Protein 2M19 (pdb70)

Radius of gyration: 13.59 Å; Cα contacts (8 Å, |Δi|>4): 206; chains: 1; bounding box: 28×37×38 Å

Organism: Haloferax volcanii (strain ATCC 29605 / DSM 3757 / JCM 8879 / NBRC 14742 / NCIMB 2012 / VKM B-1768 / DS2) (NCBI:txid309800)

Secondary structure (DSSP, 8-state):
--S---SSSSS--EEEEEEEE-THHHHHHT-SEEEEEEETT--HHHHHHHHHHH-GGGTTTT-BTTBS-TT-EEEETTEETTSS-SSSS---TT-EEEEEPPP---

CATH classification: 3.10.20.30

Nearest PDB structures (foldseek):
  2m19-assembly1_A  TM=9.087E-01  e=1.055E-20  Haloferax volcanii DS2
  1v8c-assembly3_B  TM=8.567E-01  e=1.513E-06  Thermus thermophilus
  6jc0-assembly1_A  TM=8.431E-01  e=1.401E-05  Mycolicibacterium smegmatis MC2 155
  2qjl-assembly1_A  TM=7.969E-01  e=1.312E-05  Saccharomyces cerevisiae
  6yuc-assembly1_G  TM=8.028E-01  e=3.038E-04  Thermochaetoides thermophila

InterPro domains:
  IPR003749 Sulfur carrier ThiS/MoaD-like [PF02597] (6-92)
  IPR010038 MoaD, archaeal-type [TIGR01687] (4-92)
  IPR012675 Beta-grasp domain superfamily [G3DSA:3.10.20.30] (1-92)
  IPR016155 Molybdopterin synthase/thiamin biosynthesis sulphur carrier, beta-grasp [SSF54285] (1-92)
  IPR052045 Sulfur Carrier/Protein Modifier [PTHR38031] (1-92)
  IPR054834 Small archaeal modifier protein 1/3 [NF041918] (4-92)

Structure (mmCIF, N/CA/C/O backbone):
data_2M19
#
_entry.id   2M19
#
loop_
_atom_site.group_PDB
_atom_site.id
_atom_site.type_symbol
_atom_site.label_atom_id
_atom_site.label_alt_id
_atom_site.label_comp_id
_atom_site.label_asym_id
_atom_site.label_entity_id
_atom_site.label_seq_id
_atom_site.pdbx_PDB_ins_code
_atom_site.Cartn_x
_atom_site.Cartn_y
_atom_site.Cartn_z
_atom_site.occupancy
_atom_site.B_iso_or_equiv
_atom_site.auth_seq_id
_atom_site.auth_comp_id
_atom_site.auth_asym_id
_atom_site.auth_atom_id
_atom_site.pdbx_PDB_model_num
ATOM 1 N N . GLY A 1 1 ? -8.001 -17.027 -12.919 1.00 0.00 -13 GLY A N 1
ATOM 2 C CA . GLY A 1 1 ? -7.729 -15.706 -12.311 1.00 0.00 -13 GLY A CA 1
ATOM 3 C C . GLY A 1 1 ? -8.283 -14.561 -13.153 1.00 0.00 -13 GLY A C 1
ATOM 4 O O . GLY A 1 1 ? -8.502 -14.725 -14.365 1.00 0.00 -13 GLY A O 1
ATOM 10 N N . GLY A 1 2 ? -8.507 -13.399 -12.511 1.00 0.00 -12 GLY A N 1
ATOM 11 C CA . GLY A 1 2 ? -9.017 -12.205 -13.188 1.00 0.00 -12 GLY A CA 1
ATOM 12 C C . GLY A 1 2 ? -7.902 -11.384 -13.826 1.00 0.00 -12 GLY A C 1
ATOM 13 O O . GLY A 1 2 ? -6.731 -11.543 -13.463 1.00 0.00 -12 GLY A O 1
ATOM 17 N N . GLY A 1 3 ? -8.273 -10.510 -14.779 1.00 0.00 -11 GLY A N 1
ATOM 18 C CA . GLY A 1 3 ? -7.330 -9.587 -15.434 1.00 0.00 -11 GLY A CA 1
ATOM 19 C C . GLY A 1 3 ? -7.166 -8.281 -14.659 1.00 0.00 -11 GLY A C 1
ATOM 20 O O . GLY A 1 3 ? -7.739 -8.135 -13.569 1.00 0.00 -11 GLY A O 1
ATOM 24 N N . ARG A 1 4 ? -6.410 -7.328 -15.254 1.00 0.00 -10 ARG A N 1
ATOM 25 C CA . ARG A 1 4 ? -6.068 -6.022 -14.647 1.00 0.00 -10 ARG A CA 1
ATOM 26 C C . ARG A 1 4 ? -5.344 -6.247 -13.299 1.00 0.00 -10 ARG A C 1
ATOM 27 O O . ARG A 1 4 ? -5.976 -6.328 -12.239 1.00 0.00 -10 ARG A O 1
ATOM 48 N N . ASP A 1 5 ? -4.017 -6.395 -13.372 1.00 0.00 -9 ASP A N 1
ATOM 49 C CA . ASP A 1 5 ? -3.146 -6.614 -12.199 1.00 0.00 -9 ASP A CA 1
ATOM 50 C C . ASP A 1 5 ? -1.961 -5.638 -12.227 1.00 0.00 -9 ASP A C 1
ATOM 51 O O . ASP A 1 5 ? -0.860 -5.957 -11.786 1.00 0.00 -9 ASP A O 1
ATOM 60 N N . TYR A 1 6 ? -2.228 -4.408 -12.671 1.00 0.00 -8 TYR A N 1
ATOM 61 C CA . TYR A 1 6 ? -1.190 -3.405 -12.988 1.00 0.00 -8 TYR A CA 1
ATOM 62 C C . TYR A 1 6 ? -0.759 -2.640 -11.725 1.00 0.00 -8 TYR A C 1
ATOM 63 O O . TYR A 1 6 ? -1.057 -1.455 -11.543 1.00 0.00 -8 TYR A O 1
ATOM 81 N N . LYS A 1 7 ? -0.071 -3.389 -10.849 1.00 0.00 -7 LYS A N 1
ATOM 82 C CA . LYS A 1 7 ? 0.394 -2.946 -9.527 1.00 0.00 -7 LYS A CA 1
ATOM 83 C C . LYS A 1 7 ? 1.677 -3.715 -9.155 1.00 0.00 -7 LYS A C 1
ATOM 84 O O . LYS A 1 7 ? 2.149 -4.544 -9.932 1.00 0.00 -7 LYS A O 1
ATOM 103 N N . ASP A 1 8 ? 2.244 -3.437 -7.975 1.00 0.00 -6 ASP A N 1
ATOM 104 C CA . ASP A 1 8 ? 3.370 -4.224 -7.425 1.00 0.00 -6 ASP A CA 1
ATOM 105 C C . ASP A 1 8 ? 2.825 -5.195 -6.349 1.00 0.00 -6 ASP A C 1
ATOM 106 O O . ASP A 1 8 ? 1.648 -5.091 -5.981 1.00 0.00 -6 ASP A O 1
ATOM 115 N N . ASP A 1 9 ? 3.673 -6.156 -5.897 1.00 0.00 -5 ASP A N 1
ATOM 116 C CA . ASP A 1 9 ? 3.316 -7.208 -4.901 1.00 0.00 -5 ASP A CA 1
ATOM 117 C C . ASP A 1 9 ? 2.385 -8.283 -5.512 1.00 0.00 -5 ASP A C 1
ATOM 118 O O . ASP A 1 9 ? 1.635 -7.995 -6.461 1.00 0.00 -5 ASP A O 1
ATOM 127 N N . ASP A 1 10 ? 2.482 -9.537 -4.981 1.00 0.00 -4 ASP A N 1
ATOM 128 C CA . ASP A 1 10 ? 1.652 -10.697 -5.422 1.00 0.00 -4 ASP A CA 1
ATOM 129 C C . ASP A 1 10 ? 2.005 -11.093 -6.886 1.00 0.00 -4 ASP A C 1
ATOM 130 O O . ASP A 1 10 ? 2.945 -10.536 -7.460 1.00 0.00 -4 ASP A O 1
ATOM 139 N N . ASP A 1 11 ? 1.333 -12.112 -7.461 1.00 0.00 -3 ASP A N 1
ATOM 140 C CA . ASP A 1 11 ? 1.431 -12.414 -8.905 1.00 0.00 -3 ASP A CA 1
ATOM 141 C C . ASP A 1 11 ? 0.688 -11.327 -9.710 1.00 0.00 -3 ASP A C 1
ATOM 142 O O . ASP A 1 11 ? -0.412 -10.903 -9.331 1.00 0.00 -3 ASP A O 1
ATOM 151 N N . LYS A 1 12 ? 1.321 -10.861 -10.793 1.00 0.00 -2 LYS A N 1
ATOM 152 C CA . LYS A 1 12 ? 0.781 -9.795 -11.660 1.00 0.00 -2 LYS A CA 1
ATOM 153 C C . LYS A 1 12 ? 1.583 -9.718 -12.957 1.00 0.00 -2 LYS A C 1
ATOM 154 O O . LYS A 1 12 ? 1.029 -9.454 -14.028 1.00 0.00 -2 LYS A O 1
ATOM 173 N N . GLY A 1 13 ? 2.899 -9.957 -12.831 1.00 0.00 -1 GLY A N 1
ATOM 174 C CA . GLY A 1 13 ? 3.805 -9.985 -13.964 1.00 0.00 -1 GLY A CA 1
ATOM 175 C C . GLY A 1 13 ? 4.033 -8.632 -14.595 1.00 0.00 -1 GLY A C 1
ATOM 176 O O . GLY A 1 13 ? 4.286 -8.540 -15.795 1.00 0.00 -1 GLY A O 1
ATOM 180 N N . THR A 1 14 ? 3.947 -7.571 -13.788 1.00 0.00 0 THR A N 1
ATOM 181 C CA . THR A 1 14 ? 4.206 -6.217 -14.263 1.00 0.00 0 THR A CA 1
ATOM 182 C C . THR A 1 14 ? 5.693 -5.895 -14.125 1.00 0.00 0 THR A C 1
ATOM 183 O O . THR A 1 14 ? 6.329 -6.261 -13.121 1.00 0.00 0 THR A O 1
ATOM 194 N N . MET A 1 15 ? 6.217 -5.182 -15.117 1.00 0.00 1 MET A N 1
ATOM 195 C CA . MET A 1 15 ? 7.593 -4.680 -15.129 1.00 0.00 1 MET A CA 1
ATOM 196 C C . MET A 1 15 ? 7.569 -3.163 -14.922 1.00 0.00 1 MET A C 1
ATOM 197 O O . MET A 1 15 ? 6.507 -2.527 -15.015 1.00 0.00 1 MET A O 1
ATOM 211 N N . GLU A 1 16 ? 8.737 -2.587 -14.651 1.00 0.00 2 GLU A N 1
ATOM 212 C CA . GLU A 1 16 ? 8.874 -1.154 -14.390 1.00 0.00 2 GLU A CA 1
ATOM 213 C C . GLU A 1 16 ? 9.832 -0.540 -15.416 1.00 0.00 2 GLU A C 1
ATOM 214 O O . GLU A 1 16 ? 10.898 -1.101 -15.677 1.00 0.00 2 GLU A O 1
ATOM 226 N N . LEU A 1 17 ? 9.442 0.603 -16.002 1.00 0.00 3 LEU A N 1
ATOM 227 C CA . LEU A 1 17 ? 10.179 1.238 -17.109 1.00 0.00 3 LEU A CA 1
ATOM 228 C C . LEU A 1 17 ? 10.494 2.694 -16.759 1.00 0.00 3 LEU A C 1
ATOM 229 O O . LEU A 1 17 ? 9.653 3.381 -16.183 1.00 0.00 3 LEU A O 1
ATOM 245 N N . GLU A 1 18 ? 11.682 3.166 -17.155 1.00 0.00 4 GLU A N 1
ATOM 246 C CA . GLU A 1 18 ? 12.082 4.563 -16.987 1.00 0.00 4 GLU A CA 1
ATOM 247 C C . GLU A 1 18 ? 11.631 5.358 -18.214 1.00 0.00 4 GLU A C 1
ATOM 248 O O . GLU A 1 18 ? 12.236 5.264 -19.284 1.00 0.00 4 GLU A O 1
ATOM 260 N N . LEU A 1 19 ? 10.540 6.116 -18.070 1.00 0.00 5 LEU A N 1
ATOM 261 C CA . LEU A 1 19 ? 9.985 6.896 -19.175 1.00 0.00 5 LEU A CA 1
ATOM 262 C C . LEU A 1 19 ? 10.558 8.309 -19.113 1.00 0.00 5 LEU A C 1
ATOM 263 O O . LEU A 1 19 ? 10.189 9.113 -18.259 1.00 0.00 5 LEU A O 1
ATOM 279 N N . ARG A 1 20 ? 11.504 8.563 -20.010 1.00 0.00 6 ARG A N 1
ATOM 280 C CA . ARG A 1 20 ? 12.240 9.814 -20.092 1.00 0.00 6 ARG A CA 1
ATOM 281 C C . ARG A 1 20 ? 11.548 10.728 -21.111 1.00 0.00 6 ARG A C 1
ATOM 282 O O . ARG A 1 20 ? 11.428 10.372 -22.271 1.00 0.00 6 ARG A O 1
ATOM 303 N N . PHE A 1 21 ? 11.061 11.880 -20.653 1.00 0.00 7 PHE A N 1
ATOM 304 C CA . PHE A 1 21 ? 10.354 12.867 -21.494 1.00 0.00 7 PHE A CA 1
ATOM 305 C C . PHE A 1 21 ? 11.259 14.062 -21.741 1.00 0.00 7 PHE A C 1
ATOM 306 O O . PHE A 1 21 ? 11.960 14.507 -20.825 1.00 0.00 7 PHE A O 1
ATOM 323 N N . PHE A 1 22 ? 11.263 14.565 -22.986 1.00 0.00 8 PHE A N 1
ATOM 324 C CA . PHE A 1 22 ? 12.080 15.727 -23.385 1.00 0.00 8 PHE A CA 1
ATOM 325 C C . PHE A 1 22 ? 11.220 16.707 -24.187 1.00 0.00 8 PHE A C 1
ATOM 326 O O . PHE A 1 22 ? 10.166 16.326 -24.720 1.00 0.00 8 PHE A O 1
ATOM 343 N N . ALA A 1 23 ? 11.655 17.983 -24.181 1.00 0.00 9 ALA A N 1
ATOM 344 C CA . ALA A 1 23 ? 11.013 19.091 -24.903 1.00 0.00 9 ALA A CA 1
ATOM 345 C C . ALA A 1 23 ? 9.555 19.333 -24.406 1.00 0.00 9 ALA A C 1
ATOM 346 O O . ALA A 1 23 ? 9.341 19.420 -23.191 1.00 0.00 9 ALA A O 1
ATOM 353 N N . THR A 1 24 ? 8.560 19.446 -25.334 1.00 0.00 10 THR A N 1
ATOM 354 C CA . THR A 1 24 ? 7.139 19.669 -24.981 1.00 0.00 10 THR A CA 1
ATOM 355 C C . THR A 1 24 ? 6.607 18.544 -24.073 1.00 0.00 10 THR A C 1
ATOM 356 O O . THR A 1 24 ? 6.027 18.819 -23.029 1.00 0.00 10 THR A O 1
ATOM 367 N N . PHE A 1 25 ? 6.891 17.281 -24.455 1.00 0.00 11 PHE A N 1
ATOM 368 C CA . PHE A 1 25 ? 6.440 16.085 -23.698 1.00 0.00 11 PHE A CA 1
ATOM 369 C C . PHE A 1 25 ? 6.964 16.103 -22.242 1.00 0.00 11 PHE A C 1
ATOM 370 O O . PHE A 1 25 ? 6.330 15.540 -21.350 1.00 0.00 11 PHE A O 1
ATOM 387 N N . ARG A 1 26 ? 8.108 16.789 -22.025 1.00 0.00 12 ARG A N 1
ATOM 388 C CA . ARG A 1 26 ? 8.729 16.917 -20.696 1.00 0.00 12 ARG A CA 1
ATOM 389 C C . ARG A 1 26 ? 7.897 17.831 -19.792 1.00 0.00 12 ARG A C 1
ATOM 390 O O . ARG A 1 26 ? 7.594 17.457 -18.661 1.00 0.00 12 ARG A O 1
ATOM 411 N N . GLU A 1 27 ? 7.545 19.033 -20.296 1.00 0.00 13 GLU A N 1
ATOM 412 C CA . GLU A 1 27 ? 6.814 20.045 -19.497 1.00 0.00 13 GLU A CA 1
ATOM 413 C C . GLU A 1 27 ? 5.331 19.668 -19.308 1.00 0.00 13 GLU A C 1
ATOM 414 O O . GLU A 1 27 ? 4.701 20.089 -18.333 1.00 0.00 13 GLU A O 1
ATOM 426 N N . VAL A 1 28 ? 4.798 18.872 -20.253 1.00 0.00 14 VAL A N 1
ATOM 427 C CA . VAL A 1 28 ? 3.460 18.255 -20.145 1.00 0.00 14 VAL A CA 1
ATOM 428 C C . VAL A 1 28 ? 3.391 17.360 -18.893 1.00 0.00 14 VAL A C 1
ATOM 429 O O . VAL A 1 28 ? 2.512 17.517 -18.036 1.00 0.00 14 VAL A O 1
ATOM 442 N N . VAL A 1 29 ? 4.342 16.422 -18.826 1.00 0.00 15 VAL A N 1
ATOM 443 C CA . VAL A 1 29 ? 4.477 15.486 -17.707 1.00 0.00 15 VAL A CA 1
ATOM 444 C C . VAL A 1 29 ? 5.017 16.218 -16.463 1.00 0.00 15 VAL A C 1
ATOM 445 O O . VAL A 1 29 ? 4.747 15.813 -15.330 1.00 0.00 15 VAL A O 1
ATOM 458 N N . GLY A 1 30 ? 5.729 17.337 -16.711 1.00 0.00 16 GLY A N 1
ATOM 459 C CA . GLY A 1 30 ? 6.419 18.103 -15.668 1.00 0.00 16 GLY A CA 1
ATOM 460 C C . GLY A 1 30 ? 7.613 17.365 -15.079 1.00 0.00 16 GLY A C 1
ATOM 461 O O . GLY A 1 30 ? 8.182 17.791 -14.072 1.00 0.00 16 GLY A O 1
ATOM 465 N N . GLN A 1 31 ? 8.001 16.251 -15.734 1.00 0.00 17 GLN A N 1
ATOM 466 C CA . GLN A 1 31 ? 9.037 15.330 -15.252 1.00 0.00 17 GLN A CA 1
ATOM 467 C C . GLN A 1 31 ? 9.856 14.865 -16.473 1.00 0.00 17 GLN A C 1
ATOM 468 O O . GLN A 1 31 ? 9.274 14.536 -17.515 1.00 0.00 17 GLN A O 1
ATOM 482 N N . LYS A 1 32 ? 11.195 14.837 -16.333 1.00 0.00 18 LYS A N 1
ATOM 483 C CA . LYS A 1 32 ? 12.115 14.507 -17.443 1.00 0.00 18 LYS A CA 1
ATOM 484 C C . LYS A 1 32 ? 12.421 13.001 -17.518 1.00 0.00 18 LYS A C 1
ATOM 485 O O . LYS A 1 32 ? 12.857 12.518 -18.561 1.00 0.00 18 LYS A O 1
ATOM 504 N N . SER A 1 33 ? 12.239 12.288 -16.400 1.00 0.00 19 SER A N 1
ATOM 505 C CA . SER A 1 33 ? 12.331 10.816 -16.336 1.00 0.00 19 SER A CA 1
ATOM 506 C C . SER A 1 33 ? 11.498 10.337 -15.138 1.00 0.00 19 SER A C 1
ATOM 507 O O . SER A 1 33 ? 11.589 10.922 -14.051 1.00 0.00 19 SER A O 1
ATOM 515 N N . ILE A 1 34 ? 10.686 9.294 -15.345 1.00 0.00 20 ILE A N 1
ATOM 516 C CA . ILE A 1 34 ? 9.836 8.678 -14.297 1.00 0.00 20 ILE A CA 1
ATOM 517 C C . ILE A 1 34 ? 10.028 7.162 -14.323 1.00 0.00 20 ILE A C 1
ATOM 518 O O . ILE A 1 34 ? 10.748 6.651 -15.175 1.00 0.00 20 ILE A O 1
ATOM 534 N N . TYR A 1 35 ? 9.384 6.448 -13.392 1.00 0.00 21 TYR A N 1
ATOM 535 C CA . TYR A 1 35 ? 9.272 4.981 -13.452 1.00 0.00 21 TYR A CA 1
ATOM 536 C C . TYR A 1 35 ? 7.788 4.578 -13.381 1.00 0.00 21 TYR A C 1
ATOM 537 O O . TYR A 1 35 ? 7.122 4.772 -12.363 1.00 0.00 21 TYR A O 1
ATOM 555 N N . TRP A 1 36 ? 7.290 4.027 -14.491 1.00 0.00 22 TRP A N 1
ATOM 556 C CA . TRP A 1 36 ? 5.906 3.540 -14.638 1.00 0.00 22 TRP A CA 1
ATOM 557 C C . TRP A 1 36 ? 5.868 2.036 -14.388 1.00 0.00 22 TRP A C 1
ATOM 558 O O . TRP A 1 36 ? 6.878 1.349 -14.560 1.00 0.00 22 TRP A O 1
ATOM 579 N N . ARG A 1 37 ? 4.687 1.528 -14.025 1.00 0.00 23 ARG A N 1
ATOM 580 C CA . ARG A 1 37 ? 4.457 0.093 -13.888 1.00 0.00 23 ARG A CA 1
ATOM 581 C C . ARG A 1 37 ? 3.376 -0.328 -14.902 1.00 0.00 23 ARG A C 1
ATOM 582 O O . ARG A 1 37 ? 2.192 -0.025 -14.724 1.00 0.00 23 ARG A O 1
ATOM 603 N N . VAL A 1 38 ? 3.812 -1.002 -15.978 1.00 0.00 24 VAL A N 1
ATOM 604 C CA . VAL A 1 38 ? 2.921 -1.663 -16.954 1.00 0.00 24 VAL A CA 1
ATOM 605 C C . VAL A 1 38 ? 3.185 -3.171 -16.888 1.00 0.00 24 VAL A C 1
ATOM 606 O O . VAL A 1 38 ? 4.128 -3.604 -16.219 1.00 0.00 24 VAL A O 1
ATOM 619 N N . ASP A 1 39 ? 2.369 -3.968 -17.583 1.00 0.00 25 ASP A N 1
ATOM 620 C CA . ASP A 1 39 ? 2.564 -5.430 -17.645 1.00 0.00 25 ASP A CA 1
ATOM 621 C C . ASP A 1 39 ? 3.812 -5.763 -18.490 1.00 0.00 25 ASP A C 1
ATOM 622 O O . ASP A 1 39 ? 4.233 -4.947 -19.314 1.00 0.00 25 ASP A O 1
ATOM 631 N N . ASP A 1 40 ? 4.402 -6.961 -18.281 1.00 0.00 26 ASP A N 1
ATOM 632 C CA . ASP A 1 40 ? 5.645 -7.384 -18.975 1.00 0.00 26 ASP A CA 1
ATOM 633 C C . ASP A 1 40 ? 5.429 -7.505 -20.498 1.00 0.00 26 ASP A C 1
ATOM 634 O O . ASP A 1 40 ? 6.362 -7.318 -21.284 1.00 0.00 26 ASP A O 1
ATOM 643 N N . ASP A 1 41 ? 4.173 -7.796 -20.880 1.00 0.00 27 ASP A N 1
ATOM 644 C CA . ASP A 1 41 ? 3.778 -8.029 -22.285 1.00 0.00 27 ASP A CA 1
ATOM 645 C C . ASP A 1 41 ? 3.568 -6.680 -23.006 1.00 0.00 27 ASP A C 1
ATOM 646 O O . ASP A 1 41 ? 3.715 -6.595 -24.237 1.00 0.00 27 ASP A O 1
ATOM 655 N N . ALA A 1 42 ? 3.278 -5.632 -22.216 1.00 0.00 28 ALA A N 1
ATOM 656 C CA . ALA A 1 42 ? 3.035 -4.272 -22.721 1.00 0.00 28 ALA A CA 1
ATOM 657 C C . ALA A 1 42 ? 4.317 -3.686 -23.334 1.00 0.00 28 ALA A C 1
ATOM 658 O O . ALA A 1 42 ? 5.373 -3.722 -22.714 1.00 0.00 28 ALA A O 1
ATOM 665 N N . THR A 1 43 ? 4.212 -3.160 -24.559 1.00 0.00 29 THR A N 1
ATOM 666 C CA . THR A 1 43 ? 5.362 -2.588 -25.296 1.00 0.00 29 THR A CA 1
ATOM 667 C C . THR A 1 43 ? 5.224 -1.053 -25.422 1.00 0.00 29 THR A C 1
ATOM 668 O O . THR A 1 43 ? 4.262 -0.483 -24.903 1.00 0.00 29 THR A O 1
ATOM 679 N N . VAL A 1 44 ? 6.216 -0.400 -26.095 1.00 0.00 30 VAL A N 1
ATOM 680 C CA . VAL A 1 44 ? 6.336 1.090 -26.184 1.00 0.00 30 VAL A CA 1
ATOM 681 C C . VAL A 1 44 ? 5.020 1.749 -26.652 1.00 0.00 30 VAL A C 1
ATOM 682 O O . VAL A 1 44 ? 4.637 2.807 -26.143 1.00 0.00 30 VAL A O 1
ATOM 695 N N . GLY A 1 45 ? 4.316 1.059 -27.554 1.00 0.00 31 GLY A N 1
ATOM 696 C CA . GLY A 1 45 ? 3.032 1.518 -28.070 1.00 0.00 31 GLY A CA 1
ATOM 697 C C . GLY A 1 45 ? 1.922 1.563 -27.023 1.00 0.00 31 GLY A C 1
ATOM 698 O O . GLY A 1 45 ? 1.138 2.510 -26.994 1.00 0.00 31 GLY A O 1
ATOM 702 N N . ASP A 1 46 ? 1.856 0.527 -26.168 1.00 0.00 32 ASP A N 1
ATOM 703 C CA . ASP A 1 46 ? 0.895 0.464 -25.041 1.00 0.00 32 ASP A CA 1
ATOM 704 C C . ASP A 1 46 ? 1.217 1.539 -23.989 1.00 0.00 32 ASP A C 1
ATOM 705 O O . ASP A 1 46 ? 0.310 2.125 -23.387 1.00 0.00 32 ASP A O 1
ATOM 714 N N . VAL A 1 47 ? 2.516 1.770 -23.780 1.00 0.00 33 VAL A N 1
ATOM 715 C CA . VAL A 1 47 ? 3.023 2.786 -22.854 1.00 0.00 33 VAL A CA 1
ATOM 716 C C . VAL A 1 47 ? 2.495 4.179 -23.239 1.00 0.00 33 VAL A C 1
ATOM 717 O O . VAL A 1 47 ? 1.761 4.783 -22.454 1.00 0.00 33 VAL A O 1
ATOM 730 N N . LEU A 1 48 ? 2.798 4.649 -24.467 1.00 0.00 34 LEU A N 1
ATOM 731 C CA . LEU A 1 48 ? 2.314 5.966 -24.941 1.00 0.00 34 LEU A CA 1
ATOM 732 C C . LEU A 1 48 ? 0.771 5.983 -25.094 1.00 0.00 34 LEU A C 1
ATOM 733 O O . LEU A 1 48 ? 0.140 7.018 -24.874 1.00 0.00 34 LEU A O 1
ATOM 749 N N . ARG A 1 49 ? 0.166 4.822 -25.415 1.00 0.00 35 ARG A N 1
ATOM 750 C CA . ARG A 1 49 ? -1.309 4.659 -25.404 1.00 0.00 35 ARG A CA 1
ATOM 751 C C . ARG A 1 49 ? -1.892 5.061 -24.034 1.00 0.00 35 ARG A C 1
ATOM 752 O O . ARG A 1 49 ? -2.849 5.822 -23.951 1.00 0.00 35 ARG A O 1
ATOM 773 N N . SER A 1 50 ? -1.290 4.553 -22.984 1.00 0.00 36 SER A N 1
ATOM 774 C CA . SER A 1 50 ? -1.716 4.818 -21.617 1.00 0.00 36 SER A CA 1
ATOM 775 C C . SER A 1 50 ? -1.304 6.241 -21.148 1.00 0.00 36 SER A C 1
ATOM 776 O O . SER A 1 50 ? -2.006 6.853 -20.338 1.00 0.00 36 SER A O 1
ATOM 784 N N . LEU A 1 51 ? -0.153 6.748 -21.644 1.00 0.00 37 LEU A N 1
ATOM 785 C CA . LEU A 1 51 ? 0.382 8.094 -21.277 1.00 0.00 37 LEU A CA 1
ATOM 786 C C . LEU A 1 51 ? -0.616 9.233 -21.576 1.00 0.00 37 LEU A C 1
ATOM 787 O O . LEU A 1 51 ? -0.717 10.179 -20.791 1.00 0.00 37 LEU A O 1
ATOM 803 N N . GLU A 1 52 ? -1.333 9.148 -22.711 1.00 0.00 38 GLU A N 1
ATOM 804 C CA . GLU A 1 52 ? -2.324 10.184 -23.095 1.00 0.00 38 GLU A CA 1
ATOM 805 C C . GLU A 1 52 ? -3.593 10.099 -22.236 1.00 0.00 38 GLU A C 1
ATOM 806 O O . GLU A 1 52 ? -4.264 11.110 -22.001 1.00 0.00 38 GLU A O 1
ATOM 818 N N . ALA A 1 53 ? -3.900 8.876 -21.780 1.00 0.00 39 ALA A N 1
ATOM 819 C CA . ALA A 1 53 ? -5.041 8.601 -20.889 1.00 0.00 39 ALA A CA 1
ATOM 820 C C . ALA A 1 53 ? -4.862 9.300 -19.526 1.00 0.00 39 ALA A C 1
ATOM 821 O O . ALA A 1 53 ? -5.835 9.536 -18.802 1.00 0.00 39 ALA A O 1
ATOM 828 N N . GLU A 1 54 ? -3.600 9.614 -19.185 1.00 0.00 40 GLU A N 1
ATOM 829 C CA . GLU A 1 54 ? -3.253 10.376 -17.982 1.00 0.00 40 GLU A CA 1
ATOM 830 C C . GLU A 1 54 ? -3.169 11.871 -18.320 1.00 0.00 40 GLU A C 1
ATOM 831 O O . GLU A 1 54 ? -3.855 12.711 -17.729 1.00 0.00 40 GLU A O 1
ATOM 843 N N . TYR A 1 55 ? -2.287 12.179 -19.286 1.00 0.00 41 TYR A N 1
ATOM 844 C CA . TYR A 1 55 ? -1.883 13.547 -19.609 1.00 0.00 41 TYR A CA 1
ATOM 845 C C . TYR A 1 55 ? -2.641 14.068 -20.844 1.00 0.00 41 TYR A C 1
ATOM 846 O O . TYR A 1 55 ? -2.492 13.528 -21.948 1.00 0.00 41 TYR A O 1
ATOM 864 N N . ASP A 1 56 ? -3.440 15.117 -20.632 1.00 0.00 42 ASP A N 1
ATOM 865 C CA . ASP A 1 56 ? -4.186 15.816 -21.696 1.00 0.00 42 ASP A CA 1
ATOM 866 C C . ASP A 1 56 ? -3.226 16.466 -22.709 1.00 0.00 42 ASP A C 1
ATOM 867 O O . ASP A 1 56 ? -3.510 16.517 -23.908 1.00 0.00 42 ASP A O 1
ATOM 876 N N . GLY A 1 57 ? -2.075 16.938 -22.197 1.00 0.00 43 GLY A N 1
ATOM 877 C CA . GLY A 1 57 ? -1.037 17.563 -23.024 1.00 0.00 43 GLY A CA 1
ATOM 878 C C . GLY A 1 57 ? -0.293 16.579 -23.923 1.00 0.00 43 GLY A C 1
ATOM 879 O O . GLY A 1 57 ? 0.531 17.003 -24.727 1.00 0.00 43 GLY A O 1
ATOM 883 N N . LEU A 1 58 ? -0.534 15.262 -23.732 1.00 0.00 44 LEU A N 1
ATOM 884 C CA . LEU A 1 58 ? 0.019 14.191 -24.588 1.00 0.00 44 LEU A CA 1
ATOM 885 C C . LEU A 1 58 ? -1.054 13.603 -25.519 1.00 0.00 44 LEU A C 1
ATOM 886 O O . LEU A 1 58 ? -0.710 12.839 -26.421 1.00 0.00 44 LEU A O 1
ATOM 902 N N . ALA A 1 59 ? -2.338 13.966 -25.310 1.00 0.00 45 ALA A N 1
ATOM 903 C CA . ALA A 1 59 ? -3.478 13.373 -26.050 1.00 0.00 45 ALA A CA 1
ATOM 904 C C . ALA A 1 59 ? -3.347 13.580 -27.574 1.00 0.00 45 ALA A C 1
ATOM 905 O O . ALA A 1 59 ? -3.216 14.715 -28.044 1.00 0.00 45 ALA A O 1
ATOM 912 N N . GLY A 1 60 ? -3.324 12.457 -28.324 1.00 0.00 46 GLY A N 1
ATOM 913 C CA . GLY A 1 60 ? -3.334 12.469 -29.792 1.00 0.00 46 GLY A CA 1
ATOM 914 C C . GLY A 1 60 ? -1.948 12.555 -30.440 1.00 0.00 46 GLY A C 1
ATOM 915 O O . GLY A 1 60 ? -1.718 11.965 -31.492 1.00 0.00 46 GLY A O 1
ATOM 919 N N . ARG A 1 61 ? -1.018 13.270 -29.792 1.00 0.00 47 ARG A N 1
ATOM 920 C CA . ARG A 1 61 ? 0.291 13.653 -30.391 1.00 0.00 47 ARG A CA 1
ATOM 921 C C . ARG A 1 61 ? 1.373 12.569 -30.221 1.00 0.00 47 ARG A C 1
ATOM 922 O O . ARG A 1 61 ? 2.522 12.759 -30.643 1.00 0.00 47 ARG A O 1
ATOM 943 N N . LEU A 1 62 ? 0.990 11.435 -29.625 1.00 0.00 48 LEU A N 1
ATOM 944 C CA . LEU A 1 62 ? 1.899 10.302 -29.336 1.00 0.00 48 LEU A CA 1
ATOM 945 C C . LEU A 1 62 ? 1.382 8.998 -29.981 1.00 0.00 48 LEU A C 1
ATOM 946 O O . LEU A 1 62 ? 2.054 7.969 -29.922 1.00 0.00 48 LEU A O 1
ATOM 962 N N . ILE A 1 63 ? 0.163 9.061 -30.579 1.00 0.00 49 ILE A N 1
ATOM 963 C CA . ILE A 1 63 ? -0.436 7.967 -31.385 1.00 0.00 49 ILE A CA 1
ATOM 964 C C . ILE A 1 63 ? -0.975 8.557 -32.700 1.00 0.00 49 ILE A C 1
ATOM 965 O O . ILE A 1 63 ? -1.718 9.541 -32.677 1.00 0.00 49 ILE A O 1
ATOM 981 N N . GLU A 1 64 ? -0.595 7.960 -33.837 1.00 0.00 50 GLU A N 1
ATOM 982 C CA . GLU A 1 64 ? -1.213 8.251 -35.144 1.00 0.00 50 GLU A CA 1
ATOM 983 C C . GLU A 1 64 ? -1.609 6.939 -35.833 1.00 0.00 50 GLU A C 1
ATOM 984 O O . GLU A 1 64 ? -0.733 6.154 -36.182 1.00 0.00 50 GLU A O 1
ATOM 996 N N . ASP A 1 65 ? -2.931 6.712 -35.991 1.00 0.00 51 ASP A N 1
ATOM 997 C CA . ASP A 1 65 ? -3.491 5.586 -36.790 1.00 0.00 51 ASP A CA 1
ATOM 998 C C . ASP A 1 65 ? -3.012 4.196 -36.267 1.00 0.00 51 ASP A C 1
ATOM 999 O O . ASP A 1 65 ? -2.920 3.214 -37.012 1.00 0.00 51 ASP A O 1
ATOM 1008 N N . GLY A 1 66 ? -2.766 4.112 -34.953 1.00 0.00 52 GLY A N 1
ATOM 1009 C CA . GLY A 1 66 ? -2.362 2.856 -34.311 1.00 0.00 52 GLY A CA 1
ATOM 1010 C C . GLY A 1 66 ? -0.851 2.636 -34.251 1.00 0.00 52 GLY A C 1
ATOM 1011 O O . GLY A 1 66 ? -0.407 1.691 -33.599 1.00 0.00 52 GLY A O 1
ATOM 1015 N N . GLU A 1 67 ? -0.059 3.470 -34.957 1.00 0.00 53 GLU A N 1
ATOM 1016 C CA . GLU A 1 67 ? 1.419 3.519 -34.781 1.00 0.00 53 GLU A CA 1
ATOM 1017 C C . GLU A 1 67 ? 1.791 4.725 -33.899 1.00 0.00 53 GLU A C 1
ATOM 1018 O O . GLU A 1 67 ? 0.896 5.394 -33.366 1.00 0.00 53 GLU A O 1
ATOM 1030 N N . VAL A 1 68 ? 3.107 4.993 -33.724 1.00 0.00 54 VAL A N 1
ATOM 1031 C CA . VAL A 1 68 ? 3.567 6.049 -32.798 1.00 0.00 54 VAL A CA 1
ATOM 1032 C C . VAL A 1 68 ? 3.173 7.479 -33.294 1.00 0.00 54 VAL A C 1
ATOM 1033 O O . VAL A 1 68 ? 2.393 8.115 -32.620 1.00 0.00 54 VAL A O 1
ATOM 1046 N N . LYS A 1 69 ? 3.585 7.887 -34.531 1.00 0.00 55 LYS A N 1
ATOM 1047 C CA . LYS A 1 69 ? 3.354 9.257 -35.108 1.00 0.00 55 LYS A CA 1
ATOM 1048 C C . LYS A 1 69 ? 4.492 9.583 -36.090 1.00 0.00 55 LYS A C 1
ATOM 1049 O O . LYS A 1 69 ? 5.654 9.261 -35.815 1.00 0.00 55 LYS A O 1
ATOM 1068 N N . PRO A 1 70 ? 4.175 10.213 -37.259 1.00 0.00 56 PRO A N 1
ATOM 1069 C CA . PRO A 1 70 ? 5.192 10.825 -38.153 1.00 0.00 56 PRO A CA 1
ATOM 1070 C C . PRO A 1 70 ? 5.995 11.935 -37.433 1.00 0.00 56 PRO A C 1
ATOM 1071 O O . PRO A 1 70 ? 5.410 12.762 -36.719 1.00 0.00 56 PRO A O 1
ATOM 1082 N N . HIS A 1 71 ? 7.330 11.904 -37.598 1.00 0.00 57 HIS A N 1
ATOM 1083 C CA . HIS A 1 71 ? 8.277 12.936 -37.092 1.00 0.00 57 HIS A CA 1
ATOM 1084 C C . HIS A 1 71 ? 8.504 12.901 -35.565 1.00 0.00 57 HIS A C 1
ATOM 1085 O O . HIS A 1 71 ? 9.450 13.553 -35.087 1.00 0.00 57 HIS A O 1
ATOM 1100 N N . VAL A 1 72 ? 7.651 12.183 -34.793 1.00 0.00 58 VAL A N 1
ATOM 1101 C CA . VAL A 1 72 ? 7.859 12.030 -33.339 1.00 0.00 58 VAL A CA 1
ATOM 1102 C C . VAL A 1 72 ? 9.119 11.194 -33.143 1.00 0.00 58 VAL A C 1
ATOM 1103 O O . VAL A 1 72 ? 9.346 10.249 -33.900 1.00 0.00 58 VAL A O 1
ATOM 1116 N N . ASN A 1 73 ? 9.983 11.585 -32.212 1.00 0.00 59 ASN A N 1
ATOM 1117 C CA . ASN A 1 73 ? 11.224 10.855 -31.966 1.00 0.00 59 ASN A CA 1
ATOM 1118 C C . ASN A 1 73 ? 11.093 10.117 -30.643 1.00 0.00 59 ASN A C 1
ATOM 1119 O O . ASN A 1 73 ? 11.203 10.706 -29.574 1.00 0.00 59 ASN A O 1
ATOM 1130 N N . VAL A 1 74 ? 10.867 8.807 -30.734 1.00 0.00 60 VAL A N 1
ATOM 1131 C CA . VAL A 1 74 ? 10.667 7.933 -29.577 1.00 0.00 60 VAL A CA 1
ATOM 1132 C C . VAL A 1 74 ? 11.734 6.842 -29.579 1.00 0.00 60 VAL A C 1
ATOM 1133 O O . VAL A 1 74 ? 12.111 6.344 -30.633 1.00 0.00 60 VAL A O 1
ATOM 1146 N N . LEU A 1 75 ? 12.193 6.494 -28.376 1.00 0.00 61 LEU A N 1
ATOM 1147 C CA . LEU A 1 75 ? 13.413 5.715 -28.123 1.00 0.00 61 LEU A CA 1
ATOM 1148 C C . LEU A 1 75 ? 13.102 4.546 -27.185 1.00 0.00 61 LEU A C 1
ATOM 1149 O O . LEU A 1 75 ? 12.019 4.459 -26.603 1.00 0.00 61 LEU A O 1
ATOM 1165 N N . LYS A 1 76 ? 14.104 3.684 -27.024 1.00 0.00 62 LYS A N 1
ATOM 1166 C CA . LYS A 1 76 ? 13.994 2.412 -26.312 1.00 0.00 62 LYS A CA 1
ATOM 1167 C C . LYS A 1 76 ? 15.414 1.913 -26.031 1.00 0.00 62 LYS A C 1
ATOM 1168 O O . LYS A 1 76 ? 16.115 1.497 -26.963 1.00 0.00 62 LYS A O 1
ATOM 1187 N N . ASN A 1 77 ? 15.844 2.012 -24.759 1.00 0.00 63 ASN A N 1
ATOM 1188 C CA . ASN A 1 77 ? 17.234 1.699 -24.332 1.00 0.00 63 ASN A CA 1
ATOM 1189 C C . ASN A 1 77 ? 18.247 2.567 -25.153 1.00 0.00 63 ASN A C 1
ATOM 1190 O O . ASN A 1 77 ? 19.356 2.137 -25.492 1.00 0.00 63 ASN A O 1
ATOM 1201 N N . GLY A 1 78 ? 17.821 3.816 -25.455 1.00 0.00 64 GLY A N 1
ATOM 1202 C CA . GLY A 1 78 ? 18.613 4.771 -26.250 1.00 0.00 64 GLY A CA 1
ATOM 1203 C C . GLY A 1 78 ? 18.439 4.638 -27.769 1.00 0.00 64 GLY A C 1
ATOM 1204 O O . GLY A 1 78 ? 18.838 5.533 -28.522 1.00 0.00 64 GLY A O 1
ATOM 1208 N N . ARG A 1 79 ? 17.831 3.528 -28.220 1.00 0.00 65 ARG A N 1
ATOM 1209 C CA . ARG A 1 79 ? 17.635 3.238 -29.652 1.00 0.00 65 ARG A CA 1
ATOM 1210 C C . ARG A 1 79 ? 16.283 3.807 -30.103 1.00 0.00 65 ARG A C 1
ATOM 1211 O O . ARG A 1 79 ? 15.236 3.392 -29.599 1.00 0.00 65 ARG A O 1
ATOM 1232 N N . GLU A 1 80 ? 16.317 4.757 -31.045 1.00 0.00 66 GLU A N 1
ATOM 1233 C CA . GLU A 1 80 ? 15.125 5.481 -31.499 1.00 0.00 66 GLU A CA 1
ATOM 1234 C C . GLU A 1 80 ? 14.231 4.555 -32.360 1.00 0.00 66 GLU A C 1
ATOM 1235 O O . GLU A 1 80 ? 14.538 4.287 -33.527 1.00 0.00 66 GLU A O 1
ATOM 1247 N N . VAL A 1 81 ? 13.123 4.072 -31.752 1.00 0.00 67 VAL A N 1
ATOM 1248 C CA . VAL A 1 81 ? 12.218 3.060 -32.346 1.00 0.00 67 VAL A CA 1
ATOM 1249 C C . VAL A 1 81 ? 11.424 3.536 -33.570 1.00 0.00 67 VAL A C 1
ATOM 1250 O O . VAL A 1 81 ? 10.645 2.759 -34.130 1.00 0.00 67 VAL A O 1
ATOM 1263 N N . VAL A 1 82 ? 11.597 4.792 -33.980 1.00 0.00 68 VAL A N 1
ATOM 1264 C CA . VAL A 1 82 ? 11.033 5.277 -35.254 1.00 0.00 68 VAL A CA 1
ATOM 1265 C C . VAL A 1 82 ? 11.731 4.589 -36.454 1.00 0.00 68 VAL A C 1
ATOM 1266 O O . VAL A 1 82 ? 11.128 4.427 -37.515 1.00 0.00 68 VAL A O 1
ATOM 1279 N N . HIS A 1 83 ? 13.004 4.173 -36.244 1.00 0.00 69 HIS A N 1
ATOM 1280 C CA . HIS A 1 83 ? 13.830 3.486 -37.266 1.00 0.00 69 HIS A CA 1
ATOM 1281 C C . HIS A 1 83 ? 13.501 1.974 -37.325 1.00 0.00 69 HIS A C 1
ATOM 1282 O O . HIS A 1 83 ? 13.863 1.285 -38.285 1.00 0.00 69 HIS A O 1
ATOM 1297 N N . LEU A 1 84 ? 12.828 1.473 -36.274 1.00 0.00 70 LEU A N 1
ATOM 1298 C CA . LEU A 1 84 ? 12.429 0.057 -36.138 1.00 0.00 70 LEU A CA 1
ATOM 1299 C C . LEU A 1 84 ? 10.954 -0.018 -35.690 1.00 0.00 70 LEU A C 1
ATOM 1300 O O . LEU A 1 84 ? 10.148 0.848 -36.067 1.00 0.00 70 LEU A O 1
ATOM 1316 N N . ASP A 1 85 ? 10.589 -1.081 -34.949 1.00 0.00 71 ASP A N 1
ATOM 1317 C CA . ASP A 1 85 ? 9.246 -1.252 -34.389 1.00 0.00 71 ASP A CA 1
ATOM 1318 C C . ASP A 1 85 ? 8.978 -0.229 -33.268 1.00 0.00 71 ASP A C 1
ATOM 1319 O O . ASP A 1 85 ? 9.552 -0.331 -32.179 1.00 0.00 71 ASP A O 1
ATOM 1328 N N . GLY A 1 86 ? 8.112 0.759 -33.553 1.00 0.00 72 GLY A N 1
ATOM 1329 C CA . GLY A 1 86 ? 7.733 1.775 -32.573 1.00 0.00 72 GLY A CA 1
ATOM 1330 C C . GLY A 1 86 ? 6.729 1.260 -31.554 1.00 0.00 72 GLY A C 1
ATOM 1331 O O . GLY A 1 86 ? 6.840 1.535 -30.357 1.00 0.00 72 GLY A O 1
ATOM 1335 N N . MET A 1 87 ? 5.737 0.506 -32.045 1.00 0.00 73 MET A N 1
ATOM 1336 C CA . MET A 1 87 ? 4.615 0.009 -31.227 1.00 0.00 73 MET A CA 1
ATOM 1337 C C . MET A 1 87 ? 5.007 -1.207 -30.371 1.00 0.00 73 MET A C 1
ATOM 1338 O O . MET A 1 87 ? 4.588 -1.304 -29.218 1.00 0.00 73 MET A O 1
ATOM 1352 N N . ALA A 1 88 ? 5.828 -2.113 -30.926 1.00 0.00 74 ALA A N 1
ATOM 1353 C CA . ALA A 1 88 ? 6.215 -3.368 -30.240 1.00 0.00 74 ALA A CA 1
ATOM 1354 C C . ALA A 1 88 ? 7.650 -3.783 -30.592 1.00 0.00 74 ALA A C 1
ATOM 1355 O O . ALA A 1 88 ? 7.884 -4.635 -31.461 1.00 0.00 74 ALA A O 1
ATOM 1362 N N . THR A 1 89 ? 8.603 -3.119 -29.921 1.00 0.00 75 THR A N 1
ATOM 1363 C CA . THR A 1 89 ? 10.046 -3.375 -30.065 1.00 0.00 75 THR A CA 1
ATOM 1364 C C . THR A 1 89 ? 10.530 -4.592 -29.215 1.00 0.00 75 THR A C 1
ATOM 1365 O O . THR A 1 89 ? 10.727 -5.681 -29.775 1.00 0.00 75 THR A O 1
ATOM 1376 N N . ALA A 1 90 ? 10.665 -4.430 -27.867 1.00 0.00 76 ALA A N 1
ATOM 1377 C CA . ALA A 1 90 ? 11.428 -5.385 -27.020 1.00 0.00 76 ALA A CA 1
ATOM 1378 C C . ALA A 1 90 ? 11.388 -5.026 -25.518 1.00 0.00 76 ALA A C 1
ATOM 1379 O O . ALA A 1 90 ? 12.378 -5.264 -24.810 1.00 0.00 76 ALA A O 1
ATOM 1386 N N . LEU A 1 91 ? 10.271 -4.480 -25.002 1.00 0.00 77 LEU A N 1
ATOM 1387 C CA . LEU A 1 91 ? 10.280 -3.856 -23.657 1.00 0.00 77 LEU A CA 1
ATOM 1388 C C . LEU A 1 91 ? 10.369 -4.912 -22.535 1.00 0.00 77 LEU A C 1
ATOM 1389 O O . LEU A 1 91 ? 9.497 -5.770 -22.393 1.00 0.00 77 LEU A O 1
ATOM 1405 N N . ASP A 1 92 ? 11.466 -4.813 -21.768 1.00 0.00 78 ASP A N 1
ATOM 1406 C CA . ASP A 1 92 ? 11.758 -5.661 -20.607 1.00 0.00 78 ASP A CA 1
ATOM 1407 C C . ASP A 1 92 ? 11.878 -4.778 -19.355 1.00 0.00 78 ASP A C 1
ATOM 1408 O O . ASP A 1 92 ? 11.841 -3.552 -19.453 1.00 0.00 78 ASP A O 1
ATOM 1417 N N . ASP A 1 93 ? 12.019 -5.410 -18.184 1.00 0.00 79 ASP A N 1
ATOM 1418 C CA . ASP A 1 93 ? 12.065 -4.705 -16.886 1.00 0.00 79 ASP A CA 1
ATOM 1419 C C . ASP A 1 93 ? 13.348 -3.859 -16.724 1.00 0.00 79 ASP A C 1
ATOM 1420 O O . ASP A 1 93 ? 14.417 -4.223 -17.227 1.00 0.00 79 ASP A O 1
ATOM 1429 N N . GLY A 1 94 ? 13.201 -2.729 -16.013 1.00 0.00 80 GLY A N 1
ATOM 1430 C CA . GLY A 1 94 ? 14.292 -1.776 -15.780 1.00 0.00 80 GLY A CA 1
ATOM 1431 C C . GLY A 1 94 ? 14.752 -1.029 -17.036 1.00 0.00 80 GLY A C 1
ATOM 1432 O O . GLY A 1 94 ? 15.818 -0.401 -17.021 1.00 0.00 80 GLY A O 1
ATOM 1436 N N . ASP A 1 95 ? 13.940 -1.077 -18.121 1.00 0.00 81 ASP A N 1
ATOM 1437 C CA . ASP A 1 95 ? 14.287 -0.452 -19.420 1.00 0.00 81 ASP A CA 1
ATOM 1438 C C . ASP A 1 95 ? 14.173 1.093 -19.322 1.00 0.00 81 ASP A C 1
ATOM 1439 O O . ASP A 1 95 ? 13.848 1.622 -18.260 1.00 0.00 81 ASP A O 1
ATOM 1448 N N . ALA A 1 96 ? 14.463 1.812 -20.420 1.00 0.00 82 ALA A N 1
ATOM 1449 C CA . ALA A 1 96 ? 14.341 3.281 -20.475 1.00 0.00 82 ALA A CA 1
ATOM 1450 C C . ALA A 1 96 ? 13.798 3.736 -21.847 1.00 0.00 82 ALA A C 1
ATOM 1451 O O . ALA A 1 96 ? 14.542 3.789 -22.837 1.00 0.00 82 ALA A O 1
ATOM 1458 N N . VAL A 1 97 ? 12.489 4.036 -21.900 1.00 0.00 83 VAL A N 1
ATOM 1459 C CA . VAL A 1 97 ? 11.834 4.589 -23.098 1.00 0.00 83 VAL A CA 1
ATOM 1460 C C . VAL A 1 97 ? 11.954 6.126 -23.064 1.00 0.00 83 VAL A C 1
ATOM 1461 O O . VAL A 1 97 ? 11.286 6.786 -22.267 1.00 0.00 83 VAL A O 1
ATOM 1474 N N . SER A 1 98 ? 12.814 6.678 -23.919 1.00 0.00 84 SER A N 1
ATOM 1475 C CA . SER A 1 98 ? 12.985 8.137 -24.057 1.00 0.00 84 SER A CA 1
ATOM 1476 C C . SER A 1 98 ? 12.046 8.655 -25.153 1.00 0.00 84 SER A C 1
ATOM 1477 O O . SER A 1 98 ? 11.851 7.978 -26.144 1.00 0.00 84 SER A O 1
ATOM 1485 N N . VAL A 1 99 ? 11.444 9.842 -24.976 1.00 0.00 85 VAL A N 1
ATOM 1486 C CA . VAL A 1 99 ? 10.481 10.395 -25.946 1.00 0.00 85 VAL A CA 1
ATOM 1487 C C . VAL A 1 99 ? 10.756 11.890 -26.173 1.00 0.00 85 VAL A C 1
ATOM 1488 O O . VAL A 1 99 ? 11.145 12.625 -25.258 1.00 0.00 85 VAL A O 1
ATOM 1501 N N . PHE A 1 100 ? 10.570 12.300 -27.418 1.00 0.00 86 PHE A N 1
ATOM 1502 C CA . PHE A 1 100 ? 10.718 13.679 -27.888 1.00 0.00 86 PHE A CA 1
ATOM 1503 C C . PHE A 1 100 ? 9.484 13.951 -28.786 1.00 0.00 86 PHE A C 1
ATOM 1504 O O . PHE A 1 100 ? 9.125 13.076 -29.589 1.00 0.00 86 PHE A O 1
ATOM 1521 N N . PRO A 1 101 ? 8.799 15.125 -28.657 1.00 0.00 87 PRO A N 1
ATOM 1522 C CA . PRO A 1 101 ? 7.654 15.507 -29.533 1.00 0.00 87 PRO A CA 1
ATOM 1523 C C . PRO A 1 101 ? 8.055 15.626 -31.030 1.00 0.00 87 PRO A C 1
ATOM 1524 O O . PRO A 1 101 ? 9.250 15.749 -31.340 1.00 0.00 87 PRO A O 1
ATOM 1535 N N . PRO A 1 102 ? 7.058 15.596 -31.983 1.00 0.00 88 PRO A N 1
ATOM 1536 C CA . PRO A 1 102 ? 7.357 15.582 -33.432 1.00 0.00 88 PRO A CA 1
ATOM 1537 C C . PRO A 1 102 ? 8.064 16.870 -33.902 1.00 0.00 88 PRO A C 1
ATOM 1538 O O . PRO A 1 102 ? 7.609 17.987 -33.627 1.00 0.00 88 PRO A O 1
ATOM 1549 N N . VAL A 1 103 ? 9.168 16.680 -34.634 1.00 0.00 89 VAL A N 1
ATOM 1550 C CA . VAL A 1 103 ? 10.066 17.767 -35.046 1.00 0.00 89 VAL A CA 1
ATOM 1551 C C . VAL A 1 103 ? 9.691 18.277 -36.447 1.00 0.00 89 VAL A C 1
ATOM 1552 O O . VAL A 1 103 ? 9.266 17.495 -37.315 1.00 0.00 89 VAL A O 1
ATOM 1565 N N . ALA A 1 104 ? 9.832 19.599 -36.644 1.00 0.00 90 ALA A N 1
ATOM 1566 C CA . ALA A 1 104 ? 9.532 20.262 -37.920 1.00 0.00 90 ALA A CA 1
ATOM 1567 C C . ALA A 1 104 ? 10.640 19.956 -38.939 1.00 0.00 90 ALA A C 1
ATOM 1568 O O . ALA A 1 104 ? 11.658 20.657 -39.006 1.00 0.00 90 ALA A O 1
ATOM 1575 N N . GLY A 1 105 ? 10.437 18.869 -39.706 1.00 0.00 91 GLY A N 1
ATOM 1576 C CA . GLY A 1 105 ? 11.422 18.393 -40.689 1.00 0.00 91 GLY A CA 1
ATOM 1577 C C . GLY A 1 105 ? 11.217 18.978 -42.087 1.00 0.00 91 GLY A C 1
ATOM 1578 O O . GLY A 1 105 ? 11.549 18.337 -43.092 1.00 0.00 91 GLY A O 1
ATOM 1582 N N . GLY A 1 106 ? 10.663 20.199 -42.136 1.00 0.00 92 GLY A N 1
ATOM 1583 C CA . GLY A 1 106 ? 10.422 20.914 -43.388 1.00 0.00 92 GLY A CA 1
ATOM 1584 C C . GLY A 1 106 ? 9.850 22.309 -43.141 1.00 0.00 92 GLY A C 1
ATOM 1585 O O . GLY A 1 106 ? 10.155 22.899 -42.086 1.00 0.00 92 GLY A O 1
ATOM 1590 N N . GLY A 1 1 ? -1.454 -2.982 1.145 1.00 0.00 -13 GLY A N 2
ATOM 1591 C CA . GLY A 1 1 ? -0.433 -3.955 0.695 1.00 0.00 -13 GLY A CA 2
ATOM 1592 C C . GLY A 1 1 ? 0.845 -3.267 0.236 1.00 0.00 -13 GLY A C 2
ATOM 1593 O O . GLY A 1 1 ? 1.529 -2.627 1.046 1.00 0.00 -13 GLY A O 2
ATOM 1599 N N . GLY A 1 2 ? 1.158 -3.382 -1.069 1.00 0.00 -12 GLY A N 2
ATOM 1600 C CA . GLY A 1 2 ? 2.358 -2.768 -1.647 1.00 0.00 -12 GLY A CA 2
ATOM 1601 C C . GLY A 1 2 ? 2.576 -3.172 -3.098 1.00 0.00 -12 GLY A C 2
ATOM 1602 O O . GLY A 1 2 ? 3.696 -3.529 -3.490 1.00 0.00 -12 GLY A O 2
ATOM 1606 N N . GLY A 1 3 ? 1.497 -3.115 -3.895 1.00 0.00 -11 GLY A N 2
ATOM 1607 C CA . GLY A 1 3 ? 1.549 -3.485 -5.312 1.00 0.00 -11 GLY A CA 2
ATOM 1608 C C . GLY A 1 3 ? 0.270 -3.117 -6.059 1.00 0.00 -11 GLY A C 2
ATOM 1609 O O . GLY A 1 3 ? -0.822 -3.154 -5.476 1.00 0.00 -11 GLY A O 2
ATOM 1613 N N . ARG A 1 4 ? 0.412 -2.754 -7.348 1.00 0.00 -10 ARG A N 2
ATOM 1614 C CA . ARG A 1 4 ? -0.717 -2.398 -8.227 1.00 0.00 -10 ARG A CA 2
ATOM 1615 C C . ARG A 1 4 ? -1.244 -3.707 -8.864 1.00 0.00 -10 ARG A C 2
ATOM 1616 O O . ARG A 1 4 ? -2.192 -4.314 -8.355 1.00 0.00 -10 ARG A O 2
ATOM 1637 N N . ASP A 1 5 ? -0.627 -4.106 -9.997 1.00 0.00 -9 ASP A N 2
ATOM 1638 C CA . ASP A 1 5 ? -0.517 -5.516 -10.459 1.00 0.00 -9 ASP A CA 2
ATOM 1639 C C . ASP A 1 5 ? -1.830 -6.171 -10.947 1.00 0.00 -9 ASP A C 2
ATOM 1640 O O . ASP A 1 5 ? -1.823 -7.354 -11.310 1.00 0.00 -9 ASP A O 2
ATOM 1649 N N . TYR A 1 6 ? -2.929 -5.391 -10.946 1.00 0.00 -8 TYR A N 2
ATOM 1650 C CA . TYR A 1 6 ? -4.162 -5.647 -11.733 1.00 0.00 -8 TYR A CA 2
ATOM 1651 C C . TYR A 1 6 ? -4.843 -7.007 -11.461 1.00 0.00 -8 TYR A C 2
ATOM 1652 O O . TYR A 1 6 ? -5.792 -7.098 -10.677 1.00 0.00 -8 TYR A O 2
ATOM 1670 N N . LYS A 1 7 ? -4.310 -8.040 -12.103 1.00 0.00 -7 LYS A N 2
ATOM 1671 C CA . LYS A 1 7 ? -4.927 -9.368 -12.233 1.00 0.00 -7 LYS A CA 2
ATOM 1672 C C . LYS A 1 7 ? -5.163 -10.092 -10.893 1.00 0.00 -7 LYS A C 2
ATOM 1673 O O . LYS A 1 7 ? -6.146 -10.835 -10.765 1.00 0.00 -7 LYS A O 2
ATOM 1692 N N . ASP A 1 8 ? -4.286 -9.856 -9.899 1.00 0.00 -6 ASP A N 2
ATOM 1693 C CA . ASP A 1 8 ? -4.280 -10.660 -8.659 1.00 0.00 -6 ASP A CA 2
ATOM 1694 C C . ASP A 1 8 ? -3.581 -9.920 -7.496 1.00 0.00 -6 ASP A C 2
ATOM 1695 O O . ASP A 1 8 ? -3.074 -8.805 -7.670 1.00 0.00 -6 ASP A O 2
ATOM 1704 N N . ASP A 1 9 ? -3.603 -10.553 -6.311 1.00 0.00 -5 ASP A N 2
ATOM 1705 C CA . ASP A 1 9 ? -2.855 -10.124 -5.116 1.00 0.00 -5 ASP A CA 2
ATOM 1706 C C . ASP A 1 9 ? -1.376 -10.560 -5.211 1.00 0.00 -5 ASP A C 2
ATOM 1707 O O . ASP A 1 9 ? -0.457 -9.751 -5.025 1.00 0.00 -5 ASP A O 2
ATOM 1716 N N . ASP A 1 10 ? -1.171 -11.855 -5.492 1.00 0.00 -4 ASP A N 2
ATOM 1717 C CA . ASP A 1 10 ? 0.166 -12.462 -5.649 1.00 0.00 -4 ASP A CA 2
ATOM 1718 C C . ASP A 1 10 ? 0.534 -12.565 -7.138 1.00 0.00 -4 ASP A C 2
ATOM 1719 O O . ASP A 1 10 ? -0.360 -12.637 -7.989 1.00 0.00 -4 ASP A O 2
ATOM 1728 N N . ASP A 1 11 ? 1.860 -12.575 -7.416 1.00 0.00 -3 ASP A N 2
ATOM 1729 C CA . ASP A 1 11 ? 2.453 -12.634 -8.778 1.00 0.00 -3 ASP A CA 2
ATOM 1730 C C . ASP A 1 11 ? 2.027 -11.418 -9.627 1.00 0.00 -3 ASP A C 2
ATOM 1731 O O . ASP A 1 11 ? 0.919 -11.385 -10.182 1.00 0.00 -3 ASP A O 2
ATOM 1740 N N . LYS A 1 12 ? 2.940 -10.439 -9.724 1.00 0.00 -2 LYS A N 2
ATOM 1741 C CA . LYS A 1 12 ? 2.686 -9.114 -10.322 1.00 0.00 -2 LYS A CA 2
ATOM 1742 C C . LYS A 1 12 ? 2.377 -9.179 -11.832 1.00 0.00 -2 LYS A C 2
ATOM 1743 O O . LYS A 1 12 ? 1.416 -8.546 -12.291 1.00 0.00 -2 LYS A O 2
ATOM 1762 N N . GLY A 1 13 ? 3.185 -9.959 -12.588 1.00 0.00 -1 GLY A N 2
ATOM 1763 C CA . GLY A 1 13 ? 3.133 -9.961 -14.061 1.00 0.00 -1 GLY A CA 2
ATOM 1764 C C . GLY A 1 13 ? 3.248 -8.561 -14.671 1.00 0.00 -1 GLY A C 2
ATOM 1765 O O . GLY A 1 13 ? 2.648 -8.273 -15.705 1.00 0.00 -1 GLY A O 2
ATOM 1769 N N . THR A 1 14 ? 4.009 -7.692 -13.991 1.00 0.00 0 THR A N 2
ATOM 1770 C CA . THR A 1 14 ? 4.209 -6.290 -14.380 1.00 0.00 0 THR A CA 2
ATOM 1771 C C . THR A 1 14 ? 5.705 -5.981 -14.516 1.00 0.00 0 THR A C 2
ATOM 1772 O O . THR A 1 14 ? 6.561 -6.746 -14.054 1.00 0.00 0 THR A O 2
ATOM 1783 N N . MET A 1 15 ? 5.999 -4.838 -15.140 1.00 0.00 1 MET A N 2
ATOM 1784 C CA . MET A 1 15 ? 7.356 -4.378 -15.421 1.00 0.00 1 MET A CA 2
ATOM 1785 C C . MET A 1 15 ? 7.432 -2.857 -15.211 1.00 0.00 1 MET A C 2
ATOM 1786 O O . MET A 1 15 ? 6.583 -2.103 -15.711 1.00 0.00 1 MET A O 2
ATOM 1800 N N . GLU A 1 16 ? 8.426 -2.425 -14.422 1.00 0.00 2 GLU A N 2
ATOM 1801 C CA . GLU A 1 16 ? 8.684 -1.007 -14.147 1.00 0.00 2 GLU A CA 2
ATOM 1802 C C . GLU A 1 16 ? 9.496 -0.412 -15.304 1.00 0.00 2 GLU A C 2
ATOM 1803 O O . GLU A 1 16 ? 10.429 -1.039 -15.779 1.00 0.00 2 GLU A O 2
ATOM 1815 N N . LEU A 1 17 ? 9.127 0.786 -15.773 1.00 0.00 3 LEU A N 2
ATOM 1816 C CA . LEU A 1 17 ? 9.729 1.406 -16.967 1.00 0.00 3 LEU A CA 2
ATOM 1817 C C . LEU A 1 17 ? 10.191 2.834 -16.644 1.00 0.00 3 LEU A C 2
ATOM 1818 O O . LEU A 1 17 ? 9.423 3.609 -16.079 1.00 0.00 3 LEU A O 2
ATOM 1834 N N . GLU A 1 18 ? 11.426 3.190 -17.035 1.00 0.00 4 GLU A N 2
ATOM 1835 C CA . GLU A 1 18 ? 11.940 4.556 -16.866 1.00 0.00 4 GLU A CA 2
ATOM 1836 C C . GLU A 1 18 ? 11.565 5.374 -18.111 1.00 0.00 4 GLU A C 2
ATOM 1837 O O . GLU A 1 18 ? 12.268 5.357 -19.121 1.00 0.00 4 GLU A O 2
ATOM 1849 N N . LEU A 1 19 ? 10.457 6.114 -18.042 1.00 0.00 5 LEU A N 2
ATOM 1850 C CA . LEU A 1 19 ? 9.948 6.839 -19.210 1.00 0.00 5 LEU A CA 2
ATOM 1851 C C . LEU A 1 19 ? 10.515 8.252 -19.186 1.00 0.00 5 LEU A C 2
ATOM 1852 O O . LEU A 1 19 ? 10.092 9.096 -18.400 1.00 0.00 5 LEU A O 2
ATOM 1868 N N . ARG A 1 20 ? 11.503 8.469 -20.045 1.00 0.00 6 ARG A N 2
ATOM 1869 C CA . ARG A 1 20 ? 12.230 9.726 -20.152 1.00 0.00 6 ARG A CA 2
ATOM 1870 C C . ARG A 1 20 ? 11.555 10.623 -21.188 1.00 0.00 6 ARG A C 2
ATOM 1871 O O . ARG A 1 20 ? 11.463 10.263 -22.339 1.00 0.00 6 ARG A O 2
ATOM 1892 N N . PHE A 1 21 ? 11.068 11.784 -20.752 1.00 0.00 7 PHE A N 2
ATOM 1893 C CA . PHE A 1 21 ? 10.391 12.758 -21.630 1.00 0.00 7 PHE A CA 2
ATOM 1894 C C . PHE A 1 21 ? 11.314 13.942 -21.869 1.00 0.00 7 PHE A C 2
ATOM 1895 O O . PHE A 1 21 ? 12.039 14.360 -20.963 1.00 0.00 7 PHE A O 2
ATOM 1912 N N . PHE A 1 22 ? 11.302 14.471 -23.098 1.00 0.00 8 PHE A N 2
ATOM 1913 C CA . PHE A 1 22 ? 12.128 15.630 -23.488 1.00 0.00 8 PHE A CA 2
ATOM 1914 C C . PHE A 1 22 ? 11.268 16.636 -24.263 1.00 0.00 8 PHE A C 2
ATOM 1915 O O . PHE A 1 22 ? 10.177 16.286 -24.732 1.00 0.00 8 PHE A O 2
ATOM 1932 N N . ALA A 1 23 ? 11.745 17.900 -24.314 1.00 0.00 9 ALA A N 2
ATOM 1933 C CA . ALA A 1 23 ? 11.084 19.014 -25.023 1.00 0.00 9 ALA A CA 2
ATOM 1934 C C . ALA A 1 23 ? 9.633 19.267 -24.498 1.00 0.00 9 ALA A C 2
ATOM 1935 O O . ALA A 1 23 ? 9.445 19.371 -23.277 1.00 0.00 9 ALA A O 2
ATOM 1942 N N . THR A 1 24 ? 8.624 19.372 -25.415 1.00 0.00 10 THR A N 2
ATOM 1943 C CA . THR A 1 24 ? 7.195 19.543 -25.057 1.00 0.00 10 THR A CA 2
ATOM 1944 C C . THR A 1 24 ? 6.717 18.417 -24.121 1.00 0.00 10 THR A C 2
ATOM 1945 O O . THR A 1 24 ? 6.168 18.688 -23.059 1.00 0.00 10 THR A O 2
ATOM 1956 N N . PHE A 1 25 ? 7.010 17.158 -24.501 1.00 0.00 11 PHE A N 2
ATOM 1957 C CA . PHE A 1 25 ? 6.564 15.966 -23.742 1.00 0.00 11 PHE A CA 2
ATOM 1958 C C . PHE A 1 25 ? 7.113 15.984 -22.293 1.00 0.00 11 PHE A C 2
ATOM 1959 O O . PHE A 1 25 ? 6.473 15.447 -21.389 1.00 0.00 11 PHE A O 2
ATOM 1976 N N . ARG A 1 26 ? 8.282 16.644 -22.086 1.00 0.00 12 ARG A N 2
ATOM 1977 C CA . ARG A 1 26 ? 8.891 16.784 -20.747 1.00 0.00 12 ARG A CA 2
ATOM 1978 C C . ARG A 1 26 ? 8.055 17.707 -19.858 1.00 0.00 12 ARG A C 2
ATOM 1979 O O . ARG A 1 26 ? 7.692 17.330 -18.744 1.00 0.00 12 ARG A O 2
ATOM 2000 N N . GLU A 1 27 ? 7.755 18.918 -20.366 1.00 0.00 13 GLU A N 2
ATOM 2001 C CA . GLU A 1 27 ? 7.076 19.971 -19.577 1.00 0.00 13 GLU A CA 2
ATOM 2002 C C . GLU A 1 27 ? 5.585 19.646 -19.359 1.00 0.00 13 GLU A C 2
ATOM 2003 O O . GLU A 1 27 ? 4.957 20.165 -18.428 1.00 0.00 13 GLU A O 2
ATOM 2015 N N . VAL A 1 28 ? 5.043 18.777 -20.225 1.00 0.00 14 VAL A N 2
ATOM 2016 C CA . VAL A 1 28 ? 3.711 18.176 -20.045 1.00 0.00 14 VAL A CA 2
ATOM 2017 C C . VAL A 1 28 ? 3.676 17.318 -18.769 1.00 0.00 14 VAL A C 2
ATOM 2018 O O . VAL A 1 28 ? 2.830 17.508 -17.884 1.00 0.00 14 VAL A O 2
ATOM 2031 N N . VAL A 1 29 ? 4.627 16.388 -18.693 1.00 0.00 15 VAL A N 2
ATOM 2032 C CA . VAL A 1 29 ? 4.772 15.470 -17.558 1.00 0.00 15 VAL A CA 2
ATOM 2033 C C . VAL A 1 29 ? 5.346 16.212 -16.329 1.00 0.00 15 VAL A C 2
ATOM 2034 O O . VAL A 1 29 ? 5.136 15.801 -15.181 1.00 0.00 15 VAL A O 2
ATOM 2047 N N . GLY A 1 30 ? 6.017 17.351 -16.603 1.00 0.00 16 GLY A N 2
ATOM 2048 C CA . GLY A 1 30 ? 6.750 18.122 -15.596 1.00 0.00 16 GLY A CA 2
ATOM 2049 C C . GLY A 1 30 ? 7.995 17.397 -15.090 1.00 0.00 16 GLY A C 2
ATOM 2050 O O . GLY A 1 30 ? 8.620 17.827 -14.114 1.00 0.00 16 GLY A O 2
ATOM 2054 N N . GLN A 1 31 ? 8.362 16.304 -15.787 1.00 0.00 17 GLN A N 2
ATOM 2055 C CA . GLN A 1 31 ? 9.466 15.410 -15.406 1.00 0.00 17 GLN A CA 2
ATOM 2056 C C . GLN A 1 31 ? 10.174 14.958 -16.690 1.00 0.00 17 GLN A C 2
ATOM 2057 O O . GLN A 1 31 ? 9.511 14.717 -17.711 1.00 0.00 17 GLN A O 2
ATOM 2071 N N . LYS A 1 32 ? 11.512 14.834 -16.637 1.00 0.00 18 LYS A N 2
ATOM 2072 C CA . LYS A 1 32 ? 12.314 14.390 -17.796 1.00 0.00 18 LYS A CA 2
ATOM 2073 C C . LYS A 1 32 ? 12.600 12.876 -17.746 1.00 0.00 18 LYS A C 2
ATOM 2074 O O . LYS A 1 32 ? 13.146 12.327 -18.700 1.00 0.00 18 LYS A O 2
ATOM 2093 N N . SER A 1 33 ? 12.247 12.227 -16.616 1.00 0.00 19 SER A N 2
ATOM 2094 C CA . SER A 1 33 ? 12.258 10.753 -16.456 1.00 0.00 19 SER A CA 2
ATOM 2095 C C . SER A 1 33 ? 11.310 10.378 -15.288 1.00 0.00 19 SER A C 2
ATOM 2096 O O . SER A 1 33 ? 11.426 10.939 -14.193 1.00 0.00 19 SER A O 2
ATOM 2104 N N . ILE A 1 34 ? 10.376 9.448 -15.524 1.00 0.00 20 ILE A N 2
ATOM 2105 C CA . ILE A 1 34 ? 9.497 8.881 -14.471 1.00 0.00 20 ILE A CA 2
ATOM 2106 C C . ILE A 1 34 ? 9.741 7.373 -14.377 1.00 0.00 20 ILE A C 2
ATOM 2107 O O . ILE A 1 34 ? 10.445 6.806 -15.214 1.00 0.00 20 ILE A O 2
ATOM 2123 N N . TYR A 1 35 ? 9.168 6.732 -13.355 1.00 0.00 21 TYR A N 2
ATOM 2124 C CA . TYR A 1 35 ? 9.079 5.264 -13.296 1.00 0.00 21 TYR A CA 2
ATOM 2125 C C . TYR A 1 35 ? 7.597 4.858 -13.280 1.00 0.00 21 TYR A C 2
ATOM 2126 O O . TYR A 1 35 ? 6.870 5.139 -12.327 1.00 0.00 21 TYR A O 2
ATOM 2144 N N . TRP A 1 36 ? 7.166 4.221 -14.367 1.00 0.00 22 TRP A N 2
ATOM 2145 C CA . TRP A 1 36 ? 5.841 3.590 -14.498 1.00 0.00 22 TRP A CA 2
ATOM 2146 C C . TRP A 1 36 ? 5.931 2.120 -14.116 1.00 0.00 22 TRP A C 2
ATOM 2147 O O . TRP A 1 36 ? 7.011 1.620 -13.819 1.00 0.00 22 TRP A O 2
ATOM 2168 N N . ARG A 1 37 ? 4.781 1.442 -14.138 1.00 0.00 23 ARG A N 2
ATOM 2169 C CA . ARG A 1 37 ? 4.710 -0.009 -13.979 1.00 0.00 23 ARG A CA 2
ATOM 2170 C C . ARG A 1 37 ? 3.407 -0.506 -14.613 1.00 0.00 23 ARG A C 2
ATOM 2171 O O . ARG A 1 37 ? 2.319 -0.318 -14.059 1.00 0.00 23 ARG A O 2
ATOM 2192 N N . VAL A 1 38 ? 3.546 -1.131 -15.789 1.00 0.00 24 VAL A N 2
ATOM 2193 C CA . VAL A 1 38 ? 2.426 -1.684 -16.580 1.00 0.00 24 VAL A CA 2
ATOM 2194 C C . VAL A 1 38 ? 2.562 -3.203 -16.621 1.00 0.00 24 VAL A C 2
ATOM 2195 O O . VAL A 1 38 ? 3.582 -3.730 -16.197 1.00 0.00 24 VAL A O 2
ATOM 2208 N N . ASP A 1 39 ? 1.561 -3.898 -17.169 1.00 0.00 25 ASP A N 2
ATOM 2209 C CA . ASP A 1 39 ? 1.598 -5.367 -17.302 1.00 0.00 25 ASP A CA 2
ATOM 2210 C C . ASP A 1 39 ? 2.666 -5.789 -18.346 1.00 0.00 25 ASP A C 2
ATOM 2211 O O . ASP A 1 39 ? 3.073 -4.976 -19.184 1.00 0.00 25 ASP A O 2
ATOM 2220 N N . ASP A 1 40 ? 3.103 -7.061 -18.292 1.00 0.00 26 ASP A N 2
ATOM 2221 C CA . ASP A 1 40 ? 4.239 -7.555 -19.107 1.00 0.00 26 ASP A CA 2
ATOM 2222 C C . ASP A 1 40 ? 3.835 -7.820 -20.572 1.00 0.00 26 ASP A C 2
ATOM 2223 O O . ASP A 1 40 ? 4.705 -7.969 -21.437 1.00 0.00 26 ASP A O 2
ATOM 2232 N N . ASP A 1 41 ? 2.514 -7.881 -20.843 1.00 0.00 27 ASP A N 2
ATOM 2233 C CA . ASP A 1 41 ? 1.994 -8.063 -22.217 1.00 0.00 27 ASP A CA 2
ATOM 2234 C C . ASP A 1 41 ? 1.983 -6.721 -22.960 1.00 0.00 27 ASP A C 2
ATOM 2235 O O . ASP A 1 41 ? 1.866 -6.692 -24.187 1.00 0.00 27 ASP A O 2
ATOM 2244 N N . ALA A 1 42 ? 2.100 -5.619 -22.197 1.00 0.00 28 ALA A N 2
ATOM 2245 C CA . ALA A 1 42 ? 2.282 -4.268 -22.744 1.00 0.00 28 ALA A CA 2
ATOM 2246 C C . ALA A 1 42 ? 3.689 -4.111 -23.351 1.00 0.00 28 ALA A C 2
ATOM 2247 O O . ALA A 1 42 ? 4.633 -4.802 -22.949 1.00 0.00 28 ALA A O 2
ATOM 2254 N N . THR A 1 43 ? 3.798 -3.220 -24.342 1.00 0.00 29 THR A N 2
ATOM 2255 C CA . THR A 1 43 ? 5.070 -2.831 -24.994 1.00 0.00 29 THR A CA 2
ATOM 2256 C C . THR A 1 43 ? 5.092 -1.287 -25.163 1.00 0.00 29 THR A C 2
ATOM 2257 O O . THR A 1 43 ? 4.180 -0.620 -24.672 1.00 0.00 29 THR A O 2
ATOM 2268 N N . VAL A 1 44 ? 6.132 -0.735 -25.849 1.00 0.00 30 VAL A N 2
ATOM 2269 C CA . VAL A 1 44 ? 6.368 0.744 -25.979 1.00 0.00 30 VAL A CA 2
ATOM 2270 C C . VAL A 1 44 ? 5.097 1.503 -26.449 1.00 0.00 30 VAL A C 2
ATOM 2271 O O . VAL A 1 44 ? 4.808 2.611 -25.980 1.00 0.00 30 VAL A O 2
ATOM 2284 N N . GLY A 1 45 ? 4.339 0.851 -27.331 1.00 0.00 31 GLY A N 2
ATOM 2285 C CA . GLY A 1 45 ? 3.100 1.389 -27.874 1.00 0.00 31 GLY A CA 2
ATOM 2286 C C . GLY A 1 45 ? 1.956 1.437 -26.868 1.00 0.00 31 GLY A C 2
ATOM 2287 O O . GLY A 1 45 ? 1.178 2.386 -26.856 1.00 0.00 31 GLY A O 2
ATOM 2291 N N . ASP A 1 46 ? 1.840 0.385 -26.042 1.00 0.00 32 ASP A N 2
ATOM 2292 C CA . ASP A 1 46 ? 0.815 0.295 -24.971 1.00 0.00 32 ASP A CA 2
ATOM 2293 C C . ASP A 1 46 ? 1.083 1.332 -23.872 1.00 0.00 32 ASP A C 2
ATOM 2294 O O . ASP A 1 46 ? 0.156 1.820 -23.205 1.00 0.00 32 ASP A O 2
ATOM 2303 N N . VAL A 1 47 ? 2.373 1.643 -23.699 1.00 0.00 33 VAL A N 2
ATOM 2304 C CA . VAL A 1 47 ? 2.859 2.676 -22.781 1.00 0.00 33 VAL A CA 2
ATOM 2305 C C . VAL A 1 47 ? 2.331 4.055 -23.201 1.00 0.00 33 VAL A C 2
ATOM 2306 O O . VAL A 1 47 ? 1.548 4.651 -22.460 1.00 0.00 33 VAL A O 2
ATOM 2319 N N . LEU A 1 48 ? 2.671 4.506 -24.426 1.00 0.00 34 LEU A N 2
ATOM 2320 C CA . LEU A 1 48 ? 2.241 5.831 -24.937 1.00 0.00 34 LEU A CA 2
ATOM 2321 C C . LEU A 1 48 ? 0.704 5.894 -25.140 1.00 0.00 34 LEU A C 2
ATOM 2322 O O . LEU A 1 48 ? 0.095 6.956 -24.980 1.00 0.00 34 LEU A O 2
ATOM 2338 N N . ARG A 1 49 ? 0.089 4.736 -25.454 1.00 0.00 35 ARG A N 2
ATOM 2339 C CA . ARG A 1 49 ? -1.388 4.563 -25.452 1.00 0.00 35 ARG A CA 2
ATOM 2340 C C . ARG A 1 49 ? -2.002 5.061 -24.128 1.00 0.00 35 ARG A C 2
ATOM 2341 O O . ARG A 1 49 ? -2.971 5.828 -24.117 1.00 0.00 35 ARG A O 2
ATOM 2362 N N . SER A 1 50 ? -1.422 4.597 -23.030 1.00 0.00 36 SER A N 2
ATOM 2363 C CA . SER A 1 50 ? -1.857 4.946 -21.682 1.00 0.00 36 SER A CA 2
ATOM 2364 C C . SER A 1 50 ? -1.407 6.376 -21.276 1.00 0.00 36 SER A C 2
ATOM 2365 O O . SER A 1 50 ? -2.103 7.037 -20.507 1.00 0.00 36 SER A O 2
ATOM 2373 N N . LEU A 1 51 ? -0.231 6.832 -21.772 1.00 0.00 37 LEU A N 2
ATOM 2374 C CA . LEU A 1 51 ? 0.343 8.165 -21.420 1.00 0.00 37 LEU A CA 2
ATOM 2375 C C . LEU A 1 51 ? -0.623 9.331 -21.738 1.00 0.00 37 LEU A C 2
ATOM 2376 O O . LEU A 1 51 ? -0.652 10.314 -20.998 1.00 0.00 37 LEU A O 2
ATOM 2392 N N . GLU A 1 52 ? -1.380 9.227 -22.847 1.00 0.00 38 GLU A N 2
ATOM 2393 C CA . GLU A 1 52 ? -2.394 10.248 -23.205 1.00 0.00 38 GLU A CA 2
ATOM 2394 C C . GLU A 1 52 ? -3.640 10.164 -22.302 1.00 0.00 38 GLU A C 2
ATOM 2395 O O . GLU A 1 52 ? -4.346 11.163 -22.113 1.00 0.00 38 GLU A O 2
ATOM 2407 N N . ALA A 1 53 ? -3.907 8.963 -21.764 1.00 0.00 39 ALA A N 2
ATOM 2408 C CA . ALA A 1 53 ? -5.029 8.722 -20.838 1.00 0.00 39 ALA A CA 2
ATOM 2409 C C . ALA A 1 53 ? -4.762 9.374 -19.462 1.00 0.00 39 ALA A C 2
ATOM 2410 O O . ALA A 1 53 ? -5.695 9.694 -18.717 1.00 0.00 39 ALA A O 2
ATOM 2417 N N . GLU A 1 54 ? -3.472 9.564 -19.145 1.00 0.00 40 GLU A N 2
ATOM 2418 C CA . GLU A 1 54 ? -3.027 10.219 -17.907 1.00 0.00 40 GLU A CA 2
ATOM 2419 C C . GLU A 1 54 ? -2.905 11.729 -18.132 1.00 0.00 40 GLU A C 2
ATOM 2420 O O . GLU A 1 54 ? -3.528 12.538 -17.439 1.00 0.00 40 GLU A O 2
ATOM 2432 N N . TYR A 1 55 ? -2.062 12.080 -19.117 1.00 0.00 41 TYR A N 2
ATOM 2433 C CA . TYR A 1 55 ? -1.645 13.453 -19.389 1.00 0.00 41 TYR A CA 2
ATOM 2434 C C . TYR A 1 55 ? -2.413 14.015 -20.597 1.00 0.00 41 TYR A C 2
ATOM 2435 O O . TYR A 1 55 ? -2.344 13.454 -21.698 1.00 0.00 41 TYR A O 2
ATOM 2453 N N . ASP A 1 56 ? -3.121 15.130 -20.378 1.00 0.00 42 ASP A N 2
ATOM 2454 C CA . ASP A 1 56 ? -3.892 15.827 -21.426 1.00 0.00 42 ASP A CA 2
ATOM 2455 C C . ASP A 1 56 ? -2.978 16.487 -22.467 1.00 0.00 42 ASP A C 2
ATOM 2456 O O . ASP A 1 56 ? -3.358 16.625 -23.635 1.00 0.00 42 ASP A O 2
ATOM 2465 N N . GLY A 1 57 ? -1.771 16.878 -22.026 1.00 0.00 43 GLY A N 2
ATOM 2466 C CA . GLY A 1 57 ? -0.774 17.499 -22.898 1.00 0.00 43 GLY A CA 2
ATOM 2467 C C . GLY A 1 57 ? -0.037 16.500 -23.787 1.00 0.00 43 GLY A C 2
ATOM 2468 O O . GLY A 1 57 ? 0.808 16.899 -24.586 1.00 0.00 43 GLY A O 2
ATOM 2472 N N . LEU A 1 58 ? -0.315 15.191 -23.605 1.00 0.00 44 LEU A N 2
ATOM 2473 C CA . LEU A 1 58 ? 0.239 14.114 -24.453 1.00 0.00 44 LEU A CA 2
ATOM 2474 C C . LEU A 1 58 ? -0.827 13.545 -25.401 1.00 0.00 44 LEU A C 2
ATOM 2475 O O . LEU A 1 58 ? -0.506 12.687 -26.209 1.00 0.00 44 LEU A O 2
ATOM 2491 N N . ALA A 1 59 ? -2.067 14.053 -25.332 1.00 0.00 45 ALA A N 2
ATOM 2492 C CA . ALA A 1 59 ? -3.223 13.453 -26.041 1.00 0.00 45 ALA A CA 2
ATOM 2493 C C . ALA A 1 59 ? -3.109 13.563 -27.587 1.00 0.00 45 ALA A C 2
ATOM 2494 O O . ALA A 1 59 ? -2.987 14.669 -28.124 1.00 0.00 45 ALA A O 2
ATOM 2501 N N . GLY A 1 60 ? -3.118 12.395 -28.278 1.00 0.00 46 GLY A N 2
ATOM 2502 C CA . GLY A 1 60 ? -3.231 12.322 -29.755 1.00 0.00 46 GLY A CA 2
ATOM 2503 C C . GLY A 1 60 ? -1.959 12.683 -30.541 1.00 0.00 46 GLY A C 2
ATOM 2504 O O . GLY A 1 60 ? -1.940 12.594 -31.778 1.00 0.00 46 GLY A O 2
ATOM 2508 N N . ARG A 1 61 ? -0.897 13.075 -29.826 1.00 0.00 47 ARG A N 2
ATOM 2509 C CA . ARG A 1 61 ? 0.394 13.532 -30.421 1.00 0.00 47 ARG A CA 2
ATOM 2510 C C . ARG A 1 61 ? 1.501 12.480 -30.220 1.00 0.00 47 ARG A C 2
ATOM 2511 O O . ARG A 1 61 ? 2.657 12.707 -30.594 1.00 0.00 47 ARG A O 2
ATOM 2532 N N . LEU A 1 62 ? 1.123 11.330 -29.642 1.00 0.00 48 LEU A N 2
ATOM 2533 C CA . LEU A 1 62 ? 2.038 10.202 -29.358 1.00 0.00 48 LEU A CA 2
ATOM 2534 C C . LEU A 1 62 ? 1.488 8.892 -29.963 1.00 0.00 48 LEU A C 2
ATOM 2535 O O . LEU A 1 62 ? 2.119 7.845 -29.847 1.00 0.00 48 LEU A O 2
ATOM 2551 N N . ILE A 1 63 ? 0.284 8.978 -30.586 1.00 0.00 49 ILE A N 2
ATOM 2552 C CA . ILE A 1 63 ? -0.331 7.894 -31.392 1.00 0.00 49 ILE A CA 2
ATOM 2553 C C . ILE A 1 63 ? -0.808 8.488 -32.728 1.00 0.00 49 ILE A C 2
ATOM 2554 O O . ILE A 1 63 ? -1.364 9.594 -32.755 1.00 0.00 49 ILE A O 2
ATOM 2570 N N . GLU A 1 64 ? -0.556 7.755 -33.828 1.00 0.00 50 GLU A N 2
ATOM 2571 C CA . GLU A 1 64 ? -1.117 8.068 -35.155 1.00 0.00 50 GLU A CA 2
ATOM 2572 C C . GLU A 1 64 ? -1.314 6.746 -35.922 1.00 0.00 50 GLU A C 2
ATOM 2573 O O . GLU A 1 64 ? -0.347 6.055 -36.202 1.00 0.00 50 GLU A O 2
ATOM 2585 N N . ASP A 1 65 ? -2.582 6.405 -36.207 1.00 0.00 51 ASP A N 2
ATOM 2586 C CA . ASP A 1 65 ? -2.988 5.216 -37.014 1.00 0.00 51 ASP A CA 2
ATOM 2587 C C . ASP A 1 65 ? -2.484 3.887 -36.400 1.00 0.00 51 ASP A C 2
ATOM 2588 O O . ASP A 1 65 ? -2.235 2.903 -37.102 1.00 0.00 51 ASP A O 2
ATOM 2597 N N . GLY A 1 66 ? -2.376 3.856 -35.068 1.00 0.00 52 GLY A N 2
ATOM 2598 C CA . GLY A 1 66 ? -1.975 2.649 -34.340 1.00 0.00 52 GLY A CA 2
ATOM 2599 C C . GLY A 1 66 ? -0.464 2.440 -34.241 1.00 0.00 52 GLY A C 2
ATOM 2600 O O . GLY A 1 66 ? -0.026 1.538 -33.527 1.00 0.00 52 GLY A O 2
ATOM 2604 N N . GLU A 1 67 ? 0.341 3.231 -34.983 1.00 0.00 53 GLU A N 2
ATOM 2605 C CA . GLU A 1 67 ? 1.803 3.314 -34.753 1.00 0.00 53 GLU A CA 2
ATOM 2606 C C . GLU A 1 67 ? 2.098 4.506 -33.821 1.00 0.00 53 GLU A C 2
ATOM 2607 O O . GLU A 1 67 ? 1.159 5.144 -33.320 1.00 0.00 53 GLU A O 2
ATOM 2619 N N . VAL A 1 68 ? 3.402 4.801 -33.586 1.00 0.00 54 VAL A N 2
ATOM 2620 C CA . VAL A 1 68 ? 3.791 5.875 -32.658 1.00 0.00 54 VAL A CA 2
ATOM 2621 C C . VAL A 1 68 ? 3.331 7.270 -33.181 1.00 0.00 54 VAL A C 2
ATOM 2622 O O . VAL A 1 68 ? 2.531 7.886 -32.523 1.00 0.00 54 VAL A O 2
ATOM 2635 N N . LYS A 1 69 ? 3.732 7.659 -34.421 1.00 0.00 55 LYS A N 2
ATOM 2636 C CA . LYS A 1 69 ? 3.465 8.996 -35.043 1.00 0.00 55 LYS A CA 2
ATOM 2637 C C . LYS A 1 69 ? 4.611 9.317 -36.023 1.00 0.00 55 LYS A C 2
ATOM 2638 O O . LYS A 1 69 ? 5.778 9.137 -35.674 1.00 0.00 55 LYS A O 2
ATOM 2657 N N . PRO A 1 70 ? 4.295 9.768 -37.267 1.00 0.00 56 PRO A N 2
ATOM 2658 C CA . PRO A 1 70 ? 5.287 10.405 -38.172 1.00 0.00 56 PRO A CA 2
ATOM 2659 C C . PRO A 1 70 ? 5.861 11.708 -37.559 1.00 0.00 56 PRO A C 2
ATOM 2660 O O . PRO A 1 70 ? 5.101 12.516 -37.011 1.00 0.00 56 PRO A O 2
ATOM 2671 N N . HIS A 1 71 ? 7.197 11.875 -37.645 1.00 0.00 57 HIS A N 2
ATOM 2672 C CA . HIS A 1 71 ? 7.948 13.082 -37.184 1.00 0.00 57 HIS A CA 2
ATOM 2673 C C . HIS A 1 71 ? 8.264 13.073 -35.671 1.00 0.00 57 HIS A C 2
ATOM 2674 O O . HIS A 1 71 ? 9.137 13.838 -35.231 1.00 0.00 57 HIS A O 2
ATOM 2689 N N . VAL A 1 72 ? 7.568 12.234 -34.872 1.00 0.00 58 VAL A N 2
ATOM 2690 C CA . VAL A 1 72 ? 7.870 12.096 -33.427 1.00 0.00 58 VAL A CA 2
ATOM 2691 C C . VAL A 1 72 ? 9.188 11.309 -33.279 1.00 0.00 58 VAL A C 2
ATOM 2692 O O . VAL A 1 72 ? 9.441 10.371 -34.050 1.00 0.00 58 VAL A O 2
ATOM 2705 N N . ASN A 1 73 ? 10.057 11.716 -32.343 1.00 0.00 59 ASN A N 2
ATOM 2706 C CA . ASN A 1 73 ? 11.331 11.017 -32.111 1.00 0.00 59 ASN A CA 2
ATOM 2707 C C . ASN A 1 73 ? 11.213 10.232 -30.813 1.00 0.00 59 ASN A C 2
ATOM 2708 O O . ASN A 1 73 ? 11.287 10.796 -29.736 1.00 0.00 59 ASN A O 2
ATOM 2719 N N . VAL A 1 74 ? 11.037 8.919 -30.927 1.00 0.00 60 VAL A N 2
ATOM 2720 C CA . VAL A 1 74 ? 10.821 8.033 -29.773 1.00 0.00 60 VAL A CA 2
ATOM 2721 C C . VAL A 1 74 ? 11.905 6.958 -29.742 1.00 0.00 60 VAL A C 2
ATOM 2722 O O . VAL A 1 74 ? 12.193 6.329 -30.757 1.00 0.00 60 VAL A O 2
ATOM 2735 N N . LEU A 1 75 ? 12.509 6.787 -28.561 1.00 0.00 61 LEU A N 2
ATOM 2736 C CA . LEU A 1 75 ? 13.708 5.962 -28.351 1.00 0.00 61 LEU A CA 2
ATOM 2737 C C . LEU A 1 75 ? 13.427 4.890 -27.296 1.00 0.00 61 LEU A C 2
ATOM 2738 O O . LEU A 1 75 ? 12.697 5.123 -26.333 1.00 0.00 61 LEU A O 2
ATOM 2754 N N . LYS A 1 76 ? 14.001 3.713 -27.513 1.00 0.00 62 LYS A N 2
ATOM 2755 C CA . LYS A 1 76 ? 14.131 2.656 -26.515 1.00 0.00 62 LYS A CA 2
ATOM 2756 C C . LYS A 1 76 ? 15.631 2.496 -26.195 1.00 0.00 62 LYS A C 2
ATOM 2757 O O . LYS A 1 76 ? 16.396 1.976 -27.015 1.00 0.00 62 LYS A O 2
ATOM 2776 N N . ASN A 1 77 ? 16.023 3.002 -25.007 1.00 0.00 63 ASN A N 2
ATOM 2777 C CA . ASN A 1 77 ? 17.401 2.948 -24.467 1.00 0.00 63 ASN A CA 2
ATOM 2778 C C . ASN A 1 77 ? 18.443 3.498 -25.477 1.00 0.00 63 ASN A C 2
ATOM 2779 O O . ASN A 1 77 ? 19.379 2.802 -25.897 1.00 0.00 63 ASN A O 2
ATOM 2790 N N . GLY A 1 78 ? 18.216 4.748 -25.914 1.00 0.00 64 GLY A N 2
ATOM 2791 C CA . GLY A 1 78 ? 19.137 5.454 -26.819 1.00 0.00 64 GLY A CA 2
ATOM 2792 C C . GLY A 1 78 ? 18.982 5.096 -28.302 1.00 0.00 64 GLY A C 2
ATOM 2793 O O . GLY A 1 78 ? 19.503 5.814 -29.162 1.00 0.00 64 GLY A O 2
ATOM 2797 N N . ARG A 1 79 ? 18.266 3.998 -28.606 1.00 0.00 65 ARG A N 2
ATOM 2798 C CA . ARG A 1 79 ? 17.990 3.575 -29.995 1.00 0.00 65 ARG A CA 2
ATOM 2799 C C . ARG A 1 79 ? 16.604 4.065 -30.403 1.00 0.00 65 ARG A C 2
ATOM 2800 O O . ARG A 1 79 ? 15.612 3.606 -29.850 1.00 0.00 65 ARG A O 2
ATOM 2821 N N . GLU A 1 80 ? 16.543 4.987 -31.375 1.00 0.00 66 GLU A N 2
ATOM 2822 C CA . GLU A 1 80 ? 15.274 5.566 -31.830 1.00 0.00 66 GLU A CA 2
ATOM 2823 C C . GLU A 1 80 ? 14.463 4.502 -32.602 1.00 0.00 66 GLU A C 2
ATOM 2824 O O . GLU A 1 80 ? 14.863 4.054 -33.679 1.00 0.00 66 GLU A O 2
ATOM 2836 N N . VAL A 1 81 ? 13.333 4.089 -32.006 1.00 0.00 67 VAL A N 2
ATOM 2837 C CA . VAL A 1 81 ? 12.480 3.004 -32.521 1.00 0.00 67 VAL A CA 2
ATOM 2838 C C . VAL A 1 81 ? 11.684 3.397 -33.785 1.00 0.00 67 VAL A C 2
ATOM 2839 O O . VAL A 1 81 ? 10.959 2.568 -34.332 1.00 0.00 67 VAL A O 2
ATOM 2852 N N . VAL A 1 82 ? 11.830 4.654 -34.248 1.00 0.00 68 VAL A N 2
ATOM 2853 C CA . VAL A 1 82 ? 11.195 5.127 -35.498 1.00 0.00 68 VAL A CA 2
ATOM 2854 C C . VAL A 1 82 ? 11.851 4.479 -36.748 1.00 0.00 68 VAL A C 2
ATOM 2855 O O . VAL A 1 82 ? 11.315 4.587 -37.855 1.00 0.00 68 VAL A O 2
ATOM 2868 N N . HIS A 1 83 ? 13.030 3.838 -36.556 1.00 0.00 69 HIS A N 2
ATOM 2869 C CA . HIS A 1 83 ? 13.777 3.154 -37.636 1.00 0.00 69 HIS A CA 2
ATOM 2870 C C . HIS A 1 83 ? 13.413 1.652 -37.693 1.00 0.00 69 HIS A C 2
ATOM 2871 O O . HIS A 1 83 ? 13.656 0.982 -38.704 1.00 0.00 69 HIS A O 2
ATOM 2886 N N . LEU A 1 84 ? 12.842 1.144 -36.588 1.00 0.00 70 LEU A N 2
ATOM 2887 C CA . LEU A 1 84 ? 12.411 -0.261 -36.450 1.00 0.00 70 LEU A CA 2
ATOM 2888 C C . LEU A 1 84 ? 10.979 -0.295 -35.882 1.00 0.00 70 LEU A C 2
ATOM 2889 O O . LEU A 1 84 ? 10.193 0.624 -36.146 1.00 0.00 70 LEU A O 2
ATOM 2905 N N . ASP A 1 85 ? 10.620 -1.388 -35.177 1.00 0.00 71 ASP A N 2
ATOM 2906 C CA . ASP A 1 85 ? 9.349 -1.488 -34.443 1.00 0.00 71 ASP A CA 2
ATOM 2907 C C . ASP A 1 85 ? 9.224 -0.361 -33.403 1.00 0.00 71 ASP A C 2
ATOM 2908 O O . ASP A 1 85 ? 10.001 -0.312 -32.449 1.00 0.00 71 ASP A O 2
ATOM 2917 N N . GLY A 1 86 ? 8.272 0.557 -33.625 1.00 0.00 72 GLY A N 2
ATOM 2918 C CA . GLY A 1 86 ? 7.995 1.633 -32.678 1.00 0.00 72 GLY A CA 2
ATOM 2919 C C . GLY A 1 86 ? 7.171 1.145 -31.502 1.00 0.00 72 GLY A C 2
ATOM 2920 O O . GLY A 1 86 ? 7.483 1.437 -30.342 1.00 0.00 72 GLY A O 2
ATOM 2924 N N . MET A 1 87 ? 6.111 0.393 -31.818 1.00 0.00 73 MET A N 2
ATOM 2925 C CA . MET A 1 87 ? 5.102 -0.052 -30.843 1.00 0.00 73 MET A CA 2
ATOM 2926 C C . MET A 1 87 ? 5.572 -1.282 -30.031 1.00 0.00 73 MET A C 2
ATOM 2927 O O . MET A 1 87 ? 5.324 -1.360 -28.835 1.00 0.00 73 MET A O 2
ATOM 2941 N N . ALA A 1 88 ? 6.271 -2.241 -30.681 1.00 0.00 74 ALA A N 2
ATOM 2942 C CA . ALA A 1 88 ? 6.732 -3.484 -30.006 1.00 0.00 74 ALA A CA 2
ATOM 2943 C C . ALA A 1 88 ? 8.155 -3.877 -30.456 1.00 0.00 74 ALA A C 2
ATOM 2944 O O . ALA A 1 88 ? 8.349 -4.813 -31.248 1.00 0.00 74 ALA A O 2
ATOM 2951 N N . THR A 1 89 ? 9.143 -3.118 -29.949 1.00 0.00 75 THR A N 2
ATOM 2952 C CA . THR A 1 89 ? 10.577 -3.327 -30.240 1.00 0.00 75 THR A CA 2
ATOM 2953 C C . THR A 1 89 ? 11.201 -4.450 -29.372 1.00 0.00 75 THR A C 2
ATOM 2954 O O . THR A 1 89 ? 11.495 -5.538 -29.881 1.00 0.00 75 THR A O 2
ATOM 2965 N N . ALA A 1 90 ? 11.353 -4.189 -28.054 1.00 0.00 76 ALA A N 2
ATOM 2966 C CA . ALA A 1 90 ? 12.218 -4.980 -27.152 1.00 0.00 76 ALA A CA 2
ATOM 2967 C C . ALA A 1 90 ? 12.106 -4.461 -25.705 1.00 0.00 76 ALA A C 2
ATOM 2968 O O . ALA A 1 90 ? 13.082 -4.474 -24.937 1.00 0.00 76 ALA A O 2
ATOM 2975 N N . LEU A 1 91 ? 10.906 -3.985 -25.350 1.00 0.00 77 LEU A N 2
ATOM 2976 C CA . LEU A 1 91 ? 10.625 -3.419 -24.024 1.00 0.00 77 LEU A CA 2
ATOM 2977 C C . LEU A 1 91 ? 10.493 -4.540 -22.968 1.00 0.00 77 LEU A C 2
ATOM 2978 O O . LEU A 1 91 ? 9.868 -5.575 -23.217 1.00 0.00 77 LEU A O 2
ATOM 2994 N N . ASP A 1 92 ? 11.072 -4.288 -21.789 1.00 0.00 78 ASP A N 2
ATOM 2995 C CA . ASP A 1 92 ? 11.191 -5.261 -20.685 1.00 0.00 78 ASP A CA 2
ATOM 2996 C C . ASP A 1 92 ? 11.210 -4.470 -19.349 1.00 0.00 78 ASP A C 2
ATOM 2997 O O . ASP A 1 92 ? 11.034 -3.251 -19.362 1.00 0.00 78 ASP A O 2
ATOM 3006 N N . ASP A 1 93 ? 11.392 -5.149 -18.208 1.00 0.00 79 ASP A N 2
ATOM 3007 C CA . ASP A 1 93 ? 11.468 -4.492 -16.885 1.00 0.00 79 ASP A CA 2
ATOM 3008 C C . ASP A 1 93 ? 12.788 -3.695 -16.730 1.00 0.00 79 ASP A C 2
ATOM 3009 O O . ASP A 1 93 ? 13.845 -4.123 -17.197 1.00 0.00 79 ASP A O 2
ATOM 3018 N N . GLY A 1 94 ? 12.696 -2.554 -16.032 1.00 0.00 80 GLY A N 2
ATOM 3019 C CA . GLY A 1 94 ? 13.816 -1.628 -15.825 1.00 0.00 80 GLY A CA 2
ATOM 3020 C C . GLY A 1 94 ? 14.213 -0.824 -17.063 1.00 0.00 80 GLY A C 2
ATOM 3021 O O . GLY A 1 94 ? 15.183 -0.062 -17.018 1.00 0.00 80 GLY A O 2
ATOM 3025 N N . ASP A 1 95 ? 13.448 -0.962 -18.156 1.00 0.00 81 ASP A N 2
ATOM 3026 C CA . ASP A 1 95 ? 13.816 -0.396 -19.469 1.00 0.00 81 ASP A CA 2
ATOM 3027 C C . ASP A 1 95 ? 13.398 1.071 -19.602 1.00 0.00 81 ASP A C 2
ATOM 3028 O O . ASP A 1 95 ? 12.277 1.445 -19.245 1.00 0.00 81 ASP A O 2
ATOM 3037 N N . ALA A 1 96 ? 14.321 1.889 -20.141 1.00 0.00 82 ALA A N 2
ATOM 3038 C CA . ALA A 1 96 ? 14.108 3.322 -20.345 1.00 0.00 82 ALA A CA 2
ATOM 3039 C C . ALA A 1 96 ? 13.558 3.599 -21.760 1.00 0.00 82 ALA A C 2
ATOM 3040 O O . ALA A 1 96 ? 14.153 3.170 -22.756 1.00 0.00 82 ALA A O 2
ATOM 3047 N N . VAL A 1 97 ? 12.399 4.291 -21.833 1.00 0.00 83 VAL A N 2
ATOM 3048 C CA . VAL A 1 97 ? 11.819 4.772 -23.106 1.00 0.00 83 VAL A CA 2
ATOM 3049 C C . VAL A 1 97 ? 11.983 6.304 -23.167 1.00 0.00 83 VAL A C 2
ATOM 3050 O O . VAL A 1 97 ? 11.278 7.033 -22.468 1.00 0.00 83 VAL A O 2
ATOM 3063 N N . SER A 1 98 ? 12.910 6.774 -24.011 1.00 0.00 84 SER A N 2
ATOM 3064 C CA . SER A 1 98 ? 13.209 8.209 -24.162 1.00 0.00 84 SER A CA 2
ATOM 3065 C C . SER A 1 98 ? 12.399 8.800 -25.328 1.00 0.00 84 SER A C 2
ATOM 3066 O O . SER A 1 98 ? 12.724 8.571 -26.477 1.00 0.00 84 SER A O 2
ATOM 3074 N N . VAL A 1 99 ? 11.358 9.583 -25.034 1.00 0.00 85 VAL A N 2
ATOM 3075 C CA . VAL A 1 99 ? 10.501 10.181 -26.060 1.00 0.00 85 VAL A CA 2
ATOM 3076 C C . VAL A 1 99 ? 10.773 11.696 -26.196 1.00 0.00 85 VAL A C 2
ATOM 3077 O O . VAL A 1 99 ? 11.089 12.397 -25.223 1.00 0.00 85 VAL A O 2
ATOM 3090 N N . PHE A 1 100 ? 10.655 12.161 -27.432 1.00 0.00 86 PHE A N 2
ATOM 3091 C CA . PHE A 1 100 ? 10.758 13.567 -27.835 1.00 0.00 86 PHE A CA 2
ATOM 3092 C C . PHE A 1 100 ? 9.523 13.831 -28.733 1.00 0.00 86 PHE A C 2
ATOM 3093 O O . PHE A 1 100 ? 9.170 12.960 -29.538 1.00 0.00 86 PHE A O 2
ATOM 3110 N N . PRO A 1 101 ? 8.851 15.007 -28.616 1.00 0.00 87 PRO A N 2
ATOM 3111 C CA . PRO A 1 101 ? 7.708 15.390 -29.489 1.00 0.00 87 PRO A CA 2
ATOM 3112 C C . PRO A 1 101 ? 8.127 15.594 -30.961 1.00 0.00 87 PRO A C 2
ATOM 3113 O O . PRO A 1 101 ? 9.331 15.643 -31.269 1.00 0.00 87 PRO A O 2
ATOM 3124 N N . PRO A 1 102 ? 7.139 15.711 -31.900 1.00 0.00 88 PRO A N 2
ATOM 3125 C CA . PRO A 1 102 ? 7.448 16.108 -33.281 1.00 0.00 88 PRO A CA 2
ATOM 3126 C C . PRO A 1 102 ? 7.850 17.605 -33.308 1.00 0.00 88 PRO A C 2
ATOM 3127 O O . PRO A 1 102 ? 7.152 18.460 -32.740 1.00 0.00 88 PRO A O 2
ATOM 3138 N N . VAL A 1 103 ? 8.990 17.904 -33.955 1.00 0.00 89 VAL A N 2
ATOM 3139 C CA . VAL A 1 103 ? 9.551 19.278 -34.017 1.00 0.00 89 VAL A CA 2
ATOM 3140 C C . VAL A 1 103 ? 9.104 19.991 -35.306 1.00 0.00 89 VAL A C 2
ATOM 3141 O O . VAL A 1 103 ? 9.298 21.201 -35.467 1.00 0.00 89 VAL A O 2
ATOM 3154 N N . ALA A 1 104 ? 8.501 19.207 -36.209 1.00 0.00 90 ALA A N 2
ATOM 3155 C CA . ALA A 1 104 ? 7.941 19.687 -37.469 1.00 0.00 90 ALA A CA 2
ATOM 3156 C C . ALA A 1 104 ? 6.580 19.007 -37.676 1.00 0.00 90 ALA A C 2
ATOM 3157 O O . ALA A 1 104 ? 6.521 17.819 -38.016 1.00 0.00 90 ALA A O 2
ATOM 3164 N N . GLY A 1 105 ? 5.499 19.756 -37.391 1.00 0.00 91 GLY A N 2
ATOM 3165 C CA . GLY A 1 105 ? 4.133 19.265 -37.574 1.00 0.00 91 GLY A CA 2
ATOM 3166 C C . GLY A 1 105 ? 3.762 19.158 -39.049 1.00 0.00 91 GLY A C 2
ATOM 3167 O O . GLY A 1 105 ? 3.321 20.140 -39.659 1.00 0.00 91 GLY A O 2
ATOM 3171 N N . GLY A 1 106 ? 3.981 17.969 -39.623 1.00 0.00 92 GLY A N 2
ATOM 3172 C CA . GLY A 1 106 ? 3.699 17.710 -41.034 1.00 0.00 92 GLY A CA 2
ATOM 3173 C C . GLY A 1 106 ? 3.945 16.250 -41.408 1.00 0.00 92 GLY A C 2
ATOM 3174 O O . GLY A 1 106 ? 3.730 15.366 -40.548 1.00 0.00 92 GLY A O 2
ATOM 3179 N N . GLY A 1 1 ? -1.387 -0.553 -2.056 1.00 0.00 -13 GLY A N 3
ATOM 3180 C CA . GLY A 1 1 ? -0.244 0.197 -2.636 1.00 0.00 -13 GLY A CA 3
ATOM 3181 C C . GLY A 1 1 ? 0.078 -0.237 -4.060 1.00 0.00 -13 GLY A C 3
ATOM 3182 O O . GLY A 1 1 ? -0.468 -1.239 -4.543 1.00 0.00 -13 GLY A O 3
ATOM 3188 N N . GLY A 1 2 ? 0.964 0.533 -4.731 1.00 0.00 -12 GLY A N 3
ATOM 3189 C CA . GLY A 1 2 ? 1.406 0.246 -6.106 1.00 0.00 -12 GLY A CA 3
ATOM 3190 C C . GLY A 1 2 ? 0.397 0.713 -7.156 1.00 0.00 -12 GLY A C 3
ATOM 3191 O O . GLY A 1 2 ? 0.682 1.625 -7.938 1.00 0.00 -12 GLY A O 3
ATOM 3195 N N . GLY A 1 3 ? -0.781 0.062 -7.175 1.00 0.00 -11 GLY A N 3
ATOM 3196 C CA . GLY A 1 3 ? -1.884 0.422 -8.074 1.00 0.00 -11 GLY A CA 3
ATOM 3197 C C . GLY A 1 3 ? -1.933 -0.461 -9.309 1.00 0.00 -11 GLY A C 3
ATOM 3198 O O . GLY A 1 3 ? -2.979 -1.035 -9.640 1.00 0.00 -11 GLY A O 3
ATOM 3202 N N . ARG A 1 4 ? -0.785 -0.569 -9.994 1.00 0.00 -10 ARG A N 3
ATOM 3203 C CA . ARG A 1 4 ? -0.651 -1.326 -11.257 1.00 0.00 -10 ARG A CA 3
ATOM 3204 C C . ARG A 1 4 ? 0.209 -2.583 -11.022 1.00 0.00 -10 ARG A C 3
ATOM 3205 O O . ARG A 1 4 ? 1.222 -2.809 -11.692 1.00 0.00 -10 ARG A O 3
ATOM 3226 N N . ASP A 1 5 ? -0.212 -3.386 -10.036 1.00 0.00 -9 ASP A N 3
ATOM 3227 C CA . ASP A 1 5 ? 0.459 -4.653 -9.674 1.00 0.00 -9 ASP A CA 3
ATOM 3228 C C . ASP A 1 5 ? -0.148 -5.833 -10.427 1.00 0.00 -9 ASP A C 3
ATOM 3229 O O . ASP A 1 5 ? 0.563 -6.791 -10.728 1.00 0.00 -9 ASP A O 3
ATOM 3238 N N . TYR A 1 6 ? -1.471 -5.747 -10.697 1.00 0.00 -8 TYR A N 3
ATOM 3239 C CA . TYR A 1 6 ? -2.285 -6.840 -11.279 1.00 0.00 -8 TYR A CA 3
ATOM 3240 C C . TYR A 1 6 ? -2.372 -8.033 -10.314 1.00 0.00 -8 TYR A C 3
ATOM 3241 O O . TYR A 1 6 ? -3.398 -8.222 -9.643 1.00 0.00 -8 TYR A O 3
ATOM 3259 N N . LYS A 1 7 ? -1.266 -8.810 -10.253 1.00 0.00 -7 LYS A N 3
ATOM 3260 C CA . LYS A 1 7 ? -1.142 -10.013 -9.424 1.00 0.00 -7 LYS A CA 3
ATOM 3261 C C . LYS A 1 7 ? -2.225 -11.036 -9.811 1.00 0.00 -7 LYS A C 3
ATOM 3262 O O . LYS A 1 7 ? -3.167 -11.284 -9.056 1.00 0.00 -7 LYS A O 3
ATOM 3281 N N . ASP A 1 8 ? -2.054 -11.597 -11.028 1.00 0.00 -6 ASP A N 3
ATOM 3282 C CA . ASP A 1 8 ? -3.086 -12.378 -11.742 1.00 0.00 -6 ASP A CA 3
ATOM 3283 C C . ASP A 1 8 ? -3.487 -13.636 -10.940 1.00 0.00 -6 ASP A C 3
ATOM 3284 O O . ASP A 1 8 ? -4.614 -13.729 -10.430 1.00 0.00 -6 ASP A O 3
ATOM 3293 N N . ASP A 1 9 ? -2.549 -14.589 -10.828 1.00 0.00 -5 ASP A N 3
ATOM 3294 C CA . ASP A 1 9 ? -2.683 -15.756 -9.937 1.00 0.00 -5 ASP A CA 3
ATOM 3295 C C . ASP A 1 9 ? -2.239 -15.350 -8.519 1.00 0.00 -5 ASP A C 3
ATOM 3296 O O . ASP A 1 9 ? -2.977 -15.535 -7.546 1.00 0.00 -5 ASP A O 3
ATOM 3305 N N . ASP A 1 10 ? -1.028 -14.767 -8.433 1.00 0.00 -4 ASP A N 3
ATOM 3306 C CA . ASP A 1 10 ? -0.407 -14.345 -7.163 1.00 0.00 -4 ASP A CA 3
ATOM 3307 C C . ASP A 1 10 ? 0.723 -13.342 -7.457 1.00 0.00 -4 ASP A C 3
ATOM 3308 O O . ASP A 1 10 ? 0.755 -12.241 -6.888 1.00 0.00 -4 ASP A O 3
ATOM 3317 N N . ASP A 1 11 ? 1.652 -13.744 -8.351 1.00 0.00 -3 ASP A N 3
ATOM 3318 C CA . ASP A 1 11 ? 2.770 -12.887 -8.805 1.00 0.00 -3 ASP A CA 3
ATOM 3319 C C . ASP A 1 11 ? 2.242 -11.692 -9.615 1.00 0.00 -3 ASP A C 3
ATOM 3320 O O . ASP A 1 11 ? 1.276 -11.833 -10.373 1.00 0.00 -3 ASP A O 3
ATOM 3329 N N . LYS A 1 12 ? 2.924 -10.540 -9.462 1.00 0.00 -2 LYS A N 3
ATOM 3330 C CA . LYS A 1 12 ? 2.556 -9.265 -10.095 1.00 0.00 -2 LYS A CA 3
ATOM 3331 C C . LYS A 1 12 ? 2.446 -9.378 -11.638 1.00 0.00 -2 LYS A C 3
ATOM 3332 O O . LYS A 1 12 ? 1.416 -9.006 -12.222 1.00 0.00 -2 LYS A O 3
ATOM 3351 N N . GLY A 1 13 ? 3.486 -9.963 -12.274 1.00 0.00 -1 GLY A N 3
ATOM 3352 C CA . GLY A 1 13 ? 3.605 -9.990 -13.734 1.00 0.00 -1 GLY A CA 3
ATOM 3353 C C . GLY A 1 13 ? 3.582 -8.604 -14.349 1.00 0.00 -1 GLY A C 3
ATOM 3354 O O . GLY A 1 13 ? 2.764 -8.319 -15.234 1.00 0.00 -1 GLY A O 3
ATOM 3358 N N . THR A 1 14 ? 4.470 -7.729 -13.859 1.00 0.00 0 THR A N 3
ATOM 3359 C CA . THR A 1 14 ? 4.517 -6.322 -14.283 1.00 0.00 0 THR A CA 3
ATOM 3360 C C . THR A 1 14 ? 5.955 -5.859 -14.565 1.00 0.00 0 THR A C 3
ATOM 3361 O O . THR A 1 14 ? 6.901 -6.243 -13.867 1.00 0.00 0 THR A O 3
ATOM 3372 N N . MET A 1 15 ? 6.073 -5.026 -15.602 1.00 0.00 1 MET A N 3
ATOM 3373 C CA . MET A 1 15 ? 7.329 -4.444 -16.088 1.00 0.00 1 MET A CA 3
ATOM 3374 C C . MET A 1 15 ? 7.455 -2.972 -15.636 1.00 0.00 1 MET A C 3
ATOM 3375 O O . MET A 1 15 ? 6.592 -2.140 -15.951 1.00 0.00 1 MET A O 3
ATOM 3389 N N . GLU A 1 16 ? 8.504 -2.663 -14.842 1.00 0.00 2 GLU A N 3
ATOM 3390 C CA . GLU A 1 16 ? 8.819 -1.274 -14.439 1.00 0.00 2 GLU A CA 3
ATOM 3391 C C . GLU A 1 16 ? 9.696 -0.626 -15.514 1.00 0.00 2 GLU A C 3
ATOM 3392 O O . GLU A 1 16 ? 10.735 -1.177 -15.885 1.00 0.00 2 GLU A O 3
ATOM 3404 N N . LEU A 1 17 ? 9.269 0.542 -16.012 1.00 0.00 3 LEU A N 3
ATOM 3405 C CA . LEU A 1 17 ? 9.838 1.161 -17.215 1.00 0.00 3 LEU A CA 3
ATOM 3406 C C . LEU A 1 17 ? 10.226 2.617 -16.927 1.00 0.00 3 LEU A C 3
ATOM 3407 O O . LEU A 1 17 ? 9.410 3.385 -16.407 1.00 0.00 3 LEU A O 3
ATOM 3423 N N . GLU A 1 18 ? 11.463 2.997 -17.287 1.00 0.00 4 GLU A N 3
ATOM 3424 C CA . GLU A 1 18 ? 11.968 4.360 -17.058 1.00 0.00 4 GLU A CA 3
ATOM 3425 C C . GLU A 1 18 ? 11.613 5.240 -18.262 1.00 0.00 4 GLU A C 3
ATOM 3426 O O . GLU A 1 18 ? 12.313 5.236 -19.284 1.00 0.00 4 GLU A O 3
ATOM 3438 N N . LEU A 1 19 ? 10.522 6.000 -18.142 1.00 0.00 5 LEU A N 3
ATOM 3439 C CA . LEU A 1 19 ? 9.992 6.784 -19.259 1.00 0.00 5 LEU A CA 3
ATOM 3440 C C . LEU A 1 19 ? 10.573 8.193 -19.185 1.00 0.00 5 LEU A C 3
ATOM 3441 O O . LEU A 1 19 ? 10.175 9.006 -18.347 1.00 0.00 5 LEU A O 3
ATOM 3457 N N . ARG A 1 20 ? 11.544 8.442 -20.054 1.00 0.00 6 ARG A N 3
ATOM 3458 C CA . ARG A 1 20 ? 12.264 9.702 -20.139 1.00 0.00 6 ARG A CA 3
ATOM 3459 C C . ARG A 1 20 ? 11.565 10.612 -21.164 1.00 0.00 6 ARG A C 3
ATOM 3460 O O . ARG A 1 20 ? 11.467 10.260 -22.327 1.00 0.00 6 ARG A O 3
ATOM 3481 N N . PHE A 1 21 ? 11.059 11.767 -20.707 1.00 0.00 7 PHE A N 3
ATOM 3482 C CA . PHE A 1 21 ? 10.351 12.753 -21.560 1.00 0.00 7 PHE A CA 3
ATOM 3483 C C . PHE A 1 21 ? 11.257 13.943 -21.824 1.00 0.00 7 PHE A C 3
ATOM 3484 O O . PHE A 1 21 ? 11.977 14.380 -20.926 1.00 0.00 7 PHE A O 3
ATOM 3501 N N . PHE A 1 22 ? 11.234 14.465 -23.060 1.00 0.00 8 PHE A N 3
ATOM 3502 C CA . PHE A 1 22 ? 12.061 15.624 -23.462 1.00 0.00 8 PHE A CA 3
ATOM 3503 C C . PHE A 1 22 ? 11.197 16.657 -24.198 1.00 0.00 8 PHE A C 3
ATOM 3504 O O . PHE A 1 22 ? 10.093 16.336 -24.653 1.00 0.00 8 PHE A O 3
ATOM 3521 N N . ALA A 1 23 ? 11.691 17.915 -24.212 1.00 0.00 9 ALA A N 3
ATOM 3522 C CA . ALA A 1 23 ? 11.057 19.068 -24.882 1.00 0.00 9 ALA A CA 3
ATOM 3523 C C . ALA A 1 23 ? 9.625 19.345 -24.333 1.00 0.00 9 ALA A C 3
ATOM 3524 O O . ALA A 1 23 ? 9.460 19.463 -23.113 1.00 0.00 9 ALA A O 3
ATOM 3531 N N . THR A 1 24 ? 8.604 19.437 -25.227 1.00 0.00 10 THR A N 3
ATOM 3532 C CA . THR A 1 24 ? 7.200 19.678 -24.843 1.00 0.00 10 THR A CA 3
ATOM 3533 C C . THR A 1 24 ? 6.673 18.558 -23.927 1.00 0.00 10 THR A C 3
ATOM 3534 O O . THR A 1 24 ? 6.111 18.837 -22.873 1.00 0.00 10 THR A O 3
ATOM 3545 N N . PHE A 1 25 ? 6.931 17.291 -24.325 1.00 0.00 11 PHE A N 3
ATOM 3546 C CA . PHE A 1 25 ? 6.476 16.096 -23.571 1.00 0.00 11 PHE A CA 3
ATOM 3547 C C . PHE A 1 25 ? 7.021 16.112 -22.125 1.00 0.00 11 PHE A C 3
ATOM 3548 O O . PHE A 1 25 ? 6.371 15.598 -21.211 1.00 0.00 11 PHE A O 3
ATOM 3565 N N . ARG A 1 26 ? 8.207 16.732 -21.935 1.00 0.00 12 ARG A N 3
ATOM 3566 C CA . ARG A 1 26 ? 8.866 16.818 -20.620 1.00 0.00 12 ARG A CA 3
ATOM 3567 C C . ARG A 1 26 ? 8.067 17.708 -19.665 1.00 0.00 12 ARG A C 3
ATOM 3568 O O . ARG A 1 26 ? 7.709 17.275 -18.572 1.00 0.00 12 ARG A O 3
ATOM 3589 N N . GLU A 1 27 ? 7.785 18.950 -20.104 1.00 0.00 13 GLU A N 3
ATOM 3590 C CA . GLU A 1 27 ? 7.134 19.967 -19.249 1.00 0.00 13 GLU A CA 3
ATOM 3591 C C . GLU A 1 27 ? 5.632 19.672 -19.047 1.00 0.00 13 GLU A C 3
ATOM 3592 O O . GLU A 1 27 ? 5.023 20.176 -18.095 1.00 0.00 13 GLU A O 3
ATOM 3604 N N . VAL A 1 28 ? 5.050 18.855 -19.950 1.00 0.00 14 VAL A N 3
ATOM 3605 C CA . VAL A 1 28 ? 3.700 18.277 -19.773 1.00 0.00 14 VAL A CA 3
ATOM 3606 C C . VAL A 1 28 ? 3.660 17.401 -18.507 1.00 0.00 14 VAL A C 3
ATOM 3607 O O . VAL A 1 28 ? 2.829 17.601 -17.613 1.00 0.00 14 VAL A O 3
ATOM 3620 N N . VAL A 1 29 ? 4.591 16.443 -18.455 1.00 0.00 15 VAL A N 3
ATOM 3621 C CA . VAL A 1 29 ? 4.754 15.524 -17.317 1.00 0.00 15 VAL A CA 3
ATOM 3622 C C . VAL A 1 29 ? 5.379 16.265 -16.112 1.00 0.00 15 VAL A C 3
ATOM 3623 O O . VAL A 1 29 ? 5.222 15.855 -14.958 1.00 0.00 15 VAL A O 3
ATOM 3636 N N . GLY A 1 30 ? 6.052 17.394 -16.412 1.00 0.00 16 GLY A N 3
ATOM 3637 C CA . GLY A 1 30 ? 6.835 18.151 -15.436 1.00 0.00 16 GLY A CA 3
ATOM 3638 C C . GLY A 1 30 ? 8.094 17.411 -15.004 1.00 0.00 16 GLY A C 3
ATOM 3639 O O . GLY A 1 30 ? 8.775 17.823 -14.059 1.00 0.00 16 GLY A O 3
ATOM 3643 N N . GLN A 1 31 ? 8.420 16.322 -15.733 1.00 0.00 17 GLN A N 3
ATOM 3644 C CA . GLN A 1 31 ? 9.527 15.418 -15.406 1.00 0.00 17 GLN A CA 3
ATOM 3645 C C . GLN A 1 31 ? 10.234 15.006 -16.699 1.00 0.00 17 GLN A C 3
ATOM 3646 O O . GLN A 1 31 ? 9.580 14.805 -17.731 1.00 0.00 17 GLN A O 3
ATOM 3660 N N . LYS A 1 32 ? 11.562 14.869 -16.623 1.00 0.00 18 LYS A N 3
ATOM 3661 C CA . LYS A 1 32 ? 12.399 14.422 -17.750 1.00 0.00 18 LYS A CA 3
ATOM 3662 C C . LYS A 1 32 ? 12.617 12.906 -17.727 1.00 0.00 18 LYS A C 3
ATOM 3663 O O . LYS A 1 32 ? 13.076 12.342 -18.718 1.00 0.00 18 LYS A O 3
ATOM 3682 N N . SER A 1 33 ? 12.318 12.264 -16.585 1.00 0.00 19 SER A N 3
ATOM 3683 C CA . SER A 1 33 ? 12.356 10.797 -16.436 1.00 0.00 19 SER A CA 3
ATOM 3684 C C . SER A 1 33 ? 11.431 10.393 -15.270 1.00 0.00 19 SER A C 3
ATOM 3685 O O . SER A 1 33 ? 11.403 11.067 -14.230 1.00 0.00 19 SER A O 3
ATOM 3693 N N . ILE A 1 34 ? 10.664 9.313 -15.459 1.00 0.00 20 ILE A N 3
ATOM 3694 C CA . ILE A 1 34 ? 9.832 8.693 -14.403 1.00 0.00 20 ILE A CA 3
ATOM 3695 C C . ILE A 1 34 ? 10.101 7.181 -14.394 1.00 0.00 20 ILE A C 3
ATOM 3696 O O . ILE A 1 34 ? 10.827 6.670 -15.251 1.00 0.00 20 ILE A O 3
ATOM 3712 N N . TYR A 1 35 ? 9.515 6.474 -13.422 1.00 0.00 21 TYR A N 3
ATOM 3713 C CA . TYR A 1 35 ? 9.375 5.015 -13.472 1.00 0.00 21 TYR A CA 3
ATOM 3714 C C . TYR A 1 35 ? 7.885 4.677 -13.382 1.00 0.00 21 TYR A C 3
ATOM 3715 O O . TYR A 1 35 ? 7.248 4.896 -12.351 1.00 0.00 21 TYR A O 3
ATOM 3733 N N . TRP A 1 36 ? 7.349 4.159 -14.485 1.00 0.00 22 TRP A N 3
ATOM 3734 C CA . TRP A 1 36 ? 6.011 3.559 -14.548 1.00 0.00 22 TRP A CA 3
ATOM 3735 C C . TRP A 1 36 ? 6.125 2.073 -14.228 1.00 0.00 22 TRP A C 3
ATOM 3736 O O . TRP A 1 36 ? 7.226 1.546 -14.044 1.00 0.00 22 TRP A O 3
ATOM 3757 N N . ARG A 1 37 ? 4.971 1.413 -14.185 1.00 0.00 23 ARG A N 3
ATOM 3758 C CA . ARG A 1 37 ? 4.895 -0.039 -14.118 1.00 0.00 23 ARG A CA 3
ATOM 3759 C C . ARG A 1 37 ? 3.545 -0.488 -14.676 1.00 0.00 23 ARG A C 3
ATOM 3760 O O . ARG A 1 37 ? 2.502 -0.182 -14.114 1.00 0.00 23 ARG A O 3
ATOM 3781 N N . VAL A 1 38 ? 3.588 -1.154 -15.833 1.00 0.00 24 VAL A N 3
ATOM 3782 C CA . VAL A 1 38 ? 2.415 -1.769 -16.486 1.00 0.00 24 VAL A CA 3
ATOM 3783 C C . VAL A 1 38 ? 2.603 -3.294 -16.471 1.00 0.00 24 VAL A C 3
ATOM 3784 O O . VAL A 1 38 ? 3.622 -3.758 -15.986 1.00 0.00 24 VAL A O 3
ATOM 3797 N N . ASP A 1 39 ? 1.624 -4.063 -16.976 1.00 0.00 25 ASP A N 3
ATOM 3798 C CA . ASP A 1 39 ? 1.756 -5.541 -17.125 1.00 0.00 25 ASP A CA 3
ATOM 3799 C C . ASP A 1 39 ? 2.942 -5.888 -18.049 1.00 0.00 25 ASP A C 3
ATOM 3800 O O . ASP A 1 39 ? 3.237 -5.132 -18.972 1.00 0.00 25 ASP A O 3
ATOM 3809 N N . ASP A 1 40 ? 3.594 -7.043 -17.807 1.00 0.00 26 ASP A N 3
ATOM 3810 C CA . ASP A 1 40 ? 4.839 -7.433 -18.519 1.00 0.00 26 ASP A CA 3
ATOM 3811 C C . ASP A 1 40 ? 4.587 -7.811 -19.999 1.00 0.00 26 ASP A C 3
ATOM 3812 O O . ASP A 1 40 ? 5.533 -7.973 -20.770 1.00 0.00 26 ASP A O 3
ATOM 3821 N N . ASP A 1 41 ? 3.309 -7.945 -20.375 1.00 0.00 27 ASP A N 3
ATOM 3822 C CA . ASP A 1 41 ? 2.890 -8.276 -21.755 1.00 0.00 27 ASP A CA 3
ATOM 3823 C C . ASP A 1 41 ? 2.903 -7.020 -22.652 1.00 0.00 27 ASP A C 3
ATOM 3824 O O . ASP A 1 41 ? 2.983 -7.123 -23.887 1.00 0.00 27 ASP A O 3
ATOM 3833 N N . ALA A 1 42 ? 2.857 -5.847 -22.003 1.00 0.00 28 ALA A N 3
ATOM 3834 C CA . ALA A 1 42 ? 2.869 -4.537 -22.667 1.00 0.00 28 ALA A CA 3
ATOM 3835 C C . ALA A 1 42 ? 4.205 -4.254 -23.383 1.00 0.00 28 ALA A C 3
ATOM 3836 O O . ALA A 1 42 ? 5.230 -4.878 -23.098 1.00 0.00 28 ALA A O 3
ATOM 3843 N N . THR A 1 43 ? 4.157 -3.296 -24.318 1.00 0.00 29 THR A N 3
ATOM 3844 C CA . THR A 1 43 ? 5.321 -2.818 -25.097 1.00 0.00 29 THR A CA 3
ATOM 3845 C C . THR A 1 43 ? 5.261 -1.281 -25.219 1.00 0.00 29 THR A C 3
ATOM 3846 O O . THR A 1 43 ? 4.362 -0.659 -24.641 1.00 0.00 29 THR A O 3
ATOM 3857 N N . VAL A 1 44 ? 6.222 -0.688 -25.975 1.00 0.00 30 VAL A N 3
ATOM 3858 C CA . VAL A 1 44 ? 6.392 0.790 -26.109 1.00 0.00 30 VAL A CA 3
ATOM 3859 C C . VAL A 1 44 ? 5.059 1.482 -26.494 1.00 0.00 30 VAL A C 3
ATOM 3860 O O . VAL A 1 44 ? 4.741 2.559 -25.988 1.00 0.00 30 VAL A O 3
ATOM 3873 N N . GLY A 1 45 ? 4.270 0.786 -27.325 1.00 0.00 31 GLY A N 3
ATOM 3874 C CA . GLY A 1 45 ? 2.981 1.269 -27.807 1.00 0.00 31 GLY A CA 3
ATOM 3875 C C . GLY A 1 45 ? 1.897 1.302 -26.735 1.00 0.00 31 GLY A C 3
ATOM 3876 O O . GLY A 1 45 ? 1.137 2.265 -26.653 1.00 0.00 31 GLY A O 3
ATOM 3880 N N . ASP A 1 46 ? 1.823 0.231 -25.924 1.00 0.00 32 ASP A N 3
ATOM 3881 C CA . ASP A 1 46 ? 0.869 0.127 -24.790 1.00 0.00 32 ASP A CA 3
ATOM 3882 C C . ASP A 1 46 ? 1.176 1.184 -23.712 1.00 0.00 32 ASP A C 3
ATOM 3883 O O . ASP A 1 46 ? 0.267 1.674 -23.027 1.00 0.00 32 ASP A O 3
ATOM 3892 N N . VAL A 1 47 ? 2.472 1.526 -23.586 1.00 0.00 33 VAL A N 3
ATOM 3893 C CA . VAL A 1 47 ? 2.961 2.559 -22.659 1.00 0.00 33 VAL A CA 3
ATOM 3894 C C . VAL A 1 47 ? 2.410 3.935 -23.045 1.00 0.00 33 VAL A C 3
ATOM 3895 O O . VAL A 1 47 ? 1.634 4.514 -22.280 1.00 0.00 33 VAL A O 3
ATOM 3908 N N . LEU A 1 48 ? 2.735 4.401 -24.266 1.00 0.00 34 LEU A N 3
ATOM 3909 C CA . LEU A 1 48 ? 2.309 5.732 -24.748 1.00 0.00 34 LEU A CA 3
ATOM 3910 C C . LEU A 1 48 ? 0.768 5.803 -24.908 1.00 0.00 34 LEU A C 3
ATOM 3911 O O . LEU A 1 48 ? 0.165 6.860 -24.724 1.00 0.00 34 LEU A O 3
ATOM 3927 N N . ARG A 1 49 ? 0.148 4.648 -25.217 1.00 0.00 35 ARG A N 3
ATOM 3928 C CA . ARG A 1 49 ? -1.324 4.488 -25.203 1.00 0.00 35 ARG A CA 3
ATOM 3929 C C . ARG A 1 49 ? -1.931 4.928 -23.860 1.00 0.00 35 ARG A C 3
ATOM 3930 O O . ARG A 1 49 ? -2.892 5.702 -23.805 1.00 0.00 35 ARG A O 3
ATOM 3951 N N . SER A 1 50 ? -1.366 4.409 -22.799 1.00 0.00 36 SER A N 3
ATOM 3952 C CA . SER A 1 50 ? -1.823 4.670 -21.445 1.00 0.00 36 SER A CA 3
ATOM 3953 C C . SER A 1 50 ? -1.407 6.090 -20.964 1.00 0.00 36 SER A C 3
ATOM 3954 O O . SER A 1 50 ? -2.093 6.687 -20.131 1.00 0.00 36 SER A O 3
ATOM 3962 N N . LEU A 1 51 ? -0.240 6.587 -21.446 1.00 0.00 37 LEU A N 3
ATOM 3963 C CA . LEU A 1 51 ? 0.262 7.955 -21.127 1.00 0.00 37 LEU A CA 3
ATOM 3964 C C . LEU A 1 51 ? -0.767 9.046 -21.501 1.00 0.00 37 LEU A C 3
ATOM 3965 O O . LEU A 1 51 ? -1.008 9.950 -20.703 1.00 0.00 37 LEU A O 3
ATOM 3981 N N . GLU A 1 52 ? -1.351 8.971 -22.722 1.00 0.00 38 GLU A N 3
ATOM 3982 C CA . GLU A 1 52 ? -2.393 9.944 -23.153 1.00 0.00 38 GLU A CA 3
ATOM 3983 C C . GLU A 1 52 ? -3.684 9.779 -22.344 1.00 0.00 38 GLU A C 3
ATOM 3984 O O . GLU A 1 52 ? -4.453 10.740 -22.197 1.00 0.00 38 GLU A O 3
ATOM 3996 N N . ALA A 1 53 ? -3.920 8.557 -21.837 1.00 0.00 39 ALA A N 3
ATOM 3997 C CA . ALA A 1 53 ? -5.093 8.253 -21.008 1.00 0.00 39 ALA A CA 3
ATOM 3998 C C . ALA A 1 53 ? -5.056 9.026 -19.671 1.00 0.00 39 ALA A C 3
ATOM 3999 O O . ALA A 1 53 ? -6.102 9.259 -19.061 1.00 0.00 39 ALA A O 3
ATOM 4006 N N . GLU A 1 54 ? -3.844 9.425 -19.225 1.00 0.00 40 GLU A N 3
ATOM 4007 C CA . GLU A 1 54 ? -3.668 10.201 -17.980 1.00 0.00 40 GLU A CA 3
ATOM 4008 C C . GLU A 1 54 ? -3.458 11.691 -18.299 1.00 0.00 40 GLU A C 3
ATOM 4009 O O . GLU A 1 54 ? -4.246 12.551 -17.887 1.00 0.00 40 GLU A O 3
ATOM 4021 N N . TYR A 1 55 ? -2.391 11.966 -19.069 1.00 0.00 41 TYR A N 3
ATOM 4022 C CA . TYR A 1 55 ? -1.926 13.329 -19.361 1.00 0.00 41 TYR A CA 3
ATOM 4023 C C . TYR A 1 55 ? -2.681 13.903 -20.574 1.00 0.00 41 TYR A C 3
ATOM 4024 O O . TYR A 1 55 ? -2.630 13.335 -21.676 1.00 0.00 41 TYR A O 3
ATOM 4042 N N . ASP A 1 56 ? -3.372 15.029 -20.345 1.00 0.00 42 ASP A N 3
ATOM 4043 C CA . ASP A 1 56 ? -4.130 15.756 -21.380 1.00 0.00 42 ASP A CA 3
ATOM 4044 C C . ASP A 1 56 ? -3.179 16.373 -22.422 1.00 0.00 42 ASP A C 3
ATOM 4045 O O . ASP A 1 56 ? -3.500 16.433 -23.613 1.00 0.00 42 ASP A O 3
ATOM 4054 N N . GLY A 1 57 ? -1.984 16.779 -21.949 1.00 0.00 43 GLY A N 3
ATOM 4055 C CA . GLY A 1 57 ? -0.949 17.388 -22.785 1.00 0.00 43 GLY A CA 3
ATOM 4056 C C . GLY A 1 57 ? -0.106 16.375 -23.544 1.00 0.00 43 GLY A C 3
ATOM 4057 O O . GLY A 1 57 ? 0.873 16.753 -24.191 1.00 0.00 43 GLY A O 3
ATOM 4061 N N . LEU A 1 58 ? -0.438 15.075 -23.411 1.00 0.00 44 LEU A N 3
ATOM 4062 C CA . LEU A 1 58 ? 0.170 13.998 -24.211 1.00 0.00 44 LEU A CA 3
ATOM 4063 C C . LEU A 1 58 ? -0.876 13.338 -25.116 1.00 0.00 44 LEU A C 3
ATOM 4064 O O . LEU A 1 58 ? -0.558 12.374 -25.790 1.00 0.00 44 LEU A O 3
ATOM 4080 N N . ALA A 1 59 ? -2.106 13.874 -25.164 1.00 0.00 45 ALA A N 3
ATOM 4081 C CA . ALA A 1 59 ? -3.219 13.237 -25.897 1.00 0.00 45 ALA A CA 3
ATOM 4082 C C . ALA A 1 59 ? -3.057 13.346 -27.435 1.00 0.00 45 ALA A C 3
ATOM 4083 O O . ALA A 1 59 ? -2.941 14.455 -27.975 1.00 0.00 45 ALA A O 3
ATOM 4090 N N . GLY A 1 60 ? -3.020 12.173 -28.117 1.00 0.00 46 GLY A N 3
ATOM 4091 C CA . GLY A 1 60 ? -3.082 12.091 -29.594 1.00 0.00 46 GLY A CA 3
ATOM 4092 C C . GLY A 1 60 ? -1.862 12.653 -30.333 1.00 0.00 46 GLY A C 3
ATOM 4093 O O . GLY A 1 60 ? -1.919 12.909 -31.544 1.00 0.00 46 GLY A O 3
ATOM 4097 N N . ARG A 1 61 ? -0.755 12.832 -29.601 1.00 0.00 47 ARG A N 3
ATOM 4098 C CA . ARG A 1 61 ? 0.523 13.365 -30.142 1.00 0.00 47 ARG A CA 3
ATOM 4099 C C . ARG A 1 61 ? 1.659 12.343 -29.973 1.00 0.00 47 ARG A C 3
ATOM 4100 O O . ARG A 1 61 ? 2.781 12.555 -30.440 1.00 0.00 47 ARG A O 3
ATOM 4121 N N . LEU A 1 62 ? 1.333 11.231 -29.298 1.00 0.00 48 LEU A N 3
ATOM 4122 C CA . LEU A 1 62 ? 2.243 10.098 -29.034 1.00 0.00 48 LEU A CA 3
ATOM 4123 C C . LEU A 1 62 ? 1.679 8.812 -29.673 1.00 0.00 48 LEU A C 3
ATOM 4124 O O . LEU A 1 62 ? 2.300 7.756 -29.602 1.00 0.00 48 LEU A O 3
ATOM 4140 N N . ILE A 1 63 ? 0.460 8.931 -30.264 1.00 0.00 49 ILE A N 3
ATOM 4141 C CA . ILE A 1 63 ? -0.173 7.899 -31.119 1.00 0.00 49 ILE A CA 3
ATOM 4142 C C . ILE A 1 63 ? -0.698 8.588 -32.395 1.00 0.00 49 ILE A C 3
ATOM 4143 O O . ILE A 1 63 ? -1.205 9.718 -32.324 1.00 0.00 49 ILE A O 3
ATOM 4159 N N . GLU A 1 64 ? -0.550 7.914 -33.551 1.00 0.00 50 GLU A N 3
ATOM 4160 C CA . GLU A 1 64 ? -1.237 8.288 -34.807 1.00 0.00 50 GLU A CA 3
ATOM 4161 C C . GLU A 1 64 ? -1.271 7.051 -35.720 1.00 0.00 50 GLU A C 3
ATOM 4162 O O . GLU A 1 64 ? -0.231 6.438 -35.948 1.00 0.00 50 GLU A O 3
ATOM 4174 N N . ASP A 1 65 ? -2.483 6.687 -36.203 1.00 0.00 51 ASP A N 3
ATOM 4175 C CA . ASP A 1 65 ? -2.716 5.565 -37.162 1.00 0.00 51 ASP A CA 3
ATOM 4176 C C . ASP A 1 65 ? -2.278 4.204 -36.563 1.00 0.00 51 ASP A C 3
ATOM 4177 O O . ASP A 1 65 ? -1.880 3.265 -37.274 1.00 0.00 51 ASP A O 3
ATOM 4186 N N . GLY A 1 66 ? -2.398 4.103 -35.226 1.00 0.00 52 GLY A N 3
ATOM 4187 C CA . GLY A 1 66 ? -2.055 2.885 -34.483 1.00 0.00 52 GLY A CA 3
ATOM 4188 C C . GLY A 1 66 ? -0.556 2.675 -34.258 1.00 0.00 52 GLY A C 3
ATOM 4189 O O . GLY A 1 66 ? -0.160 1.712 -33.588 1.00 0.00 52 GLY A O 3
ATOM 4193 N N . GLU A 1 67 ? 0.281 3.552 -34.841 1.00 0.00 53 GLU A N 3
ATOM 4194 C CA . GLU A 1 67 ? 1.733 3.584 -34.586 1.00 0.00 53 GLU A CA 3
ATOM 4195 C C . GLU A 1 67 ? 2.072 4.800 -33.715 1.00 0.00 53 GLU A C 3
ATOM 4196 O O . GLU A 1 67 ? 1.161 5.479 -33.231 1.00 0.00 53 GLU A O 3
ATOM 4208 N N . VAL A 1 68 ? 3.384 5.042 -33.488 1.00 0.00 54 VAL A N 3
ATOM 4209 C CA . VAL A 1 68 ? 3.847 6.112 -32.584 1.00 0.00 54 VAL A CA 3
ATOM 4210 C C . VAL A 1 68 ? 3.353 7.529 -33.031 1.00 0.00 54 VAL A C 3
ATOM 4211 O O . VAL A 1 68 ? 2.663 8.143 -32.270 1.00 0.00 54 VAL A O 3
ATOM 4224 N N . LYS A 1 69 ? 3.636 7.967 -34.288 1.00 0.00 55 LYS A N 3
ATOM 4225 C CA . LYS A 1 69 ? 3.252 9.317 -34.846 1.00 0.00 55 LYS A CA 3
ATOM 4226 C C . LYS A 1 69 ? 4.301 9.715 -35.892 1.00 0.00 55 LYS A C 3
ATOM 4227 O O . LYS A 1 69 ? 5.500 9.534 -35.653 1.00 0.00 55 LYS A O 3
ATOM 4246 N N . PRO A 1 70 ? 3.874 10.249 -37.078 1.00 0.00 56 PRO A N 3
ATOM 4247 C CA . PRO A 1 70 ? 4.791 10.883 -38.053 1.00 0.00 56 PRO A CA 3
ATOM 4248 C C . PRO A 1 70 ? 5.667 11.974 -37.397 1.00 0.00 56 PRO A C 3
ATOM 4249 O O . PRO A 1 70 ? 5.145 12.876 -36.734 1.00 0.00 56 PRO A O 3
ATOM 4260 N N . HIS A 1 71 ? 6.996 11.827 -37.547 1.00 0.00 57 HIS A N 3
ATOM 4261 C CA . HIS A 1 71 ? 8.005 12.850 -37.176 1.00 0.00 57 HIS A CA 3
ATOM 4262 C C . HIS A 1 71 ? 8.240 12.972 -35.651 1.00 0.00 57 HIS A C 3
ATOM 4263 O O . HIS A 1 71 ? 9.031 13.824 -35.228 1.00 0.00 57 HIS A O 3
ATOM 4278 N N . VAL A 1 72 ? 7.570 12.128 -34.827 1.00 0.00 58 VAL A N 3
ATOM 4279 C CA . VAL A 1 72 ? 7.856 12.056 -33.376 1.00 0.00 58 VAL A CA 3
ATOM 4280 C C . VAL A 1 72 ? 9.145 11.240 -33.191 1.00 0.00 58 VAL A C 3
ATOM 4281 O O . VAL A 1 72 ? 9.306 10.194 -33.826 1.00 0.00 58 VAL A O 3
ATOM 4294 N N . ASN A 1 73 ? 10.092 11.732 -32.390 1.00 0.00 59 ASN A N 3
ATOM 4295 C CA . ASN A 1 73 ? 11.361 11.021 -32.172 1.00 0.00 59 ASN A CA 3
ATOM 4296 C C . ASN A 1 73 ? 11.258 10.250 -30.862 1.00 0.00 59 ASN A C 3
ATOM 4297 O O . ASN A 1 73 ? 11.345 10.823 -29.785 1.00 0.00 59 ASN A O 3
ATOM 4308 N N . VAL A 1 74 ? 11.069 8.935 -30.975 1.00 0.00 60 VAL A N 3
ATOM 4309 C CA . VAL A 1 74 ? 10.890 8.038 -29.825 1.00 0.00 60 VAL A CA 3
ATOM 4310 C C . VAL A 1 74 ? 11.968 6.955 -29.844 1.00 0.00 60 VAL A C 3
ATOM 4311 O O . VAL A 1 74 ? 12.343 6.450 -30.907 1.00 0.00 60 VAL A O 3
ATOM 4324 N N . LEU A 1 75 ? 12.454 6.624 -28.645 1.00 0.00 61 LEU A N 3
ATOM 4325 C CA . LEU A 1 75 ? 13.668 5.832 -28.414 1.00 0.00 61 LEU A CA 3
ATOM 4326 C C . LEU A 1 75 ? 13.369 4.717 -27.406 1.00 0.00 61 LEU A C 3
ATOM 4327 O O . LEU A 1 75 ? 12.654 4.922 -26.421 1.00 0.00 61 LEU A O 3
ATOM 4343 N N . LYS A 1 76 ? 13.940 3.544 -27.660 1.00 0.00 62 LYS A N 3
ATOM 4344 C CA . LYS A 1 76 ? 14.010 2.448 -26.701 1.00 0.00 62 LYS A CA 3
ATOM 4345 C C . LYS A 1 76 ? 15.450 2.376 -26.181 1.00 0.00 62 LYS A C 3
ATOM 4346 O O . LYS A 1 76 ? 16.350 1.955 -26.914 1.00 0.00 62 LYS A O 3
ATOM 4365 N N . ASN A 1 77 ? 15.646 2.834 -24.926 1.00 0.00 63 ASN A N 3
ATOM 4366 C CA . ASN A 1 77 ? 16.943 2.763 -24.216 1.00 0.00 63 ASN A CA 3
ATOM 4367 C C . ASN A 1 77 ? 18.072 3.483 -25.020 1.00 0.00 63 ASN A C 3
ATOM 4368 O O . ASN A 1 77 ? 19.234 3.060 -25.027 1.00 0.00 63 ASN A O 3
ATOM 4379 N N . GLY A 1 78 ? 17.699 4.595 -25.682 1.00 0.00 64 GLY A N 3
ATOM 4380 C CA . GLY A 1 78 ? 18.632 5.403 -26.489 1.00 0.00 64 GLY A CA 3
ATOM 4381 C C . GLY A 1 78 ? 18.715 5.008 -27.974 1.00 0.00 64 GLY A C 3
ATOM 4382 O O . GLY A 1 78 ? 19.300 5.749 -28.778 1.00 0.00 64 GLY A O 3
ATOM 4386 N N . ARG A 1 79 ? 18.121 3.863 -28.349 1.00 0.00 65 ARG A N 3
ATOM 4387 C CA . ARG A 1 79 ? 18.029 3.417 -29.760 1.00 0.00 65 ARG A CA 3
ATOM 4388 C C . ARG A 1 79 ? 16.682 3.883 -30.331 1.00 0.00 65 ARG A C 3
ATOM 4389 O O . ARG A 1 79 ? 15.639 3.357 -29.942 1.00 0.00 65 ARG A O 3
ATOM 4410 N N . GLU A 1 80 ? 16.710 4.858 -31.251 1.00 0.00 66 GLU A N 3
ATOM 4411 C CA . GLU A 1 80 ? 15.499 5.540 -31.734 1.00 0.00 66 GLU A CA 3
ATOM 4412 C C . GLU A 1 80 ? 14.623 4.575 -32.574 1.00 0.00 66 GLU A C 3
ATOM 4413 O O . GLU A 1 80 ? 14.961 4.237 -33.710 1.00 0.00 66 GLU A O 3
ATOM 4425 N N . VAL A 1 81 ? 13.492 4.130 -31.977 1.00 0.00 67 VAL A N 3
ATOM 4426 C CA . VAL A 1 81 ? 12.591 3.107 -32.564 1.00 0.00 67 VAL A CA 3
ATOM 4427 C C . VAL A 1 81 ? 11.822 3.589 -33.806 1.00 0.00 67 VAL A C 3
ATOM 4428 O O . VAL A 1 81 ? 11.059 2.819 -34.387 1.00 0.00 67 VAL A O 3
ATOM 4441 N N . VAL A 1 82 ? 12.015 4.855 -34.209 1.00 0.00 68 VAL A N 3
ATOM 4442 C CA . VAL A 1 82 ? 11.437 5.377 -35.464 1.00 0.00 68 VAL A CA 3
ATOM 4443 C C . VAL A 1 82 ? 12.094 4.714 -36.704 1.00 0.00 68 VAL A C 3
ATOM 4444 O O . VAL A 1 82 ? 11.513 4.706 -37.789 1.00 0.00 68 VAL A O 3
ATOM 4457 N N . HIS A 1 83 ? 13.314 4.166 -36.526 1.00 0.00 69 HIS A N 3
ATOM 4458 C CA . HIS A 1 83 ? 14.078 3.507 -37.613 1.00 0.00 69 HIS A CA 3
ATOM 4459 C C . HIS A 1 83 ? 13.697 2.014 -37.719 1.00 0.00 69 HIS A C 3
ATOM 4460 O O . HIS A 1 83 ? 13.931 1.370 -38.750 1.00 0.00 69 HIS A O 3
ATOM 4475 N N . LEU A 1 84 ? 13.108 1.485 -36.628 1.00 0.00 70 LEU A N 3
ATOM 4476 C CA . LEU A 1 84 ? 12.690 0.076 -36.508 1.00 0.00 70 LEU A CA 3
ATOM 4477 C C . LEU A 1 84 ? 11.238 0.006 -35.991 1.00 0.00 70 LEU A C 3
ATOM 4478 O O . LEU A 1 84 ? 10.440 0.915 -36.264 1.00 0.00 70 LEU A O 3
ATOM 4494 N N . ASP A 1 85 ? 10.883 -1.100 -35.311 1.00 0.00 71 ASP A N 3
ATOM 4495 C CA . ASP A 1 85 ? 9.566 -1.284 -34.692 1.00 0.00 71 ASP A CA 3
ATOM 4496 C C . ASP A 1 85 ? 9.361 -0.275 -33.543 1.00 0.00 71 ASP A C 3
ATOM 4497 O O . ASP A 1 85 ? 10.004 -0.387 -32.493 1.00 0.00 71 ASP A O 3
ATOM 4506 N N . GLY A 1 86 ? 8.485 0.722 -33.766 1.00 0.00 72 GLY A N 3
ATOM 4507 C CA . GLY A 1 86 ? 8.205 1.753 -32.770 1.00 0.00 72 GLY A CA 3
ATOM 4508 C C . GLY A 1 86 ? 7.395 1.240 -31.592 1.00 0.00 72 GLY A C 3
ATOM 4509 O O . GLY A 1 86 ? 7.768 1.444 -30.433 1.00 0.00 72 GLY A O 3
ATOM 4513 N N . MET A 1 87 ? 6.294 0.547 -31.907 1.00 0.00 73 MET A N 3
ATOM 4514 C CA . MET A 1 87 ? 5.288 0.128 -30.914 1.00 0.00 73 MET A CA 3
ATOM 4515 C C . MET A 1 87 ? 5.750 -1.109 -30.124 1.00 0.00 73 MET A C 3
ATOM 4516 O O . MET A 1 87 ? 5.550 -1.184 -28.911 1.00 0.00 73 MET A O 3
ATOM 4530 N N . ALA A 1 88 ? 6.394 -2.068 -30.807 1.00 0.00 74 ALA A N 3
ATOM 4531 C CA . ALA A 1 88 ? 6.810 -3.333 -30.180 1.00 0.00 74 ALA A CA 3
ATOM 4532 C C . ALA A 1 88 ? 8.158 -3.804 -30.740 1.00 0.00 74 ALA A C 3
ATOM 4533 O O . ALA A 1 88 ? 8.224 -4.701 -31.590 1.00 0.00 74 ALA A O 3
ATOM 4540 N N . THR A 1 89 ? 9.228 -3.133 -30.284 1.00 0.00 75 THR A N 3
ATOM 4541 C CA . THR A 1 89 ? 10.609 -3.503 -30.617 1.00 0.00 75 THR A CA 3
ATOM 4542 C C . THR A 1 89 ? 11.070 -4.735 -29.805 1.00 0.00 75 THR A C 3
ATOM 4543 O O . THR A 1 89 ? 11.344 -5.793 -30.381 1.00 0.00 75 THR A O 3
ATOM 4554 N N . ALA A 1 90 ? 11.072 -4.588 -28.463 1.00 0.00 76 ALA A N 3
ATOM 4555 C CA . ALA A 1 90 ? 11.722 -5.522 -27.517 1.00 0.00 76 ALA A CA 3
ATOM 4556 C C . ALA A 1 90 ? 11.640 -4.954 -26.091 1.00 0.00 76 ALA A C 3
ATOM 4557 O O . ALA A 1 90 ? 12.561 -5.141 -25.284 1.00 0.00 76 ALA A O 3
ATOM 4564 N N . LEU A 1 91 ? 10.543 -4.235 -25.781 1.00 0.00 77 LEU A N 3
ATOM 4565 C CA . LEU A 1 91 ? 10.400 -3.581 -24.474 1.00 0.00 77 LEU A CA 3
ATOM 4566 C C . LEU A 1 91 ? 10.077 -4.639 -23.418 1.00 0.00 77 LEU A C 3
ATOM 4567 O O . LEU A 1 91 ? 9.029 -5.287 -23.480 1.00 0.00 77 LEU A O 3
ATOM 4583 N N . ASP A 1 92 ? 11.014 -4.813 -22.479 1.00 0.00 78 ASP A N 3
ATOM 4584 C CA . ASP A 1 92 ? 10.898 -5.752 -21.361 1.00 0.00 78 ASP A CA 3
ATOM 4585 C C . ASP A 1 92 ? 10.980 -4.987 -20.033 1.00 0.00 78 ASP A C 3
ATOM 4586 O O . ASP A 1 92 ? 11.027 -3.754 -20.025 1.00 0.00 78 ASP A O 3
ATOM 4595 N N . ASP A 1 93 ? 10.957 -5.724 -18.915 1.00 0.00 79 ASP A N 3
ATOM 4596 C CA . ASP A 1 93 ? 11.035 -5.145 -17.559 1.00 0.00 79 ASP A CA 3
ATOM 4597 C C . ASP A 1 93 ? 12.411 -4.496 -17.311 1.00 0.00 79 ASP A C 3
ATOM 4598 O O . ASP A 1 93 ? 13.434 -4.997 -17.781 1.00 0.00 79 ASP A O 3
ATOM 4607 N N . GLY A 1 94 ? 12.402 -3.379 -16.560 1.00 0.00 80 GLY A N 3
ATOM 4608 C CA . GLY A 1 94 ? 13.622 -2.652 -16.189 1.00 0.00 80 GLY A CA 3
ATOM 4609 C C . GLY A 1 94 ? 14.218 -1.817 -17.326 1.00 0.00 80 GLY A C 3
ATOM 4610 O O . GLY A 1 94 ? 15.327 -1.281 -17.195 1.00 0.00 80 GLY A O 3
ATOM 4614 N N . ASP A 1 95 ? 13.476 -1.699 -18.435 1.00 0.00 81 ASP A N 3
ATOM 4615 C CA . ASP A 1 95 ? 13.938 -1.028 -19.662 1.00 0.00 81 ASP A CA 3
ATOM 4616 C C . ASP A 1 95 ? 13.428 0.423 -19.741 1.00 0.00 81 ASP A C 3
ATOM 4617 O O . ASP A 1 95 ? 12.307 0.724 -19.322 1.00 0.00 81 ASP A O 3
ATOM 4626 N N . ALA A 1 96 ? 14.270 1.310 -20.297 1.00 0.00 82 ALA A N 3
ATOM 4627 C CA . ALA A 1 96 ? 13.957 2.738 -20.464 1.00 0.00 82 ALA A CA 3
ATOM 4628 C C . ALA A 1 96 ? 13.325 3.011 -21.846 1.00 0.00 82 ALA A C 3
ATOM 4629 O O . ALA A 1 96 ? 13.704 2.390 -22.847 1.00 0.00 82 ALA A O 3
ATOM 4636 N N . VAL A 1 97 ? 12.337 3.927 -21.878 1.00 0.00 83 VAL A N 3
ATOM 4637 C CA . VAL A 1 97 ? 11.745 4.469 -23.120 1.00 0.00 83 VAL A CA 3
ATOM 4638 C C . VAL A 1 97 ? 11.917 6.003 -23.110 1.00 0.00 83 VAL A C 3
ATOM 4639 O O . VAL A 1 97 ? 11.251 6.699 -22.346 1.00 0.00 83 VAL A O 3
ATOM 4652 N N . SER A 1 98 ? 12.822 6.513 -23.946 1.00 0.00 84 SER A N 3
ATOM 4653 C CA . SER A 1 98 ? 13.072 7.964 -24.100 1.00 0.00 84 SER A CA 3
ATOM 4654 C C . SER A 1 98 ? 12.164 8.521 -25.213 1.00 0.00 84 SER A C 3
ATOM 4655 O O . SER A 1 98 ? 11.987 7.856 -26.218 1.00 0.00 84 SER A O 3
ATOM 4663 N N . VAL A 1 99 ? 11.571 9.720 -25.038 1.00 0.00 85 VAL A N 3
ATOM 4664 C CA . VAL A 1 99 ? 10.626 10.290 -26.024 1.00 0.00 85 VAL A CA 3
ATOM 4665 C C . VAL A 1 99 ? 10.889 11.801 -26.220 1.00 0.00 85 VAL A C 3
ATOM 4666 O O . VAL A 1 99 ? 11.222 12.528 -25.278 1.00 0.00 85 VAL A O 3
ATOM 4679 N N . PHE A 1 100 ? 10.743 12.231 -27.467 1.00 0.00 86 PHE A N 3
ATOM 4680 C CA . PHE A 1 100 ? 10.832 13.632 -27.900 1.00 0.00 86 PHE A CA 3
ATOM 4681 C C . PHE A 1 100 ? 9.562 13.888 -28.748 1.00 0.00 86 PHE A C 3
ATOM 4682 O O . PHE A 1 100 ? 9.212 13.027 -29.563 1.00 0.00 86 PHE A O 3
ATOM 4699 N N . PRO A 1 101 ? 8.849 15.043 -28.571 1.00 0.00 87 PRO A N 3
ATOM 4700 C CA . PRO A 1 101 ? 7.683 15.423 -29.417 1.00 0.00 87 PRO A CA 3
ATOM 4701 C C . PRO A 1 101 ? 8.078 15.617 -30.905 1.00 0.00 87 PRO A C 3
ATOM 4702 O O . PRO A 1 101 ? 9.274 15.752 -31.218 1.00 0.00 87 PRO A O 3
ATOM 4713 N N . PRO A 1 102 ? 7.084 15.638 -31.846 1.00 0.00 88 PRO A N 3
ATOM 4714 C CA . PRO A 1 102 ? 7.376 15.910 -33.263 1.00 0.00 88 PRO A CA 3
ATOM 4715 C C . PRO A 1 102 ? 7.756 17.394 -33.456 1.00 0.00 88 PRO A C 3
ATOM 4716 O O . PRO A 1 102 ? 7.048 18.295 -32.981 1.00 0.00 88 PRO A O 3
ATOM 4727 N N . VAL A 1 103 ? 8.880 17.633 -34.157 1.00 0.00 89 VAL A N 3
ATOM 4728 C CA . VAL A 1 103 ? 9.424 18.994 -34.358 1.00 0.00 89 VAL A CA 3
ATOM 4729 C C . VAL A 1 103 ? 8.679 19.732 -35.492 1.00 0.00 89 VAL A C 3
ATOM 4730 O O . VAL A 1 103 ? 8.772 20.961 -35.604 1.00 0.00 89 VAL A O 3
ATOM 4743 N N . ALA A 1 104 ? 7.958 18.945 -36.329 1.00 0.00 90 ALA A N 3
ATOM 4744 C CA . ALA A 1 104 ? 6.995 19.442 -37.337 1.00 0.00 90 ALA A CA 3
ATOM 4745 C C . ALA A 1 104 ? 7.661 20.313 -38.430 1.00 0.00 90 ALA A C 3
ATOM 4746 O O . ALA A 1 104 ? 7.016 21.193 -39.013 1.00 0.00 90 ALA A O 3
ATOM 4753 N N . GLY A 1 105 ? 8.944 20.029 -38.732 1.00 0.00 91 GLY A N 3
ATOM 4754 C CA . GLY A 1 105 ? 9.701 20.749 -39.770 1.00 0.00 91 GLY A CA 3
ATOM 4755 C C . GLY A 1 105 ? 9.474 20.181 -41.180 1.00 0.00 91 GLY A C 3
ATOM 4756 O O . GLY A 1 105 ? 10.435 19.904 -41.906 1.00 0.00 91 GLY A O 3
ATOM 4760 N N . GLY A 1 106 ? 8.191 20.023 -41.558 1.00 0.00 92 GLY A N 3
ATOM 4761 C CA . GLY A 1 106 ? 7.803 19.470 -42.858 1.00 0.00 92 GLY A CA 3
ATOM 4762 C C . GLY A 1 106 ? 7.829 17.935 -42.857 1.00 0.00 92 GLY A C 3
ATOM 4763 O O . GLY A 1 106 ? 6.808 17.313 -42.490 1.00 0.00 92 GLY A O 3
ATOM 4768 N N . GLY A 1 1 ? -3.815 -12.992 -5.982 1.00 0.00 -13 GLY A N 4
ATOM 4769 C CA . GLY A 1 1 ? -2.904 -11.832 -6.075 1.00 0.00 -13 GLY A CA 4
ATOM 4770 C C . GLY A 1 1 ? -2.109 -11.634 -4.790 1.00 0.00 -13 GLY A C 4
ATOM 4771 O O . GLY A 1 1 ? -1.589 -12.608 -4.240 1.00 0.00 -13 GLY A O 4
ATOM 4777 N N . GLY A 1 2 ? -2.004 -10.376 -4.319 1.00 0.00 -12 GLY A N 4
ATOM 4778 C CA . GLY A 1 2 ? -1.303 -10.069 -3.068 1.00 0.00 -12 GLY A CA 4
ATOM 4779 C C . GLY A 1 2 ? -1.328 -8.585 -2.731 1.00 0.00 -12 GLY A C 4
ATOM 4780 O O . GLY A 1 2 ? -1.398 -8.211 -1.555 1.00 0.00 -12 GLY A O 4
ATOM 4784 N N . GLY A 1 3 ? -1.255 -7.737 -3.770 1.00 0.00 -11 GLY A N 4
ATOM 4785 C CA . GLY A 1 3 ? -1.225 -6.276 -3.609 1.00 0.00 -11 GLY A CA 4
ATOM 4786 C C . GLY A 1 3 ? -0.152 -5.673 -4.499 1.00 0.00 -11 GLY A C 4
ATOM 4787 O O . GLY A 1 3 ? 0.985 -6.139 -4.449 1.00 0.00 -11 GLY A O 4
ATOM 4791 N N . ARG A 1 4 ? -0.517 -4.641 -5.304 1.00 0.00 -10 ARG A N 4
ATOM 4792 C CA . ARG A 1 4 ? 0.350 -4.052 -6.362 1.00 0.00 -10 ARG A CA 4
ATOM 4793 C C . ARG A 1 4 ? 0.527 -5.050 -7.519 1.00 0.00 -10 ARG A C 4
ATOM 4794 O O . ARG A 1 4 ? 1.590 -5.134 -8.143 1.00 0.00 -10 ARG A O 4
ATOM 4815 N N . ASP A 1 5 ? -0.564 -5.791 -7.800 1.00 0.00 -9 ASP A N 4
ATOM 4816 C CA . ASP A 1 5 ? -0.630 -6.753 -8.919 1.00 0.00 -9 ASP A CA 4
ATOM 4817 C C . ASP A 1 5 ? -0.965 -6.013 -10.230 1.00 0.00 -9 ASP A C 4
ATOM 4818 O O . ASP A 1 5 ? -0.669 -6.510 -11.324 1.00 0.00 -9 ASP A O 4
ATOM 4827 N N . TYR A 1 6 ? -1.629 -4.830 -10.072 1.00 0.00 -8 TYR A N 4
ATOM 4828 C CA . TYR A 1 6 ? -2.136 -3.967 -11.177 1.00 0.00 -8 TYR A CA 4
ATOM 4829 C C . TYR A 1 6 ? -3.261 -4.650 -11.977 1.00 0.00 -8 TYR A C 4
ATOM 4830 O O . TYR A 1 6 ? -3.691 -4.143 -13.020 1.00 0.00 -8 TYR A O 4
ATOM 4848 N N . LYS A 1 7 ? -3.760 -5.773 -11.446 1.00 0.00 -7 LYS A N 4
ATOM 4849 C CA . LYS A 1 7 ? -4.574 -6.744 -12.191 1.00 0.00 -7 LYS A CA 4
ATOM 4850 C C . LYS A 1 7 ? -5.543 -7.482 -11.243 1.00 0.00 -7 LYS A C 4
ATOM 4851 O O . LYS A 1 7 ? -5.544 -7.243 -10.025 1.00 0.00 -7 LYS A O 4
ATOM 4870 N N . ASP A 1 8 ? -6.365 -8.368 -11.830 1.00 0.00 -6 ASP A N 4
ATOM 4871 C CA . ASP A 1 8 ? -7.339 -9.209 -11.101 1.00 0.00 -6 ASP A CA 4
ATOM 4872 C C . ASP A 1 8 ? -6.634 -10.180 -10.143 1.00 0.00 -6 ASP A C 4
ATOM 4873 O O . ASP A 1 8 ? -7.107 -10.404 -9.017 1.00 0.00 -6 ASP A O 4
ATOM 4882 N N . ASP A 1 9 ? -5.491 -10.731 -10.589 1.00 0.00 -5 ASP A N 4
ATOM 4883 C CA . ASP A 1 9 ? -4.769 -11.767 -9.842 1.00 0.00 -5 ASP A CA 4
ATOM 4884 C C . ASP A 1 9 ? -3.281 -11.812 -10.286 1.00 0.00 -5 ASP A C 4
ATOM 4885 O O . ASP A 1 9 ? -2.765 -10.791 -10.778 1.00 0.00 -5 ASP A O 4
ATOM 4894 N N . ASP A 1 10 ? -2.610 -12.989 -10.095 1.00 0.00 -4 ASP A N 4
ATOM 4895 C CA . ASP A 1 10 ? -1.155 -13.200 -10.333 1.00 0.00 -4 ASP A CA 4
ATOM 4896 C C . ASP A 1 10 ? -0.306 -12.473 -9.282 1.00 0.00 -4 ASP A C 4
ATOM 4897 O O . ASP A 1 10 ? -0.827 -11.674 -8.504 1.00 0.00 -4 ASP A O 4
ATOM 4906 N N . ASP A 1 11 ? 1.009 -12.774 -9.252 1.00 0.00 -3 ASP A N 4
ATOM 4907 C CA . ASP A 1 11 ? 1.959 -12.109 -8.327 1.00 0.00 -3 ASP A CA 4
ATOM 4908 C C . ASP A 1 11 ? 2.009 -10.610 -8.636 1.00 0.00 -3 ASP A C 4
ATOM 4909 O O . ASP A 1 11 ? 2.029 -9.772 -7.729 1.00 0.00 -3 ASP A O 4
ATOM 4918 N N . LYS A 1 12 ? 2.080 -10.326 -9.945 1.00 0.00 -2 LYS A N 4
ATOM 4919 C CA . LYS A 1 12 ? 1.866 -9.003 -10.541 1.00 0.00 -2 LYS A CA 4
ATOM 4920 C C . LYS A 1 12 ? 1.962 -9.127 -12.057 1.00 0.00 -2 LYS A C 4
ATOM 4921 O O . LYS A 1 12 ? 1.027 -8.763 -12.772 1.00 0.00 -2 LYS A O 4
ATOM 4940 N N . GLY A 1 13 ? 3.086 -9.695 -12.528 1.00 0.00 -1 GLY A N 4
ATOM 4941 C CA . GLY A 1 13 ? 3.384 -9.780 -13.953 1.00 0.00 -1 GLY A CA 4
ATOM 4942 C C . GLY A 1 13 ? 3.504 -8.409 -14.593 1.00 0.00 -1 GLY A C 4
ATOM 4943 O O . GLY A 1 13 ? 2.994 -8.169 -15.686 1.00 0.00 -1 GLY A O 4
ATOM 4947 N N . THR A 1 14 ? 4.132 -7.496 -13.857 1.00 0.00 0 THR A N 4
ATOM 4948 C CA . THR A 1 14 ? 4.347 -6.115 -14.277 1.00 0.00 0 THR A CA 4
ATOM 4949 C C . THR A 1 14 ? 5.847 -5.815 -14.254 1.00 0.00 0 THR A C 4
ATOM 4950 O O . THR A 1 14 ? 6.589 -6.397 -13.453 1.00 0.00 0 THR A O 4
ATOM 4961 N N . MET A 1 15 ? 6.290 -4.933 -15.153 1.00 0.00 1 MET A N 4
ATOM 4962 C CA . MET A 1 15 ? 7.692 -4.521 -15.259 1.00 0.00 1 MET A CA 4
ATOM 4963 C C . MET A 1 15 ? 7.803 -3.001 -15.105 1.00 0.00 1 MET A C 4
ATOM 4964 O O . MET A 1 15 ? 6.901 -2.256 -15.525 1.00 0.00 1 MET A O 4
ATOM 4978 N N . GLU A 1 16 ? 8.908 -2.554 -14.494 1.00 0.00 2 GLU A N 4
ATOM 4979 C CA . GLU A 1 16 ? 9.178 -1.129 -14.272 1.00 0.00 2 GLU A CA 4
ATOM 4980 C C . GLU A 1 16 ? 9.937 -0.557 -15.469 1.00 0.00 2 GLU A C 4
ATOM 4981 O O . GLU A 1 16 ? 10.888 -1.178 -15.955 1.00 0.00 2 GLU A O 4
ATOM 4993 N N . LEU A 1 17 ? 9.516 0.628 -15.934 1.00 0.00 3 LEU A N 4
ATOM 4994 C CA . LEU A 1 17 ? 10.087 1.278 -17.121 1.00 0.00 3 LEU A CA 4
ATOM 4995 C C . LEU A 1 17 ? 10.347 2.763 -16.815 1.00 0.00 3 LEU A C 4
ATOM 4996 O O . LEU A 1 17 ? 9.474 3.439 -16.262 1.00 0.00 3 LEU A O 4
ATOM 5012 N N . GLU A 1 18 ? 11.533 3.261 -17.179 1.00 0.00 4 GLU A N 4
ATOM 5013 C CA . GLU A 1 18 ? 11.894 4.669 -17.008 1.00 0.00 4 GLU A CA 4
ATOM 5014 C C . GLU A 1 18 ? 11.468 5.454 -18.248 1.00 0.00 4 GLU A C 4
ATOM 5015 O O . GLU A 1 18 ? 12.060 5.309 -19.319 1.00 0.00 4 GLU A O 4
ATOM 5027 N N . LEU A 1 19 ? 10.421 6.266 -18.103 1.00 0.00 5 LEU A N 4
ATOM 5028 C CA . LEU A 1 19 ? 9.895 7.062 -19.207 1.00 0.00 5 LEU A CA 4
ATOM 5029 C C . LEU A 1 19 ? 10.517 8.455 -19.153 1.00 0.00 5 LEU A C 4
ATOM 5030 O O . LEU A 1 19 ? 10.172 9.284 -18.304 1.00 0.00 5 LEU A O 4
ATOM 5046 N N . ARG A 1 20 ? 11.469 8.669 -20.055 1.00 0.00 6 ARG A N 4
ATOM 5047 C CA . ARG A 1 20 ? 12.214 9.917 -20.169 1.00 0.00 6 ARG A CA 4
ATOM 5048 C C . ARG A 1 20 ? 11.500 10.830 -21.176 1.00 0.00 6 ARG A C 4
ATOM 5049 O O . ARG A 1 20 ? 11.340 10.472 -22.330 1.00 0.00 6 ARG A O 4
ATOM 5070 N N . PHE A 1 21 ? 11.044 11.991 -20.707 1.00 0.00 7 PHE A N 4
ATOM 5071 C CA . PHE A 1 21 ? 10.346 12.994 -21.535 1.00 0.00 7 PHE A CA 4
ATOM 5072 C C . PHE A 1 21 ? 11.283 14.163 -21.805 1.00 0.00 7 PHE A C 4
ATOM 5073 O O . PHE A 1 21 ? 12.041 14.568 -20.918 1.00 0.00 7 PHE A O 4
ATOM 5090 N N . PHE A 1 22 ? 11.256 14.684 -23.038 1.00 0.00 8 PHE A N 4
ATOM 5091 C CA . PHE A 1 22 ? 12.091 15.834 -23.450 1.00 0.00 8 PHE A CA 4
ATOM 5092 C C . PHE A 1 22 ? 11.228 16.852 -24.212 1.00 0.00 8 PHE A C 4
ATOM 5093 O O . PHE A 1 22 ? 10.162 16.504 -24.732 1.00 0.00 8 PHE A O 4
ATOM 5110 N N . ALA A 1 23 ? 11.676 18.120 -24.185 1.00 0.00 9 ALA A N 4
ATOM 5111 C CA . ALA A 1 23 ? 11.029 19.259 -24.872 1.00 0.00 9 ALA A CA 4
ATOM 5112 C C . ALA A 1 23 ? 9.585 19.519 -24.343 1.00 0.00 9 ALA A C 4
ATOM 5113 O O . ALA A 1 23 ? 9.399 19.631 -23.123 1.00 0.00 9 ALA A O 4
ATOM 5120 N N . THR A 1 24 ? 8.574 19.619 -25.249 1.00 0.00 10 THR A N 4
ATOM 5121 C CA . THR A 1 24 ? 7.165 19.879 -24.882 1.00 0.00 10 THR A CA 4
ATOM 5122 C C . THR A 1 24 ? 6.593 18.744 -24.006 1.00 0.00 10 THR A C 4
ATOM 5123 O O . THR A 1 24 ? 5.915 19.001 -23.009 1.00 0.00 10 THR A O 4
ATOM 5134 N N . PHE A 1 25 ? 6.924 17.489 -24.366 1.00 0.00 11 PHE A N 4
ATOM 5135 C CA . PHE A 1 25 ? 6.455 16.287 -23.641 1.00 0.00 11 PHE A CA 4
ATOM 5136 C C . PHE A 1 25 ? 6.990 16.260 -22.185 1.00 0.00 11 PHE A C 4
ATOM 5137 O O . PHE A 1 25 ? 6.368 15.665 -21.299 1.00 0.00 11 PHE A O 4
ATOM 5154 N N . ARG A 1 26 ? 8.136 16.941 -21.955 1.00 0.00 12 ARG A N 4
ATOM 5155 C CA . ARG A 1 26 ? 8.799 16.999 -20.631 1.00 0.00 12 ARG A CA 4
ATOM 5156 C C . ARG A 1 26 ? 8.002 17.865 -19.650 1.00 0.00 12 ARG A C 4
ATOM 5157 O O . ARG A 1 26 ? 7.661 17.426 -18.549 1.00 0.00 12 ARG A O 4
ATOM 5178 N N . GLU A 1 27 ? 7.708 19.100 -20.083 1.00 0.00 13 GLU A N 4
ATOM 5179 C CA . GLU A 1 27 ? 7.007 20.118 -19.261 1.00 0.00 13 GLU A CA 4
ATOM 5180 C C . GLU A 1 27 ? 5.518 19.769 -19.054 1.00 0.00 13 GLU A C 4
ATOM 5181 O O . GLU A 1 27 ? 4.902 20.221 -18.080 1.00 0.00 13 GLU A O 4
ATOM 5193 N N . VAL A 1 28 ? 4.958 18.958 -19.968 1.00 0.00 14 VAL A N 4
ATOM 5194 C CA . VAL A 1 28 ? 3.612 18.361 -19.813 1.00 0.00 14 VAL A CA 4
ATOM 5195 C C . VAL A 1 28 ? 3.546 17.459 -18.560 1.00 0.00 14 VAL A C 4
ATOM 5196 O O . VAL A 1 28 ? 2.617 17.552 -17.740 1.00 0.00 14 VAL A O 4
ATOM 5209 N N . VAL A 1 29 ? 4.545 16.585 -18.442 1.00 0.00 15 VAL A N 4
ATOM 5210 C CA . VAL A 1 29 ? 4.681 15.649 -17.316 1.00 0.00 15 VAL A CA 4
ATOM 5211 C C . VAL A 1 29 ? 5.278 16.371 -16.087 1.00 0.00 15 VAL A C 4
ATOM 5212 O O . VAL A 1 29 ? 5.078 15.948 -14.939 1.00 0.00 15 VAL A O 4
ATOM 5225 N N . GLY A 1 30 ? 5.974 17.498 -16.349 1.00 0.00 16 GLY A N 4
ATOM 5226 C CA . GLY A 1 30 ? 6.703 18.244 -15.320 1.00 0.00 16 GLY A CA 4
ATOM 5227 C C . GLY A 1 30 ? 7.971 17.524 -14.861 1.00 0.00 16 GLY A C 4
ATOM 5228 O O . GLY A 1 30 ? 8.583 17.904 -13.861 1.00 0.00 16 GLY A O 4
ATOM 5232 N N . GLN A 1 31 ? 8.365 16.487 -15.623 1.00 0.00 17 GLN A N 4
ATOM 5233 C CA . GLN A 1 31 ? 9.483 15.581 -15.298 1.00 0.00 17 GLN A CA 4
ATOM 5234 C C . GLN A 1 31 ? 10.209 15.199 -16.593 1.00 0.00 17 GLN A C 4
ATOM 5235 O O . GLN A 1 31 ? 9.559 15.021 -17.636 1.00 0.00 17 GLN A O 4
ATOM 5249 N N . LYS A 1 32 ? 11.547 15.059 -16.523 1.00 0.00 18 LYS A N 4
ATOM 5250 C CA . LYS A 1 32 ? 12.366 14.650 -17.681 1.00 0.00 18 LYS A CA 4
ATOM 5251 C C . LYS A 1 32 ? 12.614 13.136 -17.695 1.00 0.00 18 LYS A C 4
ATOM 5252 O O . LYS A 1 32 ? 13.009 12.594 -18.725 1.00 0.00 18 LYS A O 4
ATOM 5271 N N . SER A 1 33 ? 12.422 12.479 -16.540 1.00 0.00 19 SER A N 4
ATOM 5272 C CA . SER A 1 33 ? 12.496 11.013 -16.406 1.00 0.00 19 SER A CA 4
ATOM 5273 C C . SER A 1 33 ? 11.641 10.584 -15.195 1.00 0.00 19 SER A C 4
ATOM 5274 O O . SER A 1 33 ? 11.797 11.135 -14.095 1.00 0.00 19 SER A O 4
ATOM 5282 N N . ILE A 1 34 ? 10.732 9.625 -15.405 1.00 0.00 20 ILE A N 4
ATOM 5283 C CA . ILE A 1 34 ? 9.903 9.024 -14.337 1.00 0.00 20 ILE A CA 4
ATOM 5284 C C . ILE A 1 34 ? 10.102 7.508 -14.343 1.00 0.00 20 ILE A C 4
ATOM 5285 O O . ILE A 1 34 ? 10.711 6.967 -15.266 1.00 0.00 20 ILE A O 4
ATOM 5301 N N . TYR A 1 35 ? 9.588 6.831 -13.314 1.00 0.00 21 TYR A N 4
ATOM 5302 C CA . TYR A 1 35 ? 9.477 5.367 -13.302 1.00 0.00 21 TYR A CA 4
ATOM 5303 C C . TYR A 1 35 ? 7.991 4.987 -13.208 1.00 0.00 21 TYR A C 4
ATOM 5304 O O . TYR A 1 35 ? 7.324 5.247 -12.199 1.00 0.00 21 TYR A O 4
ATOM 5322 N N . TRP A 1 36 ? 7.498 4.399 -14.299 1.00 0.00 22 TRP A N 4
ATOM 5323 C CA . TRP A 1 36 ? 6.159 3.800 -14.402 1.00 0.00 22 TRP A CA 4
ATOM 5324 C C . TRP A 1 36 ? 6.272 2.291 -14.162 1.00 0.00 22 TRP A C 4
ATOM 5325 O O . TRP A 1 36 ? 7.374 1.755 -13.964 1.00 0.00 22 TRP A O 4
ATOM 5346 N N . ARG A 1 37 ? 5.123 1.613 -14.219 1.00 0.00 23 ARG A N 4
ATOM 5347 C CA . ARG A 1 37 ? 5.055 0.157 -14.107 1.00 0.00 23 ARG A CA 4
ATOM 5348 C C . ARG A 1 37 ? 3.759 -0.327 -14.764 1.00 0.00 23 ARG A C 4
ATOM 5349 O O . ARG A 1 37 ? 2.660 -0.118 -14.235 1.00 0.00 23 ARG A O 4
ATOM 5370 N N . VAL A 1 38 ? 3.917 -0.929 -15.949 1.00 0.00 24 VAL A N 4
ATOM 5371 C CA . VAL A 1 38 ? 2.823 -1.524 -16.732 1.00 0.00 24 VAL A CA 4
ATOM 5372 C C . VAL A 1 38 ? 3.043 -3.041 -16.796 1.00 0.00 24 VAL A C 4
ATOM 5373 O O . VAL A 1 38 ? 4.021 -3.540 -16.243 1.00 0.00 24 VAL A O 4
ATOM 5386 N N . ASP A 1 39 ? 2.137 -3.757 -17.474 1.00 0.00 25 ASP A N 4
ATOM 5387 C CA . ASP A 1 39 ? 2.223 -5.224 -17.653 1.00 0.00 25 ASP A CA 4
ATOM 5388 C C . ASP A 1 39 ? 3.539 -5.634 -18.364 1.00 0.00 25 ASP A C 4
ATOM 5389 O O . ASP A 1 39 ? 4.075 -4.873 -19.179 1.00 0.00 25 ASP A O 4
ATOM 5398 N N . ASP A 1 40 ? 4.039 -6.851 -18.053 1.00 0.00 26 ASP A N 4
ATOM 5399 C CA . ASP A 1 40 ? 5.363 -7.323 -18.513 1.00 0.00 26 ASP A CA 4
ATOM 5400 C C . ASP A 1 40 ? 5.370 -7.618 -20.026 1.00 0.00 26 ASP A C 4
ATOM 5401 O O . ASP A 1 40 ? 6.437 -7.663 -20.650 1.00 0.00 26 ASP A O 4
ATOM 5410 N N . ASP A 1 41 ? 4.168 -7.835 -20.592 1.00 0.00 27 ASP A N 4
ATOM 5411 C CA . ASP A 1 41 ? 3.984 -8.062 -22.040 1.00 0.00 27 ASP A CA 4
ATOM 5412 C C . ASP A 1 41 ? 3.732 -6.725 -22.776 1.00 0.00 27 ASP A C 4
ATOM 5413 O O . ASP A 1 41 ? 4.005 -6.621 -23.982 1.00 0.00 27 ASP A O 4
ATOM 5422 N N . ALA A 1 42 ? 3.231 -5.700 -22.045 1.00 0.00 28 ALA A N 4
ATOM 5423 C CA . ALA A 1 42 ? 2.888 -4.392 -22.643 1.00 0.00 28 ALA A CA 4
ATOM 5424 C C . ALA A 1 42 ? 4.160 -3.664 -23.095 1.00 0.00 28 ALA A C 4
ATOM 5425 O O . ALA A 1 42 ? 5.082 -3.465 -22.309 1.00 0.00 28 ALA A O 4
ATOM 5432 N N . THR A 1 43 ? 4.170 -3.224 -24.354 1.00 0.00 29 THR A N 4
ATOM 5433 C CA . THR A 1 43 ? 5.357 -2.655 -25.004 1.00 0.00 29 THR A CA 4
ATOM 5434 C C . THR A 1 43 ? 5.221 -1.128 -25.174 1.00 0.00 29 THR A C 4
ATOM 5435 O O . THR A 1 43 ? 4.264 -0.541 -24.676 1.00 0.00 29 THR A O 4
ATOM 5446 N N . VAL A 1 44 ? 6.207 -0.496 -25.864 1.00 0.00 30 VAL A N 4
ATOM 5447 C CA . VAL A 1 44 ? 6.318 0.987 -25.999 1.00 0.00 30 VAL A CA 4
ATOM 5448 C C . VAL A 1 44 ? 5.002 1.630 -26.497 1.00 0.00 30 VAL A C 4
ATOM 5449 O O . VAL A 1 44 ? 4.605 2.689 -26.012 1.00 0.00 30 VAL A O 4
ATOM 5462 N N . GLY A 1 45 ? 4.327 0.937 -27.423 1.00 0.00 31 GLY A N 4
ATOM 5463 C CA . GLY A 1 45 ? 3.037 1.376 -27.965 1.00 0.00 31 GLY A CA 4
ATOM 5464 C C . GLY A 1 45 ? 1.924 1.411 -26.920 1.00 0.00 31 GLY A C 4
ATOM 5465 O O . GLY A 1 45 ? 1.134 2.354 -26.879 1.00 0.00 31 GLY A O 4
ATOM 5469 N N . ASP A 1 46 ? 1.877 0.373 -26.070 1.00 0.00 32 ASP A N 4
ATOM 5470 C CA . ASP A 1 46 ? 0.908 0.271 -24.955 1.00 0.00 32 ASP A CA 4
ATOM 5471 C C . ASP A 1 46 ? 1.217 1.309 -23.860 1.00 0.00 32 ASP A C 4
ATOM 5472 O O . ASP A 1 46 ? 0.306 1.777 -23.163 1.00 0.00 32 ASP A O 4
ATOM 5481 N N . VAL A 1 47 ? 2.515 1.645 -23.722 1.00 0.00 33 VAL A N 4
ATOM 5482 C CA . VAL A 1 47 ? 2.992 2.669 -22.781 1.00 0.00 33 VAL A CA 4
ATOM 5483 C C . VAL A 1 47 ? 2.453 4.055 -23.176 1.00 0.00 33 VAL A C 4
ATOM 5484 O O . VAL A 1 47 ? 1.680 4.634 -22.410 1.00 0.00 33 VAL A O 4
ATOM 5497 N N . LEU A 1 48 ? 2.780 4.545 -24.397 1.00 0.00 34 LEU A N 4
ATOM 5498 C CA . LEU A 1 48 ? 2.314 5.875 -24.870 1.00 0.00 34 LEU A CA 4
ATOM 5499 C C . LEU A 1 48 ? 0.774 5.916 -25.006 1.00 0.00 34 LEU A C 4
ATOM 5500 O O . LEU A 1 48 ? 0.155 6.960 -24.784 1.00 0.00 34 LEU A O 4
ATOM 5516 N N . ARG A 1 49 ? 0.160 4.763 -25.314 1.00 0.00 35 ARG A N 4
ATOM 5517 C CA . ARG A 1 49 ? -1.312 4.593 -25.266 1.00 0.00 35 ARG A CA 4
ATOM 5518 C C . ARG A 1 49 ? -1.869 5.006 -23.882 1.00 0.00 35 ARG A C 4
ATOM 5519 O O . ARG A 1 49 ? -2.860 5.727 -23.784 1.00 0.00 35 ARG A O 4
ATOM 5540 N N . SER A 1 50 ? -1.232 4.533 -22.831 1.00 0.00 36 SER A N 4
ATOM 5541 C CA . SER A 1 50 ? -1.630 4.826 -21.453 1.00 0.00 36 SER A CA 4
ATOM 5542 C C . SER A 1 50 ? -1.243 6.273 -21.036 1.00 0.00 36 SER A C 4
ATOM 5543 O O . SER A 1 50 ? -1.929 6.885 -20.222 1.00 0.00 36 SER A O 4
ATOM 5551 N N . LEU A 1 51 ? -0.111 6.794 -21.572 1.00 0.00 37 LEU A N 4
ATOM 5552 C CA . LEU A 1 51 ? 0.361 8.182 -21.292 1.00 0.00 37 LEU A CA 4
ATOM 5553 C C . LEU A 1 51 ? -0.679 9.253 -21.680 1.00 0.00 37 LEU A C 4
ATOM 5554 O O . LEU A 1 51 ? -0.767 10.280 -21.014 1.00 0.00 37 LEU A O 4
ATOM 5570 N N . GLU A 1 52 ? -1.439 9.035 -22.766 1.00 0.00 38 GLU A N 4
ATOM 5571 C CA . GLU A 1 52 ? -2.515 9.974 -23.169 1.00 0.00 38 GLU A CA 4
ATOM 5572 C C . GLU A 1 52 ? -3.773 9.781 -22.317 1.00 0.00 38 GLU A C 4
ATOM 5573 O O . GLU A 1 52 ? -4.564 10.711 -22.140 1.00 0.00 38 GLU A O 4
ATOM 5585 N N . ALA A 1 53 ? -3.930 8.561 -21.789 1.00 0.00 39 ALA A N 4
ATOM 5586 C CA . ALA A 1 53 ? -5.022 8.205 -20.868 1.00 0.00 39 ALA A CA 4
ATOM 5587 C C . ALA A 1 53 ? -4.829 8.858 -19.481 1.00 0.00 39 ALA A C 4
ATOM 5588 O O . ALA A 1 53 ? -5.766 8.911 -18.680 1.00 0.00 39 ALA A O 4
ATOM 5595 N N . GLU A 1 54 ? -3.604 9.339 -19.207 1.00 0.00 40 GLU A N 4
ATOM 5596 C CA . GLU A 1 54 ? -3.289 10.112 -17.993 1.00 0.00 40 GLU A CA 4
ATOM 5597 C C . GLU A 1 54 ? -3.236 11.608 -18.318 1.00 0.00 40 GLU A C 4
ATOM 5598 O O . GLU A 1 54 ? -3.980 12.413 -17.757 1.00 0.00 40 GLU A O 4
ATOM 5610 N N . TYR A 1 55 ? -2.328 11.946 -19.242 1.00 0.00 41 TYR A N 4
ATOM 5611 C CA . TYR A 1 55 ? -1.945 13.325 -19.546 1.00 0.00 41 TYR A CA 4
ATOM 5612 C C . TYR A 1 55 ? -2.737 13.855 -20.753 1.00 0.00 41 TYR A C 4
ATOM 5613 O O . TYR A 1 55 ? -2.650 13.293 -21.853 1.00 0.00 41 TYR A O 4
ATOM 5631 N N . ASP A 1 56 ? -3.514 14.931 -20.537 1.00 0.00 42 ASP A N 4
ATOM 5632 C CA . ASP A 1 56 ? -4.184 15.672 -21.632 1.00 0.00 42 ASP A CA 4
ATOM 5633 C C . ASP A 1 56 ? -3.147 16.378 -22.521 1.00 0.00 42 ASP A C 4
ATOM 5634 O O . ASP A 1 56 ? -3.362 16.557 -23.722 1.00 0.00 42 ASP A O 4
ATOM 5643 N N . GLY A 1 57 ? -2.015 16.765 -21.909 1.00 0.00 43 GLY A N 4
ATOM 5644 C CA . GLY A 1 57 ? -0.921 17.420 -22.625 1.00 0.00 43 GLY A CA 4
ATOM 5645 C C . GLY A 1 57 ? -0.142 16.480 -23.544 1.00 0.00 43 GLY A C 4
ATOM 5646 O O . GLY A 1 57 ? 0.676 16.946 -24.338 1.00 0.00 43 GLY A O 4
ATOM 5650 N N . LEU A 1 58 ? -0.361 15.156 -23.409 1.00 0.00 44 LEU A N 4
ATOM 5651 C CA . LEU A 1 58 ? 0.222 14.139 -24.314 1.00 0.00 44 LEU A CA 4
ATOM 5652 C C . LEU A 1 58 ? -0.862 13.504 -25.202 1.00 0.00 44 LEU A C 4
ATOM 5653 O O . LEU A 1 58 ? -0.543 12.681 -26.052 1.00 0.00 44 LEU A O 4
ATOM 5669 N N . ALA A 1 59 ? -2.121 13.937 -25.029 1.00 0.00 45 ALA A N 4
ATOM 5670 C CA . ALA A 1 59 ? -3.289 13.326 -25.691 1.00 0.00 45 ALA A CA 4
ATOM 5671 C C . ALA A 1 59 ? -3.215 13.430 -27.234 1.00 0.00 45 ALA A C 4
ATOM 5672 O O . ALA A 1 59 ? -3.093 14.533 -27.773 1.00 0.00 45 ALA A O 4
ATOM 5679 N N . GLY A 1 60 ? -3.237 12.263 -27.921 1.00 0.00 46 GLY A N 4
ATOM 5680 C CA . GLY A 1 60 ? -3.338 12.189 -29.392 1.00 0.00 46 GLY A CA 4
ATOM 5681 C C . GLY A 1 60 ? -2.032 12.447 -30.165 1.00 0.00 46 GLY A C 4
ATOM 5682 O O . GLY A 1 60 ? -1.877 11.994 -31.298 1.00 0.00 46 GLY A O 4
ATOM 5686 N N . ARG A 1 61 ? -1.086 13.150 -29.536 1.00 0.00 47 ARG A N 4
ATOM 5687 C CA . ARG A 1 61 ? 0.184 13.612 -30.171 1.00 0.00 47 ARG A CA 4
ATOM 5688 C C . ARG A 1 61 ? 1.324 12.583 -29.993 1.00 0.00 47 ARG A C 4
ATOM 5689 O O . ARG A 1 61 ? 2.482 12.859 -30.326 1.00 0.00 47 ARG A O 4
ATOM 5710 N N . LEU A 1 62 ? 0.964 11.383 -29.520 1.00 0.00 48 LEU A N 4
ATOM 5711 C CA . LEU A 1 62 ? 1.908 10.285 -29.228 1.00 0.00 48 LEU A CA 4
ATOM 5712 C C . LEU A 1 62 ? 1.438 8.964 -29.883 1.00 0.00 48 LEU A C 4
ATOM 5713 O O . LEU A 1 62 ? 2.135 7.952 -29.806 1.00 0.00 48 LEU A O 4
ATOM 5729 N N . ILE A 1 63 ? 0.219 8.993 -30.485 1.00 0.00 49 ILE A N 4
ATOM 5730 C CA . ILE A 1 63 ? -0.339 7.897 -31.314 1.00 0.00 49 ILE A CA 4
ATOM 5731 C C . ILE A 1 63 ? -0.879 8.509 -32.620 1.00 0.00 49 ILE A C 4
ATOM 5732 O O . ILE A 1 63 ? -1.614 9.505 -32.580 1.00 0.00 49 ILE A O 4
ATOM 5748 N N . GLU A 1 64 ? -0.501 7.928 -33.769 1.00 0.00 50 GLU A N 4
ATOM 5749 C CA . GLU A 1 64 ? -1.104 8.261 -35.072 1.00 0.00 50 GLU A CA 4
ATOM 5750 C C . GLU A 1 64 ? -1.328 6.987 -35.885 1.00 0.00 50 GLU A C 4
ATOM 5751 O O . GLU A 1 64 ? -0.401 6.213 -36.055 1.00 0.00 50 GLU A O 4
ATOM 5763 N N . ASP A 1 65 ? -2.572 6.776 -36.350 1.00 0.00 51 ASP A N 4
ATOM 5764 C CA . ASP A 1 65 ? -2.945 5.695 -37.301 1.00 0.00 51 ASP A CA 4
ATOM 5765 C C . ASP A 1 65 ? -2.520 4.286 -36.791 1.00 0.00 51 ASP A C 4
ATOM 5766 O O . ASP A 1 65 ? -2.227 3.376 -37.574 1.00 0.00 51 ASP A O 4
ATOM 5775 N N . GLY A 1 66 ? -2.518 4.117 -35.457 1.00 0.00 52 GLY A N 4
ATOM 5776 C CA . GLY A 1 66 ? -2.165 2.845 -34.808 1.00 0.00 52 GLY A CA 4
ATOM 5777 C C . GLY A 1 66 ? -0.666 2.639 -34.578 1.00 0.00 52 GLY A C 4
ATOM 5778 O O . GLY A 1 66 ? -0.287 1.724 -33.849 1.00 0.00 52 GLY A O 4
ATOM 5782 N N . GLU A 1 67 ? 0.176 3.465 -35.223 1.00 0.00 53 GLU A N 4
ATOM 5783 C CA . GLU A 1 67 ? 1.641 3.506 -34.981 1.00 0.00 53 GLU A CA 4
ATOM 5784 C C . GLU A 1 67 ? 1.962 4.686 -34.043 1.00 0.00 53 GLU A C 4
ATOM 5785 O O . GLU A 1 67 ? 1.035 5.367 -33.570 1.00 0.00 53 GLU A O 4
ATOM 5797 N N . VAL A 1 68 ? 3.264 4.925 -33.755 1.00 0.00 54 VAL A N 4
ATOM 5798 C CA . VAL A 1 68 ? 3.669 5.938 -32.754 1.00 0.00 54 VAL A CA 4
ATOM 5799 C C . VAL A 1 68 ? 3.274 7.383 -33.181 1.00 0.00 54 VAL A C 4
ATOM 5800 O O . VAL A 1 68 ? 2.468 7.973 -32.499 1.00 0.00 54 VAL A O 4
ATOM 5813 N N . LYS A 1 69 ? 3.730 7.860 -34.371 1.00 0.00 55 LYS A N 4
ATOM 5814 C CA . LYS A 1 69 ? 3.453 9.237 -34.903 1.00 0.00 55 LYS A CA 4
ATOM 5815 C C . LYS A 1 69 ? 4.571 9.637 -35.889 1.00 0.00 55 LYS A C 4
ATOM 5816 O O . LYS A 1 69 ? 5.756 9.453 -35.580 1.00 0.00 55 LYS A O 4
ATOM 5835 N N . PRO A 1 70 ? 4.207 10.180 -37.087 1.00 0.00 56 PRO A N 4
ATOM 5836 C CA . PRO A 1 70 ? 5.159 10.830 -38.011 1.00 0.00 56 PRO A CA 4
ATOM 5837 C C . PRO A 1 70 ? 5.804 12.083 -37.368 1.00 0.00 56 PRO A C 4
ATOM 5838 O O . PRO A 1 70 ? 5.116 12.884 -36.722 1.00 0.00 56 PRO A O 4
ATOM 5849 N N . HIS A 1 71 ? 7.137 12.196 -37.521 1.00 0.00 57 HIS A N 4
ATOM 5850 C CA . HIS A 1 71 ? 7.965 13.360 -37.104 1.00 0.00 57 HIS A CA 4
ATOM 5851 C C . HIS A 1 71 ? 8.255 13.398 -35.590 1.00 0.00 57 HIS A C 4
ATOM 5852 O O . HIS A 1 71 ? 9.153 14.141 -35.161 1.00 0.00 57 HIS A O 4
ATOM 5867 N N . VAL A 1 72 ? 7.508 12.609 -34.790 1.00 0.00 58 VAL A N 4
ATOM 5868 C CA . VAL A 1 72 ? 7.801 12.426 -33.356 1.00 0.00 58 VAL A CA 4
ATOM 5869 C C . VAL A 1 72 ? 9.094 11.601 -33.242 1.00 0.00 58 VAL A C 4
ATOM 5870 O O . VAL A 1 72 ? 9.363 10.739 -34.107 1.00 0.00 58 VAL A O 4
ATOM 5883 N N . ASN A 1 73 ? 9.912 11.877 -32.230 1.00 0.00 59 ASN A N 4
ATOM 5884 C CA . ASN A 1 73 ? 11.144 11.118 -32.002 1.00 0.00 59 ASN A CA 4
ATOM 5885 C C . ASN A 1 73 ? 11.001 10.365 -30.691 1.00 0.00 59 ASN A C 4
ATOM 5886 O O . ASN A 1 73 ? 11.112 10.935 -29.616 1.00 0.00 59 ASN A O 4
ATOM 5897 N N . VAL A 1 74 ? 10.758 9.068 -30.801 1.00 0.00 60 VAL A N 4
ATOM 5898 C CA . VAL A 1 74 ? 10.517 8.177 -29.660 1.00 0.00 60 VAL A CA 4
ATOM 5899 C C . VAL A 1 74 ? 11.580 7.089 -29.659 1.00 0.00 60 VAL A C 4
ATOM 5900 O O . VAL A 1 74 ? 11.817 6.444 -30.676 1.00 0.00 60 VAL A O 4
ATOM 5913 N N . LEU A 1 75 ? 12.249 6.942 -28.518 1.00 0.00 61 LEU A N 4
ATOM 5914 C CA . LEU A 1 75 ? 13.424 6.087 -28.349 1.00 0.00 61 LEU A CA 4
ATOM 5915 C C . LEU A 1 75 ? 13.151 4.965 -27.341 1.00 0.00 61 LEU A C 4
ATOM 5916 O O . LEU A 1 75 ? 12.361 5.112 -26.409 1.00 0.00 61 LEU A O 4
ATOM 5932 N N . LYS A 1 76 ? 13.855 3.867 -27.550 1.00 0.00 62 LYS A N 4
ATOM 5933 C CA . LYS A 1 76 ? 13.825 2.674 -26.715 1.00 0.00 62 LYS A CA 4
ATOM 5934 C C . LYS A 1 76 ? 15.266 2.391 -26.277 1.00 0.00 62 LYS A C 4
ATOM 5935 O O . LYS A 1 76 ? 16.085 1.931 -27.082 1.00 0.00 62 LYS A O 4
ATOM 5954 N N . ASN A 1 77 ? 15.554 2.714 -25.008 1.00 0.00 63 ASN A N 4
ATOM 5955 C CA . ASN A 1 77 ? 16.893 2.588 -24.391 1.00 0.00 63 ASN A CA 4
ATOM 5956 C C . ASN A 1 77 ? 17.986 3.267 -25.274 1.00 0.00 63 ASN A C 4
ATOM 5957 O O . ASN A 1 77 ? 19.114 2.774 -25.404 1.00 0.00 63 ASN A O 4
ATOM 5968 N N . GLY A 1 78 ? 17.614 4.429 -25.869 1.00 0.00 64 GLY A N 4
ATOM 5969 C CA . GLY A 1 78 ? 18.518 5.236 -26.709 1.00 0.00 64 GLY A CA 4
ATOM 5970 C C . GLY A 1 78 ? 18.481 4.906 -28.213 1.00 0.00 64 GLY A C 4
ATOM 5971 O O . GLY A 1 78 ? 19.123 5.606 -29.010 1.00 0.00 64 GLY A O 4
ATOM 5975 N N . ARG A 1 79 ? 17.727 3.864 -28.614 1.00 0.00 65 ARG A N 4
ATOM 5976 C CA . ARG A 1 79 ? 17.537 3.492 -30.041 1.00 0.00 65 ARG A CA 4
ATOM 5977 C C . ARG A 1 79 ? 16.141 3.948 -30.508 1.00 0.00 65 ARG A C 4
ATOM 5978 O O . ARG A 1 79 ? 15.136 3.380 -30.081 1.00 0.00 65 ARG A O 4
ATOM 5999 N N . GLU A 1 80 ? 16.094 4.970 -31.387 1.00 0.00 66 GLU A N 4
ATOM 6000 C CA . GLU A 1 80 ? 14.837 5.610 -31.827 1.00 0.00 66 GLU A CA 4
ATOM 6001 C C . GLU A 1 80 ? 13.977 4.625 -32.657 1.00 0.00 66 GLU A C 4
ATOM 6002 O O . GLU A 1 80 ? 14.352 4.240 -33.768 1.00 0.00 66 GLU A O 4
ATOM 6014 N N . VAL A 1 81 ? 12.824 4.229 -32.083 1.00 0.00 67 VAL A N 4
ATOM 6015 C CA . VAL A 1 81 ? 11.908 3.207 -32.643 1.00 0.00 67 VAL A CA 4
ATOM 6016 C C . VAL A 1 81 ? 11.193 3.625 -33.938 1.00 0.00 67 VAL A C 4
ATOM 6017 O O . VAL A 1 81 ? 10.392 2.855 -34.463 1.00 0.00 67 VAL A O 4
ATOM 6030 N N . VAL A 1 82 ? 11.444 4.843 -34.434 1.00 0.00 68 VAL A N 4
ATOM 6031 C CA . VAL A 1 82 ? 10.969 5.251 -35.768 1.00 0.00 68 VAL A CA 4
ATOM 6032 C C . VAL A 1 82 ? 11.750 4.498 -36.883 1.00 0.00 68 VAL A C 4
ATOM 6033 O O . VAL A 1 82 ? 11.303 4.439 -38.036 1.00 0.00 68 VAL A O 4
ATOM 6046 N N . HIS A 1 83 ? 12.927 3.932 -36.515 1.00 0.00 69 HIS A N 4
ATOM 6047 C CA . HIS A 1 83 ? 13.804 3.159 -37.433 1.00 0.00 69 HIS A CA 4
ATOM 6048 C C . HIS A 1 83 ? 13.489 1.648 -37.374 1.00 0.00 69 HIS A C 4
ATOM 6049 O O . HIS A 1 83 ? 14.000 0.872 -38.187 1.00 0.00 69 HIS A O 4
ATOM 6064 N N . LEU A 1 84 ? 12.670 1.248 -36.387 1.00 0.00 70 LEU A N 4
ATOM 6065 C CA . LEU A 1 84 ? 12.274 -0.157 -36.160 1.00 0.00 70 LEU A CA 4
ATOM 6066 C C . LEU A 1 84 ? 10.805 -0.197 -35.684 1.00 0.00 70 LEU A C 4
ATOM 6067 O O . LEU A 1 84 ? 10.024 0.701 -36.016 1.00 0.00 70 LEU A O 4
ATOM 6083 N N . ASP A 1 85 ? 10.420 -1.262 -34.968 1.00 0.00 71 ASP A N 4
ATOM 6084 C CA . ASP A 1 85 ? 9.074 -1.391 -34.381 1.00 0.00 71 ASP A CA 4
ATOM 6085 C C . ASP A 1 85 ? 8.842 -0.352 -33.267 1.00 0.00 71 ASP A C 4
ATOM 6086 O O . ASP A 1 85 ? 9.475 -0.418 -32.209 1.00 0.00 71 ASP A O 4
ATOM 6095 N N . GLY A 1 86 ? 7.954 0.619 -33.534 1.00 0.00 72 GLY A N 4
ATOM 6096 C CA . GLY A 1 86 ? 7.550 1.603 -32.530 1.00 0.00 72 GLY A CA 4
ATOM 6097 C C . GLY A 1 86 ? 6.632 1.027 -31.460 1.00 0.00 72 GLY A C 4
ATOM 6098 O O . GLY A 1 86 ? 6.877 1.188 -30.257 1.00 0.00 72 GLY A O 4
ATOM 6102 N N . MET A 1 87 ? 5.577 0.342 -31.918 1.00 0.00 73 MET A N 4
ATOM 6103 C CA . MET A 1 87 ? 4.508 -0.190 -31.048 1.00 0.00 73 MET A CA 4
ATOM 6104 C C . MET A 1 87 ? 4.976 -1.384 -30.187 1.00 0.00 73 MET A C 4
ATOM 6105 O O . MET A 1 87 ? 4.577 -1.496 -29.022 1.00 0.00 73 MET A O 4
ATOM 6119 N N . ALA A 1 88 ? 5.844 -2.253 -30.742 1.00 0.00 74 ALA A N 4
ATOM 6120 C CA . ALA A 1 88 ? 6.351 -3.451 -30.023 1.00 0.00 74 ALA A CA 4
ATOM 6121 C C . ALA A 1 88 ? 7.774 -3.821 -30.476 1.00 0.00 74 ALA A C 4
ATOM 6122 O O . ALA A 1 88 ? 7.980 -4.692 -31.337 1.00 0.00 74 ALA A O 4
ATOM 6129 N N . THR A 1 89 ? 8.754 -3.113 -29.897 1.00 0.00 75 THR A N 4
ATOM 6130 C CA . THR A 1 89 ? 10.191 -3.317 -30.171 1.00 0.00 75 THR A CA 4
ATOM 6131 C C . THR A 1 89 ? 10.764 -4.537 -29.394 1.00 0.00 75 THR A C 4
ATOM 6132 O O . THR A 1 89 ? 10.883 -5.630 -29.963 1.00 0.00 75 THR A O 4
ATOM 6143 N N . ALA A 1 90 ? 11.066 -4.361 -28.095 1.00 0.00 76 ALA A N 4
ATOM 6144 C CA . ALA A 1 90 ? 11.844 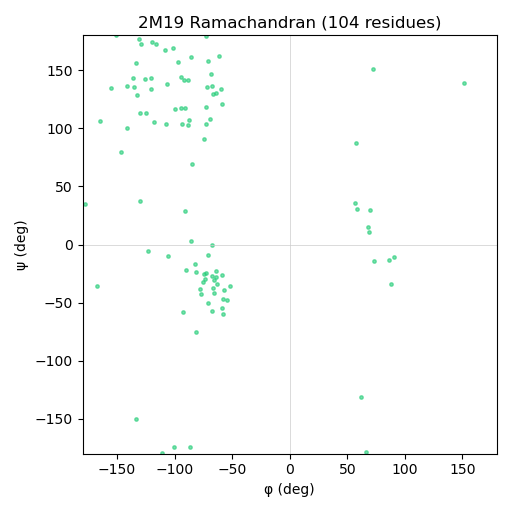-5.342 -27.305 1.00 0.00 76 ALA A CA 4
ATOM 6145 C C . ALA A 1 90 ? 11.801 -4.971 -25.817 1.00 0.00 76 ALA A C 4
ATOM 6146 O O . ALA A 1 90 ? 12.757 -5.219 -25.068 1.00 0.00 76 ALA A O 4
ATOM 6153 N N . LEU A 1 91 ? 10.665 -4.394 -25.388 1.00 0.00 77 LEU A N 4
ATOM 6154 C CA . LEU A 1 91 ? 10.572 -3.692 -24.106 1.00 0.00 77 LEU A CA 4
ATOM 6155 C C . LEU A 1 91 ? 10.535 -4.689 -22.935 1.00 0.00 77 LEU A C 4
ATOM 6156 O O . LEU A 1 91 ? 9.680 -5.577 -22.882 1.00 0.00 77 LEU A O 4
ATOM 6172 N N . ASP A 1 92 ? 11.494 -4.516 -22.023 1.00 0.00 78 ASP A N 4
ATOM 6173 C CA . ASP A 1 92 ? 11.788 -5.461 -20.939 1.00 0.00 78 ASP A CA 4
ATOM 6174 C C . ASP A 1 92 ? 11.843 -4.696 -19.612 1.00 0.00 78 ASP A C 4
ATOM 6175 O O . ASP A 1 92 ? 11.876 -3.462 -19.603 1.00 0.00 78 ASP A O 4
ATOM 6184 N N . ASP A 1 93 ? 11.856 -5.434 -18.498 1.00 0.00 79 ASP A N 4
ATOM 6185 C CA . ASP A 1 93 ? 11.935 -4.853 -17.151 1.00 0.00 79 ASP A CA 4
ATOM 6186 C C . ASP A 1 93 ? 13.276 -4.130 -16.932 1.00 0.00 79 ASP A C 4
ATOM 6187 O O . ASP A 1 93 ? 14.342 -4.656 -17.275 1.00 0.00 79 ASP A O 4
ATOM 6196 N N . GLY A 1 94 ? 13.186 -2.928 -16.345 1.00 0.00 80 GLY A N 4
ATOM 6197 C CA . GLY A 1 94 ? 14.352 -2.090 -16.065 1.00 0.00 80 GLY A CA 4
ATOM 6198 C C . GLY A 1 94 ? 14.863 -1.331 -17.284 1.00 0.00 80 GLY A C 4
ATOM 6199 O O . GLY A 1 94 ? 16.017 -0.880 -17.297 1.00 0.00 80 GLY A O 4
ATOM 6203 N N . ASP A 1 95 ? 14.009 -1.192 -18.318 1.00 0.00 81 ASP A N 4
ATOM 6204 C CA . ASP A 1 95 ? 14.366 -0.468 -19.560 1.00 0.00 81 ASP A CA 4
ATOM 6205 C C . ASP A 1 95 ? 14.087 1.041 -19.393 1.00 0.00 81 ASP A C 4
ATOM 6206 O O . ASP A 1 95 ? 13.476 1.449 -18.401 1.00 0.00 81 ASP A O 4
ATOM 6215 N N . ALA A 1 96 ? 14.549 1.866 -20.353 1.00 0.00 82 ALA A N 4
ATOM 6216 C CA . ALA A 1 96 ? 14.365 3.332 -20.324 1.00 0.00 82 ALA A CA 4
ATOM 6217 C C . ALA A 1 96 ? 13.836 3.839 -21.686 1.00 0.00 82 ALA A C 4
ATOM 6218 O O . ALA A 1 96 ? 14.606 4.028 -22.632 1.00 0.00 82 ALA A O 4
ATOM 6225 N N . VAL A 1 97 ? 12.512 4.055 -21.778 1.00 0.00 83 VAL A N 4
ATOM 6226 C CA . VAL A 1 97 ? 11.861 4.551 -23.004 1.00 0.00 83 VAL A CA 4
ATOM 6227 C C . VAL A 1 97 ? 11.913 6.095 -23.013 1.00 0.00 83 VAL A C 4
ATOM 6228 O O . VAL A 1 97 ? 11.219 6.750 -22.230 1.00 0.00 83 VAL A O 4
ATOM 6241 N N . SER A 1 98 ? 12.753 6.660 -23.881 1.00 0.00 84 SER A N 4
ATOM 6242 C CA . SER A 1 98 ? 12.854 8.120 -24.064 1.00 0.00 84 SER A CA 4
ATOM 6243 C C . SER A 1 98 ? 11.816 8.593 -25.103 1.00 0.00 84 SER A C 4
ATOM 6244 O O . SER A 1 98 ? 11.423 7.817 -25.964 1.00 0.00 84 SER A O 4
ATOM 6252 N N . VAL A 1 99 ? 11.349 9.859 -25.009 1.00 0.00 85 VAL A N 4
ATOM 6253 C CA . VAL A 1 99 ? 10.385 10.447 -25.973 1.00 0.00 85 VAL A CA 4
ATOM 6254 C C . VAL A 1 99 ? 10.700 11.945 -26.186 1.00 0.00 85 VAL A C 4
ATOM 6255 O O . VAL A 1 99 ? 11.162 12.647 -25.277 1.00 0.00 85 VAL A O 4
ATOM 6268 N N . PHE A 1 100 ? 10.451 12.405 -27.406 1.00 0.00 86 PHE A N 4
ATOM 6269 C CA . PHE A 1 100 ? 10.603 13.802 -27.839 1.00 0.00 86 PHE A CA 4
ATOM 6270 C C . PHE A 1 100 ? 9.347 14.111 -28.693 1.00 0.00 86 PHE A C 4
ATOM 6271 O O . PHE A 1 100 ? 8.919 13.234 -29.455 1.00 0.00 86 PHE A O 4
ATOM 6288 N N . PRO A 1 101 ? 8.731 15.328 -28.589 1.00 0.00 87 PRO A N 4
ATOM 6289 C CA . PRO A 1 101 ? 7.592 15.760 -29.455 1.00 0.00 87 PRO A CA 4
ATOM 6290 C C . PRO A 1 101 ? 7.986 15.855 -30.947 1.00 0.00 87 PRO A C 4
ATOM 6291 O O . PRO A 1 101 ? 9.181 15.760 -31.270 1.00 0.00 87 PRO A O 4
ATOM 6302 N N . PRO A 1 102 ? 6.998 16.018 -31.895 1.00 0.00 88 PRO A N 4
ATOM 6303 C CA . PRO A 1 102 ? 7.329 16.164 -33.325 1.00 0.00 88 PRO A CA 4
ATOM 6304 C C . PRO A 1 102 ? 8.171 17.440 -33.562 1.00 0.00 88 PRO A C 4
ATOM 6305 O O . PRO A 1 102 ? 7.805 18.535 -33.114 1.00 0.00 88 PRO A O 4
ATOM 6316 N N . VAL A 1 103 ? 9.298 17.276 -34.278 1.00 0.00 89 VAL A N 4
ATOM 6317 C CA . VAL A 1 103 ? 10.322 18.335 -34.441 1.00 0.00 89 VAL A CA 4
ATOM 6318 C C . VAL A 1 103 ? 10.206 19.015 -35.817 1.00 0.00 89 VAL A C 4
ATOM 6319 O O . VAL A 1 103 ? 10.926 19.978 -36.101 1.00 0.00 89 VAL A O 4
ATOM 6332 N N . ALA A 1 104 ? 9.284 18.507 -36.652 1.00 0.00 90 ALA A N 4
ATOM 6333 C CA . ALA A 1 104 ? 8.967 19.084 -37.964 1.00 0.00 90 ALA A CA 4
ATOM 6334 C C . ALA A 1 104 ? 7.494 18.823 -38.313 1.00 0.00 90 ALA A C 4
ATOM 6335 O O . ALA A 1 104 ? 6.865 17.915 -37.751 1.00 0.00 90 ALA A O 4
ATOM 6342 N N . GLY A 1 105 ? 6.947 19.641 -39.229 1.00 0.00 91 GLY A N 4
ATOM 6343 C CA . GLY A 1 105 ? 5.591 19.435 -39.751 1.00 0.00 91 GLY A CA 4
ATOM 6344 C C . GLY A 1 105 ? 5.579 18.424 -40.897 1.00 0.00 91 GLY A C 4
ATOM 6345 O O . GLY A 1 105 ? 6.624 18.202 -41.527 1.00 0.00 91 GLY A O 4
ATOM 6349 N N . GLY A 1 106 ? 4.411 17.816 -41.170 1.00 0.00 92 GLY A N 4
ATOM 6350 C CA . GLY A 1 106 ? 4.278 16.835 -42.253 1.00 0.00 92 GLY A CA 4
ATOM 6351 C C . GLY A 1 106 ? 4.161 17.504 -43.631 1.00 0.00 92 GLY A C 4
ATOM 6352 O O . GLY A 1 106 ? 5.205 17.815 -44.248 1.00 0.00 92 GLY A O 4
ATOM 6357 N N . GLY A 1 1 ? -12.447 -14.804 -13.675 1.00 0.00 -13 GLY A N 5
ATOM 6358 C CA . GLY A 1 1 ? -11.249 -14.733 -12.797 1.00 0.00 -13 GLY A CA 5
ATOM 6359 C C . GLY A 1 1 ? -10.950 -13.319 -12.321 1.00 0.00 -13 GLY A C 5
ATOM 6360 O O . GLY A 1 1 ? -11.818 -12.436 -12.381 1.00 0.00 -13 GLY A O 5
ATOM 6366 N N . GLY A 1 2 ? -9.707 -13.102 -11.861 1.00 0.00 -12 GLY A N 5
ATOM 6367 C CA . GLY A 1 2 ? -9.279 -11.811 -11.332 1.00 0.00 -12 GLY A CA 5
ATOM 6368 C C . GLY A 1 2 ? -7.770 -11.727 -11.187 1.00 0.00 -12 GLY A C 5
ATOM 6369 O O . GLY A 1 2 ? -7.224 -12.012 -10.114 1.00 0.00 -12 GLY A O 5
ATOM 6373 N N . GLY A 1 3 ? -7.092 -11.371 -12.293 1.00 0.00 -11 GLY A N 5
ATOM 6374 C CA . GLY A 1 3 ? -5.638 -11.175 -12.309 1.00 0.00 -11 GLY A CA 5
ATOM 6375 C C . GLY A 1 3 ? -5.269 -9.693 -12.306 1.00 0.00 -11 GLY A C 5
ATOM 6376 O O . GLY A 1 3 ? -5.983 -8.879 -11.701 1.00 0.00 -11 GLY A O 5
ATOM 6380 N N . ARG A 1 4 ? -4.152 -9.359 -12.990 1.00 0.00 -10 ARG A N 5
ATOM 6381 C CA . ARG A 1 4 ? -3.621 -7.982 -13.112 1.00 0.00 -10 ARG A CA 5
ATOM 6382 C C . ARG A 1 4 ? -3.252 -7.380 -11.743 1.00 0.00 -10 ARG A C 5
ATOM 6383 O O . ARG A 1 4 ? -3.996 -6.572 -11.176 1.00 0.00 -10 ARG A O 5
ATOM 6404 N N . ASP A 1 5 ? -2.102 -7.812 -11.217 1.00 0.00 -9 ASP A N 5
ATOM 6405 C CA . ASP A 1 5 ? -1.546 -7.295 -9.962 1.00 0.00 -9 ASP A CA 5
ATOM 6406 C C . ASP A 1 5 ? -0.637 -6.095 -10.276 1.00 0.00 -9 ASP A C 5
ATOM 6407 O O . ASP A 1 5 ? 0.584 -6.212 -10.304 1.00 0.00 -9 ASP A O 5
ATOM 6416 N N . TYR A 1 6 ? -1.247 -4.930 -10.554 1.00 0.00 -8 TYR A N 5
ATOM 6417 C CA . TYR A 1 6 ? -0.506 -3.686 -10.901 1.00 0.00 -8 TYR A CA 5
ATOM 6418 C C . TYR A 1 6 ? -0.129 -2.903 -9.617 1.00 0.00 -8 TYR A C 5
ATOM 6419 O O . TYR A 1 6 ? -0.183 -1.664 -9.580 1.00 0.00 -8 TYR A O 5
ATOM 6437 N N . LYS A 1 7 ? 0.311 -3.654 -8.585 1.00 0.00 -7 LYS A N 5
ATOM 6438 C CA . LYS A 1 7 ? 0.623 -3.134 -7.236 1.00 0.00 -7 LYS A CA 5
ATOM 6439 C C . LYS A 1 7 ? 1.761 -3.965 -6.569 1.00 0.00 -7 LYS A C 5
ATOM 6440 O O . LYS A 1 7 ? 2.392 -4.814 -7.222 1.00 0.00 -7 LYS A O 5
ATOM 6459 N N . ASP A 1 8 ? 2.016 -3.698 -5.269 1.00 0.00 -6 ASP A N 5
ATOM 6460 C CA . ASP A 1 8 ? 3.127 -4.302 -4.498 1.00 0.00 -6 ASP A CA 5
ATOM 6461 C C . ASP A 1 8 ? 2.744 -5.694 -3.946 1.00 0.00 -6 ASP A C 5
ATOM 6462 O O . ASP A 1 8 ? 1.709 -5.854 -3.295 1.00 0.00 -6 ASP A O 5
ATOM 6471 N N . ASP A 1 9 ? 3.623 -6.683 -4.223 1.00 0.00 -5 ASP A N 5
ATOM 6472 C CA . ASP A 1 9 ? 3.494 -8.103 -3.794 1.00 0.00 -5 ASP A CA 5
ATOM 6473 C C . ASP A 1 9 ? 4.908 -8.726 -3.782 1.00 0.00 -5 ASP A C 5
ATOM 6474 O O . ASP A 1 9 ? 5.905 -8.013 -3.953 1.00 0.00 -5 ASP A O 5
ATOM 6483 N N . ASP A 1 10 ? 4.978 -10.061 -3.609 1.00 0.00 -4 ASP A N 5
ATOM 6484 C CA . ASP A 1 10 ? 6.193 -10.848 -3.926 1.00 0.00 -4 ASP A CA 5
ATOM 6485 C C . ASP A 1 10 ? 6.345 -10.967 -5.455 1.00 0.00 -4 ASP A C 5
ATOM 6486 O O . ASP A 1 10 ? 7.444 -10.795 -6.007 1.00 0.00 -4 ASP A O 5
ATOM 6495 N N . ASP A 1 11 ? 5.214 -11.248 -6.127 1.00 0.00 -3 ASP A N 5
ATOM 6496 C CA . ASP A 1 11 ? 5.152 -11.431 -7.588 1.00 0.00 -3 ASP A CA 5
ATOM 6497 C C . ASP A 1 11 ? 3.861 -10.787 -8.138 1.00 0.00 -3 ASP A C 5
ATOM 6498 O O . ASP A 1 11 ? 2.863 -10.681 -7.426 1.00 0.00 -3 ASP A O 5
ATOM 6507 N N . LYS A 1 12 ? 3.894 -10.379 -9.422 1.00 0.00 -2 LYS A N 5
ATOM 6508 C CA . LYS A 1 12 ? 2.815 -9.598 -10.077 1.00 0.00 -2 LYS A CA 5
ATOM 6509 C C . LYS A 1 12 ? 2.793 -9.845 -11.604 1.00 0.00 -2 LYS A C 5
ATOM 6510 O O . LYS A 1 12 ? 1.720 -9.989 -12.211 1.00 0.00 -2 LYS A O 5
ATOM 6529 N N . GLY A 1 13 ? 3.994 -9.878 -12.212 1.00 0.00 -1 GLY A N 5
ATOM 6530 C CA . GLY A 1 13 ? 4.146 -10.013 -13.665 1.00 0.00 -1 GLY A CA 5
ATOM 6531 C C . GLY A 1 13 ? 4.243 -8.670 -14.387 1.00 0.00 -1 GLY A C 5
ATOM 6532 O O . GLY A 1 13 ? 4.352 -8.635 -15.612 1.00 0.00 -1 GLY A O 5
ATOM 6536 N N . THR A 1 14 ? 4.209 -7.553 -13.639 1.00 0.00 0 THR A N 5
ATOM 6537 C CA . THR A 1 14 ? 4.304 -6.200 -14.212 1.00 0.00 0 THR A CA 5
ATOM 6538 C C . THR A 1 14 ? 5.765 -5.747 -14.318 1.00 0.00 0 THR A C 5
ATOM 6539 O O . THR A 1 14 ? 6.574 -6.037 -13.427 1.00 0.00 0 THR A O 5
ATOM 6550 N N . MET A 1 15 ? 6.079 -5.033 -15.405 1.00 0.00 1 MET A N 5
ATOM 6551 C CA . MET A 1 15 ? 7.401 -4.452 -15.650 1.00 0.00 1 MET A CA 5
ATOM 6552 C C . MET A 1 15 ? 7.390 -2.937 -15.359 1.00 0.00 1 MET A C 5
ATOM 6553 O O . MET A 1 15 ? 6.494 -2.209 -15.816 1.00 0.00 1 MET A O 5
ATOM 6567 N N . GLU A 1 16 ? 8.368 -2.482 -14.556 1.00 0.00 2 GLU A N 5
ATOM 6568 C CA . GLU A 1 16 ? 8.581 -1.055 -14.261 1.00 0.00 2 GLU A CA 5
ATOM 6569 C C . GLU A 1 16 ? 9.462 -0.447 -15.358 1.00 0.00 2 GLU A C 5
ATOM 6570 O O . GLU A 1 16 ? 10.453 -1.055 -15.764 1.00 0.00 2 GLU A O 5
ATOM 6582 N N . LEU A 1 17 ? 9.104 0.754 -15.833 1.00 0.00 3 LEU A N 5
ATOM 6583 C CA . LEU A 1 17 ? 9.770 1.401 -16.978 1.00 0.00 3 LEU A CA 5
ATOM 6584 C C . LEU A 1 17 ? 10.112 2.860 -16.636 1.00 0.00 3 LEU A C 5
ATOM 6585 O O . LEU A 1 17 ? 9.267 3.584 -16.109 1.00 0.00 3 LEU A O 5
ATOM 6601 N N . GLU A 1 18 ? 11.342 3.281 -16.960 1.00 0.00 4 GLU A N 5
ATOM 6602 C CA . GLU A 1 18 ? 11.785 4.669 -16.802 1.00 0.00 4 GLU A CA 5
ATOM 6603 C C . GLU A 1 18 ? 11.450 5.437 -18.087 1.00 0.00 4 GLU A C 5
ATOM 6604 O O . GLU A 1 18 ? 12.156 5.334 -19.091 1.00 0.00 4 GLU A O 5
ATOM 6616 N N . LEU A 1 19 ? 10.351 6.199 -18.056 1.00 0.00 5 LEU A N 5
ATOM 6617 C CA . LEU A 1 19 ? 9.876 6.928 -19.234 1.00 0.00 5 LEU A CA 5
ATOM 6618 C C . LEU A 1 19 ? 10.440 8.340 -19.199 1.00 0.00 5 LEU A C 5
ATOM 6619 O O . LEU A 1 19 ? 9.989 9.188 -18.432 1.00 0.00 5 LEU A O 5
ATOM 6635 N N . ARG A 1 20 ? 11.446 8.560 -20.040 1.00 0.00 6 ARG A N 5
ATOM 6636 C CA . ARG A 1 20 ? 12.177 9.814 -20.108 1.00 0.00 6 ARG A CA 5
ATOM 6637 C C . ARG A 1 20 ? 11.504 10.720 -21.139 1.00 0.00 6 ARG A C 5
ATOM 6638 O O . ARG A 1 20 ? 11.441 10.384 -22.309 1.00 0.00 6 ARG A O 5
ATOM 6659 N N . PHE A 1 21 ? 10.987 11.858 -20.677 1.00 0.00 7 PHE A N 5
ATOM 6660 C CA . PHE A 1 21 ? 10.309 12.856 -21.520 1.00 0.00 7 PHE A CA 5
ATOM 6661 C C . PHE A 1 21 ? 11.243 14.035 -21.751 1.00 0.00 7 PHE A C 5
ATOM 6662 O O . PHE A 1 21 ? 11.963 14.452 -20.838 1.00 0.00 7 PHE A O 5
ATOM 6679 N N . PHE A 1 22 ? 11.259 14.548 -22.991 1.00 0.00 8 PHE A N 5
ATOM 6680 C CA . PHE A 1 22 ? 12.078 15.708 -23.384 1.00 0.00 8 PHE A CA 5
ATOM 6681 C C . PHE A 1 22 ? 11.191 16.719 -24.136 1.00 0.00 8 PHE A C 5
ATOM 6682 O O . PHE A 1 22 ? 10.101 16.361 -24.600 1.00 0.00 8 PHE A O 5
ATOM 6699 N N . ALA A 1 23 ? 11.634 17.994 -24.157 1.00 0.00 9 ALA A N 5
ATOM 6700 C CA . ALA A 1 23 ? 10.970 19.098 -24.882 1.00 0.00 9 ALA A CA 5
ATOM 6701 C C . ALA A 1 23 ? 9.505 19.352 -24.381 1.00 0.00 9 ALA A C 5
ATOM 6702 O O . ALA A 1 23 ? 9.285 19.427 -23.164 1.00 0.00 9 ALA A O 5
ATOM 6709 N N . THR A 1 24 ? 8.518 19.486 -25.317 1.00 0.00 10 THR A N 5
ATOM 6710 C CA . THR A 1 24 ? 7.088 19.725 -24.993 1.00 0.00 10 THR A CA 5
ATOM 6711 C C . THR A 1 24 ? 6.506 18.608 -24.095 1.00 0.00 10 THR A C 5
ATOM 6712 O O . THR A 1 24 ? 5.793 18.896 -23.141 1.00 0.00 10 THR A O 5
ATOM 6723 N N . PHE A 1 25 ? 6.847 17.340 -24.403 1.00 0.00 11 PHE A N 5
ATOM 6724 C CA . PHE A 1 25 ? 6.374 16.165 -23.622 1.00 0.00 11 PHE A CA 5
ATOM 6725 C C . PHE A 1 25 ? 6.888 16.218 -22.164 1.00 0.00 11 PHE A C 5
ATOM 6726 O O . PHE A 1 25 ? 6.182 15.798 -21.242 1.00 0.00 11 PHE A O 5
ATOM 6743 N N . ARG A 1 26 ? 8.114 16.750 -21.981 1.00 0.00 12 ARG A N 5
ATOM 6744 C CA . ARG A 1 26 ? 8.720 16.939 -20.642 1.00 0.00 12 ARG A CA 5
ATOM 6745 C C . ARG A 1 26 ? 7.929 17.979 -19.850 1.00 0.00 12 ARG A C 5
ATOM 6746 O O . ARG A 1 26 ? 7.760 17.853 -18.638 1.00 0.00 12 ARG A O 5
ATOM 6767 N N . GLU A 1 27 ? 7.480 19.019 -20.564 1.00 0.00 13 GLU A N 5
ATOM 6768 C CA . GLU A 1 27 ? 6.703 20.126 -19.990 1.00 0.00 13 GLU A CA 5
ATOM 6769 C C . GLU A 1 27 ? 5.324 19.639 -19.505 1.00 0.00 13 GLU A C 5
ATOM 6770 O O . GLU A 1 27 ? 4.878 19.979 -18.400 1.00 0.00 13 GLU A O 5
ATOM 6782 N N . VAL A 1 28 ? 4.689 18.814 -20.349 1.00 0.00 14 VAL A N 5
ATOM 6783 C CA . VAL A 1 28 ? 3.378 18.196 -20.076 1.00 0.00 14 VAL A CA 5
ATOM 6784 C C . VAL A 1 28 ? 3.397 17.370 -18.774 1.00 0.00 14 VAL A C 5
ATOM 6785 O O . VAL A 1 28 ? 2.540 17.536 -17.896 1.00 0.00 14 VAL A O 5
ATOM 6798 N N . VAL A 1 29 ? 4.387 16.480 -18.685 1.00 0.00 15 VAL A N 5
ATOM 6799 C CA . VAL A 1 29 ? 4.574 15.591 -17.531 1.00 0.00 15 VAL A CA 5
ATOM 6800 C C . VAL A 1 29 ? 5.167 16.372 -16.339 1.00 0.00 15 VAL A C 5
ATOM 6801 O O . VAL A 1 29 ? 4.925 16.035 -15.174 1.00 0.00 15 VAL A O 5
ATOM 6814 N N . GLY A 1 30 ? 5.898 17.451 -16.663 1.00 0.00 16 GLY A N 5
ATOM 6815 C CA . GLY A 1 30 ? 6.619 18.260 -15.673 1.00 0.00 16 GLY A CA 5
ATOM 6816 C C . GLY A 1 30 ? 7.838 17.549 -15.090 1.00 0.00 16 GLY A C 5
ATOM 6817 O O . GLY A 1 30 ? 8.429 18.017 -14.114 1.00 0.00 16 GLY A O 5
ATOM 6821 N N . GLN A 1 31 ? 8.223 16.415 -15.712 1.00 0.00 17 GLN A N 5
ATOM 6822 C CA . GLN A 1 31 ? 9.324 15.553 -15.248 1.00 0.00 17 GLN A CA 5
ATOM 6823 C C . GLN A 1 31 ? 10.136 15.100 -16.474 1.00 0.00 17 GLN A C 5
ATOM 6824 O O . GLN A 1 31 ? 9.560 14.890 -17.552 1.00 0.00 17 GLN A O 5
ATOM 6838 N N . LYS A 1 32 ? 11.462 14.949 -16.304 1.00 0.00 18 LYS A N 5
ATOM 6839 C CA . LYS A 1 32 ? 12.377 14.561 -17.400 1.00 0.00 18 LYS A CA 5
ATOM 6840 C C . LYS A 1 32 ? 12.477 13.034 -17.555 1.00 0.00 18 LYS A C 5
ATOM 6841 O O . LYS A 1 32 ? 12.828 12.544 -18.630 1.00 0.00 18 LYS A O 5
ATOM 6860 N N . SER A 1 33 ? 12.207 12.299 -16.463 1.00 0.00 19 SER A N 5
ATOM 6861 C CA . SER A 1 33 ? 12.138 10.827 -16.452 1.00 0.00 19 SER A CA 5
ATOM 6862 C C . SER A 1 33 ? 11.263 10.392 -15.266 1.00 0.00 19 SER A C 5
ATOM 6863 O O . SER A 1 33 ? 11.548 10.759 -14.121 1.00 0.00 19 SER A O 5
ATOM 6871 N N . ILE A 1 34 ? 10.205 9.633 -15.542 1.00 0.00 20 ILE A N 5
ATOM 6872 C CA . ILE A 1 34 ? 9.326 9.051 -14.512 1.00 0.00 20 ILE A CA 5
ATOM 6873 C C . ILE A 1 34 ? 9.571 7.538 -14.430 1.00 0.00 20 ILE A C 5
ATOM 6874 O O . ILE A 1 34 ? 10.318 6.983 -15.240 1.00 0.00 20 ILE A O 5
ATOM 6890 N N . TYR A 1 35 ? 8.948 6.885 -13.448 1.00 0.00 21 TYR A N 5
ATOM 6891 C CA . TYR A 1 35 ? 8.853 5.423 -13.398 1.00 0.00 21 TYR A CA 5
ATOM 6892 C C . TYR A 1 35 ? 7.375 5.033 -13.422 1.00 0.00 21 TYR A C 5
ATOM 6893 O O . TYR A 1 35 ? 6.628 5.314 -12.479 1.00 0.00 21 TYR A O 5
ATOM 6911 N N . TRP A 1 36 ? 6.970 4.411 -14.526 1.00 0.00 22 TRP A N 5
ATOM 6912 C CA . TRP A 1 36 ? 5.654 3.784 -14.694 1.00 0.00 22 TRP A CA 5
ATOM 6913 C C . TRP A 1 36 ? 5.776 2.294 -14.370 1.00 0.00 22 TRP A C 5
ATOM 6914 O O . TRP A 1 36 ? 6.872 1.794 -14.093 1.00 0.00 22 TRP A O 5
ATOM 6935 N N . ARG A 1 37 ? 4.639 1.598 -14.422 1.00 0.00 23 ARG A N 5
ATOM 6936 C CA . ARG A 1 37 ? 4.583 0.151 -14.258 1.00 0.00 23 ARG A CA 5
ATOM 6937 C C . ARG A 1 37 ? 3.307 -0.380 -14.916 1.00 0.00 23 ARG A C 5
ATOM 6938 O O . ARG A 1 37 ? 2.194 -0.172 -14.423 1.00 0.00 23 ARG A O 5
ATOM 6959 N N . VAL A 1 38 ? 3.506 -1.033 -16.060 1.00 0.00 24 VAL A N 5
ATOM 6960 C CA . VAL A 1 38 ? 2.470 -1.740 -16.818 1.00 0.00 24 VAL A CA 5
ATOM 6961 C C . VAL A 1 38 ? 2.808 -3.230 -16.759 1.00 0.00 24 VAL A C 5
ATOM 6962 O O . VAL A 1 38 ? 3.897 -3.594 -16.311 1.00 0.00 24 VAL A O 5
ATOM 6975 N N . ASP A 1 39 ? 1.885 -4.089 -17.186 1.00 0.00 25 ASP A N 5
ATOM 6976 C CA . ASP A 1 39 ? 2.124 -5.542 -17.207 1.00 0.00 25 ASP A CA 5
ATOM 6977 C C . ASP A 1 39 ? 3.129 -5.905 -18.330 1.00 0.00 25 ASP A C 5
ATOM 6978 O O . ASP A 1 39 ? 3.270 -5.165 -19.305 1.00 0.00 25 ASP A O 5
ATOM 6987 N N . ASP A 1 40 ? 3.830 -7.046 -18.164 1.00 0.00 26 ASP A N 5
ATOM 6988 C CA . ASP A 1 40 ? 4.914 -7.486 -19.081 1.00 0.00 26 ASP A CA 5
ATOM 6989 C C . ASP A 1 40 ? 4.394 -7.829 -20.502 1.00 0.00 26 ASP A C 5
ATOM 6990 O O . ASP A 1 40 ? 5.176 -7.897 -21.459 1.00 0.00 26 ASP A O 5
ATOM 6999 N N . ASP A 1 41 ? 3.064 -7.985 -20.638 1.00 0.00 27 ASP A N 5
ATOM 7000 C CA . ASP A 1 41 ? 2.417 -8.326 -21.925 1.00 0.00 27 ASP A CA 5
ATOM 7001 C C . ASP A 1 41 ? 2.277 -7.056 -22.797 1.00 0.00 27 ASP A C 5
ATOM 7002 O O . ASP A 1 41 ? 2.098 -7.144 -24.019 1.00 0.00 27 ASP A O 5
ATOM 7011 N N . ALA A 1 42 ? 2.408 -5.881 -22.154 1.00 0.00 28 ALA A N 5
ATOM 7012 C CA . ALA A 1 42 ? 2.420 -4.576 -22.833 1.00 0.00 28 ALA A CA 5
ATOM 7013 C C . ALA A 1 42 ? 3.755 -4.358 -23.577 1.00 0.00 28 ALA A C 5
ATOM 7014 O O . ALA A 1 42 ? 4.745 -5.062 -23.342 1.00 0.00 28 ALA A O 5
ATOM 7021 N N . THR A 1 43 ? 3.758 -3.381 -24.491 1.00 0.00 29 THR A N 5
ATOM 7022 C CA . THR A 1 43 ? 4.950 -2.953 -25.260 1.00 0.00 29 THR A CA 5
ATOM 7023 C C . THR A 1 43 ? 5.037 -1.411 -25.242 1.00 0.00 29 THR A C 5
ATOM 7024 O O . THR A 1 43 ? 4.223 -0.759 -24.575 1.00 0.00 29 THR A O 5
ATOM 7035 N N . VAL A 1 44 ? 6.022 -0.845 -25.984 1.00 0.00 30 VAL A N 5
ATOM 7036 C CA . VAL A 1 44 ? 6.269 0.628 -26.064 1.00 0.00 30 VAL A CA 5
ATOM 7037 C C . VAL A 1 44 ? 4.985 1.388 -26.459 1.00 0.00 30 VAL A C 5
ATOM 7038 O O . VAL A 1 44 ? 4.677 2.448 -25.901 1.00 0.00 30 VAL A O 5
ATOM 7051 N N . GLY A 1 45 ? 4.221 0.768 -27.362 1.00 0.00 31 GLY A N 5
ATOM 7052 C CA . GLY A 1 45 ? 2.990 1.329 -27.888 1.00 0.00 31 GLY A CA 5
ATOM 7053 C C . GLY A 1 45 ? 1.859 1.380 -26.868 1.00 0.00 31 GLY A C 5
ATOM 7054 O O . GLY A 1 45 ? 1.134 2.368 -26.804 1.00 0.00 31 GLY A O 5
ATOM 7058 N N . ASP A 1 46 ? 1.703 0.293 -26.079 1.00 0.00 32 ASP A N 5
ATOM 7059 C CA . ASP A 1 46 ? 0.720 0.227 -24.965 1.00 0.00 32 ASP A CA 5
ATOM 7060 C C . ASP A 1 46 ? 1.006 1.308 -23.913 1.00 0.00 32 ASP A C 5
ATOM 7061 O O . ASP A 1 46 ? 0.079 1.874 -23.320 1.00 0.00 32 ASP A O 5
ATOM 7070 N N . VAL A 1 47 ? 2.304 1.570 -23.690 1.00 0.00 33 VAL A N 5
ATOM 7071 C CA . VAL A 1 47 ? 2.774 2.585 -22.737 1.00 0.00 33 VAL A CA 5
ATOM 7072 C C . VAL A 1 47 ? 2.304 3.984 -23.165 1.00 0.00 33 VAL A C 5
ATOM 7073 O O . VAL A 1 47 ? 1.503 4.599 -22.455 1.00 0.00 33 VAL A O 5
ATOM 7086 N N . LEU A 1 48 ? 2.722 4.434 -24.364 1.00 0.00 34 LEU A N 5
ATOM 7087 C CA . LEU A 1 48 ? 2.366 5.775 -24.877 1.00 0.00 34 LEU A CA 5
ATOM 7088 C C . LEU A 1 48 ? 0.836 5.896 -25.122 1.00 0.00 34 LEU A C 5
ATOM 7089 O O . LEU A 1 48 ? 0.256 6.970 -24.949 1.00 0.00 34 LEU A O 5
ATOM 7105 N N . ARG A 1 49 ? 0.189 4.768 -25.466 1.00 0.00 35 ARG A N 5
ATOM 7106 C CA . ARG A 1 49 ? -1.287 4.671 -25.542 1.00 0.00 35 ARG A CA 5
ATOM 7107 C C . ARG A 1 49 ? -1.954 5.107 -24.220 1.00 0.00 35 ARG A C 5
ATOM 7108 O O . ARG A 1 49 ? -2.905 5.891 -24.210 1.00 0.00 35 ARG A O 5
ATOM 7129 N N . SER A 1 50 ? -1.464 4.565 -23.127 1.00 0.00 36 SER A N 5
ATOM 7130 C CA . SER A 1 50 ? -2.003 4.838 -21.801 1.00 0.00 36 SER A CA 5
ATOM 7131 C C . SER A 1 50 ? -1.571 6.243 -21.280 1.00 0.00 36 SER A C 5
ATOM 7132 O O . SER A 1 50 ? -2.293 6.858 -20.486 1.00 0.00 36 SER A O 5
ATOM 7140 N N . LEU A 1 51 ? -0.364 6.709 -21.687 1.00 0.00 37 LEU A N 5
ATOM 7141 C CA . LEU A 1 51 ? 0.171 8.056 -21.314 1.00 0.00 37 LEU A CA 5
ATOM 7142 C C . LEU A 1 51 ? -0.799 9.199 -21.690 1.00 0.00 37 LEU A C 5
ATOM 7143 O O . LEU A 1 51 ? -1.035 10.090 -20.877 1.00 0.00 37 LEU A O 5
ATOM 7159 N N . GLU A 1 52 ? -1.339 9.179 -22.929 1.00 0.00 38 GLU A N 5
ATOM 7160 C CA . GLU A 1 52 ? -2.332 10.196 -23.375 1.00 0.00 38 GLU A CA 5
ATOM 7161 C C . GLU A 1 52 ? -3.652 10.106 -22.590 1.00 0.00 38 GLU A C 5
ATOM 7162 O O . GLU A 1 52 ? -4.373 11.105 -22.453 1.00 0.00 38 GLU A O 5
ATOM 7174 N N . ALA A 1 53 ? -3.952 8.901 -22.075 1.00 0.00 39 ALA A N 5
ATOM 7175 C CA . ALA A 1 53 ? -5.183 8.635 -21.322 1.00 0.00 39 ALA A CA 5
ATOM 7176 C C . ALA A 1 53 ? -5.148 9.317 -19.932 1.00 0.00 39 ALA A C 5
ATOM 7177 O O . ALA A 1 53 ? -6.203 9.550 -19.328 1.00 0.00 39 ALA A O 5
ATOM 7184 N N . GLU A 1 54 ? -3.928 9.623 -19.423 1.00 0.00 40 GLU A N 5
ATOM 7185 C CA . GLU A 1 54 ? -3.749 10.366 -18.154 1.00 0.00 40 GLU A CA 5
ATOM 7186 C C . GLU A 1 54 ? -3.437 11.839 -18.464 1.00 0.00 40 GLU A C 5
ATOM 7187 O O . GLU A 1 54 ? -4.160 12.758 -18.053 1.00 0.00 40 GLU A O 5
ATOM 7199 N N . TYR A 1 55 ? -2.332 12.035 -19.200 1.00 0.00 41 TYR A N 5
ATOM 7200 C CA . TYR A 1 55 ? -1.836 13.349 -19.601 1.00 0.00 41 TYR A CA 5
ATOM 7201 C C . TYR A 1 55 ? -2.517 13.772 -20.911 1.00 0.00 41 TYR A C 5
ATOM 7202 O O . TYR A 1 55 ? -2.181 13.266 -21.989 1.00 0.00 41 TYR A O 5
ATOM 7220 N N . ASP A 1 56 ? -3.483 14.692 -20.799 1.00 0.00 42 ASP A N 5
ATOM 7221 C CA . ASP A 1 56 ? -4.226 15.238 -21.957 1.00 0.00 42 ASP A CA 5
ATOM 7222 C C . ASP A 1 56 ? -3.328 16.147 -22.822 1.00 0.00 42 ASP A C 5
ATOM 7223 O O . ASP A 1 56 ? -3.646 16.423 -23.983 1.00 0.00 42 ASP A O 5
ATOM 7232 N N . GLY A 1 57 ? -2.197 16.593 -22.235 1.00 0.00 43 GLY A N 5
ATOM 7233 C CA . GLY A 1 57 ? -1.170 17.333 -22.962 1.00 0.00 43 GLY A CA 5
ATOM 7234 C C . GLY A 1 57 ? -0.325 16.453 -23.874 1.00 0.00 43 GLY A C 5
ATOM 7235 O O . GLY A 1 57 ? 0.454 16.972 -24.669 1.00 0.00 43 GLY A O 5
ATOM 7239 N N . LEU A 1 58 ? -0.434 15.119 -23.710 1.00 0.00 44 LEU A N 5
ATOM 7240 C CA . LEU A 1 58 ? 0.229 14.133 -24.588 1.00 0.00 44 LEU A CA 5
ATOM 7241 C C . LEU A 1 58 ? -0.769 13.539 -25.600 1.00 0.00 44 LEU A C 5
ATOM 7242 O O . LEU A 1 58 ? -0.377 12.717 -26.420 1.00 0.00 44 LEU A O 5
ATOM 7258 N N . ALA A 1 59 ? -2.035 13.981 -25.562 1.00 0.00 45 ALA A N 5
ATOM 7259 C CA . ALA A 1 59 ? -3.123 13.361 -26.351 1.00 0.00 45 ALA A CA 5
ATOM 7260 C C . ALA A 1 59 ? -2.925 13.525 -27.878 1.00 0.00 45 ALA A C 5
ATOM 7261 O O . ALA A 1 59 ? -2.799 14.649 -28.384 1.00 0.00 45 ALA A O 5
ATOM 7268 N N . GLY A 1 60 ? -2.861 12.372 -28.577 1.00 0.00 46 GLY A N 5
ATOM 7269 C CA . GLY A 1 60 ? -2.871 12.311 -30.048 1.00 0.00 46 GLY A CA 5
ATOM 7270 C C . GLY A 1 60 ? -1.594 12.813 -30.731 1.00 0.00 46 GLY A C 5
ATOM 7271 O O . GLY A 1 60 ? -1.574 12.989 -31.955 1.00 0.00 46 GLY A O 5
ATOM 7275 N N . ARG A 1 61 ? -0.530 13.025 -29.947 1.00 0.00 47 ARG A N 5
ATOM 7276 C CA . ARG A 1 61 ? 0.783 13.523 -30.446 1.00 0.00 47 ARG A CA 5
ATOM 7277 C C . ARG A 1 61 ? 1.900 12.489 -30.199 1.00 0.00 47 ARG A C 5
ATOM 7278 O O . ARG A 1 61 ? 3.013 12.625 -30.723 1.00 0.00 47 ARG A O 5
ATOM 7299 N N . LEU A 1 62 ? 1.584 11.472 -29.378 1.00 0.00 48 LEU A N 5
ATOM 7300 C CA . LEU A 1 62 ? 2.452 10.298 -29.127 1.00 0.00 48 LEU A CA 5
ATOM 7301 C C . LEU A 1 62 ? 1.876 9.042 -29.819 1.00 0.00 48 LEU A C 5
ATOM 7302 O O . LEU A 1 62 ? 2.464 7.960 -29.747 1.00 0.00 48 LEU A O 5
ATOM 7318 N N . ILE A 1 63 ? 0.685 9.207 -30.452 1.00 0.00 49 ILE A N 5
ATOM 7319 C CA . ILE A 1 63 ? 0.044 8.198 -31.334 1.00 0.00 49 ILE A CA 5
ATOM 7320 C C . ILE A 1 63 ? -0.462 8.895 -32.606 1.00 0.00 49 ILE A C 5
ATOM 7321 O O . ILE A 1 63 ? -1.026 9.993 -32.532 1.00 0.00 49 ILE A O 5
ATOM 7337 N N . GLU A 1 64 ? -0.229 8.260 -33.769 1.00 0.00 50 GLU A N 5
ATOM 7338 C CA . GLU A 1 64 ? -0.861 8.645 -35.045 1.00 0.00 50 GLU A CA 5
ATOM 7339 C C . GLU A 1 64 ? -1.402 7.368 -35.716 1.00 0.00 50 GLU A C 5
ATOM 7340 O O . GLU A 1 64 ? -0.621 6.564 -36.186 1.00 0.00 50 GLU A O 5
ATOM 7352 N N . ASP A 1 65 ? -2.731 7.198 -35.739 1.00 0.00 51 ASP A N 5
ATOM 7353 C CA . ASP A 1 65 ? -3.420 6.101 -36.480 1.00 0.00 51 ASP A CA 5
ATOM 7354 C C . ASP A 1 65 ? -2.872 4.679 -36.113 1.00 0.00 51 ASP A C 5
ATOM 7355 O O . ASP A 1 65 ? -2.886 3.750 -36.930 1.00 0.00 51 ASP A O 5
ATOM 7364 N N . GLY A 1 66 ? -2.422 4.519 -34.852 1.00 0.00 52 GLY A N 5
ATOM 7365 C CA . GLY A 1 66 ? -1.963 3.220 -34.332 1.00 0.00 52 GLY A CA 5
ATOM 7366 C C . GLY A 1 66 ? -0.464 2.949 -34.465 1.00 0.00 52 GLY A C 5
ATOM 7367 O O . GLY A 1 66 ? -0.010 1.856 -34.114 1.00 0.00 52 GLY A O 5
ATOM 7371 N N . GLU A 1 67 ? 0.300 3.917 -34.991 1.00 0.00 53 GLU A N 5
ATOM 7372 C CA . GLU A 1 67 ? 1.784 3.936 -34.889 1.00 0.00 53 GLU A CA 5
ATOM 7373 C C . GLU A 1 67 ? 2.194 5.069 -33.932 1.00 0.00 53 GLU A C 5
ATOM 7374 O O . GLU A 1 67 ? 1.316 5.746 -33.380 1.00 0.00 53 GLU A O 5
ATOM 7386 N N . VAL A 1 68 ? 3.518 5.271 -33.719 1.00 0.00 54 VAL A N 5
ATOM 7387 C CA . VAL A 1 68 ? 3.985 6.267 -32.732 1.00 0.00 54 VAL A CA 5
ATOM 7388 C C . VAL A 1 68 ? 3.636 7.727 -33.159 1.00 0.00 54 VAL A C 5
ATOM 7389 O O . VAL A 1 68 ? 2.921 8.377 -32.429 1.00 0.00 54 VAL A O 5
ATOM 7402 N N . LYS A 1 69 ? 4.057 8.174 -34.375 1.00 0.00 55 LYS A N 5
ATOM 7403 C CA . LYS A 1 69 ? 3.783 9.544 -34.947 1.00 0.00 55 LYS A CA 5
ATOM 7404 C C . LYS A 1 69 ? 4.938 9.937 -35.885 1.00 0.00 55 LYS A C 5
ATOM 7405 O O . LYS A 1 69 ? 6.098 9.769 -35.516 1.00 0.00 55 LYS A O 5
ATOM 7424 N N . PRO A 1 70 ? 4.645 10.437 -37.121 1.00 0.00 56 PRO A N 5
ATOM 7425 C CA . PRO A 1 70 ? 5.659 11.101 -37.988 1.00 0.00 56 PRO A CA 5
ATOM 7426 C C . PRO A 1 70 ? 6.343 12.293 -37.262 1.00 0.00 56 PRO A C 5
ATOM 7427 O O . PRO A 1 70 ? 5.664 13.091 -36.606 1.00 0.00 56 PRO A O 5
ATOM 7438 N N . HIS A 1 71 ? 7.689 12.341 -37.344 1.00 0.00 57 HIS A N 5
ATOM 7439 C CA . HIS A 1 71 ? 8.551 13.411 -36.760 1.00 0.00 57 HIS A CA 5
ATOM 7440 C C . HIS A 1 71 ? 8.790 13.264 -35.240 1.00 0.00 57 HIS A C 5
ATOM 7441 O O . HIS A 1 71 ? 9.655 13.968 -34.698 1.00 0.00 57 HIS A O 5
ATOM 7456 N N . VAL A 1 72 ? 8.033 12.382 -34.547 1.00 0.00 58 VAL A N 5
ATOM 7457 C CA . VAL A 1 72 ? 8.263 12.111 -33.107 1.00 0.00 58 VAL A CA 5
ATOM 7458 C C . VAL A 1 72 ? 9.549 11.273 -32.988 1.00 0.00 58 VAL A C 5
ATOM 7459 O O . VAL A 1 72 ? 9.803 10.419 -33.843 1.00 0.00 58 VAL A O 5
ATOM 7472 N N . ASN A 1 73 ? 10.400 11.564 -31.992 1.00 0.00 59 ASN A N 5
ATOM 7473 C CA . ASN A 1 73 ? 11.624 10.780 -31.756 1.00 0.00 59 ASN A CA 5
ATOM 7474 C C . ASN A 1 73 ? 11.442 9.996 -30.465 1.00 0.00 59 ASN A C 5
ATOM 7475 O O . ASN A 1 73 ? 11.513 10.550 -29.378 1.00 0.00 59 ASN A O 5
ATOM 7486 N N . VAL A 1 74 ? 11.196 8.697 -30.597 1.00 0.00 60 VAL A N 5
ATOM 7487 C CA . VAL A 1 74 ? 10.933 7.805 -29.465 1.00 0.00 60 VAL A CA 5
ATOM 7488 C C . VAL A 1 74 ? 12.004 6.712 -29.423 1.00 0.00 60 VAL A C 5
ATOM 7489 O O . VAL A 1 74 ? 12.190 5.978 -30.388 1.00 0.00 60 VAL A O 5
ATOM 7502 N N . LEU A 1 75 ? 12.751 6.676 -28.314 1.00 0.00 61 LEU A N 5
ATOM 7503 C CA . LEU A 1 75 ? 13.923 5.812 -28.129 1.00 0.00 61 LEU A CA 5
ATOM 7504 C C . LEU A 1 75 ? 13.643 4.740 -27.059 1.00 0.00 61 LEU A C 5
ATOM 7505 O O . LEU A 1 75 ? 13.150 5.032 -25.982 1.00 0.00 61 LEU A O 5
ATOM 7521 N N . LYS A 1 76 ? 13.957 3.501 -27.400 1.00 0.00 62 LYS A N 5
ATOM 7522 C CA . LYS A 1 76 ? 13.864 2.325 -26.528 1.00 0.00 62 LYS A CA 5
ATOM 7523 C C . LYS A 1 76 ? 15.290 1.901 -26.144 1.00 0.00 62 LYS A C 5
ATOM 7524 O O . LYS A 1 76 ? 16.051 1.444 -27.010 1.00 0.00 62 LYS A O 5
ATOM 7543 N N . ASN A 1 77 ? 15.657 2.111 -24.860 1.00 0.00 63 ASN A N 5
ATOM 7544 C CA . ASN A 1 77 ? 17.019 1.825 -24.335 1.00 0.00 63 ASN A CA 5
ATOM 7545 C C . ASN A 1 77 ? 18.099 2.595 -25.157 1.00 0.00 63 ASN A C 5
ATOM 7546 O O . ASN A 1 77 ? 19.208 2.107 -25.390 1.00 0.00 63 ASN A O 5
ATOM 7557 N N . GLY A 1 78 ? 17.731 3.818 -25.592 1.00 0.00 64 GLY A N 5
ATOM 7558 C CA . GLY A 1 78 ? 18.623 4.695 -26.372 1.00 0.00 64 GLY A CA 5
ATOM 7559 C C . GLY A 1 78 ? 18.602 4.443 -27.894 1.00 0.00 64 GLY A C 5
ATOM 7560 O O . GLY A 1 78 ? 19.308 5.128 -28.646 1.00 0.00 64 GLY A O 5
ATOM 7564 N N . ARG A 1 79 ? 17.790 3.467 -28.352 1.00 0.00 65 ARG A N 5
ATOM 7565 C CA . ARG A 1 79 ? 17.639 3.130 -29.789 1.00 0.00 65 ARG A CA 5
ATOM 7566 C C . ARG A 1 79 ? 16.271 3.607 -30.297 1.00 0.00 65 ARG A C 5
ATOM 7567 O O . ARG A 1 79 ? 15.239 3.065 -29.913 1.00 0.00 65 ARG A O 5
ATOM 7588 N N . GLU A 1 80 ? 16.294 4.605 -31.187 1.00 0.00 66 GLU A N 5
ATOM 7589 C CA . GLU A 1 80 ? 15.094 5.282 -31.688 1.00 0.00 66 GLU A CA 5
ATOM 7590 C C . GLU A 1 80 ? 14.236 4.324 -32.549 1.00 0.00 66 GLU A C 5
ATOM 7591 O O . GLU A 1 80 ? 14.585 4.003 -33.688 1.00 0.00 66 GLU A O 5
ATOM 7603 N N . VAL A 1 81 ? 13.116 3.865 -31.962 1.00 0.00 67 VAL A N 5
ATOM 7604 C CA . VAL A 1 81 ? 12.199 2.874 -32.567 1.00 0.00 67 VAL A CA 5
ATOM 7605 C C . VAL A 1 81 ? 11.408 3.402 -33.780 1.00 0.00 67 VAL A C 5
ATOM 7606 O O . VAL A 1 81 ? 10.613 2.663 -34.356 1.00 0.00 67 VAL A O 5
ATOM 7619 N N . VAL A 1 82 ? 11.606 4.674 -34.153 1.00 0.00 68 VAL A N 5
ATOM 7620 C CA . VAL A 1 82 ? 11.068 5.212 -35.422 1.00 0.00 68 VAL A CA 5
ATOM 7621 C C . VAL A 1 82 ? 11.768 4.568 -36.643 1.00 0.00 68 VAL A C 5
ATOM 7622 O O . VAL A 1 82 ? 11.235 4.594 -37.753 1.00 0.00 68 VAL A O 5
ATOM 7635 N N . HIS A 1 83 ? 12.981 4.013 -36.413 1.00 0.00 69 HIS A N 5
ATOM 7636 C CA . HIS A 1 83 ? 13.784 3.324 -37.450 1.00 0.00 69 HIS A CA 5
ATOM 7637 C C . HIS A 1 83 ? 13.358 1.839 -37.595 1.00 0.00 69 HIS A C 5
ATOM 7638 O O . HIS A 1 83 ? 13.668 1.192 -38.605 1.00 0.00 69 HIS A O 5
ATOM 7653 N N . LEU A 1 84 ? 12.643 1.320 -36.572 1.00 0.00 70 LEU A N 5
ATOM 7654 C CA . LEU A 1 84 ? 12.174 -0.087 -36.510 1.00 0.00 70 LEU A CA 5
ATOM 7655 C C . LEU A 1 84 ? 10.725 -0.132 -35.973 1.00 0.00 70 LEU A C 5
ATOM 7656 O O . LEU A 1 84 ? 9.948 0.794 -36.235 1.00 0.00 70 LEU A O 5
ATOM 7672 N N . ASP A 1 85 ? 10.338 -1.239 -35.302 1.00 0.00 71 ASP A N 5
ATOM 7673 C CA . ASP A 1 85 ? 9.023 -1.361 -34.641 1.00 0.00 71 ASP A CA 5
ATOM 7674 C C . ASP A 1 85 ? 8.879 -0.339 -33.494 1.00 0.00 71 ASP A C 5
ATOM 7675 O O . ASP A 1 85 ? 9.521 -0.474 -32.449 1.00 0.00 71 ASP A O 5
ATOM 7684 N N . GLY A 1 86 ? 8.034 0.685 -33.707 1.00 0.00 72 GLY A N 5
ATOM 7685 C CA . GLY A 1 86 ? 7.759 1.699 -32.688 1.00 0.00 72 GLY A CA 5
ATOM 7686 C C . GLY A 1 86 ? 6.787 1.217 -31.623 1.00 0.00 72 GLY A C 5
ATOM 7687 O O . GLY A 1 86 ? 6.974 1.470 -30.427 1.00 0.00 72 GLY A O 5
ATOM 7691 N N . MET A 1 87 ? 5.739 0.518 -32.079 1.00 0.00 73 MET A N 5
ATOM 7692 C CA . MET A 1 87 ? 4.642 0.041 -31.214 1.00 0.00 73 MET A CA 5
ATOM 7693 C C . MET A 1 87 ? 5.034 -1.208 -30.409 1.00 0.00 73 MET A C 5
ATOM 7694 O O . MET A 1 87 ? 4.703 -1.309 -29.232 1.00 0.00 73 MET A O 5
ATOM 7708 N N . ALA A 1 88 ? 5.765 -2.139 -31.028 1.00 0.00 74 ALA A N 5
ATOM 7709 C CA . ALA A 1 88 ? 6.127 -3.418 -30.375 1.00 0.00 74 ALA A CA 5
ATOM 7710 C C . ALA A 1 88 ? 7.509 -3.912 -30.833 1.00 0.00 74 ALA A C 5
ATOM 7711 O O . ALA A 1 88 ? 7.620 -4.784 -31.707 1.00 0.00 74 ALA A O 5
ATOM 7718 N N . THR A 1 89 ? 8.564 -3.298 -30.275 1.00 0.00 75 THR A N 5
ATOM 7719 C CA . THR A 1 89 ? 9.954 -3.676 -30.553 1.00 0.00 75 THR A CA 5
ATOM 7720 C C . THR A 1 89 ? 10.403 -4.904 -29.712 1.00 0.00 75 THR A C 5
ATOM 7721 O O . THR A 1 89 ? 10.576 -5.997 -30.258 1.00 0.00 75 THR A O 5
ATOM 7732 N N . ALA A 1 90 ? 10.521 -4.733 -28.373 1.00 0.00 76 ALA A N 5
ATOM 7733 C CA . ALA A 1 90 ? 11.240 -5.686 -27.488 1.00 0.00 76 ALA A CA 5
ATOM 7734 C C . ALA A 1 90 ? 11.205 -5.216 -26.015 1.00 0.00 76 ALA A C 5
ATOM 7735 O O . ALA A 1 90 ? 12.148 -5.486 -25.260 1.00 0.00 76 ALA A O 5
ATOM 7742 N N . LEU A 1 91 ? 10.101 -4.559 -25.580 1.00 0.00 77 LEU A N 5
ATOM 7743 C CA . LEU A 1 91 ? 10.107 -3.782 -24.317 1.00 0.00 77 LEU A CA 5
ATOM 7744 C C . LEU A 1 91 ? 10.106 -4.719 -23.105 1.00 0.00 77 LEU A C 5
ATOM 7745 O O . LEU A 1 91 ? 9.358 -5.694 -23.053 1.00 0.00 77 LEU A O 5
ATOM 7761 N N . ASP A 1 92 ? 10.961 -4.382 -22.135 1.00 0.00 78 ASP A N 5
ATOM 7762 C CA . ASP A 1 92 ? 11.354 -5.276 -21.044 1.00 0.00 78 ASP A CA 5
ATOM 7763 C C . ASP A 1 92 ? 11.384 -4.503 -19.716 1.00 0.00 78 ASP A C 5
ATOM 7764 O O . ASP A 1 92 ? 11.374 -3.277 -19.718 1.00 0.00 78 ASP A O 5
ATOM 7773 N N . ASP A 1 93 ? 11.445 -5.233 -18.596 1.00 0.00 79 ASP A N 5
ATOM 7774 C CA . ASP A 1 93 ? 11.498 -4.644 -17.246 1.00 0.00 79 ASP A CA 5
ATOM 7775 C C . ASP A 1 93 ? 12.801 -3.854 -17.018 1.00 0.00 79 ASP A C 5
ATOM 7776 O O . ASP A 1 93 ? 13.872 -4.240 -17.502 1.00 0.00 79 ASP A O 5
ATOM 7785 N N . GLY A 1 94 ? 12.671 -2.746 -16.276 1.00 0.00 80 GLY A N 5
ATOM 7786 C CA . GLY A 1 94 ? 13.783 -1.851 -15.980 1.00 0.00 80 GLY A CA 5
ATOM 7787 C C . GLY A 1 94 ? 14.268 -1.057 -17.190 1.00 0.00 80 GLY A C 5
ATOM 7788 O O . GLY A 1 94 ? 15.389 -0.526 -17.170 1.00 0.00 80 GLY A O 5
ATOM 7792 N N . ASP A 1 95 ? 13.431 -0.961 -18.250 1.00 0.00 81 ASP A N 5
ATOM 7793 C CA . ASP A 1 95 ? 13.835 -0.294 -19.500 1.00 0.00 81 ASP A CA 5
ATOM 7794 C C . ASP A 1 95 ? 13.613 1.224 -19.418 1.00 0.00 81 ASP A C 5
ATOM 7795 O O . ASP A 1 95 ? 12.567 1.671 -18.946 1.00 0.00 81 ASP A O 5
ATOM 7804 N N . ALA A 1 96 ? 14.594 2.002 -19.912 1.00 0.00 82 ALA A N 5
ATOM 7805 C CA . ALA A 1 96 ? 14.474 3.459 -20.017 1.00 0.00 82 ALA A CA 5
ATOM 7806 C C . ALA A 1 96 ? 14.024 3.850 -21.444 1.00 0.00 82 ALA A C 5
ATOM 7807 O O . ALA A 1 96 ? 14.848 3.956 -22.367 1.00 0.00 82 ALA A O 5
ATOM 7814 N N . VAL A 1 97 ? 12.700 4.031 -21.618 1.00 0.00 83 VAL A N 5
ATOM 7815 C CA . VAL A 1 97 ? 12.110 4.465 -22.895 1.00 0.00 83 VAL A CA 5
ATOM 7816 C C . VAL A 1 97 ? 12.129 6.004 -22.928 1.00 0.00 83 VAL A C 5
ATOM 7817 O O . VAL A 1 97 ? 11.347 6.655 -22.229 1.00 0.00 83 VAL A O 5
ATOM 7830 N N . SER A 1 98 ? 13.029 6.570 -23.731 1.00 0.00 84 SER A N 5
ATOM 7831 C CA . SER A 1 98 ? 13.116 8.021 -23.954 1.00 0.00 84 SER A CA 5
ATOM 7832 C C . SER A 1 98 ? 12.093 8.453 -25.020 1.00 0.00 84 SER A C 5
ATOM 7833 O O . SER A 1 98 ? 11.752 7.661 -25.891 1.00 0.00 84 SER A O 5
ATOM 7841 N N . VAL A 1 99 ? 11.581 9.698 -24.941 1.00 0.00 85 VAL A N 5
ATOM 7842 C CA . VAL A 1 99 ? 10.611 10.244 -25.915 1.00 0.00 85 VAL A CA 5
ATOM 7843 C C . VAL A 1 99 ? 10.859 11.758 -26.104 1.00 0.00 85 VAL A C 5
ATOM 7844 O O . VAL A 1 99 ? 11.188 12.484 -25.158 1.00 0.00 85 VAL A O 5
ATOM 7857 N N . PHE A 1 100 ? 10.709 12.198 -27.347 1.00 0.00 86 PHE A N 5
ATOM 7858 C CA . PHE A 1 100 ? 10.852 13.592 -27.783 1.00 0.00 86 PHE A CA 5
ATOM 7859 C C . PHE A 1 100 ? 9.625 13.863 -28.687 1.00 0.00 86 PHE A C 5
ATOM 7860 O O . PHE A 1 100 ? 9.341 13.029 -29.548 1.00 0.00 86 PHE A O 5
ATOM 7877 N N . PRO A 1 101 ? 8.875 14.992 -28.505 1.00 0.00 87 PRO A N 5
ATOM 7878 C CA . PRO A 1 101 ? 7.675 15.332 -29.331 1.00 0.00 87 PRO A CA 5
ATOM 7879 C C . PRO A 1 101 ? 7.990 15.465 -30.841 1.00 0.00 87 PRO A C 5
ATOM 7880 O O . PRO A 1 101 ? 9.167 15.556 -31.225 1.00 0.00 87 PRO A O 5
ATOM 7891 N N . PRO A 1 102 ? 6.941 15.476 -31.728 1.00 0.00 88 PRO A N 5
ATOM 7892 C CA . PRO A 1 102 ? 7.153 15.687 -33.165 1.00 0.00 88 PRO A CA 5
ATOM 7893 C C . PRO A 1 102 ? 7.669 17.113 -33.435 1.00 0.00 88 PRO A C 5
ATOM 7894 O O . PRO A 1 102 ? 7.112 18.098 -32.929 1.00 0.00 88 PRO A O 5
ATOM 7905 N N . VAL A 1 103 ? 8.748 17.202 -34.219 1.00 0.00 89 VAL A N 5
ATOM 7906 C CA . VAL A 1 103 ? 9.411 18.467 -34.565 1.00 0.00 89 VAL A CA 5
ATOM 7907 C C . VAL A 1 103 ? 9.546 18.551 -36.093 1.00 0.00 89 VAL A C 5
ATOM 7908 O O . VAL A 1 103 ? 10.004 17.604 -36.734 1.00 0.00 89 VAL A O 5
ATOM 7921 N N . ALA A 1 104 ? 9.094 19.670 -36.676 1.00 0.00 90 ALA A N 5
ATOM 7922 C CA . ALA A 1 104 ? 9.142 19.904 -38.127 1.00 0.00 90 ALA A CA 5
ATOM 7923 C C . ALA A 1 104 ? 9.739 21.292 -38.394 1.00 0.00 90 ALA A C 5
ATOM 7924 O O . ALA A 1 104 ? 9.037 22.304 -38.297 1.00 0.00 90 ALA A O 5
ATOM 7931 N N . GLY A 1 105 ? 11.049 21.329 -38.688 1.00 0.00 91 GLY A N 5
ATOM 7932 C CA . GLY A 1 105 ? 11.756 22.579 -38.985 1.00 0.00 91 GLY A CA 5
ATOM 7933 C C . GLY A 1 105 ? 13.032 22.343 -39.784 1.00 0.00 91 GLY A C 5
ATOM 7934 O O . GLY A 1 105 ? 14.007 23.097 -39.653 1.00 0.00 91 GLY A O 5
ATOM 7938 N N . GLY A 1 106 ? 13.019 21.293 -40.624 1.00 0.00 92 GLY A N 5
ATOM 7939 C CA . GLY A 1 106 ? 14.191 20.892 -41.405 1.00 0.00 92 GLY A CA 5
ATOM 7940 C C . GLY A 1 106 ? 13.945 19.587 -42.162 1.00 0.00 92 GLY A C 5
ATOM 7941 O O . GLY A 1 106 ? 13.496 19.640 -43.322 1.00 0.00 92 GLY A O 5
ATOM 7946 N N . GLY A 1 1 ? -2.128 -12.821 -0.871 1.00 0.00 -13 GLY A N 6
ATOM 7947 C CA . GLY A 1 1 ? -1.053 -11.922 -1.334 1.00 0.00 -13 GLY A CA 6
ATOM 7948 C C . GLY A 1 1 ? -1.202 -10.516 -0.763 1.00 0.00 -13 GLY A C 6
ATOM 7949 O O . GLY A 1 1 ? -1.056 -10.321 0.452 1.00 0.00 -13 GLY A O 6
ATOM 7955 N N . GLY A 1 2 ? -1.501 -9.535 -1.639 1.00 0.00 -12 GLY A N 6
ATOM 7956 C CA . GLY A 1 2 ? -1.666 -8.134 -1.248 1.00 0.00 -12 GLY A CA 6
ATOM 7957 C C . GLY A 1 2 ? -0.570 -7.257 -1.845 1.00 0.00 -12 GLY A C 6
ATOM 7958 O O . GLY A 1 2 ? 0.263 -6.697 -1.121 1.00 0.00 -12 GLY A O 6
ATOM 7962 N N . GLY A 1 3 ? -0.566 -7.159 -3.186 1.00 0.00 -11 GLY A N 6
ATOM 7963 C CA . GLY A 1 3 ? 0.398 -6.330 -3.922 1.00 0.00 -11 GLY A CA 6
ATOM 7964 C C . GLY A 1 3 ? -0.267 -5.548 -5.047 1.00 0.00 -11 GLY A C 6
ATOM 7965 O O . GLY A 1 3 ? -1.450 -5.194 -4.946 1.00 0.00 -11 GLY A O 6
ATOM 7969 N N . ARG A 1 4 ? 0.495 -5.284 -6.126 1.00 0.00 -10 ARG A N 6
ATOM 7970 C CA . ARG A 1 4 ? 0.015 -4.561 -7.324 1.00 0.00 -10 ARG A CA 6
ATOM 7971 C C . ARG A 1 4 ? -0.306 -5.557 -8.456 1.00 0.00 -10 ARG A C 6
ATOM 7972 O O . ARG A 1 4 ? -0.110 -5.268 -9.641 1.00 0.00 -10 ARG A O 6
ATOM 7993 N N . ASP A 1 5 ? -0.821 -6.724 -8.065 1.00 0.00 -9 ASP A N 6
ATOM 7994 C CA . ASP A 1 5 ? -1.238 -7.778 -9.000 1.00 0.00 -9 ASP A CA 6
ATOM 7995 C C . ASP A 1 5 ? -2.638 -7.481 -9.556 1.00 0.00 -9 ASP A C 6
ATOM 7996 O O . ASP A 1 5 ? -3.592 -7.251 -8.801 1.00 0.00 -9 ASP A O 6
ATOM 8005 N N . TYR A 1 6 ? -2.740 -7.474 -10.891 1.00 0.00 -8 TYR A N 6
ATOM 8006 C CA . TYR A 1 6 ? -3.998 -7.207 -11.616 1.00 0.00 -8 TYR A CA 6
ATOM 8007 C C . TYR A 1 6 ? -4.562 -8.519 -12.204 1.00 0.00 -8 TYR A C 6
ATOM 8008 O O . TYR A 1 6 ? -5.502 -8.496 -13.010 1.00 0.00 -8 TYR A O 6
ATOM 8026 N N . LYS A 1 7 ? -3.999 -9.661 -11.754 1.00 0.00 -7 LYS A N 6
ATOM 8027 C CA . LYS A 1 7 ? -4.271 -10.990 -12.322 1.00 0.00 -7 LYS A CA 6
ATOM 8028 C C . LYS A 1 7 ? -3.970 -12.083 -11.278 1.00 0.00 -7 LYS A C 6
ATOM 8029 O O . LYS A 1 7 ? -3.227 -11.846 -10.320 1.00 0.00 -7 LYS A O 6
ATOM 8048 N N . ASP A 1 8 ? -4.524 -13.289 -11.506 1.00 0.00 -6 ASP A N 6
ATOM 8049 C CA . ASP A 1 8 ? -4.487 -14.418 -10.534 1.00 0.00 -6 ASP A CA 6
ATOM 8050 C C . ASP A 1 8 ? -3.123 -15.168 -10.534 1.00 0.00 -6 ASP A C 6
ATOM 8051 O O . ASP A 1 8 ? -2.919 -16.100 -9.742 1.00 0.00 -6 ASP A O 6
ATOM 8060 N N . ASP A 1 9 ? -2.191 -14.727 -11.397 1.00 0.00 -5 ASP A N 6
ATOM 8061 C CA . ASP A 1 9 ? -0.848 -15.338 -11.533 1.00 0.00 -5 ASP A CA 6
ATOM 8062 C C . ASP A 1 9 ? -0.018 -15.259 -10.223 1.00 0.00 -5 ASP A C 6
ATOM 8063 O O . ASP A 1 9 ? -0.267 -14.408 -9.352 1.00 0.00 -5 ASP A O 6
ATOM 8072 N N . ASP A 1 10 ? 0.964 -16.177 -10.120 1.00 0.00 -4 ASP A N 6
ATOM 8073 C CA . ASP A 1 10 ? 1.893 -16.296 -8.976 1.00 0.00 -4 ASP A CA 6
ATOM 8074 C C . ASP A 1 10 ? 2.659 -14.983 -8.754 1.00 0.00 -4 ASP A C 6
ATOM 8075 O O . ASP A 1 10 ? 2.615 -14.389 -7.664 1.00 0.00 -4 ASP A O 6
ATOM 8084 N N . ASP A 1 11 ? 3.366 -14.556 -9.807 1.00 0.00 -3 ASP A N 6
ATOM 8085 C CA . ASP A 1 11 ? 4.020 -13.248 -9.863 1.00 0.00 -3 ASP A CA 6
ATOM 8086 C C . ASP A 1 11 ? 2.974 -12.201 -10.285 1.00 0.00 -3 ASP A C 6
ATOM 8087 O O . ASP A 1 11 ? 2.059 -12.515 -11.058 1.00 0.00 -3 ASP A O 6
ATOM 8096 N N . LYS A 1 12 ? 3.107 -10.971 -9.760 1.00 0.00 -2 LYS A N 6
ATOM 8097 C CA . LYS A 1 12 ? 2.186 -9.851 -10.062 1.00 0.00 -2 LYS A CA 6
ATOM 8098 C C . LYS A 1 12 ? 2.246 -9.478 -11.560 1.00 0.00 -2 LYS A C 6
ATOM 8099 O O . LYS A 1 12 ? 1.278 -8.941 -12.114 1.00 0.00 -2 LYS A O 6
ATOM 8118 N N . GLY A 1 13 ? 3.410 -9.780 -12.183 1.00 0.00 -1 GLY A N 6
ATOM 8119 C CA . GLY A 1 13 ? 3.643 -9.562 -13.600 1.00 0.00 -1 GLY A CA 6
ATOM 8120 C C . GLY A 1 13 ? 3.544 -8.113 -14.004 1.00 0.00 -1 GLY A C 6
ATOM 8121 O O . GLY A 1 13 ? 2.846 -7.775 -14.962 1.00 0.00 -1 GLY A O 6
ATOM 8125 N N . THR A 1 14 ? 4.215 -7.252 -13.239 1.00 0.00 0 THR A N 6
ATOM 8126 C CA . THR A 1 14 ? 4.261 -5.812 -13.508 1.00 0.00 0 THR A CA 6
ATOM 8127 C C . THR A 1 14 ? 5.722 -5.368 -13.638 1.00 0.00 0 THR A C 6
ATOM 8128 O O . THR A 1 14 ? 6.586 -5.834 -12.886 1.00 0.00 0 THR A O 6
ATOM 8139 N N . MET A 1 15 ? 5.982 -4.441 -14.565 1.00 0.00 1 MET A N 6
ATOM 8140 C CA . MET A 1 15 ? 7.336 -3.956 -14.863 1.00 0.00 1 MET A CA 6
ATOM 8141 C C . MET A 1 15 ? 7.395 -2.433 -14.706 1.00 0.00 1 MET A C 6
ATOM 8142 O O . MET A 1 15 ? 6.430 -1.729 -15.039 1.00 0.00 1 MET A O 6
ATOM 8156 N N . GLU A 1 16 ? 8.521 -1.929 -14.168 1.00 0.00 2 GLU A N 6
ATOM 8157 C CA . GLU A 1 16 ? 8.693 -0.494 -13.881 1.00 0.00 2 GLU A CA 6
ATOM 8158 C C . GLU A 1 16 ? 9.678 0.137 -14.885 1.00 0.00 2 GLU A C 6
ATOM 8159 O O . GLU A 1 16 ? 10.862 -0.179 -14.876 1.00 0.00 2 GLU A O 6
ATOM 8171 N N . LEU A 1 17 ? 9.165 1.032 -15.733 1.00 0.00 3 LEU A N 6
ATOM 8172 C CA . LEU A 1 17 ? 9.902 1.617 -16.869 1.00 0.00 3 LEU A CA 6
ATOM 8173 C C . LEU A 1 17 ? 10.369 3.040 -16.541 1.00 0.00 3 LEU A C 6
ATOM 8174 O O . LEU A 1 17 ? 9.618 3.797 -15.929 1.00 0.00 3 LEU A O 6
ATOM 8190 N N . GLU A 1 18 ? 11.579 3.416 -16.991 1.00 0.00 4 GLU A N 6
ATOM 8191 C CA . GLU A 1 18 ? 12.055 4.801 -16.884 1.00 0.00 4 GLU A CA 6
ATOM 8192 C C . GLU A 1 18 ? 11.623 5.571 -18.144 1.00 0.00 4 GLU A C 6
ATOM 8193 O O . GLU A 1 18 ? 12.275 5.499 -19.185 1.00 0.00 4 GLU A O 6
ATOM 8205 N N . LEU A 1 19 ? 10.508 6.303 -18.062 1.00 0.00 5 LEU A N 6
ATOM 8206 C CA . LEU A 1 19 ? 9.961 7.015 -19.221 1.00 0.00 5 LEU A CA 6
ATOM 8207 C C . LEU A 1 19 ? 10.523 8.428 -19.225 1.00 0.00 5 LEU A C 6
ATOM 8208 O O . LEU A 1 19 ? 10.123 9.279 -18.423 1.00 0.00 5 LEU A O 6
ATOM 8224 N N . ARG A 1 20 ? 11.494 8.650 -20.111 1.00 0.00 6 ARG A N 6
ATOM 8225 C CA . ARG A 1 20 ? 12.229 9.904 -20.192 1.00 0.00 6 ARG A CA 6
ATOM 8226 C C . ARG A 1 20 ? 11.588 10.780 -21.273 1.00 0.00 6 ARG A C 6
ATOM 8227 O O . ARG A 1 20 ? 11.589 10.415 -22.436 1.00 0.00 6 ARG A O 6
ATOM 8248 N N . PHE A 1 21 ? 11.045 11.929 -20.873 1.00 0.00 7 PHE A N 6
ATOM 8249 C CA . PHE A 1 21 ? 10.377 12.880 -21.779 1.00 0.00 7 PHE A CA 6
ATOM 8250 C C . PHE A 1 21 ? 11.302 14.056 -22.038 1.00 0.00 7 PHE A C 6
ATOM 8251 O O . PHE A 1 21 ? 11.963 14.560 -21.122 1.00 0.00 7 PHE A O 6
ATOM 8268 N N . PHE A 1 22 ? 11.360 14.480 -23.303 1.00 0.00 8 PHE A N 6
ATOM 8269 C CA . PHE A 1 22 ? 12.198 15.602 -23.746 1.00 0.00 8 PHE A CA 6
ATOM 8270 C C . PHE A 1 22 ? 11.339 16.581 -24.555 1.00 0.00 8 PHE A C 6
ATOM 8271 O O . PHE A 1 22 ? 10.232 16.224 -24.991 1.00 0.00 8 PHE A O 6
ATOM 8288 N N . ALA A 1 23 ? 11.824 17.835 -24.665 1.00 0.00 9 ALA A N 6
ATOM 8289 C CA . ALA A 1 23 ? 11.185 18.904 -25.460 1.00 0.00 9 ALA A CA 6
ATOM 8290 C C . ALA A 1 23 ? 9.719 19.194 -24.993 1.00 0.00 9 ALA A C 6
ATOM 8291 O O . ALA A 1 23 ? 9.485 19.323 -23.786 1.00 0.00 9 ALA A O 6
ATOM 8298 N N . THR A 1 24 ? 8.748 19.304 -25.939 1.00 0.00 10 THR A N 6
ATOM 8299 C CA . THR A 1 24 ? 7.326 19.586 -25.627 1.00 0.00 10 THR A CA 6
ATOM 8300 C C . THR A 1 24 ? 6.700 18.502 -24.716 1.00 0.00 10 THR A C 6
ATOM 8301 O O . THR A 1 24 ? 5.977 18.835 -23.786 1.00 0.00 10 THR A O 6
ATOM 8312 N N . PHE A 1 25 ? 7.013 17.210 -24.967 1.00 0.00 11 PHE A N 6
ATOM 8313 C CA . PHE A 1 25 ? 6.472 16.094 -24.148 1.00 0.00 11 PHE A CA 6
ATOM 8314 C C . PHE A 1 25 ? 6.958 16.196 -22.678 1.00 0.00 11 PHE A C 6
ATOM 8315 O O . PHE A 1 25 ? 6.257 15.769 -21.757 1.00 0.00 11 PHE A O 6
ATOM 8332 N N . ARG A 1 26 ? 8.158 16.788 -22.488 1.00 0.00 12 ARG A N 6
ATOM 8333 C CA . ARG A 1 26 ? 8.783 16.953 -21.157 1.00 0.00 12 ARG A CA 6
ATOM 8334 C C . ARG A 1 26 ? 7.985 17.923 -20.276 1.00 0.00 12 ARG A C 6
ATOM 8335 O O . ARG A 1 26 ? 7.606 17.585 -19.150 1.00 0.00 12 ARG A O 6
ATOM 8356 N N . GLU A 1 27 ? 7.738 19.133 -20.821 1.00 0.00 13 GLU A N 6
ATOM 8357 C CA . GLU A 1 27 ? 7.067 20.231 -20.092 1.00 0.00 13 GLU A CA 6
ATOM 8358 C C . GLU A 1 27 ? 5.596 19.886 -19.785 1.00 0.00 13 GLU A C 6
ATOM 8359 O O . GLU A 1 27 ? 5.032 20.377 -18.803 1.00 0.00 13 GLU A O 6
ATOM 8371 N N . VAL A 1 28 ? 5.000 19.040 -20.642 1.00 0.00 14 VAL A N 6
ATOM 8372 C CA . VAL A 1 28 ? 3.650 18.488 -20.436 1.00 0.00 14 VAL A CA 6
ATOM 8373 C C . VAL A 1 28 ? 3.591 17.632 -19.153 1.00 0.00 14 VAL A C 6
ATOM 8374 O O . VAL A 1 28 ? 2.733 17.844 -18.285 1.00 0.00 14 VAL A O 6
ATOM 8387 N N . VAL A 1 29 ? 4.514 16.667 -19.064 1.00 0.00 15 VAL A N 6
ATOM 8388 C CA . VAL A 1 29 ? 4.635 15.772 -17.903 1.00 0.00 15 VAL A CA 6
ATOM 8389 C C . VAL A 1 29 ? 5.172 16.548 -16.683 1.00 0.00 15 VAL A C 6
ATOM 8390 O O . VAL A 1 29 ? 4.908 16.185 -15.529 1.00 0.00 15 VAL A O 6
ATOM 8403 N N . GLY A 1 30 ? 5.887 17.657 -16.974 1.00 0.00 16 GLY A N 6
ATOM 8404 C CA . GLY A 1 30 ? 6.564 18.462 -15.957 1.00 0.00 16 GLY A CA 6
ATOM 8405 C C . GLY A 1 30 ? 7.784 17.763 -15.375 1.00 0.00 16 GLY A C 6
ATOM 8406 O O . GLY A 1 30 ? 8.342 18.211 -14.368 1.00 0.00 16 GLY A O 6
ATOM 8410 N N . GLN A 1 31 ? 8.190 16.655 -16.018 1.00 0.00 17 GLN A N 6
ATOM 8411 C CA . GLN A 1 31 ? 9.245 15.758 -15.534 1.00 0.00 17 GLN A CA 6
ATOM 8412 C C . GLN A 1 31 ? 10.052 15.270 -16.756 1.00 0.00 17 GLN A C 6
ATOM 8413 O O . GLN A 1 31 ? 9.450 14.907 -17.781 1.00 0.00 17 GLN A O 6
ATOM 8427 N N . LYS A 1 32 ? 11.401 15.260 -16.654 1.00 0.00 18 LYS A N 6
ATOM 8428 C CA . LYS A 1 32 ? 12.282 14.857 -17.775 1.00 0.00 18 LYS A CA 6
ATOM 8429 C C . LYS A 1 32 ? 12.451 13.332 -17.847 1.00 0.00 18 LYS A C 6
ATOM 8430 O O . LYS A 1 32 ? 12.800 12.799 -18.894 1.00 0.00 18 LYS A O 6
ATOM 8449 N N . SER A 1 33 ? 12.259 12.649 -16.706 1.00 0.00 19 SER A N 6
ATOM 8450 C CA . SER A 1 33 ? 12.322 11.178 -16.606 1.00 0.00 19 SER A CA 6
ATOM 8451 C C . SER A 1 33 ? 11.483 10.741 -15.393 1.00 0.00 19 SER A C 6
ATOM 8452 O O . SER A 1 33 ? 11.571 11.362 -14.326 1.00 0.00 19 SER A O 6
ATOM 8460 N N . ILE A 1 34 ? 10.670 9.688 -15.566 1.00 0.00 20 ILE A N 6
ATOM 8461 C CA . ILE A 1 34 ? 9.780 9.153 -14.509 1.00 0.00 20 ILE A CA 6
ATOM 8462 C C . ILE A 1 34 ? 9.929 7.631 -14.425 1.00 0.00 20 ILE A C 6
ATOM 8463 O O . ILE A 1 34 ? 10.605 7.033 -15.257 1.00 0.00 20 ILE A O 6
ATOM 8479 N N . TYR A 1 35 ? 9.300 7.017 -13.413 1.00 0.00 21 TYR A N 6
ATOM 8480 C CA . TYR A 1 35 ? 9.180 5.553 -13.320 1.00 0.00 21 TYR A CA 6
ATOM 8481 C C . TYR A 1 35 ? 7.694 5.164 -13.227 1.00 0.00 21 TYR A C 6
ATOM 8482 O O . TYR A 1 35 ? 7.007 5.476 -12.249 1.00 0.00 21 TYR A O 6
ATOM 8500 N N . TRP A 1 36 ? 7.224 4.491 -14.281 1.00 0.00 22 TRP A N 6
ATOM 8501 C CA . TRP A 1 36 ? 5.836 4.029 -14.441 1.00 0.00 22 TRP A CA 6
ATOM 8502 C C . TRP A 1 36 ? 5.762 2.537 -14.160 1.00 0.00 22 TRP A C 6
ATOM 8503 O O . TRP A 1 36 ? 6.624 1.790 -14.604 1.00 0.00 22 TRP A O 6
ATOM 8524 N N . ARG A 1 37 ? 4.711 2.104 -13.468 1.00 0.00 23 ARG A N 6
ATOM 8525 C CA . ARG A 1 37 ? 4.465 0.677 -13.234 1.00 0.00 23 ARG A CA 6
ATOM 8526 C C . ARG A 1 37 ? 3.268 0.220 -14.088 1.00 0.00 23 ARG A C 6
ATOM 8527 O O . ARG A 1 37 ? 2.113 0.564 -13.807 1.00 0.00 23 ARG A O 6
ATOM 8548 N N . VAL A 1 38 ? 3.578 -0.540 -15.151 1.00 0.00 24 VAL A N 6
ATOM 8549 C CA . VAL A 1 38 ? 2.581 -1.162 -16.052 1.00 0.00 24 VAL A CA 6
ATOM 8550 C C . VAL A 1 38 ? 2.664 -2.689 -15.916 1.00 0.00 24 VAL A C 6
ATOM 8551 O O . VAL A 1 38 ? 3.452 -3.195 -15.122 1.00 0.00 24 VAL A O 6
ATOM 8564 N N . ASP A 1 39 ? 1.830 -3.406 -16.678 1.00 0.00 25 ASP A N 6
ATOM 8565 C CA . ASP A 1 39 ? 1.888 -4.880 -16.773 1.00 0.00 25 ASP A CA 6
ATOM 8566 C C . ASP A 1 39 ? 3.077 -5.304 -17.671 1.00 0.00 25 ASP A C 6
ATOM 8567 O O . ASP A 1 39 ? 3.512 -4.536 -18.533 1.00 0.00 25 ASP A O 6
ATOM 8576 N N . ASP A 1 40 ? 3.589 -6.528 -17.456 1.00 0.00 26 ASP A N 6
ATOM 8577 C CA . ASP A 1 40 ? 4.786 -7.061 -18.149 1.00 0.00 26 ASP A CA 6
ATOM 8578 C C . ASP A 1 40 ? 4.577 -7.173 -19.673 1.00 0.00 26 ASP A C 6
ATOM 8579 O O . ASP A 1 40 ? 5.491 -6.881 -20.457 1.00 0.00 26 ASP A O 6
ATOM 8588 N N . ASP A 1 41 ? 3.357 -7.559 -20.073 1.00 0.00 27 ASP A N 6
ATOM 8589 C CA . ASP A 1 41 ? 3.020 -7.862 -21.478 1.00 0.00 27 ASP A CA 6
ATOM 8590 C C . ASP A 1 41 ? 2.748 -6.562 -22.267 1.00 0.00 27 ASP A C 6
ATOM 8591 O O . ASP A 1 41 ? 2.720 -6.578 -23.504 1.00 0.00 27 ASP A O 6
ATOM 8600 N N . ALA A 1 42 ? 2.586 -5.434 -21.545 1.00 0.00 28 ALA A N 6
ATOM 8601 C CA . ALA A 1 42 ? 2.473 -4.098 -22.161 1.00 0.00 28 ALA A CA 6
ATOM 8602 C C . ALA A 1 42 ? 3.769 -3.758 -22.915 1.00 0.00 28 ALA A C 6
ATOM 8603 O O . ALA A 1 42 ? 4.856 -4.132 -22.484 1.00 0.00 28 ALA A O 6
ATOM 8610 N N . THR A 1 43 ? 3.650 -3.085 -24.060 1.00 0.00 29 THR A N 6
ATOM 8611 C CA . THR A 1 43 ? 4.815 -2.678 -24.872 1.00 0.00 29 THR A CA 6
ATOM 8612 C C . THR A 1 43 ? 4.853 -1.142 -24.983 1.00 0.00 29 THR A C 6
ATOM 8613 O O . THR A 1 43 ? 4.022 -0.464 -24.374 1.00 0.00 29 THR A O 6
ATOM 8624 N N . VAL A 1 44 ? 5.832 -0.617 -25.754 1.00 0.00 30 VAL A N 6
ATOM 8625 C CA . VAL A 1 44 ? 6.079 0.842 -25.911 1.00 0.00 30 VAL A CA 6
ATOM 8626 C C . VAL A 1 44 ? 4.793 1.593 -26.335 1.00 0.00 30 VAL A C 6
ATOM 8627 O O . VAL A 1 44 ? 4.528 2.703 -25.861 1.00 0.00 30 VAL A O 6
ATOM 8640 N N . GLY A 1 45 ? 3.978 0.921 -27.159 1.00 0.00 31 GLY A N 6
ATOM 8641 C CA . GLY A 1 45 ? 2.705 1.448 -27.638 1.00 0.00 31 GLY A CA 6
ATOM 8642 C C . GLY A 1 45 ? 1.635 1.524 -26.553 1.00 0.00 31 GLY A C 6
ATOM 8643 O O . GLY A 1 45 ? 0.921 2.521 -26.452 1.00 0.00 31 GLY A O 6
ATOM 8647 N N . ASP A 1 46 ? 1.531 0.453 -25.737 1.00 0.00 32 ASP A N 6
ATOM 8648 C CA . ASP A 1 46 ? 0.586 0.387 -24.588 1.00 0.00 32 ASP A CA 6
ATOM 8649 C C . ASP A 1 46 ? 0.893 1.491 -23.565 1.00 0.00 32 ASP A C 6
ATOM 8650 O O . ASP A 1 46 ? -0.006 2.014 -22.901 1.00 0.00 32 ASP A O 6
ATOM 8659 N N . VAL A 1 47 ? 2.183 1.817 -23.449 1.00 0.00 33 VAL A N 6
ATOM 8660 C CA . VAL A 1 47 ? 2.693 2.868 -22.564 1.00 0.00 33 VAL A CA 6
ATOM 8661 C C . VAL A 1 47 ? 2.212 4.249 -23.020 1.00 0.00 33 VAL A C 6
ATOM 8662 O O . VAL A 1 47 ? 1.481 4.915 -22.281 1.00 0.00 33 VAL A O 6
ATOM 8675 N N . LEU A 1 48 ? 2.573 4.647 -24.254 1.00 0.00 34 LEU A N 6
ATOM 8676 C CA . LEU A 1 48 ? 2.229 5.981 -24.784 1.00 0.00 34 LEU A CA 6
ATOM 8677 C C . LEU A 1 48 ? 0.699 6.152 -24.956 1.00 0.00 34 LEU A C 6
ATOM 8678 O O . LEU A 1 48 ? 0.169 7.254 -24.779 1.00 0.00 34 LEU A O 6
ATOM 8694 N N . ARG A 1 49 ? -0.022 5.045 -25.231 1.00 0.00 35 ARG A N 6
ATOM 8695 C CA . ARG A 1 49 ? -1.501 5.068 -25.326 1.00 0.00 35 ARG A CA 6
ATOM 8696 C C . ARG A 1 49 ? -2.115 5.428 -23.949 1.00 0.00 35 ARG A C 6
ATOM 8697 O O . ARG A 1 49 ? -3.149 6.093 -23.868 1.00 0.00 35 ARG A O 6
ATOM 8718 N N . SER A 1 50 ? -1.484 4.936 -22.878 1.00 0.00 36 SER A N 6
ATOM 8719 C CA . SER A 1 50 ? -1.866 5.247 -21.496 1.00 0.00 36 SER A CA 6
ATOM 8720 C C . SER A 1 50 ? -1.415 6.674 -21.081 1.00 0.00 36 SER A C 6
ATOM 8721 O O . SER A 1 50 ? -2.090 7.330 -20.283 1.00 0.00 36 SER A O 6
ATOM 8729 N N . LEU A 1 51 ? -0.258 7.139 -21.606 1.00 0.00 37 LEU A N 6
ATOM 8730 C CA . LEU A 1 51 ? 0.319 8.469 -21.254 1.00 0.00 37 LEU A CA 6
ATOM 8731 C C . LEU A 1 51 ? -0.600 9.636 -21.670 1.00 0.00 37 LEU A C 6
ATOM 8732 O O . LEU A 1 51 ? -0.688 10.632 -20.952 1.00 0.00 37 LEU A O 6
ATOM 8748 N N . GLU A 1 52 ? -1.262 9.516 -22.836 1.00 0.00 38 GLU A N 6
ATOM 8749 C CA . GLU A 1 52 ? -2.241 10.535 -23.302 1.00 0.00 38 GLU A CA 6
ATOM 8750 C C . GLU A 1 52 ? -3.523 10.514 -22.459 1.00 0.00 38 GLU A C 6
ATOM 8751 O O . GLU A 1 52 ? -4.204 11.539 -22.313 1.00 0.00 38 GLU A O 6
ATOM 8763 N N . ALA A 1 53 ? -3.835 9.334 -21.916 1.00 0.00 39 ALA A N 6
ATOM 8764 C CA . ALA A 1 53 ? -5.005 9.127 -21.060 1.00 0.00 39 ALA A CA 6
ATOM 8765 C C . ALA A 1 53 ? -4.819 9.806 -19.691 1.00 0.00 39 ALA A C 6
ATOM 8766 O O . ALA A 1 53 ? -5.799 10.130 -19.016 1.00 0.00 39 ALA A O 6
ATOM 8773 N N . GLU A 1 54 ? -3.549 10.006 -19.287 1.00 0.00 40 GLU A N 6
ATOM 8774 C CA . GLU A 1 54 ? -3.213 10.744 -18.061 1.00 0.00 40 GLU A CA 6
ATOM 8775 C C . GLU A 1 54 ? -3.095 12.237 -18.373 1.00 0.00 40 GLU A C 6
ATOM 8776 O O . GLU A 1 54 ? -3.831 13.072 -17.835 1.00 0.00 40 GLU A O 6
ATOM 8788 N N . TYR A 1 55 ? -2.159 12.542 -19.285 1.00 0.00 41 TYR A N 6
ATOM 8789 C CA . TYR A 1 55 ? -1.730 13.902 -19.596 1.00 0.00 41 TYR A CA 6
ATOM 8790 C C . TYR A 1 55 ? -2.446 14.406 -20.856 1.00 0.00 41 TYR A C 6
ATOM 8791 O O . TYR A 1 55 ? -2.275 13.844 -21.947 1.00 0.00 41 TYR A O 6
ATOM 8809 N N . ASP A 1 56 ? -3.224 15.479 -20.684 1.00 0.00 42 ASP A N 6
ATOM 8810 C CA . ASP A 1 56 ? -4.029 16.098 -21.754 1.00 0.00 42 ASP A CA 6
ATOM 8811 C C . ASP A 1 56 ? -3.117 16.725 -22.827 1.00 0.00 42 ASP A C 6
ATOM 8812 O O . ASP A 1 56 ? -3.493 16.817 -23.999 1.00 0.00 42 ASP A O 6
ATOM 8821 N N . GLY A 1 57 ? -1.908 17.155 -22.397 1.00 0.00 43 GLY A N 6
ATOM 8822 C CA . GLY A 1 57 ? -0.922 17.774 -23.289 1.00 0.00 43 GLY A CA 6
ATOM 8823 C C . GLY A 1 57 ? -0.148 16.775 -24.139 1.00 0.00 43 GLY A C 6
ATOM 8824 O O . GLY A 1 57 ? 0.623 17.187 -25.002 1.00 0.00 43 GLY A O 6
ATOM 8828 N N . LEU A 1 58 ? -0.294 15.462 -23.853 1.00 0.00 44 LEU A N 6
ATOM 8829 C CA . LEU A 1 58 ? 0.310 14.385 -24.672 1.00 0.00 44 LEU A CA 6
ATOM 8830 C C . LEU A 1 58 ? -0.699 13.835 -25.697 1.00 0.00 44 LEU A C 6
ATOM 8831 O O . LEU A 1 58 ? -0.324 13.053 -26.563 1.00 0.00 44 LEU A O 6
ATOM 8847 N N . ALA A 1 59 ? -1.955 14.279 -25.608 1.00 0.00 45 ALA A N 6
ATOM 8848 C CA . ALA A 1 59 ? -3.078 13.716 -26.385 1.00 0.00 45 ALA A CA 6
ATOM 8849 C C . ALA A 1 59 ? -2.930 13.945 -27.914 1.00 0.00 45 ALA A C 6
ATOM 8850 O O . ALA A 1 59 ? -2.756 15.087 -28.365 1.00 0.00 45 ALA A O 6
ATOM 8857 N N . GLY A 1 60 ? -2.979 12.839 -28.688 1.00 0.00 46 GLY A N 6
ATOM 8858 C CA . GLY A 1 60 ? -3.041 12.886 -30.166 1.00 0.00 46 GLY A CA 6
ATOM 8859 C C . GLY A 1 60 ? -1.716 13.199 -30.862 1.00 0.00 46 GLY A C 6
ATOM 8860 O O . GLY A 1 60 ? -1.687 13.389 -32.082 1.00 0.00 46 GLY A O 6
ATOM 8864 N N . ARG A 1 61 ? -0.613 13.225 -30.104 1.00 0.00 47 ARG A N 6
ATOM 8865 C CA . ARG A 1 61 ? 0.724 13.624 -30.624 1.00 0.00 47 ARG A CA 6
ATOM 8866 C C . ARG A 1 61 ? 1.785 12.546 -30.367 1.00 0.00 47 ARG A C 6
ATOM 8867 O O . ARG A 1 61 ? 2.814 12.517 -31.049 1.00 0.00 47 ARG A O 6
ATOM 8888 N N . LEU A 1 62 ? 1.541 11.676 -29.371 1.00 0.00 48 LEU A N 6
ATOM 8889 C CA . LEU A 1 62 ? 2.392 10.488 -29.116 1.00 0.00 48 LEU A CA 6
ATOM 8890 C C . LEU A 1 62 ? 1.786 9.230 -29.777 1.00 0.00 48 LEU A C 6
ATOM 8891 O O . LEU A 1 62 ? 2.335 8.133 -29.656 1.00 0.00 48 LEU A O 6
ATOM 8907 N N . ILE A 1 63 ? 0.623 9.421 -30.446 1.00 0.00 49 ILE A N 6
ATOM 8908 C CA . ILE A 1 63 ? -0.049 8.411 -31.292 1.00 0.00 49 ILE A CA 6
ATOM 8909 C C . ILE A 1 63 ? -0.509 9.091 -32.602 1.00 0.00 49 ILE A C 6
ATOM 8910 O O . ILE A 1 63 ? -0.882 10.271 -32.593 1.00 0.00 49 ILE A O 6
ATOM 8926 N N . GLU A 1 64 ? -0.470 8.338 -33.717 1.00 0.00 50 GLU A N 6
ATOM 8927 C CA . GLU A 1 64 ? -1.092 8.729 -35.000 1.00 0.00 50 GLU A CA 6
ATOM 8928 C C . GLU A 1 64 ? -1.340 7.474 -35.834 1.00 0.00 50 GLU A C 6
ATOM 8929 O O . GLU A 1 64 ? -0.424 6.684 -36.005 1.00 0.00 50 GLU A O 6
ATOM 8941 N N . ASP A 1 65 ? -2.586 7.292 -36.319 1.00 0.00 51 ASP A N 6
ATOM 8942 C CA . ASP A 1 65 ? -2.963 6.174 -37.237 1.00 0.00 51 ASP A CA 6
ATOM 8943 C C . ASP A 1 65 ? -2.631 4.787 -36.609 1.00 0.00 51 ASP A C 6
ATOM 8944 O O . ASP A 1 65 ? -2.339 3.801 -37.294 1.00 0.00 51 ASP A O 6
ATOM 8953 N N . GLY A 1 66 ? -2.718 4.734 -35.263 1.00 0.00 52 GLY A N 6
ATOM 8954 C CA . GLY A 1 66 ? -2.470 3.510 -34.503 1.00 0.00 52 GLY A CA 6
ATOM 8955 C C . GLY A 1 66 ? -0.993 3.221 -34.217 1.00 0.00 52 GLY A C 6
ATOM 8956 O O . GLY A 1 66 ? -0.694 2.358 -33.388 1.00 0.00 52 GLY A O 6
ATOM 8960 N N . GLU A 1 67 ? -0.070 3.915 -34.912 1.00 0.00 53 GLU A N 6
ATOM 8961 C CA . GLU A 1 67 ? 1.384 3.815 -34.649 1.00 0.00 53 GLU A CA 6
ATOM 8962 C C . GLU A 1 67 ? 1.827 4.941 -33.696 1.00 0.00 53 GLU A C 6
ATOM 8963 O O . GLU A 1 67 ? 0.985 5.676 -33.173 1.00 0.00 53 GLU A O 6
ATOM 8975 N N . VAL A 1 68 ? 3.159 5.041 -33.471 1.00 0.00 54 VAL A N 6
ATOM 8976 C CA . VAL A 1 68 ? 3.737 6.074 -32.596 1.00 0.00 54 VAL A CA 6
ATOM 8977 C C . VAL A 1 68 ? 3.408 7.510 -33.102 1.00 0.00 54 VAL A C 6
ATOM 8978 O O . VAL A 1 68 ? 2.838 8.258 -32.347 1.00 0.00 54 VAL A O 6
ATOM 8991 N N . LYS A 1 69 ? 3.739 7.836 -34.387 1.00 0.00 55 LYS A N 6
ATOM 8992 C CA . LYS A 1 69 ? 3.480 9.151 -35.066 1.00 0.00 55 LYS A CA 6
ATOM 8993 C C . LYS A 1 69 ? 4.584 9.372 -36.120 1.00 0.00 55 LYS A C 6
ATOM 8994 O O . LYS A 1 69 ? 5.756 9.084 -35.852 1.00 0.00 55 LYS A O 6
ATOM 9013 N N . PRO A 1 70 ? 4.226 9.851 -37.343 1.00 0.00 56 PRO A N 6
ATOM 9014 C CA . PRO A 1 70 ? 5.209 10.408 -38.308 1.00 0.00 56 PRO A CA 6
ATOM 9015 C C . PRO A 1 70 ? 6.004 11.597 -37.708 1.00 0.00 56 PRO A C 6
ATOM 9016 O O . PRO A 1 70 ? 5.403 12.548 -37.194 1.00 0.00 56 PRO A O 6
ATOM 9027 N N . HIS A 1 71 ? 7.347 11.489 -37.750 1.00 0.00 57 HIS A N 6
ATOM 9028 C CA . HIS A 1 71 ? 8.311 12.543 -37.328 1.00 0.00 57 HIS A CA 6
ATOM 9029 C C . HIS A 1 71 ? 8.551 12.599 -35.801 1.00 0.00 57 HIS A C 6
ATOM 9030 O O . HIS A 1 71 ? 9.459 13.315 -35.365 1.00 0.00 57 HIS A O 6
ATOM 9045 N N . VAL A 1 72 ? 7.758 11.858 -34.985 1.00 0.00 58 VAL A N 6
ATOM 9046 C CA . VAL A 1 72 ? 8.014 11.769 -33.524 1.00 0.00 58 VAL A CA 6
ATOM 9047 C C . VAL A 1 72 ? 9.307 10.959 -33.310 1.00 0.00 58 VAL A C 6
ATOM 9048 O O . VAL A 1 72 ? 9.479 9.898 -33.916 1.00 0.00 58 VAL A O 6
ATOM 9061 N N . ASN A 1 73 ? 10.258 11.480 -32.522 1.00 0.00 59 ASN A N 6
ATOM 9062 C CA . ASN A 1 73 ? 11.506 10.756 -32.249 1.00 0.00 59 ASN A CA 6
ATOM 9063 C C . ASN A 1 73 ? 11.323 9.997 -30.935 1.00 0.00 59 ASN A C 6
ATOM 9064 O O . ASN A 1 73 ? 11.378 10.580 -29.868 1.00 0.00 59 ASN A O 6
ATOM 9075 N N . VAL A 1 74 ? 11.102 8.685 -31.021 1.00 0.00 60 VAL A N 6
ATOM 9076 C CA . VAL A 1 74 ? 10.824 7.839 -29.843 1.00 0.00 60 VAL A CA 6
ATOM 9077 C C . VAL A 1 74 ? 11.871 6.736 -29.754 1.00 0.00 60 VAL A C 6
ATOM 9078 O O . VAL A 1 74 ? 12.167 6.079 -30.744 1.00 0.00 60 VAL A O 6
ATOM 9091 N N . LEU A 1 75 ? 12.443 6.576 -28.553 1.00 0.00 61 LEU A N 6
ATOM 9092 C CA . LEU A 1 75 ? 13.632 5.745 -28.311 1.00 0.00 61 LEU A CA 6
ATOM 9093 C C . LEU A 1 75 ? 13.344 4.689 -27.238 1.00 0.00 61 LEU A C 6
ATOM 9094 O O . LEU A 1 75 ? 12.635 4.947 -26.267 1.00 0.00 61 LEU A O 6
ATOM 9110 N N . LYS A 1 76 ? 13.896 3.502 -27.455 1.00 0.00 62 LYS A N 6
ATOM 9111 C CA . LYS A 1 76 ? 13.966 2.417 -26.482 1.00 0.00 62 LYS A CA 6
ATOM 9112 C C . LYS A 1 76 ? 15.437 2.231 -26.091 1.00 0.00 62 LYS A C 6
ATOM 9113 O O . LYS A 1 76 ? 16.231 1.719 -26.893 1.00 0.00 62 LYS A O 6
ATOM 9132 N N . ASN A 1 77 ? 15.802 2.690 -24.880 1.00 0.00 63 ASN A N 6
ATOM 9133 C CA . ASN A 1 77 ? 17.165 2.551 -24.304 1.00 0.00 63 ASN A CA 6
ATOM 9134 C C . ASN A 1 77 ? 18.239 3.207 -25.221 1.00 0.00 63 ASN A C 6
ATOM 9135 O O . ASN A 1 77 ? 19.384 2.744 -25.303 1.00 0.00 63 ASN A O 6
ATOM 9146 N N . GLY A 1 78 ? 17.846 4.331 -25.860 1.00 0.00 64 GLY A N 6
ATOM 9147 C CA . GLY A 1 78 ? 18.721 5.069 -26.788 1.00 0.00 64 GLY A CA 6
ATOM 9148 C C . GLY A 1 78 ? 18.590 4.641 -28.257 1.00 0.00 64 GLY A C 6
ATOM 9149 O O . GLY A 1 78 ? 19.054 5.360 -29.149 1.00 0.00 64 GLY A O 6
ATOM 9153 N N . ARG A 1 79 ? 17.950 3.487 -28.522 1.00 0.00 65 ARG A N 6
ATOM 9154 C CA . ARG A 1 79 ? 17.670 3.016 -29.899 1.00 0.00 65 ARG A CA 6
ATOM 9155 C C . ARG A 1 79 ? 16.317 3.569 -30.367 1.00 0.00 65 ARG A C 6
ATOM 9156 O O . ARG A 1 79 ? 15.276 3.117 -29.904 1.00 0.00 65 ARG A O 6
ATOM 9177 N N . GLU A 1 80 ? 16.350 4.540 -31.292 1.00 0.00 66 GLU A N 6
ATOM 9178 C CA . GLU A 1 80 ? 15.139 5.202 -31.807 1.00 0.00 66 GLU A CA 6
ATOM 9179 C C . GLU A 1 80 ? 14.270 4.185 -32.588 1.00 0.00 66 GLU A C 6
ATOM 9180 O O . GLU A 1 80 ? 14.617 3.772 -33.695 1.00 0.00 66 GLU A O 6
ATOM 9192 N N . VAL A 1 81 ? 13.143 3.782 -31.974 1.00 0.00 67 VAL A N 6
ATOM 9193 C CA . VAL A 1 81 ? 12.268 2.705 -32.477 1.00 0.00 67 VAL A CA 6
ATOM 9194 C C . VAL A 1 81 ? 11.496 3.063 -33.765 1.00 0.00 67 VAL A C 6
ATOM 9195 O O . VAL A 1 81 ? 10.776 2.216 -34.287 1.00 0.00 67 VAL A O 6
ATOM 9208 N N . VAL A 1 82 ? 11.650 4.293 -34.284 1.00 0.00 68 VAL A N 6
ATOM 9209 C CA . VAL A 1 82 ? 11.045 4.677 -35.581 1.00 0.00 68 VAL A CA 6
ATOM 9210 C C . VAL A 1 82 ? 11.737 3.942 -36.752 1.00 0.00 68 VAL A C 6
ATOM 9211 O O . VAL A 1 82 ? 11.159 3.795 -37.830 1.00 0.00 68 VAL A O 6
ATOM 9224 N N . HIS A 1 83 ? 12.996 3.494 -36.517 1.00 0.00 69 HIS A N 6
ATOM 9225 C CA . HIS A 1 83 ? 13.808 2.769 -37.522 1.00 0.00 69 HIS A CA 6
ATOM 9226 C C . HIS A 1 83 ? 13.462 1.256 -37.521 1.00 0.00 69 HIS A C 6
ATOM 9227 O O . HIS A 1 83 ? 13.861 0.517 -38.427 1.00 0.00 69 HIS A O 6
ATOM 9242 N N . LEU A 1 84 ? 12.715 0.823 -36.484 1.00 0.00 70 LEU A N 6
ATOM 9243 C CA . LEU A 1 84 ? 12.294 -0.581 -36.281 1.00 0.00 70 LEU A CA 6
ATOM 9244 C C . LEU A 1 84 ? 10.833 -0.609 -35.778 1.00 0.00 70 LEU A C 6
ATOM 9245 O O . LEU A 1 84 ? 10.054 0.285 -36.127 1.00 0.00 70 LEU A O 6
ATOM 9261 N N . ASP A 1 85 ? 10.443 -1.663 -35.027 1.00 0.00 71 ASP A N 6
ATOM 9262 C CA . ASP A 1 85 ? 9.132 -1.719 -34.353 1.00 0.00 71 ASP A CA 6
ATOM 9263 C C . ASP A 1 85 ? 8.993 -0.569 -33.336 1.00 0.00 71 ASP A C 6
ATOM 9264 O O . ASP A 1 85 ? 9.656 -0.579 -32.293 1.00 0.00 71 ASP A O 6
ATOM 9273 N N . GLY A 1 86 ? 8.143 0.421 -33.663 1.00 0.00 72 GLY A N 6
ATOM 9274 C CA . GLY A 1 86 ? 7.871 1.540 -32.763 1.00 0.00 72 GLY A CA 6
ATOM 9275 C C . GLY A 1 86 ? 6.975 1.144 -31.604 1.00 0.00 72 GLY A C 6
ATOM 9276 O O . GLY A 1 86 ? 7.269 1.440 -30.439 1.00 0.00 72 GLY A O 6
ATOM 9280 N N . MET A 1 87 ? 5.880 0.451 -31.940 1.00 0.00 73 MET A N 6
ATOM 9281 C CA . MET A 1 87 ? 4.810 0.118 -30.986 1.00 0.00 73 MET A CA 6
ATOM 9282 C C . MET A 1 87 ? 5.168 -1.104 -30.109 1.00 0.00 73 MET A C 6
ATOM 9283 O O . MET A 1 87 ? 4.852 -1.122 -28.921 1.00 0.00 73 MET A O 6
ATOM 9297 N N . ALA A 1 88 ? 5.860 -2.116 -30.680 1.00 0.00 74 ALA A N 6
ATOM 9298 C CA . ALA A 1 88 ? 6.194 -3.363 -29.943 1.00 0.00 74 ALA A CA 6
ATOM 9299 C C . ALA A 1 88 ? 7.582 -3.907 -30.341 1.00 0.00 74 ALA A C 6
ATOM 9300 O O . ALA A 1 88 ? 7.692 -4.856 -31.134 1.00 0.00 74 ALA A O 6
ATOM 9307 N N . THR A 1 89 ? 8.648 -3.265 -29.812 1.00 0.00 75 THR A N 6
ATOM 9308 C CA . THR A 1 89 ? 10.044 -3.670 -30.077 1.00 0.00 75 THR A CA 6
ATOM 9309 C C . THR A 1 89 ? 10.496 -4.856 -29.182 1.00 0.00 75 THR A C 6
ATOM 9310 O O . THR A 1 89 ? 10.633 -5.988 -29.676 1.00 0.00 75 THR A O 6
ATOM 9321 N N . ALA A 1 90 ? 10.653 -4.611 -27.858 1.00 0.00 76 ALA A N 6
ATOM 9322 C CA . ALA A 1 90 ? 11.406 -5.501 -26.946 1.00 0.00 76 ALA A CA 6
ATOM 9323 C C . ALA A 1 90 ? 11.382 -4.959 -25.492 1.00 0.00 76 ALA A C 6
ATOM 9324 O O . ALA A 1 90 ? 12.362 -5.106 -24.747 1.00 0.00 76 ALA A O 6
ATOM 9331 N N . LEU A 1 91 ? 10.257 -4.330 -25.089 1.00 0.00 77 LEU A N 6
ATOM 9332 C CA . LEU A 1 91 ? 10.162 -3.567 -23.818 1.00 0.00 77 LEU A CA 6
ATOM 9333 C C . LEU A 1 91 ? 10.092 -4.516 -22.587 1.00 0.00 77 LEU A C 6
ATOM 9334 O O . LEU A 1 91 ? 9.442 -5.558 -22.642 1.00 0.00 77 LEU A O 6
ATOM 9350 N N . ASP A 1 92 ? 10.773 -4.118 -21.483 1.00 0.00 78 ASP A N 6
ATOM 9351 C CA . ASP A 1 92 ? 11.002 -4.981 -20.291 1.00 0.00 78 ASP A CA 6
ATOM 9352 C C . ASP A 1 92 ? 11.215 -4.090 -19.037 1.00 0.00 78 ASP A C 6
ATOM 9353 O O . ASP A 1 92 ? 11.252 -2.864 -19.171 1.00 0.00 78 ASP A O 6
ATOM 9362 N N . ASP A 1 93 ? 11.358 -4.679 -17.823 1.00 0.00 79 ASP A N 6
ATOM 9363 C CA . ASP A 1 93 ? 11.464 -3.886 -16.568 1.00 0.00 79 ASP A CA 6
ATOM 9364 C C . ASP A 1 93 ? 12.845 -3.233 -16.422 1.00 0.00 79 ASP A C 6
ATOM 9365 O O . ASP A 1 93 ? 13.867 -3.816 -16.795 1.00 0.00 79 ASP A O 6
ATOM 9374 N N . GLY A 1 94 ? 12.846 -2.011 -15.866 1.00 0.00 80 GLY A N 6
ATOM 9375 C CA . GLY A 1 94 ? 14.061 -1.203 -15.708 1.00 0.00 80 GLY A CA 6
ATOM 9376 C C . GLY A 1 94 ? 14.550 -0.580 -17.021 1.00 0.00 80 GLY A C 6
ATOM 9377 O O . GLY A 1 94 ? 15.590 0.093 -17.046 1.00 0.00 80 GLY A O 6
ATOM 9381 N N . ASP A 1 95 ? 13.789 -0.807 -18.108 1.00 0.00 81 ASP A N 6
ATOM 9382 C CA . ASP A 1 95 ? 14.119 -0.316 -19.454 1.00 0.00 81 ASP A CA 6
ATOM 9383 C C . ASP A 1 95 ? 13.571 1.103 -19.646 1.00 0.00 81 ASP A C 6
ATOM 9384 O O . ASP A 1 95 ? 12.414 1.395 -19.298 1.00 0.00 81 ASP A O 6
ATOM 9393 N N . ALA A 1 96 ? 14.418 1.972 -20.213 1.00 0.00 82 ALA A N 6
ATOM 9394 C CA . ALA A 1 96 ? 14.167 3.411 -20.300 1.00 0.00 82 ALA A CA 6
ATOM 9395 C C . ALA A 1 96 ? 13.654 3.828 -21.695 1.00 0.00 82 ALA A C 6
ATOM 9396 O O . ALA A 1 96 ? 14.428 3.868 -22.653 1.00 0.00 82 ALA A O 6
ATOM 9403 N N . VAL A 1 97 ? 12.348 4.144 -21.805 1.00 0.00 83 VAL A N 6
ATOM 9404 C CA . VAL A 1 97 ? 11.758 4.645 -23.066 1.00 0.00 83 VAL A CA 6
ATOM 9405 C C . VAL A 1 97 ? 11.918 6.179 -23.124 1.00 0.00 83 VAL A C 6
ATOM 9406 O O . VAL A 1 97 ? 11.238 6.912 -22.403 1.00 0.00 83 VAL A O 6
ATOM 9419 N N . SER A 1 98 ? 12.829 6.645 -23.986 1.00 0.00 84 SER A N 6
ATOM 9420 C CA . SER A 1 98 ? 13.139 8.074 -24.146 1.00 0.00 84 SER A CA 6
ATOM 9421 C C . SER A 1 98 ? 12.349 8.663 -25.330 1.00 0.00 84 SER A C 6
ATOM 9422 O O . SER A 1 98 ? 12.685 8.410 -26.476 1.00 0.00 84 SER A O 6
ATOM 9430 N N . VAL A 1 99 ? 11.312 9.465 -25.061 1.00 0.00 85 VAL A N 6
ATOM 9431 C CA . VAL A 1 99 ? 10.455 10.027 -26.115 1.00 0.00 85 VAL A CA 6
ATOM 9432 C C . VAL A 1 99 ? 10.714 11.541 -26.299 1.00 0.00 85 VAL A C 6
ATOM 9433 O O . VAL A 1 99 ? 10.936 12.291 -25.338 1.00 0.00 85 VAL A O 6
ATOM 9446 N N . PHE A 1 100 ? 10.697 11.950 -27.564 1.00 0.00 86 PHE A N 6
ATOM 9447 C CA . PHE A 1 100 ? 10.871 13.335 -28.023 1.00 0.00 86 PHE A CA 6
ATOM 9448 C C . PHE A 1 100 ? 9.689 13.605 -28.985 1.00 0.00 86 PHE A C 6
ATOM 9449 O O . PHE A 1 100 ? 9.389 12.741 -29.817 1.00 0.00 86 PHE A O 6
ATOM 9466 N N . PRO A 1 101 ? 8.994 14.770 -28.887 1.00 0.00 87 PRO A N 6
ATOM 9467 C CA . PRO A 1 101 ? 7.891 15.140 -29.812 1.00 0.00 87 PRO A CA 6
ATOM 9468 C C . PRO A 1 101 ? 8.378 15.356 -31.261 1.00 0.00 87 PRO A C 6
ATOM 9469 O O . PRO A 1 101 ? 9.590 15.469 -31.506 1.00 0.00 87 PRO A O 6
ATOM 9480 N N . PRO A 1 102 ? 7.439 15.415 -32.252 1.00 0.00 88 PRO A N 6
ATOM 9481 C CA . PRO A 1 102 ? 7.799 15.829 -33.613 1.00 0.00 88 PRO A CA 6
ATOM 9482 C C . PRO A 1 102 ? 8.087 17.349 -33.623 1.00 0.00 88 PRO A C 6
ATOM 9483 O O . PRO A 1 102 ? 7.284 18.146 -33.119 1.00 0.00 88 PRO A O 6
ATOM 9494 N N . VAL A 1 103 ? 9.235 17.741 -34.196 1.00 0.00 89 VAL A N 6
ATOM 9495 C CA . VAL A 1 103 ? 9.721 19.140 -34.154 1.00 0.00 89 VAL A CA 6
ATOM 9496 C C . VAL A 1 103 ? 9.139 19.980 -35.307 1.00 0.00 89 VAL A C 6
ATOM 9497 O O . VAL A 1 103 ? 9.297 21.208 -35.330 1.00 0.00 89 VAL A O 6
ATOM 9510 N N . ALA A 1 104 ? 8.465 19.300 -36.255 1.00 0.00 90 ALA A N 6
ATOM 9511 C CA . ALA A 1 104 ? 7.739 19.947 -37.365 1.00 0.00 90 ALA A CA 6
ATOM 9512 C C . ALA A 1 104 ? 6.616 19.037 -37.883 1.00 0.00 90 ALA A C 6
ATOM 9513 O O . ALA A 1 104 ? 6.620 17.821 -37.639 1.00 0.00 90 ALA A O 6
ATOM 9520 N N . GLY A 1 105 ? 5.645 19.658 -38.572 1.00 0.00 91 GLY A N 6
ATOM 9521 C CA . GLY A 1 105 ? 4.526 18.949 -39.203 1.00 0.00 91 GLY A CA 6
ATOM 9522 C C . GLY A 1 105 ? 4.526 19.150 -40.716 1.00 0.00 91 GLY A C 6
ATOM 9523 O O . GLY A 1 105 ? 4.390 18.186 -41.485 1.00 0.00 91 GLY A O 6
ATOM 9527 N N . GLY A 1 106 ? 4.696 20.415 -41.132 1.00 0.00 92 GLY A N 6
ATOM 9528 C CA . GLY A 1 106 ? 4.786 20.787 -42.541 1.00 0.00 92 GLY A CA 6
ATOM 9529 C C . GLY A 1 106 ? 4.439 22.262 -42.738 1.00 0.00 92 GLY A C 6
ATOM 9530 O O . GLY A 1 106 ? 5.346 23.114 -42.656 1.00 0.00 92 GLY A O 6
ATOM 9535 N N . GLY A 1 1 ? -0.847 -19.023 -19.656 1.00 0.00 -13 GLY A N 7
ATOM 9536 C CA . GLY A 1 1 ? -1.336 -17.653 -19.371 1.00 0.00 -13 GLY A CA 7
ATOM 9537 C C . GLY A 1 1 ? -0.230 -16.749 -18.836 1.00 0.00 -13 GLY A C 7
ATOM 9538 O O . GLY A 1 1 ? 0.339 -15.941 -19.584 1.00 0.00 -13 GLY A O 7
ATOM 9544 N N . GLY A 1 2 ? 0.090 -16.903 -17.536 1.00 0.00 -12 GLY A N 7
ATOM 9545 C CA . GLY A 1 2 ? 1.097 -16.076 -16.859 1.00 0.00 -12 GLY A CA 7
ATOM 9546 C C . GLY A 1 2 ? 0.532 -15.368 -15.640 1.00 0.00 -12 GLY A C 7
ATOM 9547 O O . GLY A 1 2 ? -0.334 -15.921 -14.946 1.00 0.00 -12 GLY A O 7
ATOM 9551 N N . GLY A 1 3 ? 1.025 -14.145 -15.371 1.00 0.00 -11 GLY A N 7
ATOM 9552 C CA . GLY A 1 3 ? 0.580 -13.346 -14.226 1.00 0.00 -11 GLY A CA 7
ATOM 9553 C C . GLY A 1 3 ? 0.292 -11.908 -14.626 1.00 0.00 -11 GLY A C 7
ATOM 9554 O O . GLY A 1 3 ? 1.210 -11.171 -14.986 1.00 0.00 -11 GLY A O 7
ATOM 9558 N N . ARG A 1 4 ? -0.995 -11.525 -14.613 1.00 0.00 -10 ARG A N 7
ATOM 9559 C CA . ARG A 1 4 ? -1.448 -10.151 -14.897 1.00 0.00 -10 ARG A CA 7
ATOM 9560 C C . ARG A 1 4 ? -2.249 -9.631 -13.700 1.00 0.00 -10 ARG A C 7
ATOM 9561 O O . ARG A 1 4 ? -3.328 -10.160 -13.396 1.00 0.00 -10 ARG A O 7
ATOM 9582 N N . ASP A 1 5 ? -1.701 -8.624 -13.017 1.00 0.00 -9 ASP A N 7
ATOM 9583 C CA . ASP A 1 5 ? -2.375 -7.918 -11.929 1.00 0.00 -9 ASP A CA 7
ATOM 9584 C C . ASP A 1 5 ? -1.748 -6.523 -11.878 1.00 0.00 -9 ASP A C 7
ATOM 9585 O O . ASP A 1 5 ? -0.641 -6.340 -11.369 1.00 0.00 -9 ASP A O 7
ATOM 9594 N N . TYR A 1 6 ? -2.466 -5.551 -12.452 1.00 0.00 -8 TYR A N 7
ATOM 9595 C CA . TYR A 1 6 ? -1.925 -4.226 -12.840 1.00 0.00 -8 TYR A CA 7
ATOM 9596 C C . TYR A 1 6 ? -1.695 -3.281 -11.635 1.00 0.00 -8 TYR A C 7
ATOM 9597 O O . TYR A 1 6 ? -1.332 -2.108 -11.809 1.00 0.00 -8 TYR A O 7
ATOM 9615 N N . LYS A 1 7 ? -1.910 -3.811 -10.424 1.00 0.00 -7 LYS A N 7
ATOM 9616 C CA . LYS A 1 7 ? -1.537 -3.172 -9.152 1.00 0.00 -7 LYS A CA 7
ATOM 9617 C C . LYS A 1 7 ? -0.556 -4.101 -8.407 1.00 0.00 -7 LYS A C 7
ATOM 9618 O O . LYS A 1 7 ? -0.781 -5.314 -8.335 1.00 0.00 -7 LYS A O 7
ATOM 9637 N N . ASP A 1 8 ? 0.549 -3.529 -7.894 1.00 0.00 -6 ASP A N 7
ATOM 9638 C CA . ASP A 1 8 ? 1.601 -4.296 -7.212 1.00 0.00 -6 ASP A CA 7
ATOM 9639 C C . ASP A 1 8 ? 1.124 -4.744 -5.811 1.00 0.00 -6 ASP A C 7
ATOM 9640 O O . ASP A 1 8 ? 1.084 -3.948 -4.868 1.00 0.00 -6 ASP A O 7
ATOM 9649 N N . ASP A 1 9 ? 0.719 -6.013 -5.721 1.00 0.00 -5 ASP A N 7
ATOM 9650 C CA . ASP A 1 9 ? 0.414 -6.699 -4.447 1.00 0.00 -5 ASP A CA 7
ATOM 9651 C C . ASP A 1 9 ? 1.017 -8.126 -4.512 1.00 0.00 -5 ASP A C 7
ATOM 9652 O O . ASP A 1 9 ? 0.558 -9.062 -3.842 1.00 0.00 -5 ASP A O 7
ATOM 9661 N N . ASP A 1 10 ? 2.101 -8.234 -5.316 1.00 0.00 -4 ASP A N 7
ATOM 9662 C CA . ASP A 1 10 ? 2.831 -9.489 -5.633 1.00 0.00 -4 ASP A CA 7
ATOM 9663 C C . ASP A 1 10 ? 1.973 -10.473 -6.472 1.00 0.00 -4 ASP A C 7
ATOM 9664 O O . ASP A 1 10 ? 0.747 -10.507 -6.339 1.00 0.00 -4 ASP A O 7
ATOM 9673 N N . ASP A 1 11 ? 2.650 -11.281 -7.331 1.00 0.00 -3 ASP A N 7
ATOM 9674 C CA . ASP A 1 11 ? 2.008 -12.080 -8.416 1.00 0.00 -3 ASP A CA 7
ATOM 9675 C C . ASP A 1 11 ? 1.338 -11.136 -9.436 1.00 0.00 -3 ASP A C 7
ATOM 9676 O O . ASP A 1 11 ? 0.311 -11.458 -10.048 1.00 0.00 -3 ASP A O 7
ATOM 9685 N N . LYS A 1 12 ? 2.007 -9.993 -9.643 1.00 0.00 -2 LYS A N 7
ATOM 9686 C CA . LYS A 1 12 ? 1.539 -8.898 -10.505 1.00 0.00 -2 LYS A CA 7
ATOM 9687 C C . LYS A 1 12 ? 1.945 -9.158 -11.960 1.00 0.00 -2 LYS A C 7
ATOM 9688 O O . LYS A 1 12 ? 1.152 -8.935 -12.880 1.00 0.00 -2 LYS A O 7
ATOM 9707 N N . GLY A 1 13 ? 3.188 -9.656 -12.144 1.00 0.00 -1 GLY A N 7
ATOM 9708 C CA . GLY A 1 13 ? 3.758 -9.893 -13.474 1.00 0.00 -1 GLY A CA 7
ATOM 9709 C C . GLY A 1 13 ? 3.803 -8.634 -14.323 1.00 0.00 -1 GLY A C 7
ATOM 9710 O O . GLY A 1 13 ? 3.592 -8.676 -15.542 1.00 0.00 -1 GLY A O 7
ATOM 9714 N N . THR A 1 14 ? 4.048 -7.504 -13.653 1.00 0.00 0 THR A N 7
ATOM 9715 C CA . THR A 1 14 ? 4.099 -6.188 -14.282 1.00 0.00 0 THR A CA 7
ATOM 9716 C C . THR A 1 14 ? 5.529 -5.643 -14.226 1.00 0.00 0 THR A C 7
ATOM 9717 O O . THR A 1 14 ? 6.217 -5.795 -13.213 1.00 0.00 0 THR A O 7
ATOM 9728 N N . MET A 1 15 ? 5.947 -4.979 -15.308 1.00 0.00 1 MET A N 7
ATOM 9729 C CA . MET A 1 15 ? 7.312 -4.469 -15.482 1.00 0.00 1 MET A CA 7
ATOM 9730 C C . MET A 1 15 ? 7.354 -2.947 -15.269 1.00 0.00 1 MET A C 7
ATOM 9731 O O . MET A 1 15 ? 6.512 -2.210 -15.804 1.00 0.00 1 MET A O 7
ATOM 9745 N N . GLU A 1 16 ? 8.326 -2.489 -14.462 1.00 0.00 2 GLU A N 7
ATOM 9746 C CA . GLU A 1 16 ? 8.542 -1.058 -14.186 1.00 0.00 2 GLU A CA 7
ATOM 9747 C C . GLU A 1 16 ? 9.462 -0.469 -15.267 1.00 0.00 2 GLU A C 7
ATOM 9748 O O . GLU A 1 16 ? 10.470 -1.078 -15.608 1.00 0.00 2 GLU A O 7
ATOM 9760 N N . LEU A 1 17 ? 9.120 0.717 -15.798 1.00 0.00 3 LEU A N 7
ATOM 9761 C CA . LEU A 1 17 ? 9.797 1.306 -16.973 1.00 0.00 3 LEU A CA 7
ATOM 9762 C C . LEU A 1 17 ? 10.233 2.749 -16.680 1.00 0.00 3 LEU A C 7
ATOM 9763 O O . LEU A 1 17 ? 9.448 3.521 -16.133 1.00 0.00 3 LEU A O 7
ATOM 9779 N N . GLU A 1 18 ? 11.459 3.120 -17.081 1.00 0.00 4 GLU A N 7
ATOM 9780 C CA . GLU A 1 18 ? 11.980 4.488 -16.910 1.00 0.00 4 GLU A CA 7
ATOM 9781 C C . GLU A 1 18 ? 11.600 5.331 -18.138 1.00 0.00 4 GLU A C 7
ATOM 9782 O O . GLU A 1 18 ? 12.278 5.289 -19.169 1.00 0.00 4 GLU A O 7
ATOM 9794 N N . LEU A 1 19 ? 10.497 6.079 -18.039 1.00 0.00 5 LEU A N 7
ATOM 9795 C CA . LEU A 1 19 ? 9.977 6.858 -19.167 1.00 0.00 5 LEU A CA 7
ATOM 9796 C C . LEU A 1 19 ? 10.522 8.276 -19.101 1.00 0.00 5 LEU A C 7
ATOM 9797 O O . LEU A 1 19 ? 10.090 9.089 -18.282 1.00 0.00 5 LEU A O 7
ATOM 9813 N N . ARG A 1 20 ? 11.495 8.546 -19.962 1.00 0.00 6 ARG A N 7
ATOM 9814 C CA . ARG A 1 20 ? 12.203 9.815 -19.995 1.00 0.00 6 ARG A CA 7
ATOM 9815 C C . ARG A 1 20 ? 11.532 10.731 -21.028 1.00 0.00 6 ARG A C 7
ATOM 9816 O O . ARG A 1 20 ? 11.498 10.417 -22.204 1.00 0.00 6 ARG A O 7
ATOM 9837 N N . PHE A 1 21 ? 10.991 11.855 -20.562 1.00 0.00 7 PHE A N 7
ATOM 9838 C CA . PHE A 1 21 ? 10.299 12.846 -21.410 1.00 0.00 7 PHE A CA 7
ATOM 9839 C C . PHE A 1 21 ? 11.218 14.038 -21.643 1.00 0.00 7 PHE A C 7
ATOM 9840 O O . PHE A 1 21 ? 11.940 14.454 -20.732 1.00 0.00 7 PHE A O 7
ATOM 9857 N N . PHE A 1 22 ? 11.215 14.562 -22.879 1.00 0.00 8 PHE A N 7
ATOM 9858 C CA . PHE A 1 22 ? 12.055 15.709 -23.277 1.00 0.00 8 PHE A CA 7
ATOM 9859 C C . PHE A 1 22 ? 11.216 16.720 -24.062 1.00 0.00 8 PHE A C 7
ATOM 9860 O O . PHE A 1 22 ? 10.133 16.382 -24.560 1.00 0.00 8 PHE A O 7
ATOM 9877 N N . ALA A 1 23 ? 11.711 17.972 -24.097 1.00 0.00 9 ALA A N 7
ATOM 9878 C CA . ALA A 1 23 ? 11.090 19.087 -24.830 1.00 0.00 9 ALA A CA 7
ATOM 9879 C C . ALA A 1 23 ? 9.650 19.388 -24.297 1.00 0.00 9 ALA A C 7
ATOM 9880 O O . ALA A 1 23 ? 9.476 19.513 -23.075 1.00 0.00 9 ALA A O 7
ATOM 9887 N N . THR A 1 24 ? 8.634 19.504 -25.193 1.00 0.00 10 THR A N 7
ATOM 9888 C CA . THR A 1 24 ? 7.226 19.727 -24.793 1.00 0.00 10 THR A CA 7
ATOM 9889 C C . THR A 1 24 ? 6.695 18.576 -23.915 1.00 0.00 10 THR A C 7
ATOM 9890 O O . THR A 1 24 ? 6.153 18.822 -22.844 1.00 0.00 10 THR A O 7
ATOM 9901 N N . PHE A 1 25 ? 6.918 17.317 -24.349 1.00 0.00 11 PHE A N 7
ATOM 9902 C CA . PHE A 1 25 ? 6.439 16.114 -23.615 1.00 0.00 11 PHE A CA 7
ATOM 9903 C C . PHE A 1 25 ? 6.971 16.084 -22.157 1.00 0.00 11 PHE A C 7
ATOM 9904 O O . PHE A 1 25 ? 6.353 15.478 -21.281 1.00 0.00 11 PHE A O 7
ATOM 9921 N N . ARG A 1 26 ? 8.117 16.765 -21.921 1.00 0.00 12 ARG A N 7
ATOM 9922 C CA . ARG A 1 26 ? 8.743 16.860 -20.588 1.00 0.00 12 ARG A CA 7
ATOM 9923 C C . ARG A 1 26 ? 7.911 17.740 -19.652 1.00 0.00 12 ARG A C 7
ATOM 9924 O O . ARG A 1 26 ? 7.563 17.321 -18.542 1.00 0.00 12 ARG A O 7
ATOM 9945 N N . GLU A 1 27 ? 7.612 18.966 -20.109 1.00 0.00 13 GLU A N 7
ATOM 9946 C CA . GLU A 1 27 ? 6.889 19.970 -19.301 1.00 0.00 13 GLU A CA 7
ATOM 9947 C C . GLU A 1 27 ? 5.388 19.635 -19.177 1.00 0.00 13 GLU A C 7
ATOM 9948 O O . GLU A 1 27 ? 4.727 20.081 -18.230 1.00 0.00 13 GLU A O 7
ATOM 9960 N N . VAL A 1 28 ? 4.871 18.835 -20.126 1.00 0.00 14 VAL A N 7
ATOM 9961 C CA . VAL A 1 28 ? 3.527 18.224 -20.028 1.00 0.00 14 VAL A CA 7
ATOM 9962 C C . VAL A 1 28 ? 3.433 17.336 -18.774 1.00 0.00 14 VAL A C 7
ATOM 9963 O O . VAL A 1 28 ? 2.524 17.485 -17.945 1.00 0.00 14 VAL A O 7
ATOM 9976 N N . VAL A 1 29 ? 4.398 16.418 -18.657 1.00 0.00 15 VAL A N 7
ATOM 9977 C CA . VAL A 1 29 ? 4.488 15.483 -17.527 1.00 0.00 15 VAL A CA 7
ATOM 9978 C C . VAL A 1 29 ? 5.005 16.207 -16.266 1.00 0.00 15 VAL A C 7
ATOM 9979 O O . VAL A 1 29 ? 4.734 15.783 -15.134 1.00 0.00 15 VAL A O 7
ATOM 9992 N N . GLY A 1 30 ? 5.700 17.337 -16.488 1.00 0.00 16 GLY A N 7
ATOM 9993 C CA . GLY A 1 30 ? 6.331 18.106 -15.417 1.00 0.00 16 GLY A CA 7
ATOM 9994 C C . GLY A 1 30 ? 7.579 17.423 -14.864 1.00 0.00 16 GLY A C 7
ATOM 9995 O O . GLY A 1 30 ? 8.115 17.839 -13.836 1.00 0.00 16 GLY A O 7
ATOM 9999 N N . GLN A 1 31 ? 8.051 16.374 -15.574 1.00 0.00 17 GLN A N 7
ATOM 10000 C CA . GLN A 1 31 ? 9.200 15.539 -15.158 1.00 0.00 17 GLN A CA 7
ATOM 10001 C C . GLN A 1 31 ? 10.008 15.153 -16.415 1.00 0.00 17 GLN A C 7
ATOM 10002 O O . GLN A 1 31 ? 9.414 14.973 -17.491 1.00 0.00 17 GLN A O 7
ATOM 10016 N N . LYS A 1 32 ? 11.344 15.028 -16.284 1.00 0.00 18 LYS A N 7
ATOM 10017 C CA . LYS A 1 32 ? 12.231 14.630 -17.408 1.00 0.00 18 LYS A CA 7
ATOM 10018 C C . LYS A 1 32 ? 12.411 13.109 -17.482 1.00 0.00 18 LYS A C 7
ATOM 10019 O O . LYS A 1 32 ? 12.819 12.585 -18.518 1.00 0.00 18 LYS A O 7
ATOM 10038 N N . SER A 1 33 ? 12.135 12.417 -16.365 1.00 0.00 19 SER A N 7
ATOM 10039 C CA . SER A 1 33 ? 12.155 10.944 -16.280 1.00 0.00 19 SER A CA 7
ATOM 10040 C C . SER A 1 33 ? 11.228 10.502 -15.129 1.00 0.00 19 SER A C 7
ATOM 10041 O O . SER A 1 33 ? 11.300 11.057 -14.023 1.00 0.00 19 SER A O 7
ATOM 10049 N N . ILE A 1 34 ? 10.360 9.524 -15.402 1.00 0.00 20 ILE A N 7
ATOM 10050 C CA . ILE A 1 34 ? 9.469 8.907 -14.400 1.00 0.00 20 ILE A CA 7
ATOM 10051 C C . ILE A 1 34 ? 9.722 7.390 -14.385 1.00 0.00 20 ILE A C 7
ATOM 10052 O O . ILE A 1 34 ? 10.507 6.876 -15.194 1.00 0.00 20 ILE A O 7
ATOM 10068 N N . TYR A 1 35 ? 9.063 6.677 -13.461 1.00 0.00 21 TYR A N 7
ATOM 10069 C CA . TYR A 1 35 ? 8.993 5.206 -13.483 1.00 0.00 21 TYR A CA 7
ATOM 10070 C C . TYR A 1 35 ? 7.517 4.775 -13.436 1.00 0.00 21 TYR A C 7
ATOM 10071 O O . TYR A 1 35 ? 6.826 4.975 -12.432 1.00 0.00 21 TYR A O 7
ATOM 10089 N N . TRP A 1 36 ? 7.062 4.196 -14.549 1.00 0.00 22 TRP A N 7
ATOM 10090 C CA . TRP A 1 36 ? 5.711 3.629 -14.722 1.00 0.00 22 TRP A CA 7
ATOM 10091 C C . TRP A 1 36 ? 5.741 2.133 -14.424 1.00 0.00 22 TRP A C 7
ATOM 10092 O O . TRP A 1 36 ? 6.788 1.585 -14.084 1.00 0.00 22 TRP A O 7
ATOM 10113 N N . ARG A 1 37 ? 4.580 1.483 -14.573 1.00 0.00 23 ARG A N 7
ATOM 10114 C CA . ARG A 1 37 ? 4.476 0.031 -14.473 1.00 0.00 23 ARG A CA 7
ATOM 10115 C C . ARG A 1 37 ? 3.238 -0.447 -15.247 1.00 0.00 23 ARG A C 7
ATOM 10116 O O . ARG A 1 37 ? 2.100 -0.136 -14.873 1.00 0.00 23 ARG A O 7
ATOM 10137 N N . VAL A 1 38 ? 3.490 -1.155 -16.359 1.00 0.00 24 VAL A N 7
ATOM 10138 C CA . VAL A 1 38 ? 2.464 -1.855 -17.170 1.00 0.00 24 VAL A CA 7
ATOM 10139 C C . VAL A 1 38 ? 2.729 -3.365 -17.043 1.00 0.00 24 VAL A C 7
ATOM 10140 O O . VAL A 1 38 ? 3.730 -3.742 -16.448 1.00 0.00 24 VAL A O 7
ATOM 10153 N N . ASP A 1 39 ? 1.858 -4.236 -17.593 1.00 0.00 25 ASP A N 7
ATOM 10154 C CA . ASP A 1 39 ? 2.089 -5.704 -17.533 1.00 0.00 25 ASP A CA 7
ATOM 10155 C C . ASP A 1 39 ? 3.251 -6.102 -18.466 1.00 0.00 25 ASP A C 7
ATOM 10156 O O . ASP A 1 39 ? 3.601 -5.362 -19.394 1.00 0.00 25 ASP A O 7
ATOM 10165 N N . ASP A 1 40 ? 3.850 -7.268 -18.198 1.00 0.00 26 ASP A N 7
ATOM 10166 C CA . ASP A 1 40 ? 5.076 -7.729 -18.883 1.00 0.00 26 ASP A CA 7
ATOM 10167 C C . ASP A 1 40 ? 4.798 -8.166 -20.345 1.00 0.00 26 ASP A C 7
ATOM 10168 O O . ASP A 1 40 ? 5.718 -8.212 -21.169 1.00 0.00 26 ASP A O 7
ATOM 10177 N N . ASP A 1 41 ? 3.522 -8.469 -20.664 1.00 0.00 27 ASP A N 7
ATOM 10178 C CA . ASP A 1 41 ? 3.109 -8.830 -22.045 1.00 0.00 27 ASP A CA 7
ATOM 10179 C C . ASP A 1 41 ? 2.897 -7.550 -22.891 1.00 0.00 27 ASP A C 7
ATOM 10180 O O . ASP A 1 41 ? 2.951 -7.595 -24.124 1.00 0.00 27 ASP A O 7
ATOM 10189 N N . ALA A 1 42 ? 2.674 -6.408 -22.209 1.00 0.00 28 ALA A N 7
ATOM 10190 C CA . ALA A 1 42 ? 2.559 -5.079 -22.857 1.00 0.00 28 ALA A CA 7
ATOM 10191 C C . ALA A 1 42 ? 3.916 -4.613 -23.418 1.00 0.00 28 ALA A C 7
ATOM 10192 O O . ALA A 1 42 ? 4.960 -5.134 -23.029 1.00 0.00 28 ALA A O 7
ATOM 10199 N N . THR A 1 43 ? 3.888 -3.629 -24.335 1.00 0.00 29 THR A N 7
ATOM 10200 C CA . THR A 1 43 ? 5.101 -3.067 -24.982 1.00 0.00 29 THR A CA 7
ATOM 10201 C C . THR A 1 43 ? 5.008 -1.525 -25.082 1.00 0.00 29 THR A C 7
ATOM 10202 O O . THR A 1 43 ? 4.068 -0.920 -24.554 1.00 0.00 29 THR A O 7
ATOM 10213 N N . VAL A 1 44 ? 6.009 -0.915 -25.771 1.00 0.00 30 VAL A N 7
ATOM 10214 C CA . VAL A 1 44 ? 6.224 0.560 -25.870 1.00 0.00 30 VAL A CA 7
ATOM 10215 C C . VAL A 1 44 ? 4.937 1.309 -26.287 1.00 0.00 30 VAL A C 7
ATOM 10216 O O . VAL A 1 44 ? 4.633 2.388 -25.770 1.00 0.00 30 VAL A O 7
ATOM 10229 N N . GLY A 1 45 ? 4.182 0.675 -27.185 1.00 0.00 31 GLY A N 7
ATOM 10230 C CA . GLY A 1 45 ? 2.962 1.236 -27.741 1.00 0.00 31 GLY A CA 7
ATOM 10231 C C . GLY A 1 45 ? 1.818 1.294 -26.743 1.00 0.00 31 GLY A C 7
ATOM 10232 O O . GLY A 1 45 ? 1.060 2.260 -26.731 1.00 0.00 31 GLY A O 7
ATOM 10236 N N . ASP A 1 46 ? 1.704 0.248 -25.903 1.00 0.00 32 ASP A N 7
ATOM 10237 C CA . ASP A 1 46 ? 0.697 0.183 -24.821 1.00 0.00 32 ASP A CA 7
ATOM 10238 C C . ASP A 1 46 ? 0.989 1.247 -23.746 1.00 0.00 32 ASP A C 7
ATOM 10239 O O . ASP A 1 46 ? 0.070 1.803 -23.129 1.00 0.00 32 ASP A O 7
ATOM 10248 N N . VAL A 1 47 ? 2.285 1.509 -23.539 1.00 0.00 33 VAL A N 7
ATOM 10249 C CA . VAL A 1 47 ? 2.764 2.504 -22.577 1.00 0.00 33 VAL A CA 7
ATOM 10250 C C . VAL A 1 47 ? 2.283 3.911 -22.970 1.00 0.00 33 VAL A C 7
ATOM 10251 O O . VAL A 1 47 ? 1.507 4.518 -22.227 1.00 0.00 33 VAL A O 7
ATOM 10264 N N . LEU A 1 48 ? 2.677 4.386 -24.172 1.00 0.00 34 LEU A N 7
ATOM 10265 C CA . LEU A 1 48 ? 2.285 5.724 -24.665 1.00 0.00 34 LEU A CA 7
ATOM 10266 C C . LEU A 1 48 ? 0.752 5.807 -24.887 1.00 0.00 34 LEU A C 7
ATOM 10267 O O . LEU A 1 48 ? 0.149 6.866 -24.697 1.00 0.00 34 LEU A O 7
ATOM 10283 N N . ARG A 1 49 ? 0.134 4.666 -25.234 1.00 0.00 35 ARG A N 7
ATOM 10284 C CA . ARG A 1 49 ? -1.339 4.525 -25.304 1.00 0.00 35 ARG A CA 7
ATOM 10285 C C . ARG A 1 49 ? -2.013 4.975 -23.992 1.00 0.00 35 ARG A C 7
ATOM 10286 O O . ARG A 1 49 ? -2.969 5.757 -23.995 1.00 0.00 35 ARG A O 7
ATOM 10307 N N . SER A 1 50 ? -1.532 4.432 -22.903 1.00 0.00 36 SER A N 7
ATOM 10308 C CA . SER A 1 50 ? -2.052 4.698 -21.575 1.00 0.00 36 SER A CA 7
ATOM 10309 C C . SER A 1 50 ? -1.613 6.085 -21.025 1.00 0.00 36 SER A C 7
ATOM 10310 O O . SER A 1 50 ? -2.337 6.689 -20.227 1.00 0.00 36 SER A O 7
ATOM 10318 N N . LEU A 1 51 ? -0.401 6.543 -21.412 1.00 0.00 37 LEU A N 7
ATOM 10319 C CA . LEU A 1 51 ? 0.166 7.855 -20.980 1.00 0.00 37 LEU A CA 7
ATOM 10320 C C . LEU A 1 51 ? -0.806 9.025 -21.232 1.00 0.00 37 LEU A C 7
ATOM 10321 O O . LEU A 1 51 ? -1.030 9.849 -20.348 1.00 0.00 37 LEU A O 7
ATOM 10337 N N . GLU A 1 52 ? -1.360 9.087 -22.451 1.00 0.00 38 GLU A N 7
ATOM 10338 C CA . GLU A 1 52 ? -2.313 10.147 -22.845 1.00 0.00 38 GLU A CA 7
ATOM 10339 C C . GLU A 1 52 ? -3.630 10.085 -22.044 1.00 0.00 38 GLU A C 7
ATOM 10340 O O . GLU A 1 52 ? -4.315 11.105 -21.885 1.00 0.00 38 GLU A O 7
ATOM 10352 N N . ALA A 1 53 ? -3.980 8.879 -21.557 1.00 0.00 39 ALA A N 7
ATOM 10353 C CA . ALA A 1 53 ? -5.211 8.650 -20.785 1.00 0.00 39 ALA A CA 7
ATOM 10354 C C . ALA A 1 53 ? -5.144 9.349 -19.414 1.00 0.00 39 ALA A C 7
ATOM 10355 O O . ALA A 1 53 ? -6.178 9.590 -18.782 1.00 0.00 39 ALA A O 7
ATOM 10362 N N . GLU A 1 54 ? -3.913 9.665 -18.962 1.00 0.00 40 GLU A N 7
ATOM 10363 C CA . GLU A 1 54 ? -3.676 10.467 -17.752 1.00 0.00 40 GLU A CA 7
ATOM 10364 C C . GLU A 1 54 ? -3.429 11.930 -18.164 1.00 0.00 40 GLU A C 7
ATOM 10365 O O . GLU A 1 54 ? -4.147 12.845 -17.747 1.00 0.00 40 GLU A O 7
ATOM 10377 N N . TYR A 1 55 ? -2.397 12.118 -19.013 1.00 0.00 41 TYR A N 7
ATOM 10378 C CA . TYR A 1 55 ? -1.905 13.439 -19.433 1.00 0.00 41 TYR A CA 7
ATOM 10379 C C . TYR A 1 55 ? -2.602 13.897 -20.727 1.00 0.00 41 TYR A C 7
ATOM 10380 O O . TYR A 1 55 ? -2.343 13.352 -21.809 1.00 0.00 41 TYR A O 7
ATOM 10398 N N . ASP A 1 56 ? -3.485 14.899 -20.600 1.00 0.00 42 ASP A N 7
ATOM 10399 C CA . ASP A 1 56 ? -4.206 15.501 -21.748 1.00 0.00 42 ASP A CA 7
ATOM 10400 C C . ASP A 1 56 ? -3.246 16.272 -22.681 1.00 0.00 42 ASP A C 7
ATOM 10401 O O . ASP A 1 56 ? -3.547 16.482 -23.863 1.00 0.00 42 ASP A O 7
ATOM 10410 N N . GLY A 1 57 ? -2.086 16.676 -22.131 1.00 0.00 43 GLY A N 7
ATOM 10411 C CA . GLY A 1 57 ? -1.035 17.365 -22.892 1.00 0.00 43 GLY A CA 7
ATOM 10412 C C . GLY A 1 57 ? -0.212 16.422 -23.759 1.00 0.00 43 GLY A C 7
ATOM 10413 O O . GLY A 1 57 ? 0.641 16.876 -24.515 1.00 0.00 43 GLY A O 7
ATOM 10417 N N . LEU A 1 58 ? -0.418 15.100 -23.587 1.00 0.00 44 LEU A N 7
ATOM 10418 C CA . LEU A 1 58 ? 0.193 14.058 -24.437 1.00 0.00 44 LEU A CA 7
ATOM 10419 C C . LEU A 1 58 ? -0.843 13.460 -25.411 1.00 0.00 44 LEU A C 7
ATOM 10420 O O . LEU A 1 58 ? -0.471 12.697 -26.296 1.00 0.00 44 LEU A O 7
ATOM 10436 N N . ALA A 1 59 ? -2.120 13.841 -25.259 1.00 0.00 45 ALA A N 7
ATOM 10437 C CA . ALA A 1 59 ? -3.255 13.224 -25.986 1.00 0.00 45 ALA A CA 7
ATOM 10438 C C . ALA A 1 59 ? -3.157 13.391 -27.519 1.00 0.00 45 ALA A C 7
ATOM 10439 O O . ALA A 1 59 ? -3.050 14.517 -28.016 1.00 0.00 45 ALA A O 7
ATOM 10446 N N . GLY A 1 60 ? -3.156 12.251 -28.252 1.00 0.00 46 GLY A N 7
ATOM 10447 C CA . GLY A 1 60 ? -3.237 12.247 -29.725 1.00 0.00 46 GLY A CA 7
ATOM 10448 C C . GLY A 1 60 ? -1.979 12.731 -30.452 1.00 0.00 46 GLY A C 7
ATOM 10449 O O . GLY A 1 60 ? -1.965 12.812 -31.684 1.00 0.00 46 GLY A O 7
ATOM 10453 N N . ARG A 1 61 ? -0.924 13.049 -29.689 1.00 0.00 47 ARG A N 7
ATOM 10454 C CA . ARG A 1 61 ? 0.370 13.537 -30.231 1.00 0.00 47 ARG A CA 7
ATOM 10455 C C . ARG A 1 61 ? 1.499 12.517 -29.975 1.00 0.00 47 ARG A C 7
ATOM 10456 O O . ARG A 1 61 ? 2.626 12.709 -30.434 1.00 0.00 47 ARG A O 7
ATOM 10477 N N . LEU A 1 62 ? 1.171 11.432 -29.248 1.00 0.00 48 LEU A N 7
ATOM 10478 C CA . LEU A 1 62 ? 2.096 10.299 -28.997 1.00 0.00 48 LEU A CA 7
ATOM 10479 C C . LEU A 1 62 ? 1.568 9.013 -29.675 1.00 0.00 48 LEU A C 7
ATOM 10480 O O . LEU A 1 62 ? 2.211 7.963 -29.613 1.00 0.00 48 LEU A O 7
ATOM 10496 N N . ILE A 1 63 ? 0.371 9.128 -30.304 1.00 0.00 49 ILE A N 7
ATOM 10497 C CA . ILE A 1 63 ? -0.245 8.084 -31.155 1.00 0.00 49 ILE A CA 7
ATOM 10498 C C . ILE A 1 63 ? -0.799 8.737 -32.438 1.00 0.00 49 ILE A C 7
ATOM 10499 O O . ILE A 1 63 ? -1.328 9.853 -32.390 1.00 0.00 49 ILE A O 7
ATOM 10515 N N . GLU A 1 64 ? -0.631 8.036 -33.573 1.00 0.00 50 GLU A N 7
ATOM 10516 C CA . GLU A 1 64 ? -1.419 8.249 -34.801 1.00 0.00 50 GLU A CA 7
ATOM 10517 C C . GLU A 1 64 ? -1.664 6.904 -35.478 1.00 0.00 50 GLU A C 7
ATOM 10518 O O . GLU A 1 64 ? -0.717 6.189 -35.752 1.00 0.00 50 GLU A O 7
ATOM 10530 N N . ASP A 1 65 ? -2.939 6.572 -35.709 1.00 0.00 51 ASP A N 7
ATOM 10531 C CA . ASP A 1 65 ? -3.367 5.441 -36.568 1.00 0.00 51 ASP A CA 7
ATOM 10532 C C . ASP A 1 65 ? -2.792 4.077 -36.073 1.00 0.00 51 ASP A C 7
ATOM 10533 O O . ASP A 1 65 ? -2.576 3.140 -36.853 1.00 0.00 51 ASP A O 7
ATOM 10542 N N . GLY A 1 66 ? -2.599 3.972 -34.744 1.00 0.00 52 GLY A N 7
ATOM 10543 C CA . GLY A 1 66 ? -2.129 2.738 -34.096 1.00 0.00 52 GLY A CA 7
ATOM 10544 C C . GLY A 1 66 ? -0.610 2.555 -34.079 1.00 0.00 52 GLY A C 7
ATOM 10545 O O . GLY A 1 66 ? -0.122 1.514 -33.637 1.00 0.00 52 GLY A O 7
ATOM 10549 N N . GLU A 1 67 ? 0.129 3.549 -34.588 1.00 0.00 53 GLU A N 7
ATOM 10550 C CA . GLU A 1 67 ? 1.608 3.631 -34.468 1.00 0.00 53 GLU A CA 7
ATOM 10551 C C . GLU A 1 67 ? 1.967 4.878 -33.647 1.00 0.00 53 GLU A C 7
ATOM 10552 O O . GLU A 1 67 ? 1.065 5.553 -33.132 1.00 0.00 53 GLU A O 7
ATOM 10564 N N . VAL A 1 68 ? 3.275 5.174 -33.510 1.00 0.00 54 VAL A N 7
ATOM 10565 C CA . VAL A 1 68 ? 3.747 6.266 -32.635 1.00 0.00 54 VAL A CA 7
ATOM 10566 C C . VAL A 1 68 ? 3.246 7.667 -33.092 1.00 0.00 54 VAL A C 7
ATOM 10567 O O . VAL A 1 68 ? 2.562 8.299 -32.318 1.00 0.00 54 VAL A O 7
ATOM 10580 N N . LYS A 1 69 ? 3.512 8.078 -34.358 1.00 0.00 55 LYS A N 7
ATOM 10581 C CA . LYS A 1 69 ? 3.150 9.426 -34.925 1.00 0.00 55 LYS A CA 7
ATOM 10582 C C . LYS A 1 69 ? 4.138 9.779 -36.054 1.00 0.00 55 LYS A C 7
ATOM 10583 O O . LYS A 1 69 ? 5.339 9.494 -35.927 1.00 0.00 55 LYS A O 7
ATOM 10602 N N . PRO A 1 70 ? 3.650 10.381 -37.183 1.00 0.00 56 PRO A N 7
ATOM 10603 C CA . PRO A 1 70 ? 4.522 11.029 -38.187 1.00 0.00 56 PRO A CA 7
ATOM 10604 C C . PRO A 1 70 ? 5.333 12.200 -37.579 1.00 0.00 56 PRO A C 7
ATOM 10605 O O . PRO A 1 70 ? 4.769 13.075 -36.915 1.00 0.00 56 PRO A O 7
ATOM 10616 N N . HIS A 1 71 ? 6.664 12.169 -37.797 1.00 0.00 57 HIS A N 7
ATOM 10617 C CA . HIS A 1 71 ? 7.618 13.265 -37.464 1.00 0.00 57 HIS A CA 7
ATOM 10618 C C . HIS A 1 71 ? 7.986 13.341 -35.966 1.00 0.00 57 HIS A C 7
ATOM 10619 O O . HIS A 1 71 ? 8.810 14.191 -35.586 1.00 0.00 57 HIS A O 7
ATOM 10634 N N . VAL A 1 72 ? 7.399 12.459 -35.126 1.00 0.00 58 VAL A N 7
ATOM 10635 C CA . VAL A 1 72 ? 7.738 12.385 -33.685 1.00 0.00 58 VAL A CA 7
ATOM 10636 C C . VAL A 1 72 ? 9.090 11.668 -33.519 1.00 0.00 58 VAL A C 7
ATOM 10637 O O . VAL A 1 72 ? 9.489 10.879 -34.384 1.00 0.00 58 VAL A O 7
ATOM 10650 N N . ASN A 1 73 ? 9.808 11.963 -32.430 1.00 0.00 59 ASN A N 7
ATOM 10651 C CA . ASN A 1 73 ? 11.112 11.346 -32.140 1.00 0.00 59 ASN A CA 7
ATOM 10652 C C . ASN A 1 73 ? 11.001 10.572 -30.826 1.00 0.00 59 ASN A C 7
ATOM 10653 O O . ASN A 1 73 ? 10.965 11.156 -29.761 1.00 0.00 59 ASN A O 7
ATOM 10664 N N . VAL A 1 74 ? 10.932 9.241 -30.919 1.00 0.00 60 VAL A N 7
ATOM 10665 C CA . VAL A 1 74 ? 10.691 8.352 -29.758 1.00 0.00 60 VAL A CA 7
ATOM 10666 C C . VAL A 1 74 ? 11.738 7.234 -29.728 1.00 0.00 60 VAL A C 7
ATOM 10667 O O . VAL A 1 74 ? 11.966 6.570 -30.729 1.00 0.00 60 VAL A O 7
ATOM 10680 N N . LEU A 1 75 ? 12.370 7.055 -28.556 1.00 0.00 61 LEU A N 7
ATOM 10681 C CA . LEU A 1 75 ? 13.588 6.241 -28.371 1.00 0.00 61 LEU A CA 7
ATOM 10682 C C . LEU A 1 75 ? 13.373 5.107 -27.342 1.00 0.00 61 LEU A C 7
ATOM 10683 O O . LEU A 1 75 ? 12.734 5.297 -26.312 1.00 0.00 61 LEU A O 7
ATOM 10699 N N . LYS A 1 76 ? 13.938 3.933 -27.645 1.00 0.00 62 LYS A N 7
ATOM 10700 C CA . LYS A 1 76 ? 14.007 2.777 -26.741 1.00 0.00 62 LYS A CA 7
ATOM 10701 C C . LYS A 1 76 ? 15.490 2.443 -26.496 1.00 0.00 62 LYS A C 7
ATOM 10702 O O . LYS A 1 76 ? 16.174 1.963 -27.407 1.00 0.00 62 LYS A O 7
ATOM 10721 N N . ASN A 1 77 ? 15.971 2.752 -25.269 1.00 0.00 63 ASN A N 7
ATOM 10722 C CA . ASN A 1 77 ? 17.378 2.539 -24.833 1.00 0.00 63 ASN A CA 7
ATOM 10723 C C . ASN A 1 77 ? 18.349 3.348 -25.732 1.00 0.00 63 ASN A C 7
ATOM 10724 O O . ASN A 1 77 ? 19.479 2.933 -26.018 1.00 0.00 63 ASN A O 7
ATOM 10735 N N . GLY A 1 78 ? 17.872 4.536 -26.157 1.00 0.00 64 GLY A N 7
ATOM 10736 C CA . GLY A 1 78 ? 18.644 5.452 -27.000 1.00 0.00 64 GLY A CA 7
ATOM 10737 C C . GLY A 1 78 ? 18.431 5.229 -28.498 1.00 0.00 64 GLY A C 7
ATOM 10738 O O . GLY A 1 78 ? 18.782 6.093 -29.306 1.00 0.00 64 GLY A O 7
ATOM 10742 N N . ARG A 1 79 ? 17.846 4.078 -28.876 1.00 0.00 65 ARG A N 7
ATOM 10743 C CA . ARG A 1 79 ? 17.596 3.733 -30.289 1.00 0.00 65 ARG A CA 7
ATOM 10744 C C . ARG A 1 79 ? 16.174 4.149 -30.684 1.00 0.00 65 ARG A C 7
ATOM 10745 O O . ARG A 1 79 ? 15.199 3.561 -30.221 1.00 0.00 65 ARG A O 7
ATOM 10766 N N . GLU A 1 80 ? 16.084 5.158 -31.558 1.00 0.00 66 GLU A N 7
ATOM 10767 C CA . GLU A 1 80 ? 14.818 5.792 -31.948 1.00 0.00 66 GLU A CA 7
ATOM 10768 C C . GLU A 1 80 ? 13.939 4.813 -32.766 1.00 0.00 66 GLU A C 7
ATOM 10769 O O . GLU A 1 80 ? 14.236 4.505 -33.920 1.00 0.00 66 GLU A O 7
ATOM 10781 N N . VAL A 1 81 ? 12.853 4.343 -32.125 1.00 0.00 67 VAL A N 7
ATOM 10782 C CA . VAL A 1 81 ? 11.914 3.319 -32.645 1.00 0.00 67 VAL A CA 7
ATOM 10783 C C . VAL A 1 81 ? 11.118 3.754 -33.896 1.00 0.00 67 VAL A C 7
ATOM 10784 O O . VAL A 1 81 ? 10.306 2.978 -34.398 1.00 0.00 67 VAL A O 7
ATOM 10797 N N . VAL A 1 82 ? 11.319 4.991 -34.377 1.00 0.00 68 VAL A N 7
ATOM 10798 C CA . VAL A 1 82 ? 10.768 5.431 -35.679 1.00 0.00 68 VAL A CA 7
ATOM 10799 C C . VAL A 1 82 ? 11.516 4.739 -36.850 1.00 0.00 68 VAL A C 7
ATOM 10800 O O . VAL A 1 82 ? 10.992 4.633 -37.962 1.00 0.00 68 VAL A O 7
ATOM 10813 N N . HIS A 1 83 ? 12.762 4.294 -36.576 1.00 0.00 69 HIS A N 7
ATOM 10814 C CA . HIS A 1 83 ? 13.623 3.598 -37.562 1.00 0.00 69 HIS A CA 7
ATOM 10815 C C . HIS A 1 83 ? 13.373 2.072 -37.530 1.00 0.00 69 HIS A C 7
ATOM 10816 O O . HIS A 1 83 ? 13.775 1.345 -38.450 1.00 0.00 69 HIS A O 7
ATOM 10831 N N . LEU A 1 84 ? 12.719 1.607 -36.446 1.00 0.00 70 LEU A N 7
ATOM 10832 C CA . LEU A 1 84 ? 12.338 0.195 -36.235 1.00 0.00 70 LEU A CA 7
ATOM 10833 C C . LEU A 1 84 ? 10.878 0.144 -35.715 1.00 0.00 70 LEU A C 7
ATOM 10834 O O . LEU A 1 84 ? 10.041 0.907 -36.216 1.00 0.00 70 LEU A O 7
ATOM 10850 N N . ASP A 1 85 ? 10.538 -0.747 -34.757 1.00 0.00 71 ASP A N 7
ATOM 10851 C CA . ASP A 1 85 ? 9.140 -0.899 -34.290 1.00 0.00 71 ASP A CA 7
ATOM 10852 C C . ASP A 1 85 ? 8.824 0.109 -33.185 1.00 0.00 71 ASP A C 7
ATOM 10853 O O . ASP A 1 85 ? 9.439 0.062 -32.115 1.00 0.00 71 ASP A O 7
ATOM 10862 N N . GLY A 1 86 ? 7.843 0.984 -33.440 1.00 0.00 72 GLY A N 7
ATOM 10863 C CA . GLY A 1 86 ? 7.401 1.956 -32.451 1.00 0.00 72 GLY A CA 7
ATOM 10864 C C . GLY A 1 86 ? 6.587 1.326 -31.325 1.00 0.00 72 GLY A C 7
ATOM 10865 O O . GLY A 1 86 ? 6.765 1.662 -30.152 1.00 0.00 72 GLY A O 7
ATOM 10869 N N . MET A 1 87 ? 5.679 0.420 -31.707 1.00 0.00 73 MET A N 7
ATOM 10870 C CA . MET A 1 87 ? 4.721 -0.211 -30.779 1.00 0.00 73 MET A CA 7
ATOM 10871 C C . MET A 1 87 ? 5.332 -1.390 -29.986 1.00 0.00 73 MET A C 7
ATOM 10872 O O . MET A 1 87 ? 5.088 -1.510 -28.788 1.00 0.00 73 MET A O 7
ATOM 10886 N N . ALA A 1 88 ? 6.162 -2.229 -30.630 1.00 0.00 74 ALA A N 7
ATOM 10887 C CA . ALA A 1 88 ? 6.661 -3.482 -30.005 1.00 0.00 74 ALA A CA 7
ATOM 10888 C C . ALA A 1 88 ? 8.060 -3.862 -30.525 1.00 0.00 74 ALA A C 7
ATOM 10889 O O . ALA A 1 88 ? 8.228 -4.834 -31.274 1.00 0.00 74 ALA A O 7
ATOM 10896 N N . THR A 1 89 ? 9.059 -3.056 -30.141 1.00 0.00 75 THR A N 7
ATOM 10897 C CA . THR A 1 89 ? 10.471 -3.291 -30.496 1.00 0.00 75 THR A CA 7
ATOM 10898 C C . THR A 1 89 ? 11.091 -4.455 -29.675 1.00 0.00 75 THR A C 7
ATOM 10899 O O . THR A 1 89 ? 11.355 -5.531 -30.230 1.00 0.00 75 THR A O 7
ATOM 10910 N N . ALA A 1 90 ? 11.260 -4.255 -28.349 1.00 0.00 76 ALA A N 7
ATOM 10911 C CA . ALA A 1 90 ? 12.103 -5.130 -27.499 1.00 0.00 76 ALA A CA 7
ATOM 10912 C C . ALA A 1 90 ? 11.998 -4.721 -26.013 1.00 0.00 76 ALA A C 7
ATOM 10913 O O . ALA A 1 90 ? 12.960 -4.874 -25.253 1.00 0.00 76 ALA A O 7
ATOM 10920 N N . LEU A 1 91 ? 10.807 -4.245 -25.596 1.00 0.00 77 LEU A N 7
ATOM 10921 C CA . LEU A 1 91 ? 10.621 -3.653 -24.251 1.00 0.00 77 LEU A CA 7
ATOM 10922 C C . LEU A 1 91 ? 10.585 -4.753 -23.166 1.00 0.00 77 LEU A C 7
ATOM 10923 O O . LEU A 1 91 ? 10.000 -5.813 -23.374 1.00 0.00 77 LEU A O 7
ATOM 10939 N N . ASP A 1 92 ? 11.235 -4.484 -22.022 1.00 0.00 78 ASP A N 7
ATOM 10940 C CA . ASP A 1 92 ? 11.361 -5.446 -20.901 1.00 0.00 78 ASP A CA 7
ATOM 10941 C C . ASP A 1 92 ? 11.305 -4.666 -19.564 1.00 0.00 78 ASP A C 7
ATOM 10942 O O . ASP A 1 92 ? 11.050 -3.463 -19.573 1.00 0.00 78 ASP A O 7
ATOM 10951 N N . ASP A 1 93 ? 11.483 -5.346 -18.419 1.00 0.00 79 ASP A N 7
ATOM 10952 C CA . ASP A 1 93 ? 11.519 -4.686 -17.092 1.00 0.00 79 ASP A CA 7
ATOM 10953 C C . ASP A 1 93 ? 12.794 -3.845 -16.905 1.00 0.00 79 ASP A C 7
ATOM 10954 O O . ASP A 1 93 ? 13.862 -4.192 -17.418 1.00 0.00 79 ASP A O 7
ATOM 10963 N N . GLY A 1 94 ? 12.653 -2.743 -16.139 1.00 0.00 80 GLY A N 7
ATOM 10964 C CA . GLY A 1 94 ? 13.743 -1.801 -15.864 1.00 0.00 80 GLY A CA 7
ATOM 10965 C C . GLY A 1 94 ? 14.223 -1.059 -17.101 1.00 0.00 80 GLY A C 7
ATOM 10966 O O . GLY A 1 94 ? 15.327 -0.501 -17.108 1.00 0.00 80 GLY A O 7
ATOM 10970 N N . ASP A 1 95 ? 13.388 -1.040 -18.155 1.00 0.00 81 ASP A N 7
ATOM 10971 C CA . ASP A 1 95 ? 13.804 -0.574 -19.486 1.00 0.00 81 ASP A CA 7
ATOM 10972 C C . ASP A 1 95 ? 13.447 0.908 -19.676 1.00 0.00 81 ASP A C 7
ATOM 10973 O O . ASP A 1 95 ? 12.293 1.310 -19.463 1.00 0.00 81 ASP A O 7
ATOM 10982 N N . ALA A 1 96 ? 14.451 1.708 -20.074 1.00 0.00 82 ALA A N 7
ATOM 10983 C CA . ALA A 1 96 ? 14.297 3.159 -20.263 1.00 0.00 82 ALA A CA 7
ATOM 10984 C C . ALA A 1 96 ? 13.755 3.489 -21.664 1.00 0.00 82 ALA A C 7
ATOM 10985 O O . ALA A 1 96 ? 14.414 3.195 -22.669 1.00 0.00 82 ALA A O 7
ATOM 10992 N N . VAL A 1 97 ? 12.543 4.072 -21.723 1.00 0.00 83 VAL A N 7
ATOM 10993 C CA . VAL A 1 97 ? 11.944 4.571 -22.972 1.00 0.00 83 VAL A CA 7
ATOM 10994 C C . VAL A 1 97 ? 11.991 6.111 -22.965 1.00 0.00 83 VAL A C 7
ATOM 10995 O O . VAL A 1 97 ? 11.243 6.751 -22.222 1.00 0.00 83 VAL A O 7
ATOM 11008 N N . SER A 1 98 ? 12.882 6.690 -23.780 1.00 0.00 84 SER A N 7
ATOM 11009 C CA . SER A 1 98 ? 12.971 8.148 -23.973 1.00 0.00 84 SER A CA 7
ATOM 11010 C C . SER A 1 98 ? 11.948 8.584 -25.034 1.00 0.00 84 SER A C 7
ATOM 11011 O O . SER A 1 98 ? 11.643 7.816 -25.935 1.00 0.00 84 SER A O 7
ATOM 11019 N N . VAL A 1 99 ? 11.395 9.803 -24.917 1.00 0.00 85 VAL A N 7
ATOM 11020 C CA . VAL A 1 99 ? 10.457 10.358 -25.915 1.00 0.00 85 VAL A CA 7
ATOM 11021 C C . VAL A 1 99 ? 10.713 11.864 -26.089 1.00 0.00 85 VAL A C 7
ATOM 11022 O O . VAL A 1 99 ? 11.105 12.571 -25.149 1.00 0.00 85 VAL A O 7
ATOM 11035 N N . PHE A 1 100 ? 10.494 12.326 -27.310 1.00 0.00 86 PHE A N 7
ATOM 11036 C CA . PHE A 1 100 ? 10.574 13.734 -27.708 1.00 0.00 86 PHE A CA 7
ATOM 11037 C C . PHE A 1 100 ? 9.306 14.003 -28.555 1.00 0.00 86 PHE A C 7
ATOM 11038 O O . PHE A 1 100 ? 8.882 13.112 -29.304 1.00 0.00 86 PHE A O 7
ATOM 11055 N N . PRO A 1 101 ? 8.671 15.203 -28.450 1.00 0.00 87 PRO A N 7
ATOM 11056 C CA . PRO A 1 101 ? 7.563 15.620 -29.350 1.00 0.00 87 PRO A CA 7
ATOM 11057 C C . PRO A 1 101 ? 8.049 15.774 -30.806 1.00 0.00 87 PRO A C 7
ATOM 11058 O O . PRO A 1 101 ? 9.264 15.739 -31.054 1.00 0.00 87 PRO A O 7
ATOM 11069 N N . PRO A 1 102 ? 7.122 15.919 -31.806 1.00 0.00 88 PRO A N 7
ATOM 11070 C CA . PRO A 1 102 ? 7.546 16.057 -33.206 1.00 0.00 88 PRO A CA 7
ATOM 11071 C C . PRO A 1 102 ? 8.360 17.351 -33.419 1.00 0.00 88 PRO A C 7
ATOM 11072 O O . PRO A 1 102 ? 7.936 18.448 -33.037 1.00 0.00 88 PRO A O 7
ATOM 11083 N N . VAL A 1 103 ? 9.539 17.195 -34.040 1.00 0.00 89 VAL A N 7
ATOM 11084 C CA . VAL A 1 103 ? 10.472 18.303 -34.343 1.00 0.00 89 VAL A CA 7
ATOM 11085 C C . VAL A 1 103 ? 10.920 18.205 -35.811 1.00 0.00 89 VAL A C 7
ATOM 11086 O O . VAL A 1 103 ? 11.422 19.170 -36.387 1.00 0.00 89 VAL A O 7
ATOM 11099 N N . ALA A 1 104 ? 10.721 17.007 -36.405 1.00 0.00 90 ALA A N 7
ATOM 11100 C CA . ALA A 1 104 ? 10.962 16.750 -37.833 1.00 0.00 90 ALA A CA 7
ATOM 11101 C C . ALA A 1 104 ? 9.806 17.299 -38.707 1.00 0.00 90 ALA A C 7
ATOM 11102 O O . ALA A 1 104 ? 9.890 17.277 -39.942 1.00 0.00 90 ALA A O 7
ATOM 11109 N N . GLY A 1 105 ? 8.724 17.774 -38.049 1.00 0.00 91 GLY A N 7
ATOM 11110 C CA . GLY A 1 105 ? 7.582 18.389 -38.734 1.00 0.00 91 GLY A CA 7
ATOM 11111 C C . GLY A 1 105 ? 7.917 19.780 -39.270 1.00 0.00 91 GLY A C 7
ATOM 11112 O O . GLY A 1 105 ? 7.742 20.779 -38.564 1.00 0.00 91 GLY A O 7
ATOM 11116 N N . GLY A 1 106 ? 8.451 19.817 -40.504 1.00 0.00 92 GLY A N 7
ATOM 11117 C CA . GLY A 1 106 ? 8.896 21.055 -41.147 1.00 0.00 92 GLY A CA 7
ATOM 11118 C C . GLY A 1 106 ? 7.731 21.936 -41.617 1.00 0.00 92 GLY A C 7
ATOM 11119 O O . GLY A 1 106 ? 7.314 22.842 -40.862 1.00 0.00 92 GLY A O 7
ATOM 11124 N N . GLY A 1 1 ? 1.809 -6.246 1.047 1.00 0.00 -13 GLY A N 8
ATOM 11125 C CA . GLY A 1 1 ? 2.353 -5.383 -0.034 1.00 0.00 -13 GLY A CA 8
ATOM 11126 C C . GLY A 1 1 ? 1.440 -4.205 -0.345 1.00 0.00 -13 GLY A C 8
ATOM 11127 O O . GLY A 1 1 ? 0.378 -4.054 0.275 1.00 0.00 -13 GLY A O 8
ATOM 11133 N N . GLY A 1 2 ? 1.867 -3.367 -1.306 1.00 0.00 -12 GLY A N 8
ATOM 11134 C CA . GLY A 1 2 ? 1.089 -2.201 -1.742 1.00 0.00 -12 GLY A CA 8
ATOM 11135 C C . GLY A 1 2 ? 1.409 -1.803 -3.174 1.00 0.00 -12 GLY A C 8
ATOM 11136 O O . GLY A 1 2 ? 1.216 -0.641 -3.563 1.00 0.00 -12 GLY A O 8
ATOM 11140 N N . GLY A 1 3 ? 1.897 -2.788 -3.958 1.00 0.00 -11 GLY A N 8
ATOM 11141 C CA . GLY A 1 3 ? 2.284 -2.576 -5.350 1.00 0.00 -11 GLY A CA 8
ATOM 11142 C C . GLY A 1 3 ? 1.085 -2.577 -6.281 1.00 0.00 -11 GLY A C 8
ATOM 11143 O O . GLY A 1 3 ? 0.125 -3.321 -6.055 1.00 0.00 -11 GLY A O 8
ATOM 11147 N N . ARG A 1 4 ? 1.133 -1.732 -7.322 1.00 0.00 -10 ARG A N 8
ATOM 11148 C CA . ARG A 1 4 ? 0.040 -1.591 -8.294 1.00 0.00 -10 ARG A CA 8
ATOM 11149 C C . ARG A 1 4 ? 0.179 -2.663 -9.382 1.00 0.00 -10 ARG A C 8
ATOM 11150 O O . ARG A 1 4 ? 0.723 -2.416 -10.461 1.00 0.00 -10 ARG A O 8
ATOM 11171 N N . ASP A 1 5 ? -0.248 -3.882 -9.035 1.00 0.00 -9 ASP A N 8
ATOM 11172 C CA . ASP A 1 5 ? -0.257 -5.038 -9.948 1.00 0.00 -9 ASP A CA 8
ATOM 11173 C C . ASP A 1 5 ? -1.614 -5.111 -10.663 1.00 0.00 -9 ASP A C 8
ATOM 11174 O O . ASP A 1 5 ? -2.618 -4.600 -10.145 1.00 0.00 -9 ASP A O 8
ATOM 11183 N N . TYR A 1 6 ? -1.645 -5.742 -11.850 1.00 0.00 -8 TYR A N 8
ATOM 11184 C CA . TYR A 1 6 ? -2.820 -5.689 -12.756 1.00 0.00 -8 TYR A CA 8
ATOM 11185 C C . TYR A 1 6 ? -3.342 -7.091 -13.095 1.00 0.00 -8 TYR A C 8
ATOM 11186 O O . TYR A 1 6 ? -3.940 -7.303 -14.155 1.00 0.00 -8 TYR A O 8
ATOM 11204 N N . LYS A 1 7 ? -3.107 -8.042 -12.187 1.00 0.00 -7 LYS A N 8
ATOM 11205 C CA . LYS A 1 7 ? -3.508 -9.444 -12.366 1.00 0.00 -7 LYS A CA 8
ATOM 11206 C C . LYS A 1 7 ? -3.510 -10.164 -11.014 1.00 0.00 -7 LYS A C 8
ATOM 11207 O O . LYS A 1 7 ? -2.490 -10.171 -10.321 1.00 0.00 -7 LYS A O 8
ATOM 11226 N N . ASP A 1 8 ? -4.681 -10.708 -10.643 1.00 0.00 -6 ASP A N 8
ATOM 11227 C CA . ASP A 1 8 ? -4.857 -11.634 -9.501 1.00 0.00 -6 ASP A CA 8
ATOM 11228 C C . ASP A 1 8 ? -4.364 -11.007 -8.151 1.00 0.00 -6 ASP A C 8
ATOM 11229 O O . ASP A 1 8 ? -4.163 -9.794 -8.062 1.00 0.00 -6 ASP A O 8
ATOM 11238 N N . ASP A 1 9 ? -4.234 -11.828 -7.091 1.00 0.00 -5 ASP A N 8
ATOM 11239 C CA . ASP A 1 9 ? -3.635 -11.415 -5.794 1.00 0.00 -5 ASP A CA 8
ATOM 11240 C C . ASP A 1 9 ? -2.242 -12.060 -5.639 1.00 0.00 -5 ASP A C 8
ATOM 11241 O O . ASP A 1 9 ? -1.346 -11.492 -5.003 1.00 0.00 -5 ASP A O 8
ATOM 11250 N N . ASP A 1 10 ? -2.087 -13.260 -6.229 1.00 0.00 -4 ASP A N 8
ATOM 11251 C CA . ASP A 1 10 ? -0.844 -14.061 -6.168 1.00 0.00 -4 ASP A CA 8
ATOM 11252 C C . ASP A 1 10 ? 0.286 -13.431 -7.013 1.00 0.00 -4 ASP A C 8
ATOM 11253 O O . ASP A 1 10 ? 1.353 -13.089 -6.485 1.00 0.00 -4 ASP A O 8
ATOM 11262 N N . ASP A 1 11 ? 0.040 -13.302 -8.327 1.00 0.00 -3 ASP A N 8
ATOM 11263 C CA . ASP A 1 11 ? 1.067 -12.875 -9.305 1.00 0.00 -3 ASP A CA 8
ATOM 11264 C C . ASP A 1 11 ? 1.078 -11.348 -9.496 1.00 0.00 -3 ASP A C 8
ATOM 11265 O O . ASP A 1 11 ? 0.034 -10.715 -9.491 1.00 0.00 -3 ASP A O 8
ATOM 11274 N N . LYS A 1 12 ? 2.286 -10.778 -9.677 1.00 0.00 -2 LYS A N 8
ATOM 11275 C CA . LYS A 1 12 ? 2.477 -9.340 -9.956 1.00 0.00 -2 LYS A CA 8
ATOM 11276 C C . LYS A 1 12 ? 2.467 -9.076 -11.458 1.00 0.00 -2 LYS A C 8
ATOM 11277 O O . LYS A 1 12 ? 1.887 -8.080 -11.879 1.00 0.00 -2 LYS A O 8
ATOM 11296 N N . GLY A 1 13 ? 3.142 -9.961 -12.240 1.00 0.00 -1 GLY A N 8
ATOM 11297 C CA . GLY A 1 13 ? 3.216 -9.874 -13.716 1.00 0.00 -1 GLY A CA 8
ATOM 11298 C C . GLY A 1 13 ? 3.500 -8.474 -14.279 1.00 0.00 -1 GLY A C 8
ATOM 11299 O O . GLY A 1 13 ? 3.053 -8.137 -15.380 1.00 0.00 -1 GLY A O 8
ATOM 11303 N N . THR A 1 14 ? 4.236 -7.663 -13.508 1.00 0.00 0 THR A N 8
ATOM 11304 C CA . THR A 1 14 ? 4.463 -6.244 -13.798 1.00 0.00 0 THR A CA 8
ATOM 11305 C C . THR A 1 14 ? 5.940 -5.967 -14.094 1.00 0.00 0 THR A C 8
ATOM 11306 O O . THR A 1 14 ? 6.839 -6.661 -13.593 1.00 0.00 0 THR A O 8
ATOM 11317 N N . MET A 1 15 ? 6.163 -4.938 -14.922 1.00 0.00 1 MET A N 8
ATOM 11318 C CA . MET A 1 15 ? 7.492 -4.401 -15.226 1.00 0.00 1 MET A CA 8
ATOM 11319 C C . MET A 1 15 ? 7.439 -2.868 -15.134 1.00 0.00 1 MET A C 8
ATOM 11320 O O . MET A 1 15 ? 6.458 -2.247 -15.558 1.00 0.00 1 MET A O 8
ATOM 11334 N N . GLU A 1 16 ? 8.479 -2.260 -14.550 1.00 0.00 2 GLU A N 8
ATOM 11335 C CA . GLU A 1 16 ? 8.532 -0.803 -14.331 1.00 0.00 2 GLU A CA 8
ATOM 11336 C C . GLU A 1 16 ? 9.564 -0.165 -15.270 1.00 0.00 2 GLU A C 8
ATOM 11337 O O . GLU A 1 16 ? 10.736 -0.511 -15.232 1.00 0.00 2 GLU A O 8
ATOM 11349 N N . LEU A 1 17 ? 9.113 0.783 -16.097 1.00 0.00 3 LEU A N 8
ATOM 11350 C CA . LEU A 1 17 ? 9.926 1.381 -17.169 1.00 0.00 3 LEU A CA 8
ATOM 11351 C C . LEU A 1 17 ? 10.416 2.779 -16.777 1.00 0.00 3 LEU A C 8
ATOM 11352 O O . LEU A 1 17 ? 9.703 3.513 -16.090 1.00 0.00 3 LEU A O 8
ATOM 11368 N N . GLU A 1 18 ? 11.619 3.145 -17.240 1.00 0.00 4 GLU A N 8
ATOM 11369 C CA . GLU A 1 18 ? 12.155 4.503 -17.097 1.00 0.00 4 GLU A CA 8
ATOM 11370 C C . GLU A 1 18 ? 11.705 5.346 -18.309 1.00 0.00 4 GLU A C 8
ATOM 11371 O O . GLU A 1 18 ? 12.342 5.318 -19.363 1.00 0.00 4 GLU A O 8
ATOM 11383 N N . LEU A 1 19 ? 10.608 6.096 -18.172 1.00 0.00 5 LEU A N 8
ATOM 11384 C CA . LEU A 1 19 ? 10.035 6.858 -19.284 1.00 0.00 5 LEU A CA 8
ATOM 11385 C C . LEU A 1 19 ? 10.611 8.262 -19.285 1.00 0.00 5 LEU A C 8
ATOM 11386 O O . LEU A 1 19 ? 10.260 9.099 -18.452 1.00 0.00 5 LEU A O 8
ATOM 11402 N N . ARG A 1 20 ? 11.535 8.485 -20.214 1.00 0.00 6 ARG A N 8
ATOM 11403 C CA . ARG A 1 20 ? 12.264 9.733 -20.331 1.00 0.00 6 ARG A CA 8
ATOM 11404 C C . ARG A 1 20 ? 11.560 10.619 -21.362 1.00 0.00 6 ARG A C 8
ATOM 11405 O O . ARG A 1 20 ? 11.451 10.253 -22.522 1.00 0.00 6 ARG A O 8
ATOM 11426 N N . PHE A 1 21 ? 11.064 11.769 -20.907 1.00 0.00 7 PHE A N 8
ATOM 11427 C CA . PHE A 1 21 ? 10.373 12.763 -21.739 1.00 0.00 7 PHE A CA 8
ATOM 11428 C C . PHE A 1 21 ? 11.292 13.953 -21.950 1.00 0.00 7 PHE A C 8
ATOM 11429 O O . PHE A 1 21 ? 11.946 14.418 -21.008 1.00 0.00 7 PHE A O 8
ATOM 11446 N N . PHE A 1 22 ? 11.354 14.437 -23.194 1.00 0.00 8 PHE A N 8
ATOM 11447 C CA . PHE A 1 22 ? 12.203 15.573 -23.571 1.00 0.00 8 PHE A CA 8
ATOM 11448 C C . PHE A 1 22 ? 11.366 16.628 -24.301 1.00 0.00 8 PHE A C 8
ATOM 11449 O O . PHE A 1 22 ? 10.243 16.341 -24.751 1.00 0.00 8 PHE A O 8
ATOM 11466 N N . ALA A 1 23 ? 11.907 17.863 -24.332 1.00 0.00 9 ALA A N 8
ATOM 11467 C CA . ALA A 1 23 ? 11.335 19.015 -25.039 1.00 0.00 9 ALA A CA 8
ATOM 11468 C C . ALA A 1 23 ? 9.892 19.352 -24.547 1.00 0.00 9 ALA A C 8
ATOM 11469 O O . ALA A 1 23 ? 9.693 19.598 -23.349 1.00 0.00 9 ALA A O 8
ATOM 11476 N N . THR A 1 24 ? 8.892 19.326 -25.468 1.00 0.00 10 THR A N 8
ATOM 11477 C CA . THR A 1 24 ? 7.489 19.630 -25.161 1.00 0.00 10 THR A CA 8
ATOM 11478 C C . THR A 1 24 ? 6.850 18.521 -24.306 1.00 0.00 10 THR A C 8
ATOM 11479 O O . THR A 1 24 ? 6.192 18.815 -23.311 1.00 0.00 10 THR A O 8
ATOM 11490 N N . PHE A 1 25 ? 7.096 17.243 -24.675 1.00 0.00 11 PHE A N 8
ATOM 11491 C CA . PHE A 1 25 ? 6.563 16.072 -23.922 1.00 0.00 11 PHE A CA 8
ATOM 11492 C C . PHE A 1 25 ? 7.045 16.092 -22.458 1.00 0.00 11 PHE A C 8
ATOM 11493 O O . PHE A 1 25 ? 6.346 15.599 -21.573 1.00 0.00 11 PHE A O 8
ATOM 11510 N N . ARG A 1 26 ? 8.230 16.693 -22.229 1.00 0.00 12 ARG A N 8
ATOM 11511 C CA . ARG A 1 26 ? 8.807 16.818 -20.884 1.00 0.00 12 ARG A CA 8
ATOM 11512 C C . ARG A 1 26 ? 7.951 17.731 -19.996 1.00 0.00 12 ARG A C 8
ATOM 11513 O O . ARG A 1 26 ? 7.575 17.338 -18.894 1.00 0.00 12 ARG A O 8
ATOM 11534 N N . GLU A 1 27 ? 7.648 18.952 -20.497 1.00 0.00 13 GLU A N 8
ATOM 11535 C CA . GLU A 1 27 ? 6.936 19.987 -19.710 1.00 0.00 13 GLU A CA 8
ATOM 11536 C C . GLU A 1 27 ? 5.442 19.654 -19.550 1.00 0.00 13 GLU A C 8
ATOM 11537 O O . GLU A 1 27 ? 4.806 20.072 -18.573 1.00 0.00 13 GLU A O 8
ATOM 11549 N N . VAL A 1 28 ? 4.902 18.903 -20.521 1.00 0.00 14 VAL A N 8
ATOM 11550 C CA . VAL A 1 28 ? 3.549 18.321 -20.442 1.00 0.00 14 VAL A CA 8
ATOM 11551 C C . VAL A 1 28 ? 3.430 17.396 -19.219 1.00 0.00 14 VAL A C 8
ATOM 11552 O O . VAL A 1 28 ? 2.508 17.528 -18.403 1.00 0.00 14 VAL A O 8
ATOM 11565 N N . VAL A 1 29 ? 4.381 16.463 -19.115 1.00 0.00 15 VAL A N 8
ATOM 11566 C CA . VAL A 1 29 ? 4.466 15.519 -17.994 1.00 0.00 15 VAL A CA 8
ATOM 11567 C C . VAL A 1 29 ? 4.996 16.245 -16.729 1.00 0.00 15 VAL A C 8
ATOM 11568 O O . VAL A 1 29 ? 4.711 15.834 -15.599 1.00 0.00 15 VAL A O 8
ATOM 11581 N N . GLY A 1 30 ? 5.701 17.376 -16.955 1.00 0.00 16 GLY A N 8
ATOM 11582 C CA . GLY A 1 30 ? 6.395 18.132 -15.900 1.00 0.00 16 GLY A CA 8
ATOM 11583 C C . GLY A 1 30 ? 7.597 17.390 -15.333 1.00 0.00 16 GLY A C 8
ATOM 11584 O O . GLY A 1 30 ? 8.190 17.809 -14.331 1.00 0.00 16 GLY A O 8
ATOM 11588 N N . GLN A 1 31 ? 7.981 16.301 -16.023 1.00 0.00 17 GLN A N 8
ATOM 11589 C CA . GLN A 1 31 ? 8.918 15.289 -15.518 1.00 0.00 17 GLN A CA 8
ATOM 11590 C C . GLN A 1 31 ? 9.750 14.762 -16.707 1.00 0.00 17 GLN A C 8
ATOM 11591 O O . GLN A 1 31 ? 9.194 14.520 -17.784 1.00 0.00 17 GLN A O 8
ATOM 11605 N N . LYS A 1 32 ? 11.068 14.576 -16.497 1.00 0.00 18 LYS A N 8
ATOM 11606 C CA . LYS A 1 32 ? 12.030 14.306 -17.593 1.00 0.00 18 LYS A CA 8
ATOM 11607 C C . LYS A 1 32 ? 12.406 12.815 -17.714 1.00 0.00 18 LYS A C 8
ATOM 11608 O O . LYS A 1 32 ? 12.789 12.376 -18.796 1.00 0.00 18 LYS A O 8
ATOM 11627 N N . SER A 1 33 ? 12.376 12.071 -16.596 1.00 0.00 19 SER A N 8
ATOM 11628 C CA . SER A 1 33 ? 12.614 10.610 -16.575 1.00 0.00 19 SER A CA 8
ATOM 11629 C C . SER A 1 33 ? 11.904 10.045 -15.339 1.00 0.00 19 SER A C 8
ATOM 11630 O O . SER A 1 33 ? 12.285 10.368 -14.205 1.00 0.00 19 SER A O 8
ATOM 11638 N N . ILE A 1 34 ? 10.871 9.229 -15.554 1.00 0.00 20 ILE A N 8
ATOM 11639 C CA . ILE A 1 34 ? 10.019 8.700 -14.470 1.00 0.00 20 ILE A CA 8
ATOM 11640 C C . ILE A 1 34 ? 10.032 7.179 -14.466 1.00 0.00 20 ILE A C 8
ATOM 11641 O O . ILE A 1 34 ? 10.557 6.560 -15.381 1.00 0.00 20 ILE A O 8
ATOM 11657 N N . TYR A 1 35 ? 9.452 6.593 -13.422 1.00 0.00 21 TYR A N 8
ATOM 11658 C CA . TYR A 1 35 ? 9.213 5.151 -13.339 1.00 0.00 21 TYR A CA 8
ATOM 11659 C C . TYR A 1 35 ? 7.700 4.897 -13.410 1.00 0.00 21 TYR A C 8
ATOM 11660 O O . TYR A 1 35 ? 6.929 5.455 -12.623 1.00 0.00 21 TYR A O 8
ATOM 11678 N N . TRP A 1 36 ? 7.294 4.051 -14.365 1.00 0.00 22 TRP A N 8
ATOM 11679 C CA . TRP A 1 36 ? 5.882 3.739 -14.647 1.00 0.00 22 TRP A CA 8
ATOM 11680 C C . TRP A 1 36 ? 5.670 2.235 -14.498 1.00 0.00 22 TRP A C 8
ATOM 11681 O O . TRP A 1 36 ? 6.331 1.446 -15.181 1.00 0.00 22 TRP A O 8
ATOM 11702 N N . ARG A 1 37 ? 4.737 1.849 -13.629 1.00 0.00 23 ARG A N 8
ATOM 11703 C CA . ARG A 1 37 ? 4.386 0.442 -13.429 1.00 0.00 23 ARG A CA 8
ATOM 11704 C C . ARG A 1 37 ? 3.380 0.019 -14.514 1.00 0.00 23 ARG A C 8
ATOM 11705 O O . ARG A 1 37 ? 2.227 0.455 -14.498 1.00 0.00 23 ARG A O 8
ATOM 11726 N N . VAL A 1 38 ? 3.840 -0.780 -15.484 1.00 0.00 24 VAL A N 8
ATOM 11727 C CA . VAL A 1 38 ? 2.979 -1.378 -16.522 1.00 0.00 24 VAL A CA 8
ATOM 11728 C C . VAL A 1 38 ? 3.010 -2.915 -16.395 1.00 0.00 24 VAL A C 8
ATOM 11729 O O . VAL A 1 38 ? 3.660 -3.460 -15.496 1.00 0.00 24 VAL A O 8
ATOM 11742 N N . ASP A 1 39 ? 2.276 -3.600 -17.278 1.00 0.00 25 ASP A N 8
ATOM 11743 C CA . ASP A 1 39 ? 2.269 -5.074 -17.359 1.00 0.00 25 ASP A CA 8
ATOM 11744 C C . ASP A 1 39 ? 3.480 -5.576 -18.149 1.00 0.00 25 ASP A C 8
ATOM 11745 O O . ASP A 1 39 ? 4.071 -4.836 -18.937 1.00 0.00 25 ASP A O 8
ATOM 11754 N N . ASP A 1 40 ? 3.818 -6.855 -17.940 1.00 0.00 26 ASP A N 8
ATOM 11755 C CA . ASP A 1 40 ? 4.789 -7.592 -18.778 1.00 0.00 26 ASP A CA 8
ATOM 11756 C C . ASP A 1 40 ? 4.258 -7.733 -20.230 1.00 0.00 26 ASP A C 8
ATOM 11757 O O . ASP A 1 40 ? 5.033 -7.811 -21.187 1.00 0.00 26 ASP A O 8
ATOM 11766 N N . ASP A 1 41 ? 2.921 -7.702 -20.365 1.00 0.00 27 ASP A N 8
ATOM 11767 C CA . ASP A 1 41 ? 2.210 -7.843 -21.652 1.00 0.00 27 ASP A CA 8
ATOM 11768 C C . ASP A 1 41 ? 2.215 -6.508 -22.422 1.00 0.00 27 ASP A C 8
ATOM 11769 O O . ASP A 1 41 ? 2.092 -6.489 -23.655 1.00 0.00 27 ASP A O 8
ATOM 11778 N N . ALA A 1 42 ? 2.387 -5.401 -21.677 1.00 0.00 28 ALA A N 8
ATOM 11779 C CA . ALA A 1 42 ? 2.452 -4.048 -22.246 1.00 0.00 28 ALA A CA 8
ATOM 11780 C C . ALA A 1 42 ? 3.766 -3.850 -23.023 1.00 0.00 28 ALA A C 8
ATOM 11781 O O . ALA A 1 42 ? 4.769 -4.504 -22.740 1.00 0.00 28 ALA A O 8
ATOM 11788 N N . THR A 1 43 ? 3.730 -2.965 -24.024 1.00 0.00 29 THR A N 8
ATOM 11789 C CA . THR A 1 43 ? 4.915 -2.545 -24.803 1.00 0.00 29 THR A CA 8
ATOM 11790 C C . THR A 1 43 ? 4.849 -1.015 -25.017 1.00 0.00 29 THR A C 8
ATOM 11791 O O . THR A 1 43 ? 3.954 -0.369 -24.465 1.00 0.00 29 THR A O 8
ATOM 11802 N N . VAL A 1 44 ? 5.801 -0.453 -25.813 1.00 0.00 30 VAL A N 8
ATOM 11803 C CA . VAL A 1 44 ? 5.938 1.018 -26.041 1.00 0.00 30 VAL A CA 8
ATOM 11804 C C . VAL A 1 44 ? 4.593 1.655 -26.461 1.00 0.00 30 VAL A C 8
ATOM 11805 O O . VAL A 1 44 ? 4.257 2.747 -26.012 1.00 0.00 30 VAL A O 8
ATOM 11818 N N . GLY A 1 45 ? 3.808 0.900 -27.246 1.00 0.00 31 GLY A N 8
ATOM 11819 C CA . GLY A 1 45 ? 2.517 1.348 -27.747 1.00 0.00 31 GLY A CA 8
ATOM 11820 C C . GLY A 1 45 ? 1.474 1.507 -26.654 1.00 0.00 31 GLY A C 8
ATOM 11821 O O . GLY A 1 45 ? 0.760 2.507 -26.616 1.00 0.00 31 GLY A O 8
ATOM 11825 N N . ASP A 1 46 ? 1.402 0.502 -25.769 1.00 0.00 32 ASP A N 8
ATOM 11826 C CA . ASP A 1 46 ? 0.526 0.512 -24.577 1.00 0.00 32 ASP A CA 8
ATOM 11827 C C . ASP A 1 46 ? 0.908 1.653 -23.618 1.00 0.00 32 ASP A C 8
ATOM 11828 O O . ASP A 1 46 ? 0.041 2.264 -22.981 1.00 0.00 32 ASP A O 8
ATOM 11837 N N . VAL A 1 47 ? 2.221 1.924 -23.547 1.00 0.00 33 VAL A N 8
ATOM 11838 C CA . VAL A 1 47 ? 2.802 2.975 -22.700 1.00 0.00 33 VAL A CA 8
ATOM 11839 C C . VAL A 1 47 ? 2.307 4.360 -23.134 1.00 0.00 33 VAL A C 8
ATOM 11840 O O . VAL A 1 47 ? 1.603 5.016 -22.371 1.00 0.00 33 VAL A O 8
ATOM 11853 N N . LEU A 1 48 ? 2.598 4.752 -24.389 1.00 0.00 34 LEU A N 8
ATOM 11854 C CA . LEU A 1 48 ? 2.216 6.083 -24.909 1.00 0.00 34 LEU A CA 8
ATOM 11855 C C . LEU A 1 48 ? 0.681 6.217 -25.044 1.00 0.00 34 LEU A C 8
ATOM 11856 O O . LEU A 1 48 ? 0.133 7.311 -24.883 1.00 0.00 34 LEU A O 8
ATOM 11872 N N . ARG A 1 49 ? -0.003 5.088 -25.303 1.00 0.00 35 ARG A N 8
ATOM 11873 C CA . ARG A 1 49 ? -1.479 5.019 -25.257 1.00 0.00 35 ARG A CA 8
ATOM 11874 C C . ARG A 1 49 ? -2.017 5.486 -23.890 1.00 0.00 35 ARG A C 8
ATOM 11875 O O . ARG A 1 49 ? -2.935 6.308 -23.807 1.00 0.00 35 ARG A O 8
ATOM 11896 N N . SER A 1 50 ? -1.458 4.946 -22.836 1.00 0.00 36 SER A N 8
ATOM 11897 C CA . SER A 1 50 ? -1.884 5.264 -21.476 1.00 0.00 36 SER A CA 8
ATOM 11898 C C . SER A 1 50 ? -1.404 6.673 -21.056 1.00 0.00 36 SER A C 8
ATOM 11899 O O . SER A 1 50 ? -2.079 7.349 -20.287 1.00 0.00 36 SER A O 8
ATOM 11907 N N . LEU A 1 51 ? -0.226 7.092 -21.569 1.00 0.00 37 LEU A N 8
ATOM 11908 C CA . LEU A 1 51 ? 0.356 8.430 -21.295 1.00 0.00 37 LEU A CA 8
ATOM 11909 C C . LEU A 1 51 ? -0.594 9.579 -21.697 1.00 0.00 37 LEU A C 8
ATOM 11910 O O . LEU A 1 51 ? -0.652 10.588 -20.998 1.00 0.00 37 LEU A O 8
ATOM 11926 N N . GLU A 1 52 ? -1.308 9.439 -22.834 1.00 0.00 38 GLU A N 8
ATOM 11927 C CA . GLU A 1 52 ? -2.311 10.447 -23.263 1.00 0.00 38 GLU A CA 8
ATOM 11928 C C . GLU A 1 52 ? -3.603 10.347 -22.441 1.00 0.00 38 GLU A C 8
ATOM 11929 O O . GLU A 1 52 ? -4.322 11.337 -22.295 1.00 0.00 38 GLU A O 8
ATOM 11941 N N . ALA A 1 53 ? -3.906 9.136 -21.947 1.00 0.00 39 ALA A N 8
ATOM 11942 C CA . ALA A 1 53 ? -5.074 8.895 -21.082 1.00 0.00 39 ALA A CA 8
ATOM 11943 C C . ALA A 1 53 ? -4.911 9.633 -19.738 1.00 0.00 39 ALA A C 8
ATOM 11944 O O . ALA A 1 53 ? -5.885 10.120 -19.156 1.00 0.00 39 ALA A O 8
ATOM 11951 N N . GLU A 1 54 ? -3.653 9.708 -19.273 1.00 0.00 40 GLU A N 8
ATOM 11952 C CA . GLU A 1 54 ? -3.279 10.451 -18.060 1.00 0.00 40 GLU A CA 8
ATOM 11953 C C . GLU A 1 54 ? -3.187 11.954 -18.361 1.00 0.00 40 GLU A C 8
ATOM 11954 O O . GLU A 1 54 ? -3.895 12.771 -17.772 1.00 0.00 40 GLU A O 8
ATOM 11966 N N . TYR A 1 55 ? -2.298 12.281 -19.311 1.00 0.00 41 TYR A N 8
ATOM 11967 C CA . TYR A 1 55 ? -1.860 13.652 -19.593 1.00 0.00 41 TYR A CA 8
ATOM 11968 C C . TYR A 1 55 ? -2.614 14.228 -20.802 1.00 0.00 41 TYR A C 8
ATOM 11969 O O . TYR A 1 55 ? -2.553 13.663 -21.902 1.00 0.00 41 TYR A O 8
ATOM 11987 N N . ASP A 1 56 ? -3.305 15.359 -20.579 1.00 0.00 42 ASP A N 8
ATOM 11988 C CA . ASP A 1 56 ? -4.075 16.077 -21.617 1.00 0.00 42 ASP A CA 8
ATOM 11989 C C . ASP A 1 56 ? -3.145 16.610 -22.721 1.00 0.00 42 ASP A C 8
ATOM 11990 O O . ASP A 1 56 ? -3.469 16.529 -23.910 1.00 0.00 42 ASP A O 8
ATOM 11999 N N . GLY A 1 57 ? -1.979 17.130 -22.299 1.00 0.00 43 GLY A N 8
ATOM 12000 C CA . GLY A 1 57 ? -1.005 17.737 -23.207 1.00 0.00 43 GLY A CA 8
ATOM 12001 C C . GLY A 1 57 ? -0.367 16.756 -24.188 1.00 0.00 43 GLY A C 8
ATOM 12002 O O . GLY A 1 57 ? 0.251 17.190 -25.156 1.00 0.00 43 GLY A O 8
ATOM 12006 N N . LEU A 1 58 ? -0.488 15.437 -23.908 1.00 0.00 44 LEU A N 8
ATOM 12007 C CA . LEU A 1 58 ? 0.052 14.361 -24.771 1.00 0.00 44 LEU A CA 8
ATOM 12008 C C . LEU A 1 58 ? -1.010 13.815 -25.734 1.00 0.00 44 LEU A C 8
ATOM 12009 O O . LEU A 1 58 ? -0.651 13.119 -26.678 1.00 0.00 44 LEU A O 8
ATOM 12025 N N . ALA A 1 59 ? -2.293 14.141 -25.506 1.00 0.00 45 ALA A N 8
ATOM 12026 C CA . ALA A 1 59 ? -3.418 13.515 -26.241 1.00 0.00 45 ALA A CA 8
ATOM 12027 C C . ALA A 1 59 ? -3.306 13.711 -27.773 1.00 0.00 45 ALA A C 8
ATOM 12028 O O . ALA A 1 59 ? -3.224 14.846 -28.261 1.00 0.00 45 ALA A O 8
ATOM 12035 N N . GLY A 1 60 ? -3.251 12.572 -28.499 1.00 0.00 46 GLY A N 8
ATOM 12036 C CA . GLY A 1 60 ? -3.235 12.545 -29.965 1.00 0.00 46 GLY A CA 8
ATOM 12037 C C . GLY A 1 60 ? -1.836 12.652 -30.590 1.00 0.00 46 GLY A C 8
ATOM 12038 O O . GLY A 1 60 ? -1.601 12.123 -31.674 1.00 0.00 46 GLY A O 8
ATOM 12042 N N . ARG A 1 61 ? -0.891 13.310 -29.895 1.00 0.00 47 ARG A N 8
ATOM 12043 C CA . ARG A 1 61 ? 0.423 13.692 -30.479 1.00 0.00 47 ARG A CA 8
ATOM 12044 C C . ARG A 1 61 ? 1.512 12.619 -30.272 1.00 0.00 47 ARG A C 8
ATOM 12045 O O . ARG A 1 61 ? 2.665 12.820 -30.674 1.00 0.00 47 ARG A O 8
ATOM 12066 N N . LEU A 1 62 ? 1.133 11.483 -29.670 1.00 0.00 48 LEU A N 8
ATOM 12067 C CA . LEU A 1 62 ? 2.055 10.348 -29.414 1.00 0.00 48 LEU A CA 8
ATOM 12068 C C . LEU A 1 62 ? 1.474 9.025 -29.973 1.00 0.00 48 LEU A C 8
ATOM 12069 O O . LEU A 1 62 ? 2.072 7.960 -29.804 1.00 0.00 48 LEU A O 8
ATOM 12085 N N . ILE A 1 63 ? 0.292 9.119 -30.631 1.00 0.00 49 ILE A N 8
ATOM 12086 C CA . ILE A 1 63 ? -0.330 8.014 -31.409 1.00 0.00 49 ILE A CA 8
ATOM 12087 C C . ILE A 1 63 ? -0.847 8.591 -32.745 1.00 0.00 49 ILE A C 8
ATOM 12088 O O . ILE A 1 63 ? -1.556 9.601 -32.745 1.00 0.00 49 ILE A O 8
ATOM 12104 N N . GLU A 1 64 ? -0.484 7.956 -33.873 1.00 0.00 50 GLU A N 8
ATOM 12105 C CA . GLU A 1 64 ? -1.005 8.312 -35.213 1.00 0.00 50 GLU A CA 8
ATOM 12106 C C . GLU A 1 64 ? -1.011 7.050 -36.088 1.00 0.00 50 GLU A C 8
ATOM 12107 O O . GLU A 1 64 ? 0.008 6.369 -36.170 1.00 0.00 50 GLU A O 8
ATOM 12119 N N . ASP A 1 65 ? -2.172 6.754 -36.721 1.00 0.00 51 ASP A N 8
ATOM 12120 C CA . ASP A 1 65 ? -2.351 5.614 -37.665 1.00 0.00 51 ASP A CA 8
ATOM 12121 C C . ASP A 1 65 ? -2.083 4.259 -36.953 1.00 0.00 51 ASP A C 8
ATOM 12122 O O . ASP A 1 65 ? -1.683 3.263 -37.568 1.00 0.00 51 ASP A O 8
ATOM 12131 N N . GLY A 1 66 ? -2.372 4.231 -35.641 1.00 0.00 52 GLY A N 8
ATOM 12132 C CA . GLY A 1 66 ? -2.139 3.050 -34.799 1.00 0.00 52 GLY A CA 8
ATOM 12133 C C . GLY A 1 66 ? -0.666 2.806 -34.422 1.00 0.00 52 GLY A C 8
ATOM 12134 O O . GLY A 1 66 ? -0.377 1.984 -33.542 1.00 0.00 52 GLY A O 8
ATOM 12138 N N . GLU A 1 67 ? 0.267 3.500 -35.108 1.00 0.00 53 GLU A N 8
ATOM 12139 C CA . GLU A 1 67 ? 1.706 3.504 -34.770 1.00 0.00 53 GLU A CA 8
ATOM 12140 C C . GLU A 1 67 ? 2.031 4.756 -33.941 1.00 0.00 53 GLU A C 8
ATOM 12141 O O . GLU A 1 67 ? 1.122 5.477 -33.526 1.00 0.00 53 GLU A O 8
ATOM 12153 N N . VAL A 1 68 ? 3.338 4.978 -33.668 1.00 0.00 54 VAL A N 8
ATOM 12154 C CA . VAL A 1 68 ? 3.782 6.050 -32.764 1.00 0.00 54 VAL A CA 8
ATOM 12155 C C . VAL A 1 68 ? 3.354 7.475 -33.249 1.00 0.00 54 VAL A C 8
ATOM 12156 O O . VAL A 1 68 ? 2.573 8.084 -32.551 1.00 0.00 54 VAL A O 8
ATOM 12169 N N . LYS A 1 69 ? 3.739 7.903 -34.494 1.00 0.00 55 LYS A N 8
ATOM 12170 C CA . LYS A 1 69 ? 3.475 9.278 -35.056 1.00 0.00 55 LYS A CA 8
ATOM 12171 C C . LYS A 1 69 ? 4.595 9.663 -36.051 1.00 0.00 55 LYS A C 8
ATOM 12172 O O . LYS A 1 69 ? 5.766 9.380 -35.798 1.00 0.00 55 LYS A O 8
ATOM 12191 N N . PRO A 1 70 ? 4.243 10.282 -37.222 1.00 0.00 56 PRO A N 8
ATOM 12192 C CA . PRO A 1 70 ? 5.212 11.009 -38.090 1.00 0.00 56 PRO A CA 8
ATOM 12193 C C . PRO A 1 70 ? 5.778 12.274 -37.388 1.00 0.00 56 PRO A C 8
ATOM 12194 O O . PRO A 1 70 ? 5.040 12.979 -36.699 1.00 0.00 56 PRO A O 8
ATOM 12205 N N . HIS A 1 71 ? 7.087 12.540 -37.593 1.00 0.00 57 HIS A N 8
ATOM 12206 C CA . HIS A 1 71 ? 7.844 13.697 -37.022 1.00 0.00 57 HIS A CA 8
ATOM 12207 C C . HIS A 1 71 ? 8.320 13.437 -35.573 1.00 0.00 57 HIS A C 8
ATOM 12208 O O . HIS A 1 71 ? 9.277 14.084 -35.122 1.00 0.00 57 HIS A O 8
ATOM 12223 N N . VAL A 1 72 ? 7.644 12.525 -34.839 1.00 0.00 58 VAL A N 8
ATOM 12224 C CA . VAL A 1 72 ? 7.993 12.209 -33.436 1.00 0.00 58 VAL A CA 8
ATOM 12225 C C . VAL A 1 72 ? 9.251 11.323 -33.420 1.00 0.00 58 VAL A C 8
ATOM 12226 O O . VAL A 1 72 ? 9.423 10.465 -34.298 1.00 0.00 58 VAL A O 8
ATOM 12239 N N . ASN A 1 73 ? 10.145 11.559 -32.456 1.00 0.00 59 ASN A N 8
ATOM 12240 C CA . ASN A 1 73 ? 11.350 10.738 -32.284 1.00 0.00 59 ASN A CA 8
ATOM 12241 C C . ASN A 1 73 ? 11.210 9.962 -30.985 1.00 0.00 59 ASN A C 8
ATOM 12242 O O . ASN A 1 73 ? 11.372 10.513 -29.908 1.00 0.00 59 ASN A O 8
ATOM 12253 N N . VAL A 1 74 ? 10.916 8.669 -31.104 1.00 0.00 60 VAL A N 8
ATOM 12254 C CA . VAL A 1 74 ? 10.726 7.780 -29.949 1.00 0.00 60 VAL A CA 8
ATOM 12255 C C . VAL A 1 74 ? 11.810 6.701 -29.947 1.00 0.00 60 VAL A C 8
ATOM 12256 O O . VAL A 1 74 ? 12.197 6.191 -31.004 1.00 0.00 60 VAL A O 8
ATOM 12269 N N . LEU A 1 75 ? 12.298 6.390 -28.739 1.00 0.00 61 LEU A N 8
ATOM 12270 C CA . LEU A 1 75 ? 13.522 5.611 -28.504 1.00 0.00 61 LEU A CA 8
ATOM 12271 C C . LEU A 1 75 ? 13.256 4.518 -27.467 1.00 0.00 61 LEU A C 8
ATOM 12272 O O . LEU A 1 75 ? 12.469 4.697 -26.537 1.00 0.00 61 LEU A O 8
ATOM 12288 N N . LYS A 1 76 ? 13.945 3.397 -27.644 1.00 0.00 62 LYS A N 8
ATOM 12289 C CA . LYS A 1 76 ? 14.097 2.366 -26.626 1.00 0.00 62 LYS A CA 8
ATOM 12290 C C . LYS A 1 76 ? 15.523 2.447 -26.079 1.00 0.00 62 LYS A C 8
ATOM 12291 O O . LYS A 1 76 ? 16.469 2.029 -26.746 1.00 0.00 62 LYS A O 8
ATOM 12310 N N . ASN A 1 77 ? 15.650 3.004 -24.861 1.00 0.00 63 ASN A N 8
ATOM 12311 C CA . ASN A 1 77 ? 16.914 3.042 -24.087 1.00 0.00 63 ASN A CA 8
ATOM 12312 C C . ASN A 1 77 ? 18.081 3.667 -24.912 1.00 0.00 63 ASN A C 8
ATOM 12313 O O . ASN A 1 77 ? 19.224 3.189 -24.891 1.00 0.00 63 ASN A O 8
ATOM 12324 N N . GLY A 1 78 ? 17.751 4.753 -25.646 1.00 0.00 64 GLY A N 8
ATOM 12325 C CA . GLY A 1 78 ? 18.721 5.475 -26.491 1.00 0.00 64 GLY A CA 8
ATOM 12326 C C . GLY A 1 78 ? 18.792 4.982 -27.947 1.00 0.00 64 GLY A C 8
ATOM 12327 O O . GLY A 1 78 ? 19.402 5.644 -28.801 1.00 0.00 64 GLY A O 8
ATOM 12331 N N . ARG A 1 79 ? 18.169 3.828 -28.237 1.00 0.00 65 ARG A N 8
ATOM 12332 C CA . ARG A 1 79 ? 18.083 3.268 -29.606 1.00 0.00 65 ARG A CA 8
ATOM 12333 C C . ARG A 1 79 ? 16.703 3.598 -30.197 1.00 0.00 65 ARG A C 8
ATOM 12334 O O . ARG A 1 79 ? 15.704 2.993 -29.816 1.00 0.00 65 ARG A O 8
ATOM 12355 N N . GLU A 1 80 ? 16.672 4.546 -31.139 1.00 0.00 66 GLU A N 8
ATOM 12356 C CA . GLU A 1 80 ? 15.435 5.132 -31.682 1.00 0.00 66 GLU A CA 8
ATOM 12357 C C . GLU A 1 80 ? 14.581 4.072 -32.436 1.00 0.00 66 GLU A C 8
ATOM 12358 O O . GLU A 1 80 ? 14.994 3.554 -33.477 1.00 0.00 66 GLU A O 8
ATOM 12370 N N . VAL A 1 81 ? 13.380 3.766 -31.887 1.00 0.00 67 VAL A N 8
ATOM 12371 C CA . VAL A 1 81 ? 12.506 2.666 -32.372 1.00 0.00 67 VAL A CA 8
ATOM 12372 C C . VAL A 1 81 ? 11.797 2.973 -33.702 1.00 0.00 67 VAL A C 8
ATOM 12373 O O . VAL A 1 81 ? 11.113 2.102 -34.236 1.00 0.00 67 VAL A O 8
ATOM 12386 N N . VAL A 1 82 ? 11.976 4.183 -34.252 1.00 0.00 68 VAL A N 8
ATOM 12387 C CA . VAL A 1 82 ? 11.406 4.532 -35.574 1.00 0.00 68 VAL A CA 8
ATOM 12388 C C . VAL A 1 82 ? 12.170 3.820 -36.726 1.00 0.00 68 VAL A C 8
ATOM 12389 O O . VAL A 1 82 ? 11.748 3.884 -37.882 1.00 0.00 68 VAL A O 8
ATOM 12402 N N . HIS A 1 83 ? 13.299 3.152 -36.392 1.00 0.00 69 HIS A N 8
ATOM 12403 C CA . HIS A 1 83 ? 14.109 2.360 -37.355 1.00 0.00 69 HIS A CA 8
ATOM 12404 C C . HIS A 1 83 ? 13.738 0.858 -37.287 1.00 0.00 69 HIS A C 8
ATOM 12405 O O . HIS A 1 83 ? 14.074 0.076 -38.188 1.00 0.00 69 HIS A O 8
ATOM 12420 N N . LEU A 1 84 ? 13.056 0.472 -36.192 1.00 0.00 70 LEU A N 8
ATOM 12421 C CA . LEU A 1 84 ? 12.620 -0.913 -35.918 1.00 0.00 70 LEU A CA 8
ATOM 12422 C C . LEU A 1 84 ? 11.141 -0.902 -35.478 1.00 0.00 70 LEU A C 8
ATOM 12423 O O . LEU A 1 84 ? 10.384 -0.018 -35.907 1.00 0.00 70 LEU A O 8
ATOM 12439 N N . ASP A 1 85 ? 10.712 -1.917 -34.694 1.00 0.00 71 ASP A N 8
ATOM 12440 C CA . ASP A 1 85 ? 9.367 -1.929 -34.089 1.00 0.00 71 ASP A CA 8
ATOM 12441 C C . ASP A 1 85 ? 9.198 -0.722 -33.142 1.00 0.00 71 ASP A C 8
ATOM 12442 O O . ASP A 1 85 ? 9.818 -0.677 -32.074 1.00 0.00 71 ASP A O 8
ATOM 12451 N N . GLY A 1 86 ? 8.377 0.257 -33.566 1.00 0.00 72 GLY A N 8
ATOM 12452 C CA . GLY A 1 86 ? 8.096 1.441 -32.762 1.00 0.00 72 GLY A CA 8
ATOM 12453 C C . GLY A 1 86 ? 7.230 1.124 -31.556 1.00 0.00 72 GLY A C 8
ATOM 12454 O O . GLY A 1 86 ? 7.544 1.518 -30.430 1.00 0.00 72 GLY A O 8
ATOM 12458 N N . MET A 1 87 ? 6.142 0.393 -31.814 1.00 0.00 73 MET A N 8
ATOM 12459 C CA . MET A 1 87 ? 5.105 0.098 -30.813 1.00 0.00 73 MET A CA 8
ATOM 12460 C C . MET A 1 87 ? 5.511 -1.067 -29.886 1.00 0.00 73 MET A C 8
ATOM 12461 O O . MET A 1 87 ? 5.242 -1.031 -28.690 1.00 0.00 73 MET A O 8
ATOM 12475 N N . ALA A 1 88 ? 6.178 -2.097 -30.436 1.00 0.00 74 ALA A N 8
ATOM 12476 C CA . ALA A 1 88 ? 6.474 -3.340 -29.685 1.00 0.00 74 ALA A CA 8
ATOM 12477 C C . ALA A 1 88 ? 7.891 -3.847 -29.976 1.00 0.00 74 ALA A C 8
ATOM 12478 O O . ALA A 1 88 ? 8.078 -4.907 -30.584 1.00 0.00 74 ALA A O 8
ATOM 12485 N N . THR A 1 89 ? 8.892 -3.059 -29.546 1.00 0.00 75 THR A N 8
ATOM 12486 C CA . THR A 1 89 ? 10.312 -3.391 -29.744 1.00 0.00 75 THR A CA 8
ATOM 12487 C C . THR A 1 89 ? 10.767 -4.595 -28.873 1.00 0.00 75 THR A C 8
ATOM 12488 O O . THR A 1 89 ? 10.966 -5.690 -29.408 1.00 0.00 75 THR A O 8
ATOM 12499 N N . ALA A 1 90 ? 10.860 -4.413 -27.535 1.00 0.00 76 ALA A N 8
ATOM 12500 C CA . ALA A 1 90 ? 11.680 -5.293 -26.674 1.00 0.00 76 ALA A CA 8
ATOM 12501 C C . ALA A 1 90 ? 11.605 -4.897 -25.180 1.00 0.00 76 ALA A C 8
ATOM 12502 O O . ALA A 1 90 ? 12.603 -5.018 -24.464 1.00 0.00 76 ALA A O 8
ATOM 12509 N N . LEU A 1 91 ? 10.440 -4.424 -24.695 1.00 0.00 77 LEU A N 8
ATOM 12510 C CA . LEU A 1 91 ? 10.346 -3.834 -23.335 1.00 0.00 77 LEU A CA 8
ATOM 12511 C C . LEU A 1 91 ? 10.411 -4.908 -22.213 1.00 0.00 77 LEU A C 8
ATOM 12512 O O . LEU A 1 91 ? 9.764 -5.952 -22.297 1.00 0.00 77 LEU A O 8
ATOM 12528 N N . ASP A 1 92 ? 11.207 -4.591 -21.172 1.00 0.00 78 ASP A N 8
ATOM 12529 C CA . ASP A 1 92 ? 11.393 -5.407 -19.952 1.00 0.00 78 ASP A CA 8
ATOM 12530 C C . ASP A 1 92 ? 11.463 -4.450 -18.738 1.00 0.00 78 ASP A C 8
ATOM 12531 O O . ASP A 1 92 ? 11.443 -3.232 -18.920 1.00 0.00 78 ASP A O 8
ATOM 12540 N N . ASP A 1 93 ? 11.532 -4.977 -17.500 1.00 0.00 79 ASP A N 8
ATOM 12541 C CA . ASP A 1 93 ? 11.622 -4.131 -16.291 1.00 0.00 79 ASP A CA 8
ATOM 12542 C C . ASP A 1 93 ? 12.992 -3.426 -16.209 1.00 0.00 79 ASP A C 8
ATOM 12543 O O . ASP A 1 93 ? 14.026 -4.011 -16.545 1.00 0.00 79 ASP A O 8
ATOM 12552 N N . GLY A 1 94 ? 12.968 -2.164 -15.761 1.00 0.00 80 GLY A N 8
ATOM 12553 C CA . GLY A 1 94 ? 14.149 -1.294 -15.757 1.00 0.00 80 GLY A CA 8
ATOM 12554 C C . GLY A 1 94 ? 14.446 -0.620 -17.108 1.00 0.00 80 GLY A C 8
ATOM 12555 O O . GLY A 1 94 ? 15.231 0.339 -17.160 1.00 0.00 80 GLY A O 8
ATOM 12559 N N . ASP A 1 95 ? 13.823 -1.115 -18.202 1.00 0.00 81 ASP A N 8
ATOM 12560 C CA . ASP A 1 95 ? 14.068 -0.614 -19.574 1.00 0.00 81 ASP A CA 8
ATOM 12561 C C . ASP A 1 95 ? 13.515 0.803 -19.765 1.00 0.00 81 ASP A C 8
ATOM 12562 O O . ASP A 1 95 ? 12.380 1.096 -19.378 1.00 0.00 81 ASP A O 8
ATOM 12571 N N . ALA A 1 96 ? 14.332 1.672 -20.378 1.00 0.00 82 ALA A N 8
ATOM 12572 C CA . ALA A 1 96 ? 13.955 3.063 -20.643 1.00 0.00 82 ALA A CA 8
ATOM 12573 C C . ALA A 1 96 ? 13.254 3.199 -22.006 1.00 0.00 82 ALA A C 8
ATOM 12574 O O . ALA A 1 96 ? 13.601 2.509 -22.968 1.00 0.00 82 ALA A O 8
ATOM 12581 N N . VAL A 1 97 ? 12.243 4.081 -22.057 1.00 0.00 83 VAL A N 8
ATOM 12582 C CA . VAL A 1 97 ? 11.652 4.573 -23.316 1.00 0.00 83 VAL A CA 8
ATOM 12583 C C . VAL A 1 97 ? 11.862 6.103 -23.349 1.00 0.00 83 VAL A C 8
ATOM 12584 O O . VAL A 1 97 ? 11.214 6.840 -22.603 1.00 0.00 83 VAL A O 8
ATOM 12597 N N . SER A 1 98 ? 12.784 6.558 -24.201 1.00 0.00 84 SER A N 8
ATOM 12598 C CA . SER A 1 98 ? 13.128 7.990 -24.344 1.00 0.00 84 SER A CA 8
ATOM 12599 C C . SER A 1 98 ? 12.299 8.596 -25.488 1.00 0.00 84 SER A C 8
ATOM 12600 O O . SER A 1 98 ? 12.250 8.021 -26.561 1.00 0.00 84 SER A O 8
ATOM 12608 N N . VAL A 1 99 ? 11.630 9.738 -25.265 1.00 0.00 85 VAL A N 8
ATOM 12609 C CA . VAL A 1 99 ? 10.715 10.331 -26.260 1.00 0.00 85 VAL A CA 8
ATOM 12610 C C . VAL A 1 99 ? 11.030 11.830 -26.463 1.00 0.00 85 VAL A C 8
ATOM 12611 O O . VAL A 1 99 ? 11.327 12.561 -25.511 1.00 0.00 85 VAL A O 8
ATOM 12624 N N . PHE A 1 100 ? 10.985 12.243 -27.722 1.00 0.00 86 PHE A N 8
ATOM 12625 C CA . PHE A 1 100 ? 11.062 13.636 -28.163 1.00 0.00 86 PHE A CA 8
ATOM 12626 C C . PHE A 1 100 ? 9.771 13.899 -28.972 1.00 0.00 86 PHE A C 8
ATOM 12627 O O . PHE A 1 100 ? 9.385 13.048 -29.780 1.00 0.00 86 PHE A O 8
ATOM 12644 N N . PRO A 1 101 ? 9.081 15.056 -28.758 1.00 0.00 87 PRO A N 8
ATOM 12645 C CA . PRO A 1 101 ? 7.844 15.435 -29.495 1.00 0.00 87 PRO A CA 8
ATOM 12646 C C . PRO A 1 101 ? 8.027 15.531 -31.026 1.00 0.00 87 PRO A C 8
ATOM 12647 O O . PRO A 1 101 ? 9.166 15.520 -31.525 1.00 0.00 87 PRO A O 8
ATOM 12658 N N . PRO A 1 102 ? 6.889 15.626 -31.797 1.00 0.00 88 PRO A N 8
ATOM 12659 C CA . PRO A 1 102 ? 6.939 15.849 -33.244 1.00 0.00 88 PRO A CA 8
ATOM 12660 C C . PRO A 1 102 ? 7.618 17.177 -33.580 1.00 0.00 88 PRO A C 8
ATOM 12661 O O . PRO A 1 102 ? 7.267 18.225 -33.017 1.00 0.00 88 PRO A O 8
ATOM 12672 N N . VAL A 1 103 ? 8.570 17.121 -34.506 1.00 0.00 89 VAL A N 8
ATOM 12673 C CA . VAL A 1 103 ? 9.277 18.299 -34.990 1.00 0.00 89 VAL A CA 8
ATOM 12674 C C . VAL A 1 103 ? 8.371 19.052 -35.983 1.00 0.00 89 VAL A C 8
ATOM 12675 O O . VAL A 1 103 ? 8.142 18.587 -37.107 1.00 0.00 89 VAL A O 8
ATOM 12688 N N . ALA A 1 104 ? 7.791 20.167 -35.488 1.00 0.00 90 ALA A N 8
ATOM 12689 C CA . ALA A 1 104 ? 6.872 21.054 -36.243 1.00 0.00 90 ALA A CA 8
ATOM 12690 C C . ALA A 1 104 ? 5.536 20.360 -36.619 1.00 0.00 90 ALA A C 8
ATOM 12691 O O . ALA A 1 104 ? 4.754 20.885 -37.425 1.00 0.00 90 ALA A O 8
ATOM 12698 N N . GLY A 1 105 ? 5.263 19.200 -35.987 1.00 0.00 91 GLY A N 8
ATOM 12699 C CA . GLY A 1 105 ? 4.036 18.428 -36.232 1.00 0.00 91 GLY A CA 8
ATOM 12700 C C . GLY A 1 105 ? 3.027 18.607 -35.105 1.00 0.00 91 GLY A C 8
ATOM 12701 O O . GLY A 1 105 ? 2.592 17.632 -34.483 1.00 0.00 91 GLY A O 8
ATOM 12705 N N . GLY A 1 106 ? 2.682 19.875 -34.826 1.00 0.00 92 GLY A N 8
ATOM 12706 C CA . GLY A 1 106 ? 1.726 20.224 -33.771 1.00 0.00 92 GLY A CA 8
ATOM 12707 C C . GLY A 1 106 ? 2.052 21.588 -33.161 1.00 0.00 92 GLY A C 8
ATOM 12708 O O . GLY A 1 106 ? 1.524 22.609 -33.647 1.00 0.00 92 GLY A O 8
ATOM 12713 N N . GLY A 1 1 ? -4.622 -4.125 -3.534 1.00 0.00 -13 GLY A N 9
ATOM 12714 C CA . GLY A 1 1 ? -5.091 -2.921 -4.249 1.00 0.00 -13 GLY A CA 9
ATOM 12715 C C . GLY A 1 1 ? -4.132 -1.763 -4.047 1.00 0.00 -13 GLY A C 9
ATOM 12716 O O . GLY A 1 1 ? -3.848 -1.398 -2.901 1.00 0.00 -13 GLY A O 9
ATOM 12722 N N . GLY A 1 2 ? -3.626 -1.191 -5.154 1.00 0.00 -12 GLY A N 9
ATOM 12723 C CA . GLY A 1 2 ? -2.644 -0.107 -5.099 1.00 0.00 -12 GLY A CA 9
ATOM 12724 C C . GLY A 1 2 ? -1.212 -0.630 -5.127 1.00 0.00 -12 GLY A C 9
ATOM 12725 O O . GLY A 1 2 ? -0.458 -0.455 -4.161 1.00 0.00 -12 GLY A O 9
ATOM 12729 N N . GLY A 1 3 ? -0.846 -1.288 -6.245 1.00 0.00 -11 GLY A N 9
ATOM 12730 C CA . GLY A 1 3 ? 0.521 -1.779 -6.453 1.00 0.00 -11 GLY A CA 9
ATOM 12731 C C . GLY A 1 3 ? 0.910 -1.879 -7.927 1.00 0.00 -11 GLY A C 9
ATOM 12732 O O . GLY A 1 3 ? 1.935 -2.492 -8.242 1.00 0.00 -11 GLY A O 9
ATOM 12736 N N . ARG A 1 4 ? 0.098 -1.243 -8.814 1.00 0.00 -10 ARG A N 9
ATOM 12737 C CA . ARG A 1 4 ? 0.251 -1.283 -10.298 1.00 0.00 -10 ARG A CA 9
ATOM 12738 C C . ARG A 1 4 ? 0.652 -2.687 -10.801 1.00 0.00 -10 ARG A C 9
ATOM 12739 O O . ARG A 1 4 ? 1.770 -2.923 -11.274 1.00 0.00 -10 ARG A O 9
ATOM 12760 N N . ASP A 1 5 ? -0.291 -3.603 -10.598 1.00 0.00 -9 ASP A N 9
ATOM 12761 C CA . ASP A 1 5 ? -0.170 -5.040 -10.895 1.00 0.00 -9 ASP A CA 9
ATOM 12762 C C . ASP A 1 5 ? -1.220 -5.444 -11.929 1.00 0.00 -9 ASP A C 9
ATOM 12763 O O . ASP A 1 5 ? -1.005 -6.387 -12.692 1.00 0.00 -9 ASP A O 9
ATOM 12772 N N . TYR A 1 6 ? -2.378 -4.736 -11.890 1.00 0.00 -8 TYR A N 9
ATOM 12773 C CA . TYR A 1 6 ? -3.501 -4.892 -12.845 1.00 0.00 -8 TYR A CA 9
ATOM 12774 C C . TYR A 1 6 ? -4.240 -6.232 -12.685 1.00 0.00 -8 TYR A C 9
ATOM 12775 O O . TYR A 1 6 ? -5.097 -6.582 -13.513 1.00 0.00 -8 TYR A O 9
ATOM 12793 N N . LYS A 1 7 ? -3.939 -6.957 -11.603 1.00 0.00 -7 LYS A N 9
ATOM 12794 C CA . LYS A 1 7 ? -4.391 -8.342 -11.411 1.00 0.00 -7 LYS A CA 9
ATOM 12795 C C . LYS A 1 7 ? -4.980 -8.527 -10.005 1.00 0.00 -7 LYS A C 9
ATOM 12796 O O . LYS A 1 7 ? -6.069 -9.097 -9.848 1.00 0.00 -7 LYS A O 9
ATOM 12815 N N . ASP A 1 8 ? -4.200 -8.078 -8.998 1.00 0.00 -6 ASP A N 9
ATOM 12816 C CA . ASP A 1 8 ? -4.518 -8.207 -7.553 1.00 0.00 -6 ASP A CA 9
ATOM 12817 C C . ASP A 1 8 ? -4.427 -9.698 -7.116 1.00 0.00 -6 ASP A C 9
ATOM 12818 O O . ASP A 1 8 ? -4.010 -10.541 -7.923 1.00 0.00 -6 ASP A O 9
ATOM 12827 N N . ASP A 1 9 ? -4.747 -9.994 -5.832 1.00 0.00 -5 ASP A N 9
ATOM 12828 C CA . ASP A 1 9 ? -4.805 -11.367 -5.272 1.00 0.00 -5 ASP A CA 9
ATOM 12829 C C . ASP A 1 9 ? -3.391 -11.943 -5.059 1.00 0.00 -5 ASP A C 9
ATOM 12830 O O . ASP A 1 9 ? -2.931 -12.053 -3.919 1.00 0.00 -5 ASP A O 9
ATOM 12839 N N . ASP A 1 10 ? -2.721 -12.308 -6.163 1.00 0.00 -4 ASP A N 9
ATOM 12840 C CA . ASP A 1 10 ? -1.334 -12.814 -6.156 1.00 0.00 -4 ASP A CA 9
ATOM 12841 C C . ASP A 1 10 ? -0.704 -12.553 -7.534 1.00 0.00 -4 ASP A C 9
ATOM 12842 O O . ASP A 1 10 ? -1.413 -12.612 -8.554 1.00 0.00 -4 ASP A O 9
ATOM 12851 N N . ASP A 1 11 ? 0.619 -12.263 -7.537 1.00 0.00 -3 ASP A N 9
ATOM 12852 C CA . ASP A 1 11 ? 1.446 -12.035 -8.748 1.00 0.00 -3 ASP A CA 9
ATOM 12853 C C . ASP A 1 11 ? 1.094 -10.696 -9.443 1.00 0.00 -3 ASP A C 9
ATOM 12854 O O . ASP A 1 11 ? -0.073 -10.290 -9.490 1.00 0.00 -3 ASP A O 9
ATOM 12863 N N . LYS A 1 12 ? 2.116 -10.006 -9.980 1.00 0.00 -2 LYS A N 9
ATOM 12864 C CA . LYS A 1 12 ? 1.925 -8.750 -10.743 1.00 0.00 -2 LYS A CA 9
ATOM 12865 C C . LYS A 1 12 ? 2.223 -8.958 -12.235 1.00 0.00 -2 LYS A C 9
ATOM 12866 O O . LYS A 1 12 ? 1.534 -8.389 -13.086 1.00 0.00 -2 LYS A O 9
ATOM 12885 N N . GLY A 1 13 ? 3.264 -9.757 -12.542 1.00 0.00 -1 GLY A N 9
ATOM 12886 C CA . GLY A 1 13 ? 3.715 -9.992 -13.931 1.00 0.00 -1 GLY A CA 9
ATOM 12887 C C . GLY A 1 13 ? 4.118 -8.722 -14.684 1.00 0.00 -1 GLY A C 9
ATOM 12888 O O . GLY A 1 13 ? 4.304 -8.748 -15.897 1.00 0.00 -1 GLY A O 9
ATOM 12892 N N . THR A 1 14 ? 4.271 -7.615 -13.946 1.00 0.00 0 THR A N 9
ATOM 12893 C CA . THR A 1 14 ? 4.545 -6.290 -14.505 1.00 0.00 0 THR A CA 9
ATOM 12894 C C . THR A 1 14 ? 6.054 -6.054 -14.615 1.00 0.00 0 THR A C 9
ATOM 12895 O O . THR A 1 14 ? 6.863 -6.895 -14.194 1.00 0.00 0 THR A O 9
ATOM 12906 N N . MET A 1 15 ? 6.420 -4.896 -15.165 1.00 0.00 1 MET A N 9
ATOM 12907 C CA . MET A 1 15 ? 7.805 -4.541 -15.472 1.00 0.00 1 MET A CA 9
ATOM 12908 C C . MET A 1 15 ? 7.990 -3.026 -15.297 1.00 0.00 1 MET A C 9
ATOM 12909 O O . MET A 1 15 ? 7.153 -2.236 -15.763 1.00 0.00 1 MET A O 9
ATOM 12923 N N . GLU A 1 16 ? 9.064 -2.632 -14.603 1.00 0.00 2 GLU A N 9
ATOM 12924 C CA . GLU A 1 16 ? 9.366 -1.218 -14.327 1.00 0.00 2 GLU A CA 9
ATOM 12925 C C . GLU A 1 16 ? 10.103 -0.610 -15.530 1.00 0.00 2 GLU A C 9
ATOM 12926 O O . GLU A 1 16 ? 10.941 -1.271 -16.140 1.00 0.00 2 GLU A O 9
ATOM 12938 N N . LEU A 1 17 ? 9.785 0.645 -15.868 1.00 0.00 3 LEU A N 9
ATOM 12939 C CA . LEU A 1 17 ? 10.276 1.314 -17.084 1.00 0.00 3 LEU A CA 9
ATOM 12940 C C . LEU A 1 17 ? 10.583 2.788 -16.771 1.00 0.00 3 LEU A C 9
ATOM 12941 O O . LEU A 1 17 ? 9.735 3.485 -16.220 1.00 0.00 3 LEU A O 9
ATOM 12957 N N . GLU A 1 18 ? 11.777 3.257 -17.146 1.00 0.00 4 GLU A N 9
ATOM 12958 C CA . GLU A 1 18 ? 12.178 4.661 -17.004 1.00 0.00 4 GLU A CA 9
ATOM 12959 C C . GLU A 1 18 ? 11.759 5.425 -18.270 1.00 0.00 4 GLU A C 9
ATOM 12960 O O . GLU A 1 18 ? 12.407 5.314 -19.312 1.00 0.00 4 GLU A O 9
ATOM 12972 N N . LEU A 1 19 ? 10.641 6.166 -18.177 1.00 0.00 5 LEU A N 9
ATOM 12973 C CA . LEU A 1 19 ? 10.085 6.916 -19.313 1.00 0.00 5 LEU A CA 9
ATOM 12974 C C . LEU A 1 19 ? 10.582 8.359 -19.272 1.00 0.00 5 LEU A C 9
ATOM 12975 O O . LEU A 1 19 ? 10.178 9.144 -18.413 1.00 0.00 5 LEU A O 9
ATOM 12991 N N . ARG A 1 20 ? 11.475 8.685 -20.198 1.00 0.00 6 ARG A N 9
ATOM 12992 C CA . ARG A 1 20 ? 12.137 9.975 -20.262 1.00 0.00 6 ARG A CA 9
ATOM 12993 C C . ARG A 1 20 ? 11.427 10.870 -21.278 1.00 0.00 6 ARG A C 9
ATOM 12994 O O . ARG A 1 20 ? 11.382 10.557 -22.460 1.00 0.00 6 ARG A O 9
ATOM 13015 N N . PHE A 1 21 ? 10.879 11.979 -20.792 1.00 0.00 7 PHE A N 9
ATOM 13016 C CA . PHE A 1 21 ? 10.151 12.972 -21.604 1.00 0.00 7 PHE A CA 9
ATOM 13017 C C . PHE A 1 21 ? 11.054 14.163 -21.847 1.00 0.00 7 PHE A C 9
ATOM 13018 O O . PHE A 1 21 ? 11.744 14.618 -20.934 1.00 0.00 7 PHE A O 9
ATOM 13035 N N . PHE A 1 22 ? 11.081 14.641 -23.096 1.00 0.00 8 PHE A N 9
ATOM 13036 C CA . PHE A 1 22 ? 11.926 15.776 -23.499 1.00 0.00 8 PHE A CA 9
ATOM 13037 C C . PHE A 1 22 ? 11.096 16.799 -24.271 1.00 0.00 8 PHE A C 9
ATOM 13038 O O . PHE A 1 22 ? 9.980 16.497 -24.712 1.00 0.00 8 PHE A O 9
ATOM 13055 N N . ALA A 1 23 ? 11.638 18.029 -24.345 1.00 0.00 9 ALA A N 9
ATOM 13056 C CA . ALA A 1 23 ? 11.038 19.154 -25.070 1.00 0.00 9 ALA A CA 9
ATOM 13057 C C . ALA A 1 23 ? 9.611 19.500 -24.531 1.00 0.00 9 ALA A C 9
ATOM 13058 O O . ALA A 1 23 ? 9.472 19.783 -23.334 1.00 0.00 9 ALA A O 9
ATOM 13065 N N . THR A 1 24 ? 8.563 19.442 -25.392 1.00 0.00 10 THR A N 9
ATOM 13066 C CA . THR A 1 24 ? 7.173 19.758 -25.001 1.00 0.00 10 THR A CA 9
ATOM 13067 C C . THR A 1 24 ? 6.587 18.652 -24.105 1.00 0.00 10 THR A C 9
ATOM 13068 O O . THR A 1 24 ? 5.945 18.943 -23.101 1.00 0.00 10 THR A O 9
ATOM 13079 N N . PHE A 1 25 ? 6.860 17.372 -24.451 1.00 0.00 11 PHE A N 9
ATOM 13080 C CA . PHE A 1 25 ? 6.366 16.208 -23.668 1.00 0.00 11 PHE A CA 9
ATOM 13081 C C . PHE A 1 25 ? 6.904 16.251 -22.218 1.00 0.00 11 PHE A C 9
ATOM 13082 O O . PHE A 1 25 ? 6.272 15.721 -21.296 1.00 0.00 11 PHE A O 9
ATOM 13099 N N . ARG A 1 26 ? 8.077 16.901 -22.043 1.00 0.00 12 ARG A N 9
ATOM 13100 C CA . ARG A 1 26 ? 8.735 17.057 -20.733 1.00 0.00 12 ARG A CA 9
ATOM 13101 C C . ARG A 1 26 ? 7.919 17.966 -19.812 1.00 0.00 12 ARG A C 9
ATOM 13102 O O . ARG A 1 26 ? 7.714 17.641 -18.638 1.00 0.00 12 ARG A O 9
ATOM 13123 N N . GLU A 1 27 ? 7.482 19.130 -20.345 1.00 0.00 13 GLU A N 9
ATOM 13124 C CA . GLU A 1 27 ? 6.716 20.120 -19.561 1.00 0.00 13 GLU A CA 9
ATOM 13125 C C . GLU A 1 27 ? 5.269 19.662 -19.317 1.00 0.00 13 GLU A C 9
ATOM 13126 O O . GLU A 1 27 ? 4.633 20.112 -18.360 1.00 0.00 13 GLU A O 9
ATOM 13138 N N . VAL A 1 28 ? 4.762 18.760 -20.180 1.00 0.00 14 VAL A N 9
ATOM 13139 C CA . VAL A 1 28 ? 3.465 18.085 -19.966 1.00 0.00 14 VAL A CA 9
ATOM 13140 C C . VAL A 1 28 ? 3.486 17.274 -18.653 1.00 0.00 14 VAL A C 9
ATOM 13141 O O . VAL A 1 28 ? 2.642 17.461 -17.764 1.00 0.00 14 VAL A O 9
ATOM 13154 N N . VAL A 1 29 ? 4.477 16.381 -18.564 1.00 0.00 15 VAL A N 9
ATOM 13155 C CA . VAL A 1 29 ? 4.689 15.502 -17.401 1.00 0.00 15 VAL A CA 9
ATOM 13156 C C . VAL A 1 29 ? 5.302 16.288 -16.219 1.00 0.00 15 VAL A C 9
ATOM 13157 O O . VAL A 1 29 ? 5.180 15.888 -15.058 1.00 0.00 15 VAL A O 9
ATOM 13170 N N . GLY A 1 30 ? 5.921 17.442 -16.536 1.00 0.00 16 GLY A N 9
ATOM 13171 C CA . GLY A 1 30 ? 6.509 18.329 -15.529 1.00 0.00 16 GLY A CA 9
ATOM 13172 C C . GLY A 1 30 ? 7.877 17.873 -15.047 1.00 0.00 16 GLY A C 9
ATOM 13173 O O . GLY A 1 30 ? 8.392 18.409 -14.061 1.00 0.00 16 GLY A O 9
ATOM 13177 N N . GLN A 1 31 ? 8.471 16.892 -15.758 1.00 0.00 17 GLN A N 9
ATOM 13178 C CA . GLN A 1 31 ? 9.789 16.317 -15.419 1.00 0.00 17 GLN A CA 9
ATOM 13179 C C . GLN A 1 31 ? 10.359 15.531 -16.608 1.00 0.00 17 GLN A C 9
ATOM 13180 O O . GLN A 1 31 ? 9.610 15.099 -17.499 1.00 0.00 17 GLN A O 9
ATOM 13194 N N . LYS A 1 32 ? 11.698 15.353 -16.605 1.00 0.00 18 LYS A N 9
ATOM 13195 C CA . LYS A 1 32 ? 12.455 14.817 -17.758 1.00 0.00 18 LYS A CA 9
ATOM 13196 C C . LYS A 1 32 ? 12.486 13.287 -17.800 1.00 0.00 18 LYS A C 9
ATOM 13197 O O . LYS A 1 32 ? 12.790 12.714 -18.841 1.00 0.00 18 LYS A O 9
ATOM 13216 N N . SER A 1 33 ? 12.220 12.639 -16.663 1.00 0.00 19 SER A N 9
ATOM 13217 C CA . SER A 1 33 ? 12.185 11.170 -16.561 1.00 0.00 19 SER A CA 9
ATOM 13218 C C . SER A 1 33 ? 11.233 10.764 -15.422 1.00 0.00 19 SER A C 9
ATOM 13219 O O . SER A 1 33 ? 11.096 11.493 -14.428 1.00 0.00 19 SER A O 9
ATOM 13227 N N . ILE A 1 34 ? 10.573 9.611 -15.587 1.00 0.00 20 ILE A N 9
ATOM 13228 C CA . ILE A 1 34 ? 9.721 8.979 -14.553 1.00 0.00 20 ILE A CA 9
ATOM 13229 C C . ILE A 1 34 ? 10.004 7.474 -14.534 1.00 0.00 20 ILE A C 9
ATOM 13230 O O . ILE A 1 34 ? 10.760 6.972 -15.369 1.00 0.00 20 ILE A O 9
ATOM 13246 N N . TYR A 1 35 ? 9.407 6.765 -13.570 1.00 0.00 21 TYR A N 9
ATOM 13247 C CA . TYR A 1 35 ? 9.358 5.297 -13.574 1.00 0.00 21 TYR A CA 9
ATOM 13248 C C . TYR A 1 35 ? 7.891 4.854 -13.527 1.00 0.00 21 TYR A C 9
ATOM 13249 O O . TYR A 1 35 ? 7.180 5.119 -12.550 1.00 0.00 21 TYR A O 9
ATOM 13267 N N . TRP A 1 36 ? 7.446 4.239 -14.625 1.00 0.00 22 TRP A N 9
ATOM 13268 C CA . TRP A 1 36 ? 6.142 3.568 -14.744 1.00 0.00 22 TRP A CA 9
ATOM 13269 C C . TRP A 1 36 ? 6.325 2.065 -14.541 1.00 0.00 22 TRP A C 9
ATOM 13270 O O . TRP A 1 36 ? 7.449 1.570 -14.478 1.00 0.00 22 TRP A O 9
ATOM 13291 N N . ARG A 1 37 ? 5.199 1.353 -14.471 1.00 0.00 23 ARG A N 9
ATOM 13292 C CA . ARG A 1 37 ? 5.183 -0.102 -14.376 1.00 0.00 23 ARG A CA 9
ATOM 13293 C C . ARG A 1 37 ? 3.860 -0.636 -14.960 1.00 0.00 23 ARG A C 9
ATOM 13294 O O . ARG A 1 37 ? 2.786 -0.473 -14.372 1.00 0.00 23 ARG A O 9
ATOM 13315 N N . VAL A 1 38 ? 3.974 -1.223 -16.165 1.00 0.00 24 VAL A N 9
ATOM 13316 C CA . VAL A 1 38 ? 2.877 -1.892 -16.894 1.00 0.00 24 VAL A CA 9
ATOM 13317 C C . VAL A 1 38 ? 3.214 -3.385 -17.017 1.00 0.00 24 VAL A C 9
ATOM 13318 O O . VAL A 1 38 ? 4.322 -3.792 -16.682 1.00 0.00 24 VAL A O 9
ATOM 13331 N N . ASP A 1 39 ? 2.269 -4.186 -17.528 1.00 0.00 25 ASP A N 9
ATOM 13332 C CA . ASP A 1 39 ? 2.416 -5.658 -17.625 1.00 0.00 25 ASP A CA 9
ATOM 13333 C C . ASP A 1 39 ? 3.537 -6.066 -18.620 1.00 0.00 25 ASP A C 9
ATOM 13334 O O . ASP A 1 39 ? 3.947 -5.263 -19.462 1.00 0.00 25 ASP A O 9
ATOM 13343 N N . ASP A 1 40 ? 4.026 -7.320 -18.509 1.00 0.00 26 ASP A N 9
ATOM 13344 C CA . ASP A 1 40 ? 5.149 -7.828 -19.334 1.00 0.00 26 ASP A CA 9
ATOM 13345 C C . ASP A 1 40 ? 4.709 -8.113 -20.785 1.00 0.00 26 ASP A C 9
ATOM 13346 O O . ASP A 1 40 ? 5.548 -8.144 -21.688 1.00 0.00 26 ASP A O 9
ATOM 13355 N N . ASP A 1 41 ? 3.394 -8.330 -21.000 1.00 0.00 27 ASP A N 9
ATOM 13356 C CA . ASP A 1 41 ? 2.824 -8.525 -22.360 1.00 0.00 27 ASP A CA 9
ATOM 13357 C C . ASP A 1 41 ? 2.608 -7.169 -23.058 1.00 0.00 27 ASP A C 9
ATOM 13358 O O . ASP A 1 41 ? 2.426 -7.113 -24.281 1.00 0.00 27 ASP A O 9
ATOM 13367 N N . ALA A 1 42 ? 2.622 -6.084 -22.267 1.00 0.00 28 ALA A N 9
ATOM 13368 C CA . ALA A 1 42 ? 2.605 -4.709 -22.783 1.00 0.00 28 ALA A CA 9
ATOM 13369 C C . ALA A 1 42 ? 3.973 -4.371 -23.395 1.00 0.00 28 ALA A C 9
ATOM 13370 O O . ALA A 1 42 ? 4.996 -4.942 -22.997 1.00 0.00 28 ALA A O 9
ATOM 13377 N N . THR A 1 43 ? 3.977 -3.470 -24.382 1.00 0.00 29 THR A N 9
ATOM 13378 C CA . THR A 1 43 ? 5.204 -2.998 -25.065 1.00 0.00 29 THR A CA 9
ATOM 13379 C C . THR A 1 43 ? 5.221 -1.453 -25.111 1.00 0.00 29 THR A C 9
ATOM 13380 O O . THR A 1 43 ? 4.337 -0.813 -24.533 1.00 0.00 29 THR A O 9
ATOM 13391 N N . VAL A 1 44 ? 6.235 -0.873 -25.807 1.00 0.00 30 VAL A N 9
ATOM 13392 C CA . VAL A 1 44 ? 6.450 0.601 -25.922 1.00 0.00 30 VAL A CA 9
ATOM 13393 C C . VAL A 1 44 ? 5.155 1.331 -26.364 1.00 0.00 30 VAL A C 9
ATOM 13394 O O . VAL A 1 44 ? 4.836 2.417 -25.866 1.00 0.00 30 VAL A O 9
ATOM 13407 N N . GLY A 1 45 ? 4.404 0.669 -27.255 1.00 0.00 31 GLY A N 9
ATOM 13408 C CA . GLY A 1 45 ? 3.162 1.201 -27.801 1.00 0.00 31 GLY A CA 9
ATOM 13409 C C . GLY A 1 45 ? 2.015 1.243 -26.795 1.00 0.00 31 GLY A C 9
ATOM 13410 O O . GLY A 1 45 ? 1.228 2.189 -26.789 1.00 0.00 31 GLY A O 9
ATOM 13414 N N . ASP A 1 46 ? 1.908 0.193 -25.964 1.00 0.00 32 ASP A N 9
ATOM 13415 C CA . ASP A 1 46 ? 0.897 0.120 -24.886 1.00 0.00 32 ASP A CA 9
ATOM 13416 C C . ASP A 1 46 ? 1.203 1.157 -23.787 1.00 0.00 32 ASP A C 9
ATOM 13417 O O . ASP A 1 46 ? 0.288 1.686 -23.145 1.00 0.00 32 ASP A O 9
ATOM 13426 N N . VAL A 1 47 ? 2.503 1.434 -23.592 1.00 0.00 33 VAL A N 9
ATOM 13427 C CA . VAL A 1 47 ? 2.976 2.438 -22.635 1.00 0.00 33 VAL A CA 9
ATOM 13428 C C . VAL A 1 47 ? 2.453 3.831 -23.013 1.00 0.00 33 VAL A C 9
ATOM 13429 O O . VAL A 1 47 ? 1.678 4.413 -22.245 1.00 0.00 33 VAL A O 9
ATOM 13442 N N . LEU A 1 48 ? 2.797 4.327 -24.224 1.00 0.00 34 LEU A N 9
ATOM 13443 C CA . LEU A 1 48 ? 2.339 5.658 -24.688 1.00 0.00 34 LEU A CA 9
ATOM 13444 C C . LEU A 1 48 ? 0.803 5.693 -24.847 1.00 0.00 34 LEU A C 9
ATOM 13445 O O . LEU A 1 48 ? 0.178 6.723 -24.597 1.00 0.00 34 LEU A O 9
ATOM 13461 N N . ARG A 1 49 ? 0.199 4.543 -25.195 1.00 0.00 35 ARG A N 9
ATOM 13462 C CA . ARG A 1 49 ? -1.274 4.381 -25.197 1.00 0.00 35 ARG A CA 9
ATOM 13463 C C . ARG A 1 49 ? -1.891 4.818 -23.846 1.00 0.00 35 ARG A C 9
ATOM 13464 O O . ARG A 1 49 ? -2.852 5.590 -23.801 1.00 0.00 35 ARG A O 9
ATOM 13485 N N . SER A 1 50 ? -1.334 4.302 -22.774 1.00 0.00 36 SER A N 9
ATOM 13486 C CA . SER A 1 50 ? -1.797 4.575 -21.419 1.00 0.00 36 SER A CA 9
ATOM 13487 C C . SER A 1 50 ? -1.372 5.986 -20.923 1.00 0.00 36 SER A C 9
ATOM 13488 O O . SER A 1 50 ? -2.075 6.585 -20.102 1.00 0.00 36 SER A O 9
ATOM 13496 N N . LEU A 1 51 ? -0.198 6.485 -21.378 1.00 0.00 37 LEU A N 9
ATOM 13497 C CA . LEU A 1 51 ? 0.331 7.825 -20.979 1.00 0.00 37 LEU A CA 9
ATOM 13498 C C . LEU A 1 51 ? -0.673 8.971 -21.249 1.00 0.00 37 LEU A C 9
ATOM 13499 O O . LEU A 1 51 ? -0.769 9.895 -20.452 1.00 0.00 37 LEU A O 9
ATOM 13515 N N . GLU A 1 52 ? -1.394 8.910 -22.379 1.00 0.00 38 GLU A N 9
ATOM 13516 C CA . GLU A 1 52 ? -2.423 9.928 -22.721 1.00 0.00 38 GLU A CA 9
ATOM 13517 C C . GLU A 1 52 ? -3.691 9.762 -21.866 1.00 0.00 38 GLU A C 9
ATOM 13518 O O . GLU A 1 52 ? -4.407 10.738 -21.602 1.00 0.00 38 GLU A O 9
ATOM 13530 N N . ALA A 1 53 ? -3.966 8.510 -21.460 1.00 0.00 39 ALA A N 9
ATOM 13531 C CA . ALA A 1 53 ? -5.109 8.166 -20.589 1.00 0.00 39 ALA A CA 9
ATOM 13532 C C . ALA A 1 53 ? -4.943 8.798 -19.184 1.00 0.00 39 ALA A C 9
ATOM 13533 O O . ALA A 1 53 ? -5.904 8.922 -18.418 1.00 0.00 39 ALA A O 9
ATOM 13540 N N . GLU A 1 54 ? -3.694 9.180 -18.869 1.00 0.00 40 GLU A N 9
ATOM 13541 C CA . GLU A 1 54 ? -3.339 9.947 -17.671 1.00 0.00 40 GLU A CA 9
ATOM 13542 C C . GLU A 1 54 ? -3.273 11.440 -18.007 1.00 0.00 40 GLU A C 9
ATOM 13543 O O . GLU A 1 54 ? -3.995 12.264 -17.434 1.00 0.00 40 GLU A O 9
ATOM 13555 N N . TYR A 1 55 ? -2.391 11.762 -18.969 1.00 0.00 41 TYR A N 9
ATOM 13556 C CA . TYR A 1 55 ? -1.972 13.128 -19.280 1.00 0.00 41 TYR A CA 9
ATOM 13557 C C . TYR A 1 55 ? -2.793 13.703 -20.443 1.00 0.00 41 TYR A C 9
ATOM 13558 O O . TYR A 1 55 ? -2.718 13.207 -21.576 1.00 0.00 41 TYR A O 9
ATOM 13576 N N . ASP A 1 56 ? -3.562 14.758 -20.144 1.00 0.00 42 ASP A N 9
ATOM 13577 C CA . ASP A 1 56 ? -4.358 15.507 -21.138 1.00 0.00 42 ASP A CA 9
ATOM 13578 C C . ASP A 1 56 ? -3.429 16.255 -22.126 1.00 0.00 42 ASP A C 9
ATOM 13579 O O . ASP A 1 56 ? -3.763 16.442 -23.305 1.00 0.00 42 ASP A O 9
ATOM 13588 N N . GLY A 1 57 ? -2.239 16.651 -21.619 1.00 0.00 43 GLY A N 9
ATOM 13589 C CA . GLY A 1 57 ? -1.204 17.310 -22.428 1.00 0.00 43 GLY A CA 9
ATOM 13590 C C . GLY A 1 57 ? -0.519 16.384 -23.434 1.00 0.00 43 GLY A C 9
ATOM 13591 O O . GLY A 1 57 ? 0.106 16.871 -24.372 1.00 0.00 43 GLY A O 9
ATOM 13595 N N . LEU A 1 58 ? -0.599 15.053 -23.211 1.00 0.00 44 LEU A N 9
ATOM 13596 C CA . LEU A 1 58 ? -0.037 14.028 -24.128 1.00 0.00 44 LEU A CA 9
ATOM 13597 C C . LEU A 1 58 ? -1.118 13.422 -25.041 1.00 0.00 44 LEU A C 9
ATOM 13598 O O . LEU A 1 58 ? -0.784 12.592 -25.886 1.00 0.00 44 LEU A O 9
ATOM 13614 N N . ALA A 1 59 ? -2.386 13.846 -24.883 1.00 0.00 45 ALA A N 9
ATOM 13615 C CA . ALA A 1 59 ? -3.531 13.202 -25.567 1.00 0.00 45 ALA A CA 9
ATOM 13616 C C . ALA A 1 59 ? -3.411 13.280 -27.109 1.00 0.00 45 ALA A C 9
ATOM 13617 O O . ALA A 1 59 ? -3.324 14.369 -27.674 1.00 0.00 45 ALA A O 9
ATOM 13624 N N . GLY A 1 60 ? -3.382 12.099 -27.764 1.00 0.00 46 GLY A N 9
ATOM 13625 C CA . GLY A 1 60 ? -3.443 11.994 -29.233 1.00 0.00 46 GLY A CA 9
ATOM 13626 C C . GLY A 1 60 ? -2.163 12.379 -29.995 1.00 0.00 46 GLY A C 9
ATOM 13627 O O . GLY A 1 60 ? -2.097 12.178 -31.214 1.00 0.00 46 GLY A O 9
ATOM 13631 N N . ARG A 1 61 ? -1.151 12.925 -29.296 1.00 0.00 47 ARG A N 9
ATOM 13632 C CA . ARG A 1 61 ? 0.115 13.403 -29.925 1.00 0.00 47 ARG A CA 9
ATOM 13633 C C . ARG A 1 61 ? 1.248 12.371 -29.759 1.00 0.00 47 ARG A C 9
ATOM 13634 O O . ARG A 1 61 ? 2.386 12.613 -30.175 1.00 0.00 47 ARG A O 9
ATOM 13655 N N . LEU A 1 62 ? 0.899 11.214 -29.185 1.00 0.00 48 LEU A N 9
ATOM 13656 C CA . LEU A 1 62 ? 1.836 10.113 -28.880 1.00 0.00 48 LEU A CA 9
ATOM 13657 C C . LEU A 1 62 ? 1.380 8.808 -29.562 1.00 0.00 48 LEU A C 9
ATOM 13658 O O . LEU A 1 62 ? 2.075 7.799 -29.494 1.00 0.00 48 LEU A O 9
ATOM 13674 N N . ILE A 1 63 ? 0.178 8.847 -30.195 1.00 0.00 49 ILE A N 9
ATOM 13675 C CA . ILE A 1 63 ? -0.335 7.789 -31.095 1.00 0.00 49 ILE A CA 9
ATOM 13676 C C . ILE A 1 63 ? -0.886 8.458 -32.379 1.00 0.00 49 ILE A C 9
ATOM 13677 O O . ILE A 1 63 ? -1.521 9.519 -32.302 1.00 0.00 49 ILE A O 9
ATOM 13693 N N . GLU A 1 64 ? -0.606 7.849 -33.546 1.00 0.00 50 GLU A N 9
ATOM 13694 C CA . GLU A 1 64 ? -1.237 8.212 -34.830 1.00 0.00 50 GLU A CA 9
ATOM 13695 C C . GLU A 1 64 ? -1.426 6.941 -35.675 1.00 0.00 50 GLU A C 9
ATOM 13696 O O . GLU A 1 64 ? -0.459 6.211 -35.900 1.00 0.00 50 GLU A O 9
ATOM 13708 N N . ASP A 1 65 ? -2.678 6.686 -36.108 1.00 0.00 51 ASP A N 9
ATOM 13709 C CA . ASP A 1 65 ? -3.040 5.575 -37.039 1.00 0.00 51 ASP A CA 9
ATOM 13710 C C . ASP A 1 65 ? -2.646 4.186 -36.459 1.00 0.00 51 ASP A C 9
ATOM 13711 O O . ASP A 1 65 ? -2.324 3.240 -37.188 1.00 0.00 51 ASP A O 9
ATOM 13720 N N . GLY A 1 66 ? -2.700 4.082 -35.121 1.00 0.00 52 GLY A N 9
ATOM 13721 C CA . GLY A 1 66 ? -2.425 2.831 -34.409 1.00 0.00 52 GLY A CA 9
ATOM 13722 C C . GLY A 1 66 ? -0.952 2.611 -34.079 1.00 0.00 52 GLY A C 9
ATOM 13723 O O . GLY A 1 66 ? -0.634 1.739 -33.267 1.00 0.00 52 GLY A O 9
ATOM 13727 N N . GLU A 1 67 ? -0.057 3.386 -34.715 1.00 0.00 53 GLU A N 9
ATOM 13728 C CA . GLU A 1 67 ? 1.399 3.361 -34.441 1.00 0.00 53 GLU A CA 9
ATOM 13729 C C . GLU A 1 67 ? 1.784 4.616 -33.632 1.00 0.00 53 GLU A C 9
ATOM 13730 O O . GLU A 1 67 ? 0.894 5.363 -33.218 1.00 0.00 53 GLU A O 9
ATOM 13742 N N . VAL A 1 68 ? 3.098 4.833 -33.381 1.00 0.00 54 VAL A N 9
ATOM 13743 C CA . VAL A 1 68 ? 3.557 5.884 -32.440 1.00 0.00 54 VAL A CA 9
ATOM 13744 C C . VAL A 1 68 ? 3.164 7.326 -32.902 1.00 0.00 54 VAL A C 9
ATOM 13745 O O . VAL A 1 68 ? 2.487 7.993 -32.164 1.00 0.00 54 VAL A O 9
ATOM 13758 N N . LYS A 1 69 ? 3.538 7.740 -34.140 1.00 0.00 55 LYS A N 9
ATOM 13759 C CA . LYS A 1 69 ? 3.270 9.099 -34.733 1.00 0.00 55 LYS A CA 9
ATOM 13760 C C . LYS A 1 69 ? 4.392 9.404 -35.742 1.00 0.00 55 LYS A C 9
ATOM 13761 O O . LYS A 1 69 ? 5.559 9.074 -35.476 1.00 0.00 55 LYS A O 9
ATOM 13780 N N . PRO A 1 70 ? 4.061 10.011 -36.919 1.00 0.00 56 PRO A N 9
ATOM 13781 C CA . PRO A 1 70 ? 5.073 10.544 -37.860 1.00 0.00 56 PRO A CA 9
ATOM 13782 C C . PRO A 1 70 ? 5.968 11.611 -37.190 1.00 0.00 56 PRO A C 9
ATOM 13783 O O . PRO A 1 70 ? 5.459 12.558 -36.570 1.00 0.00 56 PRO A O 9
ATOM 13794 N N . HIS A 1 71 ? 7.292 11.389 -37.261 1.00 0.00 57 HIS A N 9
ATOM 13795 C CA . HIS A 1 71 ? 8.333 12.372 -36.879 1.00 0.00 57 HIS A CA 9
ATOM 13796 C C . HIS A 1 71 ? 8.474 12.575 -35.355 1.00 0.00 57 HIS A C 9
ATOM 13797 O O . HIS A 1 71 ? 9.300 13.394 -34.929 1.00 0.00 57 HIS A O 9
ATOM 13812 N N . VAL A 1 72 ? 7.687 11.845 -34.534 1.00 0.00 58 VAL A N 9
ATOM 13813 C CA . VAL A 1 72 ? 7.859 11.871 -33.066 1.00 0.00 58 VAL A CA 9
ATOM 13814 C C . VAL A 1 72 ? 9.126 11.055 -32.742 1.00 0.00 58 VAL A C 9
ATOM 13815 O O . VAL A 1 72 ? 9.217 9.882 -33.099 1.00 0.00 58 VAL A O 9
ATOM 13828 N N . ASN A 1 73 ? 10.157 11.695 -32.164 1.00 0.00 59 ASN A N 9
ATOM 13829 C CA . ASN A 1 73 ? 11.417 10.988 -31.874 1.00 0.00 59 ASN A CA 9
ATOM 13830 C C . ASN A 1 73 ? 11.245 10.201 -30.578 1.00 0.00 59 ASN A C 9
ATOM 13831 O O . ASN A 1 73 ? 11.275 10.752 -29.493 1.00 0.00 59 ASN A O 9
ATOM 13842 N N . VAL A 1 74 ? 11.070 8.895 -30.720 1.00 0.00 60 VAL A N 9
ATOM 13843 C CA . VAL A 1 74 ? 10.783 7.993 -29.603 1.00 0.00 60 VAL A CA 9
ATOM 13844 C C . VAL A 1 74 ? 11.842 6.896 -29.577 1.00 0.00 60 VAL A C 9
ATOM 13845 O O . VAL A 1 74 ? 12.183 6.334 -30.610 1.00 0.00 60 VAL A O 9
ATOM 13858 N N . LEU A 1 75 ? 12.396 6.658 -28.380 1.00 0.00 61 LEU A N 9
ATOM 13859 C CA . LEU A 1 75 ? 13.574 5.802 -28.168 1.00 0.00 61 LEU A CA 9
ATOM 13860 C C . LEU A 1 75 ? 13.259 4.655 -27.203 1.00 0.00 61 LEU A C 9
ATOM 13861 O O . LEU A 1 75 ? 12.208 4.624 -26.564 1.00 0.00 61 LEU A O 9
ATOM 13877 N N . LYS A 1 76 ? 14.225 3.746 -27.090 1.00 0.00 62 LYS A N 9
ATOM 13878 C CA . LYS A 1 76 ? 14.088 2.470 -26.393 1.00 0.00 62 LYS A CA 9
ATOM 13879 C C . LYS A 1 76 ? 15.498 1.973 -26.047 1.00 0.00 62 LYS A C 9
ATOM 13880 O O . LYS A 1 76 ? 16.248 1.603 -26.955 1.00 0.00 62 LYS A O 9
ATOM 13899 N N . ASN A 1 77 ? 15.853 2.013 -24.750 1.00 0.00 63 ASN A N 9
ATOM 13900 C CA . ASN A 1 77 ? 17.208 1.657 -24.252 1.00 0.00 63 ASN A CA 9
ATOM 13901 C C . ASN A 1 77 ? 18.296 2.503 -24.992 1.00 0.00 63 ASN A C 9
ATOM 13902 O O . ASN A 1 77 ? 19.418 2.050 -25.234 1.00 0.00 63 ASN A O 9
ATOM 13913 N N . GLY A 1 78 ? 17.932 3.764 -25.318 1.00 0.00 64 GLY A N 9
ATOM 13914 C CA . GLY A 1 78 ? 18.813 4.691 -26.044 1.00 0.00 64 GLY A CA 9
ATOM 13915 C C . GLY A 1 78 ? 18.890 4.460 -27.561 1.00 0.00 64 GLY A C 9
ATOM 13916 O O . GLY A 1 78 ? 19.772 5.020 -28.231 1.00 0.00 64 GLY A O 9
ATOM 13920 N N . ARG A 1 79 ? 17.956 3.658 -28.107 1.00 0.00 65 ARG A N 9
ATOM 13921 C CA . ARG A 1 79 ? 17.858 3.376 -29.559 1.00 0.00 65 ARG A CA 9
ATOM 13922 C C . ARG A 1 79 ? 16.492 3.848 -30.062 1.00 0.00 65 ARG A C 9
ATOM 13923 O O . ARG A 1 79 ? 15.454 3.378 -29.581 1.00 0.00 65 ARG A O 9
ATOM 13944 N N . GLU A 1 80 ? 16.503 4.762 -31.035 1.00 0.00 66 GLU A N 9
ATOM 13945 C CA . GLU A 1 80 ? 15.301 5.451 -31.507 1.00 0.00 66 GLU A CA 9
ATOM 13946 C C . GLU A 1 80 ? 14.451 4.516 -32.404 1.00 0.00 66 GLU A C 9
ATOM 13947 O O . GLU A 1 80 ? 14.854 4.178 -33.523 1.00 0.00 66 GLU A O 9
ATOM 13959 N N . VAL A 1 81 ? 13.280 4.103 -31.880 1.00 0.00 67 VAL A N 9
ATOM 13960 C CA . VAL A 1 81 ? 12.379 3.112 -32.517 1.00 0.00 67 VAL A CA 9
ATOM 13961 C C . VAL A 1 81 ? 11.662 3.623 -33.781 1.00 0.00 67 VAL A C 9
ATOM 13962 O O . VAL A 1 81 ? 10.904 2.875 -34.392 1.00 0.00 67 VAL A O 9
ATOM 13975 N N . VAL A 1 82 ? 11.892 4.885 -34.171 1.00 0.00 68 VAL A N 9
ATOM 13976 C CA . VAL A 1 82 ? 11.414 5.406 -35.473 1.00 0.00 68 VAL A CA 9
ATOM 13977 C C . VAL A 1 82 ? 12.204 4.771 -36.646 1.00 0.00 68 VAL A C 9
ATOM 13978 O O . VAL A 1 82 ? 11.788 4.855 -37.805 1.00 0.00 68 VAL A O 9
ATOM 13991 N N . HIS A 1 83 ? 13.368 4.162 -36.319 1.00 0.00 69 HIS A N 9
ATOM 13992 C CA . HIS A 1 83 ? 14.245 3.472 -37.291 1.00 0.00 69 HIS A CA 9
ATOM 13993 C C . HIS A 1 83 ? 13.955 1.951 -37.328 1.00 0.00 69 HIS A C 9
ATOM 13994 O O . HIS A 1 83 ? 14.633 1.208 -38.049 1.00 0.00 69 HIS A O 9
ATOM 14009 N N . LEU A 1 84 ? 12.971 1.501 -36.522 1.00 0.00 70 LEU A N 9
ATOM 14010 C CA . LEU A 1 84 ? 12.553 0.081 -36.445 1.00 0.00 70 LEU A CA 9
ATOM 14011 C C . LEU A 1 84 ? 11.096 -0.009 -35.927 1.00 0.00 70 LEU A C 9
ATOM 14012 O O . LEU A 1 84 ? 10.307 0.910 -36.169 1.00 0.00 70 LEU A O 9
ATOM 14028 N N . ASP A 1 85 ? 10.719 -1.140 -35.290 1.00 0.00 71 ASP A N 9
ATOM 14029 C CA . ASP A 1 85 ? 9.397 -1.300 -34.648 1.00 0.00 71 ASP A CA 9
ATOM 14030 C C . ASP A 1 85 ? 9.196 -0.272 -33.513 1.00 0.00 71 ASP A C 9
ATOM 14031 O O . ASP A 1 85 ? 9.841 -0.373 -32.465 1.00 0.00 71 ASP A O 9
ATOM 14040 N N . GLY A 1 86 ? 8.313 0.722 -33.754 1.00 0.00 72 GLY A N 9
ATOM 14041 C CA . GLY A 1 86 ? 7.966 1.726 -32.745 1.00 0.00 72 GLY A CA 9
ATOM 14042 C C . GLY A 1 86 ? 7.197 1.159 -31.559 1.00 0.00 72 GLY A C 9
ATOM 14043 O O . GLY A 1 86 ? 7.560 1.390 -30.397 1.00 0.00 72 GLY A O 9
ATOM 14047 N N . MET A 1 87 ? 6.128 0.411 -31.867 1.00 0.00 73 MET A N 9
ATOM 14048 C CA . MET A 1 87 ? 5.155 -0.058 -30.860 1.00 0.00 73 MET A CA 9
ATOM 14049 C C . MET A 1 87 ? 5.666 -1.305 -30.105 1.00 0.00 73 MET A C 9
ATOM 14050 O O . MET A 1 87 ? 5.511 -1.392 -28.892 1.00 0.00 73 MET A O 9
ATOM 14064 N N . ALA A 1 88 ? 6.321 -2.239 -30.816 1.00 0.00 74 ALA A N 9
ATOM 14065 C CA . ALA A 1 88 ? 6.732 -3.536 -30.232 1.00 0.00 74 ALA A CA 9
ATOM 14066 C C . ALA A 1 88 ? 8.101 -3.978 -30.776 1.00 0.00 74 ALA A C 9
ATOM 14067 O O . ALA A 1 88 ? 8.206 -4.817 -31.680 1.00 0.00 74 ALA A O 9
ATOM 14074 N N . THR A 1 89 ? 9.141 -3.334 -30.241 1.00 0.00 75 THR A N 9
ATOM 14075 C CA . THR A 1 89 ? 10.551 -3.623 -30.555 1.00 0.00 75 THR A CA 9
ATOM 14076 C C . THR A 1 89 ? 11.094 -4.839 -29.750 1.00 0.00 75 THR A C 9
ATOM 14077 O O . THR A 1 89 ? 11.262 -5.934 -30.309 1.00 0.00 75 THR A O 9
ATOM 14088 N N . ALA A 1 90 ? 11.299 -4.651 -28.425 1.00 0.00 76 ALA A N 9
ATOM 14089 C CA . ALA A 1 90 ? 12.120 -5.555 -27.586 1.00 0.00 76 ALA A CA 9
ATOM 14090 C C . ALA A 1 90 ? 12.059 -5.135 -26.097 1.00 0.00 76 ALA A C 9
ATOM 14091 O O . ALA A 1 90 ? 13.049 -5.285 -25.363 1.00 0.00 76 ALA A O 9
ATOM 14098 N N . LEU A 1 91 ? 10.895 -4.626 -25.643 1.00 0.00 77 LEU A N 9
ATOM 14099 C CA . LEU A 1 91 ? 10.767 -3.991 -24.311 1.00 0.00 77 LEU A CA 9
ATOM 14100 C C . LEU A 1 91 ? 10.788 -5.058 -23.199 1.00 0.00 77 LEU A C 9
ATOM 14101 O O . LEU A 1 91 ? 10.394 -6.208 -23.414 1.00 0.00 77 LEU A O 9
ATOM 14117 N N . ASP A 1 92 ? 11.299 -4.656 -22.025 1.00 0.00 78 ASP A N 9
ATOM 14118 C CA . ASP A 1 92 ? 11.617 -5.568 -20.910 1.00 0.00 78 ASP A CA 9
ATOM 14119 C C . ASP A 1 92 ? 11.634 -4.771 -19.588 1.00 0.00 78 ASP A C 9
ATOM 14120 O O . ASP A 1 92 ? 11.569 -3.539 -19.607 1.00 0.00 78 ASP A O 9
ATOM 14129 N N . ASP A 1 93 ? 11.738 -5.474 -18.451 1.00 0.00 79 ASP A N 9
ATOM 14130 C CA . ASP A 1 93 ? 11.808 -4.849 -17.112 1.00 0.00 79 ASP A CA 9
ATOM 14131 C C . ASP A 1 93 ? 13.147 -4.122 -16.882 1.00 0.00 79 ASP A C 9
ATOM 14132 O O . ASP A 1 93 ? 14.201 -4.546 -17.386 1.00 0.00 79 ASP A O 9
ATOM 14141 N N . GLY A 1 94 ? 13.077 -3.020 -16.115 1.00 0.00 80 GLY A N 9
ATOM 14142 C CA . GLY A 1 94 ? 14.227 -2.157 -15.844 1.00 0.00 80 GLY A CA 9
ATOM 14143 C C . GLY A 1 94 ? 14.764 -1.428 -17.079 1.00 0.00 80 GLY A C 9
ATOM 14144 O O . GLY A 1 94 ? 15.895 -0.921 -17.048 1.00 0.00 80 GLY A O 9
ATOM 14148 N N . ASP A 1 95 ? 13.962 -1.372 -18.171 1.00 0.00 81 ASP A N 9
ATOM 14149 C CA . ASP A 1 95 ? 14.376 -0.700 -19.424 1.00 0.00 81 ASP A CA 9
ATOM 14150 C C . ASP A 1 95 ? 14.192 0.826 -19.290 1.00 0.00 81 ASP A C 9
ATOM 14151 O O . ASP A 1 95 ? 13.471 1.280 -18.405 1.00 0.00 81 ASP A O 9
ATOM 14160 N N . ALA A 1 96 ? 14.834 1.605 -20.184 1.00 0.00 82 ALA A N 9
ATOM 14161 C CA . ALA A 1 96 ? 14.754 3.074 -20.184 1.00 0.00 82 ALA A CA 9
ATOM 14162 C C . ALA A 1 96 ? 14.295 3.589 -21.572 1.00 0.00 82 ALA A C 9
ATOM 14163 O O . ALA A 1 96 ? 15.095 3.741 -22.506 1.00 0.00 82 ALA A O 9
ATOM 14170 N N . VAL A 1 97 ? 12.983 3.821 -21.686 1.00 0.00 83 VAL A N 9
ATOM 14171 C CA . VAL A 1 97 ? 12.317 4.330 -22.902 1.00 0.00 83 VAL A CA 9
ATOM 14172 C C . VAL A 1 97 ? 12.368 5.870 -22.899 1.00 0.00 83 VAL A C 9
ATOM 14173 O O . VAL A 1 97 ? 12.201 6.474 -21.854 1.00 0.00 83 VAL A O 9
ATOM 14186 N N . SER A 1 98 ? 12.637 6.502 -24.049 1.00 0.00 84 SER A N 9
ATOM 14187 C CA . SER A 1 98 ? 12.601 7.983 -24.171 1.00 0.00 84 SER A CA 9
ATOM 14188 C C . SER A 1 98 ? 11.519 8.418 -25.170 1.00 0.00 84 SER A C 9
ATOM 14189 O O . SER A 1 98 ? 11.078 7.613 -25.988 1.00 0.00 84 SER A O 9
ATOM 14197 N N . VAL A 1 99 ? 11.106 9.699 -25.098 1.00 0.00 85 VAL A N 9
ATOM 14198 C CA . VAL A 1 99 ? 10.155 10.319 -26.043 1.00 0.00 85 VAL A CA 9
ATOM 14199 C C . VAL A 1 99 ? 10.520 11.814 -26.226 1.00 0.00 85 VAL A C 9
ATOM 14200 O O . VAL A 1 99 ? 10.940 12.499 -25.279 1.00 0.00 85 VAL A O 9
ATOM 14213 N N . PHE A 1 100 ? 10.379 12.280 -27.461 1.00 0.00 86 PHE A N 9
ATOM 14214 C CA . PHE A 1 100 ? 10.567 13.678 -27.873 1.00 0.00 86 PHE A CA 9
ATOM 14215 C C . PHE A 1 100 ? 9.371 13.996 -28.798 1.00 0.00 86 PHE A C 9
ATOM 14216 O O . PHE A 1 100 ? 9.076 13.175 -29.673 1.00 0.00 86 PHE A O 9
ATOM 14233 N N . PRO A 1 101 ? 8.671 15.153 -28.636 1.00 0.00 87 PRO A N 9
ATOM 14234 C CA . PRO A 1 101 ? 7.567 15.565 -29.539 1.00 0.00 87 PRO A CA 9
ATOM 14235 C C . PRO A 1 101 ? 8.037 15.750 -31.011 1.00 0.00 87 PRO A C 9
ATOM 14236 O O . PRO A 1 101 ? 9.221 16.018 -31.260 1.00 0.00 87 PRO A O 9
ATOM 14247 N N . PRO A 1 102 ? 7.104 15.629 -32.003 1.00 0.00 88 PRO A N 9
ATOM 14248 C CA . PRO A 1 102 ? 7.445 15.759 -33.438 1.00 0.00 88 PRO A CA 9
ATOM 14249 C C . PRO A 1 102 ? 7.703 17.228 -33.837 1.00 0.00 88 PRO A C 9
ATOM 14250 O O . PRO A 1 102 ? 6.962 18.124 -33.416 1.00 0.00 88 PRO A O 9
ATOM 14261 N N . VAL A 1 103 ? 8.738 17.475 -34.660 1.00 0.00 89 VAL A N 9
ATOM 14262 C CA . VAL A 1 103 ? 9.053 18.836 -35.173 1.00 0.00 89 VAL A CA 9
ATOM 14263 C C . VAL A 1 103 ? 8.260 19.131 -36.476 1.00 0.00 89 VAL A C 9
ATOM 14264 O O . VAL A 1 103 ? 8.743 19.819 -37.387 1.00 0.00 89 VAL A O 9
ATOM 14277 N N . ALA A 1 104 ? 7.003 18.648 -36.503 1.00 0.00 90 ALA A N 9
ATOM 14278 C CA . ALA A 1 104 ? 6.089 18.767 -37.643 1.00 0.00 90 ALA A CA 9
ATOM 14279 C C . ALA A 1 104 ? 5.655 20.233 -37.841 1.00 0.00 90 ALA A C 9
ATOM 14280 O O . ALA A 1 104 ? 4.676 20.692 -37.236 1.00 0.00 90 ALA A O 9
ATOM 14287 N N . GLY A 1 105 ? 6.436 20.962 -38.651 1.00 0.00 91 GLY A N 9
ATOM 14288 C CA . GLY A 1 105 ? 6.190 22.373 -38.934 1.00 0.00 91 GLY A CA 9
ATOM 14289 C C . GLY A 1 105 ? 6.938 22.831 -40.178 1.00 0.00 91 GLY A C 9
ATOM 14290 O O . GLY A 1 105 ? 6.794 22.223 -41.248 1.00 0.00 91 GLY A O 9
ATOM 14294 N N . GLY A 1 106 ? 7.750 23.885 -40.031 1.00 0.00 92 GLY A N 9
ATOM 14295 C CA . GLY A 1 106 ? 8.538 24.433 -41.137 1.00 0.00 92 GLY A CA 9
ATOM 14296 C C . GLY A 1 106 ? 9.331 25.676 -40.725 1.00 0.00 92 GLY A C 9
ATOM 14297 O O . GLY A 1 106 ? 10.400 25.941 -41.316 1.00 0.00 92 GLY A O 9
ATOM 14302 N N . GLY A 1 1 ? -9.115 -7.229 -20.512 1.00 0.00 -13 GLY A N 10
ATOM 14303 C CA . GLY A 1 1 ? -7.967 -6.956 -19.614 1.00 0.00 -13 GLY A CA 10
ATOM 14304 C C . GLY A 1 1 ? -6.629 -7.223 -20.291 1.00 0.00 -13 GLY A C 10
ATOM 14305 O O . GLY A 1 1 ? -6.116 -6.368 -21.025 1.00 0.00 -13 GLY A O 10
ATOM 14311 N N . GLY A 1 2 ? -6.069 -8.419 -20.051 1.00 0.00 -12 GLY A N 10
ATOM 14312 C CA . GLY A 1 2 ? -4.796 -8.835 -20.643 1.00 0.00 -12 GLY A CA 10
ATOM 14313 C C . GLY A 1 2 ? -4.220 -10.046 -19.926 1.00 0.00 -12 GLY A C 10
ATOM 14314 O O . GLY A 1 2 ? -3.819 -11.030 -20.561 1.00 0.00 -12 GLY A O 10
ATOM 14318 N N . GLY A 1 3 ? -4.201 -9.965 -18.589 1.00 0.00 -11 GLY A N 10
ATOM 14319 C CA . GLY A 1 3 ? -3.663 -11.025 -17.721 1.00 0.00 -11 GLY A CA 10
ATOM 14320 C C . GLY A 1 3 ? -3.032 -10.435 -16.468 1.00 0.00 -11 GLY A C 10
ATOM 14321 O O . GLY A 1 3 ? -3.355 -9.310 -16.106 1.00 0.00 -11 GLY A O 10
ATOM 14325 N N . ARG A 1 4 ? -2.170 -11.216 -15.789 1.00 0.00 -10 ARG A N 10
ATOM 14326 C CA . ARG A 1 4 ? -1.290 -10.732 -14.686 1.00 0.00 -10 ARG A CA 10
ATOM 14327 C C . ARG A 1 4 ? -2.077 -10.125 -13.482 1.00 0.00 -10 ARG A C 10
ATOM 14328 O O . ARG A 1 4 ? -3.307 -10.244 -13.379 1.00 0.00 -10 ARG A O 10
ATOM 14349 N N . ASP A 1 5 ? -1.318 -9.523 -12.554 1.00 0.00 -9 ASP A N 10
ATOM 14350 C CA . ASP A 1 5 ? -1.829 -8.753 -11.401 1.00 0.00 -9 ASP A CA 10
ATOM 14351 C C . ASP A 1 5 ? -1.240 -7.329 -11.454 1.00 0.00 -9 ASP A C 10
ATOM 14352 O O . ASP A 1 5 ? -0.040 -7.145 -11.243 1.00 0.00 -9 ASP A O 10
ATOM 14361 N N . TYR A 1 6 ? -2.091 -6.325 -11.733 1.00 0.00 -8 TYR A N 10
ATOM 14362 C CA . TYR A 1 6 ? -1.652 -4.934 -11.988 1.00 0.00 -8 TYR A CA 10
ATOM 14363 C C . TYR A 1 6 ? -1.525 -4.133 -10.672 1.00 0.00 -8 TYR A C 10
ATOM 14364 O O . TYR A 1 6 ? -2.264 -3.168 -10.418 1.00 0.00 -8 TYR A O 10
ATOM 14382 N N . LYS A 1 7 ? -0.587 -4.579 -9.825 1.00 0.00 -7 LYS A N 10
ATOM 14383 C CA . LYS A 1 7 ? -0.232 -3.925 -8.550 1.00 0.00 -7 LYS A CA 10
ATOM 14384 C C . LYS A 1 7 ? 1.218 -4.269 -8.186 1.00 0.00 -7 LYS A C 10
ATOM 14385 O O . LYS A 1 7 ? 1.779 -5.215 -8.739 1.00 0.00 -7 LYS A O 10
ATOM 14404 N N . ASP A 1 8 ? 1.830 -3.493 -7.274 1.00 0.00 -6 ASP A N 10
ATOM 14405 C CA . ASP A 1 8 ? 3.215 -3.738 -6.832 1.00 0.00 -6 ASP A CA 10
ATOM 14406 C C . ASP A 1 8 ? 3.218 -4.742 -5.674 1.00 0.00 -6 ASP A C 10
ATOM 14407 O O . ASP A 1 8 ? 2.617 -4.485 -4.625 1.00 0.00 -6 ASP A O 10
ATOM 14416 N N . ASP A 1 9 ? 3.907 -5.874 -5.886 1.00 0.00 -5 ASP A N 10
ATOM 14417 C CA . ASP A 1 9 ? 3.946 -7.012 -4.943 1.00 0.00 -5 ASP A CA 10
ATOM 14418 C C . ASP A 1 9 ? 5.030 -8.014 -5.404 1.00 0.00 -5 ASP A C 10
ATOM 14419 O O . ASP A 1 9 ? 5.628 -7.831 -6.472 1.00 0.00 -5 ASP A O 10
ATOM 14428 N N . ASP A 1 10 ? 5.306 -9.047 -4.578 1.00 0.00 -4 ASP A N 10
ATOM 14429 C CA . ASP A 1 10 ? 6.222 -10.154 -4.933 1.00 0.00 -4 ASP A CA 10
ATOM 14430 C C . ASP A 1 10 ? 5.758 -10.845 -6.243 1.00 0.00 -4 ASP A C 10
ATOM 14431 O O . ASP A 1 10 ? 6.566 -11.122 -7.138 1.00 0.00 -4 ASP A O 10
ATOM 14440 N N . ASP A 1 11 ? 4.440 -11.100 -6.331 1.00 0.00 -3 ASP A N 10
ATOM 14441 C CA . ASP A 1 11 ? 3.778 -11.619 -7.549 1.00 0.00 -3 ASP A CA 10
ATOM 14442 C C . ASP A 1 11 ? 2.956 -10.491 -8.187 1.00 0.00 -3 ASP A C 10
ATOM 14443 O O . ASP A 1 11 ? 2.193 -9.811 -7.494 1.00 0.00 -3 ASP A O 10
ATOM 14452 N N . LYS A 1 12 ? 3.107 -10.305 -9.510 1.00 0.00 -2 LYS A N 10
ATOM 14453 C CA . LYS A 1 12 ? 2.412 -9.240 -10.262 1.00 0.00 -2 LYS A CA 10
ATOM 14454 C C . LYS A 1 12 ? 2.523 -9.454 -11.769 1.00 0.00 -2 LYS A C 10
ATOM 14455 O O . LYS A 1 12 ? 1.553 -9.252 -12.493 1.00 0.00 -2 LYS A O 10
ATOM 14474 N N . GLY A 1 13 ? 3.709 -9.860 -12.240 1.00 0.00 -1 GLY A N 10
ATOM 14475 C CA . GLY A 1 13 ? 3.968 -9.976 -13.673 1.00 0.00 -1 GLY A CA 10
ATOM 14476 C C . GLY A 1 13 ? 3.824 -8.650 -14.395 1.00 0.00 -1 GLY A C 10
ATOM 14477 O O . GLY A 1 13 ? 3.390 -8.594 -15.549 1.00 0.00 -1 GLY A O 10
ATOM 14481 N N . THR A 1 14 ? 4.147 -7.567 -13.681 1.00 0.00 0 THR A N 10
ATOM 14482 C CA . THR A 1 14 ? 4.135 -6.220 -14.231 1.00 0.00 0 THR A CA 10
ATOM 14483 C C . THR A 1 14 ? 5.533 -5.620 -14.111 1.00 0.00 0 THR A C 10
ATOM 14484 O O . THR A 1 14 ? 6.229 -5.828 -13.109 1.00 0.00 0 THR A O 10
ATOM 14495 N N . MET A 1 15 ? 5.921 -4.866 -15.134 1.00 0.00 1 MET A N 10
ATOM 14496 C CA . MET A 1 15 ? 7.270 -4.317 -15.270 1.00 0.00 1 MET A CA 10
ATOM 14497 C C . MET A 1 15 ? 7.281 -2.815 -14.961 1.00 0.00 1 MET A C 10
ATOM 14498 O O . MET A 1 15 ? 6.389 -2.087 -15.394 1.00 0.00 1 MET A O 10
ATOM 14512 N N . GLU A 1 16 ? 8.286 -2.372 -14.187 1.00 0.00 2 GLU A N 10
ATOM 14513 C CA . GLU A 1 16 ? 8.501 -0.947 -13.860 1.00 0.00 2 GLU A CA 10
ATOM 14514 C C . GLU A 1 16 ? 9.509 -0.354 -14.851 1.00 0.00 2 GLU A C 10
ATOM 14515 O O . GLU A 1 16 ? 10.563 -0.941 -15.058 1.00 0.00 2 GLU A O 10
ATOM 14527 N N . LEU A 1 17 ? 9.185 0.798 -15.473 1.00 0.00 3 LEU A N 10
ATOM 14528 C CA . LEU A 1 17 ? 9.993 1.351 -16.588 1.00 0.00 3 LEU A CA 10
ATOM 14529 C C . LEU A 1 17 ? 10.290 2.839 -16.373 1.00 0.00 3 LEU A C 10
ATOM 14530 O O . LEU A 1 17 ? 9.427 3.575 -15.910 1.00 0.00 3 LEU A O 10
ATOM 14546 N N . GLU A 1 18 ? 11.495 3.276 -16.775 1.00 0.00 4 GLU A N 10
ATOM 14547 C CA . GLU A 1 18 ? 11.900 4.681 -16.681 1.00 0.00 4 GLU A CA 10
ATOM 14548 C C . GLU A 1 18 ? 11.501 5.417 -17.970 1.00 0.00 4 GLU A C 10
ATOM 14549 O O . GLU A 1 18 ? 12.172 5.296 -18.998 1.00 0.00 4 GLU A O 10
ATOM 14561 N N . LEU A 1 19 ? 10.393 6.172 -17.921 1.00 0.00 5 LEU A N 10
ATOM 14562 C CA . LEU A 1 19 ? 9.888 6.885 -19.105 1.00 0.00 5 LEU A CA 10
ATOM 14563 C C . LEU A 1 19 ? 10.443 8.307 -19.106 1.00 0.00 5 LEU A C 10
ATOM 14564 O O . LEU A 1 19 ? 10.016 9.155 -18.321 1.00 0.00 5 LEU A O 10
ATOM 14580 N N . ARG A 1 20 ? 11.429 8.531 -19.976 1.00 0.00 6 ARG A N 10
ATOM 14581 C CA . ARG A 1 20 ? 12.140 9.800 -20.085 1.00 0.00 6 ARG A CA 10
ATOM 14582 C C . ARG A 1 20 ? 11.455 10.700 -21.122 1.00 0.00 6 ARG A C 10
ATOM 14583 O O . ARG A 1 20 ? 11.350 10.339 -22.287 1.00 0.00 6 ARG A O 10
ATOM 14604 N N . PHE A 1 21 ? 10.976 11.863 -20.674 1.00 0.00 7 PHE A N 10
ATOM 14605 C CA . PHE A 1 21 ? 10.315 12.868 -21.530 1.00 0.00 7 PHE A CA 10
ATOM 14606 C C . PHE A 1 21 ? 11.263 14.030 -21.767 1.00 0.00 7 PHE A C 10
ATOM 14607 O O . PHE A 1 21 ? 11.946 14.468 -20.841 1.00 0.00 7 PHE A O 10
ATOM 14624 N N . PHE A 1 22 ? 11.338 14.502 -23.023 1.00 0.00 8 PHE A N 10
ATOM 14625 C CA . PHE A 1 22 ? 12.196 15.640 -23.406 1.00 0.00 8 PHE A CA 10
ATOM 14626 C C . PHE A 1 22 ? 11.381 16.661 -24.195 1.00 0.00 8 PHE A C 10
ATOM 14627 O O . PHE A 1 22 ? 10.276 16.350 -24.665 1.00 0.00 8 PHE A O 10
ATOM 14644 N N . ALA A 1 23 ? 11.920 17.898 -24.268 1.00 0.00 9 ALA A N 10
ATOM 14645 C CA . ALA A 1 23 ? 11.312 19.019 -24.995 1.00 0.00 9 ALA A CA 10
ATOM 14646 C C . ALA A 1 23 ? 9.881 19.332 -24.457 1.00 0.00 9 ALA A C 10
ATOM 14647 O O . ALA A 1 23 ? 9.705 19.444 -23.237 1.00 0.00 9 ALA A O 10
ATOM 14654 N N . THR A 1 24 ? 8.865 19.443 -25.353 1.00 0.00 10 THR A N 10
ATOM 14655 C CA . THR A 1 24 ? 7.484 19.802 -24.975 1.00 0.00 10 THR A CA 10
ATOM 14656 C C . THR A 1 24 ? 6.843 18.731 -24.063 1.00 0.00 10 THR A C 10
ATOM 14657 O O . THR A 1 24 ? 6.181 19.064 -23.082 1.00 0.00 10 THR A O 10
ATOM 14668 N N . PHE A 1 25 ? 7.095 17.441 -24.381 1.00 0.00 11 PHE A N 10
ATOM 14669 C CA . PHE A 1 25 ? 6.563 16.294 -23.598 1.00 0.00 11 PHE A CA 10
ATOM 14670 C C . PHE A 1 25 ? 7.082 16.320 -22.143 1.00 0.00 11 PHE A C 10
ATOM 14671 O O . PHE A 1 25 ? 6.405 15.827 -21.232 1.00 0.00 11 PHE A O 10
ATOM 14688 N N . ARG A 1 26 ? 8.274 16.914 -21.943 1.00 0.00 12 ARG A N 10
ATOM 14689 C CA . ARG A 1 26 ? 8.921 17.002 -20.622 1.00 0.00 12 ARG A CA 10
ATOM 14690 C C . ARG A 1 26 ? 8.123 17.921 -19.690 1.00 0.00 12 ARG A C 10
ATOM 14691 O O . ARG A 1 26 ? 7.830 17.550 -18.548 1.00 0.00 12 ARG A O 10
ATOM 14712 N N . GLU A 1 27 ? 7.772 19.125 -20.189 1.00 0.00 13 GLU A N 10
ATOM 14713 C CA . GLU A 1 27 ? 7.037 20.131 -19.389 1.00 0.00 13 GLU A CA 10
ATOM 14714 C C . GLU A 1 27 ? 5.553 19.744 -19.203 1.00 0.00 13 GLU A C 10
ATOM 14715 O O . GLU A 1 27 ? 4.873 20.291 -18.332 1.00 0.00 13 GLU A O 10
ATOM 14727 N N . VAL A 1 28 ? 5.053 18.829 -20.046 1.00 0.00 14 VAL A N 10
ATOM 14728 C CA . VAL A 1 28 ? 3.715 18.237 -19.881 1.00 0.00 14 VAL A CA 10
ATOM 14729 C C . VAL A 1 28 ? 3.664 17.384 -18.601 1.00 0.00 14 VAL A C 10
ATOM 14730 O O . VAL A 1 28 ? 2.817 17.592 -17.728 1.00 0.00 14 VAL A O 10
ATOM 14743 N N . VAL A 1 29 ? 4.605 16.441 -18.517 1.00 0.00 15 VAL A N 10
ATOM 14744 C CA . VAL A 1 29 ? 4.714 15.490 -17.399 1.00 0.00 15 VAL A CA 10
ATOM 14745 C C . VAL A 1 29 ? 5.347 16.164 -16.163 1.00 0.00 15 VAL A C 10
ATOM 14746 O O . VAL A 1 29 ? 5.216 15.677 -15.034 1.00 0.00 15 VAL A O 10
ATOM 14759 N N . GLY A 1 30 ? 6.008 17.319 -16.393 1.00 0.00 16 GLY A N 10
ATOM 14760 C CA . GLY A 1 30 ? 6.734 18.041 -15.341 1.00 0.00 16 GLY A CA 10
ATOM 14761 C C . GLY A 1 30 ? 8.003 17.314 -14.901 1.00 0.00 16 GLY A C 10
ATOM 14762 O O . GLY A 1 30 ? 8.640 17.685 -13.912 1.00 0.00 16 GLY A O 10
ATOM 14766 N N . GLN A 1 31 ? 8.384 16.300 -15.688 1.00 0.00 17 GLN A N 10
ATOM 14767 C CA . GLN A 1 31 ? 9.451 15.345 -15.366 1.00 0.00 17 GLN A CA 10
ATOM 14768 C C . GLN A 1 31 ? 10.259 15.051 -16.630 1.00 0.00 17 GLN A C 10
ATOM 14769 O O . GLN A 1 31 ? 9.675 14.891 -17.712 1.00 0.00 17 GLN A O 10
ATOM 14783 N N . LYS A 1 32 ? 11.592 14.988 -16.486 1.00 0.00 18 LYS A N 10
ATOM 14784 C CA . LYS A 1 32 ? 12.490 14.564 -17.577 1.00 0.00 18 LYS A CA 10
ATOM 14785 C C . LYS A 1 32 ? 12.565 13.034 -17.654 1.00 0.00 18 LYS A C 10
ATOM 14786 O O . LYS A 1 32 ? 12.947 12.486 -18.679 1.00 0.00 18 LYS A O 10
ATOM 14805 N N . SER A 1 33 ? 12.217 12.367 -16.537 1.00 0.00 19 SER A N 10
ATOM 14806 C CA . SER A 1 33 ? 12.066 10.902 -16.448 1.00 0.00 19 SER A CA 10
ATOM 14807 C C . SER A 1 33 ? 11.089 10.571 -15.297 1.00 0.00 19 SER A C 10
ATOM 14808 O O . SER A 1 33 ? 10.994 11.337 -14.325 1.00 0.00 19 SER A O 10
ATOM 14816 N N . ILE A 1 34 ? 10.354 9.454 -15.428 1.00 0.00 20 ILE A N 10
ATOM 14817 C CA . ILE A 1 34 ? 9.457 8.917 -14.371 1.00 0.00 20 ILE A CA 10
ATOM 14818 C C . ILE A 1 34 ? 9.667 7.406 -14.258 1.00 0.00 20 ILE A C 10
ATOM 14819 O O . ILE A 1 34 ? 10.466 6.843 -15.003 1.00 0.00 20 ILE A O 10
ATOM 14835 N N . TYR A 1 35 ? 8.958 6.756 -13.327 1.00 0.00 21 TYR A N 10
ATOM 14836 C CA . TYR A 1 35 ? 8.874 5.286 -13.270 1.00 0.00 21 TYR A CA 10
ATOM 14837 C C . TYR A 1 35 ? 7.396 4.859 -13.270 1.00 0.00 21 TYR A C 10
ATOM 14838 O O . TYR A 1 35 ? 6.661 5.120 -12.314 1.00 0.00 21 TYR A O 10
ATOM 14856 N N . TRP A 1 36 ? 6.984 4.218 -14.367 1.00 0.00 22 TRP A N 10
ATOM 14857 C CA . TRP A 1 36 ? 5.647 3.622 -14.546 1.00 0.00 22 TRP A CA 10
ATOM 14858 C C . TRP A 1 36 ? 5.693 2.132 -14.215 1.00 0.00 22 TRP A C 10
ATOM 14859 O O . TRP A 1 36 ? 6.753 1.603 -13.897 1.00 0.00 22 TRP A O 10
ATOM 14880 N N . ARG A 1 37 ? 4.536 1.467 -14.318 1.00 0.00 23 ARG A N 10
ATOM 14881 C CA . ARG A 1 37 ? 4.435 0.015 -14.161 1.00 0.00 23 ARG A CA 10
ATOM 14882 C C . ARG A 1 37 ? 3.180 -0.499 -14.864 1.00 0.00 23 ARG A C 10
ATOM 14883 O O . ARG A 1 37 ? 2.052 -0.252 -14.423 1.00 0.00 23 ARG A O 10
ATOM 14904 N N . VAL A 1 38 ? 3.407 -1.168 -15.999 1.00 0.00 24 VAL A N 10
ATOM 14905 C CA . VAL A 1 38 ? 2.360 -1.790 -16.830 1.00 0.00 24 VAL A CA 10
ATOM 14906 C C . VAL A 1 38 ? 2.565 -3.315 -16.842 1.00 0.00 24 VAL A C 10
ATOM 14907 O O . VAL A 1 38 ? 3.539 -3.804 -16.279 1.00 0.00 24 VAL A O 10
ATOM 14920 N N . ASP A 1 39 ? 1.643 -4.042 -17.491 1.00 0.00 25 ASP A N 10
ATOM 14921 C CA . ASP A 1 39 ? 1.747 -5.510 -17.734 1.00 0.00 25 ASP A CA 10
ATOM 14922 C C . ASP A 1 39 ? 3.095 -5.839 -18.444 1.00 0.00 25 ASP A C 10
ATOM 14923 O O . ASP A 1 39 ? 3.586 -5.046 -19.250 1.00 0.00 25 ASP A O 10
ATOM 14932 N N . ASP A 1 40 ? 3.695 -6.998 -18.122 1.00 0.00 26 ASP A N 10
ATOM 14933 C CA . ASP A 1 40 ? 5.034 -7.376 -18.632 1.00 0.00 26 ASP A CA 10
ATOM 14934 C C . ASP A 1 40 ? 5.011 -7.644 -20.153 1.00 0.00 26 ASP A C 10
ATOM 14935 O O . ASP A 1 40 ? 5.984 -7.370 -20.863 1.00 0.00 26 ASP A O 10
ATOM 14944 N N . ASP A 1 41 ? 3.866 -8.148 -20.634 1.00 0.00 27 ASP A N 10
ATOM 14945 C CA . ASP A 1 41 ? 3.646 -8.457 -22.057 1.00 0.00 27 ASP A CA 10
ATOM 14946 C C . ASP A 1 41 ? 3.265 -7.198 -22.855 1.00 0.00 27 ASP A C 10
ATOM 14947 O O . ASP A 1 41 ? 3.173 -7.252 -24.089 1.00 0.00 27 ASP A O 10
ATOM 14956 N N . ALA A 1 42 ? 3.036 -6.071 -22.155 1.00 0.00 28 ALA A N 10
ATOM 14957 C CA . ALA A 1 42 ? 2.823 -4.762 -22.798 1.00 0.00 28 ALA A CA 10
ATOM 14958 C C . ALA A 1 42 ? 4.126 -4.292 -23.472 1.00 0.00 28 ALA A C 10
ATOM 14959 O O . ALA A 1 42 ? 5.216 -4.779 -23.156 1.00 0.00 28 ALA A O 10
ATOM 14966 N N . THR A 1 43 ? 4.011 -3.364 -24.425 1.00 0.00 29 THR A N 10
ATOM 14967 C CA . THR A 1 43 ? 5.159 -2.870 -25.207 1.00 0.00 29 THR A CA 10
ATOM 14968 C C . THR A 1 43 ? 5.177 -1.328 -25.235 1.00 0.00 29 THR A C 10
ATOM 14969 O O . THR A 1 43 ? 4.307 -0.686 -24.642 1.00 0.00 29 THR A O 10
ATOM 14980 N N . VAL A 1 44 ? 6.199 -0.756 -25.912 1.00 0.00 30 VAL A N 10
ATOM 14981 C CA . VAL A 1 44 ? 6.429 0.709 -26.014 1.00 0.00 30 VAL A CA 10
ATOM 14982 C C . VAL A 1 44 ? 5.177 1.462 -26.529 1.00 0.00 30 VAL A C 10
ATOM 14983 O O . VAL A 1 44 ? 4.862 2.561 -26.049 1.00 0.00 30 VAL A O 10
ATOM 14996 N N . GLY A 1 45 ? 4.445 0.817 -27.446 1.00 0.00 31 GLY A N 10
ATOM 14997 C CA . GLY A 1 45 ? 3.201 1.355 -27.995 1.00 0.00 31 GLY A CA 10
ATOM 14998 C C . GLY A 1 45 ? 2.045 1.363 -27.002 1.00 0.00 31 GLY A C 10
ATOM 14999 O O . GLY A 1 45 ? 1.225 2.281 -27.015 1.00 0.00 31 GLY A O 10
ATOM 15003 N N . ASP A 1 46 ? 1.962 0.316 -26.164 1.00 0.00 32 ASP A N 10
ATOM 15004 C CA . ASP A 1 46 ? 0.980 0.230 -25.062 1.00 0.00 32 ASP A CA 10
ATOM 15005 C C . ASP A 1 46 ? 1.251 1.312 -23.997 1.00 0.00 32 ASP A C 10
ATOM 15006 O O . ASP A 1 46 ? 0.314 1.874 -23.408 1.00 0.00 32 ASP A O 10
ATOM 15015 N N . VAL A 1 47 ? 2.543 1.587 -23.756 1.00 0.00 33 VAL A N 10
ATOM 15016 C CA . VAL A 1 47 ? 2.979 2.606 -22.794 1.00 0.00 33 VAL A CA 10
ATOM 15017 C C . VAL A 1 47 ? 2.463 3.992 -23.204 1.00 0.00 33 VAL A C 10
ATOM 15018 O O . VAL A 1 47 ? 1.637 4.565 -22.479 1.00 0.00 33 VAL A O 10
ATOM 15031 N N . LEU A 1 48 ? 2.842 4.477 -24.400 1.00 0.00 34 LEU A N 10
ATOM 15032 C CA . LEU A 1 48 ? 2.389 5.794 -24.905 1.00 0.00 34 LEU A CA 10
ATOM 15033 C C . LEU A 1 48 ? 0.855 5.819 -25.115 1.00 0.00 34 LEU A C 10
ATOM 15034 O O . LEU A 1 48 ? 0.221 6.862 -24.951 1.00 0.00 34 LEU A O 10
ATOM 15050 N N . ARG A 1 49 ? 0.264 4.654 -25.446 1.00 0.00 35 ARG A N 10
ATOM 15051 C CA . ARG A 1 49 ? -1.206 4.491 -25.480 1.00 0.00 35 ARG A CA 10
ATOM 15052 C C . ARG A 1 49 ? -1.853 4.925 -24.152 1.00 0.00 35 ARG A C 10
ATOM 15053 O O . ARG A 1 49 ? -2.829 5.660 -24.138 1.00 0.00 35 ARG A O 10
ATOM 15074 N N . SER A 1 50 ? -1.319 4.448 -23.058 1.00 0.00 36 SER A N 10
ATOM 15075 C CA . SER A 1 50 ? -1.843 4.751 -21.735 1.00 0.00 36 SER A CA 10
ATOM 15076 C C . SER A 1 50 ? -1.473 6.195 -21.291 1.00 0.00 36 SER A C 10
ATOM 15077 O O . SER A 1 50 ? -2.231 6.837 -20.554 1.00 0.00 36 SER A O 10
ATOM 15085 N N . LEU A 1 51 ? -0.279 6.683 -21.729 1.00 0.00 37 LEU A N 10
ATOM 15086 C CA . LEU A 1 51 ? 0.222 8.054 -21.408 1.00 0.00 37 LEU A CA 10
ATOM 15087 C C . LEU A 1 51 ? -0.765 9.168 -21.830 1.00 0.00 37 LEU A C 10
ATOM 15088 O O . LEU A 1 51 ? -0.841 10.189 -21.156 1.00 0.00 37 LEU A O 10
ATOM 15104 N N . GLU A 1 52 ? -1.495 8.983 -22.949 1.00 0.00 38 GLU A N 10
ATOM 15105 C CA . GLU A 1 52 ? -2.479 9.996 -23.424 1.00 0.00 38 GLU A CA 10
ATOM 15106 C C . GLU A 1 52 ? -3.777 9.970 -22.612 1.00 0.00 38 GLU A C 10
ATOM 15107 O O . GLU A 1 52 ? -4.482 10.979 -22.529 1.00 0.00 38 GLU A O 10
ATOM 15119 N N . ALA A 1 53 ? -4.085 8.808 -22.029 1.00 0.00 39 ALA A N 10
ATOM 15120 C CA . ALA A 1 53 ? -5.262 8.634 -21.167 1.00 0.00 39 ALA A CA 10
ATOM 15121 C C . ALA A 1 53 ? -5.055 9.348 -19.823 1.00 0.00 39 ALA A C 10
ATOM 15122 O O . ALA A 1 53 ? -6.012 9.804 -19.192 1.00 0.00 39 ALA A O 10
ATOM 15129 N N . GLU A 1 54 ? -3.787 9.413 -19.394 1.00 0.00 40 GLU A N 10
ATOM 15130 C CA . GLU A 1 54 ? -3.385 10.143 -18.187 1.00 0.00 40 GLU A CA 10
ATOM 15131 C C . GLU A 1 54 ? -3.281 11.636 -18.484 1.00 0.00 40 GLU A C 10
ATOM 15132 O O . GLU A 1 54 ? -3.945 12.459 -17.856 1.00 0.00 40 GLU A O 10
ATOM 15144 N N . TYR A 1 55 ? -2.407 11.958 -19.451 1.00 0.00 41 TYR A N 10
ATOM 15145 C CA . TYR A 1 55 ? -1.987 13.322 -19.753 1.00 0.00 41 TYR A CA 10
ATOM 15146 C C . TYR A 1 55 ? -2.742 13.865 -20.976 1.00 0.00 41 TYR A C 10
ATOM 15147 O O . TYR A 1 55 ? -2.612 13.325 -22.084 1.00 0.00 41 TYR A O 10
ATOM 15165 N N . ASP A 1 56 ? -3.510 14.941 -20.762 1.00 0.00 42 ASP A N 10
ATOM 15166 C CA . ASP A 1 56 ? -4.196 15.671 -21.847 1.00 0.00 42 ASP A CA 10
ATOM 15167 C C . ASP A 1 56 ? -3.165 16.384 -22.743 1.00 0.00 42 ASP A C 10
ATOM 15168 O O . ASP A 1 56 ? -3.398 16.590 -23.937 1.00 0.00 42 ASP A O 10
ATOM 15177 N N . GLY A 1 57 ? -2.014 16.745 -22.134 1.00 0.00 43 GLY A N 10
ATOM 15178 C CA . GLY A 1 57 ? -0.890 17.356 -22.846 1.00 0.00 43 GLY A CA 10
ATOM 15179 C C . GLY A 1 57 ? -0.046 16.362 -23.634 1.00 0.00 43 GLY A C 10
ATOM 15180 O O . GLY A 1 57 ? 0.934 16.757 -24.263 1.00 0.00 43 GLY A O 10
ATOM 15184 N N . LEU A 1 58 ? -0.381 15.063 -23.557 1.00 0.00 44 LEU A N 10
ATOM 15185 C CA . LEU A 1 58 ? 0.233 14.019 -24.401 1.00 0.00 44 LEU A CA 10
ATOM 15186 C C . LEU A 1 58 ? -0.815 13.412 -25.344 1.00 0.00 44 LEU A C 10
ATOM 15187 O O . LEU A 1 58 ? -0.491 12.523 -26.119 1.00 0.00 44 LEU A O 10
ATOM 15203 N N . ALA A 1 59 ? -2.053 13.928 -25.313 1.00 0.00 45 ALA A N 10
ATOM 15204 C CA . ALA A 1 59 ? -3.168 13.388 -26.114 1.00 0.00 45 ALA A CA 10
ATOM 15205 C C . ALA A 1 59 ? -3.014 13.727 -27.626 1.00 0.00 45 ALA A C 10
ATOM 15206 O O . ALA A 1 59 ? -2.852 14.896 -27.991 1.00 0.00 45 ALA A O 10
ATOM 15213 N N . GLY A 1 60 ? -3.013 12.676 -28.477 1.00 0.00 46 GLY A N 10
ATOM 15214 C CA . GLY A 1 60 ? -3.111 12.821 -29.947 1.00 0.00 46 GLY A CA 10
ATOM 15215 C C . GLY A 1 60 ? -1.805 13.172 -30.653 1.00 0.00 46 GLY A C 10
ATOM 15216 O O . GLY A 1 60 ? -1.802 13.436 -31.862 1.00 0.00 46 GLY A O 10
ATOM 15220 N N . ARG A 1 61 ? -0.697 13.144 -29.909 1.00 0.00 47 ARG A N 10
ATOM 15221 C CA . ARG A 1 61 ? 0.637 13.584 -30.397 1.00 0.00 47 ARG A CA 10
ATOM 15222 C C . ARG A 1 61 ? 1.696 12.487 -30.202 1.00 0.00 47 ARG A C 10
ATOM 15223 O O . ARG A 1 61 ? 2.871 12.680 -30.530 1.00 0.00 47 ARG A O 10
ATOM 15244 N N . LEU A 1 62 ? 1.253 11.330 -29.683 1.00 0.00 48 LEU A N 10
ATOM 15245 C CA . LEU A 1 62 ? 2.120 10.173 -29.352 1.00 0.00 48 LEU A CA 10
ATOM 15246 C C . LEU A 1 62 ? 1.570 8.878 -29.989 1.00 0.00 48 LEU A C 10
ATOM 15247 O O . LEU A 1 62 ? 2.219 7.840 -29.931 1.00 0.00 48 LEU A O 10
ATOM 15263 N N . ILE A 1 63 ? 0.336 8.963 -30.559 1.00 0.00 49 ILE A N 10
ATOM 15264 C CA . ILE A 1 63 ? -0.286 7.909 -31.391 1.00 0.00 49 ILE A CA 10
ATOM 15265 C C . ILE A 1 63 ? -0.804 8.548 -32.686 1.00 0.00 49 ILE A C 10
ATOM 15266 O O . ILE A 1 63 ? -1.449 9.609 -32.643 1.00 0.00 49 ILE A O 10
ATOM 15282 N N . GLU A 1 64 ? -0.493 7.919 -33.835 1.00 0.00 50 GLU A N 10
ATOM 15283 C CA . GLU A 1 64 ? -1.103 8.251 -35.129 1.00 0.00 50 GLU A CA 10
ATOM 15284 C C . GLU A 1 64 ? -1.510 6.968 -35.854 1.00 0.00 50 GLU A C 10
ATOM 15285 O O . GLU A 1 64 ? -0.643 6.208 -36.294 1.00 0.00 50 GLU A O 10
ATOM 15297 N N . ASP A 1 65 ? -2.829 6.717 -35.934 1.00 0.00 51 ASP A N 10
ATOM 15298 C CA . ASP A 1 65 ? -3.427 5.643 -36.766 1.00 0.00 51 ASP A CA 10
ATOM 15299 C C . ASP A 1 65 ? -2.859 4.241 -36.391 1.00 0.00 51 ASP A C 10
ATOM 15300 O O . ASP A 1 65 ? -2.782 3.324 -37.218 1.00 0.00 51 ASP A O 10
ATOM 15309 N N . GLY A 1 66 ? -2.508 4.082 -35.104 1.00 0.00 52 GLY A N 10
ATOM 15310 C CA . GLY A 1 66 ? -2.046 2.799 -34.564 1.00 0.00 52 GLY A CA 10
ATOM 15311 C C . GLY A 1 66 ? -0.531 2.581 -34.592 1.00 0.00 52 GLY A C 10
ATOM 15312 O O . GLY A 1 66 ? -0.070 1.507 -34.197 1.00 0.00 52 GLY A O 10
ATOM 15316 N N . GLU A 1 67 ? 0.241 3.565 -35.085 1.00 0.00 53 GLU A N 10
ATOM 15317 C CA . GLU A 1 67 ? 1.709 3.631 -34.866 1.00 0.00 53 GLU A CA 10
ATOM 15318 C C . GLU A 1 67 ? 2.011 4.780 -33.893 1.00 0.00 53 GLU A C 10
ATOM 15319 O O . GLU A 1 67 ? 1.078 5.389 -33.351 1.00 0.00 53 GLU A O 10
ATOM 15331 N N . VAL A 1 68 ? 3.315 5.065 -33.658 1.00 0.00 54 VAL A N 10
ATOM 15332 C CA . VAL A 1 68 ? 3.705 6.149 -32.739 1.00 0.00 54 VAL A CA 10
ATOM 15333 C C . VAL A 1 68 ? 3.270 7.540 -33.264 1.00 0.00 54 VAL A C 10
ATOM 15334 O O . VAL A 1 68 ? 2.452 8.148 -32.620 1.00 0.00 54 VAL A O 10
ATOM 15347 N N . LYS A 1 69 ? 3.683 7.940 -34.492 1.00 0.00 55 LYS A N 10
ATOM 15348 C CA . LYS A 1 69 ? 3.406 9.285 -35.087 1.00 0.00 55 LYS A CA 10
ATOM 15349 C C . LYS A 1 69 ? 4.541 9.639 -36.054 1.00 0.00 55 LYS A C 10
ATOM 15350 O O . LYS A 1 69 ? 5.716 9.405 -35.737 1.00 0.00 55 LYS A O 10
ATOM 15369 N N . PRO A 1 70 ? 4.209 10.183 -37.257 1.00 0.00 56 PRO A N 10
ATOM 15370 C CA . PRO A 1 70 ? 5.189 10.856 -38.131 1.00 0.00 56 PRO A CA 10
ATOM 15371 C C . PRO A 1 70 ? 5.871 12.038 -37.397 1.00 0.00 56 PRO A C 10
ATOM 15372 O O . PRO A 1 70 ? 5.183 12.877 -36.798 1.00 0.00 56 PRO A O 10
ATOM 15383 N N . HIS A 1 71 ? 7.216 12.042 -37.419 1.00 0.00 57 HIS A N 10
ATOM 15384 C CA . HIS A 1 71 ? 8.080 13.141 -36.919 1.00 0.00 57 HIS A CA 10
ATOM 15385 C C . HIS A 1 71 ? 8.319 13.115 -35.404 1.00 0.00 57 HIS A C 10
ATOM 15386 O O . HIS A 1 71 ? 9.224 13.817 -34.935 1.00 0.00 57 HIS A O 10
ATOM 15401 N N . VAL A 1 72 ? 7.525 12.339 -34.633 1.00 0.00 58 VAL A N 10
ATOM 15402 C CA . VAL A 1 72 ? 7.785 12.171 -33.189 1.00 0.00 58 VAL A CA 10
ATOM 15403 C C . VAL A 1 72 ? 9.062 11.331 -33.045 1.00 0.00 58 VAL A C 10
ATOM 15404 O O . VAL A 1 72 ? 9.191 10.295 -33.702 1.00 0.00 58 VAL A O 10
ATOM 15417 N N . ASN A 1 73 ? 10.051 11.819 -32.289 1.00 0.00 59 ASN A N 10
ATOM 15418 C CA . ASN A 1 73 ? 11.297 11.071 -32.087 1.00 0.00 59 ASN A CA 10
ATOM 15419 C C . ASN A 1 73 ? 11.164 10.284 -30.792 1.00 0.00 59 ASN A C 10
ATOM 15420 O O . ASN A 1 73 ? 11.278 10.836 -29.710 1.00 0.00 59 ASN A O 10
ATOM 15431 N N . VAL A 1 74 ? 10.926 8.982 -30.909 1.00 0.00 60 VAL A N 10
ATOM 15432 C CA . VAL A 1 74 ? 10.711 8.103 -29.750 1.00 0.00 60 VAL A CA 10
ATOM 15433 C C . VAL A 1 74 ? 11.759 6.995 -29.736 1.00 0.00 60 VAL A C 10
ATOM 15434 O O . VAL A 1 74 ? 12.045 6.380 -30.759 1.00 0.00 60 VAL A O 10
ATOM 15447 N N . LEU A 1 75 ? 12.324 6.777 -28.546 1.00 0.00 61 LEU A N 10
ATOM 15448 C CA . LEU A 1 75 ? 13.486 5.913 -28.315 1.00 0.00 61 LEU A CA 10
ATOM 15449 C C . LEU A 1 75 ? 13.158 4.768 -27.363 1.00 0.00 61 LEU A C 10
ATOM 15450 O O . LEU A 1 75 ? 12.093 4.727 -26.737 1.00 0.00 61 LEU A O 10
ATOM 15466 N N . LYS A 1 76 ? 14.123 3.853 -27.253 1.00 0.00 62 LYS A N 10
ATOM 15467 C CA . LYS A 1 76 ? 14.023 2.645 -26.448 1.00 0.00 62 LYS A CA 10
ATOM 15468 C C . LYS A 1 76 ? 15.447 2.168 -26.141 1.00 0.00 62 LYS A C 10
ATOM 15469 O O . LYS A 1 76 ? 16.126 1.633 -27.020 1.00 0.00 62 LYS A O 10
ATOM 15488 N N . ASN A 1 77 ? 15.890 2.408 -24.888 1.00 0.00 63 ASN A N 10
ATOM 15489 C CA . ASN A 1 77 ? 17.247 2.042 -24.388 1.00 0.00 63 ASN A CA 10
ATOM 15490 C C . ASN A 1 77 ? 18.347 2.686 -25.290 1.00 0.00 63 ASN A C 10
ATOM 15491 O O . ASN A 1 77 ? 19.405 2.099 -25.542 1.00 0.00 63 ASN A O 10
ATOM 15502 N N . GLY A 1 78 ? 18.055 3.921 -25.758 1.00 0.00 64 GLY A N 10
ATOM 15503 C CA . GLY A 1 78 ? 18.958 4.689 -26.630 1.00 0.00 64 GLY A CA 10
ATOM 15504 C C . GLY A 1 78 ? 18.725 4.485 -28.136 1.00 0.00 64 GLY A C 10
ATOM 15505 O O . GLY A 1 78 ? 19.226 5.271 -28.949 1.00 0.00 64 GLY A O 10
ATOM 15509 N N . ARG A 1 79 ? 17.944 3.458 -28.508 1.00 0.00 65 ARG A N 10
ATOM 15510 C CA . ARG A 1 79 ? 17.639 3.135 -29.922 1.00 0.00 65 ARG A CA 10
ATOM 15511 C C . ARG A 1 79 ? 16.281 3.730 -30.313 1.00 0.00 65 ARG A C 10
ATOM 15512 O O . ARG A 1 79 ? 15.255 3.371 -29.733 1.00 0.00 65 ARG A O 10
ATOM 15533 N N . GLU A 1 80 ? 16.283 4.617 -31.320 1.00 0.00 66 GLU A N 10
ATOM 15534 C CA . GLU A 1 80 ? 15.095 5.373 -31.729 1.00 0.00 66 GLU A CA 10
ATOM 15535 C C . GLU A 1 80 ? 14.166 4.502 -32.607 1.00 0.00 66 GLU A C 10
ATOM 15536 O O . GLU A 1 80 ? 14.459 4.250 -33.782 1.00 0.00 66 GLU A O 10
ATOM 15548 N N . VAL A 1 81 ? 13.037 4.073 -32.014 1.00 0.00 67 VAL A N 10
ATOM 15549 C CA . VAL A 1 81 ? 12.079 3.095 -32.593 1.00 0.00 67 VAL A CA 10
ATOM 15550 C C . VAL A 1 81 ? 11.297 3.614 -33.818 1.00 0.00 67 VAL A C 10
ATOM 15551 O O . VAL A 1 81 ? 10.484 2.881 -34.376 1.00 0.00 67 VAL A O 10
ATOM 15564 N N . VAL A 1 82 ? 11.527 4.871 -34.221 1.00 0.00 68 VAL A N 10
ATOM 15565 C CA . VAL A 1 82 ? 10.978 5.403 -35.489 1.00 0.00 68 VAL A CA 10
ATOM 15566 C C . VAL A 1 82 ? 11.694 4.782 -36.712 1.00 0.00 68 VAL A C 10
ATOM 15567 O O . VAL A 1 82 ? 11.160 4.791 -37.826 1.00 0.00 68 VAL A O 10
ATOM 15580 N N . HIS A 1 83 ? 12.920 4.265 -36.479 1.00 0.00 69 HIS A N 10
ATOM 15581 C CA . HIS A 1 83 ? 13.745 3.598 -37.509 1.00 0.00 69 HIS A CA 10
ATOM 15582 C C . HIS A 1 83 ? 13.403 2.099 -37.597 1.00 0.00 69 HIS A C 10
ATOM 15583 O O . HIS A 1 83 ? 13.724 1.437 -38.586 1.00 0.00 69 HIS A O 10
ATOM 15598 N N . LEU A 1 84 ? 12.775 1.582 -36.527 1.00 0.00 70 LEU A N 10
ATOM 15599 C CA . LEU A 1 84 ? 12.359 0.174 -36.400 1.00 0.00 70 LEU A CA 10
ATOM 15600 C C . LEU A 1 84 ? 10.890 0.140 -35.919 1.00 0.00 70 LEU A C 10
ATOM 15601 O O . LEU A 1 84 ? 10.084 0.950 -36.394 1.00 0.00 70 LEU A O 10
ATOM 15617 N N . ASP A 1 85 ? 10.524 -0.780 -35.004 1.00 0.00 71 ASP A N 10
ATOM 15618 C CA . ASP A 1 85 ? 9.126 -0.951 -34.567 1.00 0.00 71 ASP A CA 10
ATOM 15619 C C . ASP A 1 85 ? 8.792 0.052 -33.453 1.00 0.00 71 ASP A C 10
ATOM 15620 O O . ASP A 1 85 ? 9.287 -0.088 -32.326 1.00 0.00 71 ASP A O 10
ATOM 15629 N N . GLY A 1 86 ? 7.957 1.050 -33.772 1.00 0.00 72 GLY A N 10
ATOM 15630 C CA . GLY A 1 86 ? 7.545 2.054 -32.794 1.00 0.00 72 GLY A CA 10
ATOM 15631 C C . GLY A 1 86 ? 6.602 1.498 -31.737 1.00 0.00 72 GLY A C 10
ATOM 15632 O O . GLY A 1 86 ? 6.650 1.902 -30.572 1.00 0.00 72 GLY A O 10
ATOM 15636 N N . MET A 1 87 ? 5.693 0.621 -32.169 1.00 0.00 73 MET A N 10
ATOM 15637 C CA . MET A 1 87 ? 4.655 0.023 -31.313 1.00 0.00 73 MET A CA 10
ATOM 15638 C C . MET A 1 87 ? 5.145 -1.171 -30.475 1.00 0.00 73 MET A C 10
ATOM 15639 O O . MET A 1 87 ? 4.727 -1.323 -29.330 1.00 0.00 73 MET A O 10
ATOM 15653 N N . ALA A 1 88 ? 6.028 -2.011 -31.036 1.00 0.00 74 ALA A N 10
ATOM 15654 C CA . ALA A 1 88 ? 6.468 -3.260 -30.353 1.00 0.00 74 ALA A CA 10
ATOM 15655 C C . ALA A 1 88 ? 7.865 -3.719 -30.815 1.00 0.00 74 ALA A C 10
ATOM 15656 O O . ALA A 1 88 ? 7.994 -4.631 -31.645 1.00 0.00 74 ALA A O 10
ATOM 15663 N N . THR A 1 89 ? 8.905 -3.052 -30.299 1.00 0.00 75 THR A N 10
ATOM 15664 C CA . THR A 1 89 ? 10.315 -3.365 -30.614 1.00 0.00 75 THR A CA 10
ATOM 15665 C C . THR A 1 89 ? 10.876 -4.555 -29.786 1.00 0.00 75 THR A C 10
ATOM 15666 O O . THR A 1 89 ? 11.136 -5.629 -30.345 1.00 0.00 75 THR A O 10
ATOM 15677 N N . ALA A 1 90 ? 11.007 -4.372 -28.446 1.00 0.00 76 ALA A N 10
ATOM 15678 C CA . ALA A 1 90 ? 11.794 -5.266 -27.565 1.00 0.00 76 ALA A CA 10
ATOM 15679 C C . ALA A 1 90 ? 11.708 -4.809 -26.089 1.00 0.00 76 ALA A C 10
ATOM 15680 O O . ALA A 1 90 ? 12.666 -4.981 -25.327 1.00 0.00 76 ALA A O 10
ATOM 15687 N N . LEU A 1 91 ? 10.558 -4.240 -25.670 1.00 0.00 77 LEU A N 10
ATOM 15688 C CA . LEU A 1 91 ? 10.417 -3.619 -24.333 1.00 0.00 77 LEU A CA 10
ATOM 15689 C C . LEU A 1 91 ? 10.339 -4.695 -23.223 1.00 0.00 77 LEU A C 10
ATOM 15690 O O . LEU A 1 91 ? 9.716 -5.746 -23.407 1.00 0.00 77 LEU A O 10
ATOM 15706 N N . ASP A 1 92 ? 10.979 -4.395 -22.075 1.00 0.00 78 ASP A N 10
ATOM 15707 C CA . ASP A 1 92 ? 11.252 -5.367 -20.994 1.00 0.00 78 ASP A CA 10
ATOM 15708 C C . ASP A 1 92 ? 11.134 -4.644 -19.626 1.00 0.00 78 ASP A C 10
ATOM 15709 O O . ASP A 1 92 ? 10.766 -3.457 -19.580 1.00 0.00 78 ASP A O 10
ATOM 15718 N N . ASP A 1 93 ? 11.431 -5.350 -18.516 1.00 0.00 79 ASP A N 10
ATOM 15719 C CA . ASP A 1 93 ? 11.353 -4.781 -17.151 1.00 0.00 79 ASP A CA 10
ATOM 15720 C C . ASP A 1 93 ? 12.591 -3.932 -16.817 1.00 0.00 79 ASP A C 10
ATOM 15721 O O . ASP A 1 93 ? 13.691 -4.210 -17.302 1.00 0.00 79 ASP A O 10
ATOM 15730 N N . GLY A 1 94 ? 12.392 -2.892 -15.975 1.00 0.00 80 GLY A N 10
ATOM 15731 C CA . GLY A 1 94 ? 13.467 -1.957 -15.607 1.00 0.00 80 GLY A CA 10
ATOM 15732 C C . GLY A 1 94 ? 14.013 -1.149 -16.790 1.00 0.00 80 GLY A C 10
ATOM 15733 O O . GLY A 1 94 ? 15.114 -0.597 -16.710 1.00 0.00 80 GLY A O 10
ATOM 15737 N N . ASP A 1 95 ? 13.234 -1.083 -17.889 1.00 0.00 81 ASP A N 10
ATOM 15738 C CA . ASP A 1 95 ? 13.700 -0.531 -19.180 1.00 0.00 81 ASP A CA 10
ATOM 15739 C C . ASP A 1 95 ? 13.424 0.977 -19.282 1.00 0.00 81 ASP A C 10
ATOM 15740 O O . ASP A 1 95 ? 12.378 1.444 -18.848 1.00 0.00 81 ASP A O 10
ATOM 15749 N N . ALA A 1 96 ? 14.363 1.725 -19.885 1.00 0.00 82 ALA A N 10
ATOM 15750 C CA . ALA A 1 96 ? 14.244 3.185 -20.041 1.00 0.00 82 ALA A CA 10
ATOM 15751 C C . ALA A 1 96 ? 13.734 3.548 -21.456 1.00 0.00 82 ALA A C 10
ATOM 15752 O O . ALA A 1 96 ? 14.445 3.355 -22.448 1.00 0.00 82 ALA A O 10
ATOM 15759 N N . VAL A 1 97 ? 12.480 4.041 -21.545 1.00 0.00 83 VAL A N 10
ATOM 15760 C CA . VAL A 1 97 ? 11.874 4.503 -22.812 1.00 0.00 83 VAL A CA 10
ATOM 15761 C C . VAL A 1 97 ? 11.949 6.036 -22.881 1.00 0.00 83 VAL A C 10
ATOM 15762 O O . VAL A 1 97 ? 11.219 6.728 -22.177 1.00 0.00 83 VAL A O 10
ATOM 15775 N N . SER A 1 98 ? 12.838 6.550 -23.735 1.00 0.00 84 SER A N 10
ATOM 15776 C CA . SER A 1 98 ? 12.987 8.001 -23.969 1.00 0.00 84 SER A CA 10
ATOM 15777 C C . SER A 1 98 ? 12.008 8.459 -25.064 1.00 0.00 84 SER A C 10
ATOM 15778 O O . SER A 1 98 ? 11.689 7.673 -25.949 1.00 0.00 84 SER A O 10
ATOM 15786 N N . VAL A 1 99 ? 11.508 9.712 -24.989 1.00 0.00 85 VAL A N 10
ATOM 15787 C CA . VAL A 1 99 ? 10.575 10.279 -25.993 1.00 0.00 85 VAL A CA 10
ATOM 15788 C C . VAL A 1 99 ? 10.877 11.778 -26.217 1.00 0.00 85 VAL A C 10
ATOM 15789 O O . VAL A 1 99 ? 11.319 12.487 -25.305 1.00 0.00 85 VAL A O 10
ATOM 15802 N N . PHE A 1 100 ? 10.632 12.229 -27.447 1.00 0.00 86 PHE A N 10
ATOM 15803 C CA . PHE A 1 100 ? 10.766 13.627 -27.885 1.00 0.00 86 PHE A CA 10
ATOM 15804 C C . PHE A 1 100 ? 9.515 13.930 -28.756 1.00 0.00 86 PHE A C 10
ATOM 15805 O O . PHE A 1 100 ? 9.155 13.088 -29.584 1.00 0.00 86 PHE A O 10
ATOM 15822 N N . PRO A 1 101 ? 8.833 15.107 -28.590 1.00 0.00 87 PRO A N 10
ATOM 15823 C CA . PRO A 1 101 ? 7.654 15.516 -29.418 1.00 0.00 87 PRO A CA 10
ATOM 15824 C C . PRO A 1 101 ? 7.970 15.623 -30.937 1.00 0.00 87 PRO A C 10
ATOM 15825 O O . PRO A 1 101 ? 9.148 15.677 -31.322 1.00 0.00 87 PRO A O 10
ATOM 15836 N N . PRO A 1 102 ? 6.914 15.669 -31.824 1.00 0.00 88 PRO A N 10
ATOM 15837 C CA . PRO A 1 102 ? 7.114 15.740 -33.288 1.00 0.00 88 PRO A CA 10
ATOM 15838 C C . PRO A 1 102 ? 7.838 17.029 -33.731 1.00 0.00 88 PRO A C 10
ATOM 15839 O O . PRO A 1 102 ? 7.482 18.142 -33.316 1.00 0.00 88 PRO A O 10
ATOM 15850 N N . VAL A 1 103 ? 8.868 16.845 -34.565 1.00 0.00 89 VAL A N 10
ATOM 15851 C CA . VAL A 1 103 ? 9.733 17.928 -35.056 1.00 0.00 89 VAL A CA 10
ATOM 15852 C C . VAL A 1 103 ? 9.365 18.299 -36.501 1.00 0.00 89 VAL A C 10
ATOM 15853 O O . VAL A 1 103 ? 8.773 17.491 -37.229 1.00 0.00 89 VAL A O 10
ATOM 15866 N N . ALA A 1 104 ? 9.719 19.524 -36.907 1.00 0.00 90 ALA A N 10
ATOM 15867 C CA . ALA A 1 104 ? 9.484 20.002 -38.276 1.00 0.00 90 ALA A CA 10
ATOM 15868 C C . ALA A 1 104 ? 10.516 19.386 -39.240 1.00 0.00 90 ALA A C 10
ATOM 15869 O O . ALA A 1 104 ? 11.726 19.544 -39.041 1.00 0.00 90 ALA A O 10
ATOM 15876 N N . GLY A 1 105 ? 10.026 18.671 -40.267 1.00 0.00 91 GLY A N 10
ATOM 15877 C CA . GLY A 1 105 ? 10.876 18.068 -41.294 1.00 0.00 91 GLY A CA 10
ATOM 15878 C C . GLY A 1 105 ? 10.240 18.196 -42.671 1.00 0.00 91 GLY A C 10
ATOM 15879 O O . GLY A 1 105 ? 9.172 17.628 -42.916 1.00 0.00 91 GLY A O 10
ATOM 15883 N N . GLY A 1 106 ? 10.883 18.964 -43.560 1.00 0.00 92 GLY A N 10
ATOM 15884 C CA . GLY A 1 106 ? 10.381 19.192 -44.921 1.00 0.00 92 GLY A CA 10
ATOM 15885 C C . GLY A 1 106 ? 11.525 19.236 -45.927 1.00 0.00 92 GLY A C 10
ATOM 15886 O O . GLY A 1 106 ? 12.097 20.324 -46.144 1.00 0.00 92 GLY A O 10
ATOM 15891 N N . GLY A 1 1 ? -0.750 -17.915 -20.758 1.00 0.00 -13 GLY A N 11
ATOM 15892 C CA . GLY A 1 1 ? 0.312 -18.300 -19.800 1.00 0.00 -13 GLY A CA 11
ATOM 15893 C C . GLY A 1 1 ? 0.841 -17.109 -19.010 1.00 0.00 -13 GLY A C 11
ATOM 15894 O O . GLY A 1 1 ? 0.911 -15.991 -19.538 1.00 0.00 -13 GLY A O 11
ATOM 15900 N N . GLY A 1 2 ? 1.214 -17.353 -17.737 1.00 0.00 -12 GLY A N 11
ATOM 15901 C CA . GLY A 1 2 ? 1.683 -16.297 -16.829 1.00 0.00 -12 GLY A CA 11
ATOM 15902 C C . GLY A 1 2 ? 0.538 -15.616 -16.084 1.00 0.00 -12 GLY A C 11
ATOM 15903 O O . GLY A 1 2 ? -0.642 -15.856 -16.389 1.00 0.00 -12 GLY A O 11
ATOM 15907 N N . GLY A 1 3 ? 0.894 -14.784 -15.089 1.00 0.00 -11 GLY A N 11
ATOM 15908 C CA . GLY A 1 3 ? -0.085 -14.028 -14.304 1.00 0.00 -11 GLY A CA 11
ATOM 15909 C C . GLY A 1 3 ? -0.862 -13.036 -15.160 1.00 0.00 -11 GLY A C 11
ATOM 15910 O O . GLY A 1 3 ? -2.105 -13.042 -15.151 1.00 0.00 -11 GLY A O 11
ATOM 15914 N N . ARG A 1 4 ? -0.098 -12.192 -15.906 1.00 0.00 -10 ARG A N 11
ATOM 15915 C CA . ARG A 1 4 ? -0.621 -11.186 -16.863 1.00 0.00 -10 ARG A CA 11
ATOM 15916 C C . ARG A 1 4 ? -1.718 -10.334 -16.182 1.00 0.00 -10 ARG A C 11
ATOM 15917 O O . ARG A 1 4 ? -2.877 -10.289 -16.612 1.00 0.00 -10 ARG A O 11
ATOM 15938 N N . ASP A 1 5 ? -1.311 -9.712 -15.074 1.00 0.00 -9 ASP A N 11
ATOM 15939 C CA . ASP A 1 5 ? -2.200 -9.041 -14.110 1.00 0.00 -9 ASP A CA 11
ATOM 15940 C C . ASP A 1 5 ? -1.561 -7.697 -13.736 1.00 0.00 -9 ASP A C 11
ATOM 15941 O O . ASP A 1 5 ? -0.336 -7.575 -13.675 1.00 0.00 -9 ASP A O 11
ATOM 15950 N N . TYR A 1 6 ? -2.410 -6.689 -13.507 1.00 0.00 -8 TYR A N 11
ATOM 15951 C CA . TYR A 1 6 ? -2.014 -5.269 -13.523 1.00 0.00 -8 TYR A CA 11
ATOM 15952 C C . TYR A 1 6 ? -1.972 -4.658 -12.107 1.00 0.00 -8 TYR A C 11
ATOM 15953 O O . TYR A 1 6 ? -1.482 -3.531 -11.936 1.00 0.00 -8 TYR A O 11
ATOM 15971 N N . LYS A 1 7 ? -2.468 -5.391 -11.085 1.00 0.00 -7 LYS A N 11
ATOM 15972 C CA . LYS A 1 7 ? -2.625 -4.843 -9.715 1.00 0.00 -7 LYS A CA 11
ATOM 15973 C C . LYS A 1 7 ? -1.924 -5.711 -8.649 1.00 0.00 -7 LYS A C 11
ATOM 15974 O O . LYS A 1 7 ? -1.309 -6.726 -8.979 1.00 0.00 -7 LYS A O 11
ATOM 15993 N N . ASP A 1 8 ? -2.029 -5.251 -7.373 1.00 0.00 -6 ASP A N 11
ATOM 15994 C CA . ASP A 1 8 ? -1.513 -5.933 -6.153 1.00 0.00 -6 ASP A CA 11
ATOM 15995 C C . ASP A 1 8 ? 0.019 -5.739 -6.017 1.00 0.00 -6 ASP A C 11
ATOM 15996 O O . ASP A 1 8 ? 0.628 -5.047 -6.838 1.00 0.00 -6 ASP A O 11
ATOM 16005 N N . ASP A 1 9 ? 0.625 -6.290 -4.943 1.00 0.00 -5 ASP A N 11
ATOM 16006 C CA . ASP A 1 9 ? 2.098 -6.261 -4.725 1.00 0.00 -5 ASP A CA 11
ATOM 16007 C C . ASP A 1 9 ? 2.708 -7.672 -4.852 1.00 0.00 -5 ASP A C 11
ATOM 16008 O O . ASP A 1 9 ? 3.937 -7.818 -4.883 1.00 0.00 -5 ASP A O 11
ATOM 16017 N N . ASP A 1 10 ? 1.837 -8.702 -4.931 1.00 0.00 -4 ASP A N 11
ATOM 16018 C CA . ASP A 1 10 ? 2.247 -10.121 -5.025 1.00 0.00 -4 ASP A CA 11
ATOM 16019 C C . ASP A 1 10 ? 2.545 -10.456 -6.512 1.00 0.00 -4 ASP A C 11
ATOM 16020 O O . ASP A 1 10 ? 2.967 -9.569 -7.272 1.00 0.00 -4 ASP A O 11
ATOM 16029 N N . ASP A 1 11 ? 2.358 -11.728 -6.928 1.00 0.00 -3 ASP A N 11
ATOM 16030 C CA . ASP A 1 11 ? 2.464 -12.130 -8.337 1.00 0.00 -3 ASP A CA 11
ATOM 16031 C C . ASP A 1 11 ? 1.345 -11.472 -9.167 1.00 0.00 -3 ASP A C 11
ATOM 16032 O O . ASP A 1 11 ? 0.172 -11.472 -8.771 1.00 0.00 -3 ASP A O 11
ATOM 16041 N N . LYS A 1 12 ? 1.747 -10.911 -10.308 1.00 0.00 -2 LYS A N 11
ATOM 16042 C CA . LYS A 1 12 ? 0.895 -10.117 -11.197 1.00 0.00 -2 LYS A CA 11
ATOM 16043 C C . LYS A 1 12 ? 1.445 -10.218 -12.623 1.00 0.00 -2 LYS A C 11
ATOM 16044 O O . LYS A 1 12 ? 0.758 -10.705 -13.518 1.00 0.00 -2 LYS A O 11
ATOM 16063 N N . GLY A 1 13 ? 2.719 -9.850 -12.818 1.00 0.00 -1 GLY A N 11
ATOM 16064 C CA . GLY A 1 13 ? 3.303 -9.805 -14.156 1.00 0.00 -1 GLY A CA 11
ATOM 16065 C C . GLY A 1 13 ? 3.262 -8.399 -14.716 1.00 0.00 -1 GLY A C 11
ATOM 16066 O O . GLY A 1 13 ? 2.597 -8.133 -15.719 1.00 0.00 -1 GLY A O 11
ATOM 16070 N N . THR A 1 14 ? 3.919 -7.485 -13.995 1.00 0.00 0 THR A N 11
ATOM 16071 C CA . THR A 1 14 ? 4.098 -6.085 -14.401 1.00 0.00 0 THR A CA 11
ATOM 16072 C C . THR A 1 14 ? 5.603 -5.769 -14.503 1.00 0.00 0 THR A C 11
ATOM 16073 O O . THR A 1 14 ? 6.408 -6.311 -13.736 1.00 0.00 0 THR A O 11
ATOM 16084 N N . MET A 1 15 ? 5.968 -4.898 -15.450 1.00 0.00 1 MET A N 11
ATOM 16085 C CA . MET A 1 15 ? 7.345 -4.430 -15.648 1.00 0.00 1 MET A CA 11
ATOM 16086 C C . MET A 1 15 ? 7.454 -2.916 -15.395 1.00 0.00 1 MET A C 11
ATOM 16087 O O . MET A 1 15 ? 6.621 -2.129 -15.863 1.00 0.00 1 MET A O 11
ATOM 16101 N N . GLU A 1 16 ? 8.489 -2.535 -14.626 1.00 0.00 2 GLU A N 11
ATOM 16102 C CA . GLU A 1 16 ? 8.754 -1.144 -14.225 1.00 0.00 2 GLU A CA 11
ATOM 16103 C C . GLU A 1 16 ? 9.695 -0.473 -15.235 1.00 0.00 2 GLU A C 11
ATOM 16104 O O . GLU A 1 16 ? 10.719 -1.045 -15.605 1.00 0.00 2 GLU A O 11
ATOM 16116 N N . LEU A 1 17 ? 9.344 0.751 -15.665 1.00 0.00 3 LEU A N 11
ATOM 16117 C CA . LEU A 1 17 ? 9.993 1.433 -16.805 1.00 0.00 3 LEU A CA 11
ATOM 16118 C C . LEU A 1 17 ? 10.346 2.890 -16.432 1.00 0.00 3 LEU A C 11
ATOM 16119 O O . LEU A 1 17 ? 9.557 3.566 -15.777 1.00 0.00 3 LEU A O 11
ATOM 16135 N N . GLU A 1 18 ? 11.531 3.353 -16.852 1.00 0.00 4 GLU A N 11
ATOM 16136 C CA . GLU A 1 18 ? 11.919 4.768 -16.769 1.00 0.00 4 GLU A CA 11
ATOM 16137 C C . GLU A 1 18 ? 11.479 5.479 -18.052 1.00 0.00 4 GLU A C 11
ATOM 16138 O O . GLU A 1 18 ? 12.106 5.335 -19.101 1.00 0.00 4 GLU A O 11
ATOM 16150 N N . LEU A 1 19 ? 10.378 6.229 -17.979 1.00 0.00 5 LEU A N 11
ATOM 16151 C CA . LEU A 1 19 ? 9.838 6.947 -19.136 1.00 0.00 5 LEU A CA 11
ATOM 16152 C C . LEU A 1 19 ? 10.395 8.364 -19.148 1.00 0.00 5 LEU A C 11
ATOM 16153 O O . LEU A 1 19 ? 9.998 9.215 -18.349 1.00 0.00 5 LEU A O 11
ATOM 16169 N N . ARG A 1 20 ? 11.354 8.581 -20.044 1.00 0.00 6 ARG A N 11
ATOM 16170 C CA . ARG A 1 20 ? 12.122 9.814 -20.132 1.00 0.00 6 ARG A CA 11
ATOM 16171 C C . ARG A 1 20 ? 11.480 10.729 -21.187 1.00 0.00 6 ARG A C 11
ATOM 16172 O O . ARG A 1 20 ? 11.387 10.363 -22.347 1.00 0.00 6 ARG A O 11
ATOM 16193 N N . PHE A 1 21 ? 11.013 11.903 -20.760 1.00 0.00 7 PHE A N 11
ATOM 16194 C CA . PHE A 1 21 ? 10.329 12.884 -21.629 1.00 0.00 7 PHE A CA 11
ATOM 16195 C C . PHE A 1 21 ? 11.241 14.072 -21.879 1.00 0.00 7 PHE A C 11
ATOM 16196 O O . PHE A 1 21 ? 11.933 14.532 -20.971 1.00 0.00 7 PHE A O 11
ATOM 16213 N N . PHE A 1 22 ? 11.261 14.554 -23.131 1.00 0.00 8 PHE A N 11
ATOM 16214 C CA . PHE A 1 22 ? 12.107 15.687 -23.549 1.00 0.00 8 PHE A CA 11
ATOM 16215 C C . PHE A 1 22 ? 11.255 16.692 -24.347 1.00 0.00 8 PHE A C 11
ATOM 16216 O O . PHE A 1 22 ? 10.178 16.335 -24.842 1.00 0.00 8 PHE A O 11
ATOM 16233 N N . ALA A 1 23 ? 11.711 17.964 -24.365 1.00 0.00 9 ALA A N 11
ATOM 16234 C CA . ALA A 1 23 ? 11.065 19.084 -25.086 1.00 0.00 9 ALA A CA 11
ATOM 16235 C C . ALA A 1 23 ? 9.577 19.313 -24.646 1.00 0.00 9 ALA A C 11
ATOM 16236 O O . ALA A 1 23 ? 9.321 19.440 -23.445 1.00 0.00 9 ALA A O 11
ATOM 16243 N N . THR A 1 24 ? 8.613 19.372 -25.614 1.00 0.00 10 THR A N 11
ATOM 16244 C CA . THR A 1 24 ? 7.164 19.572 -25.339 1.00 0.00 10 THR A CA 11
ATOM 16245 C C . THR A 1 24 ? 6.611 18.507 -24.371 1.00 0.00 10 THR A C 11
ATOM 16246 O O . THR A 1 24 ? 5.991 18.842 -23.365 1.00 0.00 10 THR A O 11
ATOM 16257 N N . PHE A 1 25 ? 6.893 17.223 -24.665 1.00 0.00 11 PHE A N 11
ATOM 16258 C CA . PHE A 1 25 ? 6.361 16.087 -23.878 1.00 0.00 11 PHE A CA 11
ATOM 16259 C C . PHE A 1 25 ? 6.903 16.115 -22.425 1.00 0.00 11 PHE A C 11
ATOM 16260 O O . PHE A 1 25 ? 6.269 15.577 -21.512 1.00 0.00 11 PHE A O 11
ATOM 16277 N N . ARG A 1 26 ? 8.064 16.785 -22.234 1.00 0.00 12 ARG A N 11
ATOM 16278 C CA . ARG A 1 26 ? 8.699 16.939 -20.912 1.00 0.00 12 ARG A CA 11
ATOM 16279 C C . ARG A 1 26 ? 7.875 17.859 -20.014 1.00 0.00 12 ARG A C 11
ATOM 16280 O O . ARG A 1 26 ? 7.627 17.527 -18.855 1.00 0.00 12 ARG A O 11
ATOM 16301 N N . GLU A 1 27 ? 7.473 19.031 -20.554 1.00 0.00 13 GLU A N 11
ATOM 16302 C CA . GLU A 1 27 ? 6.751 20.054 -19.770 1.00 0.00 13 GLU A CA 11
ATOM 16303 C C . GLU A 1 27 ? 5.294 19.643 -19.506 1.00 0.00 13 GLU A C 11
ATOM 16304 O O . GLU A 1 27 ? 4.678 20.126 -18.554 1.00 0.00 13 GLU A O 11
ATOM 16316 N N . VAL A 1 28 ? 4.765 18.750 -20.356 1.00 0.00 14 VAL A N 11
ATOM 16317 C CA . VAL A 1 28 ? 3.466 18.092 -20.130 1.00 0.00 14 VAL A CA 11
ATOM 16318 C C . VAL A 1 28 ? 3.484 17.297 -18.812 1.00 0.00 14 VAL A C 11
ATOM 16319 O O . VAL A 1 28 ? 2.655 17.508 -17.915 1.00 0.00 14 VAL A O 11
ATOM 16332 N N . VAL A 1 29 ? 4.458 16.392 -18.729 1.00 0.00 15 VAL A N 11
ATOM 16333 C CA . VAL A 1 29 ? 4.673 15.528 -17.565 1.00 0.00 15 VAL A CA 11
ATOM 16334 C C . VAL A 1 29 ? 5.277 16.338 -16.399 1.00 0.00 15 VAL A C 11
ATOM 16335 O O . VAL A 1 29 ? 5.120 15.985 -15.223 1.00 0.00 15 VAL A O 11
ATOM 16348 N N . GLY A 1 30 ? 5.910 17.471 -16.755 1.00 0.00 16 GLY A N 11
ATOM 16349 C CA . GLY A 1 30 ? 6.641 18.321 -15.817 1.00 0.00 16 GLY A CA 11
ATOM 16350 C C . GLY A 1 30 ? 7.943 17.687 -15.329 1.00 0.00 16 GLY A C 11
ATOM 16351 O O . GLY A 1 30 ? 8.591 18.216 -14.418 1.00 0.00 16 GLY A O 11
ATOM 16355 N N . GLN A 1 31 ? 8.352 16.576 -15.982 1.00 0.00 17 GLN A N 11
ATOM 16356 C CA . GLN A 1 31 ? 9.497 15.746 -15.556 1.00 0.00 17 GLN A CA 11
ATOM 16357 C C . GLN A 1 31 ? 10.253 15.250 -16.800 1.00 0.00 17 GLN A C 11
ATOM 16358 O O . GLN A 1 31 ? 9.623 14.976 -17.832 1.00 0.00 17 GLN A O 11
ATOM 16372 N N . LYS A 1 32 ? 11.596 15.131 -16.698 1.00 0.00 18 LYS A N 11
ATOM 16373 C CA . LYS A 1 32 ? 12.444 14.625 -17.805 1.00 0.00 18 LYS A CA 11
ATOM 16374 C C . LYS A 1 32 ? 12.542 13.095 -17.786 1.00 0.00 18 LYS A C 11
ATOM 16375 O O . LYS A 1 32 ? 12.934 12.501 -18.783 1.00 0.00 18 LYS A O 11
ATOM 16394 N N . SER A 1 33 ? 12.235 12.475 -16.635 1.00 0.00 19 SER A N 11
ATOM 16395 C CA . SER A 1 33 ? 12.136 11.010 -16.495 1.00 0.00 19 SER A CA 11
ATOM 16396 C C . SER A 1 33 ? 11.202 10.688 -15.317 1.00 0.00 19 SER A C 11
ATOM 16397 O O . SER A 1 33 ? 11.236 11.376 -14.288 1.00 0.00 19 SER A O 11
ATOM 16405 N N . ILE A 1 34 ? 10.358 9.659 -15.487 1.00 0.00 20 ILE A N 11
ATOM 16406 C CA . ILE A 1 34 ? 9.465 9.137 -14.433 1.00 0.00 20 ILE A CA 11
ATOM 16407 C C . ILE A 1 34 ? 9.650 7.623 -14.333 1.00 0.00 20 ILE A C 11
ATOM 16408 O O . ILE A 1 34 ? 10.203 7.001 -15.242 1.00 0.00 20 ILE A O 11
ATOM 16424 N N . TYR A 1 35 ? 9.201 7.036 -13.227 1.00 0.00 21 TYR A N 11
ATOM 16425 C CA . TYR A 1 35 ? 9.145 5.579 -13.075 1.00 0.00 21 TYR A CA 11
ATOM 16426 C C . TYR A 1 35 ? 7.672 5.150 -13.084 1.00 0.00 21 TYR A C 11
ATOM 16427 O O . TYR A 1 35 ? 6.900 5.496 -12.188 1.00 0.00 21 TYR A O 11
ATOM 16445 N N . TRP A 1 36 ? 7.311 4.432 -14.143 1.00 0.00 22 TRP A N 11
ATOM 16446 C CA . TRP A 1 36 ? 5.998 3.802 -14.338 1.00 0.00 22 TRP A CA 11
ATOM 16447 C C . TRP A 1 36 ? 6.107 2.301 -14.070 1.00 0.00 22 TRP A C 11
ATOM 16448 O O . TRP A 1 36 ? 7.192 1.782 -13.795 1.00 0.00 22 TRP A O 11
ATOM 16469 N N . ARG A 1 37 ? 4.962 1.620 -14.176 1.00 0.00 23 ARG A N 11
ATOM 16470 C CA . ARG A 1 37 ? 4.888 0.163 -14.136 1.00 0.00 23 ARG A CA 11
ATOM 16471 C C . ARG A 1 37 ? 3.595 -0.284 -14.822 1.00 0.00 23 ARG A C 11
ATOM 16472 O O . ARG A 1 37 ? 2.497 -0.027 -14.324 1.00 0.00 23 ARG A O 11
ATOM 16493 N N . VAL A 1 38 ? 3.747 -0.914 -15.996 1.00 0.00 24 VAL A N 11
ATOM 16494 C CA . VAL A 1 38 ? 2.632 -1.462 -16.791 1.00 0.00 24 VAL A CA 11
ATOM 16495 C C . VAL A 1 38 ? 2.752 -2.988 -16.803 1.00 0.00 24 VAL A C 11
ATOM 16496 O O . VAL A 1 38 ? 3.663 -3.533 -16.206 1.00 0.00 24 VAL A O 11
ATOM 16509 N N . ASP A 1 39 ? 1.819 -3.651 -17.478 1.00 0.00 25 ASP A N 11
ATOM 16510 C CA . ASP A 1 39 ? 1.831 -5.115 -17.693 1.00 0.00 25 ASP A CA 11
ATOM 16511 C C . ASP A 1 39 ? 3.126 -5.597 -18.411 1.00 0.00 25 ASP A C 11
ATOM 16512 O O . ASP A 1 39 ? 3.727 -4.850 -19.175 1.00 0.00 25 ASP A O 11
ATOM 16521 N N . ASP A 1 40 ? 3.535 -6.853 -18.133 1.00 0.00 26 ASP A N 11
ATOM 16522 C CA . ASP A 1 40 ? 4.775 -7.478 -18.677 1.00 0.00 26 ASP A CA 11
ATOM 16523 C C . ASP A 1 40 ? 4.630 -7.805 -20.175 1.00 0.00 26 ASP A C 11
ATOM 16524 O O . ASP A 1 40 ? 5.591 -7.682 -20.945 1.00 0.00 26 ASP A O 11
ATOM 16533 N N . ASP A 1 41 ? 3.410 -8.193 -20.571 1.00 0.00 27 ASP A N 11
ATOM 16534 C CA . ASP A 1 41 ? 3.084 -8.592 -21.957 1.00 0.00 27 ASP A CA 11
ATOM 16535 C C . ASP A 1 41 ? 2.851 -7.337 -22.840 1.00 0.00 27 ASP A C 11
ATOM 16536 O O . ASP A 1 41 ? 2.849 -7.420 -24.074 1.00 0.00 27 ASP A O 11
ATOM 16545 N N . ALA A 1 42 ? 2.702 -6.166 -22.184 1.00 0.00 28 ALA A N 11
ATOM 16546 C CA . ALA A 1 42 ? 2.639 -4.845 -22.852 1.00 0.00 28 ALA A CA 11
ATOM 16547 C C . ALA A 1 42 ? 3.958 -4.527 -23.598 1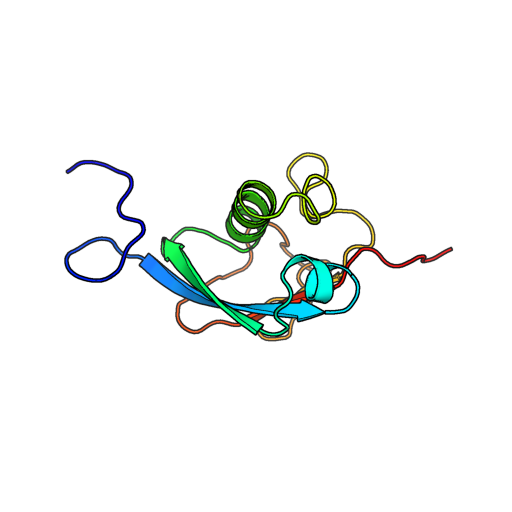.00 0.00 28 ALA A C 11
ATOM 16548 O O . ALA A 1 42 ? 4.965 -5.225 -23.445 1.00 0.00 28 ALA A O 11
ATOM 16555 N N . THR A 1 43 ? 3.927 -3.498 -24.454 1.00 0.00 29 THR A N 11
ATOM 16556 C CA . THR A 1 43 ? 5.103 -3.052 -25.248 1.00 0.00 29 THR A CA 11
ATOM 16557 C C . THR A 1 43 ? 5.211 -1.500 -25.218 1.00 0.00 29 THR A C 11
ATOM 16558 O O . THR A 1 43 ? 4.394 -0.853 -24.553 1.00 0.00 29 THR A O 11
ATOM 16569 N N . VAL A 1 44 ? 6.217 -0.915 -25.945 1.00 0.00 30 VAL A N 11
ATOM 16570 C CA . VAL A 1 44 ? 6.437 0.574 -26.025 1.00 0.00 30 VAL A CA 11
ATOM 16571 C C . VAL A 1 44 ? 5.132 1.300 -26.426 1.00 0.00 30 VAL A C 11
ATOM 16572 O O . VAL A 1 44 ? 4.801 2.368 -25.893 1.00 0.00 30 VAL A O 11
ATOM 16585 N N . GLY A 1 45 ? 4.391 0.655 -27.327 1.00 0.00 31 GLY A N 11
ATOM 16586 C CA . GLY A 1 45 ? 3.155 1.187 -27.871 1.00 0.00 31 GLY A CA 11
ATOM 16587 C C . GLY A 1 45 ? 2.014 1.213 -26.867 1.00 0.00 31 GLY A C 11
ATOM 16588 O O . GLY A 1 45 ? 1.219 2.149 -26.857 1.00 0.00 31 GLY A O 11
ATOM 16592 N N . ASP A 1 46 ? 1.937 0.165 -26.020 1.00 0.00 32 ASP A N 11
ATOM 16593 C CA . ASP A 1 46 ? 0.942 0.083 -24.923 1.00 0.00 32 ASP A CA 11
ATOM 16594 C C . ASP A 1 46 ? 1.252 1.121 -23.832 1.00 0.00 32 ASP A C 11
ATOM 16595 O O . ASP A 1 46 ? 0.346 1.603 -23.144 1.00 0.00 32 ASP A O 11
ATOM 16604 N N . VAL A 1 47 ? 2.548 1.442 -23.683 1.00 0.00 33 VAL A N 11
ATOM 16605 C CA . VAL A 1 47 ? 3.028 2.470 -22.751 1.00 0.00 33 VAL A CA 11
ATOM 16606 C C . VAL A 1 47 ? 2.520 3.853 -23.180 1.00 0.00 33 VAL A C 11
ATOM 16607 O O . VAL A 1 47 ? 1.732 4.455 -22.448 1.00 0.00 33 VAL A O 11
ATOM 16620 N N . LEU A 1 48 ? 2.888 4.310 -24.399 1.00 0.00 34 LEU A N 11
ATOM 16621 C CA . LEU A 1 48 ? 2.453 5.637 -24.908 1.00 0.00 34 LEU A CA 11
ATOM 16622 C C . LEU A 1 48 ? 0.915 5.690 -25.085 1.00 0.00 34 LEU A C 11
ATOM 16623 O O . LEU A 1 48 ? 0.303 6.739 -24.899 1.00 0.00 34 LEU A O 11
ATOM 16639 N N . ARG A 1 49 ? 0.300 4.532 -25.389 1.00 0.00 35 ARG A N 11
ATOM 16640 C CA . ARG A 1 49 ? -1.173 4.377 -25.372 1.00 0.00 35 ARG A CA 11
ATOM 16641 C C . ARG A 1 49 ? -1.774 4.837 -24.020 1.00 0.00 35 ARG A C 11
ATOM 16642 O O . ARG A 1 49 ? -2.760 5.580 -23.976 1.00 0.00 35 ARG A O 11
ATOM 16663 N N . SER A 1 50 ? -1.170 4.391 -22.941 1.00 0.00 36 SER A N 11
ATOM 16664 C CA . SER A 1 50 ? -1.610 4.722 -21.588 1.00 0.00 36 SER A CA 11
ATOM 16665 C C . SER A 1 50 ? -1.228 6.179 -21.199 1.00 0.00 36 SER A C 11
ATOM 16666 O O . SER A 1 50 ? -1.937 6.815 -20.419 1.00 0.00 36 SER A O 11
ATOM 16674 N N . LEU A 1 51 ? -0.083 6.677 -21.723 1.00 0.00 37 LEU A N 11
ATOM 16675 C CA . LEU A 1 51 ? 0.416 8.054 -21.435 1.00 0.00 37 LEU A CA 11
ATOM 16676 C C . LEU A 1 51 ? -0.584 9.153 -21.849 1.00 0.00 37 LEU A C 11
ATOM 16677 O O . LEU A 1 51 ? -0.609 10.210 -21.222 1.00 0.00 37 LEU A O 11
ATOM 16693 N N . GLU A 1 52 ? -1.379 8.929 -22.915 1.00 0.00 38 GLU A N 11
ATOM 16694 C CA . GLU A 1 52 ? -2.439 9.893 -23.313 1.00 0.00 38 GLU A CA 11
ATOM 16695 C C . GLU A 1 52 ? -3.678 9.770 -22.407 1.00 0.00 38 GLU A C 11
ATOM 16696 O O . GLU A 1 52 ? -4.408 10.752 -22.211 1.00 0.00 38 GLU A O 11
ATOM 16708 N N . ALA A 1 53 ? -3.903 8.558 -21.864 1.00 0.00 39 ALA A N 11
ATOM 16709 C CA . ALA A 1 53 ? -5.022 8.286 -20.940 1.00 0.00 39 ALA A CA 11
ATOM 16710 C C . ALA A 1 53 ? -4.813 9.003 -19.588 1.00 0.00 39 ALA A C 11
ATOM 16711 O O . ALA A 1 53 ? -5.777 9.429 -18.941 1.00 0.00 39 ALA A O 11
ATOM 16718 N N . GLU A 1 54 ? -3.538 9.133 -19.186 1.00 0.00 40 GLU A N 11
ATOM 16719 C CA . GLU A 1 54 ? -3.141 9.836 -17.951 1.00 0.00 40 GLU A CA 11
ATOM 16720 C C . GLU A 1 54 ? -2.988 11.333 -18.211 1.00 0.00 40 GLU A C 11
ATOM 16721 O O . GLU A 1 54 ? -3.651 12.171 -17.586 1.00 0.00 40 GLU A O 11
ATOM 16733 N N . TYR A 1 55 ? -2.085 11.642 -19.152 1.00 0.00 41 TYR A N 11
ATOM 16734 C CA . TYR A 1 55 ? -1.648 13.004 -19.438 1.00 0.00 41 TYR A CA 11
ATOM 16735 C C . TYR A 1 55 ? -2.457 13.599 -20.598 1.00 0.00 41 TYR A C 11
ATOM 16736 O O . TYR A 1 55 ? -2.397 13.104 -21.731 1.00 0.00 41 TYR A O 11
ATOM 16754 N N . ASP A 1 56 ? -3.211 14.661 -20.285 1.00 0.00 42 ASP A N 11
ATOM 16755 C CA . ASP A 1 56 ? -4.061 15.386 -21.248 1.00 0.00 42 ASP A CA 11
ATOM 16756 C C . ASP A 1 56 ? -3.214 16.108 -22.302 1.00 0.00 42 ASP A C 11
ATOM 16757 O O . ASP A 1 56 ? -3.616 16.229 -23.466 1.00 0.00 42 ASP A O 11
ATOM 16766 N N . GLY A 1 57 ? -2.023 16.561 -21.872 1.00 0.00 43 GLY A N 11
ATOM 16767 C CA . GLY A 1 57 ? -1.072 17.241 -22.748 1.00 0.00 43 GLY A CA 11
ATOM 16768 C C . GLY A 1 57 ? -0.308 16.296 -23.676 1.00 0.00 43 GLY A C 11
ATOM 16769 O O . GLY A 1 57 ? 0.486 16.760 -24.490 1.00 0.00 43 GLY A O 11
ATOM 16773 N N . LEU A 1 58 ? -0.496 14.967 -23.509 1.00 0.00 44 LEU A N 11
ATOM 16774 C CA . LEU A 1 58 ? 0.108 13.944 -24.396 1.00 0.00 44 LEU A CA 11
ATOM 16775 C C . LEU A 1 58 ? -0.943 13.315 -25.326 1.00 0.00 44 LEU A C 11
ATOM 16776 O O . LEU A 1 58 ? -0.606 12.428 -26.106 1.00 0.00 44 LEU A O 11
ATOM 16792 N N . ALA A 1 59 ? -2.193 13.792 -25.266 1.00 0.00 45 ALA A N 11
ATOM 16793 C CA . ALA A 1 59 ? -3.323 13.166 -25.988 1.00 0.00 45 ALA A CA 11
ATOM 16794 C C . ALA A 1 59 ? -3.186 13.290 -27.531 1.00 0.00 45 ALA A C 11
ATOM 16795 O O . ALA A 1 59 ? -3.077 14.403 -28.061 1.00 0.00 45 ALA A O 11
ATOM 16802 N N . GLY A 1 60 ? -3.157 12.123 -28.225 1.00 0.00 46 GLY A N 11
ATOM 16803 C CA . GLY A 1 60 ? -3.211 12.055 -29.704 1.00 0.00 46 GLY A CA 11
ATOM 16804 C C . GLY A 1 60 ? -1.951 12.533 -30.441 1.00 0.00 46 GLY A C 11
ATOM 16805 O O . GLY A 1 60 ? -1.944 12.599 -31.677 1.00 0.00 46 GLY A O 11
ATOM 16809 N N . ARG A 1 61 ? -0.882 12.850 -29.689 1.00 0.00 47 ARG A N 11
ATOM 16810 C CA . ARG A 1 61 ? 0.408 13.356 -30.243 1.00 0.00 47 ARG A CA 11
ATOM 16811 C C . ARG A 1 61 ? 1.543 12.340 -30.035 1.00 0.00 47 ARG A C 11
ATOM 16812 O O . ARG A 1 61 ? 2.693 12.601 -30.395 1.00 0.00 47 ARG A O 11
ATOM 16833 N N . LEU A 1 62 ? 1.188 11.166 -29.512 1.00 0.00 48 LEU A N 11
ATOM 16834 C CA . LEU A 1 62 ? 2.126 10.061 -29.205 1.00 0.00 48 LEU A CA 11
ATOM 16835 C C . LEU A 1 62 ? 1.657 8.755 -29.881 1.00 0.00 48 LEU A C 11
ATOM 16836 O O . LEU A 1 62 ? 2.362 7.749 -29.857 1.00 0.00 48 LEU A O 11
ATOM 16852 N N . ILE A 1 63 ? 0.427 8.799 -30.450 1.00 0.00 49 ILE A N 11
ATOM 16853 C CA . ILE A 1 63 ? -0.151 7.750 -31.312 1.00 0.00 49 ILE A CA 11
ATOM 16854 C C . ILE A 1 63 ? -0.663 8.412 -32.608 1.00 0.00 49 ILE A C 11
ATOM 16855 O O . ILE A 1 63 ? -1.240 9.512 -32.569 1.00 0.00 49 ILE A O 11
ATOM 16871 N N . GLU A 1 64 ? -0.400 7.765 -33.755 1.00 0.00 50 GLU A N 11
ATOM 16872 C CA . GLU A 1 64 ? -1.130 8.008 -35.013 1.00 0.00 50 GLU A CA 11
ATOM 16873 C C . GLU A 1 64 ? -1.613 6.680 -35.583 1.00 0.00 50 GLU A C 11
ATOM 16874 O O . GLU A 1 64 ? -0.813 5.889 -36.063 1.00 0.00 50 GLU A O 11
ATOM 16886 N N . ASP A 1 65 ? -2.922 6.457 -35.500 1.00 0.00 51 ASP A N 11
ATOM 16887 C CA . ASP A 1 65 ? -3.632 5.338 -36.146 1.00 0.00 51 ASP A CA 11
ATOM 16888 C C . ASP A 1 65 ? -3.007 3.951 -35.812 1.00 0.00 51 ASP A C 11
ATOM 16889 O O . ASP A 1 65 ? -2.854 3.083 -36.682 1.00 0.00 51 AS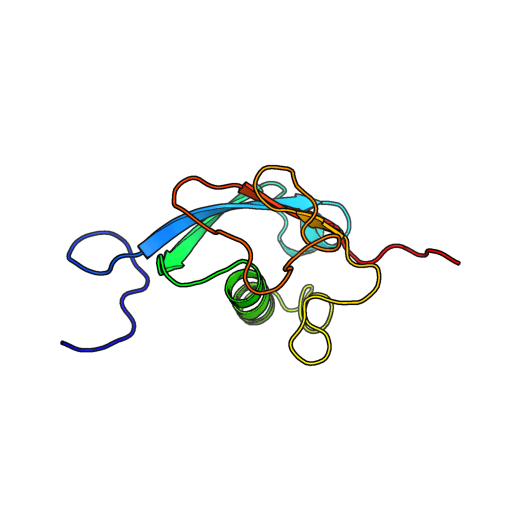P A O 11
ATOM 16898 N N . GLY A 1 66 ? -2.625 3.764 -34.539 1.00 0.00 52 GLY A N 11
ATOM 16899 C CA . GLY A 1 66 ? -2.117 2.472 -34.056 1.00 0.00 52 GLY A CA 11
ATOM 16900 C C . GLY A 1 66 ? -0.603 2.311 -34.120 1.00 0.00 52 GLY A C 11
ATOM 16901 O O . GLY A 1 66 ? -0.084 1.304 -33.633 1.00 0.00 52 GLY A O 11
ATOM 16905 N N . GLU A 1 67 ? 0.108 3.279 -34.735 1.00 0.00 53 GLU A N 11
ATOM 16906 C CA . GLU A 1 67 ? 1.593 3.372 -34.668 1.00 0.00 53 GLU A CA 11
ATOM 16907 C C . GLU A 1 67 ? 1.984 4.602 -33.824 1.00 0.00 53 GLU A C 11
ATOM 16908 O O . GLU A 1 67 ? 1.103 5.248 -33.240 1.00 0.00 53 GLU A O 11
ATOM 16920 N N . VAL A 1 68 ? 3.298 4.918 -33.736 1.00 0.00 54 VAL A N 11
ATOM 16921 C CA . VAL A 1 68 ? 3.777 5.989 -32.830 1.00 0.00 54 VAL A CA 11
ATOM 16922 C C . VAL A 1 68 ? 3.363 7.422 -33.304 1.00 0.00 54 VAL A C 11
ATOM 16923 O O . VAL A 1 68 ? 2.640 8.071 -32.581 1.00 0.00 54 VAL A O 11
ATOM 16936 N N . LYS A 1 69 ? 3.720 7.840 -34.553 1.00 0.00 55 LYS A N 11
ATOM 16937 C CA . LYS A 1 69 ? 3.466 9.219 -35.107 1.00 0.00 55 LYS A CA 11
ATOM 16938 C C . LYS A 1 69 ? 4.538 9.551 -36.167 1.00 0.00 55 LYS A C 11
ATOM 16939 O O . LYS A 1 69 ? 5.720 9.264 -35.957 1.00 0.00 55 LYS A O 11
ATOM 16958 N N . PRO A 1 70 ? 4.133 10.135 -37.337 1.00 0.00 56 PRO A N 11
ATOM 16959 C CA . PRO A 1 70 ? 5.073 10.751 -38.300 1.00 0.00 56 PRO A CA 11
ATOM 16960 C C . PRO A 1 70 ? 5.817 11.962 -37.681 1.00 0.00 56 PRO A C 11
ATOM 16961 O O . PRO A 1 70 ? 5.191 12.818 -37.039 1.00 0.00 56 PRO A O 11
ATOM 16972 N N . HIS A 1 71 ? 7.155 11.987 -37.852 1.00 0.00 57 HIS A N 11
ATOM 16973 C CA . HIS A 1 71 ? 8.040 13.138 -37.498 1.00 0.00 57 HIS A CA 11
ATOM 16974 C C . HIS A 1 71 ? 8.321 13.263 -35.979 1.00 0.00 57 HIS A C 11
ATOM 16975 O O . HIS A 1 71 ? 9.089 14.146 -35.567 1.00 0.00 57 HIS A O 11
ATOM 16990 N N . VAL A 1 72 ? 7.704 12.383 -35.160 1.00 0.00 58 VAL A N 11
ATOM 16991 C CA . VAL A 1 72 ? 8.045 12.232 -33.724 1.00 0.00 58 VAL A CA 11
ATOM 16992 C C . VAL A 1 72 ? 9.367 11.452 -33.615 1.00 0.00 58 VAL A C 11
ATOM 16993 O O . VAL A 1 72 ? 9.727 10.719 -34.544 1.00 0.00 58 VAL A O 11
ATOM 17006 N N . ASN A 1 73 ? 10.115 11.646 -32.519 1.00 0.00 59 ASN A N 11
ATOM 17007 C CA . ASN A 1 73 ? 11.312 10.835 -32.242 1.00 0.00 59 ASN A CA 11
ATOM 17008 C C . ASN A 1 73 ? 11.124 10.132 -30.899 1.00 0.00 59 ASN A C 11
ATOM 17009 O O . ASN A 1 73 ? 11.274 10.737 -29.854 1.00 0.00 59 ASN A O 11
ATOM 17020 N N . VAL A 1 74 ? 10.815 8.833 -30.944 1.00 0.00 60 VAL A N 11
ATOM 17021 C CA . VAL A 1 74 ? 10.620 8.001 -29.744 1.00 0.00 60 VAL A CA 11
ATOM 17022 C C . VAL A 1 74 ? 11.674 6.896 -29.705 1.00 0.00 60 VAL A C 11
ATOM 17023 O O . VAL A 1 74 ? 12.113 6.412 -30.745 1.00 0.00 60 VAL A O 11
ATOM 17036 N N . LEU A 1 75 ? 12.061 6.528 -28.480 1.00 0.00 61 LEU A N 11
ATOM 17037 C CA . LEU A 1 75 ? 13.274 5.752 -28.174 1.00 0.00 61 LEU A CA 11
ATOM 17038 C C . LEU A 1 75 ? 12.941 4.591 -27.215 1.00 0.00 61 LEU A C 11
ATOM 17039 O O . LEU A 1 75 ? 11.839 4.503 -26.672 1.00 0.00 61 LEU A O 11
ATOM 17055 N N . LYS A 1 76 ? 13.944 3.735 -27.001 1.00 0.00 62 LYS A N 11
ATOM 17056 C CA . LYS A 1 76 ? 13.836 2.474 -26.249 1.00 0.00 62 LYS A CA 11
ATOM 17057 C C . LYS A 1 76 ? 15.249 2.099 -25.767 1.00 0.00 62 LYS A C 11
ATOM 17058 O O . LYS A 1 76 ? 16.083 1.680 -26.575 1.00 0.00 62 LYS A O 11
ATOM 17077 N N . ASN A 1 77 ? 15.514 2.289 -24.458 1.00 0.00 63 ASN A N 11
ATOM 17078 C CA . ASN A 1 77 ? 16.880 2.222 -23.852 1.00 0.00 63 ASN A CA 11
ATOM 17079 C C . ASN A 1 77 ? 17.874 3.139 -24.628 1.00 0.00 63 ASN A C 11
ATOM 17080 O O . ASN A 1 77 ? 19.073 2.843 -24.758 1.00 0.00 63 ASN A O 11
ATOM 17091 N N . GLY A 1 78 ? 17.348 4.278 -25.111 1.00 0.00 64 GLY A N 11
ATOM 17092 C CA . GLY A 1 78 ? 18.120 5.233 -25.916 1.00 0.00 64 GLY A CA 11
ATOM 17093 C C . GLY A 1 78 ? 18.113 4.941 -27.427 1.00 0.00 64 GLY A C 11
ATOM 17094 O O . GLY A 1 78 ? 18.493 5.803 -28.220 1.00 0.00 64 GLY A O 11
ATOM 17098 N N . ARG A 1 79 ? 17.679 3.731 -27.834 1.00 0.00 65 ARG A N 11
ATOM 17099 C CA . ARG A 1 79 ? 17.596 3.341 -29.264 1.00 0.00 65 ARG A CA 11
ATOM 17100 C C . ARG A 1 79 ? 16.279 3.848 -29.874 1.00 0.00 65 ARG A C 11
ATOM 17101 O O . ARG A 1 79 ? 15.198 3.407 -29.472 1.00 0.00 65 ARG A O 11
ATOM 17122 N N . GLU A 1 80 ? 16.384 4.744 -30.861 1.00 0.00 66 GLU A N 11
ATOM 17123 C CA . GLU A 1 80 ? 15.233 5.453 -31.428 1.00 0.00 66 GLU A CA 11
ATOM 17124 C C . GLU A 1 80 ? 14.386 4.512 -32.330 1.00 0.00 66 GLU A C 11
ATOM 17125 O O . GLU A 1 80 ? 14.792 4.154 -33.437 1.00 0.00 66 GLU A O 11
ATOM 17137 N N . VAL A 1 81 ? 13.203 4.122 -31.818 1.00 0.00 67 VAL A N 11
ATOM 17138 C CA . VAL A 1 81 ? 12.300 3.130 -32.449 1.00 0.00 67 VAL A CA 11
ATOM 17139 C C . VAL A 1 81 ? 11.512 3.655 -33.664 1.00 0.00 67 VAL A C 11
ATOM 17140 O O . VAL A 1 81 ? 10.745 2.893 -34.256 1.00 0.00 67 VAL A O 11
ATOM 17153 N N . VAL A 1 82 ? 11.676 4.938 -34.043 1.00 0.00 68 VAL A N 11
ATOM 17154 C CA . VAL A 1 82 ? 11.086 5.454 -35.308 1.00 0.00 68 VAL A CA 11
ATOM 17155 C C . VAL A 1 82 ? 11.812 4.875 -36.545 1.00 0.00 68 VAL A C 11
ATOM 17156 O O . VAL A 1 82 ? 11.309 4.983 -37.669 1.00 0.00 68 VAL A O 11
ATOM 17169 N N . HIS A 1 83 ? 13.006 4.284 -36.321 1.00 0.00 69 HIS A N 11
ATOM 17170 C CA . HIS A 1 83 ? 13.803 3.626 -37.375 1.00 0.00 69 HIS A CA 11
ATOM 17171 C C . HIS A 1 83 ? 13.348 2.162 -37.571 1.00 0.00 69 HIS A C 11
ATOM 17172 O O . HIS A 1 83 ? 13.498 1.593 -38.662 1.00 0.00 69 HIS A O 11
ATOM 17187 N N . LEU A 1 84 ? 12.798 1.567 -36.491 1.00 0.00 70 LEU A N 11
ATOM 17188 C CA . LEU A 1 84 ? 12.362 0.152 -36.454 1.00 0.00 70 LEU A CA 11
ATOM 17189 C C . LEU A 1 84 ? 10.924 0.060 -35.896 1.00 0.00 70 LEU A C 11
ATOM 17190 O O . LEU A 1 84 ? 10.125 0.981 -36.105 1.00 0.00 70 LEU A O 11
ATOM 17206 N N . ASP A 1 85 ? 10.577 -1.081 -35.265 1.00 0.00 71 ASP A N 11
ATOM 17207 C CA . ASP A 1 85 ? 9.274 -1.275 -34.609 1.00 0.00 71 ASP A CA 11
ATOM 17208 C C . ASP A 1 85 ? 9.095 -0.308 -33.418 1.00 0.00 71 ASP A C 11
ATOM 17209 O O . ASP A 1 85 ? 9.760 -0.454 -32.386 1.00 0.00 71 ASP A O 11
ATOM 17218 N N . GLY A 1 86 ? 8.206 0.685 -33.590 1.00 0.00 72 GLY A N 11
ATOM 17219 C CA . GLY A 1 86 ? 7.903 1.655 -32.539 1.00 0.00 72 GLY A CA 11
ATOM 17220 C C . GLY A 1 86 ? 6.962 1.105 -31.487 1.00 0.00 72 GLY A C 11
ATOM 17221 O O . GLY A 1 86 ? 7.164 1.316 -30.289 1.00 0.00 72 GLY A O 11
ATOM 17225 N N . MET A 1 87 ? 5.923 0.396 -31.947 1.00 0.00 73 MET A N 11
ATOM 17226 C CA . MET A 1 87 ? 4.870 -0.150 -31.072 1.00 0.00 73 MET A CA 11
ATOM 17227 C C . MET A 1 87 ? 5.359 -1.373 -30.278 1.00 0.00 73 MET A C 11
ATOM 17228 O O . MET A 1 87 ? 5.054 -1.496 -29.099 1.00 0.00 73 MET A O 11
ATOM 17242 N N . ALA A 1 88 ? 6.150 -2.243 -30.918 1.00 0.00 74 ALA A N 11
ATOM 17243 C CA . ALA A 1 88 ? 6.590 -3.518 -30.304 1.00 0.00 74 ALA A CA 11
ATOM 17244 C C . ALA A 1 88 ? 7.977 -3.943 -30.819 1.00 0.00 74 ALA A C 11
ATOM 17245 O O . ALA A 1 88 ? 8.096 -4.764 -31.740 1.00 0.00 74 ALA A O 11
ATOM 17252 N N . THR A 1 89 ? 9.017 -3.308 -30.257 1.00 0.00 75 THR A N 11
ATOM 17253 C CA . THR A 1 89 ? 10.424 -3.640 -30.532 1.00 0.00 75 THR A CA 11
ATOM 17254 C C . THR A 1 89 ? 10.908 -4.858 -29.691 1.00 0.00 75 THR A C 11
ATOM 17255 O O . THR A 1 89 ? 11.236 -5.905 -30.256 1.00 0.00 75 THR A O 11
ATOM 17266 N N . ALA A 1 90 ? 10.897 -4.707 -28.343 1.00 0.00 76 ALA A N 11
ATOM 17267 C CA . ALA A 1 90 ? 11.506 -5.666 -27.377 1.00 0.00 76 ALA A CA 11
ATOM 17268 C C . ALA A 1 90 ? 11.385 -5.116 -25.937 1.00 0.00 76 ALA A C 11
ATOM 17269 O O . ALA A 1 90 ? 12.275 -5.325 -25.105 1.00 0.00 76 ALA A O 11
ATOM 17276 N N . LEU A 1 91 ? 10.288 -4.395 -25.658 1.00 0.00 77 LEU A N 11
ATOM 17277 C CA . LEU A 1 91 ? 10.120 -3.614 -24.420 1.00 0.00 77 LEU A CA 11
ATOM 17278 C C . LEU A 1 91 ? 9.853 -4.542 -23.223 1.00 0.00 77 LEU A C 11
ATOM 17279 O O . LEU A 1 91 ? 8.811 -5.200 -23.149 1.00 0.00 77 LEU A O 11
ATOM 17295 N N . ASP A 1 92 ? 10.829 -4.556 -22.301 1.00 0.00 78 ASP A N 11
ATOM 17296 C CA . ASP A 1 92 ? 10.872 -5.437 -21.125 1.00 0.00 78 ASP A CA 11
ATOM 17297 C C . ASP A 1 92 ? 11.120 -4.594 -19.859 1.00 0.00 78 ASP A C 11
ATOM 17298 O O . ASP A 1 92 ? 11.237 -3.366 -19.934 1.00 0.00 78 ASP A O 11
ATOM 17307 N N . ASP A 1 93 ? 11.221 -5.277 -18.708 1.00 0.00 79 ASP A N 11
ATOM 17308 C CA . ASP A 1 93 ? 11.390 -4.645 -17.384 1.00 0.00 79 ASP A CA 11
ATOM 17309 C C . ASP A 1 93 ? 12.744 -3.929 -17.246 1.00 0.00 79 ASP A C 11
ATOM 17310 O O . ASP A 1 93 ? 13.740 -4.323 -17.863 1.00 0.00 79 ASP A O 11
ATOM 17319 N N . GLY A 1 94 ? 12.746 -2.870 -16.419 1.00 0.00 80 GLY A N 11
ATOM 17320 C CA . GLY A 1 94 ? 13.939 -2.063 -16.149 1.00 0.00 80 GLY A CA 11
ATOM 17321 C C . GLY A 1 94 ? 14.426 -1.242 -17.345 1.00 0.00 80 GLY A C 11
ATOM 17322 O O . GLY A 1 94 ? 15.556 -0.724 -17.317 1.00 0.00 80 GLY A O 11
ATOM 17326 N N . ASP A 1 95 ? 13.586 -1.118 -18.401 1.00 0.00 81 ASP A N 11
ATOM 17327 C CA . ASP A 1 95 ? 13.940 -0.334 -19.601 1.00 0.00 81 ASP A CA 11
ATOM 17328 C C . ASP A 1 95 ? 13.825 1.176 -19.332 1.00 0.00 81 ASP A C 11
ATOM 17329 O O . ASP A 1 95 ? 13.108 1.581 -18.427 1.00 0.00 81 ASP A O 11
ATOM 17338 N N . ALA A 1 96 ? 14.543 1.992 -20.124 1.00 0.00 82 ALA A N 11
ATOM 17339 C CA . ALA A 1 96 ? 14.408 3.453 -20.114 1.00 0.00 82 ALA A CA 11
ATOM 17340 C C . ALA A 1 96 ? 13.872 3.926 -21.485 1.00 0.00 82 ALA A C 11
ATOM 17341 O O . ALA A 1 96 ? 14.651 4.130 -22.430 1.00 0.00 82 ALA A O 11
ATOM 17348 N N . VAL A 1 97 ? 12.547 4.091 -21.595 1.00 0.00 83 VAL A N 11
ATOM 17349 C CA . VAL A 1 97 ? 11.879 4.493 -22.847 1.00 0.00 83 VAL A CA 11
ATOM 17350 C C . VAL A 1 97 ? 11.908 6.026 -22.944 1.00 0.00 83 VAL A C 11
ATOM 17351 O O . VAL A 1 97 ? 11.173 6.711 -22.227 1.00 0.00 83 VAL A O 11
ATOM 17364 N N . SER A 1 98 ? 12.754 6.552 -23.823 1.00 0.00 84 SER A N 11
ATOM 17365 C CA . SER A 1 98 ? 12.933 8.000 -24.007 1.00 0.00 84 SER A CA 11
ATOM 17366 C C . SER A 1 98 ? 12.009 8.498 -25.128 1.00 0.00 84 SER A C 11
ATOM 17367 O O . SER A 1 98 ? 11.742 7.753 -26.058 1.00 0.00 84 SER A O 11
ATOM 17375 N N . VAL A 1 99 ? 11.488 9.735 -25.034 1.00 0.00 85 VAL A N 11
ATOM 17376 C CA . VAL A 1 99 ? 10.577 10.304 -26.054 1.00 0.00 85 VAL A CA 11
ATOM 17377 C C . VAL A 1 99 ? 10.895 11.795 -26.279 1.00 0.00 85 VAL A C 11
ATOM 17378 O O . VAL A 1 99 ? 11.231 12.534 -25.349 1.00 0.00 85 VAL A O 11
ATOM 17391 N N . PHE A 1 100 ? 10.801 12.194 -27.537 1.00 0.00 86 PHE A N 11
ATOM 17392 C CA . PHE A 1 100 ? 10.932 13.572 -28.004 1.00 0.00 86 PHE A CA 11
ATOM 17393 C C . PHE A 1 100 ? 9.683 13.828 -28.876 1.00 0.00 86 PHE A C 11
ATOM 17394 O O . PHE A 1 100 ? 9.303 12.949 -29.661 1.00 0.00 86 PHE A O 11
ATOM 17411 N N . PRO A 1 101 ? 9.015 15.006 -28.744 1.00 0.00 87 PRO A N 11
ATOM 17412 C CA . PRO A 1 101 ? 7.838 15.395 -29.565 1.00 0.00 87 PRO A CA 11
ATOM 17413 C C . PRO A 1 101 ? 8.170 15.517 -31.063 1.00 0.00 87 PRO A C 11
ATOM 17414 O O . PRO A 1 101 ? 9.357 15.462 -31.437 1.00 0.00 87 PRO A O 11
ATOM 17425 N N . PRO A 1 102 ? 7.128 15.652 -31.959 1.00 0.00 88 PRO A N 11
ATOM 17426 C CA . PRO A 1 102 ? 7.386 15.856 -33.387 1.00 0.00 88 PRO A CA 11
ATOM 17427 C C . PRO A 1 102 ? 8.170 17.173 -33.572 1.00 0.00 88 PRO A C 11
ATOM 17428 O O . PRO A 1 102 ? 7.743 18.224 -33.076 1.00 0.00 88 PRO A O 11
ATOM 17439 N N . VAL A 1 103 ? 9.292 17.099 -34.303 1.00 0.00 89 VAL A N 11
ATOM 17440 C CA . VAL A 1 103 ? 10.307 18.177 -34.334 1.00 0.00 89 VAL A CA 11
ATOM 17441 C C . VAL A 1 103 ? 9.975 19.240 -35.394 1.00 0.00 89 VAL A C 11
ATOM 17442 O O . VAL A 1 103 ? 10.261 20.426 -35.203 1.00 0.00 89 VAL A O 11
ATOM 17455 N N . ALA A 1 104 ? 9.371 18.800 -36.500 1.00 0.00 90 ALA A N 11
ATOM 17456 C CA . ALA A 1 104 ? 8.834 19.692 -37.535 1.00 0.00 90 ALA A CA 11
ATOM 17457 C C . ALA A 1 104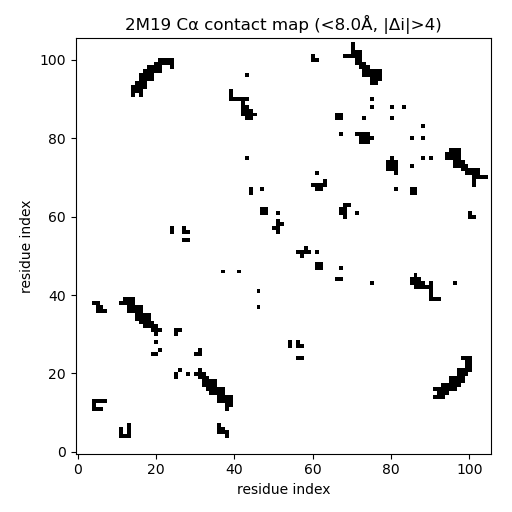 ? 7.592 19.023 -38.133 1.00 0.00 90 ALA A C 11
ATOM 17458 O O . ALA A 1 104 ? 7.704 18.020 -38.840 1.00 0.00 90 ALA A O 11
ATOM 17465 N N . GLY A 1 105 ? 6.407 19.543 -37.772 1.00 0.00 91 GLY A N 11
ATOM 17466 C CA . GLY A 1 105 ? 5.131 19.048 -38.283 1.00 0.00 91 GLY A CA 11
ATOM 17467 C C . GLY A 1 105 ? 4.349 20.166 -38.945 1.00 0.00 91 GLY A C 11
ATOM 17468 O O . GLY A 1 105 ? 3.279 20.565 -38.463 1.00 0.00 91 GLY A O 11
ATOM 17472 N N . GLY A 1 106 ? 4.910 20.688 -40.047 1.00 0.00 92 GLY A N 11
ATOM 17473 C CA . GLY A 1 106 ? 4.299 21.778 -40.819 1.00 0.00 92 GLY A CA 11
ATOM 17474 C C . GLY A 1 106 ? 4.370 21.535 -42.329 1.00 0.00 92 GLY A C 11
ATOM 17475 O O . GLY A 1 106 ? 5.308 20.856 -42.788 1.00 0.00 92 GLY A O 11
ATOM 17480 N N . GLY A 1 1 ? -0.462 -6.851 -0.657 1.00 0.00 -13 GLY A N 12
ATOM 17481 C CA . GLY A 1 1 ? 0.195 -5.535 -0.456 1.00 0.00 -13 GLY A CA 12
ATOM 17482 C C . GLY A 1 1 ? 1.124 -5.177 -1.605 1.00 0.00 -13 GLY A C 12
ATOM 17483 O O . GLY A 1 1 ? 0.847 -5.522 -2.761 1.00 0.00 -13 GLY A O 12
ATOM 17489 N N . GLY A 1 2 ? 2.243 -4.496 -1.283 1.00 0.00 -12 GLY A N 12
ATOM 17490 C CA . GLY A 1 2 ? 3.202 -4.040 -2.294 1.00 0.00 -12 GLY A CA 12
ATOM 17491 C C . GLY A 1 2 ? 2.837 -2.688 -2.892 1.00 0.00 -12 GLY A C 12
ATOM 17492 O O . GLY A 1 2 ? 1.736 -2.169 -2.654 1.00 0.00 -12 GLY A O 12
ATOM 17496 N N . GLY A 1 3 ? 3.771 -2.118 -3.672 1.00 0.00 -11 GLY A N 12
ATOM 17497 C CA . GLY A 1 3 ? 3.588 -0.797 -4.269 1.00 0.00 -11 GLY A CA 12
ATOM 17498 C C . GLY A 1 3 ? 2.568 -0.797 -5.409 1.00 0.00 -11 GLY A C 12
ATOM 17499 O O . GLY A 1 3 ? 1.384 -0.493 -5.199 1.00 0.00 -11 GLY A O 12
ATOM 17503 N N . ARG A 1 4 ? 3.032 -1.133 -6.623 1.00 0.00 -10 ARG A N 12
ATOM 17504 C CA . ARG A 1 4 ? 2.181 -1.224 -7.818 1.00 0.00 -10 ARG A CA 12
ATOM 17505 C C . ARG A 1 4 ? 2.131 -2.684 -8.312 1.00 0.00 -10 ARG A C 12
ATOM 17506 O O . ARG A 1 4 ? 2.973 -3.133 -9.111 1.00 0.00 -10 ARG A O 12
ATOM 17527 N N . ASP A 1 5 ? 1.152 -3.422 -7.780 1.00 0.00 -9 ASP A N 12
ATOM 17528 C CA . ASP A 1 5 ? 0.914 -4.836 -8.090 1.00 0.00 -9 ASP A CA 12
ATOM 17529 C C . ASP A 1 5 ? -0.528 -4.999 -8.604 1.00 0.00 -9 ASP A C 12
ATOM 17530 O O . ASP A 1 5 ? -1.478 -4.803 -7.829 1.00 0.00 -9 ASP A O 12
ATOM 17539 N N . TYR A 1 6 ? -0.693 -5.331 -9.905 1.00 0.00 -8 TYR A N 12
ATOM 17540 C CA . TYR A 1 6 ? -2.026 -5.608 -10.491 1.00 0.00 -8 TYR A CA 12
ATOM 17541 C C . TYR A 1 6 ? -2.629 -6.863 -9.858 1.00 0.00 -8 TYR A C 12
ATOM 17542 O O . TYR A 1 6 ? -3.794 -6.874 -9.442 1.00 0.00 -8 TYR A O 12
ATOM 17560 N N . LYS A 1 7 ? -1.805 -7.933 -9.862 1.00 0.00 -7 LYS A N 12
ATOM 17561 C CA . LYS A 1 7 ? -2.161 -9.278 -9.373 1.00 0.00 -7 LYS A CA 12
ATOM 17562 C C . LYS A 1 7 ? -3.189 -9.995 -10.284 1.00 0.00 -7 LYS A C 12
ATOM 17563 O O . LYS A 1 7 ? -3.557 -11.140 -10.015 1.00 0.00 -7 LYS A O 12
ATOM 17582 N N . ASP A 1 8 ? -3.602 -9.328 -11.380 1.00 0.00 -6 ASP A N 12
ATOM 17583 C CA . ASP A 1 8 ? -4.596 -9.850 -12.340 1.00 0.00 -6 ASP A CA 12
ATOM 17584 C C . ASP A 1 8 ? -4.041 -11.056 -13.117 1.00 0.00 -6 ASP A C 12
ATOM 17585 O O . ASP A 1 8 ? -4.773 -12.010 -13.417 1.00 0.00 -6 ASP A O 12
ATOM 17594 N N . ASP A 1 9 ? -2.741 -10.988 -13.432 1.00 0.00 -5 ASP A N 12
ATOM 17595 C CA . ASP A 1 9 ? -2.009 -12.051 -14.146 1.00 0.00 -5 ASP A CA 12
ATOM 17596 C C . ASP A 1 9 ? -2.041 -13.370 -13.345 1.00 0.00 -5 ASP A C 12
ATOM 17597 O O . ASP A 1 9 ? -2.680 -14.349 -13.751 1.00 0.00 -5 ASP A O 12
ATOM 17606 N N . ASP A 1 10 ? -1.365 -13.342 -12.193 1.00 0.00 -4 ASP A N 12
ATOM 17607 C CA . ASP A 1 10 ? -1.197 -14.481 -11.272 1.00 0.00 -4 ASP A CA 12
ATOM 17608 C C . ASP A 1 10 ? -0.333 -13.972 -10.126 1.00 0.00 -4 ASP A C 12
ATOM 17609 O O . ASP A 1 10 ? -0.755 -13.913 -8.969 1.00 0.00 -4 ASP A O 12
ATOM 17618 N N . ASP A 1 11 ? 0.895 -13.578 -10.493 1.00 0.00 -3 ASP A N 12
ATOM 17619 C CA . ASP A 1 11 ? 1.758 -12.746 -9.649 1.00 0.00 -3 ASP A CA 12
ATOM 17620 C C . ASP A 1 11 ? 1.334 -11.275 -9.875 1.00 0.00 -3 ASP A C 12
ATOM 17621 O O . ASP A 1 11 ? 0.233 -11.035 -10.393 1.00 0.00 -3 ASP A O 12
ATOM 17630 N N . LYS A 1 12 ? 2.173 -10.295 -9.489 1.00 0.00 -2 LYS A N 12
ATOM 17631 C CA . LYS A 1 12 ? 1.938 -8.866 -9.809 1.00 0.00 -2 LYS A CA 12
ATOM 17632 C C . LYS A 1 12 ? 1.684 -8.664 -11.319 1.00 0.00 -2 LYS A C 12
ATOM 17633 O O . LYS A 1 12 ? 0.781 -7.907 -11.709 1.00 0.00 -2 LYS A O 12
ATOM 17652 N N . GLY A 1 13 ? 2.463 -9.401 -12.142 1.00 0.00 -1 GLY A N 12
ATOM 17653 C CA . GLY A 1 13 ? 2.385 -9.323 -13.597 1.00 0.00 -1 GLY A CA 12
ATOM 17654 C C . GLY A 1 13 ? 2.718 -7.940 -14.119 1.00 0.00 -1 GLY A C 12
ATOM 17655 O O . GLY A 1 13 ? 2.173 -7.504 -15.136 1.00 0.00 -1 GLY A O 12
ATOM 17659 N N . THR A 1 14 ? 3.631 -7.263 -13.410 1.00 0.00 0 THR A N 12
ATOM 17660 C CA . THR A 1 14 ? 3.986 -5.864 -13.660 1.00 0.00 0 THR A CA 12
ATOM 17661 C C . THR A 1 14 ? 5.501 -5.708 -13.832 1.00 0.00 0 THR A C 12
ATOM 17662 O O . THR A 1 14 ? 6.289 -6.404 -13.186 1.00 0.00 0 THR A O 12
ATOM 17673 N N . MET A 1 15 ? 5.889 -4.770 -14.707 1.00 0.00 1 MET A N 12
ATOM 17674 C CA . MET A 1 15 ? 7.288 -4.383 -14.923 1.00 0.00 1 MET A CA 12
ATOM 17675 C C . MET A 1 15 ? 7.402 -2.849 -14.915 1.00 0.00 1 MET A C 12
ATOM 17676 O O . MET A 1 15 ? 6.481 -2.148 -15.359 1.00 0.00 1 MET A O 12
ATOM 17690 N N . GLU A 1 16 ? 8.530 -2.338 -14.389 1.00 0.00 2 GLU A N 12
ATOM 17691 C CA . GLU A 1 16 ? 8.722 -0.897 -14.148 1.00 0.00 2 GLU A CA 12
ATOM 17692 C C . GLU A 1 16 ? 9.713 -0.306 -15.172 1.00 0.00 2 GLU A C 12
ATOM 17693 O O . GLU A 1 16 ? 10.892 -0.652 -15.167 1.00 0.00 2 GLU A O 12
ATOM 17705 N N . LEU A 1 17 ? 9.217 0.579 -16.050 1.00 0.00 3 LEU A N 12
ATOM 17706 C CA . LEU A 1 17 ? 10.000 1.170 -17.154 1.00 0.00 3 LEU A CA 12
ATOM 17707 C C . LEU A 1 17 ? 10.390 2.626 -16.837 1.00 0.00 3 LEU A C 12
ATOM 17708 O O . LEU A 1 17 ? 9.595 3.361 -16.249 1.00 0.00 3 LEU A O 12
ATOM 17724 N N . GLU A 1 18 ? 11.602 3.050 -17.251 1.00 0.00 4 GLU A N 12
ATOM 17725 C CA . GLU A 1 18 ? 12.069 4.442 -17.057 1.00 0.00 4 GLU A CA 12
ATOM 17726 C C . GLU A 1 18 ? 11.660 5.312 -18.262 1.00 0.00 4 GLU A C 12
ATOM 17727 O O . GLU A 1 18 ? 12.303 5.269 -19.314 1.00 0.00 4 GLU A O 12
ATOM 17739 N N . LEU A 1 19 ? 10.588 6.103 -18.107 1.00 0.00 5 LEU A N 12
ATOM 17740 C CA . LEU A 1 19 ? 10.053 6.913 -19.211 1.00 0.00 5 LEU A CA 12
ATOM 17741 C C . LEU A 1 19 ? 10.644 8.318 -19.172 1.00 0.00 5 LEU A C 12
ATOM 17742 O O . LEU A 1 19 ? 10.297 9.135 -18.315 1.00 0.00 5 LEU A O 12
ATOM 17758 N N . ARG A 1 20 ? 11.564 8.564 -20.100 1.00 0.00 6 ARG A N 12
ATOM 17759 C CA . ARG A 1 20 ? 12.227 9.852 -20.250 1.00 0.00 6 ARG A CA 12
ATOM 17760 C C . ARG A 1 20 ? 11.445 10.722 -21.247 1.00 0.00 6 ARG A C 12
ATOM 17761 O O . ARG A 1 20 ? 11.184 10.298 -22.364 1.00 0.00 6 ARG A O 12
ATOM 17782 N N . PHE A 1 21 ? 11.043 11.923 -20.815 1.00 0.00 7 PHE A N 12
ATOM 17783 C CA . PHE A 1 21 ? 10.301 12.890 -21.657 1.00 0.00 7 PHE A CA 12
ATOM 17784 C C . PHE A 1 21 ? 11.186 14.093 -21.925 1.00 0.00 7 PHE A C 12
ATOM 17785 O O . PHE A 1 21 ? 11.890 14.559 -21.022 1.00 0.00 7 PHE A O 12
ATOM 17802 N N . PHE A 1 22 ? 11.173 14.582 -23.172 1.00 0.00 8 PHE A N 12
ATOM 17803 C CA . PHE A 1 22 ? 12.006 15.727 -23.593 1.00 0.00 8 PHE A CA 12
ATOM 17804 C C . PHE A 1 22 ? 11.164 16.744 -24.374 1.00 0.00 8 PHE A C 12
ATOM 17805 O O . PHE A 1 22 ? 10.054 16.433 -24.819 1.00 0.00 8 PHE A O 12
ATOM 17822 N N . ALA A 1 23 ? 11.698 17.975 -24.458 1.00 0.00 9 ALA A N 12
ATOM 17823 C CA . ALA A 1 23 ? 11.079 19.111 -25.168 1.00 0.00 9 ALA A CA 12
ATOM 17824 C C . ALA A 1 23 ? 9.636 19.416 -24.648 1.00 0.00 9 ALA A C 12
ATOM 17825 O O . ALA A 1 23 ? 9.453 19.583 -23.438 1.00 0.00 9 ALA A O 12
ATOM 17832 N N . THR A 1 24 ? 8.630 19.502 -25.555 1.00 0.00 10 THR A N 12
ATOM 17833 C CA . THR A 1 24 ? 7.219 19.766 -25.196 1.00 0.00 10 THR A CA 12
ATOM 17834 C C . THR A 1 24 ? 6.662 18.684 -24.248 1.00 0.00 10 THR A C 12
ATOM 17835 O O . THR A 1 24 ? 6.109 19.003 -23.194 1.00 0.00 10 THR A O 12
ATOM 17846 N N . PHE A 1 25 ? 6.858 17.401 -24.624 1.00 0.00 11 PHE A N 12
ATOM 17847 C CA . PHE A 1 25 ? 6.335 16.246 -23.854 1.00 0.00 11 PHE A CA 12
ATOM 17848 C C . PHE A 1 25 ? 6.898 16.228 -22.414 1.00 0.00 11 PHE A C 12
ATOM 17849 O O . PHE A 1 25 ? 6.280 15.662 -21.503 1.00 0.00 11 PHE A O 12
ATOM 17866 N N . ARG A 1 26 ? 8.071 16.866 -22.226 1.00 0.00 12 ARG A N 12
ATOM 17867 C CA . ARG A 1 26 ? 8.725 16.961 -20.912 1.00 0.00 12 ARG A CA 12
ATOM 17868 C C . ARG A 1 26 ? 7.927 17.859 -19.962 1.00 0.00 12 ARG A C 12
ATOM 17869 O O . ARG A 1 26 ? 7.627 17.457 -18.838 1.00 0.00 12 ARG A O 12
ATOM 17890 N N . GLU A 1 27 ? 7.583 19.080 -20.426 1.00 0.00 13 GLU A N 12
ATOM 17891 C CA . GLU A 1 27 ? 6.907 20.092 -19.581 1.00 0.00 13 GLU A CA 12
ATOM 17892 C C . GLU A 1 27 ? 5.432 19.722 -19.339 1.00 0.00 13 GLU A C 12
ATOM 17893 O O . GLU A 1 27 ? 4.822 20.192 -18.371 1.00 0.00 13 GLU A O 12
ATOM 17905 N N . VAL A 1 28 ? 4.874 18.882 -20.230 1.00 0.00 14 VAL A N 12
ATOM 17906 C CA . VAL A 1 28 ? 3.548 18.264 -20.045 1.00 0.00 14 VAL A CA 12
ATOM 17907 C C . VAL A 1 28 ? 3.545 17.386 -18.774 1.00 0.00 14 VAL A C 12
ATOM 17908 O O . VAL A 1 28 ? 2.729 17.576 -17.863 1.00 0.00 14 VAL A O 12
ATOM 17921 N N . VAL A 1 29 ? 4.498 16.445 -18.733 1.00 0.00 15 VAL A N 12
ATOM 17922 C CA . VAL A 1 29 ? 4.662 15.490 -17.624 1.00 0.00 15 VAL A CA 12
ATOM 17923 C C . VAL A 1 29 ? 5.353 16.167 -16.416 1.00 0.00 15 VAL A C 12
ATOM 17924 O O . VAL A 1 29 ? 5.276 15.675 -15.282 1.00 0.00 15 VAL A O 12
ATOM 17937 N N . GLY A 1 30 ? 5.990 17.331 -16.676 1.00 0.00 16 GLY A N 12
ATOM 17938 C CA . GLY A 1 30 ? 6.777 18.064 -15.677 1.00 0.00 16 GLY A CA 12
ATOM 17939 C C . GLY A 1 30 ? 8.058 17.339 -15.275 1.00 0.00 16 GLY A C 12
ATOM 17940 O O . GLY A 1 30 ? 8.728 17.733 -14.317 1.00 0.00 16 GLY A O 12
ATOM 17944 N N . GLN A 1 31 ? 8.414 16.291 -16.038 1.00 0.00 17 GLN A N 12
ATOM 17945 C CA . GLN A 1 31 ? 9.494 15.351 -15.694 1.00 0.00 17 GLN A CA 12
ATOM 17946 C C . GLN A 1 31 ? 10.296 14.993 -16.948 1.00 0.00 17 GLN A C 12
ATOM 17947 O O . GLN A 1 31 ? 9.739 14.905 -18.051 1.00 0.00 17 GLN A O 12
ATOM 17961 N N . LYS A 1 32 ? 11.598 14.764 -16.750 1.00 0.00 18 LYS A N 12
ATOM 17962 C CA . LYS A 1 32 ? 12.546 14.411 -17.823 1.00 0.00 18 LYS A CA 12
ATOM 17963 C C . LYS A 1 32 ? 12.896 12.912 -17.779 1.00 0.00 18 LYS A C 12
ATOM 17964 O O . LYS A 1 32 ? 13.403 12.374 -18.761 1.00 0.00 18 LYS A O 12
ATOM 17983 N N . SER A 1 33 ? 12.650 12.263 -16.619 1.00 0.00 19 SER A N 12
ATOM 17984 C CA . SER A 1 33 ? 12.631 10.785 -16.484 1.00 0.00 19 SER A CA 12
ATOM 17985 C C . SER A 1 33 ? 11.720 10.402 -15.304 1.00 0.00 19 SER A C 12
ATOM 17986 O O . SER A 1 33 ? 11.751 11.055 -14.249 1.00 0.00 19 SER A O 12
ATOM 17994 N N . ILE A 1 34 ? 10.908 9.348 -15.483 1.00 0.00 20 ILE A N 12
ATOM 17995 C CA . ILE A 1 34 ? 10.057 8.776 -14.420 1.00 0.00 20 ILE A CA 12
ATOM 17996 C C . ILE A 1 34 ? 10.198 7.254 -14.409 1.00 0.00 20 ILE A C 12
ATOM 17997 O O . ILE A 1 34 ? 10.930 6.689 -15.215 1.00 0.00 20 ILE A O 12
ATOM 18013 N N . TYR A 1 35 ? 9.499 6.610 -13.472 1.00 0.00 21 TYR A N 12
ATOM 18014 C CA . TYR A 1 35 ? 9.352 5.157 -13.431 1.00 0.00 21 TYR A CA 12
ATOM 18015 C C . TYR A 1 35 ? 7.852 4.821 -13.403 1.00 0.00 21 TYR A C 12
ATOM 18016 O O . TYR A 1 35 ? 7.147 5.127 -12.438 1.00 0.00 21 TYR A O 12
ATOM 18034 N N . TRP A 1 36 ? 7.396 4.211 -14.496 1.00 0.00 22 TRP A N 12
ATOM 18035 C CA . TRP A 1 36 ? 5.998 3.822 -14.719 1.00 0.00 22 TRP A CA 12
ATOM 18036 C C . TRP A 1 36 ? 5.885 2.316 -14.562 1.00 0.00 22 TRP A C 12
ATOM 18037 O O . TRP A 1 36 ? 6.679 1.574 -15.147 1.00 0.00 22 TRP A O 12
ATOM 18058 N N . ARG A 1 37 ? 4.894 1.872 -13.809 1.00 0.00 23 ARG A N 12
ATOM 18059 C CA . ARG A 1 37 ? 4.597 0.457 -13.675 1.00 0.00 23 ARG A CA 12
ATOM 18060 C C . ARG A 1 37 ? 3.469 0.103 -14.658 1.00 0.00 23 ARG A C 12
ATOM 18061 O O . ARG A 1 37 ? 2.346 0.592 -14.530 1.00 0.00 23 ARG A O 12
ATOM 18082 N N . VAL A 1 38 ? 3.808 -0.700 -15.660 1.00 0.00 24 VAL A N 12
ATOM 18083 C CA . VAL A 1 38 ? 2.848 -1.293 -16.609 1.00 0.00 24 VAL A CA 12
ATOM 18084 C C . VAL A 1 38 ? 2.842 -2.809 -16.387 1.00 0.00 24 VAL A C 12
ATOM 18085 O O . VAL A 1 38 ? 3.530 -3.293 -15.489 1.00 0.00 24 VAL A O 12
ATOM 18098 N N . ASP A 1 39 ? 2.043 -3.554 -17.159 1.00 0.00 25 ASP A N 12
ATOM 18099 C CA . ASP A 1 39 ? 2.064 -5.028 -17.104 1.00 0.00 25 ASP A CA 12
ATOM 18100 C C . ASP A 1 39 ? 3.266 -5.582 -17.895 1.00 0.00 25 ASP A C 12
ATOM 18101 O O . ASP A 1 39 ? 3.912 -4.853 -18.659 1.00 0.00 25 ASP A O 12
ATOM 18110 N N . ASP A 1 40 ? 3.560 -6.873 -17.688 1.00 0.00 26 ASP A N 12
ATOM 18111 C CA . ASP A 1 40 ? 4.703 -7.561 -18.316 1.00 0.00 26 ASP A CA 12
ATOM 18112 C C . ASP A 1 40 ? 4.565 -7.648 -19.857 1.00 0.00 26 ASP A C 12
ATOM 18113 O O . ASP A 1 40 ? 5.567 -7.596 -20.570 1.00 0.00 26 ASP A O 12
ATOM 18122 N N . ASP A 1 41 ? 3.314 -7.740 -20.358 1.00 0.00 27 ASP A N 12
ATOM 18123 C CA . ASP A 1 41 ? 3.036 -7.899 -21.815 1.00 0.00 27 ASP A CA 12
ATOM 18124 C C . ASP A 1 41 ? 3.113 -6.537 -22.541 1.00 0.00 27 ASP A C 12
ATOM 18125 O O . ASP A 1 41 ? 3.250 -6.486 -23.768 1.00 0.00 27 ASP A O 12
ATOM 18134 N N . ALA A 1 42 ? 3.048 -5.436 -21.766 1.00 0.00 28 ALA A N 12
ATOM 18135 C CA . ALA A 1 42 ? 3.099 -4.057 -22.294 1.00 0.00 28 ALA A CA 12
ATOM 18136 C C . ALA A 1 42 ? 4.397 -3.780 -23.069 1.00 0.00 28 ALA A C 12
ATOM 18137 O O . ALA A 1 42 ? 5.448 -4.349 -22.778 1.00 0.00 28 ALA A O 12
ATOM 18144 N N . THR A 1 43 ? 4.292 -2.933 -24.094 1.00 0.00 29 THR A N 12
ATOM 18145 C CA . THR A 1 43 ? 5.433 -2.470 -24.896 1.00 0.00 29 THR A CA 12
ATOM 18146 C C . THR A 1 43 ? 5.331 -0.938 -25.084 1.00 0.00 29 THR A C 12
ATOM 18147 O O . THR A 1 43 ? 4.452 -0.317 -24.488 1.00 0.00 29 THR A O 12
ATOM 18158 N N . VAL A 1 44 ? 6.241 -0.334 -25.897 1.00 0.00 30 VAL A N 12
ATOM 18159 C CA . VAL A 1 44 ? 6.328 1.145 -26.087 1.00 0.00 30 VAL A CA 12
ATOM 18160 C C . VAL A 1 44 ? 4.956 1.748 -26.474 1.00 0.00 30 VAL A C 12
ATOM 18161 O O . VAL A 1 44 ? 4.555 2.784 -25.942 1.00 0.00 30 VAL A O 12
ATOM 18174 N N . GLY A 1 45 ? 4.244 1.047 -27.368 1.00 0.00 31 GLY A N 12
ATOM 18175 C CA . GLY A 1 45 ? 2.916 1.456 -27.835 1.00 0.00 31 GLY A CA 12
ATOM 18176 C C . GLY A 1 45 ? 1.852 1.418 -26.742 1.00 0.00 31 GLY A C 12
ATOM 18177 O O . GLY A 1 45 ? 0.998 2.308 -26.669 1.00 0.00 31 GLY A O 12
ATOM 18181 N N . ASP A 1 46 ? 1.913 0.379 -25.886 1.00 0.00 32 ASP A N 12
ATOM 18182 C CA . ASP A 1 46 ? 0.979 0.217 -24.750 1.00 0.00 32 ASP A CA 12
ATOM 18183 C C . ASP A 1 46 ? 1.223 1.308 -23.694 1.00 0.00 32 ASP A C 12
ATOM 18184 O O . ASP A 1 46 ? 0.293 1.776 -23.029 1.00 0.00 32 ASP A O 12
ATOM 18193 N N . VAL A 1 47 ? 2.492 1.683 -23.554 1.00 0.00 33 VAL A N 12
ATOM 18194 C CA . VAL A 1 47 ? 2.934 2.759 -22.676 1.00 0.00 33 VAL A CA 12
ATOM 18195 C C . VAL A 1 47 ? 2.312 4.094 -23.116 1.00 0.00 33 VAL A C 12
ATOM 18196 O O . VAL A 1 47 ? 1.573 4.711 -22.345 1.00 0.00 33 VAL A O 12
ATOM 18209 N N . LEU A 1 48 ? 2.557 4.497 -24.377 1.00 0.00 34 LEU A N 12
ATOM 18210 C CA . LEU A 1 48 ? 2.150 5.823 -24.877 1.00 0.00 34 LEU A CA 12
ATOM 18211 C C . LEU A 1 48 ? 0.611 5.961 -25.038 1.00 0.00 34 LEU A C 12
ATOM 18212 O O . LEU A 1 48 ? 0.077 7.059 -24.832 1.00 0.00 34 LEU A O 12
ATOM 18228 N N . ARG A 1 49 ? -0.114 4.856 -25.344 1.00 0.00 35 ARG A N 12
ATOM 18229 C CA . ARG A 1 49 ? -1.607 4.890 -25.392 1.00 0.00 35 ARG A CA 12
ATOM 18230 C C . ARG A 1 49 ? -2.188 5.177 -23.986 1.00 0.00 35 ARG A C 12
ATOM 18231 O O . ARG A 1 49 ? -3.217 5.846 -23.843 1.00 0.00 35 ARG A O 12
ATOM 18252 N N . SER A 1 50 ? -1.512 4.644 -22.960 1.00 0.00 36 SER A N 12
ATOM 18253 C CA . SER A 1 50 ? -1.859 4.880 -21.557 1.00 0.00 36 SER A CA 12
ATOM 18254 C C . SER A 1 50 ? -1.416 6.291 -21.094 1.00 0.00 36 SER A C 12
ATOM 18255 O O . SER A 1 50 ? -2.069 6.897 -20.240 1.00 0.00 36 SER A O 12
ATOM 18263 N N . LEU A 1 51 ? -0.288 6.793 -21.647 1.00 0.00 37 LEU A N 12
ATOM 18264 C CA . LEU A 1 51 ? 0.273 8.117 -21.276 1.00 0.00 37 LEU A CA 12
ATOM 18265 C C . LEU A 1 51 ? -0.703 9.261 -21.603 1.00 0.00 37 LEU A C 12
ATOM 18266 O O . LEU A 1 51 ? -0.801 10.218 -20.843 1.00 0.00 37 LEU A O 12
ATOM 18282 N N . GLU A 1 52 ? -1.397 9.171 -22.753 1.00 0.00 38 GLU A N 12
ATOM 18283 C CA . GLU A 1 52 ? -2.407 10.185 -23.138 1.00 0.00 38 GLU A CA 12
ATOM 18284 C C . GLU A 1 52 ? -3.691 10.068 -22.298 1.00 0.00 38 GLU A C 12
ATOM 18285 O O . GLU A 1 52 ? -4.405 11.060 -22.104 1.00 0.00 38 GLU A O 12
ATOM 18297 N N . ALA A 1 53 ? -3.960 8.858 -21.792 1.00 0.00 39 ALA A N 12
ATOM 18298 C CA . ALA A 1 53 ? -5.132 8.585 -20.932 1.00 0.00 39 ALA A CA 12
ATOM 18299 C C . ALA A 1 53 ? -4.983 9.259 -19.547 1.00 0.00 39 ALA A C 12
ATOM 18300 O O . ALA A 1 53 ? -5.966 9.437 -18.824 1.00 0.00 39 ALA A O 12
ATOM 18307 N N . GLU A 1 54 ? -3.734 9.615 -19.194 1.00 0.00 40 GLU A N 12
ATOM 18308 C CA . GLU A 1 54 ? -3.416 10.393 -17.989 1.00 0.00 40 GLU A CA 12
ATOM 18309 C C . GLU A 1 54 ? -3.282 11.876 -18.363 1.00 0.00 40 GLU A C 12
ATOM 18310 O O . GLU A 1 54 ? -4.002 12.746 -17.858 1.00 0.00 40 GLU A O 12
ATOM 18322 N N . TYR A 1 55 ? -2.329 12.119 -19.278 1.00 0.00 41 TYR A N 12
ATOM 18323 C CA . TYR A 1 55 ? -1.879 13.452 -19.668 1.00 0.00 41 TYR A CA 12
ATOM 18324 C C . TYR A 1 55 ? -2.620 13.910 -20.934 1.00 0.00 41 TYR A C 12
ATOM 18325 O O . TYR A 1 55 ? -2.353 13.411 -22.036 1.00 0.00 41 TYR A O 12
ATOM 18343 N N . ASP A 1 56 ? -3.553 14.859 -20.762 1.00 0.00 42 ASP A N 12
ATOM 18344 C CA . ASP A 1 56 ? -4.281 15.496 -21.887 1.00 0.00 42 ASP A CA 12
ATOM 18345 C C . ASP A 1 56 ? -3.314 16.278 -22.801 1.00 0.00 42 ASP A C 12
ATOM 18346 O O . ASP A 1 56 ? -3.570 16.448 -23.997 1.00 0.00 42 ASP A O 12
ATOM 18355 N N . GLY A 1 57 ? -2.195 16.740 -22.207 1.00 0.00 43 GLY A N 12
ATOM 18356 C CA . GLY A 1 57 ? -1.137 17.441 -22.936 1.00 0.00 43 GLY A CA 12
ATOM 18357 C C . GLY A 1 57 ? -0.305 16.536 -23.833 1.00 0.00 43 GLY A C 12
ATOM 18358 O O . GLY A 1 57 ? 0.589 17.014 -24.525 1.00 0.00 43 GLY A O 12
ATOM 18362 N N . LEU A 1 58 ? -0.560 15.214 -23.775 1.00 0.00 44 LEU A N 12
ATOM 18363 C CA . LEU A 1 58 ? 0.049 14.231 -24.686 1.00 0.00 44 LEU A CA 12
ATOM 18364 C C . LEU A 1 58 ? -0.990 13.633 -25.643 1.00 0.00 44 LEU A C 12
ATOM 18365 O O . LEU A 1 58 ? -0.602 12.922 -26.568 1.00 0.00 44 LEU A O 12
ATOM 18381 N N . ALA A 1 59 ? -2.287 13.950 -25.448 1.00 0.00 45 ALA A N 12
ATOM 18382 C CA . ALA A 1 59 ? -3.395 13.254 -26.137 1.00 0.00 45 ALA A CA 12
ATOM 18383 C C . ALA A 1 59 ? -3.296 13.363 -27.673 1.00 0.00 45 ALA A C 12
ATOM 18384 O O . ALA A 1 59 ? -3.311 14.470 -28.219 1.00 0.00 45 ALA A O 12
ATOM 18391 N N . GLY A 1 60 ? -3.196 12.197 -28.351 1.00 0.00 46 GLY A N 12
ATOM 18392 C CA . GLY A 1 60 ? -3.140 12.122 -29.815 1.00 0.00 46 GLY A CA 12
ATOM 18393 C C . GLY A 1 60 ? -1.845 12.632 -30.443 1.00 0.00 46 GLY A C 12
ATOM 18394 O O . GLY A 1 60 ? -1.748 12.710 -31.666 1.00 0.00 46 GLY A O 12
ATOM 18398 N N . ARG A 1 61 ? -0.854 12.983 -29.614 1.00 0.00 47 ARG A N 12
ATOM 18399 C CA . ARG A 1 61 ? 0.441 13.533 -30.073 1.00 0.00 47 ARG A CA 12
ATOM 18400 C C . ARG A 1 61 ? 1.478 12.407 -30.153 1.00 0.00 47 ARG A C 12
ATOM 18401 O O . ARG A 1 61 ? 2.405 12.437 -30.967 1.00 0.00 47 ARG A O 12
ATOM 18422 N N . LEU A 1 62 ? 1.317 11.451 -29.240 1.00 0.00 48 LEU A N 12
ATOM 18423 C CA . LEU A 1 62 ? 2.189 10.278 -29.103 1.00 0.00 48 LEU A CA 12
ATOM 18424 C C . LEU A 1 62 ? 1.576 9.040 -29.800 1.00 0.00 48 LEU A C 12
ATOM 18425 O O . LEU A 1 62 ? 2.148 7.955 -29.748 1.00 0.00 48 LEU A O 12
ATOM 18441 N N . ILE A 1 63 ? 0.395 9.232 -30.443 1.00 0.00 49 ILE A N 12
ATOM 18442 C CA . ILE A 1 63 ? -0.266 8.224 -31.314 1.00 0.00 49 ILE A CA 12
ATOM 18443 C C . ILE A 1 63 ? -0.722 8.898 -32.627 1.00 0.00 49 ILE A C 12
ATOM 18444 O O . ILE A 1 63 ? -1.217 10.030 -32.598 1.00 0.00 49 ILE A O 12
ATOM 18460 N N . GLU A 1 64 ? -0.539 8.200 -33.764 1.00 0.00 50 GLU A N 12
ATOM 18461 C CA . GLU A 1 64 ? -1.178 8.548 -35.049 1.00 0.00 50 GLU A CA 12
ATOM 18462 C C . GLU A 1 64 ? -1.332 7.261 -35.887 1.00 0.00 50 GLU A C 12
ATOM 18463 O O . GLU A 1 64 ? -0.372 6.524 -36.029 1.00 0.00 50 GLU A O 12
ATOM 18475 N N . ASP A 1 65 ? -2.548 7.012 -36.410 1.00 0.00 51 ASP A N 12
ATOM 18476 C CA . ASP A 1 65 ? -2.875 5.875 -37.332 1.00 0.00 51 ASP A CA 12
ATOM 18477 C C . ASP A 1 65 ? -2.447 4.504 -36.741 1.00 0.00 51 ASP A C 12
ATOM 18478 O O . ASP A 1 65 ? -2.137 3.554 -37.463 1.00 0.00 51 ASP A O 12
ATOM 18487 N N . GLY A 1 66 ? -2.490 4.415 -35.400 1.00 0.00 52 GLY A N 12
ATOM 18488 C CA . GLY A 1 66 ? -2.140 3.195 -34.670 1.00 0.00 52 GLY A CA 12
ATOM 18489 C C . GLY A 1 66 ? -0.639 2.960 -34.498 1.00 0.00 52 GLY A C 12
ATOM 18490 O O . GLY A 1 66 ? -0.256 2.041 -33.777 1.00 0.00 52 GLY A O 12
ATOM 18494 N N . GLU A 1 67 ? 0.210 3.750 -35.180 1.00 0.00 53 GLU A N 12
ATOM 18495 C CA . GLU A 1 67 ? 1.666 3.779 -34.919 1.00 0.00 53 GLU A CA 12
ATOM 18496 C C . GLU A 1 67 ? 1.971 4.909 -33.919 1.00 0.00 53 GLU A C 12
ATOM 18497 O O . GLU A 1 67 ? 1.041 5.539 -33.384 1.00 0.00 53 GLU A O 12
ATOM 18509 N N . VAL A 1 68 ? 3.276 5.149 -33.660 1.00 0.00 54 VAL A N 12
ATOM 18510 C CA . VAL A 1 68 ? 3.712 6.169 -32.701 1.00 0.00 54 VAL A CA 12
ATOM 18511 C C . VAL A 1 68 ? 3.304 7.598 -33.166 1.00 0.00 54 VAL A C 12
ATOM 18512 O O . VAL A 1 68 ? 2.568 8.233 -32.447 1.00 0.00 54 VAL A O 12
ATOM 18525 N N . LYS A 1 69 ? 3.699 8.026 -34.404 1.00 0.00 55 LYS A N 12
ATOM 18526 C CA . LYS A 1 69 ? 3.402 9.382 -34.989 1.00 0.00 55 LYS A CA 12
ATOM 18527 C C . LYS A 1 69 ? 4.495 9.749 -36.025 1.00 0.00 55 LYS A C 12
ATOM 18528 O O . LYS A 1 69 ? 5.686 9.500 -35.781 1.00 0.00 55 LYS A O 12
ATOM 18547 N N . PRO A 1 70 ? 4.102 10.323 -37.212 1.00 0.00 56 PRO A N 12
ATOM 18548 C CA . PRO A 1 70 ? 5.032 11.002 -38.143 1.00 0.00 56 PRO A CA 12
ATOM 18549 C C . PRO A 1 70 ? 5.814 12.150 -37.449 1.00 0.00 56 PRO A C 12
ATOM 18550 O O . PRO A 1 70 ? 5.218 13.005 -36.779 1.00 0.00 56 PRO A O 12
ATOM 18561 N N . HIS A 1 71 ? 7.156 12.112 -37.598 1.00 0.00 57 HIS A N 12
ATOM 18562 C CA . HIS A 1 71 ? 8.106 13.159 -37.137 1.00 0.00 57 HIS A CA 12
ATOM 18563 C C . HIS A 1 71 ? 8.367 13.140 -35.613 1.00 0.00 57 HIS A C 12
ATOM 18564 O O . HIS A 1 71 ? 9.237 13.887 -35.138 1.00 0.00 57 HIS A O 12
ATOM 18579 N N . VAL A 1 72 ? 7.628 12.301 -34.849 1.00 0.00 58 VAL A N 12
ATOM 18580 C CA . VAL A 1 72 ? 7.912 12.094 -33.411 1.00 0.00 58 VAL A CA 12
ATOM 18581 C C . VAL A 1 72 ? 9.177 11.224 -33.300 1.00 0.00 58 VAL A C 12
ATOM 18582 O O . VAL A 1 72 ? 9.398 10.331 -34.141 1.00 0.00 58 VAL A O 12
ATOM 18595 N N . ASN A 1 73 ? 10.035 11.516 -32.320 1.00 0.00 59 ASN A N 12
ATOM 18596 C CA . ASN A 1 73 ? 11.243 10.719 -32.083 1.00 0.00 59 ASN A CA 12
ATOM 18597 C C . ASN A 1 73 ? 11.081 9.986 -30.756 1.00 0.00 59 ASN A C 12
ATOM 18598 O O . ASN A 1 73 ? 11.198 10.577 -29.693 1.00 0.00 59 ASN A O 12
ATOM 18609 N N . VAL A 1 74 ? 10.799 8.685 -30.837 1.00 0.00 60 VAL A N 12
ATOM 18610 C CA . VAL A 1 74 ? 10.671 7.816 -29.660 1.00 0.00 60 VAL A CA 12
ATOM 18611 C C . VAL A 1 74 ? 11.809 6.797 -29.661 1.00 0.00 60 VAL A C 12
ATOM 18612 O O . VAL A 1 74 ? 12.161 6.243 -30.705 1.00 0.00 60 VAL A O 12
ATOM 18625 N N . LEU A 1 75 ? 12.398 6.608 -28.480 1.00 0.00 61 LEU A N 12
ATOM 18626 C CA . LEU A 1 75 ? 13.651 5.876 -28.272 1.00 0.00 61 LEU A CA 12
ATOM 18627 C C . LEU A 1 75 ? 13.464 4.800 -27.191 1.00 0.00 61 LEU A C 12
ATOM 18628 O O . LEU A 1 75 ? 12.673 4.963 -26.266 1.00 0.00 61 LEU A O 12
ATOM 18644 N N . LYS A 1 76 ? 14.203 3.708 -27.339 1.00 0.00 62 LYS A N 12
ATOM 18645 C CA . LYS A 1 76 ? 14.430 2.720 -26.290 1.00 0.00 62 LYS A CA 12
ATOM 18646 C C . LYS A 1 76 ? 15.916 2.793 -25.896 1.00 0.00 62 LYS A C 12
ATOM 18647 O O . LYS A 1 76 ? 16.781 2.356 -26.660 1.00 0.00 62 LYS A O 12
ATOM 18666 N N . ASN A 1 77 ? 16.189 3.389 -24.717 1.00 0.00 63 ASN A N 12
ATOM 18667 C CA . ASN A 1 77 ? 17.541 3.443 -24.106 1.00 0.00 63 ASN A CA 12
ATOM 18668 C C . ASN A 1 77 ? 18.545 4.165 -25.052 1.00 0.00 63 ASN A C 12
ATOM 18669 O O . ASN A 1 77 ? 19.732 3.831 -25.119 1.00 0.00 63 ASN A O 12
ATOM 18680 N N . GLY A 1 78 ? 18.043 5.194 -25.764 1.00 0.00 64 GLY A N 12
ATOM 18681 C CA . GLY A 1 78 ? 18.834 5.964 -26.730 1.00 0.00 64 GLY A CA 12
ATOM 18682 C C . GLY A 1 78 ? 18.776 5.425 -28.162 1.00 0.00 64 GLY A C 12
ATOM 18683 O O . GLY A 1 78 ? 19.169 6.132 -29.099 1.00 0.00 64 GLY A O 12
ATOM 18687 N N . ARG A 1 79 ? 18.273 4.191 -28.340 1.00 0.00 65 ARG A N 12
ATOM 18688 C CA . ARG A 1 79 ? 18.091 3.567 -29.669 1.00 0.00 65 ARG A CA 12
ATOM 18689 C C . ARG A 1 79 ? 16.690 3.903 -30.190 1.00 0.00 65 ARG A C 12
ATOM 18690 O O . ARG A 1 79 ? 15.699 3.310 -29.757 1.00 0.00 65 ARG A O 12
ATOM 18711 N N . GLU A 1 80 ? 16.626 4.865 -31.109 1.00 0.00 66 GLU A N 12
ATOM 18712 C CA . GLU A 1 80 ? 15.370 5.461 -31.584 1.00 0.00 66 GLU A CA 12
ATOM 18713 C C . GLU A 1 80 ? 14.504 4.413 -32.328 1.00 0.00 66 GLU A C 12
ATOM 18714 O O . GLU A 1 80 ? 14.812 4.023 -33.458 1.00 0.00 66 GLU A O 12
ATOM 18726 N N . VAL A 1 81 ? 13.420 3.963 -31.659 1.00 0.00 67 VAL A N 12
ATOM 18727 C CA . VAL A 1 81 ? 12.554 2.866 -32.140 1.00 0.00 67 VAL A CA 12
ATOM 18728 C C . VAL A 1 81 ? 11.709 3.240 -33.378 1.00 0.00 67 VAL A C 12
ATOM 18729 O O . VAL A 1 81 ? 10.980 2.395 -33.891 1.00 0.00 67 VAL A O 12
ATOM 18742 N N . VAL A 1 82 ? 11.817 4.497 -33.867 1.00 0.00 68 VAL A N 12
ATOM 18743 C CA . VAL A 1 82 ? 11.197 4.906 -35.153 1.00 0.00 68 VAL A CA 12
ATOM 18744 C C . VAL A 1 82 ? 11.928 4.268 -36.368 1.00 0.00 68 VAL A C 12
ATOM 18745 O O . VAL A 1 82 ? 11.430 4.340 -37.494 1.00 0.00 68 VAL A O 12
ATOM 18758 N N . HIS A 1 83 ? 13.126 3.686 -36.134 1.00 0.00 69 HIS A N 12
ATOM 18759 C CA . HIS A 1 83 ? 13.921 2.991 -37.181 1.00 0.00 69 HIS A CA 12
ATOM 18760 C C . HIS A 1 83 ? 13.614 1.474 -37.187 1.00 0.00 69 HIS A C 12
ATOM 18761 O O . HIS A 1 83 ? 13.863 0.783 -38.184 1.00 0.00 69 HIS A O 12
ATOM 18776 N N . LEU A 1 84 ? 13.084 0.972 -36.054 1.00 0.00 70 LEU A N 12
ATOM 18777 C CA . LEU A 1 84 ? 12.659 -0.435 -35.876 1.00 0.00 70 LEU A CA 12
ATOM 18778 C C . LEU A 1 84 ? 11.183 -0.463 -35.427 1.00 0.00 70 LEU A C 12
ATOM 18779 O O . LEU A 1 84 ? 10.415 0.431 -35.797 1.00 0.00 70 LEU A O 12
ATOM 18795 N N . ASP A 1 85 ? 10.775 -1.521 -34.702 1.00 0.00 71 ASP A N 12
ATOM 18796 C CA . ASP A 1 85 ? 9.445 -1.607 -34.077 1.00 0.00 71 ASP A CA 12
ATOM 18797 C C . ASP A 1 85 ? 9.224 -0.450 -33.077 1.00 0.00 71 ASP A C 12
ATOM 18798 O O . ASP A 1 85 ? 9.844 -0.425 -32.005 1.00 0.00 71 ASP A O 12
ATOM 18807 N N . GLY A 1 86 ? 8.343 0.494 -33.441 1.00 0.00 72 GLY A N 12
ATOM 18808 C CA . GLY A 1 86 ? 8.015 1.630 -32.574 1.00 0.00 72 GLY A CA 12
ATOM 18809 C C . GLY A 1 86 ? 6.998 1.263 -31.504 1.00 0.00 72 GLY A C 12
ATOM 18810 O O . GLY A 1 86 ? 7.170 1.609 -30.337 1.00 0.00 72 GLY A O 12
ATOM 18814 N N . MET A 1 87 ? 5.931 0.567 -31.920 1.00 0.00 73 MET A N 12
ATOM 18815 C CA . MET A 1 87 ? 4.794 0.212 -31.039 1.00 0.00 73 MET A CA 12
ATOM 18816 C C . MET A 1 87 ? 5.078 -1.019 -30.159 1.00 0.00 73 MET A C 12
ATOM 18817 O O . MET A 1 87 ? 4.397 -1.207 -29.147 1.00 0.00 73 MET A O 12
ATOM 18831 N N . ALA A 1 88 ? 6.067 -1.859 -30.545 1.00 0.00 74 ALA A N 12
ATOM 18832 C CA . ALA A 1 88 ? 6.399 -3.092 -29.794 1.00 0.00 74 ALA A CA 12
ATOM 18833 C C . ALA A 1 88 ? 7.801 -3.609 -30.147 1.00 0.00 74 ALA A C 12
ATOM 18834 O O . ALA A 1 88 ? 7.943 -4.533 -30.951 1.00 0.00 74 ALA A O 12
ATOM 18841 N N . THR A 1 89 ? 8.843 -2.986 -29.558 1.00 0.00 75 THR A N 12
ATOM 18842 C CA . THR A 1 89 ? 10.241 -3.375 -29.811 1.00 0.00 75 THR A CA 12
ATOM 18843 C C . THR A 1 89 ? 10.632 -4.679 -29.053 1.00 0.00 75 THR A C 12
ATOM 18844 O O . THR A 1 89 ? 10.670 -5.756 -29.672 1.00 0.00 75 THR A O 12
ATOM 18855 N N . ALA A 1 90 ? 10.843 -4.595 -27.723 1.00 0.00 76 ALA A N 12
ATOM 18856 C CA . ALA A 1 90 ? 11.528 -5.662 -26.957 1.00 0.00 76 ALA A CA 12
ATOM 18857 C C . ALA A 1 90 ? 11.561 -5.345 -25.449 1.00 0.00 76 ALA A C 12
ATOM 18858 O O . ALA A 1 90 ? 12.541 -5.673 -24.763 1.00 0.00 76 ALA A O 12
ATOM 18865 N N . LEU A 1 91 ? 10.493 -4.710 -24.927 1.00 0.00 77 LEU A N 12
ATOM 18866 C CA . LEU A 1 91 ? 10.502 -4.184 -23.546 1.00 0.00 77 LEU A CA 12
ATOM 18867 C C . LEU A 1 91 ? 10.393 -5.306 -22.486 1.00 0.00 77 LEU A C 12
ATOM 18868 O O . LEU A 1 91 ? 9.795 -6.362 -22.721 1.00 0.00 77 LEU A O 12
ATOM 18884 N N . ASP A 1 92 ? 11.000 -5.018 -21.330 1.00 0.00 78 ASP A N 12
ATOM 18885 C CA . ASP A 1 92 ? 11.084 -5.905 -20.160 1.00 0.00 78 ASP A CA 12
ATOM 18886 C C . ASP A 1 92 ? 11.252 -5.011 -18.904 1.00 0.00 78 ASP A C 12
ATOM 18887 O O . ASP A 1 92 ? 11.276 -3.786 -19.022 1.00 0.00 78 ASP A O 12
ATOM 18896 N N . ASP A 1 93 ? 11.344 -5.606 -17.716 1.00 0.00 79 ASP A N 12
ATOM 18897 C CA . ASP A 1 93 ? 11.470 -4.858 -16.449 1.00 0.00 79 ASP A CA 12
ATOM 18898 C C . ASP A 1 93 ? 12.784 -4.051 -16.385 1.00 0.00 79 ASP A C 12
ATOM 18899 O O . ASP A 1 93 ? 13.863 -4.587 -16.634 1.00 0.00 79 ASP A O 12
ATOM 18908 N N . GLY A 1 94 ? 12.658 -2.753 -16.054 1.00 0.00 80 GLY A N 12
ATOM 18909 C CA . GLY A 1 94 ? 13.808 -1.841 -15.937 1.00 0.00 80 GLY A CA 12
ATOM 18910 C C . GLY A 1 94 ? 14.233 -1.194 -17.262 1.00 0.00 80 GLY A C 12
ATOM 18911 O O . GLY A 1 94 ? 15.251 -0.490 -17.309 1.00 0.00 80 GLY A O 12
ATOM 18915 N N . ASP A 1 95 ? 13.453 -1.419 -18.330 1.00 0.00 81 ASP A N 12
ATOM 18916 C CA . ASP A 1 95 ? 13.760 -0.918 -19.689 1.00 0.00 81 ASP A CA 12
ATOM 18917 C C . ASP A 1 95 ? 13.342 0.563 -19.853 1.00 0.00 81 ASP A C 12
ATOM 18918 O O . ASP A 1 95 ? 12.178 0.911 -19.669 1.00 0.00 81 ASP A O 12
ATOM 18927 N N . ALA A 1 96 ? 14.317 1.427 -20.207 1.00 0.00 82 ALA A N 12
ATOM 18928 C CA . ALA A 1 96 ? 14.096 2.880 -20.359 1.00 0.00 82 ALA A CA 12
ATOM 18929 C C . ALA A 1 96 ? 13.555 3.232 -21.760 1.00 0.00 82 ALA A C 12
ATOM 18930 O O . ALA A 1 96 ? 14.170 2.873 -22.769 1.00 0.00 82 ALA A O 12
ATOM 18937 N N . VAL A 1 97 ? 12.404 3.935 -21.809 1.00 0.00 83 VAL A N 12
ATOM 18938 C CA . VAL A 1 97 ? 11.808 4.445 -23.061 1.00 0.00 83 VAL A CA 12
ATOM 18939 C C . VAL A 1 97 ? 11.827 5.987 -23.056 1.00 0.00 83 VAL A C 12
ATOM 18940 O O . VAL A 1 97 ? 11.083 6.622 -22.303 1.00 0.00 83 VAL A O 12
ATOM 18953 N N . SER A 1 98 ? 12.710 6.569 -23.879 1.00 0.00 84 SER A N 12
ATOM 18954 C CA . SER A 1 98 ? 12.799 8.027 -24.073 1.00 0.00 84 SER A CA 12
ATOM 18955 C C . SER A 1 98 ? 11.802 8.481 -25.155 1.00 0.00 84 SER A C 12
ATOM 18956 O O . SER A 1 98 ? 11.452 7.699 -26.032 1.00 0.00 84 SER A O 12
ATOM 18964 N N . VAL A 1 99 ? 11.322 9.742 -25.081 1.00 0.00 85 VAL A N 12
ATOM 18965 C CA . VAL A 1 99 ? 10.417 10.325 -26.099 1.00 0.00 85 VAL A CA 12
ATOM 18966 C C . VAL A 1 99 ? 10.782 11.808 -26.342 1.00 0.00 85 VAL A C 12
ATOM 18967 O O . VAL A 1 99 ? 11.226 12.521 -25.432 1.00 0.00 85 VAL A O 12
ATOM 18980 N N . PHE A 1 100 ? 10.589 12.239 -27.583 1.00 0.00 86 PHE A N 12
ATOM 18981 C CA . PHE A 1 100 ? 10.751 13.628 -28.036 1.00 0.00 86 PHE A CA 12
ATOM 18982 C C . PHE A 1 100 ? 9.522 13.925 -28.924 1.00 0.00 86 PHE A C 12
ATOM 18983 O O . PHE A 1 100 ? 9.180 13.077 -29.759 1.00 0.00 86 PHE A O 12
ATOM 19000 N N . PRO A 1 101 ? 8.836 15.097 -28.761 1.00 0.00 87 PRO A N 12
ATOM 19001 C CA . PRO A 1 101 ? 7.648 15.484 -29.575 1.00 0.00 87 PRO A CA 12
ATOM 19002 C C . PRO A 1 101 ? 7.927 15.571 -31.096 1.00 0.00 87 PRO A C 12
ATOM 19003 O O . PRO A 1 101 ? 9.093 15.620 -31.514 1.00 0.00 87 PRO A O 12
ATOM 19014 N N . PRO A 1 102 ? 6.837 15.600 -31.942 1.00 0.00 88 PRO A N 12
ATOM 19015 C CA . PRO A 1 102 ? 6.970 15.670 -33.411 1.00 0.00 88 PRO A CA 12
ATOM 19016 C C . PRO A 1 102 ? 7.634 16.986 -33.846 1.00 0.00 88 PRO A C 12
ATOM 19017 O O . PRO A 1 102 ? 7.221 18.069 -33.415 1.00 0.00 88 PRO A O 12
ATOM 19028 N N . VAL A 1 103 ? 8.657 16.877 -34.710 1.00 0.00 89 VAL A N 12
ATOM 19029 C CA . VAL A 1 103 ? 9.478 18.020 -35.155 1.00 0.00 89 VAL A CA 12
ATOM 19030 C C . VAL A 1 103 ? 9.182 18.338 -36.636 1.00 0.00 89 VAL A C 12
ATOM 19031 O O . VAL A 1 103 ? 9.303 17.476 -37.510 1.00 0.00 89 VAL A O 12
ATOM 19044 N N . ALA A 1 104 ? 8.752 19.581 -36.903 1.00 0.00 90 ALA A N 12
ATOM 19045 C CA . ALA A 1 104 ? 8.361 20.042 -38.247 1.00 0.00 90 ALA A CA 12
ATOM 19046 C C . ALA A 1 104 ? 8.914 21.455 -38.499 1.00 0.00 90 ALA A C 12
ATOM 19047 O O . ALA A 1 104 ? 8.987 22.280 -37.574 1.00 0.00 90 ALA A O 12
ATOM 19054 N N . GLY A 1 105 ? 9.308 21.716 -39.753 1.00 0.00 91 GLY A N 12
ATOM 19055 C CA . GLY A 1 105 ? 9.887 22.996 -40.156 1.00 0.00 91 GLY A CA 12
ATOM 19056 C C . GLY A 1 105 ? 10.604 22.879 -41.493 1.00 0.00 91 GLY A C 12
ATOM 19057 O O . GLY A 1 105 ? 10.440 23.735 -42.375 1.00 0.00 91 GLY A O 12
ATOM 19061 N N . GLY A 1 106 ? 11.389 21.795 -41.636 1.00 0.00 92 GLY A N 12
ATOM 19062 C CA . GLY A 1 106 ? 12.117 21.492 -42.868 1.00 0.00 92 GLY A CA 12
ATOM 19063 C C . GLY A 1 106 ? 12.455 20.001 -42.941 1.00 0.00 92 GLY A C 12
ATOM 19064 O O . GLY A 1 106 ? 13.555 19.601 -42.502 1.00 0.00 92 GLY A O 12
ATOM 19069 N N . GLY A 1 1 ? -6.274 -0.741 -4.144 1.00 0.00 -13 GLY A N 13
ATOM 19070 C CA . GLY A 1 1 ? -5.345 -1.836 -3.774 1.00 0.00 -13 GLY A CA 13
ATOM 19071 C C . GLY A 1 1 ? -4.288 -2.122 -4.840 1.00 0.00 -13 GLY A C 13
ATOM 19072 O O . GLY A 1 1 ? -3.181 -1.561 -4.797 1.00 0.00 -13 GLY A O 13
ATOM 19078 N N . GLY A 1 2 ? -4.637 -2.984 -5.816 1.00 0.00 -12 GLY A N 13
ATOM 19079 C CA . GLY A 1 2 ? -3.683 -3.505 -6.812 1.00 0.00 -12 GLY A CA 13
ATOM 19080 C C . GLY A 1 2 ? -3.694 -2.731 -8.129 1.00 0.00 -12 GLY A C 13
ATOM 19081 O O . GLY A 1 2 ? -4.279 -3.182 -9.126 1.00 0.00 -12 GLY A O 13
ATOM 19085 N N . GLY A 1 3 ? -3.048 -1.549 -8.121 1.00 0.00 -11 GLY A N 13
ATOM 19086 C CA . GLY A 1 3 ? -2.921 -0.704 -9.315 1.00 0.00 -11 GLY A CA 13
ATOM 19087 C C . GLY A 1 3 ? -1.698 -1.064 -10.163 1.00 0.00 -11 GLY A C 13
ATOM 19088 O O . GLY A 1 3 ? -1.772 -1.099 -11.393 1.00 0.00 -11 GLY A O 13
ATOM 19092 N N . ARG A 1 4 ? -0.573 -1.348 -9.486 1.00 0.00 -10 ARG A N 13
ATOM 19093 C CA . ARG A 1 4 ? 0.727 -1.640 -10.135 1.00 0.00 -10 ARG A CA 13
ATOM 19094 C C . ARG A 1 4 ? 0.774 -3.077 -10.695 1.00 0.00 -10 ARG A C 13
ATOM 19095 O O . ARG A 1 4 ? 1.519 -3.348 -11.640 1.00 0.00 -10 ARG A O 13
ATOM 19116 N N . ASP A 1 5 ? -0.008 -3.993 -10.081 1.00 0.00 -9 ASP A N 13
ATOM 19117 C CA . ASP A 1 5 ? -0.160 -5.390 -10.570 1.00 0.00 -9 ASP A CA 13
ATOM 19118 C C . ASP A 1 5 ? -1.218 -5.449 -11.691 1.00 0.00 -9 ASP A C 13
ATOM 19119 O O . ASP A 1 5 ? -1.130 -6.294 -12.599 1.00 0.00 -9 ASP A O 13
ATOM 19128 N N . TYR A 1 6 ? -2.209 -4.527 -11.591 1.00 0.00 -8 TYR A N 13
ATOM 19129 C CA . TYR A 1 6 ? -3.363 -4.398 -12.517 1.00 0.00 -8 TYR A CA 13
ATOM 19130 C C . TYR A 1 6 ? -4.355 -5.564 -12.355 1.00 0.00 -8 TYR A C 13
ATOM 19131 O O . TYR A 1 6 ? -5.491 -5.369 -11.907 1.00 0.00 -8 TYR A O 13
ATOM 19149 N N . LYS A 1 7 ? -3.909 -6.772 -12.722 1.00 0.00 -7 LYS A N 13
ATOM 19150 C CA . LYS A 1 7 ? -4.697 -8.016 -12.618 1.00 0.00 -7 LYS A CA 13
ATOM 19151 C C . LYS A 1 7 ? -4.239 -8.860 -11.411 1.00 0.00 -7 LYS A C 13
ATOM 19152 O O . LYS A 1 7 ? -3.235 -8.546 -10.758 1.00 0.00 -7 LYS A O 13
ATOM 19171 N N . ASP A 1 8 ? -4.991 -9.942 -11.144 1.00 0.00 -6 ASP A N 13
ATOM 19172 C CA . ASP A 1 8 ? -4.656 -10.949 -10.118 1.00 0.00 -6 ASP A CA 13
ATOM 19173 C C . ASP A 1 8 ? -4.545 -12.331 -10.797 1.00 0.00 -6 ASP A C 13
ATOM 19174 O O . ASP A 1 8 ? -5.560 -12.925 -11.180 1.00 0.00 -6 ASP A O 13
ATOM 19183 N N . ASP A 1 9 ? -3.300 -12.800 -10.989 1.00 0.00 -5 ASP A N 13
ATOM 19184 C CA . ASP A 1 9 ? -2.993 -14.131 -11.550 1.00 0.00 -5 ASP A CA 13
ATOM 19185 C C . ASP A 1 9 ? -1.552 -14.486 -11.182 1.00 0.00 -5 ASP A C 13
ATOM 19186 O O . ASP A 1 9 ? -1.288 -15.452 -10.456 1.00 0.00 -5 ASP A O 13
ATOM 19195 N N . ASP A 1 10 ? -0.629 -13.663 -11.698 1.00 0.00 -4 ASP A N 13
ATOM 19196 C CA . ASP A 1 10 ? 0.787 -13.681 -11.313 1.00 0.00 -4 ASP A CA 13
ATOM 19197 C C . ASP A 1 10 ? 0.957 -12.798 -10.055 1.00 0.00 -4 ASP A C 13
ATOM 19198 O O . ASP A 1 10 ? 0.026 -12.056 -9.686 1.00 0.00 -4 ASP A O 13
ATOM 19207 N N . ASP A 1 11 ? 2.132 -12.882 -9.391 1.00 0.00 -3 ASP A N 13
ATOM 19208 C CA . ASP A 1 11 ? 2.480 -11.996 -8.248 1.00 0.00 -3 ASP A CA 13
ATOM 19209 C C . ASP A 1 11 ? 2.590 -10.518 -8.683 1.00 0.00 -3 ASP A C 13
ATOM 19210 O O . ASP A 1 11 ? 2.483 -9.615 -7.848 1.00 0.00 -3 ASP A O 13
ATOM 19219 N N . LYS A 1 12 ? 2.812 -10.299 -9.992 1.00 0.00 -2 LYS A N 13
ATOM 19220 C CA . LYS A 1 12 ? 2.829 -8.967 -10.617 1.00 0.00 -2 LYS A CA 13
ATOM 19221 C C . LYS A 1 12 ? 2.442 -9.081 -12.099 1.00 0.00 -2 LYS A C 13
ATOM 19222 O O . LYS A 1 12 ? 1.431 -8.511 -12.508 1.00 0.00 -2 LYS A O 13
ATOM 19241 N N . GLY A 1 13 ? 3.230 -9.850 -12.885 1.00 0.00 -1 GLY A N 13
ATOM 19242 C CA . GLY A 1 13 ? 3.080 -9.907 -14.349 1.00 0.00 -1 GLY A CA 13
ATOM 19243 C C . GLY A 1 13 ? 3.211 -8.531 -14.995 1.00 0.00 -1 GLY A C 13
ATOM 19244 O O . GLY A 1 13 ? 2.573 -8.240 -16.013 1.00 0.00 -1 GLY A O 13
ATOM 19248 N N . THR A 1 14 ? 4.032 -7.681 -14.355 1.00 0.00 0 THR A N 13
ATOM 19249 C CA . THR A 1 14 ? 4.179 -6.261 -14.680 1.00 0.00 0 THR A CA 13
ATOM 19250 C C . THR A 1 14 ? 5.649 -5.837 -14.548 1.00 0.00 0 THR A C 13
ATOM 19251 O O . THR A 1 14 ? 6.344 -6.255 -13.612 1.00 0.00 0 THR A O 13
ATOM 19262 N N . MET A 1 15 ? 6.084 -4.968 -15.467 1.00 0.00 1 MET A N 13
ATOM 19263 C CA . MET A 1 15 ? 7.464 -4.477 -15.562 1.00 0.00 1 MET A CA 13
ATOM 19264 C C . MET A 1 15 ? 7.525 -2.966 -15.273 1.00 0.00 1 MET A C 13
ATOM 19265 O O . MET A 1 15 ? 6.718 -2.189 -15.804 1.00 0.00 1 MET A O 13
ATOM 19279 N N . GLU A 1 16 ? 8.472 -2.569 -14.401 1.00 0.00 2 GLU A N 13
ATOM 19280 C CA . GLU A 1 16 ? 8.718 -1.153 -14.061 1.00 0.00 2 GLU A CA 13
ATOM 19281 C C . GLU A 1 16 ? 9.651 -0.530 -15.105 1.00 0.00 2 GLU A C 13
ATOM 19282 O O . GLU A 1 16 ? 10.720 -1.083 -15.389 1.00 0.00 2 GLU A O 13
ATOM 19294 N N . LEU A 1 17 ? 9.248 0.620 -15.667 1.00 0.00 3 LEU A N 13
ATOM 19295 C CA . LEU A 1 17 ? 9.955 1.270 -16.790 1.00 0.00 3 LEU A CA 13
ATOM 19296 C C . LEU A 1 17 ? 10.259 2.735 -16.456 1.00 0.00 3 LEU A C 13
ATOM 19297 O O . LEU A 1 17 ? 9.387 3.437 -15.941 1.00 0.00 3 LEU A O 13
ATOM 19313 N N . GLU A 1 18 ? 11.477 3.205 -16.780 1.00 0.00 4 GLU A N 13
ATOM 19314 C CA . GLU A 1 18 ? 11.847 4.615 -16.589 1.00 0.00 4 GLU A CA 13
ATOM 19315 C C . GLU A 1 18 ? 11.497 5.418 -17.855 1.00 0.00 4 GLU A C 13
ATOM 19316 O O . GLU A 1 18 ? 12.220 5.380 -18.850 1.00 0.00 4 GLU A O 13
ATOM 19328 N N . LEU A 1 19 ? 10.381 6.152 -17.817 1.00 0.00 5 LEU A N 13
ATOM 19329 C CA . LEU A 1 19 ? 9.893 6.892 -18.984 1.00 0.00 5 LEU A CA 13
ATOM 19330 C C . LEU A 1 19 ? 10.428 8.321 -18.935 1.00 0.00 5 LEU A C 13
ATOM 19331 O O . LEU A 1 19 ? 10.021 9.126 -18.097 1.00 0.00 5 LEU A O 13
ATOM 19347 N N . ARG A 1 20 ? 11.377 8.593 -19.817 1.00 0.00 6 ARG A N 13
ATOM 19348 C CA . ARG A 1 20 ? 12.076 9.864 -19.902 1.00 0.00 6 ARG A CA 13
ATOM 19349 C C . ARG A 1 20 ? 11.419 10.748 -20.973 1.00 0.00 6 ARG A C 13
ATOM 19350 O O . ARG A 1 20 ? 11.324 10.359 -22.127 1.00 0.00 6 ARG A O 13
ATOM 19371 N N . PHE A 1 21 ? 10.938 11.921 -20.558 1.00 0.00 7 PHE A N 13
ATOM 19372 C CA . PHE A 1 21 ? 10.258 12.899 -21.426 1.00 0.00 7 PHE A CA 13
ATOM 19373 C C . PHE A 1 21 ? 11.178 14.085 -21.661 1.00 0.00 7 PHE A C 13
ATOM 19374 O O . PHE A 1 21 ? 11.809 14.577 -20.728 1.00 0.00 7 PHE A O 13
ATOM 19391 N N . PHE A 1 22 ? 11.279 14.527 -22.920 1.00 0.00 8 PHE A N 13
ATOM 19392 C CA . PHE A 1 22 ? 12.141 15.655 -23.306 1.00 0.00 8 PHE A CA 13
ATOM 19393 C C . PHE A 1 22 ? 11.336 16.672 -24.116 1.00 0.00 8 PHE A C 13
ATOM 19394 O O . PHE A 1 22 ? 10.222 16.375 -24.574 1.00 0.00 8 PHE A O 13
ATOM 19411 N N . ALA A 1 23 ? 11.893 17.892 -24.210 1.00 0.00 9 ALA A N 13
ATOM 19412 C CA . ALA A 1 23 ? 11.337 19.002 -24.995 1.00 0.00 9 ALA A CA 13
ATOM 19413 C C . ALA A 1 23 ? 9.913 19.404 -24.490 1.00 0.00 9 ALA A C 13
ATOM 19414 O O . ALA A 1 23 ? 9.764 19.725 -23.303 1.00 0.00 9 ALA A O 13
ATOM 19421 N N . THR A 1 24 ? 8.881 19.370 -25.368 1.00 0.00 10 THR A N 13
ATOM 19422 C CA . THR A 1 24 ? 7.486 19.681 -24.993 1.00 0.00 10 THR A CA 13
ATOM 19423 C C . THR A 1 24 ? 6.894 18.592 -24.066 1.00 0.00 10 THR A C 13
ATOM 19424 O O . THR A 1 24 ? 6.300 18.909 -23.039 1.00 0.00 10 THR A O 13
ATOM 19435 N N . PHE A 1 25 ? 7.105 17.306 -24.424 1.00 0.00 11 PHE A N 13
ATOM 19436 C CA . PHE A 1 25 ? 6.584 16.148 -23.641 1.00 0.00 11 PHE A CA 13
ATOM 19437 C C . PHE A 1 25 ? 7.083 16.188 -22.178 1.00 0.00 11 PHE A C 13
ATOM 19438 O O . PHE A 1 25 ? 6.408 15.689 -21.273 1.00 0.00 11 PHE A O 13
ATOM 19455 N N . ARG A 1 26 ? 8.269 16.804 -21.974 1.00 0.00 12 ARG A N 13
ATOM 19456 C CA . ARG A 1 26 ? 8.875 16.983 -20.643 1.00 0.00 12 ARG A CA 13
ATOM 19457 C C . ARG A 1 26 ? 8.017 17.896 -19.757 1.00 0.00 12 ARG A C 13
ATOM 19458 O O . ARG A 1 26 ? 7.649 17.521 -18.638 1.00 0.00 12 ARG A O 13
ATOM 19479 N N . GLU A 1 27 ? 7.699 19.103 -20.278 1.00 0.00 13 GLU A N 13
ATOM 19480 C CA . GLU A 1 27 ? 6.968 20.133 -19.513 1.00 0.00 13 GLU A CA 13
ATOM 19481 C C . GLU A 1 27 ? 5.480 19.762 -19.352 1.00 0.00 13 GLU A C 13
ATOM 19482 O O . GLU A 1 27 ? 4.813 20.242 -18.430 1.00 0.00 13 GLU A O 13
ATOM 19494 N N . VAL A 1 28 ? 4.980 18.889 -20.247 1.00 0.00 14 VAL A N 13
ATOM 19495 C CA . VAL A 1 28 ? 3.652 18.256 -20.100 1.00 0.00 14 VAL A CA 13
ATOM 19496 C C . VAL A 1 28 ? 3.597 17.398 -18.813 1.00 0.00 14 VAL A C 13
ATOM 19497 O O . VAL A 1 28 ? 2.670 17.519 -18.006 1.00 0.00 14 VAL A O 13
ATOM 19510 N N . VAL A 1 29 ? 4.605 16.534 -18.642 1.00 0.00 15 VAL A N 13
ATOM 19511 C CA . VAL A 1 29 ? 4.712 15.638 -17.468 1.00 0.00 15 VAL A CA 13
ATOM 19512 C C . VAL A 1 29 ? 5.277 16.404 -16.242 1.00 0.00 15 VAL A C 13
ATOM 19513 O O . VAL A 1 29 ? 5.143 15.963 -15.093 1.00 0.00 15 VAL A O 13
ATOM 19526 N N . GLY A 1 30 ? 5.862 17.587 -16.510 1.00 0.00 16 GLY A N 13
ATOM 19527 C CA . GLY A 1 30 ? 6.421 18.458 -15.470 1.00 0.00 16 GLY A CA 13
ATOM 19528 C C . GLY A 1 30 ? 7.773 17.973 -14.946 1.00 0.00 16 GLY A C 13
ATOM 19529 O O . GLY A 1 30 ? 8.260 18.464 -13.919 1.00 0.00 16 GLY A O 13
ATOM 19533 N N . GLN A 1 31 ? 8.380 17.023 -15.682 1.00 0.00 17 GLN A N 13
ATOM 19534 C CA . GLN A 1 31 ? 9.647 16.366 -15.307 1.00 0.00 17 GLN A CA 13
ATOM 19535 C C . GLN A 1 31 ? 10.214 15.587 -16.504 1.00 0.00 17 GLN A C 13
ATOM 19536 O O . GLN A 1 31 ? 9.468 15.192 -17.413 1.00 0.00 17 GLN A O 13
ATOM 19550 N N . LYS A 1 32 ? 11.545 15.377 -16.486 1.00 0.00 18 LYS A N 13
ATOM 19551 C CA . LYS A 1 32 ? 12.295 14.811 -17.624 1.00 0.00 18 LYS A CA 13
ATOM 19552 C C . LYS A 1 32 ? 12.386 13.277 -17.588 1.00 0.00 18 LYS A C 13
ATOM 19553 O O . LYS A 1 32 ? 12.803 12.663 -18.573 1.00 0.00 18 LYS A O 13
ATOM 19572 N N . SER A 1 33 ? 12.043 12.669 -16.447 1.00 0.00 19 SER A N 13
ATOM 19573 C CA . SER A 1 33 ? 12.059 11.200 -16.265 1.00 0.00 19 SER A CA 13
ATOM 19574 C C . SER A 1 33 ? 11.069 10.817 -15.147 1.00 0.00 19 SER A C 13
ATOM 19575 O O . SER A 1 33 ? 10.860 11.596 -14.203 1.00 0.00 19 SER A O 13
ATOM 19583 N N . ILE A 1 34 ? 10.456 9.630 -15.281 1.00 0.00 20 ILE A N 13
ATOM 19584 C CA . ILE A 1 34 ? 9.566 9.023 -14.264 1.00 0.00 20 ILE A CA 13
ATOM 19585 C C . ILE A 1 34 ? 9.836 7.513 -14.212 1.00 0.00 20 ILE A C 13
ATOM 19586 O O . ILE A 1 34 ? 10.580 6.990 -15.041 1.00 0.00 20 ILE A O 13
ATOM 19602 N N . TYR A 1 35 ? 9.236 6.823 -13.236 1.00 0.00 21 TYR A N 13
ATOM 19603 C CA . TYR A 1 35 ? 9.102 5.359 -13.262 1.00 0.00 21 TYR A CA 13
ATOM 19604 C C . TYR A 1 35 ? 7.611 4.986 -13.272 1.00 0.00 21 TYR A C 13
ATOM 19605 O O . TYR A 1 35 ? 6.880 5.235 -12.306 1.00 0.00 21 TYR A O 13
ATOM 19623 N N . TRP A 1 36 ? 7.185 4.415 -14.400 1.00 0.00 22 TRP A N 13
ATOM 19624 C CA . TRP A 1 36 ? 5.888 3.748 -14.564 1.00 0.00 22 TRP A CA 13
ATOM 19625 C C . TRP A 1 36 ? 6.054 2.257 -14.259 1.00 0.00 22 TRP A C 13
ATOM 19626 O O . TRP A 1 36 ? 7.146 1.788 -13.934 1.00 0.00 22 TRP A O 13
ATOM 19647 N N . ARG A 1 37 ? 4.947 1.540 -14.390 1.00 0.00 23 ARG A N 13
ATOM 19648 C CA . ARG A 1 37 ? 4.890 0.089 -14.288 1.00 0.00 23 ARG A CA 13
ATOM 19649 C C . ARG A 1 37 ? 3.650 -0.377 -15.045 1.00 0.00 23 ARG A C 13
ATOM 19650 O O . ARG A 1 37 ? 2.536 -0.106 -14.622 1.00 0.00 23 ARG A O 13
ATOM 19671 N N . VAL A 1 38 ? 3.876 -1.039 -16.184 1.00 0.00 24 VAL A N 13
ATOM 19672 C CA . VAL A 1 38 ? 2.816 -1.578 -17.059 1.00 0.00 24 VAL A CA 13
ATOM 19673 C C . VAL A 1 38 ? 2.887 -3.103 -17.022 1.00 0.00 24 VAL A C 13
ATOM 19674 O O . VAL A 1 38 ? 3.773 -3.662 -16.391 1.00 0.00 24 VAL A O 13
ATOM 19687 N N . ASP A 1 39 ? 1.951 -3.761 -17.705 1.00 0.00 25 ASP A N 13
ATOM 19688 C CA . ASP A 1 39 ? 1.934 -5.228 -17.833 1.00 0.00 25 ASP A CA 13
ATOM 19689 C C . ASP A 1 39 ? 3.127 -5.700 -18.713 1.00 0.00 25 ASP A C 13
ATOM 19690 O O . ASP A 1 39 ? 3.668 -4.924 -19.506 1.00 0.00 25 ASP A O 13
ATOM 19699 N N . ASP A 1 40 ? 3.545 -6.967 -18.558 1.00 0.00 26 ASP A N 13
ATOM 19700 C CA . ASP A 1 40 ? 4.642 -7.555 -19.368 1.00 0.00 26 ASP A CA 13
ATOM 19701 C C . ASP A 1 40 ? 4.163 -7.841 -20.816 1.00 0.00 26 ASP A C 13
ATOM 19702 O O . ASP A 1 40 ? 4.974 -7.971 -21.737 1.00 0.00 26 ASP A O 13
ATOM 19711 N N . ASP A 1 41 ? 2.832 -7.900 -20.996 1.00 0.00 27 ASP A N 13
ATOM 19712 C CA . ASP A 1 41 ? 2.198 -8.051 -22.324 1.00 0.00 27 ASP A CA 13
ATOM 19713 C C . ASP A 1 41 ? 2.127 -6.681 -23.025 1.00 0.00 27 ASP A C 13
ATOM 19714 O O . ASP A 1 41 ? 2.098 -6.603 -24.264 1.00 0.00 27 ASP A O 13
ATOM 19723 N N . ALA A 1 42 ? 2.147 -5.611 -22.215 1.00 0.00 28 ALA A N 13
ATOM 19724 C CA . ALA A 1 42 ? 2.265 -4.233 -22.699 1.00 0.00 28 ALA A CA 13
ATOM 19725 C C . ALA A 1 42 ? 3.689 -3.988 -23.219 1.00 0.00 28 ALA A C 13
ATOM 19726 O O . ALA A 1 42 ? 4.649 -4.588 -22.732 1.00 0.00 28 ALA A O 13
ATOM 19733 N N . THR A 1 43 ? 3.804 -3.128 -24.232 1.00 0.00 29 THR A N 13
ATOM 19734 C CA . THR A 1 43 ? 5.086 -2.762 -24.872 1.00 0.00 29 THR A CA 13
ATOM 19735 C C . THR A 1 43 ? 5.185 -1.224 -25.005 1.00 0.00 29 THR A C 13
ATOM 19736 O O . THR A 1 43 ? 4.319 -0.516 -24.512 1.00 0.00 29 THR A O 13
ATOM 19747 N N . VAL A 1 44 ? 6.254 -0.731 -25.681 1.00 0.00 30 VAL A N 13
ATOM 19748 C CA . VAL A 1 44 ? 6.517 0.723 -25.912 1.00 0.00 30 VAL A CA 13
ATOM 19749 C C . VAL A 1 44 ? 5.289 1.466 -26.497 1.00 0.00 30 VAL A C 13
ATOM 19750 O O . VAL A 1 44 ? 4.995 2.605 -26.107 1.00 0.00 30 VAL A O 13
ATOM 19763 N N . GLY A 1 45 ? 4.555 0.768 -27.368 1.00 0.00 31 GLY A N 13
ATOM 19764 C CA . GLY A 1 45 ? 3.325 1.286 -27.966 1.00 0.00 31 GLY A CA 13
ATOM 19765 C C . GLY A 1 45 ? 2.164 1.377 -26.980 1.00 0.00 31 GLY A C 13
ATOM 19766 O O . GLY A 1 45 ? 1.403 2.344 -27.006 1.00 0.00 31 GLY A O 13
ATOM 19770 N N . ASP A 1 46 ? 2.017 0.351 -26.118 1.00 0.00 32 ASP A N 13
ATOM 19771 C CA . ASP A 1 46 ? 0.971 0.344 -25.072 1.00 0.00 32 ASP A CA 13
ATOM 19772 C C . ASP A 1 46 ? 1.303 1.372 -23.967 1.00 0.00 32 ASP A C 13
ATOM 19773 O O . ASP A 1 46 ? 0.403 1.923 -23.339 1.00 0.00 32 ASP A O 13
ATOM 19782 N N . VAL A 1 47 ? 2.610 1.621 -23.752 1.00 0.00 33 VAL A N 13
ATOM 19783 C CA . VAL A 1 47 ? 3.098 2.624 -22.790 1.00 0.00 33 VAL A CA 13
ATOM 19784 C C . VAL A 1 47 ? 2.559 4.010 -23.165 1.00 0.00 33 VAL A C 13
ATOM 19785 O O . VAL A 1 47 ? 1.778 4.584 -22.402 1.00 0.00 33 VAL A O 13
ATOM 19798 N N . LEU A 1 48 ? 2.891 4.492 -24.374 1.00 0.00 34 LEU A N 13
ATOM 19799 C CA . LEU A 1 48 ? 2.443 5.818 -24.845 1.00 0.00 34 LEU A CA 13
ATOM 19800 C C . LEU A 1 48 ? 0.905 5.855 -25.048 1.00 0.00 34 LEU A C 13
ATOM 19801 O O . LEU A 1 48 ? 0.270 6.892 -24.844 1.00 0.00 34 LEU A O 13
ATOM 19817 N N . ARG A 1 49 ? 0.319 4.698 -25.409 1.00 0.00 35 ARG A N 13
ATOM 19818 C CA . ARG A 1 49 ? -1.153 4.514 -25.449 1.00 0.00 35 ARG A CA 13
ATOM 19819 C C . ARG A 1 49 ? -1.805 4.841 -24.087 1.00 0.00 35 ARG A C 13
ATOM 19820 O O . ARG A 1 49 ? -2.837 5.514 -24.014 1.00 0.00 35 ARG A O 13
ATOM 19841 N N . SER A 1 50 ? -1.230 4.326 -23.032 1.00 0.00 36 SER A N 13
ATOM 19842 C CA . SER A 1 50 ? -1.708 4.543 -21.673 1.00 0.00 36 SER A CA 13
ATOM 19843 C C . SER A 1 50 ? -1.355 5.971 -21.157 1.00 0.00 36 SER A C 13
ATOM 19844 O O . SER A 1 50 ? -2.081 6.539 -20.332 1.00 0.00 36 SER A O 13
ATOM 19852 N N . LEU A 1 51 ? -0.191 6.512 -21.606 1.00 0.00 37 LEU A N 13
ATOM 19853 C CA . LEU A 1 51 ? 0.314 7.858 -21.190 1.00 0.00 37 LEU A CA 13
ATOM 19854 C C . LEU A 1 51 ? -0.703 8.972 -21.477 1.00 0.00 37 LEU A C 13
ATOM 19855 O O . LEU A 1 51 ? -0.918 9.840 -20.635 1.00 0.00 37 LEU A O 13
ATOM 19871 N N . GLU A 1 52 ? -1.296 8.941 -22.679 1.00 0.00 38 GLU A N 13
ATOM 19872 C CA . GLU A 1 52 ? -2.317 9.929 -23.091 1.00 0.00 38 GLU A CA 13
ATOM 19873 C C . GLU A 1 52 ? -3.590 9.847 -22.229 1.00 0.00 38 GLU A C 13
ATOM 19874 O O . GLU A 1 52 ? -4.262 10.864 -22.024 1.00 0.00 38 GLU A O 13
ATOM 19886 N N . ALA A 1 53 ? -3.896 8.636 -21.717 1.00 0.00 39 ALA A N 13
ATOM 19887 C CA . ALA A 1 53 ? -5.080 8.399 -20.868 1.00 0.00 39 ALA A CA 13
ATOM 19888 C C . ALA A 1 53 ? -4.984 9.167 -19.528 1.00 0.00 39 ALA A C 13
ATOM 19889 O O . ALA A 1 53 ? -6.004 9.424 -18.871 1.00 0.00 39 ALA A O 13
ATOM 19896 N N . GLU A 1 54 ? -3.746 9.513 -19.117 1.00 0.00 40 GLU A N 13
ATOM 19897 C CA . GLU A 1 54 ? -3.496 10.336 -17.920 1.00 0.00 40 GLU A CA 13
ATOM 19898 C C . GLU A 1 54 ? -3.299 11.796 -18.345 1.00 0.00 40 GLU A C 13
ATOM 19899 O O . GLU A 1 54 ? -4.012 12.710 -17.906 1.00 0.00 40 GLU A O 13
ATOM 19911 N N . TYR A 1 55 ? -2.297 11.984 -19.216 1.00 0.00 41 TYR A N 13
ATOM 19912 C CA . TYR A 1 55 ? -1.824 13.288 -19.661 1.00 0.00 41 TYR A CA 13
ATOM 19913 C C . TYR A 1 55 ? -2.571 13.737 -20.918 1.00 0.00 41 TYR A C 13
ATOM 19914 O O . TYR A 1 55 ? -2.341 13.217 -22.020 1.00 0.00 41 TYR A O 13
ATOM 19932 N N . ASP A 1 56 ? -3.480 14.695 -20.719 1.00 0.00 42 ASP A N 13
ATOM 19933 C CA . ASP A 1 56 ? -4.205 15.377 -21.805 1.00 0.00 42 ASP A CA 13
ATOM 19934 C C . ASP A 1 56 ? -3.221 16.139 -22.711 1.00 0.00 42 ASP A C 13
ATOM 19935 O O . ASP A 1 56 ? -3.435 16.252 -23.919 1.00 0.00 42 ASP A O 13
ATOM 19944 N N . GLY A 1 57 ? -2.127 16.632 -22.090 1.00 0.00 43 GLY A N 13
ATOM 19945 C CA . GLY A 1 57 ? -1.034 17.306 -22.801 1.00 0.00 43 GLY A CA 13
ATOM 19946 C C . GLY A 1 57 ? -0.241 16.389 -23.729 1.00 0.00 43 GLY A C 13
ATOM 19947 O O . GLY A 1 57 ? 0.525 16.876 -24.560 1.00 0.00 43 GLY A O 13
ATOM 19951 N N . LEU A 1 58 ? -0.368 15.058 -23.528 1.00 0.00 44 LEU A N 13
ATOM 19952 C CA . LEU A 1 58 ? 0.253 14.029 -24.395 1.00 0.00 44 LEU A CA 13
ATOM 19953 C C . LEU A 1 58 ? -0.784 13.395 -25.340 1.00 0.00 44 LEU A C 13
ATOM 19954 O O . LEU A 1 58 ? -0.395 12.702 -26.274 1.00 0.00 44 LEU A O 13
ATOM 19970 N N . ALA A 1 59 ? -2.084 13.652 -25.104 1.00 0.00 45 ALA A N 13
ATOM 19971 C CA . ALA A 1 59 ? -3.192 13.003 -25.847 1.00 0.00 45 ALA A CA 13
ATOM 19972 C C . ALA A 1 59 ? -3.094 13.229 -27.371 1.00 0.00 45 ALA A C 13
ATOM 19973 O O . ALA A 1 59 ? -3.012 14.373 -27.825 1.00 0.00 45 ALA A O 13
ATOM 19980 N N . GLY A 1 60 ? -3.021 12.112 -28.130 1.00 0.00 46 GLY A N 13
ATOM 19981 C CA . GLY A 1 60 ? -3.100 12.125 -29.602 1.00 0.00 46 GLY A CA 13
ATOM 19982 C C . GLY A 1 60 ? -1.790 12.471 -30.325 1.00 0.00 46 GLY A C 13
ATOM 19983 O O . GLY A 1 60 ? -1.638 12.156 -31.506 1.00 0.00 46 GLY A O 13
ATOM 19987 N N . ARG A 1 61 ? -0.843 13.113 -29.619 1.00 0.00 47 ARG A N 13
ATOM 19988 C CA . ARG A 1 61 ? 0.436 13.589 -30.213 1.00 0.00 47 ARG A CA 13
ATOM 19989 C C . ARG A 1 61 ? 1.557 12.543 -30.062 1.00 0.00 47 ARG A C 13
ATOM 19990 O O . ARG A 1 61 ? 2.698 12.767 -30.489 1.00 0.00 47 ARG A O 13
ATOM 20011 N N . LEU A 1 62 ? 1.207 11.400 -29.452 1.00 0.00 48 LEU A N 13
ATOM 20012 C CA . LEU A 1 62 ? 2.126 10.270 -29.210 1.00 0.00 48 LEU A CA 13
ATOM 20013 C C . LEU A 1 62 ? 1.555 8.972 -29.829 1.00 0.00 48 LEU A C 13
ATOM 20014 O O . LEU A 1 62 ? 2.117 7.897 -29.631 1.00 0.00 48 LEU A O 13
ATOM 20030 N N . ILE A 1 63 ? 0.414 9.093 -30.568 1.00 0.00 49 ILE A N 13
ATOM 20031 C CA . ILE A 1 63 ? -0.198 7.993 -31.370 1.00 0.00 49 ILE A CA 13
ATOM 20032 C C . ILE A 1 63 ? -0.734 8.570 -32.701 1.00 0.00 49 ILE A C 13
ATOM 20033 O O . ILE A 1 63 ? -1.237 9.694 -32.726 1.00 0.00 49 ILE A O 13
ATOM 20049 N N . GLU A 1 64 ? -0.597 7.799 -33.803 1.00 0.00 50 GLU A N 13
ATOM 20050 C CA . GLU A 1 64 ? -1.338 8.037 -35.064 1.00 0.00 50 GLU A CA 13
ATOM 20051 C C . GLU A 1 64 ? -1.663 6.699 -35.747 1.00 0.00 50 GLU A C 13
ATOM 20052 O O . GLU A 1 64 ? -0.752 5.971 -36.118 1.00 0.00 50 GLU A O 13
ATOM 20064 N N . ASP A 1 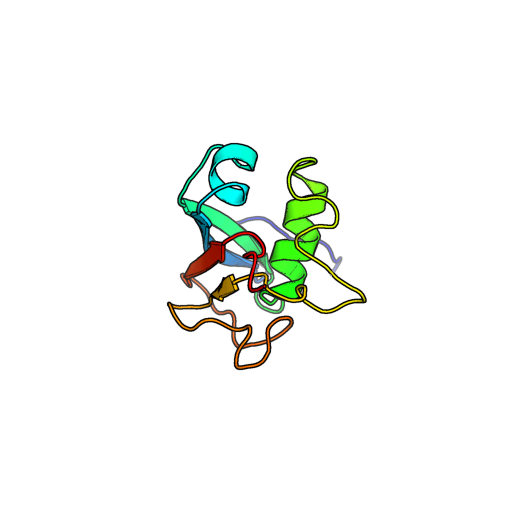65 ? -2.966 6.387 -35.881 1.00 0.00 51 ASP A N 13
ATOM 20065 C CA . ASP A 1 65 ? -3.472 5.215 -36.648 1.00 0.00 51 ASP A CA 13
ATOM 20066 C C . ASP A 1 65 ? -2.849 3.881 -36.144 1.00 0.00 51 ASP A C 13
ATOM 20067 O O . ASP A 1 65 ? -2.654 2.926 -36.903 1.00 0.00 51 ASP A O 13
ATOM 20076 N N . GLY A 1 66 ? -2.547 3.835 -34.833 1.00 0.00 52 GLY A N 13
ATOM 20077 C CA . GLY A 1 66 ? -2.058 2.620 -34.175 1.00 0.00 52 GLY A CA 13
ATOM 20078 C C . GLY A 1 66 ? -0.550 2.397 -34.255 1.00 0.00 52 GLY A C 13
ATOM 20079 O O . GLY A 1 66 ? -0.077 1.331 -33.855 1.00 0.00 52 GLY A O 13
ATOM 20083 N N . GLU A 1 67 ? 0.205 3.369 -34.789 1.00 0.00 53 GLU A N 13
ATOM 20084 C CA . GLU A 1 67 ? 1.680 3.419 -34.639 1.00 0.00 53 GLU A CA 13
ATOM 20085 C C . GLU A 1 67 ? 2.039 4.541 -33.655 1.00 0.00 53 GLU A C 13
ATOM 20086 O O . GLU A 1 67 ? 1.140 5.157 -33.063 1.00 0.00 53 GLU A O 13
ATOM 20098 N N . VAL A 1 68 ? 3.356 4.803 -33.484 1.00 0.00 54 VAL A N 13
ATOM 20099 C CA . VAL A 1 68 ? 3.820 5.838 -32.552 1.00 0.00 54 VAL A CA 13
ATOM 20100 C C . VAL A 1 68 ? 3.363 7.255 -32.979 1.00 0.00 54 VAL A C 13
ATOM 20101 O O . VAL A 1 68 ? 2.690 7.874 -32.211 1.00 0.00 54 VAL A O 13
ATOM 20114 N N . LYS A 1 69 ? 3.679 7.693 -34.223 1.00 0.00 55 LYS A N 13
ATOM 20115 C CA . LYS A 1 69 ? 3.354 9.054 -34.771 1.00 0.00 55 LYS A CA 13
ATOM 20116 C C . LYS A 1 69 ? 4.450 9.420 -35.789 1.00 0.00 55 LYS A C 13
ATOM 20117 O O . LYS A 1 69 ? 5.641 9.238 -35.509 1.00 0.00 55 LYS A O 13
ATOM 20136 N N . PRO A 1 70 ? 4.068 9.907 -37.000 1.00 0.00 56 PRO A N 13
ATOM 20137 C CA . PRO A 1 70 ? 5.017 10.570 -37.937 1.00 0.00 56 PRO A CA 13
ATOM 20138 C C . PRO A 1 70 ? 5.640 11.840 -37.312 1.00 0.00 56 PRO A C 13
ATOM 20139 O O . PRO A 1 70 ? 4.954 12.595 -36.622 1.00 0.00 56 PRO A O 13
ATOM 20150 N N . HIS A 1 71 ? 6.941 12.049 -37.569 1.00 0.00 57 HIS A N 13
ATOM 20151 C CA . HIS A 1 71 ? 7.739 13.231 -37.112 1.00 0.00 57 HIS A CA 13
ATOM 20152 C C . HIS A 1 71 ? 8.213 13.125 -35.641 1.00 0.00 57 HIS A C 13
ATOM 20153 O O . HIS A 1 71 ? 9.166 13.823 -35.258 1.00 0.00 57 HIS A O 13
ATOM 20168 N N . VAL A 1 72 ? 7.544 12.286 -34.816 1.00 0.00 58 VAL A N 13
ATOM 20169 C CA . VAL A 1 72 ? 7.901 12.115 -33.383 1.00 0.00 58 VAL A CA 13
ATOM 20170 C C . VAL A 1 72 ? 9.211 11.320 -33.278 1.00 0.00 58 VAL A C 13
ATOM 20171 O O . VAL A 1 72 ? 9.536 10.544 -34.182 1.00 0.00 58 VAL A O 13
ATOM 20184 N N . ASN A 1 73 ? 9.972 11.534 -32.200 1.00 0.00 59 ASN A N 13
ATOM 20185 C CA . ASN A 1 73 ? 11.215 10.798 -31.943 1.00 0.00 59 ASN A CA 13
ATOM 20186 C C . ASN A 1 73 ? 11.063 10.058 -30.616 1.00 0.00 59 ASN A C 13
ATOM 20187 O O . ASN A 1 73 ? 11.147 10.662 -29.554 1.00 0.00 59 ASN A O 13
ATOM 20198 N N . VAL A 1 74 ? 10.839 8.744 -30.679 1.00 0.00 60 VAL A N 13
ATOM 20199 C CA . VAL A 1 74 ? 10.665 7.891 -29.489 1.00 0.00 60 VAL A CA 13
ATOM 20200 C C . VAL A 1 74 ? 11.771 6.835 -29.450 1.00 0.00 60 VAL A C 13
ATOM 20201 O O . VAL A 1 74 ? 12.066 6.198 -30.457 1.00 0.00 60 VAL A O 13
ATOM 20214 N N . LEU A 1 75 ? 12.395 6.705 -28.271 1.00 0.00 61 LEU A N 13
ATOM 20215 C CA . LEU A 1 75 ? 13.611 5.916 -28.047 1.00 0.00 61 LEU A CA 13
ATOM 20216 C C . LEU A 1 75 ? 13.366 4.828 -26.992 1.00 0.00 61 LEU A C 13
ATOM 20217 O O . LEU A 1 75 ? 12.831 5.096 -25.919 1.00 0.00 61 LEU A O 13
ATOM 20233 N N . LYS A 1 76 ? 13.767 3.601 -27.310 1.00 0.00 62 LYS A N 13
ATOM 20234 C CA . LYS A 1 76 ? 13.793 2.476 -26.373 1.00 0.00 62 LYS A CA 13
ATOM 20235 C C . LYS A 1 76 ? 15.249 2.192 -25.970 1.00 0.00 62 LYS A C 13
ATOM 20236 O O . LYS A 1 76 ? 16.047 1.759 -26.808 1.00 0.00 62 LYS A O 13
ATOM 20255 N N . ASN A 1 77 ? 15.571 2.463 -24.690 1.00 0.00 63 ASN A N 13
ATOM 20256 C CA . ASN A 1 77 ? 16.920 2.264 -24.099 1.00 0.00 63 ASN A CA 13
ATOM 20257 C C . ASN A 1 77 ? 17.990 3.069 -24.894 1.00 0.00 63 ASN A C 13
ATOM 20258 O O . ASN A 1 77 ? 19.150 2.662 -25.018 1.00 0.00 63 ASN A O 13
ATOM 20269 N N . GLY A 1 78 ? 17.571 4.255 -25.389 1.00 0.00 64 GLY A N 13
ATOM 20270 C CA . GLY A 1 78 ? 18.449 5.151 -26.154 1.00 0.00 64 GLY A CA 13
ATOM 20271 C C . GLY A 1 78 ? 18.489 4.864 -27.667 1.00 0.00 64 GLY A C 13
ATOM 20272 O O . GLY A 1 78 ? 19.130 5.608 -28.417 1.00 0.00 64 GLY A O 13
ATOM 20276 N N . ARG A 1 79 ? 17.805 3.785 -28.112 1.00 0.00 65 ARG A N 13
ATOM 20277 C CA . ARG A 1 79 ? 17.714 3.392 -29.543 1.00 0.00 65 ARG A CA 13
ATOM 20278 C C . ARG A 1 79 ? 16.341 3.813 -30.096 1.00 0.00 65 ARG A C 13
ATOM 20279 O O . ARG A 1 79 ? 15.321 3.272 -29.675 1.00 0.00 65 ARG A O 13
ATOM 20300 N N . GLU A 1 80 ? 16.327 4.761 -31.045 1.00 0.00 66 GLU A N 13
ATOM 20301 C CA . GLU A 1 80 ? 15.090 5.399 -31.537 1.00 0.00 66 GLU A CA 13
ATOM 20302 C C . GLU A 1 80 ? 14.243 4.409 -32.385 1.00 0.00 66 GLU A C 13
ATOM 20303 O O . GLU A 1 80 ? 14.629 4.033 -33.495 1.00 0.00 66 GLU A O 13
ATOM 20315 N N . VAL A 1 81 ? 13.086 3.995 -31.830 1.00 0.00 67 VAL A N 13
ATOM 20316 C CA . VAL A 1 81 ? 12.215 2.940 -32.400 1.00 0.00 67 VAL A CA 13
ATOM 20317 C C . VAL A 1 81 ? 11.362 3.402 -33.598 1.00 0.00 67 VAL A C 13
ATOM 20318 O O . VAL A 1 81 ? 10.620 2.597 -34.157 1.00 0.00 67 VAL A O 13
ATOM 20331 N N . VAL A 1 82 ? 11.459 4.684 -33.987 1.00 0.00 68 VAL A N 13
ATOM 20332 C CA . VAL A 1 82 ? 10.799 5.191 -35.218 1.00 0.00 68 VAL A CA 13
ATOM 20333 C C . VAL A 1 82 ? 11.447 4.600 -36.495 1.00 0.00 68 VAL A C 13
ATOM 20334 O O . VAL A 1 82 ? 10.851 4.627 -37.577 1.00 0.00 68 VAL A O 13
ATOM 20347 N N . HIS A 1 83 ? 12.692 4.095 -36.343 1.00 0.00 69 HIS A N 13
ATOM 20348 C CA . HIS A 1 83 ? 13.477 3.489 -37.441 1.00 0.00 69 HIS A CA 13
ATOM 20349 C C . HIS A 1 83 ? 13.122 1.992 -37.615 1.00 0.00 69 HIS A C 13
ATOM 20350 O O . HIS A 1 83 ? 13.447 1.379 -38.640 1.00 0.00 69 HIS A O 13
ATOM 20365 N N . LEU A 1 84 ? 12.467 1.421 -36.583 1.00 0.00 70 LEU A N 13
ATOM 20366 C CA . LEU A 1 84 ? 12.068 -0.001 -36.531 1.00 0.00 70 LEU A CA 13
ATOM 20367 C C . LEU A 1 84 ? 10.644 -0.111 -35.947 1.00 0.00 70 LEU A C 13
ATOM 20368 O O . LEU A 1 84 ? 9.827 0.799 -36.142 1.00 0.00 70 LEU A O 13
ATOM 20384 N N . ASP A 1 85 ? 10.324 -1.253 -35.310 1.00 0.00 71 ASP A N 13
ATOM 20385 C CA . ASP A 1 85 ? 9.052 -1.441 -34.594 1.00 0.00 71 ASP A CA 13
ATOM 20386 C C . ASP A 1 85 ? 8.927 -0.427 -33.435 1.00 0.00 71 ASP A C 13
ATOM 20387 O O . ASP A 1 85 ? 9.631 -0.540 -32.424 1.00 0.00 71 ASP A O 13
ATOM 20396 N N . GLY A 1 86 ? 8.036 0.561 -33.608 1.00 0.00 72 GLY A N 13
ATOM 20397 C CA . GLY A 1 86 ? 7.789 1.582 -32.586 1.00 0.00 72 GLY A CA 13
ATOM 20398 C C . GLY A 1 86 ? 6.741 1.158 -31.572 1.00 0.00 72 GLY A C 13
ATOM 20399 O O . GLY A 1 86 ? 6.747 1.626 -30.433 1.00 0.00 72 GLY A O 13
ATOM 20403 N N . MET A 1 87 ? 5.803 0.310 -32.010 1.00 0.00 73 MET A N 13
ATOM 20404 C CA . MET A 1 87 ? 4.718 -0.213 -31.160 1.00 0.00 73 MET A CA 13
ATOM 20405 C C . MET A 1 87 ? 5.184 -1.389 -30.282 1.00 0.00 73 MET A C 13
ATOM 20406 O O . MET A 1 87 ? 4.781 -1.484 -29.124 1.00 0.00 73 MET A O 13
ATOM 20420 N N . ALA A 1 88 ? 6.046 -2.266 -30.823 1.00 0.00 74 ALA A N 13
ATOM 20421 C CA . ALA A 1 88 ? 6.555 -3.437 -30.070 1.00 0.00 74 ALA A CA 13
ATOM 20422 C C . ALA A 1 88 ? 7.936 -3.899 -30.587 1.00 0.00 74 ALA A C 13
ATOM 20423 O O . ALA A 1 88 ? 8.026 -4.766 -31.463 1.00 0.00 74 ALA A O 13
ATOM 20430 N N . THR A 1 89 ? 9.000 -3.263 -30.066 1.00 0.00 75 THR A N 13
ATOM 20431 C CA . THR A 1 89 ? 10.395 -3.636 -30.358 1.00 0.00 75 THR A CA 13
ATOM 20432 C C . THR A 1 89 ? 10.885 -4.837 -29.479 1.00 0.00 75 THR A C 13
ATOM 20433 O O . THR A 1 89 ? 11.002 -5.962 -29.977 1.00 0.00 75 THR A O 13
ATOM 20444 N N . ALA A 1 90 ? 11.084 -4.596 -28.163 1.00 0.00 76 ALA A N 13
ATOM 20445 C CA . ALA A 1 90 ? 11.862 -5.483 -27.251 1.00 0.00 76 ALA A CA 13
ATOM 20446 C C . ALA A 1 90 ? 11.885 -4.893 -25.825 1.00 0.00 76 ALA A C 13
ATOM 20447 O O . ALA A 1 90 ? 12.882 -5.010 -25.100 1.00 0.00 76 ALA A O 13
ATOM 20454 N N . LEU A 1 91 ? 10.779 -4.244 -25.430 1.00 0.00 77 LEU A N 13
ATOM 20455 C CA . LEU A 1 91 ? 10.696 -3.514 -24.153 1.00 0.00 77 LEU A CA 13
ATOM 20456 C C . LEU A 1 91 ? 10.584 -4.538 -23.002 1.00 0.00 77 LEU A C 13
ATOM 20457 O O . LEU A 1 91 ? 9.596 -5.251 -22.898 1.00 0.00 77 LEU A O 13
ATOM 20473 N N . ASP A 1 92 ? 11.612 -4.576 -22.141 1.00 0.00 78 ASP A N 13
ATOM 20474 C CA . ASP A 1 92 ? 11.685 -5.515 -21.006 1.00 0.00 78 ASP A CA 13
ATOM 20475 C C . ASP A 1 92 ? 11.692 -4.748 -19.675 1.00 0.00 78 ASP A C 13
ATOM 20476 O O . ASP A 1 92 ? 11.620 -3.516 -19.661 1.00 0.00 78 ASP A O 13
ATOM 20485 N N . ASP A 1 93 ? 11.751 -5.490 -18.560 1.00 0.00 79 ASP A N 13
ATOM 20486 C CA . ASP A 1 93 ? 11.665 -4.927 -17.202 1.00 0.00 79 ASP A CA 13
ATOM 20487 C C . ASP A 1 93 ? 12.956 -4.185 -16.823 1.00 0.00 79 ASP A C 13
ATOM 20488 O O . ASP A 1 93 ? 14.063 -4.622 -17.168 1.00 0.00 79 ASP A O 13
ATOM 20497 N N . GLY A 1 94 ? 12.789 -3.065 -16.101 1.00 0.00 80 GLY A N 13
ATOM 20498 C CA . GLY A 1 94 ? 13.903 -2.202 -15.718 1.00 0.00 80 GLY A CA 13
ATOM 20499 C C . GLY A 1 94 ? 14.494 -1.382 -16.874 1.00 0.00 80 GLY A C 13
ATOM 20500 O O . GLY A 1 94 ? 15.615 -0.870 -16.757 1.00 0.00 80 GLY A O 13
ATOM 20504 N N . ASP A 1 95 ? 13.736 -1.236 -17.980 1.00 0.00 81 ASP A N 13
ATOM 20505 C CA . ASP A 1 95 ? 14.187 -0.506 -19.189 1.00 0.00 81 ASP A CA 13
ATOM 20506 C C . ASP A 1 95 ? 13.682 0.942 -19.201 1.00 0.00 81 ASP A C 13
ATOM 20507 O O . ASP A 1 95 ? 12.547 1.222 -18.797 1.00 0.00 81 ASP A O 13
ATOM 20516 N N . ALA A 1 96 ? 14.552 1.854 -19.678 1.00 0.00 82 ALA A N 13
ATOM 20517 C CA . ALA A 1 96 ? 14.271 3.291 -19.771 1.00 0.00 82 ALA A CA 13
ATOM 20518 C C . ALA A 1 96 ? 13.813 3.667 -21.198 1.00 0.00 82 ALA A C 13
ATOM 20519 O O . ALA A 1 96 ? 14.614 3.634 -22.143 1.00 0.00 82 ALA A O 13
ATOM 20526 N N . VAL A 1 97 ? 12.519 4.004 -21.355 1.00 0.00 83 VAL A N 13
ATOM 20527 C CA . VAL A 1 97 ? 11.956 4.455 -22.644 1.00 0.00 83 VAL A CA 13
ATOM 20528 C C . VAL A 1 97 ? 11.965 5.994 -22.681 1.00 0.00 83 VAL A C 13
ATOM 20529 O O . VAL A 1 97 ? 11.189 6.644 -21.983 1.00 0.00 83 VAL A O 13
ATOM 20542 N N . SER A 1 98 ? 12.871 6.554 -23.484 1.00 0.00 84 SER A N 13
ATOM 20543 C CA . SER A 1 98 ? 12.969 8.004 -23.722 1.00 0.00 84 SER A CA 13
ATOM 20544 C C . SER A 1 98 ? 11.975 8.429 -24.825 1.00 0.00 84 SER A C 13
ATOM 20545 O O . SER A 1 98 ? 11.646 7.622 -25.687 1.00 0.00 84 SER A O 13
ATOM 20553 N N . VAL A 1 99 ? 11.470 9.679 -24.783 1.00 0.00 85 VAL A N 13
ATOM 20554 C CA . VAL A 1 99 ? 10.527 10.213 -25.792 1.00 0.00 85 VAL A CA 13
ATOM 20555 C C . VAL A 1 99 ? 10.823 11.707 -26.033 1.00 0.00 85 VAL A C 13
ATOM 20556 O O . VAL A 1 99 ? 11.225 12.440 -25.119 1.00 0.00 85 VAL A O 13
ATOM 20569 N N . PHE A 1 100 ? 10.629 12.130 -27.277 1.00 0.00 86 PHE A N 13
ATOM 20570 C CA . PHE A 1 100 ? 10.805 13.514 -27.738 1.00 0.00 86 PHE A CA 13
ATOM 20571 C C . PHE A 1 100 ? 9.602 13.822 -28.672 1.00 0.00 86 PHE A C 13
ATOM 20572 O O . PHE A 1 100 ? 9.266 12.976 -29.506 1.00 0.00 86 PHE A O 13
ATOM 20589 N N . PRO A 1 101 ? 8.935 15.007 -28.546 1.00 0.00 87 PRO A N 13
ATOM 20590 C CA . PRO A 1 101 ? 7.798 15.425 -29.427 1.00 0.00 87 PRO A CA 13
ATOM 20591 C C . PRO A 1 101 ? 8.183 15.548 -30.926 1.00 0.00 87 PRO A C 13
ATOM 20592 O O . PRO A 1 101 ? 9.374 15.568 -31.267 1.00 0.00 87 PRO A O 13
ATOM 20603 N N . PRO A 1 102 ? 7.161 15.627 -31.847 1.00 0.00 88 PRO A N 13
ATOM 20604 C CA . PRO A 1 102 ? 7.406 15.783 -33.301 1.00 0.00 88 PRO A CA 13
ATOM 20605 C C . PRO A 1 102 ? 8.104 17.119 -33.643 1.00 0.00 88 PRO A C 13
ATOM 20606 O O . PRO A 1 102 ? 7.684 18.190 -33.185 1.00 0.00 88 PRO A O 13
ATOM 20617 N N . VAL A 1 103 ? 9.176 17.029 -34.455 1.00 0.00 89 VAL A N 13
ATOM 20618 C CA . VAL A 1 103 ? 9.992 18.193 -34.850 1.00 0.00 89 VAL A CA 13
ATOM 20619 C C . VAL A 1 103 ? 9.356 18.953 -36.030 1.00 0.00 89 VAL A C 13
ATOM 20620 O O . VAL A 1 103 ? 9.570 20.159 -36.176 1.00 0.00 89 VAL A O 13
ATOM 20633 N N . ALA A 1 104 ? 8.566 18.245 -36.857 1.00 0.00 90 ALA A N 13
ATOM 20634 C CA . ALA A 1 104 ? 7.936 18.824 -38.059 1.00 0.00 90 ALA A CA 13
ATOM 20635 C C . ALA A 1 104 ? 6.406 18.803 -37.921 1.00 0.00 90 ALA A C 13
ATOM 20636 O O . ALA A 1 104 ? 5.823 17.747 -37.655 1.00 0.00 90 ALA A O 13
ATOM 20643 N N . GLY A 1 105 ? 5.777 19.982 -38.078 1.00 0.00 91 GLY A N 13
ATOM 20644 C CA . GLY A 1 105 ? 4.316 20.121 -38.045 1.00 0.00 91 GLY A CA 13
ATOM 20645 C C . GLY A 1 105 ? 3.707 19.767 -36.691 1.00 0.00 91 GLY A C 13
ATOM 20646 O O . GLY A 1 105 ? 3.829 20.537 -35.734 1.00 0.00 91 GLY A O 13
ATOM 20650 N N . GLY A 1 106 ? 3.076 18.588 -36.612 1.00 0.00 92 GLY A N 13
ATOM 20651 C CA . GLY A 1 106 ? 2.472 18.101 -35.380 1.00 0.00 92 GLY A CA 13
ATOM 20652 C C . GLY A 1 106 ? 2.029 16.648 -35.505 1.00 0.00 92 GLY A C 13
ATOM 20653 O O . GLY A 1 106 ? 2.090 15.906 -34.508 1.00 0.00 92 GLY A O 13
ATOM 20658 N N . GLY A 1 1 ? -0.242 2.549 0.694 1.00 0.00 -13 GLY A N 14
ATOM 20659 C CA . GLY A 1 1 ? -1.502 2.582 -0.077 1.00 0.00 -13 GLY A CA 14
ATOM 20660 C C . GLY A 1 1 ? -1.640 1.359 -0.976 1.00 0.00 -13 GLY A C 14
ATOM 20661 O O . GLY A 1 1 ? -2.085 0.303 -0.516 1.00 0.00 -13 GLY A O 14
ATOM 20667 N N . GLY A 1 2 ? -1.224 1.494 -2.256 1.00 0.00 -12 GLY A N 14
ATOM 20668 C CA . GLY A 1 2 ? -1.318 0.399 -3.229 1.00 0.00 -12 GLY A CA 14
ATOM 20669 C C . GLY A 1 2 ? -0.454 0.639 -4.459 1.00 0.00 -12 GLY A C 14
ATOM 20670 O O . GLY A 1 2 ? -0.108 1.787 -4.769 1.00 0.00 -12 GLY A O 14
ATOM 20674 N N . GLY A 1 3 ? -0.109 -0.456 -5.156 1.00 0.00 -11 GLY A N 14
ATOM 20675 C CA . GLY A 1 3 ? 0.688 -0.407 -6.390 1.00 0.00 -11 GLY A CA 14
ATOM 20676 C C . GLY A 1 3 ? -0.140 -0.799 -7.610 1.00 0.00 -11 GLY A C 14
ATOM 20677 O O . GLY A 1 3 ? -1.286 -0.349 -7.742 1.00 0.00 -11 GLY A O 14
ATOM 20681 N N . ARG A 1 4 ? 0.429 -1.642 -8.500 1.00 0.00 -10 ARG A N 14
ATOM 20682 C CA . ARG A 1 4 ? -0.255 -2.107 -9.719 1.00 0.00 -10 ARG A CA 14
ATOM 20683 C C . ARG A 1 4 ? 0.297 -3.471 -10.164 1.00 0.00 -10 ARG A C 14
ATOM 20684 O O . ARG A 1 4 ? 1.447 -3.566 -10.601 1.00 0.00 -10 ARG A O 14
ATOM 20705 N N . ASP A 1 5 ? -0.532 -4.521 -10.027 1.00 0.00 -9 ASP A N 14
ATOM 20706 C CA . ASP A 1 5 ? -0.219 -5.879 -10.504 1.00 0.00 -9 ASP A CA 14
ATOM 20707 C C . ASP A 1 5 ? -1.519 -6.658 -10.779 1.00 0.00 -9 ASP A C 14
ATOM 20708 O O . ASP A 1 5 ? -2.517 -6.497 -10.066 1.00 0.00 -9 ASP A O 14
ATOM 20717 N N . TYR A 1 6 ? -1.488 -7.503 -11.821 1.00 0.00 -8 TYR A N 14
ATOM 20718 C CA . TYR A 1 6 ? -2.686 -8.187 -12.361 1.00 0.00 -8 TYR A CA 14
ATOM 20719 C C . TYR A 1 6 ? -2.846 -9.579 -11.799 1.00 0.00 -8 TYR A C 14
ATOM 20720 O O . TYR A 1 6 ? -3.938 -9.960 -11.355 1.00 0.00 -8 TYR A O 14
ATOM 20738 N N . LYS A 1 7 ? -1.731 -10.313 -11.832 1.00 0.00 -7 LYS A N 14
ATOM 20739 C CA . LYS A 1 7 ? -1.683 -11.736 -11.521 1.00 0.00 -7 LYS A CA 14
ATOM 20740 C C . LYS A 1 7 ? -2.511 -12.539 -12.548 1.00 0.00 -7 LYS A C 14
ATOM 20741 O O . LYS A 1 7 ? -3.610 -13.033 -12.247 1.00 0.00 -7 LYS A O 14
ATOM 20760 N N . ASP A 1 8 ? -1.991 -12.587 -13.789 1.00 0.00 -6 ASP A N 14
ATOM 20761 C CA . ASP A 1 8 ? -2.518 -13.457 -14.853 1.00 0.00 -6 ASP A CA 14
ATOM 20762 C C . ASP A 1 8 ? -2.108 -14.899 -14.510 1.00 0.00 -6 ASP A C 14
ATOM 20763 O O . ASP A 1 8 ? -2.943 -15.798 -14.392 1.00 0.00 -6 ASP A O 14
ATOM 20772 N N . ASP A 1 9 ? -0.787 -15.061 -14.339 1.00 0.00 -5 ASP A N 14
ATOM 20773 C CA . ASP A 1 9 ? -0.143 -16.247 -13.746 1.00 0.00 -5 ASP A CA 14
ATOM 20774 C C . ASP A 1 9 ? 0.036 -15.998 -12.214 1.00 0.00 -5 ASP A C 14
ATOM 20775 O O . ASP A 1 9 ? -0.485 -15.005 -11.684 1.00 0.00 -5 ASP A O 14
ATOM 20784 N N . ASP A 1 10 ? 0.751 -16.897 -11.509 1.00 0.00 -4 ASP A N 14
ATOM 20785 C CA . ASP A 1 10 ? 1.009 -16.784 -10.051 1.00 0.00 -4 ASP A CA 14
ATOM 20786 C C . ASP A 1 10 ? 1.752 -15.479 -9.670 1.00 0.00 -4 ASP A C 14
ATOM 20787 O O . ASP A 1 10 ? 1.513 -14.912 -8.594 1.00 0.00 -4 ASP A O 14
ATOM 20796 N N . ASP A 1 11 ? 2.644 -15.010 -10.561 1.00 0.00 -3 ASP A N 14
ATOM 20797 C CA . ASP A 1 11 ? 3.466 -13.801 -10.322 1.00 0.00 -3 ASP A CA 14
ATOM 20798 C C . ASP A 1 11 ? 2.636 -12.499 -10.498 1.00 0.00 -3 ASP A C 14
ATOM 20799 O O . ASP A 1 11 ? 1.437 -12.552 -10.784 1.00 0.00 -3 ASP A O 14
ATOM 20808 N N . LYS A 1 12 ? 3.306 -11.335 -10.332 1.00 0.00 -2 LYS A N 14
ATOM 20809 C CA . LYS A 1 12 ? 2.674 -9.992 -10.399 1.00 0.00 -2 LYS A CA 14
ATOM 20810 C C . LYS A 1 12 ? 2.122 -9.665 -11.807 1.00 0.00 -2 LYS A C 14
ATOM 20811 O O . LYS A 1 12 ? 1.089 -8.989 -11.934 1.00 0.00 -2 LYS A O 14
ATOM 20830 N N . GLY A 1 13 ? 2.818 -10.148 -12.855 1.00 0.00 -1 GLY A N 14
ATOM 20831 C CA . GLY A 1 13 ? 2.432 -9.885 -14.247 1.00 0.00 -1 GLY A CA 14
ATOM 20832 C C . GLY A 1 13 ? 2.556 -8.421 -14.646 1.00 0.00 -1 GLY A C 14
ATOM 20833 O O . GLY A 1 13 ? 1.767 -7.909 -15.448 1.00 0.00 -1 GLY A O 14
ATOM 20837 N N . THR A 1 14 ? 3.571 -7.765 -14.082 1.00 0.00 0 THR A N 14
ATOM 20838 C CA . THR A 1 14 ? 3.843 -6.330 -14.273 1.00 0.00 0 THR A CA 14
ATOM 20839 C C . THR A 1 14 ? 5.352 -6.075 -14.190 1.00 0.00 0 THR A C 14
ATOM 20840 O O . THR A 1 14 ? 6.102 -6.867 -13.603 1.00 0.00 0 THR A O 14
ATOM 20851 N N . MET A 1 15 ? 5.779 -4.950 -14.768 1.00 0.00 1 MET A N 14
ATOM 20852 C CA . MET A 1 15 ? 7.191 -4.562 -14.843 1.00 0.00 1 MET A CA 14
ATOM 20853 C C . MET A 1 15 ? 7.306 -3.035 -14.778 1.00 0.00 1 MET A C 14
ATOM 20854 O O . MET A 1 15 ? 6.414 -2.325 -15.258 1.00 0.00 1 MET A O 14
ATOM 20868 N N . GLU A 1 16 ? 8.385 -2.539 -14.144 1.00 0.00 2 GLU A N 14
ATOM 20869 C CA . GLU A 1 16 ? 8.671 -1.099 -14.029 1.00 0.00 2 GLU A CA 14
ATOM 20870 C C . GLU A 1 16 ? 9.507 -0.634 -15.233 1.00 0.00 2 GLU A C 14
ATOM 20871 O O . GLU A 1 16 ? 10.364 -1.368 -15.708 1.00 0.00 2 GLU A O 14
ATOM 20883 N N . LEU A 1 17 ? 9.217 0.577 -15.750 1.00 0.00 3 LEU A N 14
ATOM 20884 C CA . LEU A 1 17 ? 9.921 1.160 -16.915 1.00 0.00 3 LEU A CA 14
ATOM 20885 C C . LEU A 1 17 ? 10.265 2.628 -16.617 1.00 0.00 3 LEU A C 14
ATOM 20886 O O . LEU A 1 17 ? 9.428 3.351 -16.079 1.00 0.00 3 LEU A O 14
ATOM 20902 N N . GLU A 1 18 ? 11.475 3.078 -16.984 1.00 0.00 4 GLU A N 14
ATOM 20903 C CA . GLU A 1 18 ? 11.882 4.479 -16.790 1.00 0.00 4 GLU A CA 14
ATOM 20904 C C . GLU A 1 18 ? 11.486 5.296 -18.028 1.00 0.00 4 GLU A C 14
ATOM 20905 O O . GLU A 1 18 ? 12.126 5.204 -19.073 1.00 0.00 4 GLU A O 14
ATOM 20917 N N . LEU A 1 19 ? 10.419 6.095 -17.909 1.00 0.00 5 LEU A N 14
ATOM 20918 C CA . LEU A 1 19 ? 9.912 6.876 -19.042 1.00 0.00 5 LEU A CA 14
ATOM 20919 C C . LEU A 1 19 ? 10.524 8.267 -19.013 1.00 0.00 5 LEU A C 14
ATOM 20920 O O . LEU A 1 19 ? 10.162 9.113 -18.192 1.00 0.00 5 LEU A O 14
ATOM 20936 N N . ARG A 1 20 ? 11.488 8.468 -19.909 1.00 0.00 6 ARG A N 14
ATOM 20937 C CA . ARG A 1 20 ? 12.222 9.717 -20.042 1.00 0.00 6 ARG A CA 14
ATOM 20938 C C . ARG A 1 20 ? 11.507 10.596 -21.083 1.00 0.00 6 ARG A C 14
ATOM 20939 O O . ARG A 1 20 ? 11.381 10.210 -22.231 1.00 0.00 6 ARG A O 14
ATOM 20960 N N . PHE A 1 21 ? 11.016 11.758 -20.649 1.00 0.00 7 PHE A N 14
ATOM 20961 C CA . PHE A 1 21 ? 10.321 12.735 -21.515 1.00 0.00 7 PHE A CA 14
ATOM 20962 C C . PHE A 1 21 ? 11.256 13.904 -21.804 1.00 0.00 7 PHE A C 14
ATOM 20963 O O . PHE A 1 21 ? 11.958 14.373 -20.901 1.00 0.00 7 PHE A O 14
ATOM 20980 N N . PHE A 1 22 ? 11.273 14.365 -23.064 1.00 0.00 8 PHE A N 14
ATOM 20981 C CA . PHE A 1 22 ? 12.120 15.498 -23.493 1.00 0.00 8 PHE A CA 14
ATOM 20982 C C . PHE A 1 22 ? 11.293 16.525 -24.265 1.00 0.00 8 PHE A C 14
ATOM 20983 O O . PHE A 1 22 ? 10.177 16.231 -24.712 1.00 0.00 8 PHE A O 14
ATOM 21000 N N . ALA A 1 23 ? 11.850 17.746 -24.336 1.00 0.00 9 ALA A N 14
ATOM 21001 C CA . ALA A 1 23 ? 11.283 18.883 -25.064 1.00 0.00 9 ALA A CA 14
ATOM 21002 C C . ALA A 1 23 ? 9.849 19.245 -24.569 1.00 0.00 9 ALA A C 14
ATOM 21003 O O . ALA A 1 23 ? 9.688 19.563 -23.383 1.00 0.00 9 ALA A O 14
ATOM 21010 N N . THR A 1 24 ? 8.820 19.171 -25.456 1.00 0.00 10 THR A N 14
ATOM 21011 C CA . THR A 1 24 ? 7.427 19.501 -25.102 1.00 0.00 10 THR A CA 14
ATOM 21012 C C . THR A 1 24 ? 6.840 18.426 -24.178 1.00 0.00 10 THR A C 14
ATOM 21013 O O . THR A 1 24 ? 6.286 18.745 -23.140 1.00 0.00 10 THR A O 14
ATOM 21024 N N . PHE A 1 25 ? 7.030 17.141 -24.553 1.00 0.00 11 PHE A N 14
ATOM 21025 C CA . PHE A 1 25 ? 6.502 15.986 -23.783 1.00 0.00 11 PHE A CA 14
ATOM 21026 C C . PHE A 1 25 ? 7.035 15.996 -22.330 1.00 0.00 11 PHE A C 14
ATOM 21027 O O . PHE A 1 25 ? 6.382 15.479 -21.420 1.00 0.00 11 PHE A O 14
ATOM 21044 N N . ARG A 1 26 ? 8.226 16.609 -22.135 1.00 0.00 12 ARG A N 14
ATOM 21045 C CA . ARG A 1 26 ? 8.837 16.781 -20.806 1.00 0.00 12 ARG A CA 14
ATOM 21046 C C . ARG A 1 26 ? 8.012 17.732 -19.930 1.00 0.00 12 ARG A C 14
ATOM 21047 O O . ARG A 1 26 ? 7.614 17.371 -18.820 1.00 0.00 12 ARG A O 14
ATOM 21068 N N . GLU A 1 27 ? 7.754 18.944 -20.457 1.00 0.00 13 GLU A N 14
ATOM 21069 C CA . GLU A 1 27 ? 7.058 20.009 -19.705 1.00 0.00 13 GLU A CA 14
ATOM 21070 C C . GLU A 1 27 ? 5.550 19.724 -19.573 1.00 0.00 13 GLU A C 14
ATOM 21071 O O . GLU A 1 27 ? 4.873 20.328 -18.734 1.00 0.00 13 GLU A O 14
ATOM 21083 N N . VAL A 1 28 ? 5.036 18.813 -20.428 1.00 0.00 14 VAL A N 14
ATOM 21084 C CA . VAL A 1 28 ? 3.676 18.249 -20.295 1.00 0.00 14 VAL A CA 14
ATOM 21085 C C . VAL A 1 28 ? 3.571 17.453 -18.978 1.00 0.00 14 VAL A C 14
ATOM 21086 O O . VAL A 1 28 ? 2.695 17.706 -18.140 1.00 0.00 14 VAL A O 14
ATOM 21099 N N . VAL A 1 29 ? 4.491 16.495 -18.831 1.00 0.00 15 VAL A N 14
ATOM 21100 C CA . VAL A 1 29 ? 4.566 15.606 -17.661 1.00 0.00 15 VAL A CA 14
ATOM 21101 C C . VAL A 1 29 ? 5.179 16.356 -16.449 1.00 0.00 15 VAL A C 14
ATOM 21102 O O . VAL A 1 29 ? 5.017 15.941 -15.295 1.00 0.00 15 VAL A O 14
ATOM 21115 N N . GLY A 1 30 ? 5.832 17.502 -16.736 1.00 0.00 16 GLY A N 14
ATOM 21116 C CA . GLY A 1 30 ? 6.427 18.368 -15.714 1.00 0.00 16 GLY A CA 14
ATOM 21117 C C . GLY A 1 30 ? 7.725 17.819 -15.133 1.00 0.00 16 GLY A C 14
ATOM 21118 O O . GLY A 1 30 ? 8.169 18.276 -14.075 1.00 0.00 16 GLY A O 14
ATOM 21122 N N . GLN A 1 31 ? 8.338 16.851 -15.845 1.00 0.00 17 GLN A N 14
ATOM 21123 C CA . GLN A 1 31 ? 9.525 16.102 -15.374 1.00 0.00 17 GLN A CA 14
ATOM 21124 C C . GLN A 1 31 ? 10.162 15.320 -16.540 1.00 0.00 17 GLN A C 14
ATOM 21125 O O . GLN A 1 31 ? 9.467 14.929 -17.491 1.00 0.00 17 GLN A O 14
ATOM 21139 N N . LYS A 1 32 ? 11.498 15.113 -16.454 1.00 0.00 18 LYS A N 14
ATOM 21140 C CA . LYS A 1 32 ? 12.323 14.611 -17.577 1.00 0.00 18 LYS A CA 14
ATOM 21141 C C . LYS A 1 32 ? 12.452 13.080 -17.596 1.00 0.00 18 LYS A C 14
ATOM 21142 O O . LYS A 1 32 ? 12.790 12.516 -18.635 1.00 0.00 18 LYS A O 14
ATOM 21161 N N . SER A 1 33 ? 12.245 12.423 -16.448 1.00 0.00 19 SER A N 14
ATOM 21162 C CA . SER A 1 33 ? 12.258 10.946 -16.344 1.00 0.00 19 SER A CA 14
ATOM 21163 C C . SER A 1 33 ? 11.403 10.523 -15.139 1.00 0.00 19 SER A C 14
ATOM 21164 O O . SER A 1 33 ? 11.490 11.140 -14.067 1.00 0.00 19 SER A O 14
ATOM 21172 N N . ILE A 1 34 ? 10.586 9.481 -15.322 1.00 0.00 20 ILE A N 14
ATOM 21173 C CA . ILE A 1 34 ? 9.743 8.895 -14.260 1.00 0.00 20 ILE A CA 14
ATOM 21174 C C . ILE A 1 34 ? 9.950 7.381 -14.234 1.00 0.00 20 ILE A C 14
ATOM 21175 O O . ILE A 1 34 ? 10.678 6.836 -15.066 1.00 0.00 20 ILE A O 14
ATOM 21191 N N . TYR A 1 35 ? 9.304 6.706 -13.280 1.00 0.00 21 TYR A N 14
ATOM 21192 C CA . TYR A 1 35 ? 9.215 5.245 -13.249 1.00 0.00 21 TYR A CA 14
ATOM 21193 C C . TYR A 1 35 ? 7.733 4.848 -13.245 1.00 0.00 21 TYR A C 14
ATOM 21194 O O . TYR A 1 35 ? 7.008 5.098 -12.275 1.00 0.00 21 TYR A O 14
ATOM 21212 N N . TRP A 1 36 ? 7.298 4.250 -14.357 1.00 0.00 22 TRP A N 14
ATOM 21213 C CA . TRP A 1 36 ? 5.951 3.684 -14.540 1.00 0.00 22 TRP A CA 14
ATOM 21214 C C . TRP A 1 36 ? 5.994 2.188 -14.247 1.00 0.00 22 TRP A C 14
ATOM 21215 O O . TRP A 1 36 ? 7.053 1.630 -13.968 1.00 0.00 22 TRP A O 14
ATOM 21236 N N . ARG A 1 37 ? 4.826 1.555 -14.322 1.00 0.00 23 ARG A N 14
ATOM 21237 C CA . ARG A 1 37 ? 4.680 0.116 -14.180 1.00 0.00 23 ARG A CA 14
ATOM 21238 C C . ARG A 1 37 ? 3.394 -0.314 -14.875 1.00 0.00 23 ARG A C 14
ATOM 21239 O O . ARG A 1 37 ? 2.288 -0.017 -14.402 1.00 0.00 23 ARG A O 14
ATOM 21260 N N . VAL A 1 38 ? 3.560 -0.987 -16.017 1.00 0.00 24 VAL A N 14
ATOM 21261 C CA . VAL A 1 38 ? 2.451 -1.542 -16.810 1.00 0.00 24 VAL A CA 14
ATOM 21262 C C . VAL A 1 38 ? 2.527 -3.066 -16.765 1.00 0.00 24 VAL A C 14
ATOM 21263 O O . VAL A 1 38 ? 3.422 -3.628 -16.118 1.00 0.00 24 VAL A O 14
ATOM 21276 N N . ASP A 1 39 ? 1.568 -3.722 -17.433 1.00 0.00 25 ASP A N 14
ATOM 21277 C CA . ASP A 1 39 ? 1.546 -5.185 -17.591 1.00 0.00 25 ASP A CA 14
ATOM 21278 C C . ASP A 1 39 ? 2.867 -5.678 -18.237 1.00 0.00 25 ASP A C 14
ATOM 21279 O O . ASP A 1 39 ? 3.484 -4.950 -19.024 1.00 0.00 25 ASP A O 14
ATOM 21288 N N . ASP A 1 40 ? 3.302 -6.897 -17.887 1.00 0.00 26 ASP A N 14
ATOM 21289 C CA . ASP A 1 40 ? 4.599 -7.437 -18.340 1.00 0.00 26 ASP A CA 14
ATOM 21290 C C . ASP A 1 40 ? 4.609 -7.675 -19.871 1.00 0.00 26 ASP A C 14
ATOM 21291 O O . ASP A 1 40 ? 5.668 -7.623 -20.507 1.00 0.00 26 ASP A O 14
ATOM 21300 N N . ASP A 1 41 ? 3.414 -7.901 -20.454 1.00 0.00 27 ASP A N 14
ATOM 21301 C CA . ASP A 1 41 ? 3.252 -8.088 -21.919 1.00 0.00 27 ASP A CA 14
ATOM 21302 C C . ASP A 1 41 ? 3.216 -6.725 -22.638 1.00 0.00 27 ASP A C 14
ATOM 21303 O O . ASP A 1 41 ? 3.573 -6.639 -23.820 1.00 0.00 27 ASP A O 14
ATOM 21312 N N . ALA A 1 42 ? 2.820 -5.668 -21.901 1.00 0.00 28 ALA A N 14
ATOM 21313 C CA . ALA A 1 42 ? 2.609 -4.322 -22.463 1.00 0.00 28 ALA A CA 14
ATOM 21314 C C . ALA A 1 42 ? 3.923 -3.738 -23.016 1.00 0.00 28 ALA A C 14
ATOM 21315 O O . ALA A 1 42 ? 4.950 -3.732 -22.340 1.00 0.00 28 ALA A O 14
ATOM 21322 N N . THR A 1 43 ? 3.862 -3.262 -24.265 1.00 0.00 29 THR A N 14
ATOM 21323 C CA . THR A 1 43 ? 5.024 -2.779 -25.026 1.00 0.00 29 THR A CA 14
ATOM 21324 C C . THR A 1 43 ? 4.928 -1.251 -25.243 1.00 0.00 29 THR A C 14
ATOM 21325 O O . THR A 1 43 ? 4.058 -0.613 -24.653 1.00 0.00 29 THR A O 14
ATOM 21336 N N . VAL A 1 44 ? 5.859 -0.671 -26.061 1.00 0.00 30 VAL A N 14
ATOM 21337 C CA . VAL A 1 44 ? 6.031 0.809 -26.208 1.00 0.00 30 VAL A CA 14
ATOM 21338 C C . VAL A 1 44 ? 4.697 1.512 -26.505 1.00 0.00 30 VAL A C 14
ATOM 21339 O O . VAL A 1 44 ? 4.391 2.557 -25.930 1.00 0.00 30 VAL A O 14
ATOM 21352 N N . GLY A 1 45 ? 3.902 0.877 -27.371 1.00 0.00 31 GLY A N 14
ATOM 21353 C CA . GLY A 1 45 ? 2.601 1.384 -27.756 1.00 0.00 31 GLY A CA 14
ATOM 21354 C C . GLY A 1 45 ? 1.615 1.405 -26.599 1.00 0.00 31 GLY A C 14
ATOM 21355 O O . GLY A 1 45 ? 0.901 2.387 -26.418 1.00 0.00 31 GLY A O 14
ATOM 21359 N N . ASP A 1 46 ? 1.605 0.315 -25.808 1.00 0.00 32 ASP A N 14
ATOM 21360 C CA . ASP A 1 46 ? 0.745 0.189 -24.611 1.00 0.00 32 ASP A CA 14
ATOM 21361 C C . ASP A 1 46 ? 1.096 1.237 -23.553 1.00 0.00 32 ASP A C 14
ATOM 21362 O O . ASP A 1 46 ? 0.221 1.705 -22.817 1.00 0.00 32 ASP A O 14
ATOM 21371 N N . VAL A 1 47 ? 2.385 1.577 -23.489 1.00 0.00 33 VAL A N 14
ATOM 21372 C CA . VAL A 1 47 ? 2.893 2.630 -22.612 1.00 0.00 33 VAL A CA 14
ATOM 21373 C C . VAL A 1 47 ? 2.299 3.990 -23.035 1.00 0.00 33 VAL A C 14
ATOM 21374 O O . VAL A 1 47 ? 1.535 4.581 -22.271 1.00 0.00 33 VAL A O 14
ATOM 21387 N N . LEU A 1 48 ? 2.553 4.415 -24.292 1.00 0.00 34 LEU A N 14
ATOM 21388 C CA . LEU A 1 48 ? 2.178 5.767 -24.768 1.00 0.00 34 LEU A CA 14
ATOM 21389 C C . LEU A 1 48 ? 0.641 5.973 -24.902 1.00 0.00 34 LEU A C 14
ATOM 21390 O O . LEU A 1 48 ? 0.160 7.094 -24.698 1.00 0.00 34 LEU A O 14
ATOM 21406 N N . ARG A 1 49 ? -0.142 4.903 -25.214 1.00 0.00 35 ARG A N 14
ATOM 21407 C CA . ARG A 1 49 ? -1.634 5.015 -25.254 1.00 0.00 35 ARG A CA 14
ATOM 21408 C C . ARG A 1 49 ? -2.212 5.260 -23.848 1.00 0.00 35 ARG A C 14
ATOM 21409 O O . ARG A 1 49 ? -3.213 5.962 -23.681 1.00 0.00 35 ARG A O 14
ATOM 21430 N N . SER A 1 50 ? -1.561 4.662 -22.842 1.00 0.00 36 SER A N 14
ATOM 21431 C CA . SER A 1 50 ? -1.909 4.856 -21.431 1.00 0.00 36 SER A CA 14
ATOM 21432 C C . SER A 1 50 ? -1.419 6.238 -20.922 1.00 0.00 36 SER A C 14
ATOM 21433 O O . SER A 1 50 ? -2.049 6.822 -20.036 1.00 0.00 36 SER A O 14
ATOM 21441 N N . LEU A 1 51 ? -0.276 6.734 -21.462 1.00 0.00 37 LEU A N 14
ATOM 21442 C CA . LEU A 1 51 ? 0.262 8.077 -21.121 1.00 0.00 37 LEU A CA 14
ATOM 21443 C C . LEU A 1 51 ? -0.750 9.182 -21.455 1.00 0.00 37 LEU A C 14
ATOM 21444 O O . LEU A 1 51 ? -1.010 10.037 -20.618 1.00 0.00 37 LEU A O 14
ATOM 21460 N N . GLU A 1 52 ? -1.307 9.166 -22.683 1.00 0.00 38 GLU A N 14
ATOM 21461 C CA . GLU A 1 52 ? -2.327 10.160 -23.092 1.00 0.00 38 GLU A CA 14
ATOM 21462 C C . GLU A 1 52 ? -3.637 9.991 -22.316 1.00 0.00 38 GLU A C 14
ATOM 21463 O O . GLU A 1 52 ? -4.407 10.951 -22.180 1.00 0.00 38 GLU A O 14
ATOM 21475 N N . ALA A 1 53 ? -3.891 8.763 -21.825 1.00 0.00 39 ALA A N 14
ATOM 21476 C CA . ALA A 1 53 ? -5.085 8.463 -21.016 1.00 0.00 39 ALA A CA 14
ATOM 21477 C C . ALA A 1 53 ? -5.045 9.221 -19.667 1.00 0.00 39 ALA A C 14
ATOM 21478 O O . ALA A 1 53 ? -6.082 9.412 -19.023 1.00 0.00 39 ALA A O 14
ATOM 21485 N N . GLU A 1 54 ? -3.830 9.641 -19.252 1.00 0.00 40 GLU A N 14
ATOM 21486 C CA . GLU A 1 54 ? -3.626 10.508 -18.082 1.00 0.00 40 GLU A CA 14
ATOM 21487 C C . GLU A 1 54 ? -3.497 11.973 -18.546 1.00 0.00 40 GLU A C 14
ATOM 21488 O O . GLU A 1 54 ? -4.275 12.846 -18.161 1.00 0.00 40 GLU A O 14
ATOM 21500 N N . TYR A 1 55 ? -2.493 12.197 -19.406 1.00 0.00 41 TYR A N 14
ATOM 21501 C CA . TYR A 1 55 ? -2.046 13.524 -19.838 1.00 0.00 41 TYR A CA 14
ATOM 21502 C C . TYR A 1 55 ? -2.786 13.978 -21.107 1.00 0.00 41 TYR A C 14
ATOM 21503 O O . TYR A 1 55 ? -2.590 13.411 -22.190 1.00 0.00 41 TYR A O 14
ATOM 21521 N N . ASP A 1 56 ? -3.642 15.001 -20.948 1.00 0.00 42 ASP A N 14
ATOM 21522 C CA . ASP A 1 56 ? -4.324 15.681 -22.071 1.00 0.00 42 ASP A CA 14
ATOM 21523 C C . ASP A 1 56 ? -3.296 16.437 -22.936 1.00 0.00 42 ASP A C 14
ATOM 21524 O O . ASP A 1 56 ? -3.499 16.625 -24.141 1.00 0.00 42 ASP A O 14
ATOM 21533 N N . GLY A 1 57 ? -2.178 16.832 -22.285 1.00 0.00 43 GLY A N 14
ATOM 21534 C CA . GLY A 1 57 ? -1.033 17.462 -22.951 1.00 0.00 43 GLY A CA 14
ATOM 21535 C C . GLY A 1 57 ? -0.285 16.523 -23.894 1.00 0.00 43 GLY A C 14
ATOM 21536 O O . GLY A 1 57 ? 0.515 16.988 -24.699 1.00 0.00 43 GLY A O 14
ATOM 21540 N N . LEU A 1 58 ? -0.502 15.200 -23.741 1.00 0.00 44 LEU A N 14
ATOM 21541 C CA . LEU A 1 58 ? 0.063 14.163 -24.632 1.00 0.00 44 LEU A CA 14
ATOM 21542 C C . LEU A 1 58 ? -0.993 13.621 -25.617 1.00 0.00 44 LEU A C 14
ATOM 21543 O O . LEU A 1 58 ? -0.627 12.984 -26.600 1.00 0.00 44 LEU A O 14
ATOM 21559 N N . ALA A 1 59 ? -2.284 13.905 -25.376 1.00 0.00 45 ALA A N 14
ATOM 21560 C CA . ALA A 1 59 ? -3.393 13.267 -26.123 1.00 0.00 45 ALA A CA 14
ATOM 21561 C C . ALA A 1 59 ? -3.318 13.522 -27.651 1.00 0.00 45 ALA A C 14
ATOM 21562 O O . ALA A 1 59 ? -3.303 14.677 -28.097 1.00 0.00 45 ALA A O 14
ATOM 21569 N N . GLY A 1 60 ? -3.242 12.416 -28.422 1.00 0.00 46 GLY A N 14
ATOM 21570 C CA . GLY A 1 60 ? -3.291 12.450 -29.889 1.00 0.00 46 GLY A CA 14
ATOM 21571 C C . GLY A 1 60 ? -2.026 12.982 -30.570 1.00 0.00 46 GLY A C 14
ATOM 21572 O O . GLY A 1 60 ? -2.043 13.240 -31.784 1.00 0.00 46 GLY A O 14
ATOM 21576 N N . ARG A 1 61 ? -0.921 13.130 -29.807 1.00 0.00 47 ARG A N 14
ATOM 21577 C CA . ARG A 1 61 ? 0.364 13.647 -30.344 1.00 0.00 47 ARG A CA 14
ATOM 21578 C C . ARG A 1 61 ? 1.500 12.620 -30.165 1.00 0.00 47 ARG A C 14
ATOM 21579 O O . ARG A 1 61 ? 2.524 12.704 -30.849 1.00 0.00 47 ARG A O 14
ATOM 21600 N N . LEU A 1 62 ? 1.321 11.676 -29.219 1.00 0.00 48 LEU A N 14
ATOM 21601 C CA . LEU A 1 62 ? 2.222 10.509 -29.061 1.00 0.00 48 LEU A CA 14
ATOM 21602 C C . LEU A 1 62 ? 1.576 9.252 -29.670 1.00 0.00 48 LEU A C 14
ATOM 21603 O O . LEU A 1 62 ? 2.089 8.139 -29.515 1.00 0.00 48 LEU A O 14
ATOM 21619 N N . ILE A 1 63 ? 0.438 9.460 -30.372 1.00 0.00 49 ILE A N 14
ATOM 21620 C CA . ILE A 1 63 ? -0.240 8.449 -31.209 1.00 0.00 49 ILE A CA 14
ATOM 21621 C C . ILE A 1 63 ? -0.772 9.135 -32.490 1.00 0.00 49 ILE A C 14
ATOM 21622 O O . ILE A 1 63 ? -1.224 10.285 -32.430 1.00 0.00 49 ILE A O 14
ATOM 21638 N N . GLU A 1 64 ? -0.703 8.428 -33.635 1.00 0.00 50 GLU A N 14
ATOM 21639 C CA . GLU A 1 64 ? -1.418 8.803 -34.876 1.00 0.00 50 GLU A CA 14
ATOM 21640 C C . GLU A 1 64 ? -1.627 7.525 -35.702 1.00 0.00 50 GLU A C 14
ATOM 21641 O O . GLU A 1 64 ? -0.656 6.832 -35.990 1.00 0.00 50 GLU A O 14
ATOM 21653 N N . ASP A 1 65 ? -2.893 7.222 -36.042 1.00 0.00 51 ASP A N 14
ATOM 21654 C CA . ASP A 1 65 ? -3.283 6.058 -36.893 1.00 0.00 51 ASP A CA 14
ATOM 21655 C C . ASP A 1 65 ? -2.887 4.705 -36.230 1.00 0.00 51 ASP A C 14
ATOM 21656 O O . ASP A 1 65 ? -2.623 3.707 -36.902 1.00 0.00 51 ASP A O 14
ATOM 21665 N N . GLY A 1 66 ? -2.898 4.689 -34.884 1.00 0.00 52 GLY A N 14
ATOM 21666 C CA . GLY A 1 66 ? -2.598 3.481 -34.101 1.00 0.00 52 GLY A CA 14
ATOM 21667 C C . GLY A 1 66 ? -1.101 3.193 -33.919 1.00 0.00 52 GLY A C 14
ATOM 21668 O O . GLY A 1 66 ? -0.744 2.235 -33.219 1.00 0.00 52 GLY A O 14
ATOM 21672 N N . GLU A 1 67 ? -0.223 4.002 -34.548 1.00 0.00 53 GLU A N 14
ATOM 21673 C CA . GLU A 1 67 ? 1.250 3.925 -34.354 1.00 0.00 53 GLU A CA 14
ATOM 21674 C C . GLU A 1 67 ? 1.723 5.115 -33.505 1.00 0.00 53 GLU A C 14
ATOM 21675 O O . GLU A 1 67 ? 0.893 5.884 -33.006 1.00 0.00 53 GLU A O 14
ATOM 21687 N N . VAL A 1 68 ? 3.066 5.249 -33.347 1.00 0.00 54 VAL A N 14
ATOM 21688 C CA . VAL A 1 68 ? 3.674 6.288 -32.503 1.00 0.00 54 VAL A CA 14
ATOM 21689 C C . VAL A 1 68 ? 3.275 7.722 -32.958 1.00 0.00 54 VAL A C 14
ATOM 21690 O O . VAL A 1 68 ? 2.762 8.452 -32.150 1.00 0.00 54 VAL A O 14
ATOM 21703 N N . LYS A 1 69 ? 3.506 8.070 -34.249 1.00 0.00 55 LYS A N 14
ATOM 21704 C CA . LYS A 1 69 ? 3.168 9.382 -34.894 1.00 0.00 55 LYS A CA 14
ATOM 21705 C C . LYS A 1 69 ? 4.219 9.627 -35.993 1.00 0.00 55 LYS A C 14
ATOM 21706 O O . LYS A 1 69 ? 5.410 9.363 -35.763 1.00 0.00 55 LYS A O 14
ATOM 21725 N N . PRO A 1 70 ? 3.810 10.105 -37.201 1.00 0.00 56 PRO A N 14
ATOM 21726 C CA . PRO A 1 70 ? 4.750 10.646 -38.210 1.00 0.00 56 PRO A CA 14
ATOM 21727 C C . PRO A 1 70 ? 5.592 11.803 -37.625 1.00 0.00 56 PRO A C 14
ATOM 21728 O O . PRO A 1 70 ? 5.040 12.721 -37.013 1.00 0.00 56 PRO A O 14
ATOM 21739 N N . HIS A 1 71 ? 6.924 11.715 -37.788 1.00 0.00 57 HIS A N 14
ATOM 21740 C CA . HIS A 1 71 ? 7.903 12.780 -37.413 1.00 0.00 57 HIS A CA 14
ATOM 21741 C C . HIS A 1 71 ? 8.182 12.871 -35.890 1.00 0.00 57 HIS A C 14
ATOM 21742 O O . HIS A 1 71 ? 9.064 13.645 -35.491 1.00 0.00 57 HIS A O 14
ATOM 21757 N N . VAL A 1 72 ? 7.448 12.102 -35.046 1.00 0.00 58 VAL A N 14
ATOM 21758 C CA . VAL A 1 72 ? 7.744 12.026 -33.592 1.00 0.00 58 VAL A CA 14
ATOM 21759 C C . VAL A 1 72 ? 9.015 11.184 -33.400 1.00 0.00 58 VAL A C 14
ATOM 21760 O O . VAL A 1 72 ? 9.244 10.240 -34.165 1.00 0.00 58 VAL A O 14
ATOM 21773 N N . ASN A 1 73 ? 9.864 11.540 -32.425 1.00 0.00 59 ASN A N 14
ATOM 21774 C CA . ASN A 1 73 ? 11.099 10.788 -32.151 1.00 0.00 59 ASN A CA 14
ATOM 21775 C C . ASN A 1 73 ? 10.956 10.078 -30.811 1.00 0.00 59 ASN A C 14
ATOM 21776 O O . ASN A 1 73 ? 11.031 10.702 -29.765 1.00 0.00 59 ASN A O 14
ATOM 21787 N N . VAL A 1 74 ? 10.736 8.766 -30.851 1.00 0.00 60 VAL A N 14
ATOM 21788 C CA . VAL A 1 74 ? 10.610 7.931 -29.643 1.00 0.00 60 VAL A CA 14
ATOM 21789 C C . VAL A 1 74 ? 11.707 6.866 -29.639 1.00 0.00 60 VAL A C 14
ATOM 21790 O O . VAL A 1 74 ? 12.018 6.281 -30.671 1.00 0.00 60 VAL A O 14
ATOM 21803 N N . LEU A 1 75 ? 12.300 6.673 -28.458 1.00 0.00 61 LEU A N 14
ATOM 21804 C CA . LEU A 1 75 ? 13.546 5.918 -28.257 1.00 0.00 61 LEU A CA 14
ATOM 21805 C C . LEU A 1 75 ? 13.359 4.825 -27.183 1.00 0.00 61 LEU A C 14
ATOM 21806 O O . LEU A 1 75 ? 12.658 5.021 -26.193 1.00 0.00 61 LEU A O 14
ATOM 21822 N N . LYS A 1 76 ? 13.994 3.680 -27.407 1.00 0.00 62 LYS A N 14
ATOM 21823 C CA . LYS A 1 76 ? 14.195 2.635 -26.404 1.00 0.00 62 LYS A CA 14
ATOM 21824 C C . LYS A 1 76 ? 15.705 2.529 -26.115 1.00 0.00 62 LYS A C 14
ATOM 21825 O O . LYS A 1 76 ? 16.469 2.086 -26.979 1.00 0.00 62 LYS A O 14
ATOM 21844 N N . ASN A 1 77 ? 16.113 2.977 -24.905 1.00 0.00 63 ASN A N 14
ATOM 21845 C CA . ASN A 1 77 ? 17.514 2.888 -24.413 1.00 0.00 63 ASN A CA 14
ATOM 21846 C C . ASN A 1 77 ? 18.475 3.654 -25.372 1.00 0.00 63 ASN A C 14
ATOM 21847 O O . ASN A 1 77 ? 19.619 3.252 -25.614 1.00 0.00 63 ASN A O 14
ATOM 21858 N N . GLY A 1 78 ? 17.962 4.774 -25.921 1.00 0.00 64 GLY A N 14
ATOM 21859 C CA . GLY A 1 78 ? 18.716 5.635 -26.843 1.00 0.00 64 GLY A CA 14
ATOM 21860 C C . GLY A 1 78 ? 18.575 5.237 -28.317 1.00 0.00 64 GLY A C 14
ATOM 21861 O O . GLY A 1 78 ? 18.902 6.033 -29.205 1.00 0.00 64 GLY A O 14
ATOM 21865 N N . ARG A 1 79 ? 18.063 4.020 -28.577 1.00 0.00 65 ARG A N 14
ATOM 21866 C CA . ARG A 1 79 ? 17.817 3.529 -29.945 1.00 0.00 65 ARG A CA 14
ATOM 21867 C C . ARG A 1 79 ? 16.418 3.968 -30.387 1.00 0.00 65 ARG A C 14
ATOM 21868 O O . ARG A 1 79 ? 15.421 3.460 -29.882 1.00 0.00 65 ARG A O 14
ATOM 21889 N N . GLU A 1 80 ? 16.368 4.918 -31.323 1.00 0.00 66 GLU A N 14
ATOM 21890 C CA . GLU A 1 80 ? 15.122 5.556 -31.762 1.00 0.00 66 GLU A CA 14
ATOM 21891 C C . GLU A 1 80 ? 14.230 4.536 -32.510 1.00 0.00 66 GLU A C 14
ATOM 21892 O O . GLU A 1 80 ? 14.516 4.165 -33.650 1.00 0.00 66 GLU A O 14
ATOM 21904 N N . VAL A 1 81 ? 13.161 4.073 -31.826 1.00 0.00 67 VAL A N 14
ATOM 21905 C CA . VAL A 1 81 ? 12.298 2.970 -32.302 1.00 0.00 67 VAL A CA 14
ATOM 21906 C C . VAL A 1 81 ? 11.418 3.340 -33.514 1.00 0.00 67 VAL A C 14
ATOM 21907 O O . VAL A 1 81 ? 10.706 2.485 -34.029 1.00 0.00 67 VAL A O 14
ATOM 21920 N N . VAL A 1 82 ? 11.486 4.599 -33.981 1.00 0.00 68 VAL A N 14
ATOM 21921 C CA . VAL A 1 82 ? 10.828 5.020 -35.241 1.00 0.00 68 VAL A CA 14
ATOM 21922 C C . VAL A 1 82 ? 11.584 4.480 -36.480 1.00 0.00 68 VAL A C 14
ATOM 21923 O O . VAL A 1 82 ? 11.103 4.601 -37.610 1.00 0.00 68 VAL A O 14
ATOM 21936 N N . HIS A 1 83 ? 12.791 3.925 -36.248 1.00 0.00 69 HIS A N 14
ATOM 21937 C CA . HIS A 1 83 ? 13.599 3.264 -37.292 1.00 0.00 69 HIS A CA 14
ATOM 21938 C C . HIS A 1 83 ? 13.205 1.776 -37.418 1.00 0.00 69 HIS A C 14
ATOM 21939 O O . HIS A 1 83 ? 13.371 1.168 -38.482 1.00 0.00 69 HIS A O 14
ATOM 21954 N N . LEU A 1 84 ? 12.672 1.213 -36.317 1.00 0.00 70 LEU A N 14
ATOM 21955 C CA . LEU A 1 84 ? 12.245 -0.201 -36.233 1.00 0.00 70 LEU A CA 14
ATOM 21956 C C . LEU A 1 84 ? 10.818 -0.282 -35.660 1.00 0.00 70 LEU A C 14
ATOM 21957 O O . LEU A 1 84 ? 10.007 0.614 -35.921 1.00 0.00 70 LEU A O 14
ATOM 21973 N N . ASP A 1 85 ? 10.481 -1.385 -34.957 1.00 0.00 71 ASP A N 14
ATOM 21974 C CA . ASP A 1 85 ? 9.207 -1.507 -34.234 1.00 0.00 71 ASP A CA 14
ATOM 21975 C C . ASP A 1 85 ? 9.051 -0.381 -33.193 1.00 0.00 71 ASP A C 14
ATOM 21976 O O . ASP A 1 85 ? 9.736 -0.384 -32.161 1.00 0.00 71 ASP A O 14
ATOM 21985 N N . GLY A 1 86 ? 8.151 0.570 -33.486 1.00 0.00 72 GLY A N 14
ATOM 21986 C CA . GLY A 1 86 ? 7.842 1.668 -32.566 1.00 0.00 72 GLY A CA 14
ATOM 21987 C C . GLY A 1 86 ? 6.773 1.283 -31.563 1.00 0.00 72 GLY A C 14
ATOM 21988 O O . GLY A 1 86 ? 6.736 1.810 -30.455 1.00 0.00 72 GLY A O 14
ATOM 21992 N N . MET A 1 87 ? 5.870 0.386 -31.985 1.00 0.00 73 MET A N 14
ATOM 21993 C CA . MET A 1 87 ? 4.776 -0.117 -31.133 1.00 0.00 73 MET A CA 14
ATOM 21994 C C . MET A 1 87 ? 5.256 -1.246 -30.188 1.00 0.00 73 MET A C 14
ATOM 21995 O O . MET A 1 87 ? 4.786 -1.329 -29.053 1.00 0.00 73 MET A O 14
ATOM 22009 N N . ALA A 1 88 ? 6.200 -2.100 -30.646 1.00 0.00 74 ALA A N 14
ATOM 22010 C CA . ALA A 1 88 ? 6.656 -3.278 -29.864 1.00 0.00 74 ALA A CA 14
ATOM 22011 C C . ALA A 1 88 ? 8.077 -3.723 -30.259 1.00 0.00 74 ALA A C 14
ATOM 22012 O O . ALA A 1 88 ? 8.250 -4.653 -31.056 1.00 0.00 74 ALA A O 14
ATOM 22019 N N . THR A 1 89 ? 9.099 -3.036 -29.704 1.00 0.00 75 THR A N 14
ATOM 22020 C CA . THR A 1 89 ? 10.518 -3.370 -29.952 1.00 0.00 75 THR A CA 14
ATOM 22021 C C . THR A 1 89 ? 11.012 -4.559 -29.067 1.00 0.00 75 THR A C 14
ATOM 22022 O O . THR A 1 89 ? 11.245 -5.653 -29.594 1.00 0.00 75 THR A O 14
ATOM 22033 N N . ALA A 1 90 ? 11.110 -4.362 -27.721 1.00 0.00 76 ALA A N 14
ATOM 22034 C CA . ALA A 1 90 ? 11.890 -5.262 -26.834 1.00 0.00 76 ALA A CA 14
ATOM 22035 C C . ALA A 1 90 ? 11.714 -4.918 -25.329 1.00 0.00 76 ALA A C 14
ATOM 22036 O O . ALA A 1 90 ? 12.660 -5.081 -24.546 1.00 0.00 76 ALA A O 14
ATOM 22043 N N . LEU A 1 91 ? 10.518 -4.449 -24.922 1.00 0.00 77 LEU A N 14
ATOM 22044 C CA . LEU A 1 91 ? 10.300 -3.917 -23.556 1.00 0.00 77 LEU A CA 14
ATOM 22045 C C . LEU A 1 91 ? 10.236 -5.028 -22.486 1.00 0.00 77 LEU A C 14
ATOM 22046 O O . LEU A 1 91 ? 9.705 -6.115 -22.720 1.00 0.00 77 LEU A O 14
ATOM 22062 N N . ASP A 1 92 ? 10.782 -4.690 -21.308 1.00 0.00 78 ASP A N 14
ATOM 22063 C CA . ASP A 1 92 ? 10.958 -5.593 -20.160 1.00 0.00 78 ASP A CA 14
ATOM 22064 C C . ASP A 1 92 ? 11.075 -4.718 -18.880 1.00 0.00 78 ASP A C 14
ATOM 22065 O O . ASP A 1 92 ? 10.872 -3.494 -18.947 1.00 0.00 78 ASP A O 14
ATOM 22074 N N . ASP A 1 93 ? 11.343 -5.332 -17.717 1.00 0.00 79 ASP A N 14
ATOM 22075 C CA . ASP A 1 93 ? 11.535 -4.599 -16.448 1.00 0.00 79 ASP A CA 14
ATOM 22076 C C . ASP A 1 93 ? 12.866 -3.804 -16.456 1.00 0.00 79 ASP A C 14
ATOM 22077 O O . ASP A 1 93 ? 13.877 -4.280 -16.980 1.00 0.00 79 ASP A O 14
ATOM 22086 N N . GLY A 1 94 ? 12.839 -2.608 -15.848 1.00 0.00 80 GLY A N 14
ATOM 22087 C CA . GLY A 1 94 ? 13.988 -1.690 -15.805 1.00 0.00 80 GLY A CA 14
ATOM 22088 C C . GLY A 1 94 ? 14.285 -0.969 -17.125 1.00 0.00 80 GLY A C 14
ATOM 22089 O O . GLY A 1 94 ? 15.281 -0.233 -17.218 1.00 0.00 80 GLY A O 14
ATOM 22093 N N . ASP A 1 95 ? 13.423 -1.163 -18.135 1.00 0.00 81 ASP A N 14
ATOM 22094 C CA . ASP A 1 95 ? 13.659 -0.658 -19.504 1.00 0.00 81 ASP A CA 14
ATOM 22095 C C . ASP A 1 95 ? 13.286 0.828 -19.633 1.00 0.00 81 ASP A C 14
ATOM 22096 O O . ASP A 1 95 ? 12.130 1.214 -19.437 1.00 0.00 81 ASP A O 14
ATOM 22105 N N . ALA A 1 96 ? 14.296 1.655 -19.963 1.00 0.00 82 ALA A N 14
ATOM 22106 C CA . ALA A 1 96 ? 14.144 3.107 -20.092 1.00 0.00 82 ALA A CA 14
ATOM 22107 C C . ALA A 1 96 ? 13.630 3.490 -21.494 1.00 0.00 82 ALA A C 14
ATOM 22108 O O . ALA A 1 96 ? 14.382 3.443 -22.481 1.00 0.00 82 ALA A O 14
ATOM 22115 N N . VAL A 1 97 ? 12.334 3.839 -21.579 1.00 0.00 83 VAL A N 14
ATOM 22116 C CA . VAL A 1 97 ? 11.713 4.320 -22.823 1.00 0.00 83 VAL A CA 14
ATOM 22117 C C . VAL A 1 97 ? 11.776 5.860 -22.846 1.00 0.00 83 VAL A C 14
ATOM 22118 O O . VAL A 1 97 ? 11.057 6.533 -22.101 1.00 0.00 83 VAL A O 14
ATOM 22131 N N . SER A 1 98 ? 12.664 6.394 -23.688 1.00 0.00 84 SER A N 14
ATOM 22132 C CA . SER A 1 98 ? 12.822 7.842 -23.899 1.00 0.00 84 SER A CA 14
ATOM 22133 C C . SER A 1 98 ? 11.838 8.315 -24.989 1.00 0.00 84 SER A C 14
ATOM 22134 O O . SER A 1 98 ? 11.502 7.540 -25.873 1.00 0.00 84 SER A O 14
ATOM 22142 N N . VAL A 1 99 ? 11.350 9.569 -24.915 1.00 0.00 85 VAL A N 14
ATOM 22143 C CA . VAL A 1 99 ? 10.422 10.132 -25.920 1.00 0.00 85 VAL A CA 14
ATOM 22144 C C . VAL A 1 99 ? 10.756 11.615 -26.161 1.00 0.00 85 VAL A C 14
ATOM 22145 O O . VAL A 1 99 ? 11.188 12.341 -25.258 1.00 0.00 85 VAL A O 14
ATOM 22158 N N . PHE A 1 100 ? 10.553 12.035 -27.401 1.00 0.00 86 PHE A N 14
ATOM 22159 C CA . PHE A 1 100 ? 10.662 13.426 -27.851 1.00 0.00 86 PHE A CA 14
ATOM 22160 C C . PHE A 1 100 ? 9.391 13.704 -28.685 1.00 0.00 86 PHE A C 14
ATOM 22161 O O . PHE A 1 100 ? 8.908 12.796 -29.371 1.00 0.00 86 PHE A O 14
ATOM 22178 N N . PRO A 1 101 ? 8.823 14.938 -28.632 1.00 0.00 87 PRO A N 14
ATOM 22179 C CA . PRO A 1 101 ? 7.746 15.388 -29.557 1.00 0.00 87 PRO A CA 14
ATOM 22180 C C . PRO A 1 101 ? 8.224 15.438 -31.027 1.00 0.00 87 PRO A C 14
ATOM 22181 O O . PRO A 1 101 ? 9.429 15.305 -31.288 1.00 0.00 87 PRO A O 14
ATOM 22192 N N . PRO A 1 102 ? 7.288 15.614 -32.020 1.00 0.00 88 PRO A N 14
ATOM 22193 C CA . PRO A 1 102 ? 7.688 15.739 -33.434 1.00 0.00 88 PRO A CA 14
ATOM 22194 C C . PRO A 1 102 ? 8.590 16.972 -33.637 1.00 0.00 88 PRO A C 14
ATOM 22195 O O . PRO A 1 102 ? 8.254 18.085 -33.202 1.00 0.00 88 PRO A O 14
ATOM 22206 N N . VAL A 1 103 ? 9.736 16.761 -34.310 1.00 0.00 89 VAL A N 14
ATOM 22207 C CA . VAL A 1 103 ? 10.824 17.765 -34.390 1.00 0.00 89 VAL A CA 14
ATOM 22208 C C . VAL A 1 103 ? 10.578 18.807 -35.507 1.00 0.00 89 VAL A C 14
ATOM 22209 O O . VAL A 1 103 ? 11.426 19.672 -35.760 1.00 0.00 89 VAL A O 14
ATOM 22222 N N . ALA A 1 104 ? 9.389 18.724 -36.133 1.00 0.00 90 ALA A N 14
ATOM 22223 C CA . ALA A 1 104 ? 8.918 19.679 -37.145 1.00 0.00 90 ALA A CA 14
ATOM 22224 C C . ALA A 1 104 ? 7.388 19.547 -37.291 1.00 0.00 90 ALA A C 14
ATOM 22225 O O . ALA A 1 104 ? 6.656 20.543 -37.258 1.00 0.00 90 ALA A O 14
ATOM 22232 N N . GLY A 1 105 ? 6.928 18.285 -37.427 1.00 0.00 91 GLY A N 14
ATOM 22233 C CA . GLY A 1 105 ? 5.500 17.961 -37.595 1.00 0.00 91 GLY A CA 14
ATOM 22234 C C . GLY A 1 105 ? 5.196 17.448 -39.001 1.00 0.00 91 GLY A C 14
ATOM 22235 O O . GLY A 1 105 ? 6.121 17.209 -39.781 1.00 0.00 91 GLY A O 14
ATOM 22239 N N . GLY A 1 106 ? 3.899 17.274 -39.322 1.00 0.00 92 GLY A N 14
ATOM 22240 C CA . GLY A 1 106 ? 3.474 16.811 -40.656 1.00 0.00 92 GLY A CA 14
ATOM 22241 C C . GLY A 1 106 ? 3.495 15.283 -40.803 1.00 0.00 92 GLY A C 14
ATOM 22242 O O . GLY A 1 106 ? 3.773 14.777 -41.913 1.00 0.00 92 GLY A O 14
ATOM 22247 N N . GLY A 1 1 ? -7.497 -3.641 -1.458 1.00 0.00 -13 GLY A N 15
ATOM 22248 C CA . GLY A 1 1 ? -6.273 -3.987 -2.212 1.00 0.00 -13 GLY A CA 15
ATOM 22249 C C . GLY A 1 1 ? -5.937 -2.923 -3.245 1.00 0.00 -13 GLY A C 15
ATOM 22250 O O . GLY A 1 1 ? -5.793 -1.744 -2.894 1.00 0.00 -13 GLY A O 15
ATOM 22256 N N . GLY A 1 2 ? -5.836 -3.333 -4.524 1.00 0.00 -12 GLY A N 15
ATOM 22257 C CA . GLY A 1 2 ? -5.501 -2.420 -5.623 1.00 0.00 -12 GLY A CA 15
ATOM 22258 C C . GLY A 1 2 ? -4.017 -2.088 -5.675 1.00 0.00 -12 GLY A C 15
ATOM 22259 O O . GLY A 1 2 ? -3.617 -0.917 -5.586 1.00 0.00 -12 GLY A O 15
ATOM 22263 N N . GLY A 1 3 ? -3.200 -3.141 -5.783 1.00 0.00 -11 GLY A N 15
ATOM 22264 C CA . GLY A 1 3 ? -1.756 -3.005 -5.907 1.00 0.00 -11 GLY A CA 15
ATOM 22265 C C . GLY A 1 3 ? -1.305 -2.900 -7.359 1.00 0.00 -11 GLY A C 15
ATOM 22266 O O . GLY A 1 3 ? -2.096 -2.564 -8.249 1.00 0.00 -11 GLY A O 15
ATOM 22270 N N . ARG A 1 4 ? -0.021 -3.192 -7.603 1.00 0.00 -10 ARG A N 15
ATOM 22271 C CA . ARG A 1 4 ? 0.578 -3.186 -8.952 1.00 0.00 -10 ARG A CA 15
ATOM 22272 C C . ARG A 1 4 ? 0.451 -4.574 -9.623 1.00 0.00 -10 ARG A C 15
ATOM 22273 O O . ARG A 1 4 ? 1.271 -4.938 -10.468 1.00 0.00 -10 ARG A O 15
ATOM 22294 N N . ASP A 1 5 ? -0.606 -5.327 -9.271 1.00 0.00 -9 ASP A N 15
ATOM 22295 C CA . ASP A 1 5 ? -0.790 -6.712 -9.735 1.00 0.00 -9 ASP A CA 15
ATOM 22296 C C . ASP A 1 5 ? -1.516 -6.732 -11.076 1.00 0.00 -9 ASP A C 15
ATOM 22297 O O . ASP A 1 5 ? -0.982 -7.226 -12.071 1.00 0.00 -9 ASP A O 15
ATOM 22306 N N . TYR A 1 6 ? -2.751 -6.183 -11.078 1.00 0.00 -8 TYR A N 15
ATOM 22307 C CA . TYR A 1 6 ? -3.665 -6.184 -12.251 1.00 0.00 -8 TYR A CA 15
ATOM 22308 C C . TYR A 1 6 ? -4.059 -7.626 -12.667 1.00 0.00 -8 TYR A C 15
ATOM 22309 O O . TYR A 1 6 ? -3.557 -8.604 -12.086 1.00 0.00 -8 TYR A O 15
ATOM 22327 N N . LYS A 1 7 ? -4.972 -7.732 -13.667 1.00 0.00 -7 LYS A N 15
ATOM 22328 C CA . LYS A 1 7 ? -5.459 -9.020 -14.264 1.00 0.00 -7 LYS A CA 15
ATOM 22329 C C . LYS A 1 7 ? -5.770 -10.124 -13.188 1.00 0.00 -7 LYS A C 15
ATOM 22330 O O . LYS A 1 7 ? -6.099 -9.807 -12.037 1.00 0.00 -7 LYS A O 15
ATOM 22349 N N . ASP A 1 8 ? -5.732 -11.409 -13.589 1.00 0.00 -6 ASP A N 15
ATOM 22350 C CA . ASP A 1 8 ? -5.811 -12.562 -12.662 1.00 0.00 -6 ASP A CA 15
ATOM 22351 C C . ASP A 1 8 ? -4.418 -13.216 -12.528 1.00 0.00 -6 ASP A C 15
ATOM 22352 O O . ASP A 1 8 ? -3.408 -12.642 -12.968 1.00 0.00 -6 ASP A O 15
ATOM 22361 N N . ASP A 1 9 ? -4.385 -14.395 -11.859 1.00 0.00 -5 ASP A N 15
ATOM 22362 C CA . ASP A 1 9 ? -3.191 -15.279 -11.731 1.00 0.00 -5 ASP A CA 15
ATOM 22363 C C . ASP A 1 9 ? -2.139 -14.717 -10.748 1.00 0.00 -5 ASP A C 15
ATOM 22364 O O . ASP A 1 9 ? -2.033 -13.501 -10.556 1.00 0.00 -5 ASP A O 15
ATOM 22373 N N . ASP A 1 10 ? -1.359 -15.641 -10.139 1.00 0.00 -4 ASP A N 15
ATOM 22374 C CA . ASP A 1 10 ? -0.296 -15.326 -9.159 1.00 0.00 -4 ASP A CA 15
ATOM 22375 C C . ASP A 1 10 ? 0.833 -14.496 -9.787 1.00 0.00 -4 ASP A C 15
ATOM 22376 O O . ASP A 1 10 ? 1.040 -14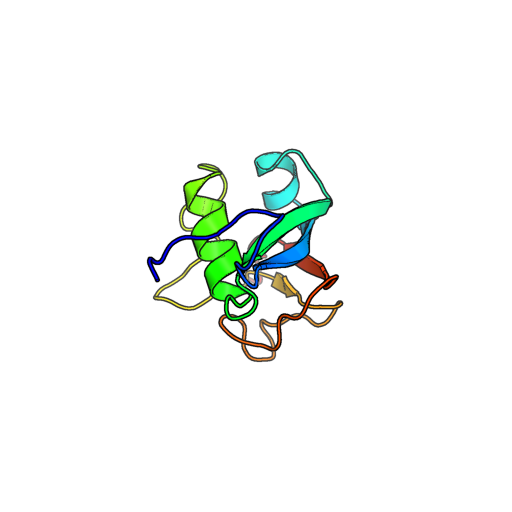.540 -11.005 1.00 0.00 -4 ASP A O 15
ATOM 22385 N N . ASP A 1 11 ? 1.557 -13.767 -8.912 1.00 0.00 -3 ASP A N 15
ATOM 22386 C CA . ASP A 1 11 ? 2.586 -12.764 -9.276 1.00 0.00 -3 ASP A CA 15
ATOM 22387 C C . ASP A 1 11 ? 1.952 -11.524 -9.957 1.00 0.00 -3 ASP A C 15
ATOM 22388 O O . ASP A 1 11 ? 0.913 -11.613 -10.622 1.00 0.00 -3 ASP A O 15
ATOM 22397 N N . LYS A 1 12 ? 2.581 -10.352 -9.746 1.00 0.00 -2 LYS A N 15
ATOM 22398 C CA . LYS A 1 12 ? 2.106 -9.066 -10.297 1.00 0.00 -2 LYS A CA 15
ATOM 22399 C C . LYS A 1 12 ? 2.190 -9.032 -11.825 1.00 0.00 -2 LYS A C 15
ATOM 22400 O O . LYS A 1 12 ? 1.402 -8.346 -12.462 1.00 0.00 -2 LYS A O 15
ATOM 22419 N N . GLY A 1 13 ? 3.163 -9.761 -12.394 1.00 0.00 -1 GLY A N 15
ATOM 22420 C CA . GLY A 1 13 ? 3.346 -9.833 -13.853 1.00 0.00 -1 GLY A CA 15
ATOM 22421 C C . GLY A 1 13 ? 3.534 -8.469 -14.515 1.00 0.00 -1 GLY A C 15
ATOM 22422 O O . GLY A 1 13 ? 3.135 -8.266 -15.655 1.00 0.00 -1 GLY A O 15
ATOM 22426 N N . THR A 1 14 ? 4.128 -7.539 -13.755 1.00 0.00 0 THR A N 15
ATOM 22427 C CA . THR A 1 14 ? 4.356 -6.150 -14.165 1.00 0.00 0 THR A CA 15
ATOM 22428 C C . THR A 1 14 ? 5.851 -5.830 -14.083 1.00 0.00 0 THR A C 15
ATOM 22429 O O . THR A 1 14 ? 6.551 -6.305 -13.175 1.00 0.00 0 THR A O 15
ATOM 22440 N N . MET A 1 15 ? 6.327 -5.032 -15.045 1.00 0.00 1 MET A N 15
ATOM 22441 C CA . MET A 1 15 ? 7.726 -4.610 -15.154 1.00 0.00 1 MET A CA 15
ATOM 22442 C C . MET A 1 15 ? 7.820 -3.073 -15.104 1.00 0.00 1 MET A C 15
ATOM 22443 O O . MET A 1 15 ? 6.990 -2.363 -15.693 1.00 0.00 1 MET A O 15
ATOM 22457 N N . GLU A 1 16 ? 8.810 -2.572 -14.341 1.00 0.00 2 GLU A N 15
ATOM 22458 C CA . GLU A 1 16 ? 8.972 -1.129 -14.062 1.00 0.00 2 GLU A CA 15
ATOM 22459 C C . GLU A 1 16 ? 9.902 -0.487 -15.110 1.00 0.00 2 GLU A C 15
ATOM 22460 O O . GLU A 1 16 ? 10.895 -1.091 -15.521 1.00 0.00 2 GLU A O 15
ATOM 22472 N N . LEU A 1 17 ? 9.561 0.749 -15.522 1.00 0.00 3 LEU A N 15
ATOM 22473 C CA . LEU A 1 17 ? 10.166 1.442 -16.681 1.00 0.00 3 LEU A CA 15
ATOM 22474 C C . LEU A 1 17 ? 10.512 2.894 -16.322 1.00 0.00 3 LEU A C 15
ATOM 22475 O O . LEU A 1 17 ? 9.721 3.564 -15.667 1.00 0.00 3 LEU A O 15
ATOM 22491 N N . GLU A 1 18 ? 11.674 3.372 -16.773 1.00 0.00 4 GLU A N 15
ATOM 22492 C CA . GLU A 1 18 ? 12.048 4.785 -16.703 1.00 0.00 4 GLU A CA 15
ATOM 22493 C C . GLU A 1 18 ? 11.607 5.487 -17.999 1.00 0.00 4 GLU A C 15
ATOM 22494 O O . GLU A 1 18 ? 12.227 5.313 -19.049 1.00 0.00 4 GLU A O 15
ATOM 22506 N N . LEU A 1 19 ? 10.516 6.262 -17.936 1.00 0.00 5 LEU A N 15
ATOM 22507 C CA . LEU A 1 19 ? 9.992 6.984 -19.099 1.00 0.00 5 LEU A CA 15
ATOM 22508 C C . LEU A 1 19 ? 10.570 8.391 -19.123 1.00 0.00 5 LEU A C 15
ATOM 22509 O O . LEU A 1 19 ? 10.156 9.259 -18.350 1.00 0.00 5 LEU A O 15
ATOM 22525 N N . ARG A 1 20 ? 11.535 8.591 -20.005 1.00 0.00 6 ARG A N 15
ATOM 22526 C CA . ARG A 1 20 ? 12.249 9.843 -20.175 1.00 0.00 6 ARG A CA 15
ATOM 22527 C C . ARG A 1 20 ? 11.535 10.699 -21.231 1.00 0.00 6 ARG A C 15
ATOM 22528 O O . ARG A 1 20 ? 11.362 10.265 -22.363 1.00 0.00 6 ARG A O 15
ATOM 22549 N N . PHE A 1 21 ? 11.082 11.888 -20.835 1.00 0.00 7 PHE A N 15
ATOM 22550 C CA . PHE A 1 21 ? 10.418 12.859 -21.721 1.00 0.00 7 PHE A CA 15
ATOM 22551 C C . PHE A 1 21 ? 11.364 14.024 -21.966 1.00 0.00 7 PHE A C 15
ATOM 22552 O O . PHE A 1 21 ? 12.074 14.449 -21.052 1.00 0.00 7 PHE A O 15
ATOM 22569 N N . PHE A 1 22 ? 11.394 14.530 -23.208 1.00 0.00 8 PHE A N 15
ATOM 22570 C CA . PHE A 1 22 ? 12.247 15.671 -23.594 1.00 0.00 8 PHE A CA 15
ATOM 22571 C C . PHE A 1 22 ? 11.413 16.694 -24.386 1.00 0.00 8 PHE A C 15
ATOM 22572 O O . PHE A 1 22 ? 10.313 16.374 -24.851 1.00 0.00 8 PHE A O 15
ATOM 22589 N N . ALA A 1 23 ? 11.925 17.935 -24.448 1.00 0.00 9 ALA A N 15
ATOM 22590 C CA . ALA A 1 23 ? 11.308 19.061 -25.169 1.00 0.00 9 ALA A CA 15
ATOM 22591 C C . ALA A 1 23 ? 9.874 19.403 -24.642 1.00 0.00 9 ALA A C 15
ATOM 22592 O O . ALA A 1 23 ? 9.709 19.632 -23.432 1.00 0.00 9 ALA A O 15
ATOM 22599 N N . THR A 1 24 ? 8.849 19.429 -25.535 1.00 0.00 10 THR A N 15
ATOM 22600 C CA . THR A 1 24 ? 7.459 19.776 -25.168 1.00 0.00 10 THR A CA 15
ATOM 22601 C C . THR A 1 24 ? 6.836 18.694 -24.266 1.00 0.00 10 THR A C 15
ATOM 22602 O O . THR A 1 24 ? 6.269 19.012 -23.227 1.00 0.00 10 THR A O 15
ATOM 22613 N N . PHE A 1 25 ? 6.998 17.408 -24.653 1.00 0.00 11 PHE A N 15
ATOM 22614 C CA . PHE A 1 25 ? 6.458 16.248 -23.887 1.00 0.00 11 PHE A CA 15
ATOM 22615 C C . PHE A 1 25 ? 6.985 16.230 -22.432 1.00 0.00 11 PHE A C 15
ATOM 22616 O O . PHE A 1 25 ? 6.328 15.710 -21.529 1.00 0.00 11 PHE A O 15
ATOM 22633 N N . ARG A 1 26 ? 8.172 16.825 -22.245 1.00 0.00 12 ARG A N 15
ATOM 22634 C CA . ARG A 1 26 ? 8.842 16.919 -20.940 1.00 0.00 12 ARG A CA 15
ATOM 22635 C C . ARG A 1 26 ? 8.089 17.852 -19.992 1.00 0.00 12 ARG A C 15
ATOM 22636 O O . ARG A 1 26 ? 7.757 17.467 -18.868 1.00 0.00 12 ARG A O 15
ATOM 22657 N N . GLU A 1 27 ? 7.823 19.086 -20.460 1.00 0.00 13 GLU A N 15
ATOM 22658 C CA . GLU A 1 27 ? 7.138 20.116 -19.654 1.00 0.00 13 GLU A CA 15
ATOM 22659 C C . GLU A 1 27 ? 5.624 19.825 -19.520 1.00 0.00 13 GLU A C 15
ATOM 22660 O O . GLU A 1 27 ? 4.963 20.363 -18.625 1.00 0.00 13 GLU A O 15
ATOM 22672 N N . VAL A 1 28 ? 5.091 18.974 -20.422 1.00 0.00 14 VAL A N 15
ATOM 22673 C CA . VAL A 1 28 ? 3.724 18.411 -20.287 1.00 0.00 14 VAL A CA 15
ATOM 22674 C C . VAL A 1 28 ? 3.638 17.515 -19.035 1.00 0.00 14 VAL A C 15
ATOM 22675 O O . VAL A 1 28 ? 2.710 17.635 -18.220 1.00 0.00 14 VAL A O 15
ATOM 22688 N N . VAL A 1 29 ? 4.625 16.626 -18.902 1.00 0.00 15 VAL A N 15
ATOM 22689 C CA . VAL A 1 29 ? 4.733 15.690 -17.770 1.00 0.00 15 VAL A CA 15
ATOM 22690 C C . VAL A 1 29 ? 5.302 16.399 -16.523 1.00 0.00 15 VAL A C 15
ATOM 22691 O O . VAL A 1 29 ? 5.069 15.973 -15.382 1.00 0.00 15 VAL A O 15
ATOM 22704 N N . GLY A 1 30 ? 6.005 17.526 -16.758 1.00 0.00 16 GLY A N 15
ATOM 22705 C CA . GLY A 1 30 ? 6.700 18.263 -15.697 1.00 0.00 16 GLY A CA 15
ATOM 22706 C C . GLY A 1 30 ? 7.908 17.500 -15.160 1.00 0.00 16 GLY A C 15
ATOM 22707 O O . GLY A 1 30 ? 8.392 17.771 -14.053 1.00 0.00 16 GLY A O 15
ATOM 22711 N N . GLN A 1 31 ? 8.386 16.546 -15.971 1.00 0.00 17 GLN A N 15
ATOM 22712 C CA . GLN A 1 31 ? 9.469 15.614 -15.625 1.00 0.00 17 GLN A CA 15
ATOM 22713 C C . GLN A 1 31 ? 10.254 15.268 -16.889 1.00 0.00 17 GLN A C 15
ATOM 22714 O O . GLN A 1 31 ? 9.664 15.057 -17.956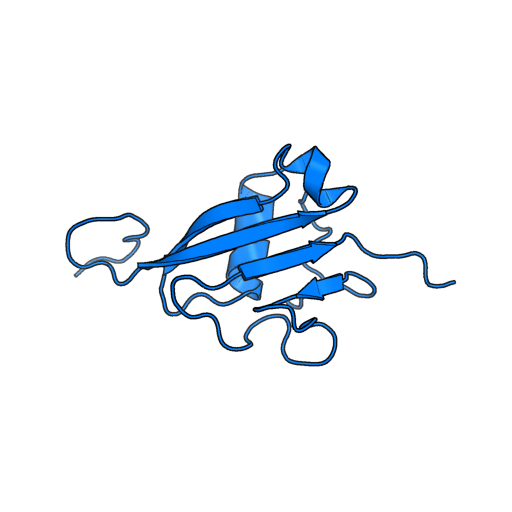 1.00 0.00 17 GLN A O 15
ATOM 22728 N N . LYS A 1 32 ? 11.584 15.205 -16.746 1.00 0.00 18 LYS A N 15
ATOM 22729 C CA . LYS A 1 32 ? 12.492 14.788 -17.829 1.00 0.00 18 LYS A CA 15
ATOM 22730 C C . LYS A 1 32 ? 12.605 13.253 -17.857 1.00 0.00 18 LYS A C 15
ATOM 22731 O O . LYS A 1 32 ? 13.008 12.668 -18.865 1.00 0.00 18 LYS A O 15
ATOM 22750 N N . SER A 1 33 ? 12.278 12.623 -16.711 1.00 0.00 19 SER A N 15
ATOM 22751 C CA . SER A 1 33 ? 12.152 11.163 -16.573 1.00 0.00 19 SER A CA 15
ATOM 22752 C C . SER A 1 33 ? 11.177 10.853 -15.407 1.00 0.00 19 SER A C 15
ATOM 22753 O O . SER A 1 33 ? 11.082 11.630 -14.447 1.00 0.00 19 SER A O 15
ATOM 22761 N N . ILE A 1 34 ? 10.449 9.730 -15.520 1.00 0.00 20 ILE A N 15
ATOM 22762 C CA . ILE A 1 34 ? 9.583 9.178 -14.447 1.00 0.00 20 ILE A CA 15
ATOM 22763 C C . ILE A 1 34 ? 9.814 7.663 -14.370 1.00 0.00 20 ILE A C 15
ATOM 22764 O O . ILE A 1 34 ? 10.456 7.093 -15.249 1.00 0.00 20 ILE A O 15
ATOM 22780 N N . TYR A 1 35 ? 9.315 7.020 -13.311 1.00 0.00 21 TYR A N 15
ATOM 22781 C CA . TYR A 1 35 ? 9.220 5.553 -13.244 1.00 0.00 21 TYR A CA 15
ATOM 22782 C C . TYR A 1 35 ? 7.736 5.137 -13.244 1.00 0.00 21 TYR A C 15
ATOM 22783 O O . TYR A 1 35 ? 6.989 5.452 -12.310 1.00 0.00 21 TYR A O 15
ATOM 22801 N N . TRP A 1 36 ? 7.323 4.474 -14.328 1.00 0.00 22 TRP A N 15
ATOM 22802 C CA . TRP A 1 36 ? 6.004 3.827 -14.475 1.00 0.00 22 TRP A CA 15
ATOM 22803 C C . TRP A 1 36 ? 6.145 2.327 -14.226 1.00 0.00 22 TRP A C 15
ATOM 22804 O O . TRP A 1 36 ? 7.247 1.827 -14.011 1.00 0.00 22 TRP A O 15
ATOM 22825 N N . ARG A 1 37 ? 5.016 1.618 -14.292 1.00 0.00 23 ARG A N 15
ATOM 22826 C CA . ARG A 1 37 ? 4.979 0.160 -14.190 1.00 0.00 23 ARG A CA 15
ATOM 22827 C C . ARG A 1 37 ? 3.698 -0.367 -14.843 1.00 0.00 23 ARG A C 15
ATOM 22828 O O . ARG A 1 37 ? 2.601 -0.189 -14.311 1.00 0.00 23 ARG A O 15
ATOM 22849 N N . VAL A 1 38 ? 3.862 -0.987 -16.018 1.00 0.00 24 VAL A N 15
ATOM 22850 C CA . VAL A 1 38 ? 2.783 -1.677 -16.754 1.00 0.00 24 VAL A CA 15
ATOM 22851 C C . VAL A 1 38 ? 3.097 -3.181 -16.769 1.00 0.00 24 VAL A C 15
ATOM 22852 O O . VAL A 1 38 ? 4.178 -3.589 -16.324 1.00 0.00 24 VAL A O 15
ATOM 22865 N N . ASP A 1 39 ? 2.162 -4.006 -17.272 1.00 0.00 25 ASP A N 15
ATOM 22866 C CA . ASP A 1 39 ? 2.343 -5.474 -17.316 1.00 0.00 25 ASP A CA 15
ATOM 22867 C C . ASP A 1 39 ? 3.457 -5.869 -18.310 1.00 0.00 25 ASP A C 15
ATOM 22868 O O . ASP A 1 39 ? 3.833 -5.089 -19.188 1.00 0.00 25 ASP A O 15
ATOM 22877 N N . ASP A 1 40 ? 3.984 -7.089 -18.145 1.00 0.00 26 ASP A N 15
ATOM 22878 C CA . ASP A 1 40 ? 5.141 -7.584 -18.916 1.00 0.00 26 ASP A CA 15
ATOM 22879 C C . ASP A 1 40 ? 4.742 -7.958 -20.357 1.00 0.00 26 ASP A C 15
ATOM 22880 O O . ASP A 1 40 ? 5.595 -8.008 -21.257 1.00 0.00 26 ASP A O 15
ATOM 22889 N N . ASP A 1 41 ? 3.436 -8.181 -20.575 1.00 0.00 27 ASP A N 15
ATOM 22890 C CA . ASP A 1 41 ? 2.872 -8.477 -21.902 1.00 0.00 27 ASP A CA 15
ATOM 22891 C C . ASP A 1 41 ? 2.689 -7.153 -22.683 1.00 0.00 27 ASP A C 15
ATOM 22892 O O . ASP A 1 41 ? 2.613 -7.148 -23.920 1.00 0.00 27 ASP A O 15
ATOM 22901 N N . ALA A 1 42 ? 2.666 -6.028 -21.934 1.00 0.00 28 ALA A N 15
ATOM 22902 C CA . ALA A 1 42 ? 2.651 -4.671 -22.506 1.00 0.00 28 ALA A CA 15
ATOM 22903 C C . ALA A 1 42 ? 4.033 -4.304 -23.078 1.00 0.00 28 ALA A C 15
ATOM 22904 O O . ALA A 1 42 ? 5.065 -4.835 -22.649 1.00 0.00 28 ALA A O 15
ATOM 22911 N N . THR A 1 43 ? 4.022 -3.385 -24.049 1.00 0.00 29 THR A N 15
ATOM 22912 C CA . THR A 1 43 ? 5.216 -2.926 -24.781 1.00 0.00 29 THR A CA 15
ATOM 22913 C C . THR A 1 43 ? 5.210 -1.383 -24.881 1.00 0.00 29 THR A C 15
ATOM 22914 O O . THR A 1 43 ? 4.347 -0.727 -24.288 1.00 0.00 29 THR A O 15
ATOM 22925 N N . VAL A 1 44 ? 6.193 -0.824 -25.626 1.00 0.00 30 VAL A N 15
ATOM 22926 C CA . VAL A 1 44 ? 6.412 0.647 -25.774 1.00 0.00 30 VAL A CA 15
ATOM 22927 C C . VAL A 1 44 ? 5.118 1.383 -26.198 1.00 0.00 30 VAL A C 15
ATOM 22928 O O . VAL A 1 44 ? 4.821 2.478 -25.709 1.00 0.00 30 VAL A O 15
ATOM 22941 N N . GLY A 1 45 ? 4.344 0.716 -27.058 1.00 0.00 31 GLY A N 15
ATOM 22942 C CA . GLY A 1 45 ? 3.087 1.232 -27.572 1.00 0.00 31 GLY A CA 15
ATOM 22943 C C . GLY A 1 45 ? 1.995 1.318 -26.516 1.00 0.00 31 GLY A C 15
ATOM 22944 O O . GLY A 1 45 ? 1.257 2.298 -26.477 1.00 0.00 31 GLY A O 15
ATOM 22948 N N . ASP A 1 46 ? 1.890 0.279 -25.670 1.00 0.00 32 ASP A N 15
ATOM 22949 C CA . ASP A 1 46 ? 0.942 0.247 -24.528 1.00 0.00 32 ASP A CA 15
ATOM 22950 C C . ASP A 1 46 ? 1.249 1.372 -23.530 1.00 0.00 32 ASP A C 15
ATOM 22951 O O . ASP A 1 46 ? 0.337 1.937 -22.912 1.00 0.00 32 ASP A O 15
ATOM 22960 N N . VAL A 1 47 ? 2.548 1.665 -23.383 1.00 0.00 33 VAL A N 15
ATOM 22961 C CA . VAL A 1 47 ? 3.045 2.718 -22.491 1.00 0.00 33 VAL A CA 15
ATOM 22962 C C . VAL A 1 47 ? 2.537 4.099 -22.940 1.00 0.00 33 VAL A C 15
ATOM 22963 O O . VAL A 1 47 ? 1.748 4.716 -22.212 1.00 0.00 33 VAL A O 15
ATOM 22976 N N . LEU A 1 48 ? 2.894 4.529 -24.169 1.00 0.00 34 LEU A N 15
ATOM 22977 C CA . LEU A 1 48 ? 2.474 5.851 -24.693 1.00 0.00 34 LEU A CA 15
ATOM 22978 C C . LEU A 1 48 ? 0.938 5.906 -24.873 1.00 0.00 34 LEU A C 15
ATOM 22979 O O . LEU A 1 48 ? 0.326 6.952 -24.678 1.00 0.00 34 LEU A O 15
ATOM 22995 N N . ARG A 1 49 ? 0.324 4.749 -25.172 1.00 0.00 35 ARG A N 15
ATOM 22996 C CA . ARG A 1 49 ? -1.147 4.606 -25.208 1.00 0.00 35 ARG A CA 15
ATOM 22997 C C . ARG A 1 49 ? -1.795 5.080 -23.891 1.00 0.00 35 ARG A C 15
ATOM 22998 O O . ARG A 1 49 ? -2.771 5.833 -23.899 1.00 0.00 35 ARG A O 15
ATOM 23019 N N . SER A 1 50 ? -1.259 4.619 -22.783 1.00 0.00 36 SER A N 15
ATOM 23020 C CA . SER A 1 50 ? -1.775 4.956 -21.465 1.00 0.00 36 SER A CA 15
ATOM 23021 C C . SER A 1 50 ? -1.379 6.401 -21.041 1.00 0.00 36 SER A C 15
ATOM 23022 O O . SER A 1 50 ? -2.115 7.047 -20.290 1.00 0.00 36 SER A O 15
ATOM 23030 N N . LEU A 1 51 ? -0.194 6.872 -21.502 1.00 0.00 37 LEU A N 15
ATOM 23031 C CA . LEU A 1 51 ? 0.334 8.235 -21.193 1.00 0.00 37 LEU A CA 15
ATOM 23032 C C . LEU A 1 51 ? -0.667 9.362 -21.549 1.00 0.00 37 LEU A C 15
ATOM 23033 O O . LEU A 1 51 ? -0.782 10.327 -20.804 1.00 0.00 37 LEU A O 15
ATOM 23049 N N . GLU A 1 52 ? -1.349 9.244 -22.697 1.00 0.00 38 GLU A N 15
ATOM 23050 C CA . GLU A 1 52 ? -2.353 10.256 -23.131 1.00 0.00 38 GLU A CA 15
ATOM 23051 C C . GLU A 1 52 ? -3.633 10.205 -22.281 1.00 0.00 38 GLU A C 15
ATOM 23052 O O . GLU A 1 52 ? -4.338 11.217 -22.134 1.00 0.00 38 GLU A O 15
ATOM 23064 N N . ALA A 1 53 ? -3.936 9.010 -21.740 1.00 0.00 39 ALA A N 15
ATOM 23065 C CA . ALA A 1 53 ? -5.083 8.802 -20.842 1.00 0.00 39 ALA A CA 15
ATOM 23066 C C . ALA A 1 53 ? -4.881 9.586 -19.524 1.00 0.00 39 ALA A C 15
ATOM 23067 O O . ALA A 1 53 ? -5.852 9.988 -18.869 1.00 0.00 39 ALA A O 15
ATOM 23074 N N . GLU A 1 54 ? -3.603 9.808 -19.167 1.00 0.00 40 GLU A N 15
ATOM 23075 C CA . GLU A 1 54 ? -3.205 10.617 -17.999 1.00 0.00 40 GLU A CA 15
ATOM 23076 C C . GLU A 1 54 ? -3.135 12.103 -18.394 1.00 0.00 40 GLU A C 15
ATOM 23077 O O . GLU A 1 54 ? -3.840 12.949 -17.845 1.00 0.00 40 GLU A O 15
ATOM 23089 N N . TYR A 1 55 ? -2.268 12.386 -19.382 1.00 0.00 41 TYR A N 15
ATOM 23090 C CA . TYR A 1 55 ? -1.868 13.744 -19.752 1.00 0.00 41 TYR A CA 15
ATOM 23091 C C . TYR A 1 55 ? -2.652 14.224 -20.985 1.00 0.00 41 TYR A C 15
ATOM 23092 O O . TYR A 1 55 ? -2.567 13.618 -22.060 1.00 0.00 41 TYR A O 15
ATOM 23110 N N . ASP A 1 56 ? -3.401 15.317 -20.809 1.00 0.00 42 ASP A N 15
ATOM 23111 C CA . ASP A 1 56 ? -4.167 15.973 -21.892 1.00 0.00 42 ASP A CA 15
ATOM 23112 C C . ASP A 1 56 ? -3.219 16.621 -22.922 1.00 0.00 42 ASP A C 15
ATOM 23113 O O . ASP A 1 56 ? -3.543 16.719 -24.109 1.00 0.00 42 ASP A O 15
ATOM 23122 N N . GLY A 1 57 ? -2.032 17.032 -22.437 1.00 0.00 43 GLY A N 15
ATOM 23123 C CA . GLY A 1 57 ? -0.976 17.617 -23.269 1.00 0.00 43 GLY A CA 15
ATOM 23124 C C . GLY A 1 57 ? -0.179 16.573 -24.045 1.00 0.00 43 GLY A C 15
ATOM 23125 O O . GLY A 1 57 ? 0.773 16.925 -24.751 1.00 0.00 43 GLY A O 15
ATOM 23129 N N . LEU A 1 58 ? -0.532 15.279 -23.870 1.00 0.00 44 LEU A N 15
ATOM 23130 C CA . LEU A 1 58 ? 0.032 14.158 -24.644 1.00 0.00 44 LEU A CA 15
ATOM 23131 C C . LEU A 1 58 ? -1.053 13.472 -25.498 1.00 0.00 44 LEU A C 15
ATOM 23132 O O . LEU A 1 58 ? -0.746 12.524 -26.210 1.00 0.00 44 LEU A O 15
ATOM 23148 N N . ALA A 1 59 ? -2.299 13.975 -25.458 1.00 0.00 45 ALA A N 15
ATOM 23149 C CA . ALA A 1 59 ? -3.442 13.327 -26.144 1.00 0.00 45 ALA A CA 15
ATOM 23150 C C . ALA A 1 59 ? -3.336 13.442 -27.686 1.00 0.00 45 ALA A C 15
ATOM 23151 O O . ALA A 1 59 ? -3.215 14.551 -28.224 1.00 0.00 45 ALA A O 15
ATOM 23158 N N . GLY A 1 60 ? -3.336 12.270 -28.365 1.00 0.00 46 GLY A N 15
ATOM 23159 C CA . GLY A 1 60 ? -3.418 12.188 -29.837 1.00 0.00 46 GLY A CA 15
ATOM 23160 C C . GLY A 1 60 ? -2.127 12.535 -30.594 1.00 0.00 46 GLY A C 15
ATOM 23161 O O . GLY A 1 60 ? -2.120 12.549 -31.831 1.00 0.00 46 GLY A O 15
ATOM 23165 N N . ARG A 1 61 ? -1.030 12.788 -29.862 1.00 0.00 47 ARG A N 15
ATOM 23166 C CA . ARG A 1 61 ? 0.268 13.247 -30.446 1.00 0.00 47 ARG A CA 15
ATOM 23167 C C . ARG A 1 61 ? 1.406 12.237 -30.181 1.00 0.00 47 ARG A C 15
ATOM 23168 O O . ARG A 1 61 ? 2.563 12.483 -30.535 1.00 0.00 47 ARG A O 15
ATOM 23189 N N . LEU A 1 62 ? 1.041 11.103 -29.574 1.00 0.00 48 LEU A N 15
ATOM 23190 C CA . LEU A 1 62 ? 1.971 10.014 -29.204 1.00 0.00 48 LEU A CA 15
ATOM 23191 C C . LEU A 1 62 ? 1.489 8.671 -29.791 1.00 0.00 48 LEU A C 15
ATOM 23192 O O . LEU A 1 62 ? 2.183 7.663 -29.699 1.00 0.00 48 LEU A O 15
ATOM 23208 N N . ILE A 1 63 ? 0.257 8.687 -30.369 1.00 0.00 49 ILE A N 15
ATOM 23209 C CA . ILE A 1 63 ? -0.293 7.607 -31.222 1.00 0.00 49 ILE A CA 15
ATOM 23210 C C . ILE A 1 63 ? -0.896 8.248 -32.484 1.00 0.00 49 ILE A C 15
ATOM 23211 O O . ILE A 1 63 ? -1.551 9.294 -32.394 1.00 0.00 49 ILE A O 15
ATOM 23227 N N . GLU A 1 64 ? -0.633 7.632 -33.651 1.00 0.00 50 GLU A N 15
ATOM 23228 C CA . GLU A 1 64 ? -1.324 7.970 -34.910 1.00 0.00 50 GLU A CA 15
ATOM 23229 C C . GLU A 1 64 ? -1.396 6.705 -35.784 1.00 0.00 50 GLU A C 15
ATOM 23230 O O . GLU A 1 64 ? -0.369 6.084 -36.057 1.00 0.00 50 GLU A O 15
ATOM 23242 N N . ASP A 1 65 ? -2.624 6.337 -36.181 1.00 0.00 51 ASP A N 15
ATOM 23243 C CA . ASP A 1 65 ? -2.912 5.204 -37.104 1.00 0.00 51 ASP A CA 15
ATOM 23244 C C . ASP A 1 65 ? -2.368 3.860 -36.558 1.00 0.00 51 ASP A C 15
ATOM 23245 O O . ASP A 1 65 ? -1.997 2.953 -37.312 1.00 0.00 51 ASP A O 15
ATOM 23254 N N . GLY A 1 66 ? -2.352 3.738 -35.221 1.00 0.00 52 GLY A N 15
ATOM 23255 C CA . GLY A 1 66 ? -1.939 2.505 -34.550 1.00 0.00 52 GLY A CA 15
ATOM 23256 C C . GLY A 1 66 ? -0.433 2.382 -34.319 1.00 0.00 52 GLY A C 15
ATOM 23257 O O . GLY A 1 66 ? -0.013 1.517 -33.557 1.00 0.00 52 GLY A O 15
ATOM 23261 N N . GLU A 1 67 ? 0.380 3.223 -34.989 1.00 0.00 53 GLU A N 15
ATOM 23262 C CA . GLU A 1 67 ? 1.835 3.330 -34.718 1.00 0.00 53 GLU A CA 15
ATOM 23263 C C . GLU A 1 67 ? 2.090 4.552 -33.817 1.00 0.00 53 GLU A C 15
ATOM 23264 O O . GLU A 1 67 ? 1.126 5.191 -33.363 1.00 0.00 53 GLU A O 15
ATOM 23276 N N . VAL A 1 68 ? 3.377 4.873 -33.550 1.00 0.00 54 VAL A N 15
ATOM 23277 C CA . VAL A 1 68 ? 3.736 5.969 -32.629 1.00 0.00 54 VAL A CA 15
ATOM 23278 C C . VAL A 1 68 ? 3.203 7.342 -33.132 1.00 0.00 54 VAL A C 15
ATOM 23279 O O . VAL A 1 68 ? 2.426 7.942 -32.430 1.00 0.00 54 VAL A O 15
ATOM 23292 N N . LYS A 1 69 ? 3.538 7.757 -34.381 1.00 0.00 55 LYS A N 15
ATOM 23293 C CA . LYS A 1 69 ? 3.168 9.087 -34.967 1.00 0.00 55 LYS A CA 15
ATOM 23294 C C . LYS A 1 69 ? 4.187 9.453 -36.057 1.00 0.00 55 LYS A C 15
ATOM 23295 O O . LYS A 1 69 ? 5.385 9.260 -35.853 1.00 0.00 55 LYS A O 15
ATOM 23314 N N . PRO A 1 70 ? 3.725 9.947 -37.243 1.00 0.00 56 PRO A N 15
ATOM 23315 C CA . PRO A 1 70 ? 4.605 10.615 -38.238 1.00 0.00 56 PRO A CA 15
ATOM 23316 C C . PRO A 1 70 ? 5.275 11.873 -37.641 1.00 0.00 56 PRO A C 15
ATOM 23317 O O . PRO A 1 70 ? 4.625 12.652 -36.939 1.00 0.00 56 PRO A O 15
ATOM 23328 N N . HIS A 1 71 ? 6.585 12.024 -37.902 1.00 0.00 57 HIS A N 15
ATOM 23329 C CA . HIS A 1 71 ? 7.405 13.219 -37.530 1.00 0.00 57 HIS A CA 15
ATOM 23330 C C . HIS A 1 71 ? 7.847 13.229 -36.046 1.00 0.00 57 HIS A C 15
ATOM 23331 O O . HIS A 1 71 ? 8.711 14.038 -35.680 1.00 0.00 57 HIS A O 15
ATOM 23346 N N . VAL A 1 72 ? 7.263 12.348 -35.195 1.00 0.00 58 VAL A N 15
ATOM 23347 C CA . VAL A 1 72 ? 7.675 12.229 -33.773 1.00 0.00 58 VAL A CA 15
ATOM 23348 C C . VAL A 1 72 ? 9.008 11.469 -33.697 1.00 0.00 58 VAL A C 15
ATOM 23349 O O . VAL A 1 72 ? 9.315 10.669 -34.590 1.00 0.00 58 VAL A O 15
ATOM 23362 N N . ASN A 1 73 ? 9.815 11.735 -32.658 1.00 0.00 59 ASN A N 15
ATOM 23363 C CA . ASN A 1 73 ? 11.086 11.027 -32.446 1.00 0.00 59 ASN A CA 15
ATOM 23364 C C . ASN A 1 73 ? 11.033 10.339 -31.089 1.00 0.00 59 ASN A C 15
ATOM 23365 O O . ASN A 1 73 ? 11.174 10.980 -30.055 1.00 0.00 59 ASN A O 15
ATOM 23376 N N . VAL A 1 74 ? 10.837 9.023 -31.102 1.00 0.00 60 VAL A N 15
ATOM 23377 C CA . VAL A 1 74 ? 10.702 8.216 -29.881 1.00 0.00 60 VAL A CA 15
ATOM 23378 C C . VAL A 1 74 ? 11.767 7.126 -29.860 1.00 0.00 60 VAL A C 15
ATOM 23379 O O . VAL A 1 74 ? 12.142 6.587 -30.895 1.00 0.00 60 VAL A O 15
ATOM 23392 N N . LEU A 1 75 ? 12.230 6.816 -28.643 1.00 0.00 61 LEU A N 15
ATOM 23393 C CA . LEU A 1 75 ? 13.418 5.995 -28.376 1.00 0.00 61 LEU A CA 15
ATOM 23394 C C . LEU A 1 75 ? 13.087 4.845 -27.402 1.00 0.00 61 LEU A C 15
ATOM 23395 O O . LEU A 1 75 ? 12.000 4.783 -26.821 1.00 0.00 61 LEU A O 15
ATOM 23411 N N . LYS A 1 76 ? 14.074 3.955 -27.239 1.00 0.00 62 LYS A N 15
ATOM 23412 C CA . LYS A 1 76 ? 13.968 2.714 -26.456 1.00 0.00 62 LYS A CA 15
ATOM 23413 C C . LYS A 1 76 ? 15.399 2.234 -26.165 1.00 0.00 62 LYS A C 15
ATOM 23414 O O . LYS A 1 76 ? 16.086 1.758 -27.077 1.00 0.00 62 LYS A O 15
ATOM 23433 N N . ASN A 1 77 ? 15.849 2.411 -24.906 1.00 0.00 63 ASN A N 15
ATOM 23434 C CA . ASN A 1 77 ? 17.231 2.083 -24.461 1.00 0.00 63 ASN A CA 15
ATOM 23435 C C . ASN A 1 77 ? 18.276 2.820 -25.364 1.00 0.00 63 ASN A C 15
ATOM 23436 O O . ASN A 1 77 ? 19.356 2.302 -25.675 1.00 0.00 63 ASN A O 15
ATOM 23447 N N . GLY A 1 78 ? 17.912 4.056 -25.783 1.00 0.00 64 GLY A N 15
ATOM 23448 C CA . GLY A 1 78 ? 18.755 4.901 -26.645 1.00 0.00 64 GLY A CA 15
ATOM 23449 C C . GLY A 1 78 ? 18.527 4.712 -28.155 1.00 0.00 64 GLY A C 15
ATOM 23450 O O . GLY A 1 78 ? 18.957 5.552 -28.951 1.00 0.00 64 GLY A O 15
ATOM 23454 N N . ARG A 1 79 ? 17.839 3.623 -28.546 1.00 0.00 65 ARG A N 15
ATOM 23455 C CA . ARG A 1 79 ? 17.533 3.317 -29.965 1.00 0.00 65 ARG A CA 15
ATOM 23456 C C . ARG A 1 79 ? 16.203 3.973 -30.372 1.00 0.00 65 ARG A C 15
ATOM 23457 O O . ARG A 1 79 ? 15.159 3.641 -29.812 1.00 0.00 65 ARG A O 15
ATOM 23478 N N . GLU A 1 80 ? 16.257 4.881 -31.365 1.00 0.00 66 GLU A N 15
ATOM 23479 C CA . GLU A 1 80 ? 15.076 5.609 -31.841 1.00 0.00 66 GLU A CA 15
ATOM 23480 C C . GLU A 1 80 ? 14.162 4.652 -32.648 1.00 0.00 66 GLU A C 15
ATOM 23481 O O . GLU A 1 80 ? 14.454 4.315 -33.800 1.00 0.00 66 GLU A O 15
ATOM 23493 N N . VAL A 1 81 ? 13.063 4.209 -32.001 1.00 0.00 67 VAL A N 15
ATOM 23494 C CA . VAL A 1 81 ? 12.132 3.185 -32.535 1.00 0.00 67 VAL A CA 15
ATOM 23495 C C . VAL A 1 81 ? 11.284 3.651 -33.735 1.00 0.00 67 VAL A C 15
ATOM 23496 O O . VAL A 1 81 ? 10.490 2.868 -34.254 1.00 0.00 67 VAL A O 15
ATOM 23509 N N . VAL A 1 82 ? 11.436 4.913 -34.171 1.00 0.00 68 VAL A N 15
ATOM 23510 C CA . VAL A 1 82 ? 10.794 5.392 -35.415 1.00 0.00 68 VAL A CA 15
ATOM 23511 C C . VAL A 1 82 ? 11.443 4.749 -36.668 1.00 0.00 68 VAL A C 15
ATOM 23512 O O . VAL A 1 82 ? 10.881 4.813 -37.760 1.00 0.00 68 VAL A O 15
ATOM 23525 N N . HIS A 1 83 ? 12.650 4.161 -36.488 1.00 0.00 69 HIS A N 15
ATOM 23526 C CA . HIS A 1 83 ? 13.388 3.464 -37.570 1.00 0.00 69 HIS A CA 15
ATOM 23527 C C . HIS A 1 83 ? 13.034 1.958 -37.613 1.00 0.00 69 HIS A C 15
ATOM 23528 O O . HIS A 1 83 ? 13.408 1.258 -38.562 1.00 0.00 69 HIS A O 15
ATOM 23543 N N . LEU A 1 84 ? 12.323 1.481 -36.566 1.00 0.00 70 LEU A N 15
ATOM 23544 C CA . LEU A 1 84 ? 11.952 0.057 -36.391 1.00 0.00 70 LEU A CA 15
ATOM 23545 C C . LEU A 1 84 ? 10.557 -0.038 -35.734 1.00 0.00 70 LEU A C 15
ATOM 23546 O O . LEU A 1 84 ? 9.717 0.843 -35.942 1.00 0.00 70 LEU A O 15
ATOM 23562 N N . ASP A 1 85 ? 10.289 -1.129 -34.998 1.00 0.00 71 ASP A N 15
ATOM 23563 C CA . ASP A 1 85 ? 9.021 -1.322 -34.282 1.00 0.00 71 ASP A CA 15
ATOM 23564 C C . ASP A 1 85 ? 8.890 -0.300 -33.136 1.00 0.00 71 ASP A C 15
ATOM 23565 O O . ASP A 1 85 ? 9.610 -0.391 -32.139 1.00 0.00 71 ASP A O 15
ATOM 23574 N N . GLY A 1 86 ? 7.991 0.680 -33.310 1.00 0.00 72 GLY A N 15
ATOM 23575 C CA . GLY A 1 86 ? 7.729 1.689 -32.281 1.00 0.00 72 GLY A CA 15
ATOM 23576 C C . GLY A 1 86 ? 6.775 1.193 -31.206 1.00 0.00 72 GLY A C 15
ATOM 23577 O O . GLY A 1 86 ? 6.942 1.490 -30.021 1.00 0.00 72 GLY A O 15
ATOM 23581 N N . MET A 1 87 ? 5.770 0.432 -31.641 1.00 0.00 73 MET A N 15
ATOM 23582 C CA . MET A 1 87 ? 4.686 -0.068 -30.777 1.00 0.00 73 MET A CA 15
ATOM 23583 C C . MET A 1 87 ? 5.100 -1.305 -29.964 1.00 0.00 73 MET A C 15
ATOM 23584 O O . MET A 1 87 ? 4.690 -1.457 -28.815 1.00 0.00 73 MET A O 15
ATOM 23598 N N . ALA A 1 88 ? 5.911 -2.180 -30.563 1.00 0.00 74 ALA A N 15
ATOM 23599 C CA . ALA A 1 88 ? 6.314 -3.446 -29.915 1.00 0.00 74 ALA A CA 15
ATOM 23600 C C . ALA A 1 88 ? 7.676 -3.922 -30.444 1.00 0.00 74 ALA A C 15
ATOM 23601 O O . ALA A 1 88 ? 7.749 -4.777 -31.335 1.00 0.00 74 ALA A O 15
ATOM 23608 N N . THR A 1 89 ? 8.746 -3.283 -29.944 1.00 0.00 75 THR A N 15
ATOM 23609 C CA . THR A 1 89 ? 10.136 -3.672 -30.242 1.00 0.00 75 THR A CA 15
ATOM 23610 C C . THR A 1 89 ? 10.612 -4.850 -29.343 1.00 0.00 75 THR A C 15
ATOM 23611 O O . THR A 1 89 ? 10.642 -6.003 -29.800 1.00 0.00 75 THR A O 15
ATOM 23622 N N . ALA A 1 90 ? 10.900 -4.573 -28.048 1.00 0.00 76 ALA A N 15
ATOM 23623 C CA . ALA A 1 90 ? 11.721 -5.465 -27.190 1.00 0.00 76 ALA A CA 15
ATOM 23624 C C . ALA A 1 90 ? 11.700 -5.006 -25.712 1.00 0.00 76 ALA A C 15
ATOM 23625 O O . ALA A 1 90 ? 12.697 -5.163 -24.994 1.00 0.00 76 ALA A O 15
ATOM 23632 N N . LEU A 1 91 ? 10.559 -4.448 -25.250 1.00 0.00 77 LEU A N 15
ATOM 23633 C CA . LEU A 1 91 ? 10.486 -3.752 -23.940 1.00 0.00 77 LEU A CA 15
ATOM 23634 C C . LEU A 1 91 ? 10.503 -4.756 -22.769 1.00 0.00 77 LEU A C 15
ATOM 23635 O O . LEU A 1 91 ? 9.928 -5.840 -22.861 1.00 0.00 77 LEU A O 15
ATOM 23651 N N . ASP A 1 92 ? 11.154 -4.344 -21.664 1.00 0.00 78 ASP A N 15
ATOM 23652 C CA . ASP A 1 92 ? 11.498 -5.219 -20.527 1.00 0.00 78 ASP A CA 15
ATOM 23653 C C . ASP A 1 92 ? 11.672 -4.363 -19.253 1.00 0.00 78 ASP A C 15
ATOM 23654 O O . ASP A 1 92 ? 11.737 -3.135 -19.345 1.00 0.00 78 ASP A O 15
ATOM 23663 N N . ASP A 1 93 ? 11.759 -5.011 -18.074 1.00 0.00 79 ASP A N 15
ATOM 23664 C CA . ASP A 1 93 ? 11.974 -4.311 -16.781 1.00 0.00 79 ASP A CA 15
ATOM 23665 C C . ASP A 1 93 ? 13.345 -3.618 -16.727 1.00 0.00 79 ASP A C 15
ATOM 23666 O O . ASP A 1 93 ? 14.314 -4.075 -17.343 1.00 0.00 79 ASP A O 15
ATOM 23675 N N . GLY A 1 94 ? 13.401 -2.508 -15.967 1.00 0.00 80 GLY A N 15
ATOM 23676 C CA . GLY A 1 94 ? 14.613 -1.699 -15.833 1.00 0.00 80 GLY A CA 15
ATOM 23677 C C . GLY A 1 94 ? 15.026 -0.982 -17.125 1.00 0.00 80 GLY A C 15
ATOM 23678 O O . GLY A 1 94 ? 16.159 -0.483 -17.217 1.00 0.00 80 GLY A O 15
ATOM 23682 N N . ASP A 1 95 ? 14.108 -0.921 -18.119 1.00 0.00 81 ASP A N 15
ATOM 23683 C CA . ASP A 1 95 ? 14.370 -0.241 -19.404 1.00 0.00 81 ASP A CA 15
ATOM 23684 C C . ASP A 1 95 ? 14.122 1.269 -19.256 1.00 0.00 81 ASP A C 15
ATOM 23685 O O . ASP A 1 95 ? 13.344 1.682 -18.400 1.00 0.00 81 ASP A O 15
ATOM 23694 N N . ALA A 1 96 ? 14.768 2.082 -20.110 1.00 0.00 82 ALA A N 15
ATOM 23695 C CA . ALA A 1 96 ? 14.562 3.536 -20.151 1.00 0.00 82 ALA A CA 15
ATOM 23696 C C . ALA A 1 96 ? 14.001 3.941 -21.530 1.00 0.00 82 ALA A C 15
ATOM 23697 O O . ALA A 1 96 ? 14.755 4.054 -22.516 1.00 0.00 82 ALA A O 15
ATOM 23704 N N . VAL A 1 97 ? 12.670 4.134 -21.600 1.00 0.00 83 VAL A N 15
ATOM 23705 C CA . VAL A 1 97 ? 11.982 4.544 -22.836 1.00 0.00 83 VAL A CA 15
ATOM 23706 C C . VAL A 1 97 ? 12.019 6.075 -22.924 1.00 0.00 83 VAL A C 15
ATOM 23707 O O . VAL A 1 97 ? 11.305 6.760 -22.188 1.00 0.00 83 VAL A O 15
ATOM 23720 N N . SER A 1 98 ? 12.856 6.598 -23.821 1.00 0.00 84 SER A N 15
ATOM 23721 C CA . SER A 1 98 ? 12.987 8.042 -24.051 1.00 0.00 84 SER A CA 15
ATOM 23722 C C . SER A 1 98 ? 12.011 8.476 -25.153 1.00 0.00 84 SER A C 15
ATOM 23723 O O . SER A 1 98 ? 11.730 7.692 -26.044 1.00 0.00 84 SER A O 15
ATOM 23731 N N . VAL A 1 99 ? 11.463 9.704 -25.070 1.00 0.00 85 VAL A N 15
ATOM 23732 C CA . VAL A 1 99 ? 10.556 10.253 -26.100 1.00 0.00 85 VAL A CA 15
ATOM 23733 C C . VAL A 1 99 ? 10.854 11.750 -26.306 1.00 0.00 85 VAL A C 15
ATOM 23734 O O . VAL A 1 99 ? 11.216 12.472 -25.369 1.00 0.00 85 VAL A O 15
ATOM 23747 N N . PHE A 1 100 ? 10.717 12.180 -27.552 1.00 0.00 86 PHE A N 15
ATOM 23748 C CA . PHE A 1 100 ? 10.812 13.581 -27.976 1.00 0.00 86 PHE A CA 15
ATOM 23749 C C . PHE A 1 100 ? 9.534 13.850 -28.812 1.00 0.00 86 PHE A C 15
ATOM 23750 O O . PHE A 1 100 ? 9.101 12.959 -29.556 1.00 0.00 86 PHE A O 15
ATOM 23767 N N . PRO A 1 101 ? 8.898 15.049 -28.695 1.00 0.00 87 PRO A N 15
ATOM 23768 C CA . PRO A 1 101 ? 7.724 15.447 -29.520 1.00 0.00 87 PRO A CA 15
ATOM 23769 C C . PRO A 1 101 ? 8.065 15.553 -31.020 1.00 0.00 87 PRO A C 15
ATOM 23770 O O . PRO A 1 101 ? 9.248 15.492 -31.390 1.00 0.00 87 PRO A O 15
ATOM 23781 N N . PRO A 1 102 ? 7.028 15.673 -31.919 1.00 0.00 88 PRO A N 15
ATOM 23782 C CA . PRO A 1 102 ? 7.282 15.834 -33.361 1.00 0.00 88 PRO A CA 15
ATOM 23783 C C . PRO A 1 102 ? 8.149 17.079 -33.639 1.00 0.00 88 PRO A C 15
ATOM 23784 O O . PRO A 1 102 ? 7.838 18.188 -33.192 1.00 0.00 88 PRO A O 15
ATOM 23795 N N . VAL A 1 103 ? 9.224 16.861 -34.414 1.00 0.00 89 VAL A N 15
ATOM 23796 C CA . VAL A 1 103 ? 10.274 17.869 -34.652 1.00 0.00 89 VAL A CA 15
ATOM 23797 C C . VAL A 1 103 ? 9.843 18.873 -35.729 1.00 0.00 89 VAL A C 15
ATOM 23798 O O . VAL A 1 103 ? 10.323 20.009 -35.758 1.00 0.00 89 VAL A O 15
ATOM 23811 N N . ALA A 1 104 ? 8.919 18.433 -36.604 1.00 0.00 90 ALA A N 15
ATOM 23812 C CA . ALA A 1 104 ? 8.260 19.314 -37.580 1.00 0.00 90 ALA A CA 15
ATOM 23813 C C . ALA A 1 104 ? 7.344 20.322 -36.853 1.00 0.00 90 ALA A C 15
ATOM 23814 O O . ALA A 1 104 ? 7.239 21.489 -37.251 1.00 0.00 90 ALA A O 15
ATOM 23821 N N . GLY A 1 105 ? 6.700 19.842 -35.775 1.00 0.00 91 GLY A N 15
ATOM 23822 C CA . GLY A 1 105 ? 5.841 20.670 -34.930 1.00 0.00 91 GLY A CA 15
ATOM 23823 C C . GLY A 1 105 ? 4.714 19.861 -34.312 1.00 0.00 91 GLY A C 15
ATOM 23824 O O . GLY A 1 105 ? 4.544 19.845 -33.086 1.00 0.00 91 GLY A O 15
ATOM 23828 N N . GLY A 1 106 ? 3.955 19.177 -35.178 1.00 0.00 92 GLY A N 15
ATOM 23829 C CA . GLY A 1 106 ? 2.798 18.392 -34.759 1.00 0.00 92 GLY A CA 15
ATOM 23830 C C . GLY A 1 106 ? 1.995 17.925 -35.966 1.00 0.00 92 GLY A C 15
ATOM 23831 O O . GLY A 1 106 ? 1.102 18.665 -36.418 1.00 0.00 92 GLY A O 15
ATOM 23836 N N . GLY A 1 1 ? -13.500 -15.227 -10.048 1.00 0.00 -13 GLY A N 16
ATOM 23837 C CA . GLY A 1 1 ? -12.313 -16.056 -10.348 1.00 0.00 -13 GLY A CA 16
ATOM 23838 C C . GLY A 1 1 ? -11.613 -15.595 -11.616 1.00 0.00 -13 GLY A C 16
ATOM 23839 O O . GLY A 1 1 ? -12.141 -15.789 -12.717 1.00 0.00 -13 GLY A O 16
ATOM 23845 N N . GLY A 1 2 ? -10.437 -14.960 -11.464 1.00 0.00 -12 GLY A N 16
ATOM 23846 C CA . GLY A 1 2 ? -9.682 -14.433 -12.603 1.00 0.00 -12 GLY A CA 16
ATOM 23847 C C . GLY A 1 2 ? -8.425 -13.697 -12.177 1.00 0.00 -12 GLY A C 16
ATOM 23848 O O . GLY A 1 2 ? -8.144 -13.572 -10.971 1.00 0.00 -12 GLY A O 16
ATOM 23852 N N . GLY A 1 3 ? -7.668 -13.191 -13.167 1.00 0.00 -11 GLY A N 16
ATOM 23853 C CA . GLY A 1 3 ? -6.386 -12.529 -12.914 1.00 0.00 -11 GLY A CA 16
ATOM 23854 C C . GLY A 1 3 ? -6.126 -11.352 -13.846 1.00 0.00 -11 GLY A C 16
ATOM 23855 O O . GLY A 1 3 ? -6.377 -11.441 -15.055 1.00 0.00 -11 GLY A O 16
ATOM 23859 N N . ARG A 1 4 ? -5.622 -10.247 -13.273 1.00 0.00 -10 ARG A N 16
ATOM 23860 C CA . ARG A 1 4 ? -5.246 -9.018 -14.002 1.00 0.00 -10 ARG A CA 16
ATOM 23861 C C . ARG A 1 4 ? -4.148 -8.301 -13.188 1.00 0.00 -10 ARG A C 16
ATOM 23862 O O . ARG A 1 4 ? -3.783 -8.753 -12.095 1.00 0.00 -10 ARG A O 16
ATOM 23883 N N . ASP A 1 5 ? -3.632 -7.180 -13.697 1.00 0.00 -9 ASP A N 16
ATOM 23884 C CA . ASP A 1 5 ? -2.349 -6.625 -13.255 1.00 0.00 -9 ASP A CA 16
ATOM 23885 C C . ASP A 1 5 ? -2.380 -5.082 -13.263 1.00 0.00 -9 ASP A C 16
ATOM 23886 O O . ASP A 1 5 ? -3.389 -4.501 -12.859 1.00 0.00 -9 ASP A O 16
ATOM 23895 N N . TYR A 1 6 ? -1.281 -4.435 -13.739 1.00 0.00 -8 TYR A N 16
ATOM 23896 C CA . TYR A 1 6 ? -1.051 -2.967 -13.716 1.00 0.00 -8 TYR A CA 16
ATOM 23897 C C . TYR A 1 6 ? -0.776 -2.488 -12.280 1.00 0.00 -8 TYR A C 16
ATOM 23898 O O . TYR A 1 6 ? 0.301 -1.963 -11.987 1.00 0.00 -8 TYR A O 16
ATOM 23916 N N . LYS A 1 7 ? -1.765 -2.681 -11.398 1.00 0.00 -7 LYS A N 16
ATOM 23917 C CA . LYS A 1 7 ? -1.595 -2.573 -9.933 1.00 0.00 -7 LYS A CA 16
ATOM 23918 C C . LYS A 1 7 ? -0.593 -3.630 -9.406 1.00 0.00 -7 LYS A C 16
ATOM 23919 O O . LYS A 1 7 ? -0.239 -4.569 -10.130 1.00 0.00 -7 LYS A O 16
ATOM 23938 N N . ASP A 1 8 ? -0.164 -3.484 -8.142 1.00 0.00 -6 ASP A N 16
ATOM 23939 C CA . ASP A 1 8 ? 0.818 -4.402 -7.530 1.00 0.00 -6 ASP A CA 16
ATOM 23940 C C . ASP A 1 8 ? 0.148 -5.724 -7.099 1.00 0.00 -6 ASP A C 16
ATOM 23941 O O . ASP A 1 8 ? 0.271 -6.735 -7.808 1.00 0.00 -6 ASP A O 16
ATOM 23950 N N . ASP A 1 9 ? -0.554 -5.706 -5.939 1.00 0.00 -5 ASP A N 16
ATOM 23951 C CA . ASP A 1 9 ? -1.357 -6.858 -5.433 1.00 0.00 -5 ASP A CA 16
ATOM 23952 C C . ASP A 1 9 ? -0.481 -8.133 -5.198 1.00 0.00 -5 ASP A C 16
ATOM 23953 O O . ASP A 1 9 ? 0.756 -8.083 -5.310 1.00 0.00 -5 ASP A O 16
ATOM 23962 N N . ASP A 1 10 ? -1.122 -9.254 -4.804 1.00 0.00 -4 ASP A N 16
ATOM 23963 C CA . ASP A 1 10 ? -0.482 -10.591 -4.716 1.00 0.00 -4 ASP A CA 16
ATOM 23964 C C . ASP A 1 10 ? 0.078 -11.052 -6.073 1.00 0.00 -4 ASP A C 16
ATOM 23965 O O . ASP A 1 10 ? 1.077 -11.786 -6.114 1.00 0.00 -4 ASP A O 16
ATOM 23974 N N . ASP A 1 11 ? -0.577 -10.634 -7.175 1.00 0.00 -3 ASP A N 16
ATOM 23975 C CA . ASP A 1 11 ? -0.138 -10.971 -8.540 1.00 0.00 -3 ASP A CA 16
ATOM 23976 C C . ASP A 1 11 ? -0.285 -9.752 -9.469 1.00 0.00 -3 ASP A C 16
ATOM 23977 O O . ASP A 1 11 ? -1.272 -8.998 -9.394 1.00 0.00 -3 ASP A O 16
ATOM 23986 N N . LYS A 1 12 ? 0.720 -9.587 -10.346 1.00 0.00 -2 LYS A N 16
ATOM 23987 C CA . LYS A 1 12 ? 0.751 -8.565 -11.393 1.00 0.00 -2 LYS A CA 16
ATOM 23988 C C . LYS A 1 12 ? 1.462 -9.156 -12.642 1.00 0.00 -2 LYS A C 16
ATOM 23989 O O . LYS A 1 12 ? 0.828 -9.367 -13.670 1.00 0.00 -2 LYS A O 16
ATOM 24008 N N . GLY A 1 13 ? 2.752 -9.523 -12.519 1.00 0.00 -1 GLY A N 16
ATOM 24009 C CA . GLY A 1 13 ? 3.569 -9.884 -13.683 1.00 0.00 -1 GLY A CA 16
ATOM 24010 C C . GLY A 1 13 ? 3.950 -8.675 -14.533 1.00 0.00 -1 GLY A C 16
ATOM 24011 O O . GLY A 1 13 ? 4.224 -8.802 -15.731 1.00 0.00 -1 GLY A O 16
ATOM 24015 N N . THR A 1 14 ? 3.976 -7.495 -13.890 1.00 0.00 0 THR A N 16
ATOM 24016 C CA . THR A 1 14 ? 4.235 -6.211 -14.550 1.00 0.00 0 THR A CA 16
ATOM 24017 C C . THR A 1 14 ? 5.703 -5.806 -14.395 1.00 0.00 0 THR A C 16
ATOM 24018 O O . THR A 1 14 ? 6.329 -6.053 -13.354 1.00 0.00 0 THR A O 16
ATOM 24029 N N . MET A 1 15 ? 6.230 -5.192 -15.453 1.00 0.00 1 MET A N 16
ATOM 24030 C CA . MET A 1 15 ? 7.608 -4.706 -15.522 1.00 0.00 1 MET A CA 16
ATOM 24031 C C . MET A 1 15 ? 7.635 -3.182 -15.300 1.00 0.00 1 MET A C 16
ATOM 24032 O O . MET A 1 15 ? 6.748 -2.455 -15.775 1.00 0.00 1 MET A O 16
ATOM 24046 N N . GLU A 1 16 ? 8.645 -2.709 -14.554 1.00 0.00 2 GLU A N 16
ATOM 24047 C CA . GLU A 1 16 ? 8.799 -1.284 -14.211 1.00 0.00 2 GLU A CA 16
ATOM 24048 C C . GLU A 1 16 ? 9.742 -0.611 -15.207 1.00 0.00 2 GLU A C 16
ATOM 24049 O O . GLU A 1 16 ? 10.824 -1.116 -15.474 1.00 0.00 2 GLU A O 16
ATOM 24061 N N . LEU A 1 17 ? 9.317 0.534 -15.754 1.00 0.00 3 LEU A N 16
ATOM 24062 C CA . LEU A 1 17 ? 9.990 1.198 -16.881 1.00 0.00 3 LEU A CA 16
ATOM 24063 C C . LEU A 1 17 ? 10.347 2.639 -16.516 1.00 0.00 3 LEU A C 16
ATOM 24064 O O . LEU A 1 17 ? 9.529 3.335 -15.910 1.00 0.00 3 LEU A O 16
ATOM 24080 N N . GLU A 1 18 ? 11.544 3.096 -16.906 1.00 0.00 4 GLU A N 16
ATOM 24081 C CA . GLU A 1 18 ? 11.935 4.497 -16.743 1.00 0.00 4 GLU A CA 16
ATOM 24082 C C . GLU A 1 18 ? 11.509 5.280 -17.992 1.00 0.00 4 GLU A C 16
ATOM 24083 O O . GLU A 1 18 ? 12.151 5.193 -19.037 1.00 0.00 4 GLU A O 16
ATOM 24095 N N . LEU A 1 19 ? 10.415 6.038 -17.897 1.00 0.00 5 LEU A N 16
ATOM 24096 C CA . LEU A 1 19 ? 9.890 6.782 -19.040 1.00 0.00 5 LEU A CA 16
ATOM 24097 C C . LEU A 1 19 ? 10.473 8.186 -19.023 1.00 0.00 5 LEU A C 16
ATOM 24098 O O . LEU A 1 19 ? 10.079 9.027 -18.217 1.00 0.00 5 LEU A O 16
ATOM 24114 N N . ARG A 1 20 ? 11.445 8.403 -19.907 1.00 0.00 6 ARG A N 16
ATOM 24115 C CA . ARG A 1 20 ? 12.186 9.653 -20.008 1.00 0.00 6 ARG A CA 16
ATOM 24116 C C . ARG A 1 20 ? 11.505 10.567 -21.033 1.00 0.00 6 ARG A C 16
ATOM 24117 O O . ARG A 1 20 ? 11.406 10.221 -22.202 1.00 0.00 6 ARG A O 16
ATOM 24138 N N . PHE A 1 21 ? 11.030 11.724 -20.570 1.00 0.00 7 PHE A N 16
ATOM 24139 C CA . PHE A 1 21 ? 10.324 12.715 -21.405 1.00 0.00 7 PHE A CA 16
ATOM 24140 C C . PHE A 1 21 ? 11.238 13.905 -21.662 1.00 0.00 7 PHE A C 16
ATOM 24141 O O . PHE A 1 21 ? 11.956 14.353 -20.761 1.00 0.00 7 PHE A O 16
ATOM 24158 N N . PHE A 1 22 ? 11.224 14.405 -22.904 1.00 0.00 8 PHE A N 16
ATOM 24159 C CA . PHE A 1 22 ? 12.063 15.541 -23.330 1.00 0.00 8 PHE A CA 16
ATOM 24160 C C . PHE A 1 22 ? 11.207 16.556 -24.102 1.00 0.00 8 PHE A C 16
ATOM 24161 O O . PHE A 1 22 ? 10.136 16.213 -24.615 1.00 0.00 8 PHE A O 16
ATOM 24178 N N . ALA A 1 23 ? 11.672 17.818 -24.096 1.00 0.00 9 ALA A N 16
ATOM 24179 C CA . ALA A 1 23 ? 11.049 18.954 -24.795 1.00 0.00 9 ALA A CA 16
ATOM 24180 C C . ALA A 1 23 ? 9.600 19.228 -24.288 1.00 0.00 9 ALA A C 16
ATOM 24181 O O . ALA A 1 23 ? 9.408 19.385 -23.074 1.00 0.00 9 ALA A O 16
ATOM 24188 N N . THR A 1 24 ? 8.593 19.289 -25.199 1.00 0.00 10 THR A N 16
ATOM 24189 C CA . THR A 1 24 ? 7.183 19.534 -24.835 1.00 0.00 10 THR A CA 16
ATOM 24190 C C . THR A 1 24 ? 6.628 18.392 -23.968 1.00 0.00 10 THR A C 16
ATOM 24191 O O . THR A 1 24 ? 5.984 18.642 -22.955 1.00 0.00 10 THR A O 16
ATOM 24202 N N . PHE A 1 25 ? 6.944 17.137 -24.345 1.00 0.00 11 PHE A N 16
ATOM 24203 C CA . PHE A 1 25 ? 6.487 15.942 -23.600 1.00 0.00 11 PHE A CA 16
ATOM 24204 C C . PHE A 1 25 ? 7.023 15.953 -22.147 1.00 0.00 11 PHE A C 16
ATOM 24205 O O . PHE A 1 25 ? 6.393 15.402 -21.245 1.00 0.00 11 PHE A O 16
ATOM 24222 N N . ARG A 1 26 ? 8.188 16.609 -21.944 1.00 0.00 12 ARG A N 16
ATOM 24223 C CA . ARG A 1 26 ? 8.828 16.734 -20.620 1.00 0.00 12 ARG A CA 16
ATOM 24224 C C . ARG A 1 26 ? 7.996 17.612 -19.677 1.00 0.00 12 ARG A C 16
ATOM 24225 O O . ARG A 1 26 ? 7.659 17.198 -18.568 1.00 0.00 12 ARG A O 16
ATOM 24246 N N . GLU A 1 27 ? 7.672 18.829 -20.152 1.00 0.00 13 GLU A N 16
ATOM 24247 C CA . GLU A 1 27 ? 6.977 19.857 -19.345 1.00 0.00 13 GLU A CA 16
ATOM 24248 C C . GLU A 1 27 ? 5.488 19.520 -19.134 1.00 0.00 13 GLU A C 16
ATOM 24249 O O . GLU A 1 27 ? 4.849 20.038 -18.207 1.00 0.00 13 GLU A O 16
ATOM 24261 N N . VAL A 1 28 ? 4.952 18.654 -20.007 1.00 0.00 14 VAL A N 16
ATOM 24262 C CA . VAL A 1 28 ? 3.628 18.032 -19.821 1.00 0.00 14 VAL A CA 16
ATOM 24263 C C . VAL A 1 28 ? 3.612 17.181 -18.531 1.00 0.00 14 VAL A C 16
ATOM 24264 O O . VAL A 1 28 ? 2.704 17.287 -17.696 1.00 0.00 14 VAL A O 16
ATOM 24277 N N . VAL A 1 29 ? 4.652 16.358 -18.389 1.00 0.00 15 VAL A N 16
ATOM 24278 C CA . VAL A 1 29 ? 4.815 15.432 -17.261 1.00 0.00 15 VAL A CA 16
ATOM 24279 C C . VAL A 1 29 ? 5.444 16.150 -16.044 1.00 0.00 15 VAL A C 16
ATOM 24280 O O . VAL A 1 29 ? 5.301 15.704 -14.895 1.00 0.00 15 VAL A O 16
ATOM 24293 N N . GLY A 1 30 ? 6.115 17.292 -16.315 1.00 0.00 16 GLY A N 16
ATOM 24294 C CA . GLY A 1 30 ? 6.876 18.032 -15.301 1.00 0.00 16 GLY A CA 16
ATOM 24295 C C . GLY A 1 30 ? 8.135 17.298 -14.845 1.00 0.00 16 GLY A C 16
ATOM 24296 O O . GLY A 1 30 ? 8.725 17.639 -13.815 1.00 0.00 16 GLY A O 16
ATOM 24300 N N . GLN A 1 31 ? 8.553 16.295 -15.639 1.00 0.00 17 GLN A N 16
ATOM 24301 C CA . GLN A 1 31 ? 9.663 15.378 -15.315 1.00 0.00 17 GLN A CA 16
ATOM 24302 C C . GLN A 1 31 ? 10.448 15.041 -16.588 1.00 0.00 17 GLN A C 16
ATOM 24303 O O . GLN A 1 31 ? 9.844 14.813 -17.648 1.00 0.00 17 GLN A O 16
ATOM 24317 N N . LYS A 1 32 ? 11.791 14.993 -16.465 1.00 0.00 18 LYS A N 16
ATOM 24318 C CA . LYS A 1 32 ? 12.680 14.532 -17.548 1.00 0.00 18 LYS A CA 16
ATOM 24319 C C . LYS A 1 32 ? 12.683 12.996 -17.626 1.00 0.00 18 LYS A C 16
ATOM 24320 O O . LYS A 1 32 ? 13.029 12.430 -18.663 1.00 0.00 18 LYS A O 16
ATOM 24339 N N . SER A 1 33 ? 12.330 12.338 -16.498 1.00 0.00 19 SER A N 16
ATOM 24340 C CA . SER A 1 33 ? 12.170 10.873 -16.408 1.00 0.00 19 SER A CA 16
ATOM 24341 C C . SER A 1 33 ? 11.238 10.528 -15.222 1.00 0.00 19 SER A C 16
ATOM 24342 O O . SER A 1 33 ? 11.256 11.220 -14.191 1.00 0.00 19 SER A O 16
ATOM 24350 N N . ILE A 1 34 ? 10.433 9.462 -15.384 1.00 0.00 20 ILE A N 16
ATOM 24351 C CA . ILE A 1 34 ? 9.587 8.883 -14.314 1.00 0.00 20 ILE A CA 16
ATOM 24352 C C . ILE A 1 34 ? 9.801 7.361 -14.272 1.00 0.00 20 ILE A C 16
ATOM 24353 O O . ILE A 1 34 ? 10.491 6.813 -15.131 1.00 0.00 20 ILE A O 16
ATOM 24369 N N . TYR A 1 35 ? 9.220 6.684 -13.271 1.00 0.00 21 TYR A N 16
ATOM 24370 C CA . TYR A 1 35 ? 9.123 5.210 -13.253 1.00 0.00 21 TYR A CA 16
ATOM 24371 C C . TYR A 1 35 ? 7.646 4.797 -13.237 1.00 0.00 21 TYR A C 16
ATOM 24372 O O . TYR A 1 35 ? 6.918 5.066 -12.274 1.00 0.00 21 TYR A O 16
ATOM 24390 N N . TRP A 1 36 ? 7.222 4.181 -14.344 1.00 0.00 22 TRP A N 16
ATOM 24391 C CA . TRP A 1 36 ? 5.899 3.555 -14.516 1.00 0.00 22 TRP A CA 16
ATOM 24392 C C . TRP A 1 36 ? 6.018 2.050 -14.294 1.00 0.00 22 TRP A C 16
ATOM 24393 O O . TRP A 1 36 ? 7.105 1.535 -14.039 1.00 0.00 22 TRP A O 16
ATOM 24414 N N . ARG A 1 37 ? 4.883 1.352 -14.428 1.00 0.00 23 ARG A N 16
ATOM 24415 C CA . ARG A 1 37 ? 4.840 -0.108 -14.358 1.00 0.00 23 ARG A CA 16
ATOM 24416 C C . ARG A 1 37 ? 3.588 -0.608 -15.084 1.00 0.00 23 ARG A C 16
ATOM 24417 O O . ARG A 1 37 ? 2.462 -0.446 -14.596 1.00 0.00 23 ARG A O 16
ATOM 24438 N N . VAL A 1 38 ? 3.803 -1.171 -16.280 1.00 0.00 24 VAL A N 16
ATOM 24439 C CA . VAL A 1 38 ? 2.762 -1.838 -17.080 1.00 0.00 24 VAL A CA 16
ATOM 24440 C C . VAL A 1 38 ? 3.127 -3.314 -17.205 1.00 0.00 24 VAL A C 16
ATOM 24441 O O . VAL A 1 38 ? 4.228 -3.716 -16.820 1.00 0.00 24 VAL A O 16
ATOM 24454 N N . ASP A 1 39 ? 2.208 -4.104 -17.764 1.00 0.00 25 ASP A N 16
ATOM 24455 C CA . ASP A 1 39 ? 2.393 -5.553 -17.943 1.00 0.00 25 ASP A CA 16
ATOM 24456 C C . ASP A 1 39 ? 3.638 -5.858 -18.816 1.00 0.00 25 ASP A C 16
ATOM 24457 O O . ASP A 1 39 ? 4.005 -5.066 -19.686 1.00 0.00 25 ASP A O 16
ATOM 24466 N N . ASP A 1 40 ? 4.292 -6.998 -18.539 1.00 0.00 26 ASP A N 16
ATOM 24467 C CA . ASP A 1 40 ? 5.455 -7.484 -19.310 1.00 0.00 26 ASP A CA 16
ATOM 24468 C C . ASP A 1 40 ? 5.076 -7.762 -20.781 1.00 0.00 26 ASP A C 16
ATOM 24469 O O . ASP A 1 40 ? 5.914 -7.661 -21.688 1.00 0.00 26 ASP A O 16
ATOM 24478 N N . ASP A 1 41 ? 3.791 -8.087 -21.009 1.00 0.00 27 ASP A N 16
ATOM 24479 C CA . ASP A 1 41 ? 3.245 -8.360 -22.347 1.00 0.00 27 ASP A CA 16
ATOM 24480 C C . ASP A 1 41 ? 2.944 -7.038 -23.080 1.00 0.00 27 ASP A C 16
ATOM 24481 O O . ASP A 1 41 ? 2.961 -6.983 -24.315 1.00 0.00 27 ASP A O 16
ATOM 24490 N N . ALA A 1 42 ? 2.710 -5.966 -22.296 1.00 0.00 28 ALA A N 16
ATOM 24491 C CA . ALA A 1 42 ? 2.526 -4.609 -22.829 1.00 0.00 28 ALA A CA 16
ATOM 24492 C C . ALA A 1 42 ? 3.876 -4.064 -23.336 1.00 0.00 28 ALA A C 16
ATOM 24493 O O . ALA A 1 42 ? 4.860 -4.084 -22.605 1.00 0.00 28 ALA A O 16
ATOM 24500 N N . THR A 1 43 ? 3.902 -3.563 -24.577 1.00 0.00 29 THR A N 16
ATOM 24501 C CA . THR A 1 43 ? 5.134 -3.075 -25.238 1.00 0.00 29 THR A CA 16
ATOM 24502 C C . THR A 1 43 ? 5.183 -1.525 -25.236 1.00 0.00 29 THR A C 16
ATOM 24503 O O . THR A 1 43 ? 4.334 -0.887 -24.607 1.00 0.00 29 THR A O 16
ATOM 24514 N N . VAL A 1 44 ? 6.202 -0.934 -25.927 1.00 0.00 30 VAL A N 16
ATOM 24515 C CA . VAL A 1 44 ? 6.410 0.546 -26.018 1.00 0.00 30 VAL A CA 16
ATOM 24516 C C . VAL A 1 44 ? 5.115 1.275 -26.448 1.00 0.00 30 VAL A C 16
ATOM 24517 O O . VAL A 1 44 ? 4.786 2.351 -25.932 1.00 0.00 30 VAL A O 16
ATOM 24530 N N . GLY A 1 45 ? 4.370 0.628 -27.346 1.00 0.00 31 GLY A N 16
ATOM 24531 C CA . GLY A 1 45 ? 3.131 1.157 -27.889 1.00 0.00 31 GLY A CA 16
ATOM 24532 C C . GLY A 1 45 ? 1.994 1.188 -26.879 1.00 0.00 31 GLY A C 16
ATOM 24533 O O . GLY A 1 45 ? 1.201 2.122 -26.860 1.00 0.00 31 GLY A O 16
ATOM 24537 N N . ASP A 1 46 ? 1.925 0.142 -26.040 1.00 0.00 32 ASP A N 16
ATOM 24538 C CA . ASP A 1 46 ? 0.920 0.033 -24.957 1.00 0.00 32 ASP A CA 16
ATOM 24539 C C . ASP A 1 46 ? 1.189 1.064 -23.857 1.00 0.00 32 ASP A C 16
ATOM 24540 O O . ASP A 1 46 ? 0.261 1.534 -23.182 1.00 0.00 32 ASP A O 16
ATOM 24549 N N . VAL A 1 47 ? 2.478 1.382 -23.682 1.00 0.00 33 VAL A N 16
ATOM 24550 C CA . VAL A 1 47 ? 2.940 2.394 -22.730 1.00 0.00 33 VAL A CA 16
ATOM 24551 C C . VAL A 1 47 ? 2.417 3.778 -23.134 1.00 0.00 33 VAL A C 16
ATOM 24552 O O . VAL A 1 47 ? 1.614 4.353 -22.402 1.00 0.00 33 VAL A O 16
ATOM 24565 N N . LEU A 1 48 ? 2.794 4.258 -24.341 1.00 0.00 34 LEU A N 16
ATOM 24566 C CA . LEU A 1 48 ? 2.375 5.595 -24.825 1.00 0.00 34 LEU A CA 16
ATOM 24567 C C . LEU A 1 48 ? 0.839 5.663 -25.025 1.00 0.00 34 LEU A C 16
ATOM 24568 O O . LEU A 1 48 ? 0.226 6.718 -24.833 1.00 0.00 34 LEU A O 16
ATOM 24584 N N . ARG A 1 49 ? 0.226 4.512 -25.362 1.00 0.00 35 ARG A N 16
ATOM 24585 C CA . ARG A 1 49 ? -1.250 4.337 -25.355 1.00 0.00 35 ARG A CA 16
ATOM 24586 C C . ARG A 1 49 ? -1.860 4.783 -24.008 1.00 0.00 35 ARG A C 16
ATOM 24587 O O . ARG A 1 49 ? -2.832 5.542 -23.969 1.00 0.00 35 ARG A O 16
ATOM 24608 N N . SER A 1 50 ? -1.293 4.291 -22.918 1.00 0.00 36 SER A N 16
ATOM 24609 C CA . SER A 1 50 ? -1.770 4.597 -21.572 1.00 0.00 36 SER A CA 16
ATOM 24610 C C . SER A 1 50 ? -1.363 6.034 -21.131 1.00 0.00 36 SER A C 16
ATOM 24611 O O . SER A 1 50 ? -2.085 6.669 -20.359 1.00 0.00 36 SER A O 16
ATOM 24619 N N . LEU A 1 51 ? -0.192 6.519 -21.602 1.00 0.00 37 LEU A N 16
ATOM 24620 C CA . LEU A 1 51 ? 0.310 7.891 -21.289 1.00 0.00 37 LEU A CA 16
ATOM 24621 C C . LEU A 1 51 ? -0.680 9.000 -21.730 1.00 0.00 37 LEU A C 16
ATOM 24622 O O . LEU A 1 51 ? -0.763 10.023 -21.067 1.00 0.00 37 LEU A O 16
ATOM 24638 N N . GLU A 1 52 ? -1.392 8.810 -22.860 1.00 0.00 38 GLU A N 16
ATOM 24639 C CA . GLU A 1 52 ? -2.440 9.780 -23.291 1.00 0.00 38 GLU A CA 16
ATOM 24640 C C . GLU A 1 52 ? -3.726 9.622 -22.476 1.00 0.00 38 GLU A C 16
ATOM 24641 O O . GLU A 1 52 ? -4.494 10.581 -22.331 1.00 0.00 38 GLU A O 16
ATOM 24653 N N . ALA A 1 53 ? -3.967 8.405 -21.970 1.00 0.00 39 ALA A N 16
ATOM 24654 C CA . ALA A 1 53 ? -5.122 8.116 -21.109 1.00 0.00 39 ALA A CA 16
ATOM 24655 C C . ALA A 1 53 ? -4.974 8.807 -19.731 1.00 0.00 39 ALA A C 16
ATOM 24656 O O . ALA A 1 53 ? -5.976 9.096 -19.064 1.00 0.00 39 ALA A O 16
ATOM 24663 N N . GLU A 1 54 ? -3.717 9.066 -19.313 1.00 0.00 40 GLU A N 16
ATOM 24664 C CA . GLU A 1 54 ? -3.424 9.807 -18.071 1.00 0.00 40 GLU A CA 16
ATOM 24665 C C . GLU A 1 54 ? -3.324 11.304 -18.362 1.00 0.00 40 GLU A C 16
ATOM 24666 O O . GLU A 1 54 ? -4.081 12.118 -17.827 1.00 0.00 40 GLU A O 16
ATOM 24678 N N . TYR A 1 55 ? -2.369 11.636 -19.242 1.00 0.00 41 TYR A N 16
ATOM 24679 C CA . TYR A 1 55 ? -1.932 13.008 -19.491 1.00 0.00 41 TYR A CA 16
ATOM 24680 C C . TYR A 1 55 ? -2.725 13.625 -20.649 1.00 0.00 41 TYR A C 16
ATOM 24681 O O . TYR A 1 55 ? -2.780 13.062 -21.751 1.00 0.00 41 TYR A O 16
ATOM 24699 N N . ASP A 1 56 ? -3.316 14.791 -20.385 1.00 0.00 42 ASP A N 16
ATOM 24700 C CA . ASP A 1 56 ? -4.091 15.558 -21.377 1.00 0.00 42 ASP A CA 16
ATOM 24701 C C . ASP A 1 56 ? -3.146 16.181 -22.415 1.00 0.00 42 ASP A C 16
ATOM 24702 O O . ASP A 1 56 ? -3.467 16.261 -23.609 1.00 0.00 42 ASP A O 16
ATOM 24711 N N . GLY A 1 57 ? -1.960 16.592 -21.931 1.00 0.00 43 GLY A N 16
ATOM 24712 C CA . GLY A 1 57 ? -0.925 17.207 -22.764 1.00 0.00 43 GLY A CA 16
ATOM 24713 C C . GLY A 1 57 ? -0.126 16.209 -23.597 1.00 0.00 43 GLY A C 16
ATOM 24714 O O . GLY A 1 57 ? 0.747 16.620 -24.357 1.00 0.00 43 GLY A O 16
ATOM 24718 N N . LEU A 1 58 ? -0.381 14.894 -23.425 1.00 0.00 44 LEU A N 16
ATOM 24719 C CA . LEU A 1 58 ? 0.229 13.834 -24.261 1.00 0.00 44 LEU A CA 16
ATOM 24720 C C . LEU A 1 58 ? -0.793 13.231 -25.241 1.00 0.00 44 LEU A C 16
ATOM 24721 O O . LEU A 1 58 ? -0.418 12.422 -26.079 1.00 0.00 44 LEU A O 16
ATOM 24737 N N . ALA A 1 59 ? -2.062 13.665 -25.163 1.00 0.00 45 ALA A N 16
ATOM 24738 C CA . ALA A 1 59 ? -3.176 13.052 -25.920 1.00 0.00 45 ALA A CA 16
ATOM 24739 C C . ALA A 1 59 ? -3.033 13.218 -27.454 1.00 0.00 45 ALA A C 16
ATOM 24740 O O . ALA A 1 59 ? -2.935 14.346 -27.956 1.00 0.00 45 ALA A O 16
ATOM 24747 N N . GLY A 1 60 ? -2.997 12.072 -28.176 1.00 0.00 46 GLY A N 16
ATOM 24748 C CA . GLY A 1 60 ? -3.071 12.041 -29.650 1.00 0.00 46 GLY A CA 16
ATOM 24749 C C . GLY A 1 60 ? -1.838 12.586 -30.381 1.00 0.00 46 GLY A C 16
ATOM 24750 O O . GLY A 1 60 ? -1.881 12.806 -31.596 1.00 0.00 46 GLY A O 16
ATOM 24754 N N . ARG A 1 61 ? -0.739 12.798 -29.642 1.00 0.00 47 ARG A N 16
ATOM 24755 C CA . ARG A 1 61 ? 0.553 13.307 -30.193 1.00 0.00 47 ARG A CA 16
ATOM 24756 C C . ARG A 1 61 ? 1.679 12.273 -29.989 1.00 0.00 47 ARG A C 16
ATOM 24757 O O . ARG A 1 61 ? 2.821 12.502 -30.387 1.00 0.00 47 ARG A O 16
ATOM 24778 N N . LEU A 1 62 ? 1.318 11.134 -29.384 1.00 0.00 48 LEU A N 16
ATOM 24779 C CA . LEU A 1 62 ? 2.226 9.994 -29.133 1.00 0.00 48 LEU A CA 16
ATOM 24780 C C . LEU A 1 62 ? 1.656 8.717 -29.786 1.00 0.00 48 LEU A C 16
ATOM 24781 O O . LEU A 1 62 ? 2.290 7.665 -29.766 1.00 0.00 48 LEU A O 16
ATOM 24797 N N . ILE A 1 63 ? 0.422 8.841 -30.344 1.00 0.00 49 ILE A N 16
ATOM 24798 C CA . ILE A 1 63 ? -0.224 7.833 -31.213 1.00 0.00 49 ILE A CA 16
ATOM 24799 C C . ILE A 1 63 ? -0.750 8.545 -32.477 1.00 0.00 49 ILE A C 16
ATOM 24800 O O . ILE A 1 63 ? -1.331 9.634 -32.373 1.00 0.00 49 ILE A O 16
ATOM 24816 N N . GLU A 1 64 ? -0.511 7.940 -33.654 1.00 0.00 50 GLU A N 16
ATOM 24817 C CA . GLU A 1 64 ? -1.178 8.329 -34.911 1.00 0.00 50 GLU A CA 16
ATOM 24818 C C . GLU A 1 64 ? -1.387 7.057 -35.767 1.00 0.00 50 GLU A C 16
ATOM 24819 O O . GLU A 1 64 ? -0.427 6.323 -36.003 1.00 0.00 50 GLU A O 16
ATOM 24831 N N . ASP A 1 65 ? -2.641 6.815 -36.195 1.00 0.00 51 ASP A N 16
ATOM 24832 C CA . ASP A 1 65 ? -3.025 5.696 -37.108 1.00 0.00 51 ASP A CA 16
ATOM 24833 C C . ASP A 1 65 ? -2.594 4.313 -36.545 1.00 0.00 51 ASP A C 16
ATOM 24834 O O . ASP A 1 65 ? -2.307 3.372 -37.284 1.00 0.00 51 ASP A O 16
ATOM 24843 N N . GLY A 1 66 ? -2.582 4.205 -35.203 1.00 0.00 52 GLY A N 16
ATOM 24844 C CA . GLY A 1 66 ? -2.270 2.947 -34.514 1.00 0.00 52 GLY A CA 16
ATOM 24845 C C . GLY A 1 66 ? -0.781 2.719 -34.268 1.00 0.00 52 GLY A C 16
ATOM 24846 O O . GLY A 1 66 ? -0.417 1.831 -33.490 1.00 0.00 52 GLY A O 16
ATOM 24850 N N . GLU A 1 67 ? 0.081 3.500 -34.943 1.00 0.00 53 GLU A N 16
ATOM 24851 C CA . GLU A 1 67 ? 1.545 3.482 -34.716 1.00 0.00 53 GLU A CA 16
ATOM 24852 C C . GLU A 1 67 ? 1.938 4.694 -33.852 1.00 0.00 53 GLU A C 16
ATOM 24853 O O . GLU A 1 67 ? 1.051 5.410 -33.370 1.00 0.00 53 GLU A O 16
ATOM 24865 N N . VAL A 1 68 ? 3.254 4.911 -33.630 1.00 0.00 54 VAL A N 16
ATOM 24866 C CA . VAL A 1 68 ? 3.722 5.954 -32.693 1.00 0.00 54 VAL A CA 16
ATOM 24867 C C . VAL A 1 68 ? 3.319 7.385 -33.158 1.00 0.00 54 VAL A C 16
ATOM 24868 O O . VAL A 1 68 ? 2.566 8.013 -32.453 1.00 0.00 54 VAL A O 16
ATOM 24881 N N . LYS A 1 69 ? 3.694 7.803 -34.395 1.00 0.00 55 LYS A N 16
ATOM 24882 C CA . LYS A 1 69 ? 3.447 9.173 -34.955 1.00 0.00 55 LYS A CA 16
ATOM 24883 C C . LYS A 1 69 ? 4.555 9.503 -35.974 1.00 0.00 55 LYS A C 16
ATOM 24884 O O . LYS A 1 69 ? 5.731 9.199 -35.727 1.00 0.00 55 LYS A O 16
ATOM 24903 N N . PRO A 1 70 ? 4.194 10.106 -37.140 1.00 0.00 56 PRO A N 16
ATOM 24904 C CA . PRO A 1 70 ? 5.173 10.749 -38.058 1.00 0.00 56 PRO A CA 16
ATOM 24905 C C . PRO A 1 70 ? 5.892 11.951 -37.386 1.00 0.00 56 PRO A C 16
ATOM 24906 O O . PRO A 1 70 ? 5.243 12.793 -36.757 1.00 0.00 56 PRO A O 16
ATOM 24917 N N . HIS A 1 71 ? 7.235 11.969 -37.496 1.00 0.00 57 HIS A N 16
ATOM 24918 C CA . HIS A 1 71 ? 8.129 13.073 -37.039 1.00 0.00 57 HIS A CA 16
ATOM 24919 C C . HIS A 1 71 ? 8.410 13.071 -35.524 1.00 0.00 57 HIS A C 16
ATOM 24920 O O . HIS A 1 71 ? 9.308 13.804 -35.078 1.00 0.00 57 HIS A O 16
ATOM 24935 N N . VAL A 1 72 ? 7.667 12.268 -34.732 1.00 0.00 58 VAL A N 16
ATOM 24936 C CA . VAL A 1 72 ? 7.951 12.108 -33.287 1.00 0.00 58 VAL A CA 16
ATOM 24937 C C . VAL A 1 72 ? 9.273 11.336 -33.139 1.00 0.00 58 VAL A C 16
ATOM 24938 O O . VAL A 1 72 ? 9.573 10.464 -33.966 1.00 0.00 58 VAL A O 16
ATOM 24951 N N . ASN A 1 73 ? 10.093 11.685 -32.142 1.00 0.00 59 ASN A N 16
ATOM 24952 C CA . ASN A 1 73 ? 11.360 10.982 -31.906 1.00 0.00 59 ASN A CA 16
ATOM 24953 C C . ASN A 1 73 ? 11.234 10.184 -30.615 1.00 0.00 59 ASN A C 16
ATOM 24954 O O . ASN A 1 73 ? 11.318 10.733 -29.528 1.00 0.00 59 ASN A O 16
ATOM 24965 N N . VAL A 1 74 ? 11.050 8.873 -30.748 1.00 0.00 60 VAL A N 16
ATOM 24966 C CA . VAL A 1 74 ? 10.847 7.961 -29.611 1.00 0.00 60 VAL A CA 16
ATOM 24967 C C . VAL A 1 74 ? 11.937 6.893 -29.620 1.00 0.00 60 VAL A C 16
ATOM 24968 O O . VAL A 1 74 ? 12.208 6.282 -30.647 1.00 0.00 60 VAL A O 16
ATOM 24981 N N . LEU A 1 75 ? 12.588 6.723 -28.458 1.00 0.00 61 LEU A N 16
ATOM 24982 C CA . LEU A 1 75 ? 13.772 5.874 -28.287 1.00 0.00 61 LEU A CA 16
ATOM 24983 C C . LEU A 1 75 ? 13.504 4.788 -27.241 1.00 0.00 61 LEU A C 16
ATOM 24984 O O . LEU A 1 75 ? 12.881 5.039 -26.207 1.00 0.00 61 LEU A O 16
ATOM 25000 N N . LYS A 1 76 ? 13.985 3.590 -27.529 1.00 0.00 62 LYS A N 16
ATOM 25001 C CA . LYS A 1 76 ? 14.098 2.495 -26.572 1.00 0.00 62 LYS A CA 16
ATOM 25002 C C . LYS A 1 76 ? 15.591 2.265 -26.290 1.00 0.00 62 LYS A C 16
ATOM 25003 O O . LYS A 1 76 ? 16.340 1.903 -27.209 1.00 0.00 62 LYS A O 16
ATOM 25022 N N . ASN A 1 77 ? 16.010 2.522 -25.032 1.00 0.00 63 ASN A N 16
ATOM 25023 C CA . ASN A 1 77 ? 17.402 2.310 -24.560 1.00 0.00 63 ASN A CA 16
ATOM 25024 C C . ASN A 1 77 ? 18.405 3.172 -25.378 1.00 0.00 63 ASN A C 16
ATOM 25025 O O . ASN A 1 77 ? 19.545 2.776 -25.638 1.00 0.00 63 ASN A O 16
ATOM 25036 N N . GLY A 1 78 ? 17.946 4.380 -25.762 1.00 0.00 64 GLY A N 16
ATOM 25037 C CA . GLY A 1 78 ? 18.765 5.337 -26.519 1.00 0.00 64 GLY A CA 16
ATOM 25038 C C . GLY A 1 78 ? 18.766 5.096 -28.033 1.00 0.00 64 GLY A C 16
ATOM 25039 O O . GLY A 1 78 ? 19.335 5.895 -28.787 1.00 0.00 64 GLY A O 16
ATOM 25043 N N . ARG A 1 79 ? 18.121 4.004 -28.483 1.00 0.00 65 ARG A N 16
ATOM 25044 C CA . ARG A 1 79 ? 17.977 3.674 -29.916 1.00 0.00 65 ARG A CA 16
ATOM 25045 C C . ARG A 1 79 ? 16.582 4.088 -30.374 1.00 0.00 65 ARG A C 16
ATOM 25046 O O . ARG A 1 79 ? 15.588 3.539 -29.901 1.00 0.00 65 ARG A O 16
ATOM 25067 N N . GLU A 1 80 ? 16.526 5.052 -31.299 1.00 0.00 66 GLU A N 16
ATOM 25068 C CA . GLU A 1 80 ? 15.271 5.664 -31.739 1.00 0.00 66 GLU A CA 16
ATOM 25069 C C . GLU A 1 80 ? 14.456 4.647 -32.567 1.00 0.00 66 GLU A C 16
ATOM 25070 O O . GLU A 1 80 ? 14.813 4.322 -33.702 1.00 0.00 66 GLU A O 16
ATOM 25082 N N . VAL A 1 81 ? 13.367 4.132 -31.958 1.00 0.00 67 VAL A N 16
ATOM 25083 C CA . VAL A 1 81 ? 12.521 3.060 -32.532 1.00 0.00 67 VAL A CA 16
ATOM 25084 C C . VAL A 1 81 ? 11.714 3.502 -33.768 1.00 0.00 67 VAL A C 16
ATOM 25085 O O . VAL A 1 81 ? 10.993 2.693 -34.346 1.00 0.00 67 VAL A O 16
ATOM 25098 N N . VAL A 1 82 ? 11.839 4.777 -34.169 1.00 0.00 68 VAL A N 16
ATOM 25099 C CA . VAL A 1 82 ? 11.274 5.271 -35.438 1.00 0.00 68 VAL A CA 16
ATOM 25100 C C . VAL A 1 82 ? 12.018 4.662 -36.658 1.00 0.00 68 VAL A C 16
ATOM 25101 O O . VAL A 1 82 ? 11.506 4.689 -37.778 1.00 0.00 68 VAL A O 16
ATOM 25114 N N . HIS A 1 83 ? 13.250 4.146 -36.425 1.00 0.00 69 HIS A N 16
ATOM 25115 C CA . HIS A 1 83 ? 14.083 3.498 -37.471 1.00 0.00 69 HIS A CA 16
ATOM 25116 C C . HIS A 1 83 ? 13.808 1.978 -37.544 1.00 0.00 69 HIS A C 16
ATOM 25117 O O . HIS A 1 83 ? 14.360 1.279 -38.407 1.00 0.00 69 HIS A O 16
ATOM 25132 N N . LEU A 1 84 ? 12.976 1.481 -36.612 1.00 0.00 70 LEU A N 16
ATOM 25133 C CA . LEU A 1 84 ? 12.575 0.064 -36.522 1.00 0.00 70 LEU A CA 16
ATOM 25134 C C . LEU A 1 84 ? 11.126 -0.025 -35.989 1.00 0.00 70 LEU A C 16
ATOM 25135 O O . LEU A 1 84 ? 10.312 0.858 -36.290 1.00 0.00 70 LEU A O 16
ATOM 25151 N N . ASP A 1 85 ? 10.791 -1.108 -35.261 1.00 0.00 71 ASP A N 16
ATOM 25152 C CA . ASP A 1 85 ? 9.460 -1.298 -34.662 1.00 0.00 71 ASP A CA 16
ATOM 25153 C C . ASP A 1 85 ? 9.223 -0.275 -33.527 1.00 0.00 71 ASP A C 16
ATOM 25154 O O . ASP A 1 85 ? 9.852 -0.369 -32.469 1.00 0.00 71 ASP A O 16
ATOM 25163 N N . GLY A 1 86 ? 8.338 0.706 -33.767 1.00 0.00 72 GLY A N 16
ATOM 25164 C CA . GLY A 1 86 ? 8.012 1.721 -32.759 1.00 0.00 72 GLY A CA 16
ATOM 25165 C C . GLY A 1 86 ? 7.088 1.190 -31.669 1.00 0.00 72 GLY A C 16
ATOM 25166 O O . GLY A 1 86 ? 7.298 1.454 -30.478 1.00 0.00 72 GLY A O 16
ATOM 25170 N N . MET A 1 87 ? 6.064 0.433 -32.091 1.00 0.00 73 MET A N 16
ATOM 25171 C CA . MET A 1 87 ? 5.012 -0.079 -31.190 1.00 0.00 73 MET A CA 16
ATOM 25172 C C . MET A 1 87 ? 5.504 -1.280 -30.362 1.00 0.00 73 MET A C 16
ATOM 25173 O O . MET A 1 87 ? 5.236 -1.348 -29.171 1.00 0.00 73 MET A O 16
ATOM 25187 N N . ALA A 1 88 ? 6.274 -2.187 -30.978 1.00 0.00 74 ALA A N 16
ATOM 25188 C CA . ALA A 1 88 ? 6.736 -3.421 -30.294 1.00 0.00 74 ALA A CA 16
ATOM 25189 C C . ALA A 1 88 ? 8.132 -3.835 -30.776 1.00 0.00 74 ALA A C 16
ATOM 25190 O O . ALA A 1 88 ? 8.279 -4.724 -31.631 1.00 0.00 74 ALA A O 16
ATOM 25197 N N . THR A 1 89 ? 9.155 -3.148 -30.248 1.00 0.00 75 THR A N 16
ATOM 25198 C CA . THR A 1 89 ? 10.560 -3.449 -30.551 1.00 0.00 75 THR A CA 16
ATOM 25199 C C . THR A 1 89 ? 11.083 -4.643 -29.712 1.00 0.00 75 THR A C 16
ATOM 25200 O O . THR A 1 89 ? 11.322 -5.729 -30.262 1.00 0.00 75 THR A O 16
ATOM 25211 N N . ALA A 1 90 ? 11.169 -4.458 -28.376 1.00 0.00 76 ALA A N 16
ATOM 25212 C CA . ALA A 1 90 ? 11.947 -5.330 -27.471 1.00 0.00 76 ALA A CA 16
ATOM 25213 C C . ALA A 1 90 ? 11.921 -4.774 -26.032 1.00 0.00 76 ALA A C 16
ATOM 25214 O O . ALA A 1 90 ? 12.895 -4.912 -25.286 1.00 0.00 76 ALA A O 16
ATOM 25221 N N . LEU A 1 91 ? 10.795 -4.153 -25.637 1.00 0.00 77 LEU A N 16
ATOM 25222 C CA . LEU A 1 91 ? 10.673 -3.482 -24.327 1.00 0.00 77 LEU A CA 16
ATOM 25223 C C . LEU A 1 91 ? 10.551 -4.523 -23.200 1.00 0.00 77 LEU A C 16
ATOM 25224 O O . LEU A 1 91 ? 9.811 -5.491 -23.339 1.00 0.00 77 LEU A O 16
ATOM 25240 N N . ASP A 1 92 ? 11.274 -4.299 -22.083 1.00 0.00 78 ASP A N 16
ATOM 25241 C CA . ASP A 1 92 ? 11.358 -5.273 -20.975 1.00 0.00 78 ASP A CA 16
ATOM 25242 C C . ASP A 1 92 ? 11.564 -4.529 -19.628 1.00 0.00 78 ASP A C 16
ATOM 25243 O O . ASP A 1 92 ? 11.573 -3.299 -19.604 1.00 0.00 78 ASP A O 16
ATOM 25252 N N . ASP A 1 93 ? 11.714 -5.278 -18.516 1.00 0.00 79 ASP A N 16
ATOM 25253 C CA . ASP A 1 93 ? 11.826 -4.712 -17.148 1.00 0.00 79 ASP A CA 16
ATOM 25254 C C . ASP A 1 93 ? 13.092 -3.855 -16.955 1.00 0.00 79 ASP A C 16
ATOM 25255 O O . ASP A 1 93 ? 14.152 -4.153 -17.514 1.00 0.00 79 ASP A O 16
ATOM 25264 N N . GLY A 1 94 ? 12.951 -2.789 -16.146 1.00 0.00 80 GLY A N 16
ATOM 25265 C CA . GLY A 1 94 ? 14.042 -1.849 -15.839 1.00 0.00 80 GLY A CA 16
ATOM 25266 C C . GLY A 1 94 ? 14.415 -0.900 -16.985 1.00 0.00 80 GLY A C 16
ATOM 25267 O O . GLY A 1 94 ? 15.202 0.030 -16.784 1.00 0.00 80 GLY A O 16
ATOM 25271 N N . ASP A 1 95 ? 13.826 -1.120 -18.173 1.00 0.00 81 ASP A N 16
ATOM 25272 C CA . ASP A 1 95 ? 14.229 -0.450 -19.425 1.00 0.00 81 ASP A CA 16
ATOM 25273 C C . ASP A 1 95 ? 13.687 0.985 -19.523 1.00 0.00 81 ASP A C 16
ATOM 25274 O O . ASP A 1 95 ? 12.549 1.268 -19.127 1.00 0.00 81 ASP A O 16
ATOM 25283 N N . ALA A 1 96 ? 14.532 1.873 -20.081 1.00 0.00 82 ALA A N 16
ATOM 25284 C CA . ALA A 1 96 ? 14.262 3.309 -20.190 1.00 0.00 82 ALA A CA 16
ATOM 25285 C C . ALA A 1 96 ? 13.713 3.665 -21.588 1.00 0.00 82 ALA A C 16
ATOM 25286 O O . ALA A 1 96 ? 14.439 3.571 -22.593 1.00 0.00 82 ALA A O 16
ATOM 25293 N N . VAL A 1 97 ? 12.422 4.054 -21.651 1.00 0.00 83 VAL A N 16
ATOM 25294 C CA . VAL A 1 97 ? 11.778 4.527 -22.891 1.00 0.00 83 VAL A CA 16
ATOM 25295 C C . VAL A 1 97 ? 11.860 6.058 -22.951 1.00 0.00 83 VAL A C 16
ATOM 25296 O O . VAL A 1 97 ? 11.159 6.752 -22.211 1.00 0.00 83 VAL A O 16
ATOM 25309 N N . SER A 1 98 ? 12.719 6.576 -23.828 1.00 0.00 84 SER A N 16
ATOM 25310 C CA . SER A 1 98 ? 12.851 8.022 -24.061 1.00 0.00 84 SER A CA 16
ATOM 25311 C C . SER A 1 98 ? 11.816 8.483 -25.094 1.00 0.00 84 SER A C 16
ATOM 25312 O O . SER A 1 98 ? 11.481 7.720 -25.998 1.00 0.00 84 SER A O 16
ATOM 25320 N N . VAL A 1 99 ? 11.310 9.719 -24.966 1.00 0.00 85 VAL A N 16
ATOM 25321 C CA . VAL A 1 99 ? 10.381 10.313 -25.943 1.00 0.00 85 VAL A CA 16
ATOM 25322 C C . VAL A 1 99 ? 10.705 11.812 -26.120 1.00 0.00 85 VAL A C 16
ATOM 25323 O O . VAL A 1 99 ? 11.042 12.519 -25.164 1.00 0.00 85 VAL A O 16
ATOM 25336 N N . PHE A 1 100 ? 10.616 12.261 -27.361 1.00 0.00 86 PHE A N 16
ATOM 25337 C CA . PHE A 1 100 ? 10.723 13.666 -27.763 1.00 0.00 86 PHE A CA 16
ATOM 25338 C C . PHE A 1 100 ? 9.500 13.930 -28.661 1.00 0.00 86 PHE A C 16
ATOM 25339 O O . PHE A 1 100 ? 9.177 13.069 -29.490 1.00 0.00 86 PHE A O 16
ATOM 25356 N N . PRO A 1 101 ? 8.800 15.089 -28.526 1.00 0.00 87 PRO A N 16
ATOM 25357 C CA . PRO A 1 101 ? 7.662 15.457 -29.405 1.00 0.00 87 PRO A CA 16
ATOM 25358 C C . PRO A 1 101 ? 8.086 15.639 -30.881 1.00 0.00 87 PRO A C 16
ATOM 25359 O O . PRO A 1 101 ? 9.282 15.789 -31.174 1.00 0.00 87 PRO A O 16
ATOM 25370 N N . PRO A 1 102 ? 7.105 15.619 -31.837 1.00 0.00 88 PRO A N 16
ATOM 25371 C CA . PRO A 1 102 ? 7.414 15.831 -33.262 1.00 0.00 88 PRO A CA 16
ATOM 25372 C C . PRO A 1 102 ? 7.901 17.272 -33.518 1.00 0.00 88 PRO A C 16
ATOM 25373 O O . PRO A 1 102 ? 7.269 18.242 -33.080 1.00 0.00 88 PRO A O 16
ATOM 25384 N N . VAL A 1 103 ? 9.035 17.393 -34.229 1.00 0.00 89 VAL A N 16
ATOM 25385 C CA . VAL A 1 103 ? 9.649 18.698 -34.555 1.00 0.00 89 VAL A CA 16
ATOM 25386 C C . VAL A 1 103 ? 9.022 19.300 -35.827 1.00 0.00 89 VAL A C 16
ATOM 25387 O O . VAL A 1 103 ? 9.227 20.479 -36.137 1.00 0.00 89 VAL A O 16
ATOM 25400 N N . ALA A 1 104 ? 8.244 18.468 -36.541 1.00 0.00 90 ALA A N 16
ATOM 25401 C CA . ALA A 1 104 ? 7.516 18.853 -37.754 1.00 0.00 90 ALA A CA 16
ATOM 25402 C C . ALA A 1 104 ? 6.143 18.153 -37.777 1.00 0.00 90 ALA A C 16
ATOM 25403 O O . ALA A 1 104 ? 5.908 17.207 -37.013 1.00 0.00 90 ALA A O 16
ATOM 25410 N N . GLY A 1 105 ? 5.252 18.633 -38.652 1.00 0.00 91 GLY A N 16
ATOM 25411 C CA . GLY A 1 105 ? 3.912 18.063 -38.810 1.00 0.00 91 GLY A CA 16
ATOM 25412 C C . GLY A 1 105 ? 3.133 18.795 -39.891 1.00 0.00 91 GLY A C 16
ATOM 25413 O O . GLY A 1 105 ? 2.721 18.199 -40.894 1.00 0.00 91 GLY A O 16
ATOM 25417 N N . GLY A 1 106 ? 2.947 20.105 -39.681 1.00 0.00 92 GLY A N 16
ATOM 25418 C CA . GLY A 1 106 ? 2.320 20.991 -40.664 1.00 0.00 92 GLY A CA 16
ATOM 25419 C C . GLY A 1 106 ? 1.482 22.072 -39.978 1.00 0.00 92 GLY A C 16
ATOM 25420 O O . GLY A 1 106 ? 2.045 23.122 -39.598 1.00 0.00 92 GLY A O 16
ATOM 25425 N N . GLY A 1 1 ? -4.775 -14.004 -7.209 1.00 0.00 -13 GLY A N 17
ATOM 25426 C CA . GLY A 1 1 ? -3.766 -15.041 -6.913 1.00 0.00 -13 GLY A CA 17
ATOM 25427 C C . GLY A 1 1 ? -2.859 -15.303 -8.106 1.00 0.00 -13 GLY A C 17
ATOM 25428 O O . GLY A 1 1 ? -3.062 -16.280 -8.838 1.00 0.00 -13 GLY A O 17
ATOM 25434 N N . GLY A 1 2 ? -1.857 -14.418 -8.298 1.00 0.00 -12 GLY A N 17
ATOM 25435 C CA . GLY A 1 2 ? -0.930 -14.494 -9.430 1.00 0.00 -12 GLY A CA 17
ATOM 25436 C C . GLY A 1 2 ? -1.609 -14.206 -10.771 1.00 0.00 -12 GLY A C 17
ATOM 25437 O O . GLY A 1 2 ? -2.418 -13.270 -10.872 1.00 0.00 -12 GLY A O 17
ATOM 25441 N N . GLY A 1 3 ? -1.280 -15.026 -11.794 1.00 0.00 -11 GLY A N 17
ATOM 25442 C CA . GLY A 1 3 ? -1.855 -14.895 -13.135 1.00 0.00 -11 GLY A CA 17
ATOM 25443 C C . GLY A 1 3 ? -1.279 -13.701 -13.887 1.00 0.00 -11 GLY A C 17
ATOM 25444 O O . GLY A 1 3 ? -0.117 -13.733 -14.297 1.00 0.00 -11 GLY A O 17
ATOM 25448 N N . ARG A 1 4 ? -2.106 -12.660 -14.076 1.00 0.00 -10 ARG A N 17
ATOM 25449 C CA . ARG A 1 4 ? -1.691 -11.347 -14.602 1.00 0.00 -10 ARG A CA 17
ATOM 25450 C C . ARG A 1 4 ? -2.557 -10.277 -13.942 1.00 0.00 -10 ARG A C 17
ATOM 25451 O O . ARG A 1 4 ? -3.781 -10.280 -14.083 1.00 0.00 -10 ARG A O 17
ATOM 25472 N N . ASP A 1 5 ? -1.897 -9.378 -13.216 1.00 0.00 -9 ASP A N 17
ATOM 25473 C CA . ASP A 1 5 ? -2.528 -8.327 -12.412 1.00 0.00 -9 ASP A CA 17
ATOM 25474 C C . ASP A 1 5 ? -1.714 -7.029 -12.564 1.00 0.00 -9 ASP A C 17
ATOM 25475 O O . ASP A 1 5 ? -0.534 -7.065 -12.912 1.00 0.00 -9 ASP A O 17
ATOM 25484 N N . TYR A 1 6 ? -2.362 -5.882 -12.306 1.00 0.00 -8 TYR A N 17
ATOM 25485 C CA . TYR A 1 6 ? -1.799 -4.555 -12.603 1.00 0.00 -8 TYR A CA 17
ATOM 25486 C C . TYR A 1 6 ? -1.367 -3.823 -11.322 1.00 0.00 -8 TYR A C 17
ATOM 25487 O O . TYR A 1 6 ? -0.275 -3.241 -11.266 1.00 0.00 -8 TYR A O 17
ATOM 25505 N N . LYS A 1 7 ? -2.217 -3.878 -10.282 1.00 0.00 -7 LYS A N 17
ATOM 25506 C CA . LYS A 1 7 ? -2.041 -3.048 -9.072 1.00 0.00 -7 LYS A CA 17
ATOM 25507 C C . LYS A 1 7 ? -0.988 -3.640 -8.100 1.00 0.00 -7 LYS A C 17
ATOM 25508 O O . LYS A 1 7 ? -0.018 -2.952 -7.748 1.00 0.00 -7 LYS A O 17
ATOM 25527 N N . ASP A 1 8 ? -1.154 -4.918 -7.722 1.00 0.00 -6 ASP A N 17
ATOM 25528 C CA . ASP A 1 8 ? -0.316 -5.587 -6.712 1.00 0.00 -6 ASP A CA 17
ATOM 25529 C C . ASP A 1 8 ? -0.692 -7.075 -6.612 1.00 0.00 -6 ASP A C 17
ATOM 25530 O O . ASP A 1 8 ? 0.055 -7.922 -7.098 1.00 0.00 -6 ASP A O 17
ATOM 25539 N N . ASP A 1 9 ? -1.853 -7.373 -5.966 1.00 0.00 -5 ASP A N 17
ATOM 25540 C CA . ASP A 1 9 ? -2.346 -8.768 -5.727 1.00 0.00 -5 ASP A CA 17
ATOM 25541 C C . ASP A 1 9 ? -1.294 -9.593 -4.911 1.00 0.00 -5 ASP A C 17
ATOM 25542 O O . ASP A 1 9 ? -0.341 -9.021 -4.366 1.00 0.00 -5 ASP A O 17
ATOM 25551 N N . ASP A 1 10 ? -1.508 -10.923 -4.762 1.00 0.00 -4 ASP A N 17
ATOM 25552 C CA . ASP A 1 10 ? -0.458 -11.874 -4.321 1.00 0.00 -4 ASP A CA 17
ATOM 25553 C C . ASP A 1 10 ? 0.783 -11.756 -5.248 1.00 0.00 -4 ASP A C 17
ATOM 25554 O O . ASP A 1 10 ? 1.925 -11.788 -4.782 1.00 0.00 -4 ASP A O 17
ATOM 25563 N N . ASP A 1 11 ? 0.526 -11.628 -6.567 1.00 0.00 -3 ASP A N 17
ATOM 25564 C CA . ASP A 1 11 ? 1.562 -11.302 -7.566 1.00 0.00 -3 ASP A CA 17
ATOM 25565 C C . ASP A 1 11 ? 0.923 -10.560 -8.751 1.00 0.00 -3 ASP A C 17
ATOM 25566 O O . ASP A 1 11 ? -0.123 -10.977 -9.267 1.00 0.00 -3 ASP A O 17
ATOM 25575 N N . LYS A 1 12 ? 1.563 -9.450 -9.152 1.00 0.00 -2 LYS A N 17
ATOM 25576 C CA . LYS A 1 12 ? 1.117 -8.578 -10.264 1.00 0.00 -2 LYS A CA 17
ATOM 25577 C C . LYS A 1 12 ? 1.787 -9.001 -11.579 1.00 0.00 -2 LYS A C 17
ATOM 25578 O O . LYS A 1 12 ? 1.104 -9.270 -12.574 1.00 0.00 -2 LYS A O 17
ATOM 25597 N N . GLY A 1 13 ? 3.126 -9.100 -11.566 1.00 0.00 -1 GLY A N 17
ATOM 25598 C CA . GLY A 1 13 ? 3.894 -9.434 -12.768 1.00 0.00 -1 GLY A CA 17
ATOM 25599 C C . GLY A 1 13 ? 4.020 -8.273 -13.745 1.00 0.00 -1 GLY A C 17
ATOM 25600 O O . GLY A 1 13 ? 4.360 -8.468 -14.919 1.00 0.00 -1 GLY A O 17
ATOM 25604 N N . THR A 1 14 ? 3.745 -7.060 -13.250 1.00 0.00 0 THR A N 17
ATOM 25605 C CA . THR A 1 14 ? 3.962 -5.819 -13.989 1.00 0.00 0 THR A CA 17
ATOM 25606 C C . THR A 1 14 ? 5.452 -5.447 -13.948 1.00 0.00 0 THR A C 17
ATOM 25607 O O . THR A 1 14 ? 6.118 -5.642 -12.937 1.00 0.00 0 THR A O 17
ATOM 25618 N N . MET A 1 15 ? 5.962 -4.921 -15.059 1.00 0.00 1 MET A N 17
ATOM 25619 C CA . MET A 1 15 ? 7.364 -4.507 -15.197 1.00 0.00 1 MET A CA 17
ATOM 25620 C C . MET A 1 15 ? 7.503 -2.997 -14.925 1.00 0.00 1 MET A C 17
ATOM 25621 O O . MET A 1 15 ? 6.610 -2.218 -15.265 1.00 0.00 1 MET A O 17
ATOM 25635 N N . GLU A 1 16 ? 8.619 -2.606 -14.285 1.00 0.00 2 GLU A N 17
ATOM 25636 C CA . GLU A 1 16 ? 8.932 -1.197 -13.957 1.00 0.00 2 GLU A CA 17
ATOM 25637 C C . GLU A 1 16 ? 9.792 -0.597 -15.086 1.00 0.00 2 GLU A C 17
ATOM 25638 O O . GLU A 1 16 ? 10.817 -1.172 -15.441 1.00 0.00 2 GLU A O 17
ATOM 25650 N N . LEU A 1 17 ? 9.376 0.550 -15.650 1.00 0.00 3 LEU A N 17
ATOM 25651 C CA . LEU A 1 17 ? 10.064 1.177 -16.800 1.00 0.00 3 LEU A CA 17
ATOM 25652 C C . LEU A 1 17 ? 10.455 2.613 -16.455 1.00 0.00 3 LEU A C 17
ATOM 25653 O O . LEU A 1 17 ? 9.745 3.270 -15.700 1.00 0.00 3 LEU A O 17
ATOM 25669 N N . GLU A 1 18 ? 11.562 3.105 -17.029 1.00 0.00 4 GLU A N 17
ATOM 25670 C CA . GLU A 1 18 ? 11.919 4.526 -16.942 1.00 0.00 4 GLU A CA 17
ATOM 25671 C C . GLU A 1 18 ? 11.459 5.246 -18.213 1.00 0.00 4 GLU A C 17
ATOM 25672 O O . GLU A 1 18 ? 11.955 4.959 -19.297 1.00 0.00 4 GLU A O 17
ATOM 25684 N N . LEU A 1 19 ? 10.483 6.159 -18.087 1.00 0.00 5 LEU A N 17
ATOM 25685 C CA . LEU A 1 19 ? 9.992 6.944 -19.228 1.00 0.00 5 LEU A CA 17
ATOM 25686 C C . LEU A 1 19 ? 10.603 8.347 -19.185 1.00 0.00 5 LEU A C 17
ATOM 25687 O O . LEU A 1 19 ? 10.307 9.142 -18.292 1.00 0.00 5 LEU A O 17
ATOM 25703 N N . ARG A 1 20 ? 11.457 8.623 -20.157 1.00 0.00 6 ARG A N 17
ATOM 25704 C CA . ARG A 1 20 ? 12.192 9.869 -20.267 1.00 0.00 6 ARG A CA 17
ATOM 25705 C C . ARG A 1 20 ? 11.486 10.772 -21.293 1.00 0.00 6 ARG A C 17
ATOM 25706 O O . ARG A 1 20 ? 11.386 10.421 -22.461 1.00 0.00 6 ARG A O 17
ATOM 25727 N N . PHE A 1 21 ? 10.996 11.928 -20.832 1.00 0.00 7 PHE A N 17
ATOM 25728 C CA . PHE A 1 21 ? 10.257 12.901 -21.663 1.00 0.00 7 PHE A CA 17
ATOM 25729 C C . PHE A 1 21 ? 11.136 14.113 -21.916 1.00 0.00 7 PHE A C 17
ATOM 25730 O O . PHE A 1 21 ? 11.821 14.585 -21.008 1.00 0.00 7 PHE A O 17
ATOM 25747 N N . PHE A 1 22 ? 11.126 14.613 -23.160 1.00 0.00 8 PHE A N 17
ATOM 25748 C CA . PHE A 1 22 ? 11.937 15.781 -23.563 1.00 0.00 8 PHE A CA 17
ATOM 25749 C C . PHE A 1 22 ? 11.059 16.787 -24.326 1.00 0.00 8 PHE A C 17
ATOM 25750 O O . PHE A 1 22 ? 9.968 16.438 -24.791 1.00 0.00 8 PHE A O 17
ATOM 25767 N N . ALA A 1 23 ? 11.528 18.046 -24.379 1.00 0.00 9 ALA A N 17
ATOM 25768 C CA . ALA A 1 23 ? 10.842 19.175 -25.046 1.00 0.00 9 ALA A CA 17
ATOM 25769 C C . ALA A 1 23 ? 9.421 19.442 -24.451 1.00 0.00 9 ALA A C 17
ATOM 25770 O O . ALA A 1 23 ? 9.312 19.721 -23.250 1.00 0.00 9 ALA A O 17
ATOM 25777 N N . THR A 1 24 ? 8.345 19.359 -25.284 1.00 0.00 10 THR A N 17
ATOM 25778 C CA . THR A 1 24 ? 6.960 19.621 -24.841 1.00 0.00 10 THR A CA 17
ATOM 25779 C C . THR A 1 24 ? 6.460 18.483 -23.949 1.00 0.00 10 THR A C 17
ATOM 25780 O O . THR A 1 24 ? 5.899 18.731 -22.881 1.00 0.00 10 THR A O 17
ATOM 25791 N N . PHE A 1 25 ? 6.713 17.231 -24.386 1.00 0.00 11 PHE A N 17
ATOM 25792 C CA . PHE A 1 25 ? 6.326 16.018 -23.635 1.00 0.00 11 PHE A CA 17
ATOM 25793 C C . PHE A 1 25 ? 6.904 16.048 -22.196 1.00 0.00 11 PHE A C 17
ATOM 25794 O O . PHE A 1 25 ? 6.301 15.502 -21.261 1.00 0.00 11 PHE A O 17
ATOM 25811 N N . ARG A 1 26 ? 8.070 16.711 -22.046 1.00 0.00 12 ARG A N 17
ATOM 25812 C CA . ARG A 1 26 ? 8.769 16.861 -20.757 1.00 0.00 12 ARG A CA 17
ATOM 25813 C C . ARG A 1 26 ? 7.974 17.730 -19.779 1.00 0.00 12 ARG A C 17
ATOM 25814 O O . ARG A 1 26 ? 7.673 17.312 -18.660 1.00 0.00 12 ARG A O 17
ATOM 25835 N N . GLU A 1 27 ? 7.645 18.946 -20.236 1.00 0.00 13 GLU A N 17
ATOM 25836 C CA . GLU A 1 27 ? 6.980 19.974 -19.411 1.00 0.00 13 GLU A CA 17
ATOM 25837 C C . GLU A 1 27 ? 5.494 19.653 -19.181 1.00 0.00 13 GLU A C 17
ATOM 25838 O O . GLU A 1 27 ? 4.858 20.220 -18.286 1.00 0.00 13 GLU A O 17
ATOM 25850 N N . VAL A 1 28 ? 4.949 18.742 -20.012 1.00 0.00 14 VAL A N 17
ATOM 25851 C CA . VAL A 1 28 ? 3.625 18.143 -19.795 1.00 0.00 14 VAL A CA 17
ATOM 25852 C C . VAL A 1 28 ? 3.647 17.284 -18.515 1.00 0.00 14 VAL A C 17
ATOM 25853 O O . VAL A 1 28 ? 2.871 17.506 -17.583 1.00 0.00 14 VAL A O 17
ATOM 25866 N N . VAL A 1 29 ? 4.580 16.326 -18.484 1.00 0.00 15 VAL A N 17
ATOM 25867 C CA . VAL A 1 29 ? 4.760 15.395 -17.349 1.00 0.00 15 VAL A CA 17
ATOM 25868 C C . VAL A 1 29 ? 5.431 16.115 -16.155 1.00 0.00 15 VAL A C 17
ATOM 25869 O O . VAL A 1 29 ? 5.345 15.659 -15.007 1.00 0.00 15 VAL A O 17
ATOM 25882 N N . GLY A 1 30 ? 6.059 17.272 -16.446 1.00 0.00 16 GLY A N 17
ATOM 25883 C CA . GLY A 1 30 ? 6.812 18.054 -15.463 1.00 0.00 16 GLY A CA 17
ATOM 25884 C C . GLY A 1 30 ? 8.128 17.390 -15.065 1.00 0.00 16 GLY A C 17
ATOM 25885 O O . GLY A 1 30 ? 8.783 17.822 -14.116 1.00 0.00 16 GLY A O 17
ATOM 25889 N N . GLN A 1 31 ? 8.523 16.347 -15.822 1.00 0.00 17 GLN A N 17
ATOM 25890 C CA . GLN A 1 31 ? 9.691 15.499 -15.520 1.00 0.00 17 GLN A CA 17
ATOM 25891 C C . GLN A 1 31 ? 10.433 15.185 -16.821 1.00 0.00 17 GLN A C 17
ATOM 25892 O O . GLN A 1 31 ? 9.796 15.004 -17.870 1.00 0.00 17 GLN A O 17
ATOM 25906 N N . LYS A 1 32 ? 11.777 15.110 -16.749 1.00 0.00 18 LYS A N 17
ATOM 25907 C CA . LYS A 1 32 ? 12.617 14.694 -17.892 1.00 0.00 18 LYS A CA 17
ATOM 25908 C C . LYS A 1 32 ? 12.739 13.158 -17.922 1.00 0.00 18 LYS A C 17
ATOM 25909 O O . LYS A 1 32 ? 13.080 12.583 -18.953 1.00 0.00 18 LYS A O 17
ATOM 25928 N N . SER A 1 33 ? 12.489 12.515 -16.758 1.00 0.00 19 SER A N 17
ATOM 25929 C CA . SER A 1 33 ? 12.474 11.045 -16.603 1.00 0.00 19 SER A CA 17
ATOM 25930 C C . SER A 1 33 ? 11.558 10.667 -15.411 1.00 0.00 19 SER A C 17
ATOM 25931 O O . SER A 1 33 ? 11.478 11.415 -14.429 1.00 0.00 19 SER A O 17
ATOM 25939 N N . ILE A 1 34 ? 10.874 9.510 -15.510 1.00 0.00 20 ILE A N 17
ATOM 25940 C CA . ILE A 1 34 ? 9.997 8.951 -14.439 1.00 0.00 20 ILE A CA 17
ATOM 25941 C C . ILE A 1 34 ? 10.156 7.423 -14.384 1.00 0.00 20 ILE A C 17
ATOM 25942 O O . ILE A 1 34 ? 10.785 6.843 -15.259 1.00 0.00 20 ILE A O 17
ATOM 25958 N N . TYR A 1 35 ? 9.583 6.786 -13.347 1.00 0.00 21 TYR A N 17
ATOM 25959 C CA . TYR A 1 35 ? 9.381 5.316 -13.312 1.00 0.00 21 TYR A CA 17
ATOM 25960 C C . TYR A 1 35 ? 7.874 5.004 -13.361 1.00 0.00 21 TYR A C 17
ATOM 25961 O O . TYR A 1 35 ? 7.136 5.328 -12.426 1.00 0.00 21 TYR A O 17
ATOM 25979 N N . TRP A 1 36 ? 7.440 4.392 -14.468 1.00 0.00 22 TRP A N 17
ATOM 25980 C CA . TRP A 1 36 ? 6.085 3.825 -14.637 1.00 0.00 22 TRP A CA 17
ATOM 25981 C C . TRP A 1 36 ? 6.103 2.325 -14.309 1.00 0.00 22 TRP A C 17
ATOM 25982 O O . TRP A 1 36 ? 7.158 1.763 -13.962 1.00 0.00 22 TRP A O 17
ATOM 26003 N N . ARG A 1 37 ? 4.928 1.690 -14.435 1.00 0.00 23 ARG A N 17
ATOM 26004 C CA . ARG A 1 37 ? 4.785 0.245 -14.271 1.00 0.00 23 ARG A CA 17
ATOM 26005 C C . ARG A 1 37 ? 3.518 -0.242 -15.004 1.00 0.00 23 ARG A C 17
ATOM 26006 O O . ARG A 1 37 ? 2.391 0.028 -14.569 1.00 0.00 23 ARG A O 17
ATOM 26027 N N . VAL A 1 38 ? 3.724 -0.919 -16.147 1.00 0.00 24 VAL A N 17
ATOM 26028 C CA . VAL A 1 38 ? 2.664 -1.617 -16.912 1.00 0.00 24 VAL A CA 17
ATOM 26029 C C . VAL A 1 38 ? 2.956 -3.122 -16.872 1.00 0.00 24 VAL A C 17
ATOM 26030 O O . VAL A 1 38 ? 4.044 -3.511 -16.451 1.00 0.00 24 VAL A O 17
ATOM 26043 N N . ASP A 1 39 ? 2.002 -3.957 -17.318 1.00 0.00 25 ASP A N 17
ATOM 26044 C CA . ASP A 1 39 ? 2.161 -5.433 -17.327 1.00 0.00 25 ASP A CA 17
ATOM 26045 C C . ASP A 1 39 ? 3.339 -5.859 -18.234 1.00 0.00 25 ASP A C 17
ATOM 26046 O O . ASP A 1 39 ? 3.701 -5.140 -19.174 1.00 0.00 25 ASP A O 17
ATOM 26055 N N . ASP A 1 40 ? 3.922 -7.033 -17.927 1.00 0.00 26 ASP A N 17
ATOM 26056 C CA . ASP A 1 40 ? 5.144 -7.545 -18.581 1.00 0.00 26 ASP A CA 17
ATOM 26057 C C . ASP A 1 40 ? 4.946 -7.733 -20.103 1.00 0.00 26 ASP A C 17
ATOM 26058 O O . ASP A 1 40 ? 5.881 -7.545 -20.887 1.00 0.00 26 ASP A O 17
ATOM 26067 N N . ASP A 1 41 ? 3.709 -8.081 -20.496 1.00 0.00 27 ASP A N 17
ATOM 26068 C CA . ASP A 1 41 ? 3.347 -8.412 -21.895 1.00 0.00 27 ASP A CA 17
ATOM 26069 C C . ASP A 1 41 ? 3.116 -7.139 -22.731 1.00 0.00 27 ASP A C 17
ATOM 26070 O O . ASP A 1 41 ? 3.216 -7.169 -23.968 1.00 0.00 27 ASP A O 17
ATOM 26079 N N . ALA A 1 42 ? 2.804 -6.022 -22.041 1.00 0.00 28 ALA A N 17
ATOM 26080 C CA . ALA A 1 42 ? 2.647 -4.694 -22.674 1.00 0.00 28 ALA A CA 17
ATOM 26081 C C . ALA A 1 42 ? 3.985 -4.217 -23.278 1.00 0.00 28 ALA A C 17
ATOM 26082 O O . ALA A 1 42 ? 5.047 -4.647 -22.841 1.00 0.00 28 ALA A O 17
ATOM 26089 N N . THR A 1 43 ? 3.929 -3.359 -24.307 1.00 0.00 29 THR A N 17
ATOM 26090 C CA . THR A 1 43 ? 5.127 -2.858 -25.019 1.00 0.00 29 THR A CA 17
ATOM 26091 C C . THR A 1 43 ? 5.071 -1.317 -25.139 1.00 0.00 29 THR A C 17
ATOM 26092 O O . THR A 1 43 ? 4.163 -0.700 -24.586 1.00 0.00 29 THR A O 17
ATOM 26103 N N . VAL A 1 44 ? 6.058 -0.715 -25.864 1.00 0.00 30 VAL A N 17
ATOM 26104 C CA . VAL A 1 44 ? 6.224 0.768 -25.980 1.00 0.00 30 VAL A CA 17
ATOM 26105 C C . VAL A 1 44 ? 4.911 1.456 -26.410 1.00 0.00 30 VAL A C 17
ATOM 26106 O O . VAL A 1 44 ? 4.566 2.526 -25.903 1.00 0.00 30 VAL A O 17
ATOM 26119 N N . GLY A 1 45 ? 4.172 0.783 -27.296 1.00 0.00 31 GLY A N 17
ATOM 26120 C CA . GLY A 1 45 ? 2.905 1.264 -27.829 1.00 0.00 31 GLY A CA 17
ATOM 26121 C C . GLY A 1 45 ? 1.783 1.254 -26.798 1.00 0.00 31 GLY A C 17
ATOM 26122 O O . GLY A 1 45 ? 0.997 2.191 -26.736 1.00 0.00 31 GLY A O 17
ATOM 26126 N N . ASP A 1 46 ? 1.721 0.168 -25.997 1.00 0.00 32 ASP A N 17
ATOM 26127 C CA . ASP A 1 46 ? 0.756 0.037 -24.874 1.00 0.00 32 ASP A CA 17
ATOM 26128 C C . ASP A 1 46 ? 1.040 1.100 -23.800 1.00 0.00 32 ASP A C 17
ATOM 26129 O O . ASP A 1 46 ? 0.118 1.592 -23.141 1.00 0.00 32 ASP A O 17
ATOM 26138 N N . VAL A 1 47 ? 2.333 1.428 -23.634 1.00 0.00 33 VAL A N 17
ATOM 26139 C CA . VAL A 1 47 ? 2.801 2.453 -22.695 1.00 0.00 33 VAL A CA 17
ATOM 26140 C C . VAL A 1 47 ? 2.282 3.843 -23.117 1.00 0.00 33 VAL A C 17
ATOM 26141 O O . VAL A 1 47 ? 1.497 4.435 -22.378 1.00 0.00 33 VAL A O 17
ATOM 26154 N N . LEU A 1 48 ? 2.648 4.320 -24.331 1.00 0.00 34 LEU A N 17
ATOM 26155 C CA . LEU A 1 48 ? 2.237 5.663 -24.823 1.00 0.00 34 LEU A CA 17
ATOM 26156 C C . LEU A 1 48 ? 0.703 5.755 -25.013 1.00 0.00 34 LEU A C 17
ATOM 26157 O O . LEU A 1 48 ? 0.117 6.823 -24.828 1.00 0.00 34 LEU A O 17
ATOM 26173 N N . ARG A 1 49 ? 0.070 4.620 -25.349 1.00 0.00 35 ARG A N 17
ATOM 26174 C CA . ARG A 1 49 ? -1.407 4.474 -25.317 1.00 0.00 35 ARG A CA 17
ATOM 26175 C C . ARG A 1 49 ? -1.978 4.932 -23.957 1.00 0.00 35 ARG A C 17
ATOM 26176 O O . ARG A 1 49 ? -2.940 5.703 -23.892 1.00 0.00 35 ARG A O 17
ATOM 26197 N N . SER A 1 50 ? -1.382 4.451 -22.888 1.00 0.00 36 SER A N 17
ATOM 26198 C CA . SER A 1 50 ? -1.803 4.767 -21.531 1.00 0.00 36 SER A CA 17
ATOM 26199 C C . SER A 1 50 ? -1.385 6.207 -21.128 1.00 0.00 36 SER A C 17
ATOM 26200 O O . SER A 1 50 ? -2.062 6.841 -20.327 1.00 0.00 36 SER A O 17
ATOM 26208 N N . LEU A 1 51 ? -0.232 6.694 -21.652 1.00 0.00 37 LEU A N 17
ATOM 26209 C CA . LEU A 1 51 ? 0.257 8.078 -21.388 1.00 0.00 37 LEU A CA 17
ATOM 26210 C C . LEU A 1 51 ? -0.742 9.166 -21.854 1.00 0.00 37 LEU A C 17
ATOM 26211 O O . LEU A 1 51 ? -0.803 10.227 -21.238 1.00 0.00 37 LEU A O 17
ATOM 26227 N N . GLU A 1 52 ? -1.481 8.937 -22.960 1.00 0.00 38 GLU A N 17
ATOM 26228 C CA . GLU A 1 52 ? -2.554 9.881 -23.382 1.00 0.00 38 GLU A CA 17
ATOM 26229 C C . GLU A 1 52 ? -3.813 9.711 -22.517 1.00 0.00 38 GLU A C 17
ATOM 26230 O O . GLU A 1 52 ? -4.576 10.667 -22.326 1.00 0.00 38 GLU A O 17
ATOM 26242 N N . ALA A 1 53 ? -4.019 8.492 -22.002 1.00 0.00 39 ALA A N 17
ATOM 26243 C CA . ALA A 1 53 ? -5.146 8.178 -21.111 1.00 0.00 39 ALA A CA 17
ATOM 26244 C C . ALA A 1 53 ? -4.981 8.872 -19.737 1.00 0.00 39 ALA A C 17
ATOM 26245 O O . ALA A 1 53 ? -5.970 9.263 -19.105 1.00 0.00 39 ALA A O 17
ATOM 26252 N N . GLU A 1 54 ? -3.717 9.024 -19.301 1.00 0.00 40 GLU A N 17
ATOM 26253 C CA . GLU A 1 54 ? -3.365 9.729 -18.057 1.00 0.00 40 GLU A CA 17
ATOM 26254 C C . GLU A 1 54 ? -3.280 11.243 -18.303 1.00 0.00 40 GLU A C 17
ATOM 26255 O O . GLU A 1 54 ? -3.980 12.034 -17.664 1.00 0.00 40 GLU A O 17
ATOM 26267 N N . TYR A 1 55 ? -2.398 11.621 -19.245 1.00 0.00 41 TYR A N 17
ATOM 26268 C CA . TYR A 1 55 ? -1.982 13.008 -19.466 1.00 0.00 41 TYR A CA 17
ATOM 26269 C C . TYR A 1 55 ? -2.790 13.668 -20.597 1.00 0.00 41 TYR A C 17
ATOM 26270 O O . TYR A 1 55 ? -2.866 13.141 -21.714 1.00 0.00 41 TYR A O 17
ATOM 26288 N N . ASP A 1 56 ? -3.368 14.838 -20.279 1.00 0.00 42 ASP A N 17
ATOM 26289 C CA . ASP A 1 56 ? -4.092 15.693 -21.241 1.00 0.00 42 ASP A CA 17
ATOM 26290 C C . ASP A 1 56 ? -3.140 16.198 -22.346 1.00 0.00 42 ASP A C 17
ATOM 26291 O O . ASP A 1 56 ? -3.457 16.133 -23.533 1.00 0.00 42 ASP A O 17
ATOM 26300 N N . GLY A 1 57 ? -1.954 16.666 -21.917 1.00 0.00 43 GLY A N 17
ATOM 26301 C CA . GLY A 1 57 ? -0.957 17.257 -22.816 1.00 0.00 43 GLY A CA 17
ATOM 26302 C C . GLY A 1 57 ? -0.138 16.232 -23.595 1.00 0.00 43 GLY A C 17
ATOM 26303 O O . GLY A 1 57 ? 0.834 16.603 -24.254 1.00 0.00 43 GLY A O 17
ATOM 26307 N N . LEU A 1 58 ? -0.501 14.937 -23.497 1.00 0.00 44 LEU A N 17
ATOM 26308 C CA . LEU A 1 58 ? 0.094 13.865 -24.318 1.00 0.00 44 LEU A CA 17
ATOM 26309 C C . LEU A 1 58 ? -0.955 13.226 -25.241 1.00 0.00 44 LEU A C 17
ATOM 26310 O O . LEU A 1 58 ? -0.630 12.300 -25.959 1.00 0.00 44 LEU A O 17
ATOM 26326 N N . ALA A 1 59 ? -2.182 13.769 -25.264 1.00 0.00 45 ALA A N 17
ATOM 26327 C CA . ALA A 1 59 ? -3.307 13.162 -26.007 1.00 0.00 45 ALA A CA 17
ATOM 26328 C C . ALA A 1 59 ? -3.121 13.269 -27.543 1.00 0.00 45 ALA A C 17
ATOM 26329 O O . ALA A 1 59 ? -2.967 14.373 -28.074 1.00 0.00 45 ALA A O 17
ATOM 26336 N N . GLY A 1 60 ? -3.096 12.097 -28.231 1.00 0.00 46 GLY A N 17
ATOM 26337 C CA . GLY A 1 60 ? -3.139 12.027 -29.710 1.00 0.00 46 GLY A CA 17
ATOM 26338 C C . GLY A 1 60 ? -1.831 12.376 -30.428 1.00 0.00 46 GLY A C 17
ATOM 26339 O O . GLY A 1 60 ? -1.721 12.186 -31.637 1.00 0.00 46 GLY A O 17
ATOM 26343 N N . ARG A 1 61 ? -0.834 12.867 -29.681 1.00 0.00 47 ARG A N 17
ATOM 26344 C CA . ARG A 1 61 ? 0.470 13.344 -30.226 1.00 0.00 47 ARG A CA 17
ATOM 26345 C C . ARG A 1 61 ? 1.573 12.280 -30.058 1.00 0.00 47 ARG A C 17
ATOM 26346 O O . ARG A 1 61 ? 2.731 12.510 -30.426 1.00 0.00 47 ARG A O 17
ATOM 26367 N N . LEU A 1 62 ? 1.184 11.103 -29.549 1.00 0.00 48 LEU A N 17
ATOM 26368 C CA . LEU A 1 62 ? 2.102 9.976 -29.256 1.00 0.00 48 LEU A CA 17
ATOM 26369 C C . LEU A 1 62 ? 1.589 8.669 -29.896 1.00 0.00 48 LEU A C 17
ATOM 26370 O O . LEU A 1 62 ? 2.287 7.656 -29.880 1.00 0.00 48 LEU A O 17
ATOM 26386 N N . ILE A 1 63 ? 0.344 8.715 -30.432 1.00 0.00 49 ILE A N 17
ATOM 26387 C CA . ILE A 1 63 ? -0.241 7.661 -31.287 1.00 0.00 49 ILE A CA 17
ATOM 26388 C C . ILE A 1 63 ? -0.702 8.317 -32.601 1.00 0.00 49 ILE A C 17
ATOM 26389 O O . ILE A 1 63 ? -1.344 9.380 -32.573 1.00 0.00 49 ILE A O 17
ATOM 26405 N N . GLU A 1 64 ? -0.347 7.702 -33.743 1.00 0.00 50 GLU A N 17
ATOM 26406 C CA . GLU A 1 64 ? -0.929 8.046 -35.052 1.00 0.00 50 GLU A CA 17
ATOM 26407 C C . GLU A 1 64 ? -1.237 6.762 -35.836 1.00 0.00 50 GLU A C 17
ATOM 26408 O O . GLU A 1 64 ? -0.331 5.998 -36.124 1.00 0.00 50 GLU A O 17
ATOM 26420 N N . ASP A 1 65 ? -2.530 6.537 -36.142 1.00 0.00 51 ASP A N 17
ATOM 26421 C CA . ASP A 1 65 ? -3.007 5.446 -37.032 1.00 0.00 51 ASP A CA 17
ATOM 26422 C C . ASP A 1 65 ? -2.521 4.038 -36.556 1.00 0.00 51 ASP A C 17
ATOM 26423 O O . ASP A 1 65 ? -2.344 3.109 -37.346 1.00 0.00 51 ASP A O 17
ATOM 26432 N N . GLY A 1 66 ? -2.359 3.895 -35.234 1.00 0.00 52 GLY A N 17
ATOM 26433 C CA . GLY A 1 66 ? -1.957 2.628 -34.613 1.00 0.00 52 GLY A CA 17
ATOM 26434 C C . GLY A 1 66 ? -0.457 2.463 -34.424 1.00 0.00 52 GLY A C 17
ATOM 26435 O O . GLY A 1 66 ? -0.040 1.567 -33.697 1.00 0.00 52 GLY A O 17
ATOM 26439 N N . GLU A 1 67 ? 0.355 3.299 -35.089 1.00 0.00 53 GLU A N 17
ATOM 26440 C CA . GLU A 1 67 ? 1.817 3.365 -34.838 1.00 0.00 53 GLU A CA 17
ATOM 26441 C C . GLU A 1 67 ? 2.106 4.535 -33.874 1.00 0.00 53 GLU A C 17
ATOM 26442 O O . GLU A 1 67 ? 1.163 5.146 -33.341 1.00 0.00 53 GLU A O 17
ATOM 26454 N N . VAL A 1 68 ? 3.408 4.817 -33.636 1.00 0.00 54 VAL A N 17
ATOM 26455 C CA . VAL A 1 68 ? 3.817 5.880 -32.704 1.00 0.00 54 VAL A CA 17
ATOM 26456 C C . VAL A 1 68 ? 3.395 7.286 -33.212 1.00 0.00 54 VAL A C 17
ATOM 26457 O O . VAL A 1 68 ? 2.576 7.902 -32.565 1.00 0.00 54 VAL A O 17
ATOM 26470 N N . LYS A 1 69 ? 3.824 7.690 -34.439 1.00 0.00 55 LYS A N 17
ATOM 26471 C CA . LYS A 1 69 ? 3.593 9.049 -35.028 1.00 0.00 55 LYS A CA 17
ATOM 26472 C C . LYS A 1 69 ? 4.754 9.389 -35.992 1.00 0.00 55 LYS A C 17
ATOM 26473 O O . LYS A 1 69 ? 5.917 9.124 -35.677 1.00 0.00 55 LYS A O 17
ATOM 26492 N N . PRO A 1 70 ? 4.446 9.950 -37.201 1.00 0.00 56 PRO A N 17
ATOM 26493 C CA . PRO A 1 70 ? 5.462 10.567 -38.081 1.00 0.00 56 PRO A CA 17
ATOM 26494 C C . PRO A 1 70 ? 6.076 11.831 -37.420 1.00 0.00 56 PRO A C 17
ATOM 26495 O O . PRO A 1 70 ? 5.357 12.627 -36.801 1.00 0.00 56 PRO A O 17
ATOM 26506 N N . HIS A 1 71 ? 7.413 11.967 -37.540 1.00 0.00 57 HIS A N 17
ATOM 26507 C CA . HIS A 1 71 ? 8.207 13.137 -37.065 1.00 0.00 57 HIS A CA 17
ATOM 26508 C C . HIS A 1 71 ? 8.460 13.135 -35.545 1.00 0.00 57 HIS A C 17
ATOM 26509 O O . HIS A 1 71 ? 9.276 13.937 -35.066 1.00 0.00 57 HIS A O 17
ATOM 26524 N N . VAL A 1 72 ? 7.760 12.261 -34.790 1.00 0.00 58 VAL A N 17
ATOM 26525 C CA . VAL A 1 72 ? 8.016 12.085 -33.348 1.00 0.00 58 VAL A CA 17
ATOM 26526 C C . VAL A 1 72 ? 9.336 11.313 -33.205 1.00 0.00 58 VAL A C 17
ATOM 26527 O O . VAL A 1 72 ? 9.620 10.412 -34.016 1.00 0.00 58 VAL A O 17
ATOM 26540 N N . ASN A 1 73 ? 10.181 11.699 -32.250 1.00 0.00 59 ASN A N 17
ATOM 26541 C CA . ASN A 1 73 ? 11.426 10.977 -31.978 1.00 0.00 59 ASN A CA 17
ATOM 26542 C C . ASN A 1 73 ? 11.220 10.177 -30.700 1.00 0.00 59 ASN A C 17
ATOM 26543 O O . ASN A 1 73 ? 11.237 10.725 -29.607 1.00 0.00 59 ASN A O 17
ATOM 26554 N N . VAL A 1 74 ? 11.017 8.873 -30.850 1.00 0.00 60 VAL A N 17
ATOM 26555 C CA . VAL A 1 74 ? 10.760 7.956 -29.734 1.00 0.00 60 VAL A CA 17
ATOM 26556 C C . VAL A 1 74 ? 11.811 6.851 -29.752 1.00 0.00 60 VAL A C 17
ATOM 26557 O O . VAL A 1 74 ? 12.140 6.328 -30.816 1.00 0.00 60 VAL A O 17
ATOM 26570 N N . LEU A 1 75 ? 12.352 6.540 -28.572 1.00 0.00 61 LEU A N 17
ATOM 26571 C CA . LEU A 1 75 ? 13.563 5.723 -28.404 1.00 0.00 61 LEU A CA 17
ATOM 26572 C C . LEU A 1 75 ? 13.296 4.551 -27.456 1.00 0.00 61 LEU A C 17
ATOM 26573 O O . LEU A 1 75 ? 12.413 4.606 -26.593 1.00 0.00 61 LEU A O 17
ATOM 26589 N N . LYS A 1 76 ? 14.104 3.504 -27.621 1.00 0.00 62 LYS A N 17
ATOM 26590 C CA . LYS A 1 76 ? 14.181 2.370 -26.713 1.00 0.00 62 LYS A CA 17
ATOM 26591 C C . LYS A 1 76 ? 15.636 2.234 -26.248 1.00 0.00 62 LYS A C 17
ATOM 26592 O O . LYS A 1 76 ? 16.496 1.801 -27.025 1.00 0.00 62 LYS A O 17
ATOM 26611 N N . ASN A 1 77 ? 15.889 2.652 -24.998 1.00 0.00 63 ASN A N 17
ATOM 26612 C CA . ASN A 1 77 ? 17.185 2.494 -24.292 1.00 0.00 63 ASN A CA 17
ATOM 26613 C C . ASN A 1 77 ? 18.372 3.050 -25.135 1.00 0.00 63 ASN A C 17
ATOM 26614 O O . ASN A 1 77 ? 19.470 2.489 -25.145 1.00 0.00 63 ASN A O 17
ATOM 26625 N N . GLY A 1 78 ? 18.109 4.171 -25.833 1.00 0.00 64 GLY A N 17
ATOM 26626 C CA . GLY A 1 78 ? 19.110 4.854 -26.663 1.00 0.00 64 GLY A CA 17
ATOM 26627 C C . GLY A 1 78 ? 19.138 4.379 -28.113 1.00 0.00 64 GLY A C 17
ATOM 26628 O O . GLY A 1 78 ? 20.136 4.596 -28.809 1.00 0.00 64 GLY A O 17
ATOM 26632 N N . ARG A 1 79 ? 18.049 3.737 -28.580 1.00 0.00 65 ARG A N 17
ATOM 26633 C CA . ARG A 1 79 ? 17.902 3.328 -29.995 1.00 0.00 65 ARG A CA 17
ATOM 26634 C C . ARG A 1 79 ? 16.504 3.734 -30.487 1.00 0.00 65 ARG A C 17
ATOM 26635 O O . ARG A 1 79 ? 15.505 3.103 -30.123 1.00 0.00 65 ARG A O 17
ATOM 26656 N N . GLU A 1 80 ? 16.462 4.795 -31.305 1.00 0.00 66 GLU A N 17
ATOM 26657 C CA . GLU A 1 80 ? 15.225 5.454 -31.744 1.00 0.00 66 GLU A CA 17
ATOM 26658 C C . GLU A 1 80 ? 14.343 4.481 -32.577 1.00 0.00 66 GLU A C 17
ATOM 26659 O O . GLU A 1 80 ? 14.681 4.135 -33.712 1.00 0.00 66 GLU A O 17
ATOM 26671 N N . VAL A 1 81 ? 13.209 4.056 -31.979 1.00 0.00 67 VAL A N 17
ATOM 26672 C CA . VAL A 1 81 ? 12.309 3.011 -32.533 1.00 0.00 67 VAL A CA 17
ATOM 26673 C C . VAL A 1 81 ? 11.530 3.438 -33.785 1.00 0.00 67 VAL A C 17
ATOM 26674 O O . VAL A 1 81 ? 10.782 2.634 -34.337 1.00 0.00 67 VAL A O 17
ATOM 26687 N N . VAL A 1 82 ? 11.702 4.687 -34.235 1.00 0.00 68 VAL A N 17
ATOM 26688 C CA . VAL A 1 82 ? 11.137 5.149 -35.517 1.00 0.00 68 VAL A CA 17
ATOM 26689 C C . VAL A 1 82 ? 11.837 4.450 -36.712 1.00 0.00 68 VAL A C 17
ATOM 26690 O O . VAL A 1 82 ? 11.270 4.358 -37.803 1.00 0.00 68 VAL A O 17
ATOM 26703 N N . HIS A 1 83 ? 13.073 3.956 -36.471 1.00 0.00 69 HIS A N 17
ATOM 26704 C CA . HIS A 1 83 ? 13.905 3.277 -37.493 1.00 0.00 69 HIS A CA 17
ATOM 26705 C C . HIS A 1 83 ? 13.575 1.771 -37.569 1.00 0.00 69 HIS A C 17
ATOM 26706 O O . HIS A 1 83 ? 13.947 1.089 -38.532 1.00 0.00 69 HIS A O 17
ATOM 26721 N N . LEU A 1 84 ? 12.883 1.268 -36.530 1.00 0.00 70 LEU A N 17
ATOM 26722 C CA . LEU A 1 84 ? 12.423 -0.131 -36.438 1.00 0.00 70 LEU A CA 17
ATOM 26723 C C . LEU A 1 84 ? 10.956 -0.155 -35.956 1.00 0.00 70 LEU A C 17
ATOM 26724 O O . LEU A 1 84 ? 10.199 0.778 -36.251 1.00 0.00 70 LEU A O 17
ATOM 26740 N N . ASP A 1 85 ? 10.536 -1.248 -35.297 1.00 0.00 71 ASP A N 17
ATOM 26741 C CA . ASP A 1 85 ? 9.206 -1.351 -34.680 1.00 0.00 71 ASP A CA 17
ATOM 26742 C C . ASP A 1 85 ? 9.058 -0.327 -33.544 1.00 0.00 71 ASP A C 17
ATOM 26743 O O . ASP A 1 85 ? 9.754 -0.416 -32.528 1.00 0.00 71 ASP A O 17
ATOM 26752 N N . GLY A 1 86 ? 8.160 0.652 -33.750 1.00 0.00 72 GLY A N 17
ATOM 26753 C CA . GLY A 1 86 ? 7.914 1.705 -32.770 1.00 0.00 72 GLY A CA 17
ATOM 26754 C C . GLY A 1 86 ? 7.138 1.212 -31.561 1.00 0.00 72 GLY A C 17
ATOM 26755 O O . GLY A 1 86 ? 7.543 1.422 -30.411 1.00 0.00 72 GLY A O 17
ATOM 26759 N N . MET A 1 87 ? 6.023 0.528 -31.844 1.00 0.00 73 MET A N 17
ATOM 26760 C CA . MET A 1 87 ? 5.048 0.117 -30.826 1.00 0.00 73 MET A CA 17
ATOM 26761 C C . MET A 1 87 ? 5.510 -1.153 -30.071 1.00 0.00 73 MET A C 17
ATOM 26762 O O . MET A 1 87 ? 5.304 -1.264 -28.866 1.00 0.00 73 MET A O 17
ATOM 26776 N N . ALA A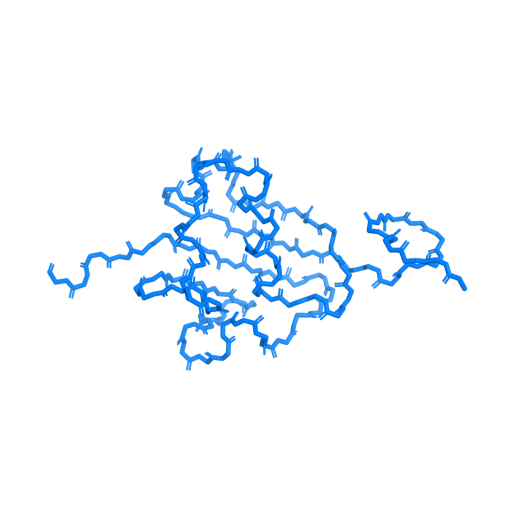 1 88 ? 6.160 -2.103 -30.769 1.00 0.00 74 ALA A N 17
ATOM 26777 C CA . ALA A 1 88 ? 6.626 -3.369 -30.145 1.00 0.00 74 ALA A CA 17
ATOM 26778 C C . ALA A 1 88 ? 8.032 -3.745 -30.644 1.00 0.00 74 ALA A C 17
ATOM 26779 O O . ALA A 1 88 ? 8.200 -4.594 -31.528 1.00 0.00 74 ALA A O 17
ATOM 26786 N N . THR A 1 89 ? 9.034 -3.056 -30.078 1.00 0.00 75 THR A N 17
ATOM 26787 C CA . THR A 1 89 ? 10.459 -3.278 -30.382 1.00 0.00 75 THR A CA 17
ATOM 26788 C C . THR A 1 89 ? 11.036 -4.488 -29.596 1.00 0.00 75 THR A C 17
ATOM 26789 O O . THR A 1 89 ? 11.252 -5.565 -30.177 1.00 0.00 75 THR A O 17
ATOM 26800 N N . ALA A 1 90 ? 11.210 -4.322 -28.265 1.00 0.00 76 ALA A N 17
ATOM 26801 C CA . ALA A 1 90 ? 12.044 -5.210 -27.424 1.00 0.00 76 ALA A CA 17
ATOM 26802 C C . ALA A 1 90 ? 11.910 -4.843 -25.933 1.00 0.00 76 ALA A C 17
ATOM 26803 O O . ALA A 1 90 ? 12.819 -5.097 -25.136 1.00 0.00 76 ALA A O 17
ATOM 26810 N N . LEU A 1 91 ? 10.755 -4.285 -25.556 1.00 0.00 77 LEU A N 17
ATOM 26811 C CA . LEU A 1 91 ? 10.553 -3.662 -24.234 1.00 0.00 77 LEU A CA 17
ATOM 26812 C C . LEU A 1 91 ? 10.395 -4.723 -23.125 1.00 0.00 77 LEU A C 17
ATOM 26813 O O . LEU A 1 91 ? 9.830 -5.788 -23.363 1.00 0.00 77 LEU A O 17
ATOM 26829 N N . ASP A 1 92 ? 10.930 -4.419 -21.928 1.00 0.00 78 ASP A N 17
ATOM 26830 C CA . ASP A 1 92 ? 10.968 -5.367 -20.800 1.00 0.00 78 ASP A CA 17
ATOM 26831 C C . ASP A 1 92 ? 11.102 -4.598 -19.463 1.00 0.00 78 ASP A C 17
ATOM 26832 O O . ASP A 1 92 ? 11.050 -3.360 -19.440 1.00 0.00 78 ASP A O 17
ATOM 26841 N N . ASP A 1 93 ? 11.232 -5.349 -18.353 1.00 0.00 79 ASP A N 17
ATOM 26842 C CA . ASP A 1 93 ? 11.479 -4.797 -17.006 1.00 0.00 79 ASP A CA 17
ATOM 26843 C C . ASP A 1 93 ? 12.841 -4.080 -16.935 1.00 0.00 79 ASP A C 17
ATOM 26844 O O . ASP A 1 93 ? 13.822 -4.542 -17.523 1.00 0.00 79 ASP A O 17
ATOM 26853 N N . GLY A 1 94 ? 12.865 -2.943 -16.218 1.00 0.00 80 GLY A N 17
ATOM 26854 C CA . GLY A 1 94 ? 14.074 -2.130 -16.018 1.00 0.00 80 GLY A CA 17
ATOM 26855 C C . GLY A 1 94 ? 14.422 -1.216 -17.192 1.00 0.00 80 GLY A C 17
ATOM 26856 O O . GLY A 1 94 ? 15.323 -0.377 -17.081 1.00 0.00 80 GLY A O 17
ATOM 26860 N N . ASP A 1 95 ? 13.690 -1.363 -18.307 1.00 0.00 81 ASP A N 17
ATOM 26861 C CA . ASP A 1 95 ? 14.024 -0.711 -19.586 1.00 0.00 81 ASP A CA 17
ATOM 26862 C C . ASP A 1 95 ? 13.591 0.765 -19.627 1.00 0.00 81 ASP A C 17
ATOM 26863 O O . ASP A 1 95 ? 12.464 1.115 -19.256 1.00 0.00 81 ASP A O 17
ATOM 26872 N N . ALA A 1 96 ? 14.517 1.619 -20.102 1.00 0.00 82 ALA A N 17
ATOM 26873 C CA . ALA A 1 96 ? 14.322 3.072 -20.200 1.00 0.00 82 ALA A CA 17
ATOM 26874 C C . ALA A 1 96 ? 13.840 3.458 -21.618 1.00 0.00 82 ALA A C 17
ATOM 26875 O O . ALA A 1 96 ? 14.615 3.432 -22.572 1.00 0.00 82 ALA A O 17
ATOM 26882 N N . VAL A 1 97 ? 12.548 3.795 -21.742 1.00 0.00 83 VAL A N 17
ATOM 26883 C CA . VAL A 1 97 ? 11.965 4.352 -22.985 1.00 0.00 83 VAL A CA 17
ATOM 26884 C C . VAL A 1 97 ? 12.174 5.877 -22.964 1.00 0.00 83 VAL A C 17
ATOM 26885 O O . VAL A 1 97 ? 12.033 6.484 -21.913 1.00 0.00 83 VAL A O 17
ATOM 26898 N N . SER A 1 98 ? 12.552 6.483 -24.093 1.00 0.00 84 SER A N 17
ATOM 26899 C CA . SER A 1 98 ? 12.641 7.959 -24.218 1.00 0.00 84 SER A CA 17
ATOM 26900 C C . SER A 1 98 ? 11.666 8.459 -25.289 1.00 0.00 84 SER A C 17
ATOM 26901 O O . SER A 1 98 ? 11.293 7.706 -26.183 1.00 0.00 84 SER A O 17
ATOM 26909 N N . VAL A 1 99 ? 11.238 9.733 -25.178 1.00 0.00 85 VAL A N 17
ATOM 26910 C CA . VAL A 1 99 ? 10.303 10.370 -26.127 1.00 0.00 85 VAL A CA 17
ATOM 26911 C C . VAL A 1 99 ? 10.657 11.866 -26.301 1.00 0.00 85 VAL A C 17
ATOM 26912 O O . VAL A 1 99 ? 11.085 12.544 -25.358 1.00 0.00 85 VAL A O 17
ATOM 26925 N N . PHE A 1 100 ? 10.479 12.341 -27.527 1.00 0.00 86 PHE A N 17
ATOM 26926 C CA . PHE A 1 100 ? 10.602 13.746 -27.928 1.00 0.00 86 PHE A CA 17
ATOM 26927 C C . PHE A 1 100 ? 9.371 14.009 -28.827 1.00 0.00 86 PHE A C 17
ATOM 26928 O O . PHE A 1 100 ? 9.098 13.175 -29.698 1.00 0.00 86 PHE A O 17
ATOM 26945 N N . PRO A 1 101 ? 8.612 15.134 -28.650 1.00 0.00 87 PRO A N 17
ATOM 26946 C CA . PRO A 1 101 ? 7.420 15.457 -29.484 1.00 0.00 87 PRO A CA 17
ATOM 26947 C C . PRO A 1 101 ? 7.757 15.596 -30.983 1.00 0.00 87 PRO A C 17
ATOM 26948 O O . PRO A 1 101 ? 8.934 15.802 -31.334 1.00 0.00 87 PRO A O 17
ATOM 26959 N N . PRO A 1 102 ? 6.731 15.495 -31.896 1.00 0.00 88 PRO A N 17
ATOM 26960 C CA . PRO A 1 102 ? 6.966 15.586 -33.340 1.00 0.00 88 PRO A CA 17
ATOM 26961 C C . PRO A 1 102 ? 7.538 16.957 -33.739 1.00 0.00 88 PRO A C 17
ATOM 26962 O O . PRO A 1 102 ? 7.006 18.010 -33.363 1.00 0.00 88 PRO A O 17
ATOM 26973 N N . VAL A 1 103 ? 8.623 16.912 -34.525 1.00 0.00 89 VAL A N 17
ATOM 26974 C CA . VAL A 1 103 ? 9.332 18.107 -35.010 1.00 0.00 89 VAL A CA 17
ATOM 26975 C C . VAL A 1 103 ? 8.626 18.708 -36.246 1.00 0.00 89 VAL A C 17
ATOM 26976 O O . VAL A 1 103 ? 9.096 19.701 -36.813 1.00 0.00 89 VAL A O 17
ATOM 26989 N N . ALA A 1 104 ? 7.482 18.089 -36.627 1.00 0.00 90 ALA A N 17
ATOM 26990 C CA . ALA A 1 104 ? 6.632 18.531 -37.737 1.00 0.00 90 ALA A CA 17
ATOM 26991 C C . ALA A 1 104 ? 6.129 19.966 -37.508 1.00 0.00 90 ALA A C 17
ATOM 26992 O O . ALA A 1 104 ? 5.266 20.203 -36.651 1.00 0.00 90 ALA A O 17
ATOM 26999 N N . GLY A 1 105 ? 6.707 20.915 -38.265 1.00 0.00 91 GLY A N 17
ATOM 27000 C CA . GLY A 1 105 ? 6.245 22.310 -38.286 1.00 0.00 91 GLY A CA 17
ATOM 27001 C C . GLY A 1 105 ? 5.153 22.546 -39.331 1.00 0.00 91 GLY A C 17
ATOM 27002 O O . GLY A 1 105 ? 4.972 23.669 -39.818 1.00 0.00 91 GLY A O 17
ATOM 27006 N N . GLY A 1 106 ? 4.414 21.473 -39.648 1.00 0.00 92 GLY A N 17
ATOM 27007 C CA . GLY A 1 106 ? 3.376 21.479 -40.670 1.00 0.00 92 GLY A CA 17
ATOM 27008 C C . GLY A 1 106 ? 2.910 20.060 -40.997 1.00 0.00 92 GLY A C 17
ATOM 27009 O O . GLY A 1 106 ? 2.922 19.201 -40.084 1.00 0.00 92 GLY A O 17
ATOM 27014 N N . GLY A 1 1 ? 0.285 -6.464 -1.826 1.00 0.00 -13 GLY A N 18
ATOM 27015 C CA . GLY A 1 1 ? 0.960 -6.952 -3.053 1.00 0.00 -13 GLY A CA 18
ATOM 27016 C C . GLY A 1 1 ? 2.271 -6.228 -3.323 1.00 0.00 -13 GLY A C 18
ATOM 27017 O O . GLY A 1 1 ? 3.281 -6.508 -2.667 1.00 0.00 -13 GLY A O 18
ATOM 27023 N N . GLY A 1 2 ? 2.250 -5.300 -4.295 1.00 0.00 -12 GLY A N 18
ATOM 27024 C CA . GLY A 1 2 ? 3.422 -4.497 -4.671 1.00 0.00 -12 GLY A CA 18
ATOM 27025 C C . GLY A 1 2 ? 3.016 -3.113 -5.158 1.00 0.00 -12 GLY A C 18
ATOM 27026 O O . GLY A 1 2 ? 3.651 -2.540 -6.055 1.00 0.00 -12 GLY A O 18
ATOM 27030 N N . GLY A 1 3 ? 1.933 -2.584 -4.555 1.00 0.00 -11 GLY A N 18
ATOM 27031 C CA . GLY A 1 3 ? 1.421 -1.244 -4.855 1.00 0.00 -11 GLY A CA 18
ATOM 27032 C C . GLY A 1 3 ? 0.539 -1.235 -6.096 1.00 0.00 -11 GLY A C 18
ATOM 27033 O O . GLY A 1 3 ? -0.693 -1.179 -6.004 1.00 0.00 -11 GLY A O 18
ATOM 27037 N N . ARG A 1 4 ? 1.186 -1.307 -7.268 1.00 0.00 -10 ARG A N 18
ATOM 27038 C CA . ARG A 1 4 ? 0.508 -1.361 -8.576 1.00 0.00 -10 ARG A CA 18
ATOM 27039 C C . ARG A 1 4 ? 0.698 -2.763 -9.180 1.00 0.00 -10 ARG A C 18
ATOM 27040 O O . ARG A 1 4 ? 1.052 -2.925 -10.350 1.00 0.00 -10 ARG A O 18
ATOM 27061 N N . ASP A 1 5 ? 0.465 -3.773 -8.339 1.00 0.00 -9 ASP A N 18
ATOM 27062 C CA . ASP A 1 5 ? 0.500 -5.191 -8.740 1.00 0.00 -9 ASP A CA 18
ATOM 27063 C C . ASP A 1 5 ? -0.703 -5.536 -9.642 1.00 0.00 -9 ASP A C 18
ATOM 27064 O O . ASP A 1 5 ? -0.585 -6.372 -10.532 1.00 0.00 -9 ASP A O 18
ATOM 27073 N N . TYR A 1 6 ? -1.874 -4.901 -9.359 1.00 0.00 -8 TYR A N 18
ATOM 27074 C CA . TYR A 1 6 ? -3.150 -5.103 -10.113 1.00 0.00 -8 TYR A CA 18
ATOM 27075 C C . TYR A 1 6 ? -3.762 -6.515 -9.915 1.00 0.00 -8 TYR A C 18
ATOM 27076 O O . TYR A 1 6 ? -4.883 -6.772 -10.381 1.00 0.00 -8 TYR A O 18
ATOM 27094 N N . LYS A 1 7 ? -3.042 -7.407 -9.220 1.00 0.00 -7 LYS A N 18
ATOM 27095 C CA . LYS A 1 7 ? -3.339 -8.846 -9.191 1.00 0.00 -7 LYS A CA 18
ATOM 27096 C C . LYS A 1 7 ? -3.374 -9.367 -7.750 1.00 0.00 -7 LYS A C 18
ATOM 27097 O O . LYS A 1 7 ? -2.433 -9.153 -6.980 1.00 0.00 -7 LYS A O 18
ATOM 27116 N N . ASP A 1 8 ? -4.440 -10.114 -7.421 1.00 0.00 -6 ASP A N 18
ATOM 27117 C CA . ASP A 1 8 ? -4.628 -10.753 -6.100 1.00 0.00 -6 ASP A CA 18
ATOM 27118 C C . ASP A 1 8 ? -3.706 -11.988 -5.936 1.00 0.00 -6 ASP A C 18
ATOM 27119 O O . ASP A 1 8 ? -3.665 -12.596 -4.868 1.00 0.00 -6 ASP A O 18
ATOM 27128 N N . ASP A 1 9 ? -2.980 -12.337 -7.013 1.00 0.00 -5 ASP A N 18
ATOM 27129 C CA . ASP A 1 9 ? -2.098 -13.518 -7.092 1.00 0.00 -5 ASP A CA 18
ATOM 27130 C C . ASP A 1 9 ? -0.818 -13.356 -6.249 1.00 0.00 -5 ASP A C 18
ATOM 27131 O O . ASP A 1 9 ? -0.542 -12.282 -5.699 1.00 0.00 -5 ASP A O 18
ATOM 27140 N N . ASP A 1 10 ? -0.026 -14.444 -6.195 1.00 0.00 -4 ASP A N 18
ATOM 27141 C CA . ASP A 1 10 ? 1.241 -14.508 -5.440 1.00 0.00 -4 ASP A CA 18
ATOM 27142 C C . ASP A 1 10 ? 2.351 -13.648 -6.096 1.00 0.00 -4 ASP A C 18
ATOM 27143 O O . ASP A 1 10 ? 3.405 -13.421 -5.488 1.00 0.00 -4 ASP A O 18
ATOM 27152 N N . ASP A 1 11 ? 2.112 -13.206 -7.347 1.00 0.00 -3 ASP A N 18
ATOM 27153 C CA . ASP A 1 11 ? 3.027 -12.322 -8.098 1.00 0.00 -3 ASP A CA 18
ATOM 27154 C C . ASP A 1 11 ? 2.256 -11.096 -8.620 1.00 0.00 -3 ASP A C 18
ATOM 27155 O O . ASP A 1 11 ? 1.040 -11.161 -8.848 1.00 0.00 -3 ASP A O 18
ATOM 27164 N N . LYS A 1 12 ? 3.002 -9.991 -8.777 1.00 0.00 -2 LYS A N 18
ATOM 27165 C CA . LYS A 1 12 ? 2.511 -8.709 -9.308 1.00 0.00 -2 LYS A CA 18
ATOM 27166 C C . LYS A 1 12 ? 2.115 -8.836 -10.789 1.00 0.00 -2 LYS A C 18
ATOM 27167 O O . LYS A 1 12 ? 1.174 -8.198 -11.226 1.00 0.00 -2 LYS A O 18
ATOM 27186 N N . GLY A 1 13 ? 2.889 -9.632 -11.560 1.00 0.00 -1 GLY A N 18
ATOM 27187 C CA . GLY A 1 13 ? 2.632 -9.849 -12.994 1.00 0.00 -1 GLY A CA 18
ATOM 27188 C C . GLY A 1 13 ? 2.786 -8.602 -13.869 1.00 0.00 -1 GLY A C 18
ATOM 27189 O O . GLY A 1 13 ? 2.487 -8.630 -15.070 1.00 0.00 -1 GLY A O 18
ATOM 27193 N N . THR A 1 14 ? 3.264 -7.517 -13.257 1.00 0.00 0 THR A N 18
ATOM 27194 C CA . THR A 1 14 ? 3.404 -6.214 -13.897 1.00 0.00 0 THR A CA 18
ATOM 27195 C C . THR A 1 14 ? 4.873 -5.782 -13.838 1.00 0.00 0 THR A C 18
ATOM 27196 O O . THR A 1 14 ? 5.548 -5.981 -12.816 1.00 0.00 0 THR A O 18
ATOM 27207 N N . MET A 1 15 ? 5.352 -5.155 -14.922 1.00 0.00 1 MET A N 18
ATOM 27208 C CA . MET A 1 15 ? 6.734 -4.678 -15.036 1.00 0.00 1 MET A CA 18
ATOM 27209 C C . MET A 1 15 ? 6.767 -3.153 -15.097 1.00 0.00 1 MET A C 18
ATOM 27210 O O . MET A 1 15 ? 5.808 -2.508 -15.547 1.00 0.00 1 MET A O 18
ATOM 27224 N N . GLU A 1 16 ? 7.872 -2.584 -14.619 1.00 0.00 2 GLU A N 18
ATOM 27225 C CA . GLU A 1 16 ? 8.025 -1.140 -14.469 1.00 0.00 2 GLU A CA 18
ATOM 27226 C C . GLU A 1 16 ? 9.092 -0.634 -15.439 1.00 0.00 2 GLU A C 18
ATOM 27227 O O . GLU A 1 16 ? 10.133 -1.263 -15.600 1.00 0.00 2 GLU A O 18
ATOM 27239 N N . LEU A 1 17 ? 8.821 0.509 -16.076 1.00 0.00 3 LEU A N 18
ATOM 27240 C CA . LEU A 1 17 ? 9.702 1.105 -17.096 1.00 0.00 3 LEU A CA 18
ATOM 27241 C C . LEU A 1 17 ? 10.065 2.543 -16.696 1.00 0.00 3 LEU A C 18
ATOM 27242 O O . LEU A 1 17 ? 9.260 3.225 -16.062 1.00 0.00 3 LEU A O 18
ATOM 27258 N N . GLU A 1 18 ? 11.267 3.003 -17.089 1.00 0.00 4 GLU A N 18
ATOM 27259 C CA . GLU A 1 18 ? 11.634 4.423 -17.005 1.00 0.00 4 GLU A CA 18
ATOM 27260 C C . GLU A 1 18 ? 11.217 5.113 -18.311 1.00 0.00 4 GLU A C 18
ATOM 27261 O O . GLU A 1 18 ? 11.822 4.882 -19.362 1.00 0.00 4 GLU A O 18
ATOM 27273 N N . LEU A 1 19 ? 10.151 5.922 -18.244 1.00 0.00 5 LEU A N 18
ATOM 27274 C CA . LEU A 1 19 ? 9.647 6.667 -19.404 1.00 0.00 5 LEU A CA 18
ATOM 27275 C C . LEU A 1 19 ? 10.181 8.092 -19.340 1.00 0.00 5 LEU A C 18
ATOM 27276 O O . LEU A 1 19 ? 9.823 8.861 -18.447 1.00 0.00 5 LEU A O 18
ATOM 27292 N N . ARG A 1 20 ? 11.049 8.426 -20.290 1.00 0.00 6 ARG A N 18
ATOM 27293 C CA . ARG A 1 20 ? 11.822 9.660 -20.281 1.00 0.00 6 ARG A CA 18
ATOM 27294 C C . ARG A 1 20 ? 11.228 10.636 -21.298 1.00 0.00 6 ARG A C 18
ATOM 27295 O O . ARG A 1 20 ? 11.187 10.341 -22.485 1.00 0.00 6 ARG A O 18
ATOM 27316 N N . PHE A 1 21 ? 10.756 11.782 -20.819 1.00 0.00 7 PHE A N 18
ATOM 27317 C CA . PHE A 1 21 ? 10.087 12.806 -21.644 1.00 0.00 7 PHE A CA 18
ATOM 27318 C C . PHE A 1 21 ? 11.020 13.978 -21.840 1.00 0.00 7 PHE A C 18
ATOM 27319 O O . PHE A 1 21 ? 11.701 14.384 -20.904 1.00 0.00 7 PHE A O 18
ATOM 27336 N N . PHE A 1 22 ? 11.088 14.501 -23.072 1.00 0.00 8 PHE A N 18
ATOM 27337 C CA . PHE A 1 22 ? 11.978 15.625 -23.414 1.00 0.00 8 PHE A CA 18
ATOM 27338 C C . PHE A 1 22 ? 11.207 16.685 -24.203 1.00 0.00 8 PHE A C 18
ATOM 27339 O O . PHE A 1 22 ? 10.108 16.418 -24.709 1.00 0.00 8 PHE A O 18
ATOM 27356 N N . ALA A 1 23 ? 11.776 17.902 -24.217 1.00 0.00 9 ALA A N 18
ATOM 27357 C CA . ALA A 1 23 ? 11.245 19.068 -24.930 1.00 0.00 9 ALA A CA 18
ATOM 27358 C C . ALA A 1 23 ? 9.815 19.465 -24.440 1.00 0.00 9 ALA A C 18
ATOM 27359 O O . ALA A 1 23 ? 9.651 19.791 -23.255 1.00 0.00 9 ALA A O 18
ATOM 27366 N N . THR A 1 24 ? 8.788 19.410 -25.334 1.00 0.00 10 THR A N 18
ATOM 27367 C CA . THR A 1 24 ? 7.386 19.729 -24.991 1.00 0.00 10 THR A CA 18
ATOM 27368 C C . THR A 1 24 ? 6.798 18.648 -24.069 1.00 0.00 10 THR A C 18
ATOM 27369 O O . THR A 1 24 ? 6.229 18.957 -23.029 1.00 0.00 10 THR A O 18
ATOM 27380 N N . PHE A 1 25 ? 7.002 17.366 -24.445 1.00 0.00 11 PHE A N 18
ATOM 27381 C CA . PHE A 1 25 ? 6.448 16.206 -23.699 1.00 0.00 11 PHE A CA 18
ATOM 27382 C C . PHE A 1 25 ? 6.957 16.185 -22.237 1.00 0.00 11 PHE A C 18
ATOM 27383 O O . PHE A 1 25 ? 6.299 15.626 -21.353 1.00 0.00 11 PHE A O 18
ATOM 27400 N N . ARG A 1 26 ? 8.126 16.818 -22.006 1.00 0.00 12 ARG A N 18
ATOM 27401 C CA . ARG A 1 26 ? 8.758 16.909 -20.680 1.00 0.00 12 ARG A CA 18
ATOM 27402 C C . ARG A 1 26 ? 7.939 17.800 -19.731 1.00 0.00 12 ARG A C 18
ATOM 27403 O O . ARG A 1 26 ? 7.649 17.407 -18.598 1.00 0.00 12 ARG A O 18
ATOM 27424 N N . GLU A 1 27 ? 7.587 19.018 -20.205 1.00 0.00 13 GLU A N 18
ATOM 27425 C CA . GLU A 1 27 ? 6.845 20.012 -19.393 1.00 0.00 13 GLU A CA 18
ATOM 27426 C C . GLU A 1 27 ? 5.358 19.639 -19.228 1.00 0.00 13 GLU A C 18
ATOM 27427 O O . GLU A 1 27 ? 4.665 20.179 -18.352 1.00 0.00 13 GLU A O 18
ATOM 27439 N N . VAL A 1 28 ? 4.877 18.726 -20.087 1.00 0.00 14 VAL A N 18
ATOM 27440 C CA . VAL A 1 28 ? 3.546 18.109 -19.944 1.00 0.00 14 VAL A CA 18
ATOM 27441 C C . VAL A 1 28 ? 3.492 17.249 -18.664 1.00 0.00 14 VAL A C 18
ATOM 27442 O O . VAL A 1 28 ? 2.611 17.411 -17.810 1.00 0.00 14 VAL A O 18
ATOM 27455 N N . VAL A 1 29 ? 4.467 16.346 -18.563 1.00 0.00 15 VAL A N 18
ATOM 27456 C CA . VAL A 1 29 ? 4.605 15.405 -17.438 1.00 0.00 15 VAL A CA 18
ATOM 27457 C C . VAL A 1 29 ? 5.233 16.113 -16.206 1.00 0.00 15 VAL A C 18
ATOM 27458 O O . VAL A 1 29 ? 5.125 15.636 -15.067 1.00 0.00 15 VAL A O 18
ATOM 27471 N N . GLY A 1 30 ? 5.850 17.287 -16.458 1.00 0.00 16 GLY A N 18
ATOM 27472 C CA . GLY A 1 30 ? 6.471 18.111 -15.416 1.00 0.00 16 GLY A CA 18
ATOM 27473 C C . GLY A 1 30 ? 7.841 17.605 -14.980 1.00 0.00 16 GLY A C 18
ATOM 27474 O O . GLY A 1 30 ? 8.398 18.093 -13.993 1.00 0.00 16 GLY A O 18
ATOM 27478 N N . GLN A 1 31 ? 8.391 16.648 -15.753 1.00 0.00 17 GLN A N 18
ATOM 27479 C CA . GLN A 1 31 ? 9.669 15.976 -15.445 1.00 0.00 17 GLN A CA 18
ATOM 27480 C C . GLN A 1 31 ? 10.165 15.163 -16.655 1.00 0.00 17 GLN A C 18
ATOM 27481 O O . GLN A 1 31 ? 9.376 14.802 -17.542 1.00 0.00 17 GLN A O 18
ATOM 27495 N N . LYS A 1 32 ? 11.490 14.881 -16.666 1.00 0.00 18 LYS A N 18
ATOM 27496 C CA . LYS A 1 32 ? 12.192 14.293 -17.829 1.00 0.00 18 LYS A CA 18
ATOM 27497 C C . LYS A 1 32 ? 12.312 12.769 -17.762 1.00 0.00 18 LYS A C 18
ATOM 27498 O O . LYS A 1 32 ? 12.749 12.161 -18.735 1.00 0.00 18 LYS A O 18
ATOM 27517 N N . SER A 1 33 ? 11.966 12.161 -16.618 1.00 0.00 19 SER A N 18
ATOM 27518 C CA . SER A 1 33 ? 11.877 10.686 -16.481 1.00 0.00 19 SER A CA 18
ATOM 27519 C C . SER A 1 33 ? 10.856 10.339 -15.379 1.00 0.00 19 SER A C 18
ATOM 27520 O O . SER A 1 33 ? 10.768 11.053 -14.369 1.00 0.00 19 SER A O 18
ATOM 27528 N N . ILE A 1 34 ? 10.091 9.252 -15.589 1.00 0.00 20 ILE A N 18
ATOM 27529 C CA . ILE A 1 34 ? 9.140 8.698 -14.597 1.00 0.00 20 ILE A CA 18
ATOM 27530 C C . ILE A 1 34 ? 9.313 7.177 -14.531 1.00 0.00 20 ILE A C 18
ATOM 27531 O O . ILE A 1 34 ? 10.087 6.605 -15.303 1.00 0.00 20 ILE A O 18
ATOM 27547 N N . TYR A 1 35 ? 8.584 6.527 -13.615 1.00 0.00 21 TYR A N 18
ATOM 27548 C CA . TYR A 1 35 ? 8.517 5.060 -13.538 1.00 0.00 21 TYR A CA 18
ATOM 27549 C C . TYR A 1 35 ? 7.049 4.620 -13.587 1.00 0.00 21 TYR A C 18
ATOM 27550 O O . TYR A 1 35 ? 6.276 4.904 -12.672 1.00 0.00 21 TYR A O 18
ATOM 27568 N N . TRP A 1 36 ? 6.678 3.944 -14.677 1.00 0.00 22 TRP A N 18
ATOM 27569 C CA . TRP A 1 36 ? 5.304 3.478 -14.938 1.00 0.00 22 TRP A CA 18
ATOM 27570 C C . TRP A 1 36 ? 5.207 1.986 -14.695 1.00 0.00 22 TRP A C 18
ATOM 27571 O O . TRP A 1 36 ? 6.059 1.229 -15.159 1.00 0.00 22 TRP A O 18
ATOM 27592 N N . ARG A 1 37 ? 4.143 1.564 -14.020 1.00 0.00 23 ARG A N 18
ATOM 27593 C CA . ARG A 1 37 ? 3.849 0.148 -13.833 1.00 0.00 23 ARG A CA 18
ATOM 27594 C C . ARG A 1 37 ? 2.706 -0.260 -14.769 1.00 0.00 23 ARG A C 18
ATOM 27595 O O . ARG A 1 37 ? 1.544 0.106 -14.559 1.00 0.00 23 ARG A O 18
ATOM 27616 N N . VAL A 1 38 ? 3.073 -0.993 -15.818 1.00 0.00 24 VAL A N 18
ATOM 27617 C CA . VAL A 1 38 ? 2.138 -1.644 -16.749 1.00 0.00 24 VAL A CA 18
ATOM 27618 C C . VAL A 1 38 ? 2.347 -3.168 -16.655 1.00 0.00 24 VAL A C 18
ATOM 27619 O O . VAL A 1 38 ? 3.237 -3.627 -15.938 1.00 0.00 24 VAL A O 18
ATOM 27632 N N . ASP A 1 39 ? 1.526 -3.948 -17.364 1.00 0.00 25 ASP A N 18
ATOM 27633 C CA . ASP A 1 39 ? 1.671 -5.423 -17.416 1.00 0.00 25 ASP A CA 18
ATOM 27634 C C . ASP A 1 39 ? 2.886 -5.825 -18.285 1.00 0.00 25 ASP A C 18
ATOM 27635 O O . ASP A 1 39 ? 3.408 -5.009 -19.052 1.00 0.00 25 ASP A O 18
ATOM 27644 N N . ASP A 1 40 ? 3.326 -7.092 -18.162 1.00 0.00 26 ASP A N 18
ATOM 27645 C CA . ASP A 1 40 ? 4.559 -7.581 -18.823 1.00 0.00 26 ASP A CA 18
ATOM 27646 C C . ASP A 1 40 ? 4.357 -7.852 -20.334 1.00 0.00 26 ASP A C 18
ATOM 27647 O O . ASP A 1 40 ? 5.334 -7.964 -21.088 1.00 0.00 26 ASP A O 18
ATOM 27656 N N . ASP A 1 41 ? 3.090 -7.931 -20.774 1.00 0.00 27 ASP A N 18
ATOM 27657 C CA . ASP A 1 41 ? 2.744 -8.090 -22.207 1.00 0.00 27 ASP A CA 18
ATOM 27658 C C . ASP A 1 41 ? 2.789 -6.720 -22.927 1.00 0.00 27 ASP A C 18
ATOM 27659 O O . ASP A 1 41 ? 3.013 -6.655 -24.147 1.00 0.00 27 ASP A O 18
ATOM 27668 N N . ALA A 1 42 ? 2.611 -5.630 -22.147 1.00 0.00 28 ALA A N 18
ATOM 27669 C CA . ALA A 1 42 ? 2.610 -4.245 -22.656 1.00 0.00 28 ALA A CA 18
ATOM 27670 C C . ALA A 1 42 ? 3.983 -3.856 -23.233 1.00 0.00 28 ALA A C 18
ATOM 27671 O O . ALA A 1 42 ? 5.025 -4.243 -22.699 1.00 0.00 28 ALA A O 18
ATOM 27678 N N . THR A 1 43 ? 3.960 -3.104 -24.347 1.00 0.00 29 THR A N 18
ATOM 27679 C CA . THR A 1 43 ? 5.162 -2.642 -25.068 1.00 0.00 29 THR A CA 18
ATOM 27680 C C . THR A 1 43 ? 5.083 -1.105 -25.289 1.00 0.00 29 THR A C 18
ATOM 27681 O O . THR A 1 43 ? 4.159 -0.468 -24.776 1.00 0.00 29 THR A O 18
ATOM 27692 N N . VAL A 1 44 ? 6.061 -0.522 -26.047 1.00 0.00 30 VAL A N 18
ATOM 27693 C CA . VAL A 1 44 ? 6.170 0.953 -26.282 1.00 0.00 30 VAL A CA 18
ATOM 27694 C C . VAL A 1 44 ? 4.837 1.563 -26.791 1.00 0.00 30 VAL A C 18
ATOM 27695 O O . VAL A 1 44 ? 4.489 2.687 -26.425 1.00 0.00 30 VAL A O 18
ATOM 27708 N N . GLY A 1 45 ? 4.081 0.774 -27.573 1.00 0.00 31 GLY A N 18
ATOM 27709 C CA . GLY A 1 45 ? 2.753 1.179 -28.041 1.00 0.00 31 GLY A CA 18
ATOM 27710 C C . GLY A 1 45 ? 1.734 1.299 -26.914 1.00 0.00 31 GLY A C 18
ATOM 27711 O O . GLY A 1 45 ? 1.068 2.334 -26.783 1.00 0.00 31 GLY A O 18
ATOM 27715 N N . ASP A 1 46 ? 1.650 0.247 -26.075 1.00 0.00 32 ASP A N 18
ATOM 27716 C CA . ASP A 1 46 ? 0.728 0.207 -24.912 1.00 0.00 32 ASP A CA 18
ATOM 27717 C C . ASP A 1 46 ? 1.044 1.320 -23.902 1.00 0.00 32 ASP A C 18
ATOM 27718 O O . ASP A 1 46 ? 0.154 1.803 -23.196 1.00 0.00 32 ASP A O 18
ATOM 27727 N N . VAL A 1 47 ? 2.324 1.697 -23.857 1.00 0.00 33 VAL A N 18
ATOM 27728 C CA . VAL A 1 47 ? 2.826 2.821 -23.064 1.00 0.00 33 VAL A CA 18
ATOM 27729 C C . VAL A 1 47 ? 2.176 4.143 -23.526 1.00 0.00 33 VAL A C 18
ATOM 27730 O O . VAL A 1 47 ? 1.422 4.756 -22.764 1.00 0.00 33 VAL A O 18
ATOM 27743 N N . LEU A 1 48 ? 2.380 4.522 -24.807 1.00 0.00 34 LEU A N 18
ATOM 27744 C CA . LEU A 1 48 ? 1.990 5.862 -25.306 1.00 0.00 34 LEU A CA 18
ATOM 27745 C C . LEU A 1 48 ? 0.461 6.016 -25.497 1.00 0.00 34 LEU A C 18
ATOM 27746 O O . LEU A 1 48 ? -0.071 7.108 -25.285 1.00 0.00 34 LEU A O 18
ATOM 27762 N N . ARG A 1 49 ? -0.266 4.922 -25.836 1.00 0.00 35 ARG A N 18
ATOM 27763 C CA . ARG A 1 49 ? -1.750 4.990 -25.956 1.00 0.00 35 ARG A CA 18
ATOM 27764 C C . ARG A 1 49 ? -2.411 5.240 -24.580 1.00 0.00 35 ARG A C 18
ATOM 27765 O O . ARG A 1 49 ? -3.487 5.838 -24.488 1.00 0.00 35 ARG A O 18
ATOM 27786 N N . SER A 1 50 ? -1.772 4.720 -23.523 1.00 0.00 36 SER A N 18
ATOM 27787 C CA . SER A 1 50 ? -2.144 5.000 -22.129 1.00 0.00 36 SER A CA 18
ATOM 27788 C C . SER A 1 50 ? -1.669 6.402 -21.662 1.00 0.00 36 SER A C 18
ATOM 27789 O O . SER A 1 50 ? -2.329 7.030 -20.829 1.00 0.00 36 SER A O 18
ATOM 27797 N N . LEU A 1 51 ? -0.493 6.863 -22.166 1.00 0.00 37 LEU A N 18
ATOM 27798 C CA . LEU A 1 51 ? 0.121 8.161 -21.744 1.00 0.00 37 LEU A CA 18
ATOM 27799 C C . LEU A 1 51 ? -0.806 9.355 -22.035 1.00 0.00 37 LEU A C 18
ATOM 27800 O O . LEU A 1 51 ? -0.855 10.299 -21.250 1.00 0.00 37 LEU A O 18
ATOM 27816 N N . GLU A 1 52 ? -1.496 9.316 -23.187 1.00 0.00 38 GLU A N 18
ATOM 27817 C CA . GLU A 1 52 ? -2.497 10.343 -23.548 1.00 0.00 38 GLU A CA 18
ATOM 27818 C C . GLU A 1 52 ? -3.737 10.275 -22.640 1.00 0.00 38 GLU A C 18
ATOM 27819 O O . GLU A 1 52 ? -4.305 11.313 -22.280 1.00 0.00 38 GLU A O 18
ATOM 27831 N N . ALA A 1 53 ? -4.138 9.046 -22.279 1.00 0.00 39 ALA A N 18
ATOM 27832 C CA . ALA A 1 53 ? -5.308 8.791 -21.410 1.00 0.00 39 ALA A CA 18
ATOM 27833 C C . ALA A 1 53 ? -5.123 9.424 -20.014 1.00 0.00 39 ALA A C 18
ATOM 27834 O O . ALA A 1 53 ? -6.094 9.794 -19.342 1.00 0.00 39 ALA A O 18
ATOM 27841 N N . GLU A 1 54 ? -3.856 9.533 -19.593 1.00 0.00 40 GLU A N 18
ATOM 27842 C CA . GLU A 1 54 ? -3.468 10.240 -18.368 1.00 0.00 40 GLU A CA 18
ATOM 27843 C C . GLU A 1 54 ? -3.361 11.743 -18.641 1.00 0.00 40 GLU A C 18
ATOM 27844 O O . GLU A 1 54 ? -4.048 12.567 -18.022 1.00 0.00 40 GLU A O 18
ATOM 27856 N N . TYR A 1 55 ? -2.477 12.073 -19.594 1.00 0.00 41 TYR A N 18
ATOM 27857 C CA . TYR A 1 55 ? -2.039 13.438 -19.861 1.00 0.00 41 TYR A CA 18
ATOM 27858 C C . TYR A 1 55 ? -2.778 14.020 -21.069 1.00 0.00 41 TYR A C 18
ATOM 27859 O O . TYR A 1 55 ? -2.585 13.565 -22.204 1.00 0.00 41 TYR A O 18
ATOM 27877 N N . ASP A 1 56 ? -3.623 15.026 -20.806 1.00 0.00 42 ASP A N 18
ATOM 27878 C CA . ASP A 1 56 ? -4.312 15.810 -21.853 1.00 0.00 42 ASP A CA 18
ATOM 27879 C C . ASP A 1 56 ? -3.287 16.527 -22.755 1.00 0.00 42 ASP A C 18
ATOM 27880 O O . ASP A 1 56 ? -3.521 16.720 -23.950 1.00 0.00 42 ASP A O 18
ATOM 27889 N N . GLY A 1 57 ? -2.136 16.891 -22.149 1.00 0.00 43 GLY A N 18
ATOM 27890 C CA . GLY A 1 57 ? -1.020 17.514 -22.861 1.00 0.00 43 GLY A CA 18
ATOM 27891 C C . GLY A 1 57 ? -0.239 16.554 -23.757 1.00 0.00 43 GLY A C 18
ATOM 27892 O O . GLY A 1 57 ? 0.682 16.986 -24.446 1.00 0.00 43 GLY A O 18
ATOM 27896 N N . LEU A 1 58 ? -0.559 15.243 -23.701 1.00 0.00 44 LEU A N 18
ATOM 27897 C CA . LEU A 1 58 ? 0.033 14.223 -24.593 1.00 0.00 44 LEU A CA 18
ATOM 27898 C C . LEU A 1 58 ? -1.023 13.639 -25.545 1.00 0.00 44 LEU A C 18
ATOM 27899 O O . LEU A 1 58 ? -0.692 12.782 -26.348 1.00 0.00 44 LEU A O 18
ATOM 27915 N N . ALA A 1 59 ? -2.269 14.137 -25.483 1.00 0.00 45 ALA A N 18
ATOM 27916 C CA . ALA A 1 59 ? -3.407 13.545 -26.222 1.00 0.00 45 ALA A CA 18
ATOM 27917 C C . ALA A 1 59 ? -3.251 13.673 -27.755 1.00 0.00 45 ALA A C 18
ATOM 27918 O O . ALA A 1 59 ? -3.110 14.786 -28.268 1.00 0.00 45 ALA A O 18
ATOM 27925 N N . GLY A 1 60 ? -3.238 12.512 -28.461 1.00 0.00 46 GLY A N 18
ATOM 27926 C CA . GLY A 1 60 ? -3.244 12.455 -29.940 1.00 0.00 46 GLY A CA 18
ATOM 27927 C C . GLY A 1 60 ? -1.874 12.685 -30.604 1.00 0.00 46 GLY A C 18
ATOM 27928 O O . GLY A 1 60 ? -1.596 12.141 -31.685 1.00 0.00 46 GLY A O 18
ATOM 27932 N N . ARG A 1 61 ? -1.009 13.458 -29.932 1.00 0.00 47 ARG A N 18
ATOM 27933 C CA . ARG A 1 61 ? 0.305 13.920 -30.456 1.00 0.00 47 ARG A CA 18
ATOM 27934 C C . ARG A 1 61 ? 1.426 12.864 -30.275 1.00 0.00 47 ARG A C 18
ATOM 27935 O O . ARG A 1 61 ? 2.600 13.153 -30.532 1.00 0.00 47 ARG A O 18
ATOM 27956 N N . LEU A 1 62 ? 1.049 11.640 -29.867 1.00 0.00 48 LEU A N 18
ATOM 27957 C CA . LEU A 1 62 ? 1.994 10.524 -29.611 1.00 0.00 48 LEU A CA 18
ATOM 27958 C C . LEU A 1 62 ? 1.510 9.224 -30.291 1.00 0.00 48 LEU A C 18
ATOM 27959 O O . LEU A 1 62 ? 2.056 8.149 -30.035 1.00 0.00 48 LEU A O 18
ATOM 27975 N N . ILE A 1 63 ? 0.465 9.345 -31.153 1.00 0.00 49 ILE A N 18
ATOM 27976 C CA . ILE A 1 63 ? -0.078 8.230 -31.973 1.00 0.00 49 ILE A CA 18
ATOM 27977 C C . ILE A 1 63 ? -0.462 8.762 -33.365 1.00 0.00 49 ILE A C 18
ATOM 27978 O O . ILE A 1 63 ? -0.966 9.886 -33.480 1.00 0.00 49 ILE A O 18
ATOM 27994 N N . GLU A 1 64 ? -0.194 7.968 -34.417 1.00 0.00 50 GLU A N 18
ATOM 27995 C CA . GLU A 1 64 ? -0.809 8.152 -35.753 1.00 0.00 50 GLU A CA 18
ATOM 27996 C C . GLU A 1 64 ? -1.169 6.795 -36.364 1.00 0.00 50 GLU A C 18
ATOM 27997 O O . GLU A 1 64 ? -0.286 6.025 -36.714 1.00 0.00 50 GLU A O 18
ATOM 28009 N N . ASP A 1 65 ? -2.478 6.524 -36.462 1.00 0.00 51 ASP A N 18
ATOM 28010 C CA . ASP A 1 65 ? -3.043 5.382 -37.215 1.00 0.00 51 ASP A CA 18
ATOM 28011 C C . ASP A 1 65 ? -2.464 4.024 -36.729 1.00 0.00 51 ASP A C 18
ATOM 28012 O O . ASP A 1 65 ? -2.221 3.097 -37.514 1.00 0.00 51 ASP A O 18
ATOM 28021 N N . GLY A 1 66 ? -2.230 3.941 -35.410 1.00 0.00 52 GLY A N 18
ATOM 28022 C CA . GLY A 1 66 ? -1.707 2.729 -34.776 1.00 0.00 52 GLY A CA 18
ATOM 28023 C C . GLY A 1 66 ? -0.213 2.501 -35.001 1.00 0.00 52 GLY A C 18
ATOM 28024 O O . GLY A 1 66 ? 0.247 1.354 -35.043 1.00 0.00 52 GLY A O 18
ATOM 28028 N N . GLU A 1 67 ? 0.532 3.591 -35.204 1.00 0.00 53 GLU A N 18
ATOM 28029 C CA . GLU A 1 67 ? 1.999 3.622 -35.039 1.00 0.00 53 GLU A CA 18
ATOM 28030 C C . GLU A 1 67 ? 2.347 4.803 -34.127 1.00 0.00 53 GLU A C 18
ATOM 28031 O O . GLU A 1 67 ? 1.440 5.494 -33.637 1.00 0.00 53 GLU A O 18
ATOM 28043 N N . VAL A 1 68 ? 3.655 5.035 -33.896 1.00 0.00 54 VAL A N 18
ATOM 28044 C CA . VAL A 1 68 ? 4.102 6.024 -32.907 1.00 0.00 54 VAL A CA 18
ATOM 28045 C C . VAL A 1 68 ? 3.734 7.479 -33.319 1.00 0.00 54 VAL A C 18
ATOM 28046 O O . VAL A 1 68 ? 3.024 8.111 -32.570 1.00 0.00 54 VAL A O 18
ATOM 28059 N N . LYS A 1 69 ? 4.163 7.944 -34.528 1.00 0.00 55 LYS A N 18
ATOM 28060 C CA . LYS A 1 69 ? 3.860 9.295 -35.115 1.00 0.00 55 LYS A CA 18
ATOM 28061 C C . LYS A 1 69 ? 5.043 9.720 -36.009 1.00 0.00 55 LYS A C 18
ATOM 28062 O O . LYS A 1 69 ? 6.207 9.570 -35.601 1.00 0.00 55 LYS A O 18
ATOM 28081 N N . PRO A 1 70 ? 4.767 10.237 -37.240 1.00 0.00 56 PRO A N 18
ATOM 28082 C CA . PRO A 1 70 ? 5.771 10.973 -38.055 1.00 0.00 56 PRO A CA 18
ATOM 28083 C C . PRO A 1 70 ? 6.321 12.224 -37.318 1.00 0.00 56 PRO A C 18
ATOM 28084 O O . PRO A 1 70 ? 5.545 12.998 -36.748 1.00 0.00 56 PRO A O 18
ATOM 28095 N N . HIS A 1 71 ? 7.661 12.383 -37.339 1.00 0.00 57 HIS A N 18
ATOM 28096 C CA . HIS A 1 71 ? 8.415 13.551 -36.781 1.00 0.00 57 HIS A CA 18
ATOM 28097 C C . HIS A 1 71 ? 8.627 13.462 -35.249 1.00 0.00 57 HIS A C 18
ATOM 28098 O O . HIS A 1 71 ? 9.577 14.070 -34.735 1.00 0.00 57 HIS A O 18
ATOM 28113 N N . VAL A 1 72 ? 7.728 12.761 -34.520 1.00 0.00 58 VAL A N 18
ATOM 28114 C CA . VAL A 1 72 ? 7.969 12.377 -33.105 1.00 0.00 58 VAL A CA 18
ATOM 28115 C C . VAL A 1 72 ? 9.119 11.369 -33.060 1.00 0.00 58 VAL A C 18
ATOM 28116 O O . VAL A 1 72 ? 9.041 10.311 -33.691 1.00 0.00 58 VAL A O 18
ATOM 28129 N N . ASN A 1 73 ? 10.191 11.719 -32.345 1.00 0.00 59 ASN A N 18
ATOM 28130 C CA . ASN A 1 73 ? 11.343 10.842 -32.165 1.00 0.00 59 ASN A CA 18
ATOM 28131 C C . ASN A 1 73 ? 11.182 10.086 -30.842 1.00 0.00 59 ASN A C 18
ATOM 28132 O O . ASN A 1 73 ? 11.334 10.661 -29.769 1.00 0.00 59 ASN A O 18
ATOM 28143 N N . VAL A 1 74 ? 10.824 8.802 -30.928 1.00 0.00 60 VAL A N 18
ATOM 28144 C CA . VAL A 1 74 ? 10.720 7.910 -29.757 1.00 0.00 60 VAL A CA 18
ATOM 28145 C C . VAL A 1 74 ? 11.855 6.889 -29.790 1.00 0.00 60 VAL A C 18
ATOM 28146 O O . VAL A 1 74 ? 12.275 6.446 -30.854 1.00 0.00 60 VAL A O 18
ATOM 28159 N N . LEU A 1 75 ? 12.320 6.522 -28.596 1.00 0.00 61 LEU A N 18
ATOM 28160 C CA . LEU A 1 75 ? 13.592 5.820 -28.366 1.00 0.00 61 LEU A CA 18
ATOM 28161 C C . LEU A 1 75 ? 13.379 4.630 -27.411 1.00 0.00 61 LEU A C 18
ATOM 28162 O O . LEU A 1 75 ? 12.322 4.492 -26.788 1.00 0.00 61 LEU A O 18
ATOM 28178 N N . LYS A 1 76 ? 14.428 3.809 -27.289 1.00 0.00 62 LYS A N 18
ATOM 28179 C CA . LYS A 1 76 ? 14.407 2.527 -26.562 1.00 0.00 62 LYS A CA 18
ATOM 28180 C C . LYS A 1 76 ? 15.857 2.126 -26.277 1.00 0.00 62 LYS A C 18
ATOM 28181 O O . LYS A 1 76 ? 16.568 1.715 -27.198 1.00 0.00 62 LYS A O 18
ATOM 28200 N N . ASN A 1 77 ? 16.293 2.273 -25.008 1.00 0.00 63 ASN A N 18
ATOM 28201 C CA . ASN A 1 77 ? 17.715 2.096 -24.597 1.00 0.00 63 ASN A CA 18
ATOM 28202 C C . ASN A 1 77 ? 18.631 3.039 -25.439 1.00 0.00 63 ASN A C 18
ATOM 28203 O O . ASN A 1 77 ? 19.776 2.714 -25.779 1.00 0.00 63 ASN A O 18
ATOM 28214 N N . GLY A 1 78 ? 18.080 4.232 -25.757 1.00 0.00 64 GLY A N 18
ATOM 28215 C CA . GLY A 1 78 ? 18.739 5.224 -26.616 1.00 0.00 64 GLY A CA 18
ATOM 28216 C C . GLY A 1 78 ? 18.545 4.990 -28.128 1.00 0.00 64 GLY A C 18
ATOM 28217 O O . GLY A 1 78 ? 18.817 5.884 -28.931 1.00 0.00 64 GLY A O 18
ATOM 28221 N N . ARG A 1 79 ? 18.060 3.797 -28.512 1.00 0.00 65 ARG A N 18
ATOM 28222 C CA . ARG A 1 79 ? 17.863 3.409 -29.931 1.00 0.00 65 ARG A CA 18
ATOM 28223 C C . ARG A 1 79 ? 16.474 3.869 -30.413 1.00 0.00 65 ARG A C 18
ATOM 28224 O O . ARG A 1 79 ? 15.456 3.433 -29.874 1.00 0.00 65 ARG A O 18
ATOM 28245 N N . GLU A 1 80 ? 16.454 4.736 -31.439 1.00 0.00 66 GLU A N 18
ATOM 28246 C CA . GLU A 1 80 ? 15.245 5.464 -31.856 1.00 0.00 66 GLU A CA 18
ATOM 28247 C C . GLU A 1 80 ? 14.306 4.556 -32.691 1.00 0.00 66 GLU A C 18
ATOM 28248 O O . GLU A 1 80 ? 14.557 4.298 -33.874 1.00 0.00 66 GLU A O 18
ATOM 28260 N N . VAL A 1 81 ? 13.209 4.102 -32.047 1.00 0.00 67 VAL A N 18
ATOM 28261 C CA . VAL A 1 81 ? 12.286 3.072 -32.583 1.00 0.00 67 VAL A CA 18
ATOM 28262 C C . VAL A 1 81 ? 11.412 3.532 -33.764 1.00 0.00 67 VAL A C 18
ATOM 28263 O O . VAL A 1 81 ? 10.630 2.737 -34.282 1.00 0.00 67 VAL A O 18
ATOM 28276 N N . VAL A 1 82 ? 11.528 4.797 -34.187 1.00 0.00 68 VAL A N 18
ATOM 28277 C CA . VAL A 1 82 ? 10.878 5.261 -35.433 1.00 0.00 68 VAL A CA 18
ATOM 28278 C C . VAL A 1 82 ? 11.542 4.614 -36.678 1.00 0.00 68 VAL A C 18
ATOM 28279 O O . VAL A 1 82 ? 10.946 4.585 -37.756 1.00 0.00 68 VAL A O 18
ATOM 28292 N N . HIS A 1 83 ? 12.791 4.111 -36.499 1.00 0.00 69 HIS A N 18
ATOM 28293 C CA . HIS A 1 83 ? 13.581 3.457 -37.566 1.00 0.00 69 HIS A CA 18
ATOM 28294 C C . HIS A 1 83 ? 13.356 1.927 -37.558 1.00 0.00 69 HIS A C 18
ATOM 28295 O O . HIS A 1 83 ? 13.468 1.274 -38.602 1.00 0.00 69 HIS A O 18
ATOM 28310 N N . LEU A 1 84 ? 13.062 1.370 -36.360 1.00 0.00 70 LEU A N 18
ATOM 28311 C CA . LEU A 1 84 ? 12.746 -0.070 -36.164 1.00 0.00 70 LEU A CA 18
ATOM 28312 C C . LEU A 1 84 ? 11.295 -0.212 -35.645 1.00 0.00 70 LEU A C 18
ATOM 28313 O O . LEU A 1 84 ? 10.437 0.600 -36.007 1.00 0.00 70 LEU A O 18
ATOM 28329 N N . ASP A 1 85 ? 11.004 -1.271 -34.862 1.00 0.00 71 ASP A N 18
ATOM 28330 C CA . ASP A 1 85 ? 9.671 -1.496 -34.284 1.00 0.00 71 ASP A CA 18
ATOM 28331 C C . ASP A 1 85 ? 9.333 -0.414 -33.241 1.00 0.00 71 ASP A C 18
ATOM 28332 O O . ASP A 1 85 ? 9.907 -0.400 -32.151 1.00 0.00 71 ASP A O 18
ATOM 28341 N N . GLY A 1 86 ? 8.403 0.486 -33.596 1.00 0.00 72 GLY A N 18
ATOM 28342 C CA . GLY A 1 86 ? 7.965 1.551 -32.692 1.00 0.00 72 GLY A CA 18
ATOM 28343 C C . GLY A 1 86 ? 6.899 1.078 -31.719 1.00 0.00 72 GLY A C 18
ATOM 28344 O O . GLY A 1 86 ? 6.884 1.477 -30.551 1.00 0.00 72 GLY A O 18
ATOM 28348 N N . MET A 1 87 ? 6.004 0.222 -32.217 1.00 0.00 73 MET A N 18
ATOM 28349 C CA . MET A 1 87 ? 4.836 -0.264 -31.467 1.00 0.00 73 MET A CA 18
ATOM 28350 C C . MET A 1 87 ? 5.211 -1.393 -30.486 1.00 0.00 73 MET A C 18
ATOM 28351 O O . MET A 1 87 ? 4.698 -1.426 -29.368 1.00 0.00 73 MET A O 18
ATOM 28365 N N . ALA A 1 88 ? 6.128 -2.295 -30.899 1.00 0.00 74 ALA A N 18
ATOM 28366 C CA . ALA A 1 88 ? 6.567 -3.436 -30.060 1.00 0.00 74 ALA A CA 18
ATOM 28367 C C . ALA A 1 88 ? 8.005 -3.845 -30.414 1.00 0.00 74 ALA A C 18
ATOM 28368 O O . ALA A 1 88 ? 8.229 -4.728 -31.248 1.00 0.00 74 ALA A O 18
ATOM 28375 N N . THR A 1 89 ? 8.975 -3.139 -29.811 1.00 0.00 75 THR A N 18
ATOM 28376 C CA . THR A 1 89 ? 10.409 -3.419 -30.002 1.00 0.00 75 THR A CA 18
ATOM 28377 C C . THR A 1 89 ? 10.889 -4.589 -29.107 1.00 0.00 75 THR A C 18
ATOM 28378 O O . THR A 1 89 ? 11.044 -5.713 -29.605 1.00 0.00 75 THR A O 18
ATOM 28389 N N . ALA A 1 90 ? 11.064 -4.351 -27.785 1.00 0.00 76 ALA A N 18
ATOM 28390 C CA . ALA A 1 90 ? 11.854 -5.264 -26.930 1.00 0.00 76 ALA A CA 18
ATOM 28391 C C . ALA A 1 90 ? 11.717 -4.959 -25.418 1.00 0.00 76 ALA A C 18
ATOM 28392 O O . ALA A 1 90 ? 12.672 -5.175 -24.661 1.00 0.00 76 ALA A O 18
ATOM 28399 N N . LEU A 1 91 ? 10.534 -4.497 -24.962 1.00 0.00 77 LEU A N 18
ATOM 28400 C CA . LEU A 1 91 ? 10.377 -4.017 -23.565 1.00 0.00 77 LEU A CA 18
ATOM 28401 C C . LEU A 1 91 ? 10.359 -5.168 -22.544 1.00 0.00 77 LEU A C 18
ATOM 28402 O O . LEU A 1 91 ? 9.814 -6.245 -22.788 1.00 0.00 77 LEU A O 18
ATOM 28418 N N . ASP A 1 92 ? 10.966 -4.871 -21.391 1.00 0.00 78 ASP A N 18
ATOM 28419 C CA . ASP A 1 92 ? 11.163 -5.796 -20.270 1.00 0.00 78 ASP A CA 18
ATOM 28420 C C . ASP A 1 92 ? 11.198 -4.961 -18.971 1.00 0.00 78 ASP A C 18
ATOM 28421 O O . ASP A 1 92 ? 11.246 -3.728 -19.030 1.00 0.00 78 ASP A O 18
ATOM 28430 N N . ASP A 1 93 ? 11.150 -5.616 -17.806 1.00 0.00 79 ASP A N 18
ATOM 28431 C CA . ASP A 1 93 ? 11.192 -4.916 -16.504 1.00 0.00 79 ASP A CA 18
ATOM 28432 C C . ASP A 1 93 ? 12.533 -4.183 -16.308 1.00 0.00 79 ASP A C 18
ATOM 28433 O O . ASP A 1 93 ? 13.604 -4.743 -16.563 1.00 0.00 79 ASP A O 18
ATOM 28442 N N . GLY A 1 94 ? 12.443 -2.935 -15.834 1.00 0.00 80 GLY A N 18
ATOM 28443 C CA . GLY A 1 94 ? 13.605 -2.070 -15.638 1.00 0.00 80 GLY A CA 18
ATOM 28444 C C . GLY A 1 94 ? 14.170 -1.491 -16.936 1.00 0.00 80 GLY A C 18
ATOM 28445 O O . GLY A 1 94 ? 15.307 -0.996 -16.943 1.00 0.00 80 GLY A O 18
ATOM 28449 N N . ASP A 1 95 ? 13.382 -1.536 -18.032 1.00 0.00 81 ASP A N 18
ATOM 28450 C CA . ASP A 1 95 ? 13.805 -0.981 -19.341 1.00 0.00 81 ASP A CA 18
ATOM 28451 C C . ASP A 1 95 ? 13.510 0.531 -19.380 1.00 0.00 81 ASP A C 18
ATOM 28452 O O . ASP A 1 95 ? 12.638 1.008 -18.655 1.00 0.00 81 ASP A O 18
ATOM 28461 N N . ALA A 1 96 ? 14.220 1.269 -20.249 1.00 0.00 82 ALA A N 18
ATOM 28462 C CA . ALA A 1 96 ? 14.097 2.735 -20.355 1.00 0.00 82 ALA A CA 18
ATOM 28463 C C . ALA A 1 96 ? 13.663 3.156 -21.775 1.00 0.00 82 ALA A C 18
ATOM 28464 O O . ALA A 1 96 ? 14.447 3.078 -22.729 1.00 0.00 82 ALA A O 18
ATOM 28471 N N . VAL A 1 97 ? 12.391 3.566 -21.903 1.00 0.00 83 VAL A N 18
ATOM 28472 C CA . VAL A 1 97 ? 11.861 4.213 -23.116 1.00 0.00 83 VAL A CA 18
ATOM 28473 C C . VAL A 1 97 ? 12.130 5.725 -23.001 1.00 0.00 83 VAL A C 18
ATOM 28474 O O . VAL A 1 97 ? 11.961 6.294 -21.933 1.00 0.00 83 VAL A O 18
ATOM 28487 N N . SER A 1 98 ? 12.566 6.359 -24.090 1.00 0.00 84 SER A N 18
ATOM 28488 C CA . SER A 1 98 ? 12.720 7.831 -24.163 1.00 0.00 84 SER A CA 18
ATOM 28489 C C . SER A 1 98 ? 11.793 8.368 -25.266 1.00 0.00 84 SER A C 18
ATOM 28490 O O . SER A 1 98 ? 11.478 7.638 -26.193 1.00 0.00 84 SER A O 18
ATOM 28498 N N . VAL A 1 99 ? 11.321 9.630 -25.152 1.00 0.00 85 VAL A N 18
ATOM 28499 C CA . VAL A 1 99 ? 10.379 10.228 -26.134 1.00 0.00 85 VAL A CA 18
ATOM 28500 C C . VAL A 1 99 ? 10.719 11.719 -26.360 1.00 0.00 85 VAL A C 18
ATOM 28501 O O . VAL A 1 99 ? 11.206 12.416 -25.455 1.00 0.00 85 VAL A O 18
ATOM 28514 N N . PHE A 1 100 ? 10.459 12.185 -27.584 1.00 0.00 86 PHE A N 18
ATOM 28515 C CA . PHE A 1 100 ? 10.613 13.590 -28.003 1.00 0.00 86 PHE A CA 18
ATOM 28516 C C . PHE A 1 100 ? 9.357 13.960 -28.844 1.00 0.00 86 PHE A C 18
ATOM 28517 O O . PHE A 1 100 ? 8.882 13.122 -29.621 1.00 0.00 86 PHE A O 18
ATOM 28534 N N . PRO A 1 101 ? 8.798 15.199 -28.695 1.00 0.00 87 PRO A N 18
ATOM 28535 C CA . PRO A 1 101 ? 7.668 15.720 -29.529 1.00 0.00 87 PRO A CA 18
ATOM 28536 C C . PRO A 1 101 ? 8.057 15.875 -31.020 1.00 0.00 87 PRO A C 18
ATOM 28537 O O . PRO A 1 101 ? 9.248 15.760 -31.358 1.00 0.00 87 PRO A O 18
ATOM 28548 N N . PRO A 1 102 ? 7.067 16.120 -31.953 1.00 0.00 88 PRO A N 18
ATOM 28549 C CA . PRO A 1 102 ? 7.387 16.247 -33.387 1.00 0.00 88 PRO A CA 18
ATOM 28550 C C . PRO A 1 102 ? 8.297 17.465 -33.655 1.00 0.00 88 PRO A C 18
ATOM 28551 O O . PRO A 1 102 ? 8.008 18.585 -33.213 1.00 0.00 88 PRO A O 18
ATOM 28562 N N . VAL A 1 103 ? 9.392 17.221 -34.392 1.00 0.00 89 VAL A N 18
ATOM 28563 C CA . VAL A 1 103 ? 10.435 18.234 -34.662 1.00 0.00 89 VAL A CA 18
ATOM 28564 C C . VAL A 1 103 ? 10.129 19.033 -35.948 1.00 0.00 89 VAL A C 18
ATOM 28565 O O . VAL A 1 103 ? 10.899 19.921 -36.341 1.00 0.00 89 VAL A O 18
ATOM 28578 N N . ALA A 1 104 ? 8.987 18.699 -36.577 1.00 0.00 90 ALA A N 18
ATOM 28579 C CA . ALA A 1 104 ? 8.460 19.393 -37.755 1.00 0.00 90 ALA A CA 18
ATOM 28580 C C . ALA A 1 104 ? 6.946 19.139 -37.861 1.00 0.00 90 ALA A C 18
ATOM 28581 O O . ALA A 1 104 ? 6.516 18.000 -38.086 1.00 0.00 90 ALA A O 18
ATOM 28588 N N . GLY A 1 105 ? 6.145 20.198 -37.649 1.00 0.00 91 GLY A N 18
ATOM 28589 C CA . GLY A 1 105 ? 4.695 20.119 -37.826 1.00 0.00 91 GLY A CA 18
ATOM 28590 C C . GLY A 1 105 ? 4.321 20.051 -39.305 1.00 0.00 91 GLY A C 18
ATOM 28591 O O . GLY A 1 105 ? 3.658 19.105 -39.746 1.00 0.00 91 GLY A O 18
ATOM 28595 N N . GLY A 1 106 ? 4.805 21.042 -40.073 1.00 0.00 92 GLY A N 18
ATOM 28596 C CA . GLY A 1 106 ? 4.525 21.145 -41.509 1.00 0.00 92 GLY A CA 18
ATOM 28597 C C . GLY A 1 106 ? 3.377 22.117 -41.783 1.00 0.00 92 GLY A C 18
ATOM 28598 O O . GLY A 1 106 ? 3.641 23.323 -41.966 1.00 0.00 92 GLY A O 18
ATOM 28603 N N . GLY A 1 1 ? 0.139 -11.944 -4.250 1.00 0.00 -13 GLY A N 19
ATOM 28604 C CA . GLY A 1 1 ? -0.231 -10.918 -5.240 1.00 0.00 -13 GLY A CA 19
ATOM 28605 C C . GLY A 1 1 ? -0.266 -9.532 -4.623 1.00 0.00 -13 GLY A C 19
ATOM 28606 O O . GLY A 1 1 ? -1.328 -9.056 -4.226 1.00 0.00 -13 GLY A O 19
ATOM 28612 N N . GLY A 1 2 ? 0.909 -8.886 -4.539 1.00 0.00 -12 GLY A N 19
ATOM 28613 C CA . GLY A 1 2 ? 1.037 -7.547 -3.955 1.00 0.00 -12 GLY A CA 19
ATOM 28614 C C . GLY A 1 2 ? 2.225 -6.792 -4.540 1.00 0.00 -12 GLY A C 19
ATOM 28615 O O . GLY A 1 2 ? 3.306 -6.750 -3.933 1.00 0.00 -12 GLY A O 19
ATOM 28619 N N . GLY A 1 3 ? 2.026 -6.216 -5.743 1.00 0.00 -11 GLY A N 19
ATOM 28620 C CA . GLY A 1 3 ? 3.068 -5.448 -6.430 1.00 0.00 -11 GLY A CA 19
ATOM 28621 C C . GLY A 1 3 ? 2.517 -4.678 -7.622 1.00 0.00 -11 GLY A C 19
ATOM 28622 O O . GLY A 1 3 ? 3.054 -4.778 -8.737 1.00 0.00 -11 GLY A O 19
ATOM 28626 N N . ARG A 1 4 ? 1.422 -3.915 -7.363 1.00 0.00 -10 ARG A N 19
ATOM 28627 C CA . ARG A 1 4 ? 0.661 -3.150 -8.394 1.00 0.00 -10 ARG A CA 19
ATOM 28628 C C . ARG A 1 4 ? 0.120 -4.096 -9.505 1.00 0.00 -10 ARG A C 19
ATOM 28629 O O . ARG A 1 4 ? -0.227 -3.673 -10.603 1.00 0.00 -10 ARG A O 19
ATOM 28650 N N . ASP A 1 5 ? -0.011 -5.382 -9.152 1.00 0.00 -9 ASP A N 19
ATOM 28651 C CA . ASP A 1 5 ? -0.410 -6.453 -10.077 1.00 0.00 -9 ASP A CA 19
ATOM 28652 C C . ASP A 1 5 ? -1.838 -6.259 -10.600 1.00 0.00 -9 ASP A C 19
ATOM 28653 O O . ASP A 1 5 ? -2.735 -5.822 -9.868 1.00 0.00 -9 ASP A O 19
ATOM 28662 N N . TYR A 1 6 ? -2.031 -6.584 -11.883 1.00 0.00 -8 TYR A N 19
ATOM 28663 C CA . TYR A 1 6 ? -3.327 -6.443 -12.575 1.00 0.00 -8 TYR A CA 19
ATOM 28664 C C . TYR A 1 6 ? -3.977 -7.832 -12.751 1.00 0.00 -8 TYR A C 19
ATOM 28665 O O . TYR A 1 6 ? -4.894 -8.012 -13.556 1.00 0.00 -8 TYR A O 19
ATOM 28683 N N . LYS A 1 7 ? -3.505 -8.798 -11.940 1.00 0.00 -7 LYS A N 19
ATOM 28684 C CA . LYS A 1 7 ? -3.949 -10.201 -11.955 1.00 0.00 -7 LYS A CA 19
ATOM 28685 C C . LYS A 1 7 ? -4.341 -10.642 -10.538 1.00 0.00 -7 LYS A C 19
ATOM 28686 O O . LYS A 1 7 ? -4.187 -9.880 -9.579 1.00 0.00 -7 LYS A O 19
ATOM 28705 N N . ASP A 1 8 ? -4.862 -11.875 -10.423 1.00 0.00 -6 ASP A N 19
ATOM 28706 C CA . ASP A 1 8 ? -5.249 -12.480 -9.130 1.00 0.00 -6 ASP A CA 19
ATOM 28707 C C . ASP A 1 8 ? -4.277 -13.625 -8.770 1.00 0.00 -6 ASP A C 19
ATOM 28708 O O . ASP A 1 8 ? -3.230 -13.780 -9.413 1.00 0.00 -6 ASP A O 19
ATOM 28717 N N . ASP A 1 9 ? -4.642 -14.394 -7.719 1.00 0.00 -5 ASP A N 19
ATOM 28718 C CA . ASP A 1 9 ? -3.887 -15.554 -7.205 1.00 0.00 -5 ASP A CA 19
ATOM 28719 C C . ASP A 1 9 ? -2.609 -15.087 -6.468 1.00 0.00 -5 ASP A C 19
ATOM 28720 O O . ASP A 1 9 ? -2.686 -14.732 -5.285 1.00 0.00 -5 ASP A O 19
ATOM 28729 N N . ASP A 1 10 ? -1.462 -15.031 -7.179 1.00 0.00 -4 ASP A N 19
ATOM 28730 C CA . ASP A 1 10 ? -0.164 -14.639 -6.598 1.00 0.00 -4 ASP A CA 19
ATOM 28731 C C . ASP A 1 10 ? 0.877 -14.491 -7.719 1.00 0.00 -4 ASP A C 19
ATOM 28732 O O . ASP A 1 10 ? 1.463 -15.483 -8.163 1.00 0.00 -4 ASP A O 19
ATOM 28741 N N . ASP A 1 11 ? 1.050 -13.247 -8.187 1.00 0.00 -3 ASP A N 19
ATOM 28742 C CA . ASP A 1 11 ? 2.042 -12.868 -9.214 1.00 0.00 -3 ASP A CA 19
ATOM 28743 C C . ASP A 1 11 ? 1.980 -11.353 -9.421 1.00 0.00 -3 ASP A C 19
ATOM 28744 O O . ASP A 1 11 ? 0.885 -10.801 -9.497 1.00 0.00 -3 ASP A O 19
ATOM 28753 N N . LYS A 1 12 ? 3.145 -10.686 -9.497 1.00 0.00 -2 LYS A N 19
ATOM 28754 C CA . LYS A 1 12 ? 3.193 -9.247 -9.808 1.00 0.00 -2 LYS A CA 19
ATOM 28755 C C . LYS A 1 12 ? 2.915 -9.042 -11.308 1.00 0.00 -2 LYS A C 19
ATOM 28756 O O . LYS A 1 12 ? 2.003 -8.295 -11.668 1.00 0.00 -2 LYS A O 19
ATOM 28775 N N . GLY A 1 13 ? 3.688 -9.752 -12.166 1.00 0.00 -1 GLY A N 19
ATOM 28776 C CA . GLY A 1 13 ? 3.624 -9.600 -13.621 1.00 0.00 -1 GLY A CA 19
ATOM 28777 C C . GLY A 1 13 ? 3.583 -8.153 -14.075 1.00 0.00 -1 GLY A C 19
ATOM 28778 O O . GLY A 1 13 ? 2.747 -7.770 -14.891 1.00 0.00 -1 GLY A O 19
ATOM 28782 N N . THR A 1 14 ? 4.457 -7.341 -13.479 1.00 0.00 0 THR A N 19
ATOM 28783 C CA . THR A 1 14 ? 4.512 -5.897 -13.715 1.00 0.00 0 THR A CA 19
ATOM 28784 C C . THR A 1 14 ? 5.920 -5.491 -14.147 1.00 0.00 0 THR A C 19
ATOM 28785 O O . THR A 1 14 ? 6.916 -6.095 -13.733 1.00 0.00 0 THR A O 19
ATOM 28796 N N . MET A 1 15 ? 5.976 -4.463 -14.993 1.00 0.00 1 MET A N 19
ATOM 28797 C CA . MET A 1 15 ? 7.208 -3.937 -15.571 1.00 0.00 1 MET A CA 19
ATOM 28798 C C . MET A 1 15 ? 7.352 -2.445 -15.218 1.00 0.00 1 MET A C 19
ATOM 28799 O O . MET A 1 15 ? 6.538 -1.610 -15.641 1.00 0.00 1 MET A O 19
ATOM 28813 N N . GLU A 1 16 ? 8.353 -2.130 -14.369 1.00 0.00 2 GLU A N 19
ATOM 28814 C CA . GLU A 1 16 ? 8.675 -0.746 -13.982 1.00 0.00 2 GLU A CA 19
ATOM 28815 C C . GLU A 1 16 ? 9.628 -0.154 -15.022 1.00 0.00 2 GLU A C 19
ATOM 28816 O O . GLU A 1 16 ? 10.710 -0.689 -15.252 1.00 0.00 2 GLU A O 19
ATOM 28828 N N . LEU A 1 17 ? 9.212 0.950 -15.649 1.00 0.00 3 LEU A N 19
ATOM 28829 C CA . LEU A 1 17 ? 9.884 1.518 -16.824 1.00 0.00 3 LEU A CA 19
ATOM 28830 C C . LEU A 1 17 ? 10.269 2.982 -16.554 1.00 0.00 3 LEU A C 19
ATOM 28831 O O . LEU A 1 17 ? 9.458 3.751 -16.046 1.00 0.00 3 LEU A O 19
ATOM 28847 N N . GLU A 1 18 ? 11.502 3.353 -16.924 1.00 0.00 4 GLU A N 19
ATOM 28848 C CA . GLU A 1 18 ? 12.009 4.724 -16.804 1.00 0.00 4 GLU A CA 19
ATOM 28849 C C . GLU A 1 18 ? 11.668 5.490 -18.093 1.00 0.00 4 GLU A C 19
ATOM 28850 O O . GLU A 1 18 ? 12.329 5.334 -19.118 1.00 0.00 4 GLU A O 19
ATOM 28862 N N . LEU A 1 19 ? 10.577 6.263 -18.024 1.00 0.00 5 LEU A N 19
ATOM 28863 C CA . LEU A 1 19 ? 10.053 7.062 -19.137 1.00 0.00 5 LEU A CA 19
ATOM 28864 C C . LEU A 1 19 ? 10.579 8.496 -19.062 1.00 0.00 5 LEU A C 19
ATOM 28865 O O . LEU A 1 19 ? 10.124 9.295 -18.241 1.00 0.00 5 LEU A O 19
ATOM 28881 N N . ARG A 1 20 ? 11.538 8.814 -19.934 1.00 0.00 6 ARG A N 19
ATOM 28882 C CA . ARG A 1 20 ? 12.202 10.114 -19.960 1.00 0.00 6 ARG A CA 19
ATOM 28883 C C . ARG A 1 20 ? 11.605 10.971 -21.091 1.00 0.00 6 ARG A C 19
ATOM 28884 O O . ARG A 1 20 ? 11.702 10.615 -22.256 1.00 0.00 6 ARG A O 19
ATOM 28905 N N . PHE A 1 21 ? 10.988 12.098 -20.719 1.00 0.00 7 PHE A N 19
ATOM 28906 C CA . PHE A 1 21 ? 10.311 13.020 -21.657 1.00 0.00 7 PHE A CA 19
ATOM 28907 C C . PHE A 1 21 ? 11.206 14.218 -21.919 1.00 0.00 7 PHE A C 19
ATOM 28908 O O . PHE A 1 21 ? 11.861 14.716 -21.002 1.00 0.00 7 PHE A O 19
ATOM 28925 N N . PHE A 1 22 ? 11.241 14.675 -23.175 1.00 0.00 8 PHE A N 19
ATOM 28926 C CA . PHE A 1 22 ? 12.084 15.810 -23.596 1.00 0.00 8 PHE A CA 19
ATOM 28927 C C . PHE A 1 22 ? 11.250 16.820 -24.392 1.00 0.00 8 PHE A C 19
ATOM 28928 O O . PHE A 1 22 ? 10.164 16.493 -24.886 1.00 0.00 8 PHE A O 19
ATOM 28945 N N . ALA A 1 23 ? 11.741 18.070 -24.413 1.00 0.00 9 ALA A N 19
ATOM 28946 C CA . ALA A 1 23 ? 11.150 19.194 -25.165 1.00 0.00 9 ALA A CA 19
ATOM 28947 C C . ALA A 1 23 ? 9.682 19.508 -24.733 1.00 0.00 9 ALA A C 19
ATOM 28948 O O . ALA A 1 23 ? 9.444 19.780 -23.545 1.00 0.00 9 ALA A O 19
ATOM 28955 N N . THR A 1 24 ? 8.714 19.462 -25.688 1.00 0.00 10 THR A N 19
ATOM 28956 C CA . THR A 1 24 ? 7.285 19.721 -25.421 1.00 0.00 10 THR A CA 19
ATOM 28957 C C . THR A 1 24 ? 6.697 18.655 -24.487 1.00 0.00 10 THR A C 19
ATOM 28958 O O . THR A 1 24 ? 6.063 18.985 -23.490 1.00 0.00 10 THR A O 19
ATOM 28969 N N . PHE A 1 25 ? 6.959 17.373 -24.798 1.00 0.00 11 PHE A N 19
ATOM 28970 C CA . PHE A 1 25 ? 6.449 16.235 -24.003 1.00 0.00 11 PHE A CA 19
ATOM 28971 C C . PHE A 1 25 ? 6.950 16.295 -22.546 1.00 0.00 11 PHE A C 19
ATOM 28972 O O . PHE A 1 25 ? 6.309 15.762 -21.639 1.00 0.00 11 PHE A O 19
ATOM 28989 N N . ARG A 1 26 ? 8.095 16.975 -22.339 1.00 0.00 12 ARG A N 19
ATOM 28990 C CA . ARG A 1 26 ? 8.666 17.190 -21.002 1.00 0.00 12 ARG A CA 19
ATOM 28991 C C . ARG A 1 26 ? 7.844 18.214 -20.202 1.00 0.00 12 ARG A C 19
ATOM 28992 O O . ARG A 1 26 ? 7.534 17.968 -19.043 1.00 0.00 12 ARG A O 19
ATOM 29013 N N . GLU A 1 27 ? 7.509 19.369 -20.829 1.00 0.00 13 GLU A N 19
ATOM 29014 C CA . GLU A 1 27 ? 6.751 20.455 -20.153 1.00 0.00 13 GLU A CA 19
ATOM 29015 C C . GLU A 1 27 ? 5.264 20.090 -19.981 1.00 0.00 13 GLU A C 19
ATOM 29016 O O . GLU A 1 27 ? 4.558 20.685 -19.158 1.00 0.00 13 GLU A O 19
ATOM 29028 N N . VAL A 1 28 ? 4.801 19.109 -20.773 1.00 0.00 14 VAL A N 19
ATOM 29029 C CA . VAL A 1 28 ? 3.485 18.472 -20.599 1.00 0.00 14 VAL A CA 19
ATOM 29030 C C . VAL A 1 28 ? 3.449 17.661 -19.297 1.00 0.00 14 VAL A C 19
ATOM 29031 O O . VAL A 1 28 ? 2.545 17.825 -18.459 1.00 0.00 14 VAL A O 19
ATOM 29044 N N . VAL A 1 29 ? 4.445 16.782 -19.153 1.00 0.00 15 VAL A N 19
ATOM 29045 C CA . VAL A 1 29 ? 4.589 15.921 -17.976 1.00 0.00 15 VAL A CA 19
ATOM 29046 C C . VAL A 1 29 ? 5.082 16.740 -16.763 1.00 0.00 15 VAL A C 19
ATOM 29047 O O . VAL A 1 29 ? 4.836 16.374 -15.610 1.00 0.00 15 VAL A O 19
ATOM 29060 N N . GLY A 1 30 ? 5.720 17.892 -17.056 1.00 0.00 16 GLY A N 19
ATOM 29061 C CA . GLY A 1 30 ? 6.370 18.733 -16.050 1.00 0.00 16 GLY A CA 19
ATOM 29062 C C . GLY A 1 30 ? 7.613 18.089 -15.454 1.00 0.00 16 GLY A C 19
ATOM 29063 O O . GLY A 1 30 ? 8.162 18.573 -14.458 1.00 0.00 16 GLY A O 19
ATOM 29067 N N . GLN A 1 31 ? 8.063 16.985 -16.090 1.00 0.00 17 GLN A N 19
ATOM 29068 C CA . GLN A 1 31 ? 9.121 16.097 -15.575 1.00 0.00 17 GLN A CA 19
ATOM 29069 C C . GLN A 1 31 ? 9.912 15.552 -16.783 1.00 0.00 17 GLN A C 19
ATOM 29070 O O . GLN A 1 31 ? 9.301 15.179 -17.799 1.00 0.00 17 GLN A O 19
ATOM 29084 N N . LYS A 1 32 ? 11.256 15.512 -16.684 1.00 0.00 18 LYS A N 19
ATOM 29085 C CA . LYS A 1 32 ? 12.122 15.018 -17.786 1.00 0.00 18 LYS A CA 19
ATOM 29086 C C . LYS A 1 32 ? 12.331 13.501 -17.713 1.00 0.00 18 LYS A C 19
ATOM 29087 O O . LYS A 1 32 ? 12.821 12.910 -18.676 1.00 0.00 18 LYS A O 19
ATOM 29106 N N . SER A 1 33 ? 11.999 12.884 -16.566 1.00 0.00 19 SER A N 19
ATOM 29107 C CA . SER A 1 33 ? 12.089 11.423 -16.365 1.00 0.00 19 SER A CA 19
ATOM 29108 C C . SER A 1 33 ? 11.110 11.001 -15.259 1.00 0.00 19 SER A C 19
ATOM 29109 O O . SER A 1 33 ? 11.030 11.666 -14.214 1.00 0.00 19 SER A O 19
ATOM 29117 N N . ILE A 1 34 ? 10.400 9.881 -15.460 1.00 0.00 20 ILE A N 19
ATOM 29118 C CA . ILE A 1 34 ? 9.436 9.334 -14.482 1.00 0.00 20 ILE A CA 19
ATOM 29119 C C . ILE A 1 34 ? 9.530 7.808 -14.501 1.00 0.00 20 ILE A C 19
ATOM 29120 O O . ILE A 1 34 ? 9.700 7.207 -15.559 1.00 0.00 20 ILE A O 19
ATOM 29136 N N . TYR A 1 35 ? 9.445 7.176 -13.333 1.00 0.00 21 TYR A N 19
ATOM 29137 C CA . TYR A 1 35 ? 9.285 5.728 -13.254 1.00 0.00 21 TYR A CA 19
ATOM 29138 C C . TYR A 1 35 ? 7.786 5.397 -13.274 1.00 0.00 21 TYR A C 19
ATOM 29139 O O . TYR A 1 35 ? 7.049 5.747 -12.349 1.00 0.00 21 TYR A O 19
ATOM 29157 N N . TRP A 1 36 ? 7.353 4.764 -14.358 1.00 0.00 22 TRP A N 19
ATOM 29158 C CA . TRP A 1 36 ? 6.015 4.172 -14.499 1.00 0.00 22 TRP A CA 19
ATOM 29159 C C . TRP A 1 36 ? 6.082 2.694 -14.106 1.00 0.00 22 TRP A C 19
ATOM 29160 O O . TRP A 1 36 ? 7.168 2.150 -13.902 1.00 0.00 22 TRP A O 19
ATOM 29181 N N . ARG A 1 37 ? 4.913 2.056 -14.000 1.00 0.00 23 ARG A N 19
ATOM 29182 C CA . ARG A 1 37 ? 4.809 0.615 -13.773 1.00 0.00 23 ARG A CA 19
ATOM 29183 C C . ARG A 1 37 ? 3.444 0.119 -14.259 1.00 0.00 23 ARG A C 19
ATOM 29184 O O . ARG A 1 37 ? 2.399 0.402 -13.661 1.00 0.00 23 ARG A O 19
ATOM 29205 N N . VAL A 1 38 ? 3.493 -0.612 -15.370 1.00 0.00 24 VAL A N 19
ATOM 29206 C CA . VAL A 1 38 ? 2.336 -1.214 -16.057 1.00 0.00 24 VAL A CA 19
ATOM 29207 C C . VAL A 1 38 ? 2.452 -2.741 -15.952 1.00 0.00 24 VAL A C 19
ATOM 29208 O O . VAL A 1 38 ? 3.376 -3.243 -15.313 1.00 0.00 24 VAL A O 19
ATOM 29221 N N . ASP A 1 39 ? 1.491 -3.475 -16.528 1.00 0.00 25 ASP A N 19
ATOM 29222 C CA . ASP A 1 39 ? 1.529 -4.953 -16.558 1.00 0.00 25 ASP A CA 19
ATOM 29223 C C . ASP A 1 39 ? 2.551 -5.426 -17.620 1.00 0.00 25 ASP A C 19
ATOM 29224 O O . ASP A 1 39 ? 2.883 -4.662 -18.533 1.00 0.00 25 ASP A O 19
ATOM 29233 N N . ASP A 1 40 ? 3.020 -6.688 -17.514 1.00 0.00 26 ASP A N 19
ATOM 29234 C CA . ASP A 1 40 ? 4.141 -7.222 -18.330 1.00 0.00 26 ASP A CA 19
ATOM 29235 C C . ASP A 1 40 ? 3.771 -7.407 -19.818 1.00 0.00 26 ASP A C 19
ATOM 29236 O O . ASP A 1 40 ? 4.643 -7.710 -20.647 1.00 0.00 26 ASP A O 19
ATOM 29245 N N . ASP A 1 41 ? 2.482 -7.234 -20.148 1.00 0.00 27 ASP A N 19
ATOM 29246 C CA . ASP A 1 41 ? 1.974 -7.290 -21.540 1.00 0.00 27 ASP A CA 19
ATOM 29247 C C . ASP A 1 41 ? 2.193 -5.969 -22.293 1.00 0.00 27 ASP A C 19
ATOM 29248 O O . ASP A 1 41 ? 2.056 -5.923 -23.522 1.00 0.00 27 ASP A O 19
ATOM 29257 N N . ALA A 1 42 ? 2.509 -4.899 -21.553 1.00 0.00 28 ALA A N 19
ATOM 29258 C CA . ALA A 1 42 ? 2.674 -3.557 -22.128 1.00 0.00 28 ALA A CA 19
ATOM 29259 C C . ALA A 1 42 ? 4.010 -3.433 -22.866 1.00 0.00 28 ALA A C 19
ATOM 29260 O O . ALA A 1 42 ? 5.052 -3.788 -22.329 1.00 0.00 28 ALA A O 19
ATOM 29267 N N . THR A 1 43 ? 3.960 -2.950 -24.106 1.00 0.00 29 THR A N 19
ATOM 29268 C CA . THR A 1 43 ? 5.158 -2.636 -24.894 1.00 0.00 29 THR A CA 19
ATOM 29269 C C . THR A 1 43 ? 5.284 -1.107 -25.042 1.00 0.00 29 THR A C 19
ATOM 29270 O O . THR A 1 43 ? 4.460 -0.364 -24.507 1.00 0.00 29 THR A O 19
ATOM 29281 N N . VAL A 1 44 ? 6.336 -0.652 -25.752 1.00 0.00 30 VAL A N 19
ATOM 29282 C CA . VAL A 1 44 ? 6.644 0.789 -25.955 1.00 0.00 30 VAL A CA 19
ATOM 29283 C C . VAL A 1 44 ? 5.436 1.576 -26.541 1.00 0.00 30 VAL A C 19
ATOM 29284 O O . VAL A 1 44 ? 5.223 2.747 -26.203 1.00 0.00 30 VAL A O 19
ATOM 29297 N N . GLY A 1 45 ? 4.638 0.887 -27.373 1.00 0.00 31 GLY A N 19
ATOM 29298 C CA . GLY A 1 45 ? 3.388 1.432 -27.917 1.00 0.00 31 GLY A CA 19
ATOM 29299 C C . GLY A 1 45 ? 2.268 1.550 -26.885 1.00 0.00 31 GLY A C 19
ATOM 29300 O O . GLY A 1 45 ? 1.521 2.529 -26.899 1.00 0.00 31 GLY A O 19
ATOM 29304 N N . ASP A 1 46 ? 2.133 0.538 -26.005 1.00 0.00 32 ASP A N 19
ATOM 29305 C CA . ASP A 1 46 ? 1.132 0.553 -24.912 1.00 0.00 32 ASP A CA 19
ATOM 29306 C C . ASP A 1 46 ? 1.471 1.649 -23.888 1.00 0.00 32 ASP A C 19
ATOM 29307 O O . ASP A 1 46 ? 0.575 2.229 -23.280 1.00 0.00 32 ASP A O 19
ATOM 29316 N N . VAL A 1 47 ? 2.779 1.908 -23.714 1.00 0.00 33 VAL A N 19
ATOM 29317 C CA . VAL A 1 47 ? 3.278 2.959 -22.818 1.00 0.00 33 VAL A CA 19
ATOM 29318 C C . VAL A 1 47 ? 2.712 4.323 -23.227 1.00 0.00 33 VAL A C 19
ATOM 29319 O O . VAL A 1 47 ? 1.950 4.919 -22.466 1.00 0.00 33 VAL A O 19
ATOM 29332 N N . LEU A 1 48 ? 3.004 4.754 -24.469 1.00 0.00 34 LEU A N 19
ATOM 29333 C CA . LEU A 1 48 ? 2.535 6.048 -24.987 1.00 0.00 34 LEU A CA 19
ATOM 29334 C C . LEU A 1 48 ? 0.995 6.059 -25.153 1.00 0.00 34 LEU A C 19
ATOM 29335 O O . LEU A 1 48 ? 0.359 7.101 -24.978 1.00 0.00 34 LEU A O 19
ATOM 29351 N N . ARG A 1 49 ? 0.404 4.888 -25.431 1.00 0.00 35 ARG A N 19
ATOM 29352 C CA . ARG A 1 49 ? -1.064 4.703 -25.424 1.00 0.00 35 ARG A CA 19
ATOM 29353 C C . ARG A 1 49 ? -1.680 5.103 -24.062 1.00 0.00 35 ARG A C 19
ATOM 29354 O O . ARG A 1 49 ? -2.677 5.823 -23.999 1.00 0.00 35 ARG A O 19
ATOM 29375 N N . SER A 1 50 ? -1.095 4.614 -22.998 1.00 0.00 36 SER A N 19
ATOM 29376 C CA . SER A 1 50 ? -1.575 4.858 -21.645 1.00 0.00 36 SER A CA 19
ATOM 29377 C C . SER A 1 50 ? -1.217 6.293 -21.165 1.00 0.00 36 SER A C 19
ATOM 29378 O O . SER A 1 50 ? -1.939 6.875 -20.349 1.00 0.00 36 SER A O 19
ATOM 29386 N N . LEU A 1 51 ? -0.068 6.831 -21.643 1.00 0.00 37 LEU A N 19
ATOM 29387 C CA . LEU A 1 51 ? 0.425 8.190 -21.276 1.00 0.00 37 LEU A CA 19
ATOM 29388 C C . LEU A 1 51 ? -0.610 9.297 -21.588 1.00 0.00 37 LEU A C 19
ATOM 29389 O O . LEU A 1 51 ? -0.833 10.189 -20.765 1.00 0.00 37 LEU A O 19
ATOM 29405 N N . GLU A 1 52 ? -1.225 9.232 -22.781 1.00 0.00 38 GLU A N 19
ATOM 29406 C CA . GLU A 1 52 ? -2.251 10.213 -23.207 1.00 0.00 38 GLU A CA 19
ATOM 29407 C C . GLU A 1 52 ? -3.516 10.135 -22.348 1.00 0.00 38 GLU A C 19
ATOM 29408 O O . GLU A 1 52 ? -4.253 11.119 -22.237 1.00 0.00 38 GLU A O 19
ATOM 29420 N N . ALA A 1 53 ? -3.759 8.952 -21.758 1.00 0.00 39 ALA A N 19
ATOM 29421 C CA . ALA A 1 53 ? -4.929 8.714 -20.900 1.00 0.00 39 ALA A CA 19
ATOM 29422 C C . ALA A 1 53 ? -4.836 9.522 -19.594 1.00 0.00 39 ALA A C 19
ATOM 29423 O O . ALA A 1 53 ? -5.852 9.765 -18.944 1.00 0.00 39 ALA A O 19
ATOM 29430 N N . GLU A 1 54 ? -3.604 9.928 -19.211 1.00 0.00 40 GLU A N 19
ATOM 29431 C CA . GLU A 1 54 ? -3.375 10.792 -18.041 1.00 0.00 40 GLU A CA 19
ATOM 29432 C C . GLU A 1 54 ? -3.202 12.254 -18.498 1.00 0.00 40 GLU A C 19
ATOM 29433 O O . GLU A 1 54 ? -3.962 13.142 -18.096 1.00 0.00 40 GLU A O 19
ATOM 29445 N N . TYR A 1 55 ? -2.188 12.471 -19.352 1.00 0.00 41 TYR A N 19
ATOM 29446 C CA . TYR A 1 55 ? -1.718 13.808 -19.741 1.00 0.00 41 TYR A CA 19
ATOM 29447 C C . TYR A 1 55 ? -2.476 14.317 -20.981 1.00 0.00 41 TYR A C 19
ATOM 29448 O O . TYR A 1 55 ? -2.392 13.711 -22.060 1.00 0.00 41 TYR A O 19
ATOM 29466 N N . ASP A 1 56 ? -3.214 15.432 -20.809 1.00 0.00 42 ASP A N 19
ATOM 29467 C CA . ASP A 1 56 ? -4.005 16.075 -21.893 1.00 0.00 42 ASP A CA 19
ATOM 29468 C C . ASP A 1 56 ? -3.096 16.619 -23.006 1.00 0.00 42 ASP A C 19
ATOM 29469 O O . ASP A 1 56 ? -3.449 16.583 -24.187 1.00 0.00 42 ASP A O 19
ATOM 29478 N N . GLY A 1 57 ? -1.916 17.119 -22.598 1.00 0.00 43 GLY A N 19
ATOM 29479 C CA . GLY A 1 57 ? -0.937 17.699 -23.519 1.00 0.00 43 GLY A CA 19
ATOM 29480 C C . GLY A 1 57 ? -0.146 16.660 -24.310 1.00 0.00 43 GLY A C 19
ATOM 29481 O O . GLY A 1 57 ? 0.728 17.027 -25.091 1.00 0.00 43 GLY A O 19
ATOM 29485 N N . LEU A 1 58 ? -0.397 15.361 -24.048 1.00 0.00 44 LEU A N 19
ATOM 29486 C CA . LEU A 1 58 ? 0.168 14.246 -24.838 1.00 0.00 44 LEU A CA 19
ATOM 29487 C C . LEU A 1 58 ? -0.891 13.648 -25.777 1.00 0.00 44 LEU A C 19
ATOM 29488 O O . LEU A 1 58 ? -0.539 12.947 -26.722 1.00 0.00 44 LEU A O 19
ATOM 29504 N N . ALA A 1 59 ? -2.171 13.964 -25.528 1.00 0.00 45 ALA A N 19
ATOM 29505 C CA . ALA A 1 59 ? -3.320 13.339 -26.215 1.00 0.00 45 ALA A CA 19
ATOM 29506 C C . ALA A 1 59 ? -3.281 13.548 -27.753 1.00 0.00 45 ALA A C 19
ATOM 29507 O O . ALA A 1 59 ? -3.260 14.693 -28.230 1.00 0.00 45 ALA A O 19
ATOM 29514 N N . GLY A 1 60 ? -3.249 12.424 -28.503 1.00 0.00 46 GLY A N 19
ATOM 29515 C CA . GLY A 1 60 ? -3.354 12.422 -29.971 1.00 0.00 46 GLY A CA 19
ATOM 29516 C C . GLY A 1 60 ? -2.083 12.819 -30.722 1.00 0.00 46 GLY A C 19
ATOM 29517 O O . GLY A 1 60 ? -2.085 12.855 -31.955 1.00 0.00 46 GLY A O 19
ATOM 29521 N N . ARG A 1 61 ? -0.994 13.118 -29.990 1.00 0.00 47 ARG A N 19
ATOM 29522 C CA . ARG A 1 61 ? 0.292 13.596 -30.581 1.00 0.00 47 ARG A CA 19
ATOM 29523 C C . ARG A 1 61 ? 1.454 12.627 -30.279 1.00 0.00 47 ARG A C 19
ATOM 29524 O O . ARG A 1 61 ? 2.586 12.862 -30.713 1.00 0.00 47 ARG A O 19
ATOM 29545 N N . LEU A 1 62 ? 1.155 11.537 -29.556 1.00 0.00 48 LEU A N 19
ATOM 29546 C CA . LEU A 1 62 ? 2.116 10.438 -29.285 1.00 0.00 48 LEU A CA 19
ATOM 29547 C C . LEU A 1 62 ? 1.597 9.117 -29.887 1.00 0.00 48 LEU A C 19
ATOM 29548 O O . LEU A 1 62 ? 2.258 8.083 -29.792 1.00 0.00 48 LEU A O 19
ATOM 29564 N N . ILE A 1 63 ? 0.379 9.181 -30.471 1.00 0.00 49 ILE A N 19
ATOM 29565 C CA . ILE A 1 63 ? -0.216 8.119 -31.314 1.00 0.00 49 ILE A CA 19
ATOM 29566 C C . ILE A 1 63 ? -0.794 8.776 -32.576 1.00 0.00 49 ILE A C 19
ATOM 29567 O O . ILE A 1 63 ? -1.405 9.849 -32.488 1.00 0.00 49 ILE A O 19
ATOM 29583 N N . GLU A 1 64 ? -0.569 8.147 -33.734 1.00 0.00 50 GLU A N 19
ATOM 29584 C CA . GLU A 1 64 ? -1.250 8.508 -34.989 1.00 0.00 50 GLU A CA 19
ATOM 29585 C C . GLU A 1 64 ? -1.696 7.214 -35.702 1.00 0.00 50 GLU A C 19
ATOM 29586 O O . GLU A 1 64 ? -0.859 6.476 -36.204 1.00 0.00 50 GLU A O 19
ATOM 29598 N N . ASP A 1 65 ? -3.013 6.956 -35.709 1.00 0.00 51 ASP A N 19
ATOM 29599 C CA . ASP A 1 65 ? -3.659 5.872 -36.500 1.00 0.00 51 ASP A CA 19
ATOM 29600 C C . ASP A 1 65 ? -3.090 4.462 -36.158 1.00 0.00 51 ASP A C 19
ATOM 29601 O O . ASP A 1 65 ? -3.072 3.550 -36.997 1.00 0.00 51 ASP A O 19
ATOM 29610 N N . GLY A 1 66 ? -2.687 4.286 -34.887 1.00 0.00 52 GLY A N 19
ATOM 29611 C CA . GLY A 1 66 ? -2.197 3.003 -34.372 1.00 0.00 52 GLY A CA 19
ATOM 29612 C C . GLY A 1 66 ? -0.690 2.809 -34.452 1.00 0.00 52 GLY A C 19
ATOM 29613 O O . GLY A 1 66 ? -0.190 1.737 -34.087 1.00 0.00 52 GLY A O 19
ATOM 29617 N N . GLU A 1 67 ? 0.048 3.817 -34.953 1.00 0.00 53 GLU A N 19
ATOM 29618 C CA . GLU A 1 67 ? 1.521 3.881 -34.805 1.00 0.00 53 GLU A CA 19
ATOM 29619 C C . GLU A 1 67 ? 1.885 4.998 -33.825 1.00 0.00 53 GLU A C 19
ATOM 29620 O O . GLU A 1 67 ? 0.992 5.609 -33.212 1.00 0.00 53 GLU A O 19
ATOM 29632 N N . VAL A 1 68 ? 3.203 5.247 -33.670 1.00 0.00 54 VAL A N 19
ATOM 29633 C CA . VAL A 1 68 ? 3.701 6.271 -32.763 1.00 0.00 54 VAL A CA 19
ATOM 29634 C C . VAL A 1 68 ? 3.287 7.694 -33.225 1.00 0.00 54 VAL A C 19
ATOM 29635 O O . VAL A 1 68 ? 2.604 8.360 -32.479 1.00 0.00 54 VAL A O 19
ATOM 29648 N N . LYS A 1 69 ? 3.623 8.077 -34.480 1.00 0.00 55 LYS A N 19
ATOM 29649 C CA . LYS A 1 69 ? 3.351 9.423 -35.084 1.00 0.00 55 LYS A CA 19
ATOM 29650 C C . LYS A 1 69 ? 4.457 9.714 -36.110 1.00 0.00 55 LYS A C 19
ATOM 29651 O O . LYS A 1 69 ? 5.636 9.411 -35.843 1.00 0.00 55 LYS A O 19
ATOM 29670 N N . PRO A 1 70 ? 4.111 10.278 -37.303 1.00 0.00 56 PRO A N 19
ATOM 29671 C CA . PRO A 1 70 ? 5.096 10.861 -38.231 1.00 0.00 56 PRO A CA 19
ATOM 29672 C C . PRO A 1 70 ? 5.932 11.951 -37.523 1.00 0.00 56 PRO A C 19
ATOM 29673 O O . PRO A 1 70 ? 5.377 12.826 -36.849 1.00 0.00 56 PRO A O 19
ATOM 29684 N N . HIS A 1 71 ? 7.262 11.836 -37.643 1.00 0.00 57 HIS A N 19
ATOM 29685 C CA . HIS A 1 71 ? 8.248 12.853 -37.199 1.00 0.00 57 HIS A CA 19
ATOM 29686 C C . HIS A 1 71 ? 8.455 12.912 -35.667 1.00 0.00 57 HIS A C 19
ATOM 29687 O O . HIS A 1 71 ? 9.332 13.666 -35.212 1.00 0.00 57 HIS A O 19
ATOM 29702 N N . VAL A 1 72 ? 7.680 12.136 -34.874 1.00 0.00 58 VAL A N 19
ATOM 29703 C CA . VAL A 1 72 ? 7.909 12.033 -33.413 1.00 0.00 58 VAL A CA 19
ATOM 29704 C C . VAL A 1 72 ? 9.149 11.148 -33.192 1.00 0.00 58 VAL A C 19
ATOM 29705 O O . VAL A 1 72 ? 9.279 10.099 -33.834 1.00 0.00 58 VAL A O 19
ATOM 29718 N N . ASN A 1 73 ? 10.090 11.592 -32.351 1.00 0.00 59 ASN A N 19
ATOM 29719 C CA . ASN A 1 73 ? 11.323 10.830 -32.095 1.00 0.00 59 ASN A CA 19
ATOM 29720 C C . ASN A 1 73 ? 11.179 10.096 -30.766 1.00 0.00 59 ASN A C 19
ATOM 29721 O O . ASN A 1 73 ? 11.303 10.687 -29.708 1.00 0.00 59 ASN A O 19
ATOM 29732 N N . VAL A 1 74 ? 10.930 8.790 -30.837 1.00 0.00 60 VAL A N 19
ATOM 29733 C CA . VAL A 1 74 ? 10.699 7.948 -29.655 1.00 0.00 60 VAL A CA 19
ATOM 29734 C C . VAL A 1 74 ? 11.758 6.853 -29.587 1.00 0.00 60 VAL A C 19
ATOM 29735 O O . VAL A 1 74 ? 12.104 6.245 -30.594 1.00 0.00 60 VAL A O 19
ATOM 29748 N N . LEU A 1 75 ? 12.259 6.632 -28.369 1.00 0.00 61 LEU A N 19
ATOM 29749 C CA . LEU A 1 75 ? 13.434 5.801 -28.077 1.00 0.00 61 LEU A CA 19
ATOM 29750 C C . LEU A 1 75 ? 13.065 4.625 -27.175 1.00 0.00 61 LEU A C 19
ATOM 29751 O O . LEU A 1 75 ? 11.986 4.585 -26.579 1.00 0.00 61 LEU A O 19
ATOM 29767 N N . LYS A 1 76 ? 14.024 3.703 -27.050 1.00 0.00 62 LYS A N 19
ATOM 29768 C CA . LYS A 1 76 ? 13.880 2.476 -26.277 1.00 0.00 62 LYS A CA 19
ATOM 29769 C C . LYS A 1 76 ? 15.281 1.887 -26.031 1.00 0.00 62 LYS A C 19
ATOM 29770 O O . LYS A 1 76 ? 15.910 1.356 -26.948 1.00 0.00 62 LYS A O 19
ATOM 29789 N N . ASN A 1 77 ? 15.745 2.031 -24.775 1.00 0.00 63 ASN A N 19
ATOM 29790 C CA . ASN A 1 77 ? 17.103 1.648 -24.316 1.00 0.00 63 ASN A CA 19
ATOM 29791 C C . ASN A 1 77 ? 18.170 2.426 -25.131 1.00 0.00 63 ASN A C 19
ATOM 29792 O O . ASN A 1 77 ? 19.224 1.897 -25.499 1.00 0.00 63 ASN A O 19
ATOM 29803 N N . GLY A 1 78 ? 17.847 3.705 -25.417 1.00 0.00 64 GLY A N 19
ATOM 29804 C CA . GLY A 1 78 ? 18.704 4.610 -26.196 1.00 0.00 64 GLY A CA 19
ATOM 29805 C C . GLY A 1 78 ? 18.520 4.477 -27.711 1.00 0.00 64 GLY A C 19
ATOM 29806 O O . GLY A 1 78 ? 18.938 5.364 -28.462 1.00 0.00 64 GLY A O 19
ATOM 29810 N N . ARG A 1 79 ? 17.865 3.393 -28.163 1.00 0.00 65 ARG A N 19
ATOM 29811 C CA . ARG A 1 79 ? 17.669 3.108 -29.597 1.00 0.00 65 ARG A CA 19
ATOM 29812 C C . ARG A 1 79 ? 16.317 3.667 -30.051 1.00 0.00 65 ARG A C 19
ATOM 29813 O O . ARG A 1 79 ? 15.272 3.255 -29.534 1.00 0.00 65 ARG A O 19
ATOM 29834 N N . GLU A 1 80 ? 16.343 4.601 -31.013 1.00 0.00 66 GLU A N 19
ATOM 29835 C CA . GLU A 1 80 ? 15.142 5.312 -31.463 1.00 0.00 66 GLU A CA 19
ATOM 29836 C C . GLU A 1 80 ? 14.285 4.381 -32.349 1.00 0.00 66 GLU A C 19
ATOM 29837 O O . GLU A 1 80 ? 14.662 4.050 -33.474 1.00 0.00 66 GLU A O 19
ATOM 29849 N N . VAL A 1 81 ? 13.137 3.966 -31.807 1.00 0.00 67 VAL A N 19
ATOM 29850 C CA . VAL A 1 81 ? 12.256 2.940 -32.404 1.00 0.00 67 VAL A CA 19
ATOM 29851 C C . VAL A 1 81 ? 11.504 3.391 -33.661 1.00 0.00 67 VAL A C 19
ATOM 29852 O O . VAL A 1 81 ? 10.748 2.605 -34.222 1.00 0.00 67 VAL A O 19
ATOM 29865 N N . VAL A 1 82 ? 11.695 4.645 -34.098 1.00 0.00 68 VAL A N 19
ATOM 29866 C CA . VAL A 1 82 ? 11.155 5.122 -35.391 1.00 0.00 68 VAL A CA 19
ATOM 29867 C C . VAL A 1 82 ? 11.896 4.457 -36.582 1.00 0.00 68 VAL A C 19
ATOM 29868 O O . VAL A 1 82 ? 11.387 4.444 -37.706 1.00 0.00 68 VAL A O 19
ATOM 29881 N N . HIS A 1 83 ? 13.114 3.926 -36.313 1.00 0.00 69 HIS A N 19
ATOM 29882 C CA . HIS A 1 83 ? 13.950 3.226 -37.322 1.00 0.00 69 HIS A CA 19
ATOM 29883 C C . HIS A 1 83 ? 13.604 1.720 -37.372 1.00 0.00 69 HIS A C 19
ATOM 29884 O O . HIS A 1 83 ? 13.912 1.031 -38.352 1.00 0.00 69 HIS A O 19
ATOM 29899 N N . LEU A 1 84 ? 12.969 1.227 -36.288 1.00 0.00 70 LEU A N 19
ATOM 29900 C CA . LEU A 1 84 ? 12.555 -0.183 -36.124 1.00 0.00 70 LEU A CA 19
ATOM 29901 C C . LEU A 1 84 ? 11.067 -0.232 -35.684 1.00 0.00 70 LEU A C 19
ATOM 29902 O O . LEU A 1 84 ? 10.274 0.625 -36.105 1.00 0.00 70 LEU A O 19
ATOM 29918 N N . ASP A 1 85 ? 10.673 -1.245 -34.887 1.00 0.00 71 ASP A N 19
ATOM 29919 C CA . ASP A 1 85 ? 9.290 -1.386 -34.390 1.00 0.00 71 ASP A CA 19
ATOM 29920 C C . ASP A 1 85 ? 8.998 -0.338 -33.292 1.00 0.00 71 ASP A C 19
ATOM 29921 O O . ASP A 1 85 ? 9.530 -0.440 -32.177 1.00 0.00 71 ASP A O 19
ATOM 29930 N N . GLY A 1 86 ? 8.162 0.663 -33.619 1.00 0.00 72 GLY A N 19
ATOM 29931 C CA . GLY A 1 86 ? 7.820 1.744 -32.682 1.00 0.00 72 GLY A CA 19
ATOM 29932 C C . GLY A 1 86 ? 6.766 1.359 -31.655 1.00 0.00 72 GLY A C 19
ATOM 29933 O O . GLY A 1 86 ? 6.816 1.813 -30.511 1.00 0.00 72 GLY A O 19
ATOM 29937 N N . MET A 1 87 ? 5.777 0.565 -32.090 1.00 0.00 73 MET A N 19
ATOM 29938 C CA . MET A 1 87 ? 4.659 0.122 -31.234 1.00 0.00 73 MET A CA 19
ATOM 29939 C C . MET A 1 87 ? 5.026 -1.086 -30.344 1.00 0.00 73 MET A C 19
ATOM 29940 O O . MET A 1 87 ? 4.433 -1.253 -29.275 1.00 0.00 73 MET A O 19
ATOM 29954 N N . ALA A 1 88 ? 5.997 -1.925 -30.774 1.00 0.00 74 ALA A N 19
ATOM 29955 C CA . ALA A 1 88 ? 6.409 -3.121 -29.995 1.00 0.00 74 ALA A CA 19
ATOM 29956 C C . ALA A 1 88 ? 7.724 -3.719 -30.522 1.00 0.00 74 ALA A C 19
ATOM 29957 O O . ALA A 1 88 ? 7.715 -4.599 -31.388 1.00 0.00 74 ALA A O 19
ATOM 29964 N N . THR A 1 89 ? 8.858 -3.182 -30.047 1.00 0.00 75 THR A N 19
ATOM 29965 C CA . THR A 1 89 ? 10.197 -3.715 -30.366 1.00 0.00 75 THR A CA 19
ATOM 29966 C C . THR A 1 89 ? 10.575 -4.934 -29.469 1.00 0.00 75 THR A C 19
ATOM 29967 O O . THR A 1 89 ? 10.520 -6.088 -29.921 1.00 0.00 75 THR A O 19
ATOM 29978 N N . ALA A 1 90 ? 10.883 -4.660 -28.180 1.00 0.00 76 ALA A N 19
ATOM 29979 C CA . ALA A 1 90 ? 11.570 -5.611 -27.277 1.00 0.00 76 ALA A CA 19
ATOM 29980 C C . ALA A 1 90 ? 11.617 -5.053 -25.834 1.00 0.00 76 ALA A C 19
ATOM 29981 O O . ALA A 1 90 ? 12.548 -5.348 -25.074 1.00 0.00 76 ALA A O 19
ATOM 29988 N N . LEU A 1 91 ? 10.566 -4.302 -25.437 1.00 0.00 77 LEU A N 19
ATOM 29989 C CA . LEU A 1 91 ? 10.534 -3.607 -24.132 1.00 0.00 77 LEU A CA 19
ATOM 29990 C C . LEU A 1 91 ? 10.295 -4.621 -22.996 1.00 0.00 77 LEU A C 19
ATOM 29991 O O . LEU A 1 91 ? 9.311 -5.355 -23.008 1.00 0.00 77 LEU A O 19
ATOM 30007 N N . ASP A 1 92 ? 11.215 -4.645 -22.024 1.00 0.00 78 ASP A N 19
ATOM 30008 C CA . ASP A 1 92 ? 11.188 -5.609 -20.903 1.00 0.00 78 ASP A CA 19
ATOM 30009 C C . ASP A 1 92 ? 11.011 -4.837 -19.571 1.00 0.00 78 ASP A C 19
ATOM 30010 O O . ASP A 1 92 ? 10.912 -3.608 -19.579 1.00 0.00 78 ASP A O 19
ATOM 30019 N N . ASP A 1 93 ? 10.928 -5.558 -18.441 1.00 0.00 79 ASP A N 19
ATOM 30020 C CA . ASP A 1 93 ? 10.838 -4.949 -17.087 1.00 0.00 79 ASP A CA 19
ATOM 30021 C C . ASP A 1 93 ? 12.172 -4.294 -16.686 1.00 0.00 79 ASP A C 19
ATOM 30022 O O . ASP A 1 93 ? 13.247 -4.760 -17.087 1.00 0.00 79 ASP A O 19
ATOM 30031 N N . GLY A 1 94 ? 12.082 -3.204 -15.901 1.00 0.00 80 GLY A N 19
ATOM 30032 C CA . GLY A 1 94 ? 13.259 -2.465 -15.422 1.00 0.00 80 GLY A CA 19
ATOM 30033 C C . GLY A 1 94 ? 13.969 -1.677 -16.515 1.00 0.00 80 GLY A C 19
ATOM 30034 O O . GLY A 1 94 ? 15.069 -1.163 -16.293 1.00 0.00 80 GLY A O 19
ATOM 30038 N N . ASP A 1 95 ? 13.323 -1.570 -17.693 1.00 0.00 81 ASP A N 19
ATOM 30039 C CA . ASP A 1 95 ? 13.917 -0.950 -18.893 1.00 0.00 81 ASP A CA 19
ATOM 30040 C C . ASP A 1 95 ? 13.776 0.586 -18.846 1.00 0.00 81 ASP A C 19
ATOM 30041 O O . ASP A 1 95 ? 13.178 1.132 -17.917 1.00 0.00 81 ASP A O 19
ATOM 30050 N N . ALA A 1 96 ? 14.325 1.274 -19.867 1.00 0.00 82 ALA A N 19
ATOM 30051 C CA . ALA A 1 96 ? 14.296 2.749 -19.960 1.00 0.00 82 ALA A CA 19
ATOM 30052 C C . ALA A 1 96 ? 13.833 3.202 -21.359 1.00 0.00 82 ALA A C 19
ATOM 30053 O O . ALA A 1 96 ? 14.547 3.023 -22.348 1.00 0.00 82 ALA A O 19
ATOM 30060 N N . VAL A 1 97 ? 12.615 3.754 -21.436 1.00 0.00 83 VAL A N 19
ATOM 30061 C CA . VAL A 1 97 ? 12.054 4.355 -22.662 1.00 0.00 83 VAL A CA 19
ATOM 30062 C C . VAL A 1 97 ? 12.264 5.882 -22.606 1.00 0.00 83 VAL A C 19
ATOM 30063 O O . VAL A 1 97 ? 12.092 6.484 -21.560 1.00 0.00 83 VAL A O 19
ATOM 30076 N N . SER A 1 98 ? 12.659 6.494 -23.715 1.00 0.00 84 SER A N 19
ATOM 30077 C CA . SER A 1 98 ? 12.777 7.961 -23.832 1.00 0.00 84 SER A CA 19
ATOM 30078 C C . SER A 1 98 ? 11.864 8.441 -24.964 1.00 0.00 84 SER A C 19
ATOM 30079 O O . SER A 1 98 ? 11.551 7.659 -25.852 1.00 0.00 84 SER A O 19
ATOM 30087 N N . VAL A 1 99 ? 11.400 9.710 -24.924 1.00 0.00 85 VAL A N 19
ATOM 30088 C CA . VAL A 1 99 ? 10.538 10.286 -25.980 1.00 0.00 85 VAL A CA 19
ATOM 30089 C C . VAL A 1 99 ? 10.902 11.765 -26.214 1.00 0.00 85 VAL A C 19
ATOM 30090 O O . VAL A 1 99 ? 11.311 12.485 -25.296 1.00 0.00 85 VAL A O 19
ATOM 30103 N N . PHE A 1 100 ? 10.742 12.181 -27.463 1.00 0.00 86 PHE A N 19
ATOM 30104 C CA . PHE A 1 100 ? 10.887 13.562 -27.934 1.00 0.00 86 PHE A CA 19
ATOM 30105 C C . PHE A 1 100 ? 9.649 13.822 -28.829 1.00 0.00 86 PHE A C 19
ATOM 30106 O O . PHE A 1 100 ? 9.256 12.921 -29.585 1.00 0.00 86 PHE A O 19
ATOM 30123 N N . PRO A 1 101 ? 9.023 15.029 -28.769 1.00 0.00 87 PRO A N 19
ATOM 30124 C CA . PRO A 1 101 ? 7.870 15.405 -29.631 1.00 0.00 87 PRO A CA 19
ATOM 30125 C C . PRO A 1 101 ? 8.263 15.512 -31.123 1.00 0.00 87 PRO A C 19
ATOM 30126 O O . PRO A 1 101 ? 9.463 15.480 -31.450 1.00 0.00 87 PRO A O 19
ATOM 30137 N N . PRO A 1 102 ? 7.263 15.612 -32.064 1.00 0.00 88 PRO A N 19
ATOM 30138 C CA . PRO A 1 102 ? 7.569 15.782 -33.491 1.00 0.00 88 PRO A CA 19
ATOM 30139 C C . PRO A 1 102 ? 8.283 17.123 -33.743 1.00 0.00 88 PRO A C 19
ATOM 30140 O O . PRO A 1 102 ? 7.837 18.181 -33.280 1.00 0.00 88 PRO A O 19
ATOM 30151 N N . VAL A 1 103 ? 9.394 17.054 -34.480 1.00 0.00 89 VAL A N 19
ATOM 30152 C CA . VAL A 1 103 ? 10.300 18.198 -34.680 1.00 0.00 89 VAL A CA 19
ATOM 30153 C C . VAL A 1 103 ? 9.762 19.166 -35.754 1.00 0.00 89 VAL A C 19
ATOM 30154 O O . VAL A 1 103 ? 9.971 20.378 -35.657 1.00 0.00 89 VAL A O 19
ATOM 30167 N N . ALA A 1 104 ? 9.056 18.600 -36.756 1.00 0.00 90 ALA A N 19
ATOM 30168 C CA . ALA A 1 104 ? 8.434 19.343 -37.871 1.00 0.00 90 ALA A CA 19
ATOM 30169 C C . ALA A 1 104 ? 7.662 18.356 -38.756 1.00 0.00 90 ALA A C 19
ATOM 30170 O O . ALA A 1 104 ? 8.228 17.344 -39.163 1.00 0.00 90 ALA A O 19
ATOM 30177 N N . GLY A 1 105 ? 6.388 18.660 -39.056 1.00 0.00 91 GLY A N 19
ATOM 30178 C CA . GLY A 1 105 ? 5.530 17.773 -39.850 1.00 0.00 91 GLY A CA 19
ATOM 30179 C C . GLY A 1 105 ? 5.652 18.016 -41.356 1.00 0.00 91 GLY A C 19
ATOM 30180 O O . GLY A 1 105 ? 4.635 18.153 -42.055 1.00 0.00 91 GLY A O 19
ATOM 30184 N N . GLY A 1 106 ? 6.907 18.062 -41.850 1.00 0.00 92 GLY A N 19
ATOM 30185 C CA . GLY A 1 106 ? 7.204 18.336 -43.263 1.00 0.00 92 GLY A CA 19
ATOM 30186 C C . GLY A 1 106 ? 7.447 17.060 -44.071 1.00 0.00 92 GLY A C 19
ATOM 30187 O O . GLY A 1 106 ? 6.833 16.022 -43.754 1.00 0.00 92 GLY A O 19
ATOM 30192 N N . GLY A 1 1 ? 0.600 -2.493 0.656 1.00 0.00 -13 GLY A N 20
ATOM 30193 C CA . GLY A 1 1 ? 1.371 -2.702 -0.592 1.00 0.00 -13 GLY A CA 20
ATOM 30194 C C . GLY A 1 1 ? 0.609 -2.204 -1.815 1.00 0.00 -13 GLY A C 20
ATOM 30195 O O . GLY A 1 1 ? -0.526 -2.635 -2.053 1.00 0.00 -13 GLY A O 20
ATOM 30201 N N . GLY A 1 2 ? 1.228 -1.278 -2.584 1.00 0.00 -12 GLY A N 20
ATOM 30202 C CA . GLY A 1 2 ? 0.631 -0.736 -3.815 1.00 0.00 -12 GLY A CA 20
ATOM 30203 C C . GLY A 1 2 ? 0.866 -1.649 -5.019 1.00 0.00 -12 GLY A C 20
ATOM 30204 O O . GLY A 1 2 ? 1.564 -1.274 -5.974 1.00 0.00 -12 GLY A O 20
ATOM 30208 N N . GLY A 1 3 ? 0.287 -2.867 -4.959 1.00 0.00 -11 GLY A N 20
ATOM 30209 C CA . GLY A 1 3 ? 0.458 -3.885 -6.001 1.00 0.00 -11 GLY A CA 20
ATOM 30210 C C . GLY A 1 3 ? -0.455 -3.648 -7.198 1.00 0.00 -11 GLY A C 20
ATOM 30211 O O . GLY A 1 3 ? -1.455 -4.357 -7.382 1.00 0.00 -11 GLY A O 20
ATOM 30215 N N . ARG A 1 4 ? -0.126 -2.610 -7.992 1.00 0.00 -10 ARG A N 20
ATOM 30216 C CA . ARG A 1 4 ? -0.840 -2.298 -9.236 1.00 0.00 -10 ARG A CA 20
ATOM 30217 C C . ARG A 1 4 ? -0.401 -3.248 -10.359 1.00 0.00 -10 ARG A C 20
ATOM 30218 O O . ARG A 1 4 ? 0.522 -2.955 -11.133 1.00 0.00 -10 ARG A O 20
ATOM 30239 N N . ASP A 1 5 ? -1.024 -4.434 -10.362 1.00 0.00 -9 ASP A N 20
ATOM 30240 C CA . ASP A 1 5 ? -0.927 -5.403 -11.457 1.00 0.00 -9 ASP A CA 20
ATOM 30241 C C . ASP A 1 5 ? -1.941 -5.036 -12.555 1.00 0.00 -9 ASP A C 20
ATOM 30242 O O . ASP A 1 5 ? -2.786 -4.145 -12.367 1.00 0.00 -9 ASP A O 20
ATOM 30251 N N . TYR A 1 6 ? -1.870 -5.736 -13.694 1.00 0.00 -8 TYR A N 20
ATOM 30252 C CA . TYR A 1 6 ? -2.690 -5.408 -14.883 1.00 0.00 -8 TYR A CA 20
ATOM 30253 C C . TYR A 1 6 ? -3.515 -6.607 -15.358 1.00 0.00 -8 TYR A C 20
ATOM 30254 O O . TYR A 1 6 ? -3.802 -6.753 -16.553 1.00 0.00 -8 TYR A O 20
ATOM 30272 N N . LYS A 1 7 ? -3.953 -7.431 -14.395 1.00 0.00 -7 LYS A N 20
ATOM 30273 C CA . LYS A 1 7 ? -4.841 -8.579 -14.654 1.00 0.00 -7 LYS A CA 20
ATOM 30274 C C . LYS A 1 7 ? -6.053 -8.501 -13.691 1.00 0.00 -7 LYS A C 20
ATOM 30275 O O . LYS A 1 7 ? -7.163 -8.157 -14.109 1.00 0.00 -7 LYS A O 20
ATOM 30294 N N . ASP A 1 8 ? -5.783 -8.725 -12.398 1.00 0.00 -6 ASP A N 20
ATOM 30295 C CA . ASP A 1 8 ? -6.782 -8.814 -11.313 1.00 0.00 -6 ASP A CA 20
ATOM 30296 C C . ASP A 1 8 ? -6.045 -9.243 -10.041 1.00 0.00 -6 ASP A C 20
ATOM 30297 O O . ASP A 1 8 ? -6.046 -8.547 -9.015 1.00 0.00 -6 ASP A O 20
ATOM 30306 N N . ASP A 1 9 ? -5.386 -10.401 -10.173 1.00 0.00 -5 ASP A N 20
ATOM 30307 C CA . ASP A 1 9 ? -4.623 -11.077 -9.112 1.00 0.00 -5 ASP A CA 20
ATOM 30308 C C . ASP A 1 9 ? -3.823 -12.232 -9.787 1.00 0.00 -5 ASP A C 20
ATOM 30309 O O . ASP A 1 9 ? -3.848 -12.332 -11.026 1.00 0.00 -5 ASP A O 20
ATOM 30318 N N . ASP A 1 10 ? -3.114 -13.082 -8.993 1.00 0.00 -4 ASP A N 20
ATOM 30319 C CA . ASP A 1 10 ? -2.266 -14.188 -9.501 1.00 0.00 -4 ASP A CA 20
ATOM 30320 C C . ASP A 1 10 ? -1.030 -13.592 -10.192 1.00 0.00 -4 ASP A C 20
ATOM 30321 O O . ASP A 1 10 ? -1.020 -13.395 -11.410 1.00 0.00 -4 ASP A O 20
ATOM 30330 N N . ASP A 1 11 ? -0.047 -13.208 -9.348 1.00 0.00 -3 ASP A N 20
ATOM 30331 C CA . ASP A 1 11 ? 1.236 -12.581 -9.749 1.00 0.00 -3 ASP A CA 20
ATOM 30332 C C . ASP A 1 11 ? 1.037 -11.158 -10.339 1.00 0.00 -3 ASP A C 20
ATOM 30333 O O . ASP A 1 11 ? 0.111 -10.916 -11.117 1.00 0.00 -3 ASP A O 20
ATOM 30342 N N . LYS A 1 12 ? 1.927 -10.227 -9.949 1.00 0.00 -2 LYS A N 20
ATOM 30343 C CA . LYS A 1 12 ? 1.913 -8.831 -10.439 1.00 0.00 -2 LYS A CA 20
ATOM 30344 C C . LYS A 1 12 ? 2.125 -8.772 -11.972 1.00 0.00 -2 LYS A C 20
ATOM 30345 O O . LYS A 1 12 ? 1.373 -8.087 -12.679 1.00 0.00 -2 LYS A O 20
ATOM 30364 N N . GLY A 1 13 ? 3.109 -9.557 -12.469 1.00 0.00 -1 GLY A N 20
ATOM 30365 C CA . GLY A 1 13 ? 3.494 -9.583 -13.881 1.00 0.00 -1 GLY A CA 20
ATOM 30366 C C . GLY A 1 13 ? 3.696 -8.202 -14.481 1.00 0.00 -1 GLY A C 20
ATOM 30367 O O . GLY A 1 13 ? 3.139 -7.886 -15.528 1.00 0.00 -1 GLY A O 20
ATOM 30371 N N . THR A 1 14 ? 4.463 -7.378 -13.775 1.00 0.00 0 THR A N 20
ATOM 30372 C CA . THR A 1 14 ? 4.711 -5.978 -14.129 1.00 0.00 0 THR A CA 20
ATOM 30373 C C . THR A 1 14 ? 6.202 -5.741 -14.419 1.00 0.00 0 THR A C 20
ATOM 30374 O O . THR A 1 14 ? 7.047 -6.624 -14.189 1.00 0.00 0 THR A O 20
ATOM 30385 N N . MET A 1 15 ? 6.508 -4.532 -14.917 1.00 0.00 1 MET A N 20
ATOM 30386 C CA . MET A 1 15 ? 7.871 -4.108 -15.246 1.00 0.00 1 MET A CA 20
ATOM 30387 C C . MET A 1 15 ? 7.997 -2.581 -15.056 1.00 0.00 1 MET A C 20
ATOM 30388 O O . MET A 1 15 ? 7.217 -1.805 -15.621 1.00 0.00 1 MET A O 20
ATOM 30402 N N . GLU A 1 16 ? 8.971 -2.173 -14.218 1.00 0.00 2 GLU A N 20
ATOM 30403 C CA . GLU A 1 16 ? 9.190 -0.765 -13.828 1.00 0.00 2 GLU A CA 20
ATOM 30404 C C . GLU A 1 16 ? 10.070 -0.078 -14.891 1.00 0.00 2 GLU A C 20
ATOM 30405 O O . GLU A 1 16 ? 11.235 -0.449 -15.068 1.00 0.00 2 GLU A O 20
ATOM 30417 N N . LEU A 1 17 ? 9.497 0.897 -15.616 1.00 0.00 3 LEU A N 20
ATOM 30418 C CA . LEU A 1 17 ? 10.138 1.519 -16.792 1.00 0.00 3 LEU A CA 20
ATOM 30419 C C . LEU A 1 17 ? 10.428 3.002 -16.537 1.00 0.00 3 LEU A C 20
ATOM 30420 O O . LEU A 1 17 ? 9.556 3.727 -16.071 1.00 0.00 3 LEU A O 20
ATOM 30436 N N . GLU A 1 18 ? 11.636 3.449 -16.893 1.00 0.00 4 GLU A N 20
ATOM 30437 C CA . GLU A 1 18 ? 12.040 4.849 -16.775 1.00 0.00 4 GLU A CA 20
ATOM 30438 C C . GLU A 1 18 ? 11.672 5.585 -18.062 1.00 0.00 4 GLU A C 20
ATOM 30439 O O . GLU A 1 18 ? 12.341 5.441 -19.086 1.00 0.00 4 GLU A O 20
ATOM 30451 N N . LEU A 1 19 ? 10.589 6.363 -18.012 1.00 0.00 5 LEU A N 20
ATOM 30452 C CA . LEU A 1 19 ? 10.114 7.100 -19.181 1.00 0.00 5 LEU A CA 20
ATOM 30453 C C . LEU A 1 19 ? 10.705 8.504 -19.147 1.00 0.00 5 LEU A C 20
ATOM 30454 O O . LEU A 1 19 ? 10.318 9.344 -18.330 1.00 0.00 5 LEU A O 20
ATOM 30470 N N . ARG A 1 20 ? 11.689 8.717 -20.013 1.00 0.00 6 ARG A N 20
ATOM 30471 C CA . ARG A 1 20 ? 12.392 9.981 -20.127 1.00 0.00 6 ARG A CA 20
ATOM 30472 C C . ARG A 1 20 ? 11.692 10.841 -21.189 1.00 0.00 6 ARG A C 20
ATOM 30473 O O . ARG A 1 20 ? 11.634 10.470 -22.348 1.00 0.00 6 ARG A O 20
ATOM 30494 N N . PHE A 1 21 ? 11.158 11.983 -20.760 1.00 0.00 7 PHE A N 20
ATOM 30495 C CA . PHE A 1 21 ? 10.450 12.938 -21.629 1.00 0.00 7 PHE A CA 20
ATOM 30496 C C . PHE A 1 21 ? 11.360 14.122 -21.919 1.00 0.00 7 PHE A C 20
ATOM 30497 O O . PHE A 1 21 ? 12.038 14.623 -21.017 1.00 0.00 7 PHE A O 20
ATOM 30514 N N . PHE A 1 22 ? 11.393 14.553 -23.183 1.00 0.00 8 PHE A N 20
ATOM 30515 C CA . PHE A 1 22 ? 12.189 15.715 -23.620 1.00 0.00 8 PHE A CA 20
ATOM 30516 C C . PHE A 1 22 ? 11.292 16.689 -24.396 1.00 0.00 8 PHE A C 20
ATOM 30517 O O . PHE A 1 22 ? 10.178 16.321 -24.805 1.00 0.00 8 PHE A O 20
ATOM 30534 N N . ALA A 1 23 ? 11.764 17.947 -24.516 1.00 0.00 9 ALA A N 20
ATOM 30535 C CA . ALA A 1 23 ? 11.106 19.017 -25.283 1.00 0.00 9 ALA A CA 20
ATOM 30536 C C . ALA A 1 23 ? 9.661 19.321 -24.762 1.00 0.00 9 ALA A C 20
ATOM 30537 O O . ALA A 1 23 ? 9.473 19.458 -23.547 1.00 0.00 9 ALA A O 20
ATOM 30544 N N . THR A 1 24 ? 8.655 19.432 -25.680 1.00 0.00 10 THR A N 20
ATOM 30545 C CA . THR A 1 24 ? 7.233 19.683 -25.337 1.00 0.00 10 THR A CA 20
ATOM 30546 C C . THR A 1 24 ? 6.684 18.625 -24.353 1.00 0.00 10 THR A C 20
ATOM 30547 O O . THR A 1 24 ? 6.029 18.977 -23.374 1.00 0.00 10 THR A O 20
ATOM 30558 N N . PHE A 1 25 ? 6.999 17.335 -24.606 1.00 0.00 11 PHE A N 20
ATOM 30559 C CA . PHE A 1 25 ? 6.525 16.209 -23.763 1.00 0.00 11 PHE A CA 20
ATOM 30560 C C . PHE A 1 25 ? 7.080 16.320 -22.323 1.00 0.00 11 PHE A C 20
ATOM 30561 O O . PHE A 1 25 ? 6.400 15.934 -21.371 1.00 0.00 11 PHE A O 20
ATOM 30578 N N . ARG A 1 26 ? 8.312 16.860 -22.184 1.00 0.00 12 ARG A N 20
ATOM 30579 C CA . ARG A 1 26 ? 8.936 17.100 -20.859 1.00 0.00 12 ARG A CA 20
ATOM 30580 C C . ARG A 1 26 ? 8.157 18.164 -20.093 1.00 0.00 12 ARG A C 20
ATOM 30581 O O . ARG A 1 26 ? 7.960 18.052 -18.882 1.00 0.00 12 ARG A O 20
ATOM 30602 N N . GLU A 1 27 ? 7.754 19.209 -20.824 1.00 0.00 13 GLU A N 20
ATOM 30603 C CA . GLU A 1 27 ? 7.014 20.343 -20.266 1.00 0.00 13 GLU A CA 20
ATOM 30604 C C . GLU A 1 27 ? 5.603 19.912 -19.826 1.00 0.00 13 GLU A C 20
ATOM 30605 O O . GLU A 1 27 ? 5.089 20.388 -18.806 1.00 0.00 13 GLU A O 20
ATOM 30617 N N . VAL A 1 28 ? 5.007 18.989 -20.595 1.00 0.00 14 VAL A N 20
ATOM 30618 C CA . VAL A 1 28 ? 3.711 18.377 -20.263 1.00 0.00 14 VAL A CA 20
ATOM 30619 C C . VAL A 1 28 ? 3.791 17.635 -18.917 1.00 0.00 14 VAL A C 20
ATOM 30620 O O . VAL A 1 28 ? 3.048 17.934 -17.980 1.00 0.00 14 VAL A O 20
ATOM 30633 N N . VAL A 1 29 ? 4.740 16.696 -18.841 1.00 0.00 15 VAL A N 20
ATOM 30634 C CA . VAL A 1 29 ? 4.918 15.819 -17.672 1.00 0.00 15 VAL A CA 20
ATOM 30635 C C . VAL A 1 29 ? 5.557 16.606 -16.497 1.00 0.00 15 VAL A C 20
ATOM 30636 O O . VAL A 1 29 ? 5.460 16.202 -15.338 1.00 0.00 15 VAL A O 20
ATOM 30649 N N . GLY A 1 30 ? 6.155 17.772 -16.820 1.00 0.00 16 GLY A N 20
ATOM 30650 C CA . GLY A 1 30 ? 6.792 18.660 -15.835 1.00 0.00 16 GLY A CA 20
ATOM 30651 C C . GLY A 1 30 ? 8.098 18.103 -15.258 1.00 0.00 16 GLY A C 20
ATOM 30652 O O . GLY A 1 30 ? 8.644 18.655 -14.292 1.00 0.00 16 GLY A O 20
ATOM 30656 N N . GLN A 1 31 ? 8.612 17.023 -15.883 1.00 0.00 17 GLN A N 20
ATOM 30657 C CA . GLN A 1 31 ? 9.799 16.280 -15.416 1.00 0.00 17 GLN A CA 20
ATOM 30658 C C . GLN A 1 31 ? 10.389 15.444 -16.568 1.00 0.00 17 GLN A C 20
ATOM 30659 O O . GLN A 1 31 ? 9.647 14.899 -17.399 1.00 0.00 17 GLN A O 20
ATOM 30673 N N . LYS A 1 32 ? 11.739 15.372 -16.608 1.00 0.00 18 LYS A N 20
ATOM 30674 C CA . LYS A 1 32 ? 12.504 14.862 -17.764 1.00 0.00 18 LYS A CA 20
ATOM 30675 C C . LYS A 1 32 ? 12.678 13.342 -17.754 1.00 0.00 18 LYS A C 20
ATOM 30676 O O . LYS A 1 32 ? 12.984 12.753 -18.787 1.00 0.00 18 LYS A O 20
ATOM 30695 N N . SER A 1 33 ? 12.562 12.719 -16.578 1.00 0.00 19 SER A N 20
ATOM 30696 C CA . SER A 1 33 ? 12.647 11.257 -16.429 1.00 0.00 19 SER A CA 20
ATOM 30697 C C . SER A 1 33 ? 11.779 10.848 -15.232 1.00 0.00 19 SER A C 20
ATOM 30698 O O . SER A 1 33 ? 11.836 11.485 -14.171 1.00 0.00 19 SER A O 20
ATOM 30706 N N . ILE A 1 34 ? 10.956 9.813 -15.420 1.00 0.00 20 ILE A N 20
ATOM 30707 C CA . ILE A 1 34 ? 10.080 9.247 -14.372 1.00 0.00 20 ILE A CA 20
ATOM 30708 C C . ILE A 1 34 ? 10.276 7.732 -14.327 1.00 0.00 20 ILE A C 20
ATOM 30709 O O . ILE A 1 34 ? 10.961 7.185 -15.184 1.00 0.00 20 ILE A O 20
ATOM 30725 N N . TYR A 1 35 ? 9.693 7.060 -13.331 1.00 0.00 21 TYR A N 20
ATOM 30726 C CA . TYR A 1 35 ? 9.501 5.606 -13.372 1.00 0.00 21 TYR A CA 20
ATOM 30727 C C . TYR A 1 35 ? 7.997 5.309 -13.355 1.00 0.00 21 TYR A C 20
ATOM 30728 O O . TYR A 1 35 ? 7.300 5.593 -12.376 1.00 0.00 21 TYR A O 20
ATOM 30746 N N . TRP A 1 36 ? 7.517 4.788 -14.481 1.00 0.00 22 TRP A N 20
ATOM 30747 C CA . TRP A 1 36 ? 6.215 4.131 -14.612 1.00 0.00 22 TRP A CA 20
ATOM 30748 C C . TRP A 1 36 ? 6.386 2.638 -14.326 1.00 0.00 22 TRP A C 20
ATOM 30749 O O . TRP A 1 36 ? 7.487 2.166 -14.037 1.00 0.00 22 TRP A O 20
ATOM 30770 N N . ARG A 1 37 ? 5.277 1.919 -14.431 1.00 0.00 23 ARG A N 20
ATOM 30771 C CA . ARG A 1 37 ? 5.241 0.468 -14.328 1.00 0.00 23 ARG A CA 20
ATOM 30772 C C . ARG A 1 37 ? 4.001 -0.029 -15.074 1.00 0.00 23 ARG A C 20
ATOM 30773 O O . ARG A 1 37 ? 2.880 0.292 -14.694 1.00 0.00 23 ARG A O 20
ATOM 30794 N N . VAL A 1 38 ? 4.221 -0.762 -16.176 1.00 0.00 24 VAL A N 20
ATOM 30795 C CA . VAL A 1 38 ? 3.147 -1.410 -16.960 1.00 0.00 24 VAL A CA 20
ATOM 30796 C C . VAL A 1 38 ? 3.307 -2.931 -16.836 1.00 0.00 24 VAL A C 20
ATOM 30797 O O . VAL A 1 38 ? 4.209 -3.400 -16.141 1.00 0.00 24 VAL A O 20
ATOM 30810 N N . ASP A 1 39 ? 2.422 -3.692 -17.485 1.00 0.00 25 ASP A N 20
ATOM 30811 C CA . ASP A 1 39 ? 2.491 -5.169 -17.492 1.00 0.00 25 ASP A CA 20
ATOM 30812 C C . ASP A 1 39 ? 3.742 -5.647 -18.275 1.00 0.00 25 ASP A C 20
ATOM 30813 O O . ASP A 1 39 ? 4.268 -4.919 -19.122 1.00 0.00 25 ASP A O 20
ATOM 30822 N N . ASP A 1 40 ? 4.212 -6.865 -17.986 1.00 0.00 26 ASP A N 20
ATOM 30823 C CA . ASP A 1 40 ? 5.441 -7.428 -18.595 1.00 0.00 26 ASP A CA 20
ATOM 30824 C C . ASP A 1 40 ? 5.177 -7.900 -20.043 1.00 0.00 26 ASP A C 20
ATOM 30825 O O . ASP A 1 40 ? 6.089 -7.946 -20.871 1.00 0.00 26 ASP A O 20
ATOM 30834 N N . ASP A 1 41 ? 3.903 -8.226 -20.334 1.00 0.00 27 ASP A N 20
ATOM 30835 C CA . ASP A 1 41 ? 3.432 -8.587 -21.694 1.00 0.00 27 ASP A CA 20
ATOM 30836 C C . ASP A 1 41 ? 3.162 -7.313 -22.532 1.00 0.00 27 ASP A C 20
ATOM 30837 O O . ASP A 1 41 ? 3.061 -7.380 -23.764 1.00 0.00 27 ASP A O 20
ATOM 30846 N N . ALA A 1 42 ? 3.092 -6.146 -21.860 1.00 0.00 28 ALA A N 20
ATOM 30847 C CA . ALA A 1 42 ? 2.916 -4.838 -22.524 1.00 0.00 28 ALA A CA 20
ATOM 30848 C C . ALA A 1 42 ? 4.212 -4.413 -23.255 1.00 0.00 28 ALA A C 20
ATOM 30849 O O . ALA A 1 42 ? 5.280 -5.003 -23.053 1.00 0.00 28 ALA A O 20
ATOM 30856 N N . THR A 1 43 ? 4.098 -3.397 -24.130 1.00 0.00 29 THR A N 20
ATOM 30857 C CA . THR A 1 43 ? 5.221 -2.897 -24.956 1.00 0.00 29 THR A CA 20
ATOM 30858 C C . THR A 1 43 ? 5.309 -1.354 -24.888 1.00 0.00 29 THR A C 20
ATOM 30859 O O . THR A 1 43 ? 4.519 -0.716 -24.193 1.00 0.00 29 THR A O 20
ATOM 30870 N N . VAL A 1 44 ? 6.273 -0.783 -25.653 1.00 0.00 30 VAL A N 20
ATOM 30871 C CA . VAL A 1 44 ? 6.469 0.682 -25.810 1.00 0.00 30 VAL A CA 20
ATOM 30872 C C . VAL A 1 44 ? 5.194 1.371 -26.343 1.00 0.00 30 VAL A C 20
ATOM 30873 O O . VAL A 1 44 ? 4.864 2.482 -25.917 1.00 0.00 30 VAL A O 20
ATOM 30886 N N . GLY A 1 45 ? 4.469 0.671 -27.233 1.00 0.00 31 GLY A N 20
ATOM 30887 C CA . GLY A 1 45 ? 3.214 1.167 -27.782 1.00 0.00 31 GLY A CA 20
ATOM 30888 C C . GLY A 1 45 ? 2.088 1.207 -26.762 1.00 0.00 31 GLY A C 20
ATOM 30889 O O . GLY A 1 45 ? 1.281 2.132 -26.768 1.00 0.00 31 GLY A O 20
ATOM 30893 N N . ASP A 1 46 ? 2.037 0.182 -25.891 1.00 0.00 32 ASP A N 20
ATOM 30894 C CA . ASP A 1 46 ? 1.060 0.109 -24.774 1.00 0.00 32 ASP A CA 20
ATOM 30895 C C . ASP A 1 46 ? 1.343 1.216 -23.735 1.00 0.00 32 ASP A C 20
ATOM 30896 O O . ASP A 1 46 ? 0.418 1.753 -23.110 1.00 0.00 32 ASP A O 20
ATOM 30905 N N . VAL A 1 47 ? 2.637 1.549 -23.574 1.00 0.00 33 VAL A N 20
ATOM 30906 C CA . VAL A 1 47 ? 3.099 2.619 -22.676 1.00 0.00 33 VAL A CA 20
ATOM 30907 C C . VAL A 1 47 ? 2.550 3.983 -23.134 1.00 0.00 33 VAL A C 20
ATOM 30908 O O . VAL A 1 47 ? 1.768 4.589 -22.403 1.00 0.00 33 VAL A O 20
ATOM 30921 N N . LEU A 1 48 ? 2.884 4.416 -24.370 1.00 0.00 34 LEU A N 20
ATOM 30922 C CA . LEU A 1 48 ? 2.416 5.722 -24.900 1.00 0.00 34 LEU A CA 20
ATOM 30923 C C . LEU A 1 48 ? 0.875 5.741 -25.072 1.00 0.00 34 LEU A C 20
ATOM 30924 O O . LEU A 1 48 ? 0.241 6.784 -24.902 1.00 0.00 34 LEU A O 20
ATOM 30940 N N . ARG A 1 49 ? 0.282 4.569 -25.359 1.00 0.00 35 ARG A N 20
ATOM 30941 C CA . ARG A 1 49 ? -1.191 4.380 -25.357 1.00 0.00 35 ARG A CA 20
ATOM 30942 C C . ARG A 1 49 ? -1.811 4.812 -24.013 1.00 0.00 35 ARG A C 20
ATOM 30943 O O . ARG A 1 49 ? -2.816 5.520 -23.973 1.00 0.00 35 ARG A O 20
ATOM 30964 N N . SER A 1 50 ? -1.198 4.355 -22.934 1.00 0.00 36 SER A N 20
ATOM 30965 C CA . SER A 1 50 ? -1.663 4.645 -21.577 1.00 0.00 36 SER A CA 20
ATOM 30966 C C . SER A 1 50 ? -1.302 6.096 -21.161 1.00 0.00 36 SER A C 20
ATOM 30967 O O . SER A 1 50 ? -2.055 6.723 -20.415 1.00 0.00 36 SER A O 20
ATOM 30975 N N . LEU A 1 51 ? -0.156 6.619 -21.657 1.00 0.00 37 LEU A N 20
ATOM 30976 C CA . LEU A 1 51 ? 0.345 7.984 -21.320 1.00 0.00 37 LEU A CA 20
ATOM 30977 C C . LEU A 1 51 ? -0.660 9.097 -21.673 1.00 0.00 37 LEU A C 20
ATOM 30978 O O . LEU A 1 51 ? -0.729 10.092 -20.966 1.00 0.00 37 LEU A O 20
ATOM 30994 N N . GLU A 1 52 ? -1.404 8.940 -22.779 1.00 0.00 38 GLU A N 20
ATOM 30995 C CA . GLU A 1 52 ? -2.403 9.947 -23.210 1.00 0.00 38 GLU A CA 20
ATOM 30996 C C . GLU A 1 52 ? -3.693 9.849 -22.382 1.00 0.00 38 GLU A C 20
ATOM 30997 O O . GLU A 1 52 ? -4.392 10.852 -22.177 1.00 0.00 38 GLU A O 20
ATOM 31009 N N . ALA A 1 53 ? -3.993 8.628 -21.920 1.00 0.00 39 ALA A N 20
ATOM 31010 C CA . ALA A 1 53 ? -5.154 8.353 -21.054 1.00 0.00 39 ALA A CA 20
ATOM 31011 C C . ALA A 1 53 ? -4.990 9.034 -19.680 1.00 0.00 39 ALA A C 20
ATOM 31012 O O . ALA A 1 53 ? -5.982 9.347 -19.006 1.00 0.00 39 ALA A O 20
ATOM 31019 N N . GLU A 1 54 ? -3.725 9.251 -19.283 1.00 0.00 40 GLU A N 20
ATOM 31020 C CA . GLU A 1 54 ? -3.360 9.945 -18.036 1.00 0.00 40 GLU A CA 20
ATOM 31021 C C . GLU A 1 54 ? -3.206 11.450 -18.293 1.00 0.00 40 GLU A C 20
ATOM 31022 O O . GLU A 1 54 ? -3.858 12.278 -17.656 1.00 0.00 40 GLU A O 20
ATOM 31034 N N . TYR A 1 55 ? -2.323 11.774 -19.249 1.00 0.00 41 TYR A N 20
ATOM 31035 C CA . TYR A 1 55 ? -1.879 13.145 -19.516 1.00 0.00 41 TYR A CA 20
ATOM 31036 C C . TYR A 1 55 ? -2.695 13.782 -20.654 1.00 0.00 41 TYR A C 20
ATOM 31037 O O . TYR A 1 55 ? -2.728 13.258 -21.776 1.00 0.00 41 TYR A O 20
ATOM 31055 N N . ASP A 1 56 ? -3.329 14.923 -20.342 1.00 0.00 42 ASP A N 20
ATOM 31056 C CA . ASP A 1 56 ? -4.124 15.719 -21.304 1.00 0.00 42 ASP A CA 20
ATOM 31057 C C . ASP A 1 56 ? -3.220 16.309 -22.404 1.00 0.00 42 ASP A C 20
ATOM 31058 O O . ASP A 1 56 ? -3.613 16.396 -23.573 1.00 0.00 42 ASP A O 20
ATOM 31067 N N . GLY A 1 57 ? -1.992 16.688 -22.000 1.00 0.00 43 GLY A N 20
ATOM 31068 C CA . GLY A 1 57 ? -1.019 17.328 -22.885 1.00 0.00 43 GLY A CA 20
ATOM 31069 C C . GLY A 1 57 ? -0.228 16.351 -23.741 1.00 0.00 43 GLY A C 20
ATOM 31070 O O . GLY A 1 57 ? 0.629 16.780 -24.508 1.00 0.00 43 GLY A O 20
ATOM 31074 N N . LEU A 1 58 ? -0.462 15.032 -23.573 1.00 0.00 44 LEU A N 20
ATOM 31075 C CA . LEU A 1 58 ? 0.149 13.986 -24.423 1.00 0.00 44 LEU A CA 20
ATOM 31076 C C . LEU A 1 58 ? -0.904 13.333 -25.329 1.00 0.00 44 LEU A C 20
ATOM 31077 O O . LEU A 1 58 ? -0.583 12.409 -26.063 1.00 0.00 44 LEU A O 20
ATOM 31093 N N . ALA A 1 59 ? -2.138 13.847 -25.309 1.00 0.00 45 ALA A N 20
ATOM 31094 C CA . ALA A 1 59 ? -3.277 13.228 -26.013 1.00 0.00 45 ALA A CA 20
ATOM 31095 C C . ALA A 1 59 ? -3.154 13.358 -27.551 1.00 0.00 45 ALA A C 20
ATOM 31096 O O . ALA A 1 59 ? -3.023 14.474 -28.077 1.00 0.00 45 ALA A O 20
ATOM 31103 N N . GLY A 1 60 ? -3.144 12.199 -28.256 1.00 0.00 46 GLY A N 20
ATOM 31104 C CA . GLY A 1 60 ? -3.207 12.147 -29.730 1.00 0.00 46 GLY A CA 20
ATOM 31105 C C . GLY A 1 60 ? -1.860 12.305 -30.441 1.00 0.00 46 GLY A C 20
ATOM 31106 O O . GLY A 1 60 ? -1.687 11.827 -31.562 1.00 0.00 46 GLY A O 20
ATOM 31110 N N . ARG A 1 61 ? -0.911 12.955 -29.766 1.00 0.00 47 ARG A N 20
ATOM 31111 C CA . ARG A 1 61 ? 0.403 13.372 -30.337 1.00 0.00 47 ARG A CA 20
ATOM 31112 C C . ARG A 1 61 ? 1.495 12.293 -30.158 1.00 0.00 47 ARG A C 20
ATOM 31113 O O . ARG A 1 61 ? 2.666 12.524 -30.486 1.00 0.00 47 ARG A O 20
ATOM 31134 N N . LEU A 1 62 ? 1.082 11.109 -29.675 1.00 0.00 48 LEU A N 20
ATOM 31135 C CA . LEU A 1 62 ? 1.986 9.980 -29.358 1.00 0.00 48 LEU A CA 20
ATOM 31136 C C . LEU A 1 62 ? 1.456 8.657 -29.959 1.00 0.00 48 LEU A C 20
ATOM 31137 O O . LEU A 1 62 ? 2.133 7.631 -29.883 1.00 0.00 48 LEU A O 20
ATOM 31153 N N . ILE A 1 63 ? 0.222 8.697 -30.527 1.00 0.00 49 ILE A N 20
ATOM 31154 C CA . ILE A 1 63 ? -0.360 7.608 -31.353 1.00 0.00 49 ILE A CA 20
ATOM 31155 C C . ILE A 1 63 ? -0.959 8.231 -32.627 1.00 0.00 49 ILE A C 20
ATOM 31156 O O . ILE A 1 63 ? -1.739 9.187 -32.543 1.00 0.00 49 ILE A O 20
ATOM 31172 N N . GLU A 1 64 ? -0.571 7.703 -33.801 1.00 0.00 50 GLU A N 20
ATOM 31173 C CA . GLU A 1 64 ? -1.207 8.042 -35.088 1.00 0.00 50 GLU A CA 20
ATOM 31174 C C . GLU A 1 64 ? -1.628 6.760 -35.825 1.00 0.00 50 GLU A C 20
ATOM 31175 O O . GLU A 1 64 ? -0.776 6.018 -36.293 1.00 0.00 50 GLU A O 20
ATOM 31187 N N . ASP A 1 65 ? -2.949 6.516 -35.891 1.00 0.00 51 ASP A N 20
ATOM 31188 C CA . ASP A 1 65 ? -3.566 5.409 -36.673 1.00 0.00 51 ASP A CA 20
ATOM 31189 C C . ASP A 1 65 ? -2.938 4.029 -36.325 1.00 0.00 51 ASP A C 20
ATOM 31190 O O . ASP A 1 65 ? -2.717 3.170 -37.184 1.00 0.00 51 ASP A O 20
ATOM 31199 N N . GLY A 1 66 ? -2.663 3.838 -35.026 1.00 0.00 52 GLY A N 20
ATOM 31200 C CA . GLY A 1 66 ? -2.171 2.560 -34.513 1.00 0.00 52 GLY A CA 20
ATOM 31201 C C . GLY A 1 66 ? -0.651 2.431 -34.426 1.00 0.00 52 GLY A C 20
ATOM 31202 O O . GLY A 1 66 ? -0.166 1.499 -33.787 1.00 0.00 52 GLY A O 20
ATOM 31206 N N . GLU A 1 67 ? 0.103 3.331 -35.080 1.00 0.00 53 GLU A N 20
ATOM 31207 C CA . GLU A 1 67 ? 1.584 3.414 -34.919 1.00 0.00 53 GLU A CA 20
ATOM 31208 C C . GLU A 1 67 ? 1.927 4.592 -33.995 1.00 0.00 53 GLU A C 20
ATOM 31209 O O . GLU A 1 67 ? 1.015 5.226 -33.448 1.00 0.00 53 GLU A O 20
ATOM 31221 N N . VAL A 1 68 ? 3.236 4.895 -33.800 1.00 0.00 54 VAL A N 20
ATOM 31222 C CA . VAL A 1 68 ? 3.645 5.918 -32.817 1.00 0.00 54 VAL A CA 20
ATOM 31223 C C . VAL A 1 68 ? 3.234 7.354 -33.261 1.00 0.00 54 VAL A C 20
ATOM 31224 O O . VAL A 1 68 ? 2.405 7.925 -32.594 1.00 0.00 54 VAL A O 20
ATOM 31237 N N . LYS A 1 69 ? 3.673 7.843 -34.456 1.00 0.00 55 LYS A N 20
ATOM 31238 C CA . LYS A 1 69 ? 3.375 9.233 -34.962 1.00 0.00 55 LYS A CA 20
ATOM 31239 C C . LYS A 1 69 ? 4.480 9.682 -35.930 1.00 0.00 55 LYS A C 20
ATOM 31240 O O . LYS A 1 69 ? 5.658 9.460 -35.659 1.00 0.00 55 LYS A O 20
ATOM 31259 N N . PRO A 1 70 ? 4.110 10.288 -37.097 1.00 0.00 56 PRO A N 20
ATOM 31260 C CA . PRO A 1 70 ? 5.057 11.031 -37.966 1.00 0.00 56 PRO A CA 20
ATOM 31261 C C . PRO A 1 70 ? 5.782 12.162 -37.195 1.00 0.00 56 PRO A C 20
ATOM 31262 O O . PRO A 1 70 ? 5.151 12.888 -36.419 1.00 0.00 56 PRO A O 20
ATOM 31273 N N . HIS A 1 71 ? 7.107 12.263 -37.401 1.00 0.00 57 HIS A N 20
ATOM 31274 C CA . HIS A 1 71 ? 7.993 13.329 -36.847 1.00 0.00 57 HIS A CA 20
ATOM 31275 C C . HIS A 1 71 ? 8.333 13.147 -35.352 1.00 0.00 57 HIS A C 20
ATOM 31276 O O . HIS A 1 71 ? 9.253 13.812 -34.859 1.00 0.00 57 HIS A O 20
ATOM 31291 N N . VAL A 1 72 ? 7.588 12.283 -34.625 1.00 0.00 58 VAL A N 20
ATOM 31292 C CA . VAL A 1 72 ? 7.885 11.981 -33.208 1.00 0.00 58 VAL A CA 20
ATOM 31293 C C . VAL A 1 72 ? 9.189 11.169 -33.152 1.00 0.00 58 VAL A C 20
ATOM 31294 O O . VAL A 1 72 ? 9.484 10.420 -34.090 1.00 0.00 58 VAL A O 20
ATOM 31307 N N . ASN A 1 73 ? 9.998 11.350 -32.106 1.00 0.00 59 ASN A N 20
ATOM 31308 C CA . ASN A 1 73 ? 11.225 10.559 -31.928 1.00 0.00 59 ASN A CA 20
ATOM 31309 C C . ASN A 1 73 ? 11.134 9.827 -30.602 1.00 0.00 59 ASN A C 20
ATOM 31310 O O . ASN A 1 73 ? 11.317 10.410 -29.546 1.00 0.00 59 ASN A O 20
ATOM 31321 N N . VAL A 1 74 ? 10.853 8.528 -30.674 1.00 0.00 60 VAL A N 20
ATOM 31322 C CA . VAL A 1 74 ? 10.670 7.673 -29.498 1.00 0.00 60 VAL A CA 20
ATOM 31323 C C . VAL A 1 74 ? 11.761 6.604 -29.469 1.00 0.00 60 VAL A C 20
ATOM 31324 O O . VAL A 1 74 ? 12.048 5.969 -30.481 1.00 0.00 60 VAL A O 20
ATOM 31337 N N . LEU A 1 75 ? 12.382 6.463 -28.296 1.00 0.00 61 LEU A N 20
ATOM 31338 C CA . LEU A 1 75 ? 13.571 5.638 -28.063 1.00 0.00 61 LEU A CA 20
ATOM 31339 C C . LEU A 1 75 ? 13.275 4.564 -27.010 1.00 0.00 61 LEU A C 20
ATOM 31340 O O . LEU A 1 75 ? 12.714 4.848 -25.961 1.00 0.00 61 LEU A O 20
ATOM 31356 N N . LYS A 1 76 ? 13.689 3.343 -27.312 1.00 0.00 62 LYS A N 20
ATOM 31357 C CA . LYS A 1 76 ? 13.706 2.217 -26.375 1.00 0.00 62 LYS A CA 20
ATOM 31358 C C . LYS A 1 76 ? 15.163 1.980 -25.973 1.00 0.00 62 LYS A C 20
ATOM 31359 O O . LYS A 1 76 ? 15.962 1.517 -26.789 1.00 0.00 62 LYS A O 20
ATOM 31378 N N . ASN A 1 77 ? 15.501 2.383 -24.736 1.00 0.00 63 ASN A N 20
ATOM 31379 C CA . ASN A 1 77 ? 16.840 2.179 -24.132 1.00 0.00 63 ASN A CA 20
ATOM 31380 C C . ASN A 1 77 ? 17.951 2.864 -24.984 1.00 0.00 63 ASN A C 20
ATOM 31381 O O . ASN A 1 77 ? 19.083 2.376 -25.080 1.00 0.00 63 ASN A O 20
ATOM 31392 N N . GLY A 1 78 ? 17.597 4.026 -25.576 1.00 0.00 64 GLY A N 20
ATOM 31393 C CA . GLY A 1 78 ? 18.500 4.790 -26.455 1.00 0.00 64 GLY A CA 20
ATOM 31394 C C . GLY A 1 78 ? 18.396 4.426 -27.942 1.00 0.00 64 GLY A C 20
ATOM 31395 O O . GLY A 1 78 ? 18.879 5.173 -28.799 1.00 0.00 64 GLY A O 20
ATOM 31399 N N . ARG A 1 79 ? 17.750 3.293 -28.256 1.00 0.00 65 ARG A N 20
ATOM 31400 C CA . ARG A 1 79 ? 17.561 2.809 -29.642 1.00 0.00 65 ARG A CA 20
ATOM 31401 C C . ARG A 1 79 ? 16.208 3.299 -30.173 1.00 0.00 65 ARG A C 20
ATOM 31402 O O . ARG A 1 79 ? 15.154 2.795 -29.773 1.00 0.00 65 ARG A O 20
ATOM 31423 N N . GLU A 1 80 ? 16.262 4.295 -31.068 1.00 0.00 66 GLU A N 20
ATOM 31424 C CA . GLU A 1 80 ? 15.088 5.055 -31.508 1.00 0.00 66 GLU A CA 20
ATOM 31425 C C . GLU A 1 80 ? 14.166 4.192 -32.398 1.00 0.00 66 GLU A C 20
ATOM 31426 O O . GLU A 1 80 ? 14.459 3.934 -33.570 1.00 0.00 66 GLU A O 20
ATOM 31438 N N . VAL A 1 81 ? 13.039 3.757 -31.801 1.00 0.00 67 VAL A N 20
ATOM 31439 C CA . VAL A 1 81 ? 12.100 2.784 -32.391 1.00 0.00 67 VAL A CA 20
ATOM 31440 C C . VAL A 1 81 ? 11.265 3.324 -33.564 1.00 0.00 67 VAL A C 20
ATOM 31441 O O . VAL A 1 81 ? 10.465 2.581 -34.125 1.00 0.00 67 VAL A O 20
ATOM 31454 N N . VAL A 1 82 ? 11.433 4.604 -33.938 1.00 0.00 68 VAL A N 20
ATOM 31455 C CA . VAL A 1 82 ? 10.817 5.140 -35.180 1.00 0.00 68 VAL A CA 20
ATOM 31456 C C . VAL A 1 82 ? 11.465 4.504 -36.434 1.00 0.00 68 VAL A C 20
ATOM 31457 O O . VAL A 1 82 ? 10.857 4.479 -37.506 1.00 0.00 68 VAL A O 20
ATOM 31470 N N . HIS A 1 83 ? 12.706 3.996 -36.271 1.00 0.00 69 HIS A N 20
ATOM 31471 C CA . HIS A 1 83 ? 13.477 3.346 -37.353 1.00 0.00 69 HIS A CA 20
ATOM 31472 C C . HIS A 1 83 ? 13.130 1.838 -37.447 1.00 0.00 69 HIS A C 20
ATOM 31473 O O . HIS A 1 83 ? 13.224 1.237 -38.524 1.00 0.00 69 HIS A O 20
ATOM 31488 N N . LEU A 1 84 ? 12.736 1.243 -36.297 1.00 0.00 70 LEU A N 20
ATOM 31489 C CA . LEU A 1 84 ? 12.314 -0.178 -36.189 1.00 0.00 70 LEU A CA 20
ATOM 31490 C C . LEU A 1 84 ? 10.839 -0.245 -35.730 1.00 0.00 70 LEU A C 20
ATOM 31491 O O . LEU A 1 84 ? 10.062 0.668 -36.035 1.00 0.00 70 LEU A O 20
ATOM 31507 N N . ASP A 1 85 ? 10.438 -1.354 -35.068 1.00 0.00 71 ASP A N 20
ATOM 31508 C CA . ASP A 1 85 ? 9.087 -1.504 -34.506 1.00 0.00 71 ASP A CA 20
ATOM 31509 C C . ASP A 1 85 ? 8.864 -0.477 -33.371 1.00 0.00 71 ASP A C 20
ATOM 31510 O O . ASP A 1 85 ? 9.436 -0.612 -32.281 1.00 0.00 71 ASP A O 20
ATOM 31519 N N . GLY A 1 86 ? 8.032 0.546 -33.648 1.00 0.00 72 GLY A N 20
ATOM 31520 C CA . GLY A 1 86 ? 7.741 1.608 -32.684 1.00 0.00 72 GLY A CA 20
ATOM 31521 C C . GLY A 1 86 ? 6.707 1.204 -31.650 1.00 0.00 72 GLY A C 20
ATOM 31522 O O . GLY A 1 86 ? 6.736 1.684 -30.518 1.00 0.00 72 GLY A O 20
ATOM 31526 N N . MET A 1 87 ? 5.742 0.380 -32.072 1.00 0.00 73 MET A N 20
ATOM 31527 C CA . MET A 1 87 ? 4.663 -0.119 -31.196 1.00 0.00 73 MET A CA 20
ATOM 31528 C C . MET A 1 87 ? 5.094 -1.328 -30.346 1.00 0.00 73 MET A C 20
ATOM 31529 O O . MET A 1 87 ? 4.728 -1.414 -29.178 1.00 0.00 73 MET A O 20
ATOM 31543 N N . ALA A 1 88 ? 5.880 -2.250 -30.918 1.00 0.00 74 ALA A N 20
ATOM 31544 C CA . ALA A 1 88 ? 6.295 -3.488 -30.205 1.00 0.00 74 ALA A CA 20
ATOM 31545 C C . ALA A 1 88 ? 7.706 -3.927 -30.610 1.00 0.00 74 ALA A C 20
ATOM 31546 O O . ALA A 1 88 ? 7.887 -4.765 -31.502 1.00 0.00 74 ALA A O 20
ATOM 31553 N N . THR A 1 89 ? 8.709 -3.303 -29.974 1.00 0.00 75 THR A N 20
ATOM 31554 C CA . THR A 1 89 ? 10.127 -3.627 -30.187 1.00 0.00 75 THR A CA 20
ATOM 31555 C C . THR A 1 89 ? 10.573 -4.874 -29.369 1.00 0.00 75 THR A C 20
ATOM 31556 O O . THR A 1 89 ? 10.721 -5.963 -29.935 1.00 0.00 75 THR A O 20
ATOM 31567 N N . ALA A 1 90 ? 10.708 -4.712 -28.034 1.00 0.00 76 ALA A N 20
ATOM 31568 C CA . ALA A 1 90 ? 11.479 -5.625 -27.166 1.00 0.00 76 ALA A CA 20
ATOM 31569 C C . ALA A 1 90 ? 11.540 -5.076 -25.729 1.00 0.00 76 ALA A C 20
ATOM 31570 O O . ALA A 1 90 ? 12.540 -5.263 -25.042 1.00 0.00 76 ALA A O 20
ATOM 31577 N N . LEU A 1 91 ? 10.460 -4.411 -25.259 1.00 0.00 77 LEU A N 20
ATOM 31578 C CA . LEU A 1 91 ? 10.509 -3.619 -24.008 1.00 0.00 77 LEU A CA 20
ATOM 31579 C C . LEU A 1 91 ? 10.533 -4.575 -22.789 1.00 0.00 77 LEU A C 20
ATOM 31580 O O . LEU A 1 91 ? 9.629 -5.387 -22.624 1.00 0.00 77 LEU A O 20
ATOM 31596 N N . ASP A 1 92 ? 11.583 -4.427 -21.952 1.00 0.00 78 ASP A N 20
ATOM 31597 C CA . ASP A 1 92 ? 11.865 -5.321 -20.807 1.00 0.00 78 ASP A CA 20
ATOM 31598 C C . ASP A 1 92 ? 11.775 -4.532 -19.489 1.00 0.00 78 ASP A C 20
ATOM 31599 O O . ASP A 1 92 ? 11.613 -3.313 -19.499 1.00 0.00 78 ASP A O 20
ATOM 31608 N N . ASP A 1 93 ? 11.912 -5.250 -18.360 1.00 0.00 79 ASP A N 20
ATOM 31609 C CA . ASP A 1 93 ? 11.869 -4.657 -17.007 1.00 0.00 79 ASP A CA 20
ATOM 31610 C C . ASP A 1 93 ? 13.144 -3.853 -16.690 1.00 0.00 79 ASP A C 20
ATOM 31611 O O . ASP A 1 93 ? 14.238 -4.193 -17.159 1.00 0.00 79 ASP A O 20
ATOM 31620 N N . GLY A 1 94 ? 12.972 -2.771 -15.899 1.00 0.00 80 GLY A N 20
ATOM 31621 C CA . GLY A 1 94 ? 14.077 -1.889 -15.506 1.00 0.00 80 GLY A CA 20
ATOM 31622 C C . GLY A 1 94 ? 14.615 -1.038 -16.659 1.00 0.00 80 GLY A C 20
ATOM 31623 O O . GLY A 1 94 ? 15.696 -0.448 -16.542 1.00 0.00 80 GLY A O 20
ATOM 31627 N N . ASP A 1 95 ? 13.847 -0.952 -17.768 1.00 0.00 81 ASP A N 20
ATOM 31628 C CA . ASP A 1 95 ? 14.289 -0.270 -19.008 1.00 0.00 81 ASP A CA 20
ATOM 31629 C C . ASP A 1 95 ? 14.260 1.270 -18.845 1.00 0.00 81 ASP A C 20
ATOM 31630 O O . ASP A 1 95 ? 13.790 1.773 -17.829 1.00 0.00 81 ASP A O 20
ATOM 31639 N N . ALA A 1 96 ? 14.805 2.008 -19.835 1.00 0.00 82 ALA A N 20
ATOM 31640 C CA . ALA A 1 96 ? 14.668 3.470 -19.913 1.00 0.00 82 ALA A CA 20
ATOM 31641 C C . ALA A 1 96 ? 14.185 3.863 -21.324 1.00 0.00 82 ALA A C 20
ATOM 31642 O O . ALA A 1 96 ? 14.982 3.998 -22.259 1.00 0.00 82 ALA A O 20
ATOM 31649 N N . VAL A 1 97 ? 12.857 4.022 -21.466 1.00 0.00 83 VAL A N 20
ATOM 31650 C CA . VAL A 1 97 ? 12.221 4.418 -22.736 1.00 0.00 83 VAL A CA 20
ATOM 31651 C C . VAL A 1 97 ? 12.186 5.960 -22.808 1.00 0.00 83 VAL A C 20
ATOM 31652 O O . VAL A 1 97 ? 11.428 6.605 -22.084 1.00 0.00 83 VAL A O 20
ATOM 31665 N N . SER A 1 98 ? 13.032 6.533 -23.665 1.00 0.00 84 SER A N 20
ATOM 31666 C CA . SER A 1 98 ? 13.069 7.988 -23.912 1.00 0.00 84 SER A CA 20
ATOM 31667 C C . SER A 1 98 ? 12.038 8.376 -24.985 1.00 0.00 84 SER A C 20
ATOM 31668 O O . SER A 1 98 ? 11.650 7.542 -25.792 1.00 0.00 84 SER A O 20
ATOM 31676 N N . VAL A 1 99 ? 11.572 9.641 -24.972 1.00 0.00 85 VAL A N 20
ATOM 31677 C CA . VAL A 1 99 ? 10.608 10.169 -25.959 1.00 0.00 85 VAL A CA 20
ATOM 31678 C C . VAL A 1 99 ? 10.903 11.663 -26.227 1.00 0.00 85 VAL A C 20
ATOM 31679 O O . VAL A 1 99 ? 11.331 12.408 -25.336 1.00 0.00 85 VAL A O 20
ATOM 31692 N N . PHE A 1 100 ? 10.677 12.058 -27.469 1.00 0.00 86 PHE A N 20
ATOM 31693 C CA . PHE A 1 100 ? 10.757 13.438 -27.948 1.00 0.00 86 PHE A CA 20
ATOM 31694 C C . PHE A 1 100 ? 9.463 13.658 -28.765 1.00 0.00 86 PHE A C 20
ATOM 31695 O O . PHE A 1 100 ? 9.076 12.759 -29.520 1.00 0.00 86 PHE A O 20
ATOM 31712 N N . PRO A 1 101 ? 8.763 14.818 -28.617 1.00 0.00 87 PRO A N 20
ATOM 31713 C CA . PRO A 1 101 ? 7.544 15.164 -29.408 1.00 0.00 87 PRO A CA 20
ATOM 31714 C C . PRO A 1 101 ? 7.801 15.248 -30.923 1.00 0.00 87 PRO A C 20
ATOM 31715 O O . PRO A 1 101 ? 8.965 15.215 -31.360 1.00 0.00 87 PRO A O 20
ATOM 31726 N N . PRO A 1 102 ? 6.713 15.329 -31.762 1.00 0.00 88 PRO A N 20
ATOM 31727 C CA . PRO A 1 102 ? 6.881 15.566 -33.201 1.00 0.00 88 PRO A CA 20
ATOM 31728 C C . PRO A 1 102 ? 7.579 16.919 -33.443 1.00 0.00 88 PRO A C 20
ATOM 31729 O O . PRO A 1 102 ? 7.170 17.958 -32.906 1.00 0.00 88 PRO A O 20
ATOM 31740 N N . VAL A 1 103 ? 8.625 16.878 -34.281 1.00 0.00 89 VAL A N 20
ATOM 31741 C CA . VAL A 1 103 ? 9.525 18.028 -34.532 1.00 0.00 89 VAL A CA 20
ATOM 31742 C C . VAL A 1 103 ? 8.996 18.929 -35.670 1.00 0.00 89 VAL A C 20
ATOM 31743 O O . VAL A 1 103 ? 9.733 19.749 -36.236 1.00 0.00 89 VAL A O 20
ATOM 31756 N N . ALA A 1 104 ? 7.696 18.787 -35.967 1.00 0.00 90 ALA A N 20
ATOM 31757 C CA . ALA A 1 104 ? 6.988 19.560 -36.994 1.00 0.00 90 ALA A CA 20
ATOM 31758 C C . ALA A 1 104 ? 5.935 20.473 -36.337 1.00 0.00 90 ALA A C 20
ATOM 31759 O O . ALA A 1 104 ? 5.459 20.189 -35.228 1.00 0.00 90 ALA A O 20
ATOM 31766 N N . GLY A 1 105 ? 5.576 21.560 -37.037 1.00 0.00 91 GLY A N 20
ATOM 31767 C CA . GLY A 1 105 ? 4.623 22.541 -36.521 1.00 0.00 91 GLY A CA 20
ATOM 31768 C C . GLY A 1 105 ? 4.153 23.490 -37.608 1.00 0.00 91 GLY A C 20
ATOM 31769 O O . GLY A 1 105 ? 4.511 24.673 -37.605 1.00 0.00 91 GLY A O 20
ATOM 31773 N N . GLY A 1 106 ? 3.368 22.953 -38.551 1.00 0.00 92 GLY A N 20
ATOM 31774 C CA . GLY A 1 106 ? 2.824 23.731 -39.661 1.00 0.00 92 GLY A CA 20
ATOM 31775 C C . GLY A 1 106 ? 2.002 22.866 -40.620 1.00 0.00 92 GLY A C 20
ATOM 31776 O O . GLY A 1 106 ? 1.970 23.165 -41.829 1.00 0.00 92 GLY A O 20
#

Foldseek 3Di:
DPLDADPDDDDSQKAWEWEAEDDQRCVQVVHGIDIDMYHQPAALQVVLVVVVVPTVSSPPQQDDPHAGHAQKFKAKQNRTCVVPRRRHDPHHHPTYIYIYTRPDDD

Sequence (106 aa):
GGGRDYKDDDDKGTMELELRFFATFREVVGQKSIYWRVDDDATVGDVLRSLEAEYDGLAGRLIEDGEVKPHVNVLKNGREVVHLDGMATALDDGDAVSVFPPVAGGGGGRDYKDDDDKGTMELELRFFATFREVVGQKSIYWRVDDDATVGDVLRSLEAEYDGLAGRLIEDGEVKPHVNVLKNGREVVHLDGMATALDDGDAVSVFPPVAGGGGGRDYKDDDDKGTMELELRFFATFREVVGQKSIYWRVDDDATVGDVLRSLEAEYDGLAGRLIEDGEVKPHVNVLKNGREVVHLDGMATALDDGDAVSVFPPVAGGGGGRDYKDDDDKGTMELELRFFATFREVVGQKSIYWRVDDDATVGDVLRSLEAEYDGLAGRLIEDGEVKPHVNVLKNGREVVHLDGMATALDDGDAVSVFPPVAGGGGGRDYKDDDDKGTMELELRFFATFREVVGQKSIYWRVDDDATVGDVLRSLEAEYDGLAGRLIEDGEVKPHVNVLKNGREVVHLDGMATALDDGDAVSVFPPVAGGGGGRDYKDDDDKGTMELELRFFATFREVVGQKSIYWRVDDDATVGDVLRSLEAEYDGLAGRLIEDGEVKPHVNVLKNGREVVHLDGMATALDDGDAVSVFPPVAGGGGGRDYKDDDDKGTMELELRFFATFREVVGQKSIYWRVDDDATVGDVLRSLEAEYDGLAGRLIEDGEVKPHVNVLKNGREVVHLDGMATALDDGDAVSVFPPVAGGGGGRDYKDDDDKGTMELELRFFATFREVVGQKSIYWRVDDDATVGDVLRSLEAEYDGLAGRLIEDGEVKPHVNVLKNGREVVHLDGMATALDDGDAVSVFPPVAGGGGGRDYKDDDDKGTMELELRFFATFREVVGQKSIYWRVDDDATVGDVLRSLEAEYDGLAGRLIEDGEVKPHVNVLKNGREVVHLDGMATALDDGDAVSVFPPVAGGGGGRDYKDDDDKGTMELELRFFATFREVVGQKSIYWRVDDDATVGDVLRSLEAEYDGLAGRLIEDGEVKPHVNVLKNGREVVHLDGMATALDDGDAVSVFPPVAGGGGGRDYKDDDDKGTMELELRFFATFREVVGQKSIYWRVDDDATVGDVLRSLEAEYDGLAGRLIEDGEVKPHVNVLKNGREVVHLDGMATALDDGDAVSVFPPVAGGGGGRDYKDDDDKGTMELELRFFATFREVVGQKSIYWRVDDDATVGDVLRSLEAEYDGLAGRLIEDGEVKPHVNVLKNGREVVHLDGMATALDDGDAVSVFPPVAGGGGGRDYKDDDDKGTMELELRFFATFREVVGQKSIYWRVDDDATVGDVLRSLEAEYDGLAGRLIEDGEVKPHVNVLKNGREVVHLDGMATALDDGDAVSVFPPVAGGGGGRDYKDDDDKGTMELELRFFATFREVVGQKSIYWRVDDDATVGDVLRSLEAEYDGLAGRLIEDGEVKPHVNVLKNGREVVHLDGMATALDDGDAVSVFPPVAGGGGGRDYKDDDDKGTMELELRFFATFREVVGQKSIYWRVDDDATVGDVLRSLEAEYDGLAGRLIEDGEVKPHVNVLKNGREVVHLDGMATALDDGDAVSVFPPVAGGGGGRDYKDDDDKGTMELELRFFATFREVVGQKSIYWRVDDDATVGDVLRSLEAEYDGLAGRLIEDGEVKPHVNVLKNGREVVHLDGMATALDDGDAVSVFPPVAGGGGGRDYKDDDDKGTMELELRFFATFREVVGQKSIYWRVDDDATVGDVLRSLEAEYDGLAGRLIEDGEVKPHVNVLKNGREVVHLDGMATALDDGDAVSVFPPVAGGGGGRDYKDDDDKGTMELELRFFATFREVVGQKSIYWRVDDDATVGDVLRSLEAEYDGLAGRLIEDGEVKPHVNVLKNGREVVHLDGMATALDDGDAVSVFPPVAGGGGGRDYKDDDDKGTMELELRFFATFREVVGQKSIYWRVDDDATVGDVLRSLEAEYDGLAGRLIEDGEVKPHVNVLKNGREVVHLDGMATALDDGDAVSVFPPVAGGGGGRDYKDDDDKGTMELELRFFATFREVVGQKSIYWRVDDDATVGDVLRSLEAEYDGLAGRLIEDGEVKPHVNVLKNGREVVHLDGMATALDDGDAVSVFPPVAGG

Solvent-accessible surface area: 6162 Å² total; per-residue (Å²): 138,69,70,189,44,118,67,98,113,106,129,43,42,9,8,67,0,30,3,80,4,50,64,50,3,106,97,32,12,57,84,130,40,21,136,46,86,4,27,88,120,10,34,0,1,57,4,8,134,34,4,43,69,114,53,133,31,2,57,44,89,6,47,76,146,51,92,10,36,75,104,1,31,2,26,20,110,55,174,44,0,57,144,80,93,10,55,62,35,56,9,94,114,63,14,24,2,9,12,73,15,57,80,104,63,129